Protein 7ZKE (pdb70)

Structure (mmCIF, N/CA/C/O backbone):
data_7ZKE
#
_entry.id   7ZKE
#
_cell.length_a   1.00
_cell.length_b   1.00
_cell.length_c   1.00
_cell.angle_alpha   90.00
_cell.angle_beta   90.00
_cell.angle_gamma   90.00
#
_symmetry.space_group_name_H-M   'P 1'
#
loop_
_entity.id
_entity.type
_entity.pdbx_description
1 polymer 'DNA (36-MER)'
2 polymer 'DNA (36-MER)'
3 polymer 'Putative tata-box binding protein'
4 polymer 'Helicase-like protein'
5 non-polymer 'MAGNESIUM ION'
6 non-polymer "ADENOSINE-5'-DIPHOSPHATE"
7 non-polymer 'BERYLLIUM TRIFLUORIDE ION'
#
loop_
_atom_site.group_PDB
_atom_site.id
_atom_site.type_symbol
_atom_site.label_atom_id
_atom_site.label_alt_id
_atom_site.label_comp_id
_atom_site.label_asym_id
_atom_site.label_entity_id
_atom_site.label_seq_id
_atom_site.pdbx_PDB_ins_code
_atom_site.Cartn_x
_atom_site.Cartn_y
_atom_site.Cartn_z
_atom_site.occupancy
_atom_site.B_iso_or_equiv
_atom_site.auth_seq_id
_atom_site.auth_comp_id
_atom_site.auth_asym_id
_atom_site.auth_atom_id
_atom_site.pdbx_PDB_model_num
ATOM 631 N N . SER C 3 97 ? 170.681 124.100 116.216 1.00 40.47 76 SER D N 1
ATOM 632 C CA . SER C 3 97 ? 170.351 123.253 117.393 1.00 40.47 76 SER D CA 1
ATOM 633 C C . SER C 3 97 ? 169.602 124.053 118.454 1.00 40.47 76 SER D C 1
ATOM 634 O O . SER C 3 97 ? 169.891 125.227 118.668 1.00 40.47 76 SER D O 1
ATOM 642 N N . GLY C 3 98 ? 168.640 123.414 119.117 1.00 43.06 77 GLY D N 1
ATOM 643 C CA . GLY C 3 98 ? 167.892 124.057 120.180 1.00 43.06 77 GLY D CA 1
ATOM 644 C C . GLY C 3 98 ? 166.728 124.900 119.683 1.00 43.06 77 GLY D C 1
ATOM 645 O O . GLY C 3 98 ? 166.431 124.986 118.491 1.00 43.06 77 GLY D O 1
ATOM 649 N N . ILE C 3 99 ? 166.052 125.530 120.646 1.00 42.50 78 ILE D N 1
ATOM 650 C CA . ILE C 3 99 ? 164.838 126.311 120.416 1.00 42.50 78 ILE D CA 1
ATOM 651 C C . ILE C 3 99 ? 165.103 127.762 120.812 1.00 42.50 78 ILE D C 1
ATOM 652 O O . ILE C 3 99 ? 165.572 128.035 121.923 1.00 42.50 78 ILE D O 1
ATOM 668 N N . THR C 3 100 ? 164.751 128.685 119.918 1.00 39.95 79 THR D N 1
ATOM 669 C CA . THR C 3 100 ? 165.316 130.031 119.923 1.00 39.95 79 THR D CA 1
ATOM 670 C C . THR C 3 100 ? 164.903 130.809 121.175 1.00 39.95 79 THR D C 1
ATOM 671 O O . THR C 3 100 ? 163.772 130.655 121.651 1.00 39.95 79 THR D O 1
ATOM 682 N N . PRO C 3 101 ? 165.778 131.656 121.730 1.00 40.22 80 PRO D N 1
ATOM 683 C CA . PRO C 3 101 ? 165.369 132.491 122.863 1.00 40.22 80 PRO D CA 1
ATOM 684 C C . PRO C 3 101 ? 164.648 133.755 122.424 1.00 40.22 80 PRO D C 1
ATOM 685 O O . PRO C 3 101 ? 164.902 134.304 121.350 1.00 40.22 80 PRO D O 1
ATOM 696 N N . THR C 3 102 ? 163.746 134.221 123.284 1.00 38.99 81 THR D N 1
ATOM 697 C CA . THR C 3 102 ? 163.094 135.507 123.103 1.00 38.99 81 THR D CA 1
ATOM 698 C C . THR C 3 102 ? 163.987 136.632 123.619 1.00 38.99 81 THR D C 1
ATOM 699 O O . THR C 3 102 ? 164.983 136.404 124.309 1.00 38.99 81 THR D O 1
ATOM 710 N N . LEU C 3 103 ? 163.624 137.863 123.265 1.00 35.51 82 LEU D N 1
ATOM 711 C CA . LEU C 3 103 ? 164.172 139.058 123.890 1.00 35.51 82 LEU D CA 1
ATOM 712 C C . LEU C 3 103 ? 163.191 139.584 124.925 1.00 35.51 82 LEU D C 1
ATOM 713 O O . LEU C 3 103 ? 161.982 139.359 124.831 1.00 35.51 82 LEU D O 1
ATOM 729 N N . GLN C 3 104 ? 163.729 140.281 125.918 1.00 37.06 83 GLN D N 1
ATOM 730 C CA . GLN C 3 104 ? 162.941 140.868 126.990 1.00 37.06 83 GLN D CA 1
ATOM 731 C C . GLN C 3 104 ? 163.220 142.342 127.215 1.00 37.06 83 GLN D C 1
ATOM 732 O O . GLN C 3 104 ? 162.340 143.048 127.708 1.00 37.06 83 GLN D O 1
ATOM 746 N N . ASN C 3 105 ? 164.407 142.831 126.866 1.00 34.24 84 ASN D N 1
ATOM 747 C CA . ASN C 3 105 ? 164.752 144.216 127.145 1.00 34.24 84 ASN D CA 1
ATOM 748 C C . ASN C 3 105 ? 165.943 144.618 126.295 1.00 34.24 84 ASN D C 1
ATOM 749 O O . ASN C 3 105 ? 166.937 143.890 126.245 1.00 34.24 84 ASN D O 1
ATOM 760 N N . ILE C 3 106 ? 165.836 145.766 125.630 1.00 32.46 85 ILE D N 1
ATOM 761 C CA . ILE C 3 106 ? 166.923 146.353 124.856 1.00 32.46 85 ILE D CA 1
ATOM 762 C C . ILE C 3 106 ? 167.222 147.726 125.438 1.00 32.46 85 ILE D C 1
ATOM 763 O O . ILE C 3 106 ? 166.331 148.581 125.509 1.00 32.46 85 ILE D O 1
ATOM 779 N N . VAL C 3 107 ? 168.475 147.950 125.828 1.00 33.32 86 VAL D N 1
ATOM 780 C CA . VAL C 3 107 ? 168.920 149.221 126.387 1.00 33.32 86 VAL D CA 1
ATOM 781 C C . VAL C 3 107 ? 169.699 149.961 125.313 1.00 33.32 86 VAL D C 1
ATOM 782 O O . VAL C 3 107 ? 170.684 149.435 124.782 1.00 33.32 86 VAL D O 1
ATOM 795 N N . ALA C 3 108 ? 169.269 151.180 125.008 1.00 32.01 87 ALA D N 1
ATOM 796 C CA . ALA C 3 108 ? 169.853 151.988 123.950 1.00 32.01 87 ALA D CA 1
ATOM 797 C C . ALA C 3 108 ? 170.216 153.352 124.506 1.00 32.01 87 ALA D C 1
ATOM 798 O O . ALA C 3 108 ? 169.565 153.851 125.425 1.00 32.01 87 ALA D O 1
ATOM 805 N N . THR C 3 109 ? 171.252 153.956 123.931 1.00 31.64 88 THR D N 1
ATOM 806 C CA . THR C 3 109 ? 171.846 155.170 124.465 1.00 31.64 88 THR D CA 1
ATOM 807 C C . THR C 3 109 ? 171.866 156.252 123.402 1.00 31.64 88 THR D C 1
ATOM 808 O O . THR C 3 109 ? 172.203 155.987 122.245 1.00 31.64 88 THR D O 1
ATOM 819 N N . VAL C 3 110 ? 171.508 157.470 123.801 1.00 31.57 89 VAL D N 1
ATOM 820 C CA . VAL C 3 110 ? 171.478 158.623 122.911 1.00 31.57 89 VAL D CA 1
ATOM 821 C C . VAL C 3 110 ? 172.144 159.802 123.598 1.00 31.57 89 VAL D C 1
ATOM 822 O O . VAL C 3 110 ? 171.928 160.042 124.791 1.00 31.57 89 VAL D O 1
ATOM 835 N N . ASN C 3 111 ? 172.937 160.544 122.834 1.00 33.89 90 ASN D N 1
ATOM 836 C CA . ASN C 3 111 ? 173.583 161.759 123.306 1.00 33.89 90 ASN D CA 1
ATOM 837 C C . ASN C 3 111 ? 172.837 162.963 122.748 1.00 33.89 90 ASN D C 1
ATOM 838 O O . ASN C 3 111 ? 172.819 163.175 121.533 1.00 33.89 90 ASN D O 1
ATOM 849 N N . LEU C 3 112 ? 172.227 163.742 123.633 1.00 33.66 91 LEU D N 1
ATOM 850 C CA . LEU C 3 112 ? 171.602 164.993 123.237 1.00 33.66 91 LEU D CA 1
ATOM 851 C C . LEU C 3 112 ? 172.636 166.111 123.248 1.00 33.66 91 LEU D C 1
ATOM 852 O O . LEU C 3 112 ? 173.560 166.123 124.065 1.00 33.66 91 LEU D O 1
ATOM 868 N N . ASP C 3 113 ? 172.481 167.051 122.318 1.00 36.30 92 ASP D N 1
ATOM 869 C CA . ASP C 3 113 ? 173.502 168.077 122.130 1.00 36.30 92 ASP D CA 1
ATOM 870 C C . ASP C 3 113 ? 173.614 168.999 123.339 1.00 36.30 92 ASP D C 1
ATOM 871 O O . ASP C 3 113 ? 174.723 169.304 123.790 1.00 36.30 92 ASP D O 1
ATOM 880 N N . CYS C 3 114 ? 172.486 169.447 123.879 1.00 37.02 93 CYS D N 1
ATOM 881 C CA . CYS C 3 114 ? 172.460 170.556 124.822 1.00 37.02 93 CYS D CA 1
ATOM 882 C C . CYS C 3 114 ? 172.488 170.086 126.271 1.00 37.02 93 CYS D C 1
ATOM 883 O O . CYS C 3 114 ? 172.009 169.000 126.604 1.00 37.02 93 CYS D O 1
ATOM 891 N N . ARG C 3 115 ? 173.052 170.928 127.133 1.00 37.35 94 ARG D N 1
ATOM 892 C CA . ARG C 3 115 ? 172.869 170.766 128.569 1.00 37.35 94 ARG D CA 1
ATOM 893 C C . ARG C 3 115 ? 171.409 170.998 128.933 1.00 37.35 94 ARG D C 1
ATOM 894 O O . ARG C 3 115 ? 170.756 171.897 128.397 1.00 37.35 94 ARG D O 1
ATOM 915 N N . LEU C 3 116 ? 170.899 170.188 129.857 1.00 33.69 95 LEU D N 1
ATOM 916 C CA . LEU C 3 116 ? 169.498 170.220 130.254 1.00 33.69 95 LEU D CA 1
ATOM 917 C C . LEU C 3 116 ? 169.357 170.836 131.638 1.00 33.69 95 LEU D C 1
ATOM 918 O O . LEU C 3 116 ? 170.041 170.421 132.579 1.00 33.69 95 LEU D O 1
ATOM 934 N N . ASP C 3 117 ? 168.464 171.821 131.760 1.00 33.99 96 ASP D N 1
ATOM 935 C CA . ASP C 3 117 ? 168.026 172.322 133.063 1.00 33.99 96 ASP D CA 1
ATOM 936 C C . ASP C 3 117 ? 167.058 171.294 133.644 1.00 33.99 96 ASP D C 1
ATOM 937 O O . ASP C 3 117 ? 165.835 171.430 133.587 1.00 33.99 96 ASP D O 1
ATOM 946 N N . LEU C 3 118 ? 167.648 170.244 134.214 1.00 32.04 97 LEU D N 1
ATOM 947 C CA . LEU C 3 118 ? 166.940 168.981 134.392 1.00 32.04 97 LEU D CA 1
ATOM 948 C C . LEU C 3 118 ? 165.713 169.106 135.286 1.00 32.04 97 LEU D C 1
ATOM 949 O O . LEU C 3 118 ? 164.724 168.400 135.068 1.00 32.04 97 LEU D O 1
ATOM 965 N N . LYS C 3 119 ? 165.754 169.970 136.300 1.00 32.60 98 LYS D N 1
ATOM 966 C CA . LYS C 3 119 ? 164.620 170.082 137.214 1.00 32.60 98 LYS D CA 1
ATOM 967 C C . LYS C 3 119 ? 163.362 170.554 136.494 1.00 32.60 98 LYS D C 1
ATOM 968 O O . LYS C 3 119 ? 162.248 170.130 136.830 1.00 32.60 98 LYS D O 1
ATOM 987 N N . THR C 3 120 ? 163.512 171.443 135.511 1.00 32.56 99 THR D N 1
ATOM 988 C CA . THR C 3 120 ? 162.340 171.956 134.814 1.00 32.56 99 THR D CA 1
ATOM 989 C C . THR C 3 120 ? 161.643 170.872 134.006 1.00 32.56 99 THR D C 1
ATOM 990 O O . THR C 3 120 ? 160.440 170.974 133.752 1.00 32.56 99 THR D O 1
ATOM 1001 N N . ILE C 3 121 ? 162.367 169.833 133.589 1.00 31.07 100 ILE D N 1
ATOM 1002 C CA . ILE C 3 121 ? 161.714 168.718 132.913 1.00 31.07 100 ILE D CA 1
ATOM 1003 C C . ILE C 3 121 ? 160.740 168.039 133.863 1.00 31.07 100 ILE D C 1
ATOM 1004 O O . ILE C 3 121 ? 159.612 167.701 133.491 1.00 31.07 100 ILE D O 1
ATOM 1020 N N . ALA C 3 122 ? 161.165 167.824 135.106 1.00 30.79 101 ALA D N 1
ATOM 1021 C CA . ALA C 3 122 ? 160.269 167.246 136.095 1.00 30.79 101 ALA D CA 1
ATOM 1022 C C . ALA C 3 122 ? 159.127 168.187 136.428 1.00 30.79 101 ALA D C 1
ATOM 1023 O O . ALA C 3 122 ? 158.004 167.736 136.666 1.00 30.79 101 ALA D O 1
ATOM 1030 N N . LEU C 3 123 ? 159.392 169.492 136.457 1.00 31.04 102 LEU D N 1
ATOM 1031 C CA . LEU C 3 123 ? 158.334 170.434 136.810 1.00 31.04 102 LEU D CA 1
ATOM 1032 C C . LEU C 3 123 ? 157.282 170.549 135.713 1.00 31.04 102 LEU D C 1
ATOM 1033 O O . LEU C 3 123 ? 156.102 170.749 136.015 1.00 31.04 102 LEU D O 1
ATOM 1049 N N . HIS C 3 124 ? 157.674 170.418 134.446 1.00 30.33 103 HIS D N 1
ATOM 1050 C CA . HIS C 3 124 ? 156.756 170.683 133.346 1.00 30.33 103 HIS D CA 1
ATOM 1051 C C . HIS C 3 124 ? 155.995 169.450 132.881 1.00 30.33 103 HIS D C 1
ATOM 1052 O O . HIS C 3 124 ? 154.798 169.544 132.598 1.00 30.33 103 HIS D O 1
ATOM 1066 N N . ALA C 3 125 ? 156.645 168.296 132.797 1.00 28.44 104 ALA D N 1
ATOM 1067 C CA . ALA C 3 125 ? 156.046 167.107 132.209 1.00 28.44 104 ALA D CA 1
ATOM 1068 C C . ALA C 3 125 ? 155.539 166.184 133.305 1.00 28.44 104 ALA D C 1
ATOM 1069 O O . ALA C 3 125 ? 156.247 165.923 134.281 1.00 28.44 104 ALA D O 1
ATOM 1076 N N . ARG C 3 126 ? 154.310 165.695 133.142 1.00 29.27 105 ARG D N 1
ATOM 1077 C CA . ARG C 3 126 ? 153.742 164.792 134.135 1.00 29.27 105 ARG D CA 1
ATOM 1078 C C . ARG C 3 126 ? 154.403 163.424 134.079 1.00 29.27 105 ARG D C 1
ATOM 1079 O O . ARG C 3 126 ? 154.647 162.811 135.123 1.00 29.27 105 ARG D O 1
ATOM 1100 N N . ASN C 3 127 ? 154.708 162.937 132.877 1.00 28.77 106 ASN D N 1
ATOM 1101 C CA . ASN C 3 127 ? 155.320 161.619 132.701 1.00 28.77 106 ASN D CA 1
ATOM 1102 C C . ASN C 3 127 ? 156.828 161.724 132.932 1.00 28.77 106 ASN D C 1
ATOM 1103 O O . ASN C 3 127 ? 157.653 161.467 132.056 1.00 28.77 106 ASN D O 1
ATOM 1114 N N . ALA C 3 128 ? 157.180 162.091 134.159 1.00 29.92 107 ALA D N 1
ATOM 1115 C CA . ALA C 3 128 ? 158.573 162.295 134.527 1.00 29.92 107 ALA D CA 1
ATOM 1116 C C . ALA C 3 128 ? 158.655 162.426 136.035 1.00 29.92 107 ALA D C 1
ATOM 1117 O O . ALA C 3 128 ? 157.742 162.956 136.672 1.00 29.92 107 ALA D O 1
ATOM 1124 N N . GLU C 3 129 ? 159.763 161.951 136.593 1.00 31.25 108 GLU D N 1
ATOM 1125 C CA . GLU C 3 129 ? 159.965 161.925 138.032 1.00 31.25 108 GLU D CA 1
ATOM 1126 C C . GLU C 3 129 ? 161.428 162.220 138.299 1.00 31.25 108 GLU D C 1
ATOM 1127 O O . GLU C 3 129 ? 162.300 161.682 137.615 1.00 31.25 108 GLU D O 1
ATOM 1139 N N . TYR C 3 130 ? 161.694 163.060 139.297 1.00 31.63 109 TYR D N 1
ATOM 1140 C CA . TYR C 3 130 ? 163.052 163.500 139.588 1.00 31.63 109 TYR D CA 1
ATOM 1141 C C . TYR C 3 130 ? 163.251 163.631 141.088 1.00 31.63 109 TYR D C 1
ATOM 1142 O O . TYR C 3 130 ? 162.530 164.381 141.752 1.00 31.63 109 TYR D O 1
ATOM 1160 N N . ASN C 3 131 ? 164.245 162.912 141.607 1.00 34.14 110 ASN D N 1
ATOM 1161 C CA . ASN C 3 131 ? 164.574 162.904 143.033 1.00 34.14 110 ASN D CA 1
ATOM 1162 C C . ASN C 3 131 ? 166.089 162.903 143.160 1.00 34.14 110 ASN D C 1
ATOM 1163 O O . ASN C 3 131 ? 166.710 161.840 143.271 1.00 34.14 110 ASN D O 1
ATOM 1174 N N . PRO C 3 132 ? 166.727 164.079 143.126 1.00 35.02 111 PRO D N 1
ATOM 1175 C CA . PRO C 3 132 ? 168.201 164.100 143.082 1.00 35.02 111 PRO D CA 1
ATOM 1176 C C . PRO C 3 132 ? 168.859 163.427 144.266 1.00 35.02 111 PRO D C 1
ATOM 1177 O O . PRO C 3 132 ? 169.947 162.858 144.117 1.00 35.02 111 PRO D O 1
ATOM 1188 N N . LYS C 3 133 ? 168.237 163.471 145.438 1.00 38.09 112 LYS D N 1
ATOM 1189 C CA . LYS C 3 133 ? 168.805 162.818 146.609 1.00 38.09 112 LYS D CA 1
ATOM 1190 C C . LYS C 3 133 ? 168.623 161.300 146.601 1.00 38.09 112 LYS D C 1
ATOM 1191 O O . LYS C 3 133 ? 169.042 160.656 147.570 1.00 38.09 112 LYS D O 1
ATOM 1210 N N . ARG C 3 134 ? 168.014 160.718 145.563 1.00 37.17 113 ARG D N 1
ATOM 1211 C CA . ARG C 3 134 ? 167.972 159.267 145.395 1.00 37.17 113 ARG D CA 1
ATOM 1212 C C . ARG C 3 134 ? 168.727 158.850 144.140 1.00 37.17 113 ARG D C 1
ATOM 1213 O O . ARG C 3 134 ? 169.618 157.998 144.202 1.00 37.17 113 ARG D O 1
ATOM 1234 N N . PHE C 3 135 ? 168.371 159.437 142.999 1.00 35.19 114 PHE D N 1
ATOM 1235 C CA . PHE C 3 135 ? 168.994 159.143 141.715 1.00 35.19 114 PHE D CA 1
ATOM 1236 C C . PHE C 3 135 ? 169.188 160.448 140.957 1.00 35.19 114 PHE D C 1
ATOM 1237 O O . PHE C 3 135 ? 168.451 161.414 141.164 1.00 35.19 114 PHE D O 1
ATOM 1254 N N . ALA C 3 136 ? 170.179 160.471 140.070 1.00 33.47 115 ALA D N 1
ATOM 1255 C CA . ALA C 3 136 ? 170.662 161.718 139.490 1.00 33.47 115 ALA D CA 1
ATOM 1256 C C . ALA C 3 136 ? 169.975 162.125 138.189 1.00 33.47 115 ALA D C 1
ATOM 1257 O O . ALA C 3 136 ? 170.356 163.150 137.619 1.00 33.47 115 ALA D O 1
ATOM 1264 N N . ALA C 3 137 ? 168.989 161.371 137.701 1.00 31.41 116 ALA D N 1
ATOM 1265 C CA . ALA C 3 137 ? 168.382 161.633 136.402 1.00 31.41 116 ALA D CA 1
ATOM 1266 C C . ALA C 3 137 ? 166.865 161.589 136.491 1.00 31.41 116 ALA D C 1
ATOM 1267 O O . ALA C 3 137 ? 166.291 161.008 137.412 1.00 31.41 116 ALA D O 1
ATOM 1274 N N . VAL C 3 138 ? 166.224 162.199 135.498 1.00 30.90 117 VAL D N 1
ATOM 1275 C CA . VAL C 3 138 ? 164.768 162.266 135.427 1.00 30.90 117 VAL D CA 1
ATOM 1276 C C . VAL C 3 138 ? 164.279 161.102 134.575 1.00 30.90 117 VAL D C 1
ATOM 1277 O O . VAL C 3 138 ? 164.671 160.962 133.413 1.00 30.90 117 VAL D O 1
ATOM 1290 N N . ILE C 3 139 ? 163.435 160.256 135.159 1.00 30.97 118 ILE D N 1
ATOM 1291 C CA . ILE C 3 139 ? 163.002 159.017 134.524 1.00 30.97 118 ILE D CA 1
ATOM 1292 C C . ILE C 3 139 ? 161.697 159.301 133.788 1.00 30.97 118 ILE D C 1
ATOM 1293 O O . ILE C 3 139 ? 160.615 159.170 134.354 1.00 30.97 118 ILE D O 1
ATOM 1309 N N . MET C 3 140 ? 161.793 159.661 132.514 1.00 29.70 119 MET D N 1
ATOM 1310 C CA . MET C 3 140 ? 160.594 159.828 131.712 1.00 29.70 119 MET D CA 1
ATOM 1311 C C . MET C 3 140 ? 160.013 158.470 131.344 1.00 29.70 119 MET D C 1
ATOM 1312 O O . MET C 3 140 ? 160.682 157.441 131.424 1.00 29.70 119 MET D O 1
ATOM 1326 N N . ARG C 3 141 ? 158.739 158.473 130.961 1.00 30.16 120 ARG D N 1
ATOM 1327 C CA . ARG C 3 141 ? 158.072 157.278 130.471 1.00 30.16 120 ARG D CA 1
ATOM 1328 C C . ARG C 3 141 ? 157.127 157.664 129.345 1.00 30.16 120 ARG D C 1
ATOM 1329 O O . ARG C 3 141 ? 156.606 158.779 129.313 1.00 30.16 120 ARG D O 1
ATOM 1350 N N . ILE C 3 142 ? 156.906 156.730 128.424 1.00 28.06 121 ILE D N 1
ATOM 1351 C CA . ILE C 3 142 ? 156.053 156.955 127.264 1.00 28.06 121 ILE D CA 1
ATOM 1352 C C . ILE C 3 142 ? 155.265 155.679 127.009 1.00 28.06 121 ILE D C 1
ATOM 1353 O O . ILE C 3 142 ? 155.771 154.575 127.227 1.00 28.06 121 ILE D O 1
ATOM 1369 N N . ARG C 3 143 ? 154.019 155.827 126.556 1.00 28.78 122 ARG D N 1
ATOM 1370 C CA . ARG C 3 143 ? 153.094 154.702 126.614 1.00 28.78 122 ARG D CA 1
ATOM 1371 C C . ARG C 3 143 ? 153.170 153.812 125.380 1.00 28.78 122 ARG D C 1
ATOM 1372 O O . ARG C 3 143 ? 153.171 152.584 125.511 1.00 28.78 122 ARG D O 1
ATOM 1393 N N . GLU C 3 144 ? 153.215 154.393 124.179 1.00 29.29 123 GLU D N 1
ATOM 1394 C CA . GLU C 3 144 ? 152.946 153.588 122.989 1.00 29.29 123 GLU D CA 1
ATOM 1395 C C . GLU C 3 144 ? 154.059 152.567 122.730 1.00 29.29 123 GLU D C 1
ATOM 1396 O O . GLU C 3 144 ? 153.771 151.365 122.765 1.00 29.29 123 GLU D O 1
ATOM 1408 N N . PRO C 3 145 ? 155.326 152.963 122.456 1.00 27.72 124 PRO D N 1
ATOM 1409 C CA . PRO C 3 145 ? 156.415 151.971 122.605 1.00 27.72 124 PRO D CA 1
ATOM 1410 C C . PRO C 3 145 ? 156.925 151.977 124.043 1.00 27.72 124 PRO D C 1
ATOM 1411 O O . PRO C 3 145 ? 157.875 152.667 124.401 1.00 27.72 124 PRO D O 1
ATOM 1422 N N . LYS C 3 146 ? 156.259 151.186 124.888 1.00 27.16 125 LYS D N 1
ATOM 1423 C CA . LYS C 3 146 ? 156.357 151.319 126.339 1.00 27.16 125 LYS D CA 1
ATOM 1424 C C . LYS C 3 146 ? 157.795 151.220 126.824 1.00 27.16 125 LYS D C 1
ATOM 1425 O O . LYS C 3 146 ? 158.408 150.152 126.756 1.00 27.16 125 LYS D O 1
ATOM 1444 N N . THR C 3 147 ? 158.336 152.337 127.303 1.00 28.49 126 THR D N 1
ATOM 1445 C CA . THR C 3 147 ? 159.739 152.433 127.677 1.00 28.49 126 THR D CA 1
ATOM 1446 C C . THR C 3 147 ? 159.893 153.452 128.793 1.00 28.49 126 THR D C 1
ATOM 1447 O O . THR C 3 147 ? 159.002 154.264 129.049 1.00 28.49 126 THR D O 1
ATOM 1458 N N . THR C 3 148 ? 161.041 153.395 129.459 1.00 29.99 127 THR D N 1
ATOM 1459 C CA . THR C 3 148 ? 161.479 154.425 130.387 1.00 29.99 127 THR D CA 1
ATOM 1460 C C . THR C 3 148 ? 162.836 154.941 129.937 1.00 29.99 127 THR D C 1
ATOM 1461 O O . THR C 3 148 ? 163.693 154.168 129.505 1.00 29.99 127 THR D O 1
ATOM 1472 N N . ALA C 3 149 ? 163.035 156.249 130.060 1.00 29.64 128 ALA D N 1
ATOM 1473 C CA . ALA C 3 149 ? 164.224 156.909 129.541 1.00 29.64 128 ALA D CA 1
ATOM 1474 C C . ALA C 3 149 ? 164.876 157.716 130.647 1.00 29.64 128 ALA D C 1
ATOM 1475 O O . ALA C 3 149 ? 164.341 158.746 131.062 1.00 29.64 128 ALA D O 1
ATOM 1482 N N . LEU C 3 150 ? 166.040 157.271 131.097 1.00 32.23 129 LEU D N 1
ATOM 1483 C CA . LEU C 3 150 ? 166.817 158.035 132.060 1.00 32.23 129 LEU D CA 1
ATOM 1484 C C . LEU C 3 150 ? 167.519 159.162 131.324 1.00 32.23 129 LEU D C 1
ATOM 1485 O O . LEU C 3 150 ? 168.362 158.905 130.461 1.00 32.23 129 LEU D O 1
ATOM 1501 N N . ILE C 3 151 ? 167.185 160.401 131.664 1.00 31.37 130 ILE D N 1
ATOM 1502 C CA . ILE C 3 151 ? 167.733 161.578 131.001 1.00 31.37 130 ILE D CA 1
ATOM 1503 C C . ILE C 3 151 ? 168.638 162.280 132.000 1.00 31.37 130 ILE D C 1
ATOM 1504 O O . ILE C 3 151 ? 168.165 162.800 133.016 1.00 31.37 130 ILE D O 1
ATOM 1520 N N . PHE C 3 152 ? 169.930 162.314 131.702 1.00 31.94 131 PHE D N 1
ATOM 1521 C CA . PHE C 3 152 ? 170.934 162.863 132.599 1.00 31.94 131 PHE D CA 1
ATOM 1522 C C . PHE C 3 152 ? 171.203 164.321 132.255 1.00 31.94 131 PHE D C 1
ATOM 1523 O O . PHE C 3 152 ? 170.942 164.778 131.142 1.00 31.94 131 PHE D O 1
ATOM 1540 N N . ALA C 3 153 ? 171.734 165.053 133.236 1.00 34.17 132 ALA D N 1
ATOM 1541 C CA . ALA C 3 153 ? 171.989 166.476 133.041 1.00 34.17 132 ALA D CA 1
ATOM 1542 C C . ALA C 3 153 ? 173.031 166.740 131.963 1.00 34.17 132 ALA D C 1
ATOM 1543 O O . ALA C 3 153 ? 173.045 167.831 131.387 1.00 34.17 132 ALA D O 1
ATOM 1550 N N . SER C 3 154 ? 173.897 165.771 131.671 1.00 35.30 133 SER D N 1
ATOM 1551 C CA . SER C 3 154 ? 174.926 165.941 130.654 1.00 35.30 133 SER D CA 1
ATOM 1552 C C . SER C 3 154 ? 174.388 165.845 129.232 1.00 35.30 133 SER D C 1
ATOM 1553 O O . SER C 3 154 ? 175.151 166.059 128.286 1.00 35.30 133 SER D O 1
ATOM 1561 N N . GLY C 3 155 ? 173.106 165.531 129.056 1.00 34.71 134 GLY D N 1
ATOM 1562 C CA . GLY C 3 155 ? 172.541 165.270 127.753 1.00 34.71 134 GLY D CA 1
ATOM 1563 C C . GLY C 3 155 ? 172.529 163.814 127.346 1.00 34.71 134 GLY D C 1
ATOM 1564 O O . GLY C 3 155 ? 171.896 163.477 126.340 1.00 34.71 134 GLY D O 1
ATOM 1568 N N . LYS C 3 156 ? 173.192 162.937 128.094 1.00 33.03 135 LYS D N 1
ATOM 1569 C CA . LYS C 3 156 ? 173.080 161.514 127.823 1.00 33.03 135 LYS D CA 1
ATOM 1570 C C . LYS C 3 156 ? 171.660 161.043 128.096 1.00 33.03 135 LYS D C 1
ATOM 1571 O O . LYS C 3 156 ? 170.954 161.590 128.943 1.00 33.03 135 LYS D O 1
ATOM 1590 N N . MET C 3 157 ? 171.235 160.029 127.350 1.00 31.41 136 MET D N 1
ATOM 1591 C CA . MET C 3 157 ? 169.950 159.383 127.565 1.00 31.41 136 MET D CA 1
ATOM 1592 C C . MET C 3 157 ? 170.145 157.881 127.478 1.00 31.41 136 MET D C 1
ATOM 1593 O O . MET C 3 157 ? 170.904 157.405 126.635 1.00 31.41 136 MET D O 1
ATOM 1607 N N . VAL C 3 158 ? 169.464 157.142 128.347 1.00 30.69 137 VAL D N 1
ATOM 1608 C CA . VAL C 3 158 ? 169.429 155.686 128.294 1.00 30.69 137 VAL D CA 1
ATOM 1609 C C . VAL C 3 158 ? 167.970 155.263 128.236 1.00 30.69 137 VAL D C 1
ATOM 1610 O O . VAL C 3 158 ? 167.225 155.466 129.200 1.00 30.69 137 VAL D O 1
ATOM 1623 N N . VAL C 3 159 ? 167.571 154.659 127.122 1.00 29.81 138 VAL D N 1
ATOM 1624 C CA . VAL C 3 159 ? 166.202 154.209 126.907 1.00 29.81 138 VAL D CA 1
ATOM 1625 C C . VAL C 3 159 ? 166.149 152.714 127.157 1.00 29.81 138 VAL D C 1
ATOM 1626 O O . VAL C 3 159 ? 166.993 151.967 126.650 1.00 29.81 138 VAL D O 1
ATOM 1639 N N . THR C 3 160 ? 165.156 152.274 127.925 1.00 32.13 139 THR D N 1
ATOM 1640 C CA . THR C 3 160 ? 165.014 150.880 128.315 1.00 32.13 139 THR D CA 1
ATOM 1641 C C . THR C 3 160 ? 163.588 150.417 128.075 1.00 32.13 139 THR D C 1
ATOM 1642 O O . THR C 3 160 ? 162.653 151.219 128.062 1.00 32.13 139 THR D O 1
ATOM 1653 N N . GLY C 3 161 ? 163.432 149.109 127.892 1.00 30.37 140 GLY D N 1
ATOM 1654 C CA . GLY C 3 161 ? 162.129 148.479 127.877 1.00 30.37 140 GLY D CA 1
ATOM 1655 C C . GLY C 3 161 ? 161.563 148.146 126.516 1.00 30.37 140 GLY D C 1
ATOM 1656 O O . GLY C 3 161 ? 160.545 147.452 126.451 1.00 30.37 140 GLY D O 1
ATOM 1660 N N . ALA C 3 162 ? 162.177 148.603 125.432 1.00 29.80 141 ALA D N 1
ATOM 1661 C CA . ALA C 3 162 ? 161.738 148.174 124.118 1.00 29.80 141 ALA D CA 1
ATOM 1662 C C . ALA C 3 162 ? 162.189 146.741 123.866 1.00 29.80 141 ALA D C 1
ATOM 1663 O O . ALA C 3 162 ? 163.115 146.240 124.505 1.00 29.80 141 ALA D O 1
ATOM 1670 N N . LYS C 3 163 ? 161.515 146.076 122.924 1.00 32.08 142 LYS D N 1
ATOM 1671 C CA . LYS C 3 163 ? 161.813 144.689 122.576 1.00 32.08 142 LYS D CA 1
ATOM 1672 C C . LYS C 3 163 ? 162.206 144.514 121.113 1.00 32.08 142 LYS D C 1
ATOM 1673 O O . LYS C 3 163 ? 162.207 143.383 120.616 1.00 32.08 142 LYS D O 1
ATOM 1692 N N . SER C 3 164 ? 162.535 145.593 120.408 1.00 32.75 143 SER D N 1
ATOM 1693 C CA . SER C 3 164 ? 163.040 145.495 119.048 1.00 32.75 143 SER D CA 1
ATOM 1694 C C . SER C 3 164 ? 163.958 146.679 118.794 1.00 32.75 143 SER D C 1
ATOM 1695 O O . SER C 3 164 ? 163.829 147.724 119.435 1.00 32.75 143 SER D O 1
ATOM 1703 N N . GLU C 3 165 ? 164.895 146.510 117.860 1.00 34.92 144 GLU D N 1
ATOM 1704 C CA . GLU C 3 165 ? 165.848 147.582 117.593 1.00 34.92 144 GLU D CA 1
ATOM 1705 C C . GLU C 3 165 ? 165.152 148.807 117.013 1.00 34.92 144 GLU D C 1
ATOM 1706 O O . GLU C 3 165 ? 165.405 149.939 117.446 1.00 34.92 144 GLU D O 1
ATOM 1718 N N . ASP C 3 166 ? 164.254 148.602 116.049 1.00 34.29 145 ASP D N 1
ATOM 1719 C CA . ASP C 3 166 ? 163.534 149.733 115.478 1.00 34.29 145 ASP D CA 1
ATOM 1720 C C . ASP C 3 166 ? 162.577 150.339 116.494 1.00 34.29 145 ASP D C 1
ATOM 1721 O O . ASP C 3 166 ? 162.376 151.557 116.511 1.00 34.29 145 ASP D O 1
ATOM 1730 N N . ASP C 3 167 ? 161.973 149.509 117.347 1.00 32.18 146 ASP D N 1
ATOM 1731 C CA . ASP C 3 167 ? 161.115 150.040 118.401 1.00 32.18 146 ASP D CA 1
ATOM 1732 C C . ASP C 3 167 ? 161.907 150.909 119.366 1.00 32.18 146 ASP D C 1
ATOM 1733 O O . ASP C 3 167 ? 161.430 151.966 119.792 1.00 32.18 146 ASP D O 1
ATOM 1742 N N . SER C 3 168 ? 163.120 150.485 119.722 1.00 30.86 147 SER D N 1
ATOM 1743 C CA . SER C 3 168 ? 163.935 151.292 120.621 1.00 30.86 147 SER D CA 1
ATOM 1744 C C . SER C 3 168 ? 164.353 152.595 119.957 1.00 30.86 147 SER D C 1
ATOM 1745 O O . SER C 3 168 ? 164.364 153.651 120.602 1.00 30.86 147 SER D O 1
ATOM 1753 N N . LYS C 3 169 ? 164.693 152.548 118.667 1.00 31.02 148 LYS D N 1
ATOM 1754 C CA . LYS C 3 169 ? 165.023 153.779 117.958 1.00 31.02 148 LYS D CA 1
ATOM 1755 C C . LYS C 3 169 ? 163.831 154.728 117.929 1.00 31.02 148 LYS D C 1
ATOM 1756 O O . LYS C 3 169 ? 163.979 155.933 118.160 1.00 31.02 148 LYS D O 1
ATOM 1775 N N . LEU C 3 170 ? 162.640 154.203 117.634 1.00 29.07 149 LEU D N 1
ATOM 1776 C CA . LEU C 3 170 ? 161.445 155.039 117.586 1.00 29.07 149 LEU D CA 1
ATOM 1777 C C . LEU C 3 170 ? 161.159 155.663 118.943 1.00 29.07 149 LEU D C 1
ATOM 1778 O O . LEU C 3 170 ? 160.831 156.852 119.039 1.00 29.07 149 LEU D O 1
ATOM 1794 N N . ALA C 3 171 ? 161.259 154.867 120.007 1.00 28.70 150 ALA D N 1
ATOM 1795 C CA . ALA C 3 171 ? 161.023 155.399 121.342 1.00 28.70 150 ALA D CA 1
ATOM 1796 C C . ALA C 3 171 ? 162.021 156.495 121.678 1.00 28.70 150 ALA D C 1
ATOM 1797 O O . ALA C 3 171 ? 161.642 157.545 122.210 1.00 28.70 150 ALA D O 1
ATOM 1804 N N . SER C 3 172 ? 163.301 156.280 121.368 1.00 30.03 151 SER D N 1
ATOM 1805 C CA . SER C 3 172 ? 164.297 157.295 121.688 1.00 30.03 151 SER D CA 1
ATOM 1806 C C . SER C 3 172 ? 164.075 158.563 120.874 1.00 30.03 151 SER D C 1
ATOM 1807 O O . SER C 3 172 ? 164.287 159.674 121.375 1.00 30.03 151 SER D O 1
ATOM 1815 N N . ARG C 3 173 ? 163.643 158.424 119.618 1.00 29.66 152 ARG D N 1
ATOM 1816 C CA . ARG C 3 173 ? 163.313 159.605 118.829 1.00 29.66 152 ARG D CA 1
ATOM 1817 C C . ARG C 3 173 ? 162.139 160.356 119.437 1.00 29.66 152 ARG D C 1
ATOM 1818 O O . ARG C 3 173 ? 162.126 161.591 119.451 1.00 29.66 152 ARG D O 1
ATOM 1839 N N . LYS C 3 174 ? 161.140 159.633 119.946 1.00 28.29 153 LYS D N 1
ATOM 1840 C CA . LYS C 3 174 ? 160.020 160.304 120.598 1.00 28.29 153 LYS D CA 1
ATOM 1841 C C . LYS C 3 174 ? 160.468 161.031 121.861 1.00 28.29 153 LYS D C 1
ATOM 1842 O O . LYS C 3 174 ? 159.978 162.124 122.159 1.00 28.29 153 LYS D O 1
ATOM 1861 N N . TYR C 3 175 ? 161.387 160.438 122.625 1.00 29.20 154 TYR D N 1
ATOM 1862 C CA . TYR C 3 175 ? 161.890 161.127 123.813 1.00 29.20 154 TYR D CA 1
ATOM 1863 C C . TYR C 3 175 ? 162.664 162.383 123.437 1.00 29.20 154 TYR D C 1
ATOM 1864 O O . TYR C 3 175 ? 162.536 163.420 124.099 1.00 29.20 154 TYR D O 1
ATOM 1882 N N . ALA C 3 176 ? 163.481 162.309 122.388 1.00 29.90 155 ALA D N 1
ATOM 1883 C CA . ALA C 3 176 ? 164.183 163.502 121.929 1.00 29.90 155 ALA D CA 1
ATOM 1884 C C . ALA C 3 176 ? 163.197 164.566 121.473 1.00 29.90 155 ALA D C 1
ATOM 1885 O O . ALA C 3 176 ? 163.393 165.758 121.731 1.00 29.90 155 ALA D O 1
ATOM 1892 N N . ARG C 3 177 ? 162.124 164.152 120.800 1.00 30.26 156 ARG D N 1
ATOM 1893 C CA . ARG C 3 177 ? 161.100 165.099 120.378 1.00 30.26 156 ARG D CA 1
ATOM 1894 C C . ARG C 3 177 ? 160.432 165.753 121.581 1.00 30.26 156 ARG D C 1
ATOM 1895 O O . ARG C 3 177 ? 160.157 166.957 121.569 1.00 30.26 156 ARG D O 1
ATOM 1916 N N . ILE C 3 178 ? 160.164 164.975 122.631 1.00 29.03 157 ILE D N 1
ATOM 1917 C CA . ILE C 3 178 ? 159.545 165.534 123.830 1.00 29.03 157 ILE D CA 1
ATOM 1918 C C . ILE C 3 178 ? 160.468 166.561 124.470 1.00 29.03 157 ILE D C 1
ATOM 1919 O O . ILE C 3 178 ? 160.033 167.645 124.869 1.00 29.03 157 ILE D O 1
ATOM 1935 N N . ILE C 3 179 ? 161.755 166.227 124.599 1.00 30.51 158 ILE D N 1
ATOM 1936 C CA . ILE C 3 179 ? 162.688 167.174 125.211 1.00 30.51 158 ILE D CA 1
ATOM 1937 C C . ILE C 3 179 ? 162.842 168.410 124.346 1.00 30.51 158 ILE D C 1
ATOM 1938 O O . ILE C 3 179 ? 163.094 169.505 124.857 1.00 30.51 158 ILE D O 1
ATOM 1954 N N . GLN C 3 180 ? 162.710 168.266 123.030 1.00 30.67 159 GLN D N 1
ATOM 1955 C CA . GLN C 3 180 ? 162.712 169.441 122.171 1.00 30.67 159 GLN D CA 1
ATOM 1956 C C . GLN C 3 180 ? 161.456 170.276 122.386 1.00 30.67 159 GLN D C 1
ATOM 1957 O O . GLN C 3 180 ? 161.494 171.505 122.263 1.00 30.67 159 GLN D O 1
ATOM 1971 N N . LYS C 3 181 ? 160.330 169.628 122.703 1.00 30.88 160 LYS D N 1
ATOM 1972 C CA . LYS C 3 181 ? 159.083 170.365 122.897 1.00 30.88 160 LYS D CA 1
ATOM 1973 C C . LYS C 3 181 ? 159.117 171.226 124.152 1.00 30.88 160 LYS D C 1
ATOM 1974 O O . LYS C 3 181 ? 158.506 172.299 124.178 1.00 30.88 160 LYS D O 1
ATOM 1993 N N . LEU C 3 182 ? 159.811 170.782 125.200 1.00 30.19 161 LEU D N 1
ATOM 1994 C CA . LEU C 3 182 ? 159.897 171.566 126.426 1.00 30.19 161 LEU D CA 1
ATOM 1995 C C . LEU C 3 182 ? 160.697 172.849 126.257 1.00 30.19 161 LEU D C 1
ATOM 1996 O O . LEU C 3 182 ? 160.672 173.688 127.161 1.00 30.19 161 LEU D O 1
ATOM 2012 N N . GLY C 3 183 ? 161.403 173.018 125.137 1.00 32.89 162 GLY D N 1
ATOM 2013 C CA . GLY C 3 183 ? 162.123 174.237 124.828 1.00 32.89 162 GLY D CA 1
ATOM 2014 C C . GLY C 3 183 ? 163.630 174.115 124.789 1.00 32.89 162 GLY D C 1
ATOM 2015 O O . GLY C 3 183 ? 164.292 175.076 124.386 1.00 32.89 162 GLY D O 1
ATOM 2019 N N . PHE C 3 184 ? 164.203 172.980 125.176 1.00 32.58 163 PHE D N 1
ATOM 2020 C CA . PHE C 3 184 ? 165.645 172.826 125.085 1.00 32.58 163 PHE D CA 1
ATOM 2021 C C . PHE C 3 184 ? 166.061 172.569 123.641 1.00 32.58 163 PHE D C 1
ATOM 2022 O O . PHE C 3 184 ? 165.276 172.098 122.815 1.00 32.58 163 PHE D O 1
ATOM 2039 N N . ASN C 3 185 ? 167.321 172.889 123.343 1.00 35.57 164 ASN D N 1
ATOM 2040 C CA . ASN C 3 185 ? 167.873 172.720 121.998 1.00 35.57 164 ASN D CA 1
ATOM 2041 C C . ASN C 3 185 ? 168.438 171.305 121.858 1.00 35.57 164 ASN D C 1
ATOM 2042 O O . ASN C 3 185 ? 169.640 171.083 121.704 1.00 35.57 164 ASN D O 1
ATOM 2053 N N . ALA C 3 186 ? 167.532 170.335 121.897 1.00 33.78 165 ALA D N 1
ATOM 2054 C CA . ALA C 3 186 ? 167.889 168.925 121.958 1.00 33.78 165 ALA D CA 1
ATOM 2055 C C . ALA C 3 186 ? 167.817 168.312 120.569 1.00 33.78 165 ALA D C 1
ATOM 2056 O O . ALA C 3 186 ? 166.847 168.534 119.839 1.00 33.78 165 ALA D O 1
ATOM 2063 N N . LYS C 3 187 ? 168.846 167.546 120.208 1.00 34.97 166 LYS D N 1
ATOM 2064 C CA . LYS C 3 187 ? 168.954 166.928 118.896 1.00 34.97 166 LYS D CA 1
ATOM 2065 C C . LYS C 3 187 ? 169.298 165.454 119.040 1.00 34.97 166 LYS D C 1
ATOM 2066 O O . LYS C 3 187 ? 170.099 165.072 119.897 1.00 34.97 166 LYS D O 1
ATOM 2085 N N . PHE C 3 188 ? 168.689 164.632 118.187 1.00 31.57 167 PHE D N 1
ATOM 2086 C CA . PHE C 3 188 ? 168.935 163.195 118.156 1.00 31.57 167 PHE D CA 1
ATOM 2087 C C . PHE C 3 188 ? 170.272 162.915 117.482 1.00 31.57 167 PHE D C 1
ATOM 2088 O O . PHE C 3 188 ? 170.314 162.391 116.365 1.00 31.57 167 PHE D O 1
ATOM 2105 N N . THR C 3 189 ? 171.374 163.275 118.144 1.00 34.82 168 THR D N 1
ATOM 2106 C CA . THR C 3 189 ? 172.668 163.267 117.469 1.00 34.82 168 THR D CA 1
ATOM 2107 C C . THR C 3 189 ? 173.237 161.861 117.301 1.00 34.82 168 THR D C 1
ATOM 2108 O O . THR C 3 189 ? 173.909 161.592 116.299 1.00 34.82 168 THR D O 1
ATOM 2119 N N . ASP C 3 190 ? 172.991 160.958 118.251 1.00 33.84 169 ASP D N 1
ATOM 2120 C CA . ASP C 3 190 ? 173.682 159.674 118.277 1.00 33.84 169 ASP D CA 1
ATOM 2121 C C . ASP C 3 190 ? 172.758 158.604 118.837 1.00 33.84 169 ASP D C 1
ATOM 2122 O O . ASP C 3 190 ? 171.877 158.889 119.650 1.00 33.84 169 ASP D O 1
ATOM 2131 N N . PHE C 3 191 ? 172.979 157.365 118.399 1.00 31.33 170 PHE D N 1
ATOM 2132 C CA . PHE C 3 191 ? 172.180 156.232 118.855 1.00 31.33 170 PHE D CA 1
ATOM 2133 C C . PHE C 3 191 ? 173.019 154.967 118.781 1.00 31.33 170 PHE D C 1
ATOM 2134 O O . PHE C 3 191 ? 173.527 154.627 117.709 1.00 31.33 170 PHE D O 1
ATOM 2151 N N . LYS C 3 192 ? 173.168 154.281 119.914 1.00 33.11 171 LYS D N 1
ATOM 2152 C CA . LYS C 3 192 ? 173.854 152.998 119.984 1.00 33.11 171 LYS D CA 1
ATOM 2153 C C . LYS C 3 192 ? 173.074 152.040 120.869 1.00 33.11 171 LYS D C 1
ATOM 2154 O O . LYS C 3 192 ? 172.583 152.430 121.931 1.00 33.11 171 LYS D O 1
ATOM 2173 N N . ILE C 3 193 ? 172.965 150.786 120.432 1.00 32.64 172 ILE D N 1
ATOM 2174 C CA . ILE C 3 193 ? 172.510 149.729 121.324 1.00 32.64 172 ILE D CA 1
ATOM 2175 C C . ILE C 3 193 ? 173.658 149.338 122.239 1.00 32.64 172 ILE D C 1
ATOM 2176 O O . ILE C 3 193 ? 174.816 149.261 121.809 1.00 32.64 172 ILE D O 1
ATOM 2192 N N . GLN C 3 194 ? 173.344 149.093 123.514 1.00 34.35 173 GLN D N 1
ATOM 2193 C CA . GLN C 3 194 ? 174.347 148.754 124.514 1.00 34.35 173 GLN D CA 1
ATOM 2194 C C . GLN C 3 194 ? 174.123 147.417 125.199 1.00 34.35 173 GLN D C 1
ATOM 2195 O O . GLN C 3 194 ? 175.076 146.874 125.765 1.00 34.35 173 GLN D O 1
ATOM 2209 N N . ASN C 3 195 ? 172.909 146.874 125.180 1.00 36.72 174 ASN D N 1
ATOM 2210 C CA . ASN C 3 195 ? 172.666 145.575 125.790 1.00 36.72 174 ASN D CA 1
ATOM 2211 C C . ASN C 3 195 ? 171.335 145.035 125.298 1.00 36.72 174 ASN D C 1
ATOM 2212 O O . ASN C 3 195 ? 170.311 145.708 125.433 1.00 36.72 174 ASN D O 1
ATOM 2223 N N . ILE C 3 196 ? 171.355 143.833 124.731 1.00 34.99 175 ILE D N 1
ATOM 2224 C CA . ILE C 3 196 ? 170.150 143.099 124.368 1.00 34.99 175 ILE D CA 1
ATOM 2225 C C . ILE C 3 196 ? 170.079 141.883 125.276 1.00 34.99 175 ILE D C 1
ATOM 2226 O O . ILE C 3 196 ? 170.973 141.031 125.246 1.00 34.99 175 ILE D O 1
ATOM 2242 N N . VAL C 3 197 ? 169.014 141.788 126.065 1.00 36.58 176 VAL D N 1
ATOM 2243 C CA . VAL C 3 197 ? 168.874 140.749 127.078 1.00 36.58 176 VAL D CA 1
ATOM 2244 C C . VAL C 3 197 ? 167.890 139.705 126.573 1.00 36.58 176 VAL D C 1
ATOM 2245 O O . VAL C 3 197 ? 166.695 139.985 126.437 1.00 36.58 176 VAL D O 1
ATOM 2258 N N . GLY C 3 198 ? 168.384 138.497 126.320 1.00 38.53 177 GLY D N 1
ATOM 2259 C CA . GLY C 3 198 ? 167.558 137.401 125.870 1.00 38.53 177 GLY D CA 1
ATOM 2260 C C . GLY C 3 198 ? 167.096 136.535 127.024 1.00 38.53 177 GLY D C 1
ATOM 2261 O O . GLY C 3 198 ? 167.625 136.611 128.126 1.00 38.53 177 GLY D O 1
ATOM 2265 N N . SER C 3 199 ? 166.081 135.713 126.766 1.00 41.70 178 SER D N 1
ATOM 2266 C CA . SER C 3 199 ? 165.594 134.792 127.780 1.00 41.70 178 SER D CA 1
ATOM 2267 C C . SER C 3 199 ? 164.961 133.582 127.112 1.00 41.70 178 SER D C 1
ATOM 2268 O O . SER C 3 199 ? 164.372 133.689 126.033 1.00 41.70 178 SER D O 1
ATOM 2276 N N . CYS C 3 200 ? 165.089 132.428 127.764 1.00 45.09 179 CYS D N 1
ATOM 2277 C CA . CYS C 3 200 ? 164.492 131.199 127.263 1.00 45.09 179 CYS D CA 1
ATOM 2278 C C . CYS C 3 200 ? 164.245 130.239 128.414 1.00 45.09 179 CYS D C 1
ATOM 2279 O O . CYS C 3 200 ? 164.950 130.255 129.426 1.00 45.09 179 CYS D O 1
ATOM 2287 N N . ASP C 3 201 ? 163.237 129.385 128.233 1.00 47.67 180 ASP D N 1
ATOM 2288 C CA . ASP C 3 201 ? 162.894 128.328 129.178 1.00 47.67 180 ASP D CA 1
ATOM 2289 C C . ASP C 3 201 ? 163.237 126.991 128.540 1.00 47.67 180 ASP D C 1
ATOM 2290 O O . ASP C 3 201 ? 162.521 126.522 127.649 1.00 47.67 180 ASP D O 1
ATOM 2299 N N . ILE C 3 202 ? 164.326 126.375 128.998 1.00 46.50 181 ILE D N 1
ATOM 2300 C CA . ILE C 3 202 ? 164.650 125.026 128.561 1.00 46.50 181 ILE D CA 1
ATOM 2301 C C . ILE C 3 202 ? 163.817 124.038 129.364 1.00 46.50 181 ILE D C 1
ATOM 2302 O O . ILE C 3 202 ? 163.604 124.212 130.571 1.00 46.50 181 ILE D O 1
ATOM 2318 N N . LYS C 3 203 ? 163.326 122.997 128.689 1.00 49.65 182 LYS D N 1
ATOM 2319 C CA . LYS C 3 203 ? 162.321 122.129 129.295 1.00 49.65 182 LYS D CA 1
ATOM 2320 C C . LYS C 3 203 ? 162.874 121.371 130.497 1.00 49.65 182 LYS D C 1
ATOM 2321 O O . LYS C 3 203 ? 162.213 121.284 131.538 1.00 49.65 182 LYS D O 1
ATOM 2340 N N . PHE C 3 204 ? 164.081 120.833 130.380 1.00 48.94 183 PHE D N 1
ATOM 2341 C CA . PHE C 3 204 ? 164.599 119.962 131.436 1.00 48.94 183 PHE D CA 1
ATOM 2342 C C . PHE C 3 204 ? 165.277 120.786 132.535 1.00 48.94 183 PHE D C 1
ATOM 2343 O O . PHE C 3 204 ? 165.890 121.815 132.244 1.00 48.94 183 PHE D O 1
ATOM 2360 N N . PRO C 3 205 ? 165.203 120.391 133.810 1.00 46.81 184 PRO D N 1
ATOM 2361 C CA . PRO C 3 205 ? 166.014 121.068 134.829 1.00 46.81 184 PRO D CA 1
ATOM 2362 C C . PRO C 3 205 ? 167.501 120.822 134.625 1.00 46.81 184 PRO D C 1
ATOM 2363 O O . PRO C 3 205 ? 167.916 119.906 133.914 1.00 46.81 184 PRO D O 1
ATOM 2374 N N . ILE C 3 206 ? 168.310 121.663 135.267 1.00 48.69 185 ILE D N 1
ATOM 2375 C CA . ILE C 3 206 ? 169.758 121.666 135.090 1.00 48.69 185 ILE D CA 1
ATOM 2376 C C . ILE C 3 206 ? 170.418 121.046 136.314 1.00 48.69 185 ILE D C 1
ATOM 2377 O O . ILE C 3 206 ? 170.092 121.399 137.453 1.00 48.69 185 ILE D O 1
ATOM 2393 N N . ARG C 3 207 ? 171.346 120.119 136.076 1.00 51.42 186 ARG D N 1
ATOM 2394 C CA . ARG C 3 207 ? 172.278 119.639 137.097 1.00 51.42 186 ARG D CA 1
ATOM 2395 C C . ARG C 3 207 ? 173.352 120.713 137.247 1.00 51.42 186 ARG D C 1
ATOM 2396 O O . ARG C 3 207 ? 174.420 120.670 136.632 1.00 51.42 186 ARG D O 1
ATOM 2417 N N . LEU C 3 208 ? 173.035 121.722 138.063 1.00 50.44 187 LEU D N 1
ATOM 2418 C CA . LEU C 3 208 ? 173.824 122.952 138.082 1.00 50.44 187 LEU D CA 1
ATOM 2419 C C . LEU C 3 208 ? 175.227 122.736 138.637 1.00 50.44 187 LEU D C 1
ATOM 2420 O O . LEU C 3 208 ? 176.182 123.360 138.157 1.00 50.44 187 LEU D O 1
ATOM 2436 N N . GLU C 3 209 ? 175.377 121.871 139.641 1.00 51.83 188 GLU D N 1
ATOM 2437 C CA . GLU C 3 209 ? 176.702 121.643 140.205 1.00 51.83 188 GLU D CA 1
ATOM 2438 C C . GLU C 3 209 ? 177.643 121.031 139.178 1.00 51.83 188 GLU D C 1
ATOM 2439 O O . GLU C 3 209 ? 178.858 121.253 139.239 1.00 51.83 188 GLU D O 1
ATOM 2451 N N . GLY C 3 210 ? 177.106 120.268 138.226 1.00 50.89 189 GLY D N 1
ATOM 2452 C CA . GLY C 3 210 ? 177.946 119.732 137.171 1.00 50.89 189 GLY D CA 1
ATOM 2453 C C . GLY C 3 210 ? 178.569 120.828 136.332 1.00 50.89 189 GLY D C 1
ATOM 2454 O O . GLY C 3 210 ? 179.776 120.821 136.075 1.00 50.89 189 GLY D O 1
ATOM 2458 N N . LEU C 3 211 ? 177.755 121.792 135.899 1.00 50.02 190 LEU D N 1
ATOM 2459 C CA . LEU C 3 211 ? 178.297 122.935 135.175 1.00 50.02 190 LEU D CA 1
ATOM 2460 C C . LEU C 3 211 ? 179.249 123.740 136.045 1.00 50.02 190 LEU D C 1
ATOM 2461 O O . LEU C 3 211 ? 180.263 124.249 135.553 1.00 50.02 190 LEU D O 1
ATOM 2477 N N . ALA C 3 212 ? 178.952 123.856 137.340 1.00 51.54 191 ALA D N 1
ATOM 2478 C CA . ALA C 3 212 ? 179.815 124.640 138.214 1.00 51.54 191 ALA D CA 1
ATOM 2479 C C . ALA C 3 212 ? 181.185 124.001 138.381 1.00 51.54 191 ALA D C 1
ATOM 2480 O O . ALA C 3 212 ? 182.186 124.716 138.494 1.00 51.54 191 ALA D O 1
ATOM 2487 N N . SER C 3 213 ? 181.258 122.670 138.365 1.00 52.39 192 SER D N 1
ATOM 2488 C CA . SER C 3 213 ? 182.479 121.961 138.725 1.00 52.39 192 SER D CA 1
ATOM 2489 C C . SER C 3 213 ? 183.250 121.407 137.540 1.00 52.39 192 SER D C 1
ATOM 2490 O O . SER C 3 213 ? 184.470 121.271 137.633 1.00 52.39 192 SER D O 1
ATOM 2498 N N . LYS C 3 214 ? 182.582 121.072 136.437 1.00 53.37 193 LYS D N 1
ATOM 2499 C CA . LYS C 3 214 ? 183.301 120.559 135.276 1.00 53.37 193 LYS D CA 1
ATOM 2500 C C . LYS C 3 214 ? 184.016 121.692 134.553 1.00 53.37 193 LYS D C 1
ATOM 2501 O O . LYS C 3 214 ? 185.247 121.703 134.444 1.00 53.37 193 LYS D O 1
ATOM 2520 N N . HIS C 3 215 ? 183.255 122.662 134.060 1.00 52.71 194 HIS D N 1
ATOM 2521 C CA . HIS C 3 215 ? 183.852 123.835 133.443 1.00 52.71 194 HIS D CA 1
ATOM 2522 C C . HIS C 3 215 ? 184.420 124.741 134.526 1.00 52.71 194 HIS D C 1
ATOM 2523 O O . HIS C 3 215 ? 183.757 125.006 135.535 1.00 52.71 194 HIS D O 1
ATOM 2537 N N . HIS C 3 216 ? 185.651 125.210 134.319 1.00 54.05 195 HIS D N 1
ATOM 2538 C CA . HIS C 3 216 ? 186.351 126.077 135.260 1.00 54.05 195 HIS D CA 1
ATOM 2539 C C . HIS C 3 216 ? 186.540 127.492 134.738 1.00 54.05 195 HIS D C 1
ATOM 2540 O O . HIS C 3 216 ? 186.167 128.458 135.408 1.00 54.05 195 HIS D O 1
ATOM 2554 N N . ASN C 3 217 ? 187.113 127.632 133.543 1.00 55.04 196 ASN D N 1
ATOM 2555 C CA . ASN C 3 217 ? 187.628 128.915 133.085 1.00 55.04 196 ASN D CA 1
ATOM 2556 C C . ASN C 3 217 ? 186.543 129.948 132.816 1.00 55.04 196 ASN D C 1
ATOM 2557 O O . ASN C 3 217 ? 186.878 131.128 132.669 1.00 55.04 196 ASN D O 1
ATOM 2568 N N . PHE C 3 218 ? 185.265 129.542 132.728 1.00 50.88 197 PHE D N 1
ATOM 2569 C CA . PHE C 3 218 ? 184.212 130.501 132.410 1.00 50.88 197 PHE D CA 1
ATOM 2570 C C . PHE C 3 218 ? 182.930 130.281 133.210 1.00 50.88 197 PHE D C 1
ATOM 2571 O O . PHE C 3 218 ? 181.889 130.836 132.837 1.00 50.88 197 PHE D O 1
ATOM 2588 N N . SER C 3 219 ? 182.973 129.533 134.311 1.00 49.80 198 SER D N 1
ATOM 2589 C CA . SER C 3 219 ? 181.788 129.226 135.100 1.00 49.80 198 SER D CA 1
ATOM 2590 C C . SER C 3 219 ? 182.019 129.608 136.551 1.00 49.80 198 SER D C 1
ATOM 2591 O O . SER C 3 219 ? 183.132 129.484 137.067 1.00 49.80 198 SER D O 1
ATOM 2599 N N . SER C 3 220 ? 180.964 130.100 137.192 1.00 48.82 199 SER D N 1
ATOM 2600 C CA . SER C 3 220 ? 181.004 130.499 138.589 1.00 48.82 199 SER D CA 1
ATOM 2601 C C . SER C 3 220 ? 179.636 130.255 139.207 1.00 48.82 199 SER D C 1
ATOM 2602 O O . SER C 3 220 ? 178.616 130.528 138.571 1.00 48.82 199 SER D O 1
ATOM 2610 N N . TYR C 3 221 ? 179.617 129.751 140.446 1.00 51.56 200 TYR D N 1
ATOM 2611 C CA . TYR C 3 221 ? 178.384 129.416 141.148 1.00 51.56 200 TYR D CA 1
ATOM 2612 C C . TYR C 3 221 ? 178.395 130.049 142.532 1.00 51.56 200 TYR D C 1
ATOM 2613 O O . TYR C 3 221 ? 179.406 130.001 143.238 1.00 51.56 200 TYR D O 1
ATOM 2631 N N . GLU C 3 222 ? 177.256 130.633 142.912 1.00 55.07 201 GLU D N 1
ATOM 2632 C CA . GLU C 3 222 ? 177.100 131.350 144.181 1.00 55.07 201 GLU D CA 1
ATOM 2633 C C . GLU C 3 222 ? 175.720 131.040 144.766 1.00 55.07 201 GLU D C 1
ATOM 2634 O O . GLU C 3 222 ? 174.790 131.843 144.655 1.00 55.07 201 GLU D O 1
ATOM 2646 N N . PRO C 3 223 ? 175.558 129.868 145.409 1.00 56.77 202 PRO D N 1
ATOM 2647 C CA . PRO C 3 223 ? 174.199 129.325 145.644 1.00 56.77 202 PRO D CA 1
ATOM 2648 C C . PRO C 3 223 ? 173.231 130.224 146.405 1.00 56.77 202 PRO D C 1
ATOM 2649 O O . PRO C 3 223 ? 172.081 130.369 145.973 1.00 56.77 202 PRO D O 1
ATOM 2660 N N . GLU C 3 224 ? 173.647 130.821 147.524 1.00 58.49 203 GLU D N 1
ATOM 2661 C CA . GLU C 3 224 ? 172.744 131.647 148.320 1.00 58.49 203 GLU D CA 1
ATOM 2662 C C . GLU C 3 224 ? 172.732 133.096 147.865 1.00 58.49 203 GLU D C 1
ATOM 2663 O O . GLU C 3 224 ? 171.698 133.765 147.974 1.00 58.49 203 GLU D O 1
ATOM 2675 N N . LEU C 3 225 ? 173.856 133.596 147.357 1.00 55.70 204 LEU D N 1
ATOM 2676 C CA . LEU C 3 225 ? 173.901 134.978 146.901 1.00 55.70 204 LEU D CA 1
ATOM 2677 C C . LEU C 3 225 ? 172.957 135.190 145.725 1.00 55.70 204 LEU D C 1
ATOM 2678 O O . LEU C 3 225 ? 172.241 136.195 145.665 1.00 55.70 204 LEU D O 1
ATOM 2694 N N . PHE C 3 226 ? 172.941 134.248 144.793 1.00 51.99 205 PHE D N 1
ATOM 2695 C CA . PHE C 3 226 ? 172.122 134.319 143.594 1.00 51.99 205 PHE D CA 1
ATOM 2696 C C . PHE C 3 226 ? 171.920 132.892 143.097 1.00 51.99 205 PHE D C 1
ATOM 2697 O O . PHE C 3 226 ? 172.909 132.216 142.790 1.00 51.99 205 PHE D O 1
ATOM 2714 N N . PRO C 3 227 ? 170.683 132.390 142.992 1.00 50.41 206 PRO D N 1
ATOM 2715 C CA . PRO C 3 227 ? 170.505 130.944 142.776 1.00 50.41 206 PRO D CA 1
ATOM 2716 C C . PRO C 3 227 ? 171.047 130.435 141.452 1.00 50.41 206 PRO D C 1
ATOM 2717 O O . PRO C 3 227 ? 171.273 129.225 141.328 1.00 50.41 206 PRO D O 1
ATOM 2728 N N . GLY C 3 228 ? 171.272 131.302 140.472 1.00 49.92 207 GLY D N 1
ATOM 2729 C CA . GLY C 3 228 ? 171.723 130.854 139.176 1.00 49.92 207 GLY D CA 1
ATOM 2730 C C . GLY C 3 228 ? 173.230 130.798 139.047 1.00 49.92 207 GLY D C 1
ATOM 2731 O O . GLY C 3 228 ? 173.966 131.519 139.712 1.00 49.92 207 GLY D O 1
ATOM 2735 N N . LEU C 3 229 ? 173.682 129.914 138.168 1.00 48.25 208 LEU D N 1
ATOM 2736 C CA . LEU C 3 229 ? 175.080 129.879 137.778 1.00 48.25 208 LEU D CA 1
ATOM 2737 C C . LEU C 3 229 ? 175.370 131.034 136.833 1.00 48.25 208 LEU D C 1
ATOM 2738 O O . LEU C 3 229 ? 174.528 131.404 136.012 1.00 48.25 208 LEU D O 1
ATOM 2754 N N . ILE C 3 230 ? 176.562 131.603 136.953 1.00 46.95 209 ILE D N 1
ATOM 2755 C CA . ILE C 3 230 ? 177.013 132.682 136.084 1.00 46.95 209 ILE D CA 1
ATOM 2756 C C . ILE C 3 230 ? 178.014 132.097 135.106 1.00 46.95 209 ILE D C 1
ATOM 2757 O O . ILE C 3 230 ? 179.097 131.655 135.505 1.00 46.95 209 ILE D O 1
ATOM 2773 N N . TYR C 3 231 ? 177.660 132.103 133.830 1.00 45.95 210 TYR D N 1
ATOM 2774 C CA . TYR C 3 231 ? 178.503 131.587 132.765 1.00 45.95 210 TYR D CA 1
ATOM 2775 C C . TYR C 3 231 ? 178.985 132.764 131.935 1.00 45.95 210 TYR D C 1
ATOM 2776 O O . TYR C 3 231 ? 178.166 133.537 131.434 1.00 45.95 210 TYR D O 1
ATOM 2794 N N . ARG C 3 232 ? 180.301 132.900 131.790 1.00 46.90 211 ARG D N 1
ATOM 2795 C CA . ARG C 3 232 ? 180.904 134.048 131.105 1.00 46.90 211 ARG D CA 1
ATOM 2796 C C . ARG C 3 232 ? 181.643 133.553 129.864 1.00 46.90 211 ARG D C 1
ATOM 2797 O O . ARG C 3 232 ? 182.773 133.068 129.945 1.00 46.90 211 ARG D O 1
ATOM 2818 N N . MET C 3 233 ? 180.997 133.700 128.711 1.00 45.01 212 MET D N 1
ATOM 2819 C CA . MET C 3 233 ? 181.581 133.304 127.439 1.00 45.01 212 MET D CA 1
ATOM 2820 C C . MET C 3 233 ? 182.742 134.228 127.091 1.00 45.01 212 MET D C 1
ATOM 2821 O O . MET C 3 233 ? 182.879 135.320 127.648 1.00 45.01 212 MET D O 1
ATOM 2835 N N . ILE C 3 234 ? 183.593 133.772 126.176 1.00 47.53 213 ILE D N 1
ATOM 2836 C CA . ILE C 3 234 ? 184.767 134.535 125.740 1.00 47.53 213 ILE D CA 1
ATOM 2837 C C . ILE C 3 234 ? 184.623 135.034 124.303 1.00 47.53 213 ILE D C 1
ATOM 2838 O O . ILE C 3 234 ? 184.868 136.208 124.025 1.00 47.53 213 ILE D O 1
ATOM 2854 N N . LYS C 3 235 ? 184.236 134.160 123.364 1.00 46.87 214 LYS D N 1
ATOM 2855 C CA . LYS C 3 235 ? 184.155 134.590 121.968 1.00 46.87 214 LYS D CA 1
ATOM 2856 C C . LYS C 3 235 ? 183.020 135.581 121.737 1.00 46.87 214 LYS D C 1
ATOM 2857 O O . LYS C 3 235 ? 183.278 136.657 121.170 1.00 46.87 214 LYS D O 1
ATOM 2876 N N . PRO C 3 236 ? 181.777 135.320 122.146 1.00 44.41 215 PRO D N 1
ATOM 2877 C CA . PRO C 3 236 ? 180.704 136.302 121.945 1.00 44.41 215 PRO D CA 1
ATOM 2878 C C . PRO C 3 236 ? 180.534 137.311 123.071 1.00 44.41 215 PRO D C 1
ATOM 2879 O O . PRO C 3 236 ? 179.734 138.241 122.918 1.00 44.41 215 PRO D O 1
ATOM 2890 N N . LYS C 3 237 ? 181.269 137.167 124.175 1.00 43.91 216 LYS D N 1
ATOM 2891 C CA . LYS C 3 237 ? 181.208 138.093 125.306 1.00 43.91 216 LYS D CA 1
ATOM 2892 C C . LYS C 3 237 ? 179.781 138.249 125.824 1.00 43.91 216 LYS D C 1
ATOM 2893 O O . LYS C 3 237 ? 179.283 139.357 126.024 1.00 43.91 216 LYS D O 1
ATOM 2912 N N . ILE C 3 238 ? 179.121 137.117 126.038 1.00 40.30 217 ILE D N 1
ATOM 2913 C CA . ILE C 3 238 ? 177.773 137.069 126.587 1.00 40.30 217 ILE D CA 1
ATOM 2914 C C . ILE C 3 238 ? 177.827 136.368 127.933 1.00 40.30 217 ILE D C 1
ATOM 2915 O O . ILE C 3 238 ? 178.458 135.315 128.071 1.00 40.30 217 ILE D O 1
ATOM 2931 N N . VAL C 3 239 ? 177.166 136.956 128.925 1.00 42.32 218 VAL D N 1
ATOM 2932 C CA . VAL C 3 239 ? 177.031 136.367 130.253 1.00 42.32 218 VAL D CA 1
ATOM 2933 C C . VAL C 3 239 ? 175.675 135.683 130.332 1.00 42.32 218 VAL D C 1
ATOM 2934 O O . VAL C 3 239 ? 174.641 136.322 130.108 1.00 42.32 218 VAL D O 1
ATOM 2947 N N . LEU C 3 240 ? 175.671 134.392 130.645 1.00 42.75 219 LEU D N 1
ATOM 2948 C CA . LEU C 3 240 ? 174.440 133.626 130.782 1.00 42.75 219 LEU D CA 1
ATOM 2949 C C . LEU C 3 240 ? 174.177 133.321 132.247 1.00 42.75 219 LEU D C 1
ATOM 2950 O O . LEU C 3 240 ? 175.033 132.756 132.932 1.00 42.75 219 LEU D O 1
ATOM 2966 N N . LEU C 3 241 ? 172.993 133.688 132.717 1.00 45.72 220 LEU D N 1
ATOM 2967 C CA . LEU C 3 241 ? 172.526 133.310 134.044 1.00 45.72 220 LEU D CA 1
ATOM 2968 C C . LEU C 3 241 ? 171.703 132.033 133.901 1.00 45.72 220 LEU D C 1
ATOM 2969 O O . LEU C 3 241 ? 170.614 132.058 133.321 1.00 45.72 220 LEU D O 1
ATOM 2985 N N . ILE C 3 242 ? 172.208 130.922 134.437 1.00 46.49 221 ILE D N 1
ATOM 2986 C CA . ILE C 3 242 ? 171.596 129.603 134.281 1.00 46.49 221 ILE D CA 1
ATOM 2987 C C . ILE C 3 242 ? 170.997 129.213 135.624 1.00 46.49 221 ILE D C 1
ATOM 2988 O O . ILE C 3 242 ? 171.696 129.216 136.643 1.00 46.49 221 ILE D O 1
ATOM 3004 N N . PHE C 3 243 ? 169.714 128.861 135.624 1.00 49.16 222 PHE D N 1
ATOM 3005 C CA . PHE C 3 243 ? 168.983 128.508 136.834 1.00 49.16 222 PHE D CA 1
ATOM 3006 C C . PHE C 3 243 ? 168.671 127.014 136.858 1.00 49.16 222 PHE D C 1
ATOM 3007 O O . PHE C 3 243 ? 168.573 126.368 135.811 1.00 49.16 222 PHE D O 1
ATOM 3024 N N . VAL C 3 244 ? 168.512 126.470 138.070 1.00 48.98 223 VAL D N 1
ATOM 3025 C CA . VAL C 3 244 ? 168.181 125.053 138.229 1.00 48.98 223 VAL D CA 1
ATOM 3026 C C . VAL C 3 244 ? 166.851 124.719 137.575 1.00 48.98 223 VAL D C 1
ATOM 3027 O O . VAL C 3 244 ? 166.627 123.580 137.153 1.00 48.98 223 VAL D O 1
ATOM 3040 N N . SER C 3 245 ? 165.941 125.686 137.502 1.00 48.97 224 SER D N 1
ATOM 3041 C CA . SER C 3 245 ? 164.641 125.480 136.879 1.00 48.97 224 SER D CA 1
ATOM 3042 C C . SER C 3 245 ? 164.700 125.434 135.358 1.00 48.97 224 SER D C 1
ATOM 3043 O O . SER C 3 245 ? 163.643 125.319 134.729 1.00 48.97 224 SER D O 1
ATOM 3051 N N . GLY C 3 246 ? 165.880 125.539 134.751 1.00 48.36 225 GLY D N 1
ATOM 3052 C CA . GLY C 3 246 ? 166.005 125.548 133.312 1.00 48.36 225 GLY D CA 1
ATOM 3053 C C . GLY C 3 246 ? 165.896 126.912 132.672 1.00 48.36 225 GLY D C 1
ATOM 3054 O O . GLY C 3 246 ? 166.030 127.011 131.447 1.00 48.36 225 GLY D O 1
ATOM 3058 N N . LYS C 3 247 ? 165.645 127.963 133.449 1.00 47.80 226 LYS D N 1
ATOM 3059 C CA . LYS C 3 247 ? 165.642 129.313 132.904 1.00 47.80 226 LYS D CA 1
ATOM 3060 C C . LYS C 3 247 ? 167.063 129.730 132.556 1.00 47.80 226 LYS D C 1
ATOM 3061 O O . LYS C 3 247 ? 167.983 129.555 133.360 1.00 47.80 226 LYS D O 1
ATOM 3080 N N . ILE C 3 248 ? 167.246 130.258 131.350 1.00 44.96 227 ILE D N 1
ATOM 3081 C CA . ILE C 3 248 ? 168.494 130.893 130.944 1.00 44.96 227 ILE D CA 1
ATOM 3082 C C . ILE C 3 248 ? 168.153 132.272 130.400 1.00 44.96 227 ILE D C 1
ATOM 3083 O O . ILE C 3 248 ? 167.275 132.401 129.539 1.00 44.96 227 ILE D O 1
ATOM 3099 N N . VAL C 3 249 ? 168.846 133.296 130.899 1.00 43.64 228 VAL D N 1
ATOM 3100 C CA . VAL C 3 249 ? 168.738 134.655 130.384 1.00 43.64 228 VAL D CA 1
ATOM 3101 C C . VAL C 3 249 ? 170.134 135.142 130.026 1.00 43.64 228 VAL D C 1
ATOM 3102 O O . VAL C 3 249 ? 171.062 135.044 130.835 1.00 43.64 228 VAL D O 1
ATOM 3115 N N . LEU C 3 250 ? 170.277 135.667 128.813 1.00 39.62 229 LEU D N 1
ATOM 3116 C CA . LEU C 3 250 ? 171.562 136.057 128.252 1.00 39.62 229 LEU D CA 1
ATOM 3117 C C . LEU C 3 250 ? 171.633 137.573 128.189 1.00 39.62 229 LEU D C 1
ATOM 3118 O O . LEU C 3 250 ? 170.628 138.228 127.911 1.00 39.62 229 LEU D O 1
ATOM 3134 N N . THR C 3 251 ? 172.815 138.129 128.452 1.00 39.51 230 THR D N 1
ATOM 3135 C CA . THR C 3 251 ? 172.974 139.575 128.514 1.00 39.51 230 THR D CA 1
ATOM 3136 C C . THR C 3 251 ? 174.347 139.967 127.997 1.00 39.51 230 THR D C 1
ATOM 3137 O O . THR C 3 251 ? 175.260 139.144 127.913 1.00 39.51 230 THR D O 1
ATOM 3148 N N . GLY C 3 252 ? 174.479 141.243 127.654 1.00 36.17 231 GLY D N 1
ATOM 3149 C CA . GLY C 3 252 ? 175.718 141.786 127.147 1.00 36.17 231 GLY D CA 1
ATOM 3150 C C . GLY C 3 252 ? 175.890 141.714 125.650 1.00 36.17 231 GLY D C 1
ATOM 3151 O O . GLY C 3 252 ? 176.920 142.168 125.143 1.00 36.17 231 GLY D O 1
ATOM 3155 N N . ALA C 3 253 ? 174.925 141.164 124.926 1.00 36.92 232 ALA D N 1
ATOM 3156 C CA . ALA C 3 253 ? 175.007 141.139 123.476 1.00 36.92 232 ALA D CA 1
ATOM 3157 C C . ALA C 3 253 ? 174.765 142.527 122.904 1.00 36.92 232 ALA D C 1
ATOM 3158 O O . ALA C 3 253 ? 173.956 143.297 123.424 1.00 36.92 232 ALA D O 1
ATOM 3165 N N . LYS C 3 254 ? 175.472 142.844 121.823 1.00 35.48 233 LYS D N 1
ATOM 3166 C CA . LYS C 3 254 ? 175.234 144.083 121.094 1.00 35.48 233 LYS D CA 1
ATOM 3167 C C . LYS C 3 254 ? 174.150 143.941 120.036 1.00 35.48 233 LYS D C 1
ATOM 3168 O O . LYS C 3 254 ? 173.506 144.935 119.687 1.00 35.48 233 LYS D O 1
ATOM 3187 N N . VAL C 3 255 ? 173.944 142.734 119.506 1.00 36.00 234 VAL D N 1
ATOM 3188 C CA . VAL C 3 255 ? 172.926 142.482 118.494 1.00 36.00 234 VAL D CA 1
ATOM 3189 C C . VAL C 3 255 ? 172.375 141.081 118.715 1.00 36.00 234 VAL D C 1
ATOM 3190 O O . VAL C 3 255 ? 173.041 140.221 119.292 1.00 36.00 234 VAL D O 1
ATOM 3203 N N . ARG C 3 256 ? 171.145 140.856 118.246 1.00 35.84 235 ARG D N 1
ATOM 3204 C CA . ARG C 3 256 ? 170.436 139.616 118.560 1.00 35.84 235 ARG D CA 1
ATOM 3205 C C . ARG C 3 256 ? 171.159 138.380 118.037 1.00 35.84 235 ARG D C 1
ATOM 3206 O O . ARG C 3 256 ? 171.001 137.284 118.598 1.00 35.84 235 ARG D O 1
ATOM 3227 N N . GLU C 3 257 ? 171.934 138.522 116.959 1.00 38.17 236 GLU D N 1
ATOM 3228 C CA . GLU C 3 257 ? 172.638 137.367 116.414 1.00 38.17 236 GLU D CA 1
ATOM 3229 C C . GLU C 3 257 ? 173.595 136.778 117.435 1.00 38.17 236 GLU D C 1
ATOM 3230 O O . GLU C 3 257 ? 173.769 135.557 117.491 1.00 38.17 236 GLU D O 1
ATOM 3242 N N . GLU C 3 258 ? 174.193 137.622 118.274 1.00 37.77 237 GLU D N 1
ATOM 3243 C CA . GLU C 3 258 ? 175.059 137.108 119.325 1.00 37.77 237 GLU D CA 1
ATOM 3244 C C . GLU C 3 258 ? 174.257 136.334 120.364 1.00 37.77 237 GLU D C 1
ATOM 3245 O O . GLU C 3 258 ? 174.736 135.328 120.892 1.00 37.77 237 GLU D O 1
ATOM 3257 N N . ILE C 3 259 ? 173.031 136.771 120.660 1.00 38.14 238 ILE D N 1
ATOM 3258 C CA . ILE C 3 259 ? 172.185 136.032 121.597 1.00 38.14 238 ILE D CA 1
ATOM 3259 C C . ILE C 3 259 ? 171.887 134.642 121.054 1.00 38.14 238 ILE D C 1
ATOM 3260 O O . ILE C 3 259 ? 172.013 133.634 121.765 1.00 38.14 238 ILE D O 1
ATOM 3276 N N . TYR C 3 260 ? 171.486 134.564 119.784 1.00 37.88 239 TYR D N 1
ATOM 3277 C CA . TYR C 3 260 ? 171.194 133.258 119.197 1.00 37.88 239 TYR D CA 1
ATOM 3278 C C . TYR C 3 260 ? 172.438 132.380 119.166 1.00 37.88 239 TYR D C 1
ATOM 3279 O O . TYR C 3 260 ? 172.369 131.179 119.462 1.00 37.88 239 TYR D O 1
ATOM 3297 N N . GLN C 3 261 ? 173.586 132.964 118.814 1.00 42.03 240 GLN D N 1
ATOM 3298 C CA . GLN C 3 261 ? 174.840 132.219 118.794 1.00 42.03 240 GLN D CA 1
ATOM 3299 C C . GLN C 3 261 ? 175.161 131.656 120.172 1.00 42.03 240 GLN D C 1
ATOM 3300 O O . GLN C 3 261 ? 175.508 130.477 120.312 1.00 42.03 240 GLN D O 1
ATOM 3314 N N . ALA C 3 262 ? 175.042 132.488 121.206 1.00 41.28 241 ALA D N 1
ATOM 3315 C CA . ALA C 3 262 ? 175.381 132.035 122.546 1.00 41.28 241 ALA D CA 1
ATOM 3316 C C . ALA C 3 262 ? 174.456 130.922 122.992 1.00 41.28 241 ALA D C 1
ATOM 3317 O O . ALA C 3 262 ? 174.904 129.949 123.608 1.00 41.28 241 ALA D O 1
ATOM 3324 N N . PHE C 3 263 ? 173.161 131.042 122.701 1.00 41.93 242 PHE D N 1
ATOM 3325 C CA . PHE C 3 263 ? 172.244 129.993 123.126 1.00 41.93 242 PHE D CA 1
ATOM 3326 C C . PHE C 3 263 ? 172.528 128.682 122.407 1.00 41.93 242 PHE D C 1
ATOM 3327 O O . PHE C 3 263 ? 172.527 127.615 123.027 1.00 41.93 242 PHE D O 1
ATOM 3344 N N . GLU C 3 264 ? 172.734 128.727 121.089 1.00 43.63 243 GLU D N 1
ATOM 3345 C CA . GLU C 3 264 ? 172.995 127.479 120.381 1.00 43.63 243 GLU D CA 1
ATOM 3346 C C . GLU C 3 264 ? 174.386 126.930 120.663 1.00 43.63 243 GLU D C 1
ATOM 3347 O O . GLU C 3 264 ? 174.657 125.779 120.307 1.00 43.63 243 GLU D O 1
ATOM 3359 N N . MET C 3 265 ? 175.265 127.714 121.286 1.00 45.64 244 MET D N 1
ATOM 3360 C CA . MET C 3 265 ? 176.563 127.222 121.728 1.00 45.64 244 MET D CA 1
ATOM 3361 C C . MET C 3 265 ? 176.531 126.645 123.134 1.00 45.64 244 MET D C 1
ATOM 3362 O O . MET C 3 265 ? 177.300 125.726 123.430 1.00 45.64 244 MET D O 1
ATOM 3376 N N . ILE C 3 266 ? 175.667 127.169 124.006 1.00 45.04 245 ILE D N 1
ATOM 3377 C CA . ILE C 3 266 ? 175.558 126.633 125.360 1.00 45.04 245 ILE D CA 1
ATOM 3378 C C . ILE C 3 266 ? 174.601 125.446 125.410 1.00 45.04 245 ILE D C 1
ATOM 3379 O O . ILE C 3 266 ? 174.733 124.590 126.290 1.00 45.04 245 ILE D O 1
ATOM 3395 N N . TYR C 3 267 ? 173.619 125.373 124.503 1.00 45.21 246 TYR D N 1
ATOM 3396 C CA . TYR C 3 267 ? 172.656 124.273 124.555 1.00 45.21 246 TYR D CA 1
ATOM 3397 C C . TYR C 3 267 ? 173.318 122.908 124.452 1.00 45.21 246 TYR D C 1
ATOM 3398 O O . TYR C 3 267 ? 173.041 122.053 125.309 1.00 45.21 246 TYR D O 1
ATOM 3416 N N . PRO C 3 268 ? 174.203 122.633 123.489 1.00 46.77 247 PRO D N 1
ATOM 3417 C CA . PRO C 3 268 ? 174.884 121.329 123.485 1.00 46.77 247 PRO D CA 1
ATOM 3418 C C . PRO C 3 268 ? 175.855 121.115 124.637 1.00 46.77 247 PRO D C 1
ATOM 3419 O O . PRO C 3 268 ? 176.458 120.040 124.709 1.00 46.77 247 PRO D O 1
ATOM 3430 N N . VAL C 3 269 ? 176.030 122.080 125.541 1.00 46.75 248 VAL D N 1
ATOM 3431 C CA . VAL C 3 269 ? 176.867 121.893 126.719 1.00 46.75 248 VAL D CA 1
ATOM 3432 C C . VAL C 3 269 ? 175.988 121.463 127.879 1.00 46.75 248 VAL D C 1
ATOM 3433 O O . VAL C 3 269 ? 176.170 120.376 128.435 1.00 46.75 248 VAL D O 1
ATOM 3446 N N . LEU C 3 270 ? 175.024 122.301 128.252 1.00 46.77 249 LEU D N 1
ATOM 3447 C CA . LEU C 3 270 ? 174.160 121.935 129.365 1.00 46.77 249 LEU D CA 1
ATOM 3448 C C . LEU C 3 270 ? 173.185 120.822 129.010 1.00 46.77 249 LEU D C 1
ATOM 3449 O O . LEU C 3 270 ? 172.506 120.316 129.909 1.00 46.77 249 LEU D O 1
ATOM 3465 N N . GLN C 3 271 ? 173.087 120.435 127.735 1.00 51.12 250 GLN D N 1
ATOM 3466 C CA . GLN C 3 271 ? 172.358 119.220 127.389 1.00 51.12 250 GLN D CA 1
ATOM 3467 C C . GLN C 3 271 ? 172.988 117.984 128.018 1.00 51.12 250 GLN D C 1
ATOM 3468 O O . GLN C 3 271 ? 172.293 116.983 128.224 1.00 51.12 250 GLN D O 1
ATOM 3482 N N . ASP C 3 272 ? 174.285 118.034 128.332 1.00 52.10 251 ASP D N 1
ATOM 3483 C CA . ASP C 3 272 ? 174.976 116.947 129.013 1.00 5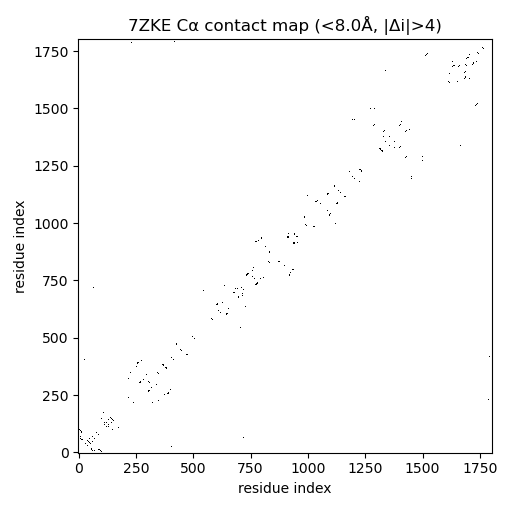2.10 251 ASP D CA 1
ATOM 3484 C C . ASP C 3 272 ? 174.630 116.852 130.491 1.00 52.10 251 ASP D C 1
ATOM 3485 O O . ASP C 3 272 ? 175.094 115.920 131.154 1.00 52.10 251 ASP D O 1
ATOM 3494 N N . PHE C 3 273 ? 173.855 117.800 131.030 1.00 49.76 252 PHE D N 1
ATOM 3495 C CA . PHE C 3 273 ? 173.582 117.900 132.462 1.00 49.76 252 PHE D CA 1
ATOM 3496 C C . PHE C 3 273 ? 172.070 117.971 132.667 1.00 49.76 252 PHE D C 1
ATOM 3497 O O . PHE C 3 273 ? 171.490 119.055 132.732 1.00 49.76 252 PHE D O 1
ATOM 3514 N N . ARG C 3 274 ? 171.447 116.800 132.777 1.00 48.70 253 ARG D N 1
ATOM 3515 C CA . ARG C 3 274 ? 170.008 116.667 133.009 1.00 48.70 253 ARG D CA 1
ATOM 3516 C C . ARG C 3 274 ? 169.195 117.453 131.987 1.00 48.70 253 ARG D C 1
ATOM 3517 O O . ARG C 3 274 ? 168.356 116.889 131.280 1.00 48.70 253 ARG D O 1
ATOM 3538 N N . ALA D 4 2 ? 132.130 156.402 164.549 1.00 22.94 2 ALA E N 1
ATOM 3539 C CA . ALA D 4 2 ? 131.715 156.693 163.148 1.00 22.94 2 ALA E CA 1
ATOM 3540 C C . ALA D 4 2 ? 130.213 156.539 162.988 1.00 22.94 2 ALA E C 1
ATOM 3541 O O . ALA D 4 2 ? 129.554 155.927 163.824 1.00 22.94 2 ALA E O 1
ATOM 3548 N N . THR D 4 3 ? 129.685 157.092 161.902 1.00 22.81 3 THR E N 1
ATOM 3549 C CA . THR D 4 3 ? 128.273 157.015 161.566 1.00 22.81 3 THR E CA 1
ATOM 3550 C C . THR D 4 3 ? 128.154 156.565 160.120 1.00 22.81 3 THR E C 1
ATOM 3551 O O . THR D 4 3 ? 129.157 156.375 159.430 1.00 22.81 3 THR E O 1
ATOM 3562 N N . ARG D 4 4 ? 126.915 156.373 159.661 1.00 23.12 4 ARG E N 1
ATOM 3563 C CA . ARG D 4 4 ? 126.707 155.953 158.279 1.00 23.12 4 ARG E CA 1
ATOM 3564 C C . ARG D 4 4 ? 127.288 156.966 157.304 1.00 23.12 4 ARG E C 1
ATOM 3565 O O . ARG D 4 4 ? 127.893 156.593 156.294 1.00 23.12 4 ARG E O 1
ATOM 3586 N N . LEU D 4 5 ? 127.090 158.255 157.582 1.00 25.18 5 LEU E N 1
ATOM 3587 C CA . LEU D 4 5 ? 127.552 159.297 156.670 1.00 25.18 5 LEU E CA 1
ATOM 3588 C C . LEU D 4 5 ? 129.063 159.252 156.476 1.00 25.18 5 LEU E C 1
ATOM 3589 O O . LEU D 4 5 ? 129.558 159.380 155.352 1.00 25.18 5 LEU E O 1
ATOM 3605 N N . ASP D 4 6 ? 129.814 159.089 157.566 1.00 24.60 6 ASP E N 1
ATOM 3606 C CA . ASP D 4 6 ? 131.270 159.087 157.456 1.00 24.60 6 ASP E CA 1
ATOM 3607 C C . ASP D 4 6 ? 131.754 157.920 156.610 1.00 24.60 6 ASP E C 1
ATOM 3608 O O . ASP D 4 6 ? 132.633 158.083 155.755 1.00 24.60 6 ASP E O 1
ATOM 3617 N N . ARG D 4 7 ? 131.163 156.741 156.796 1.00 22.93 7 ARG E N 1
ATOM 3618 C CA . ARG D 4 7 ? 131.591 155.588 156.016 1.00 22.93 7 ARG E CA 1
ATOM 3619 C C . ARG D 4 7 ? 131.183 155.738 154.558 1.00 22.93 7 ARG E C 1
ATOM 3620 O O . ARG D 4 7 ? 131.964 155.421 153.655 1.00 22.93 7 ARG E O 1
ATOM 3641 N N . LEU D 4 8 ? 129.974 156.241 154.312 1.00 23.53 8 LEU E N 1
ATOM 3642 C CA . LEU D 4 8 ? 129.510 156.442 152.945 1.00 23.53 8 LEU E CA 1
ATOM 3643 C C . LEU D 4 8 ? 130.400 157.429 152.203 1.00 23.53 8 LEU E C 1
ATOM 3644 O O . LEU D 4 8 ? 130.696 157.245 151.019 1.00 23.53 8 LEU E O 1
ATOM 3660 N N . VAL D 4 9 ? 130.822 158.498 152.880 1.00 25.10 9 VAL E N 1
ATOM 3661 C CA . VAL D 4 9 ? 131.747 159.444 152.265 1.00 25.10 9 VAL E CA 1
ATOM 3662 C C . VAL D 4 9 ? 133.105 158.796 152.043 1.00 25.10 9 VAL E C 1
ATOM 3663 O O . VAL D 4 9 ? 133.791 159.088 151.060 1.00 25.10 9 VAL E O 1
ATOM 3676 N N . THR D 4 10 ? 133.528 157.929 152.963 1.00 24.05 10 THR E N 1
ATOM 3677 C CA . THR D 4 10 ? 134.796 157.235 152.774 1.00 24.05 10 THR E CA 1
ATOM 3678 C C . THR D 4 10 ? 134.755 156.300 151.574 1.00 24.05 10 THR E C 1
ATOM 3679 O O . THR D 4 10 ? 135.799 156.019 150.979 1.00 24.05 10 THR E O 1
ATOM 3690 N N . ILE D 4 11 ? 133.570 155.796 151.211 1.00 23.54 11 ILE E N 1
ATOM 3691 C CA . ILE D 4 11 ? 133.483 154.895 150.059 1.00 23.54 11 ILE E CA 1
ATOM 3692 C C . ILE D 4 11 ? 133.987 155.574 148.793 1.00 23.54 11 ILE E C 1
ATOM 3693 O O . ILE D 4 11 ? 134.513 154.905 147.898 1.00 23.54 11 ILE E O 1
ATOM 3709 N N . LEU D 4 12 ? 133.843 156.899 148.689 1.00 24.54 12 LEU E N 1
ATOM 3710 C CA . LEU D 4 12 ? 134.278 157.591 147.479 1.00 24.54 12 LEU E CA 1
ATOM 3711 C C . LEU D 4 12 ? 135.770 157.409 147.247 1.00 24.54 12 LEU E C 1
ATOM 3712 O O . LEU D 4 12 ? 136.206 157.206 146.110 1.00 24.54 12 LEU E O 1
ATOM 3728 N N . GLU D 4 13 ? 136.567 157.462 148.311 1.00 26.98 13 GLU E N 1
ATOM 3729 C CA . GLU D 4 13 ? 138.005 157.267 148.159 1.00 26.98 13 GLU E CA 1
ATOM 3730 C C . GLU D 4 13 ? 138.323 155.835 147.757 1.00 26.98 13 GLU E C 1
ATOM 3731 O O . GLU D 4 13 ? 138.967 155.600 146.729 1.00 26.98 13 GLU E O 1
ATOM 3743 N N . THR D 4 14 ? 137.867 154.866 148.547 1.00 25.20 14 THR E N 1
ATOM 3744 C CA . THR D 4 14 ? 138.184 153.458 148.342 1.00 25.20 14 THR E CA 1
ATOM 3745 C C . THR D 4 14 ? 136.917 152.732 147.916 1.00 25.20 14 THR E C 1
ATOM 3746 O O . THR D 4 14 ? 135.916 152.739 148.638 1.00 25.20 14 THR E O 1
ATOM 3757 N N . GLY D 4 15 ? 136.959 152.133 146.734 1.00 26.98 15 GLY E N 1
ATOM 3758 C CA . GLY D 4 15 ? 135.812 151.427 146.204 1.00 26.98 15 GLY E CA 1
ATOM 3759 C C . GLY D 4 15 ? 136.250 150.472 145.123 1.00 26.98 15 GLY E C 1
ATOM 3760 O O . GLY D 4 15 ? 137.280 150.667 144.470 1.00 26.98 15 GLY E O 1
ATOM 3764 N N . SER D 4 16 ? 135.450 149.424 144.940 1.00 28.28 16 SER E N 1
ATOM 3765 C CA . SER D 4 16 ? 135.827 148.364 144.013 1.00 28.28 16 SER E CA 1
ATOM 3766 C C . SER D 4 16 ? 135.843 148.866 142.577 1.00 28.28 16 SER E C 1
ATOM 3767 O O . SER D 4 16 ? 136.827 148.676 141.853 1.00 28.28 16 SER E O 1
ATOM 3775 N N . THR D 4 17 ? 134.768 149.526 142.155 1.00 27.33 17 THR E N 1
ATOM 3776 C CA . THR D 4 17 ? 134.498 149.747 140.742 1.00 27.33 17 THR E CA 1
ATOM 3777 C C . THR D 4 17 ? 133.821 151.095 140.561 1.00 27.33 17 THR E C 1
ATOM 3778 O O . THR D 4 17 ? 133.500 151.788 141.527 1.00 27.33 17 THR E O 1
ATOM 3789 N N . ARG D 4 18 ? 133.629 151.468 139.293 1.00 29.72 18 ARG E N 1
ATOM 3790 C CA . ARG D 4 18 ? 132.813 152.633 138.968 1.00 29.72 18 ARG E CA 1
ATOM 3791 C C . ARG D 4 18 ? 131.430 152.528 139.593 1.00 29.72 18 ARG E C 1
ATOM 3792 O O . ARG D 4 18 ? 130.873 153.527 140.059 1.00 29.72 18 ARG E O 1
ATOM 3813 N N . LEU D 4 19 ? 130.855 151.326 139.601 1.00 27.54 19 LEU E N 1
ATOM 3814 C CA . LEU D 4 19 ? 129.478 151.161 140.053 1.00 27.54 19 LEU E CA 1
ATOM 3815 C C . LEU D 4 19 ? 129.324 151.477 141.536 1.00 27.54 19 LEU E C 1
ATOM 3816 O O . LEU D 4 19 ? 128.338 152.102 141.941 1.00 27.54 19 LEU E O 1
ATOM 3832 N N . ILE D 4 20 ? 130.282 151.055 142.362 1.00 25.49 20 ILE E N 1
ATOM 3833 C CA . ILE D 4 20 ? 130.181 151.310 143.797 1.00 25.49 20 ILE E CA 1
ATOM 3834 C C . ILE D 4 20 ? 130.292 152.802 144.081 1.00 25.49 20 ILE E C 1
ATOM 3835 O O . ILE D 4 20 ? 129.539 153.352 144.891 1.00 25.49 20 ILE E O 1
ATOM 3851 N N . ARG D 4 21 ? 131.246 153.475 143.440 1.00 26.67 21 ARG E N 1
ATOM 3852 C CA . ARG D 4 21 ? 131.373 154.915 143.623 1.00 26.67 21 ARG E CA 1
ATOM 3853 C C . ARG D 4 21 ? 130.129 155.644 143.133 1.00 26.67 21 ARG E C 1
ATOM 3854 O O . ARG D 4 21 ? 129.685 156.620 143.753 1.00 26.67 21 ARG E O 1
ATOM 3875 N N . ASP D 4 22 ? 129.559 155.193 142.014 1.00 26.77 22 ASP E N 1
ATOM 3876 C CA . ASP D 4 22 ? 128.329 155.794 141.513 1.00 26.77 22 ASP E CA 1
ATOM 3877 C C . ASP D 4 22 ? 127.205 155.646 142.527 1.00 26.77 22 ASP E C 1
ATOM 3878 O O . ASP D 4 22 ? 126.441 156.588 142.772 1.00 26.77 22 ASP E O 1
ATOM 3887 N N . THR D 4 23 ? 127.081 154.460 143.122 1.00 24.96 23 THR E N 1
ATOM 3888 C CA . THR D 4 23 ? 126.052 154.260 144.132 1.00 24.96 23 THR E CA 1
ATOM 3889 C C . THR D 4 23 ? 126.304 155.137 145.347 1.00 24.96 23 THR E C 1
ATOM 3890 O O . THR D 4 23 ? 125.361 155.674 145.937 1.00 24.96 23 THR E O 1
ATOM 3901 N N . ALA D 4 24 ? 127.566 155.292 145.741 1.00 24.50 24 ALA E N 1
ATOM 3902 C CA . ALA D 4 24 ? 127.869 156.125 146.898 1.00 24.50 24 ALA E CA 1
ATOM 3903 C C . ALA D 4 24 ? 127.465 157.571 146.645 1.00 24.50 24 ALA E C 1
ATOM 3904 O O . ALA D 4 24 ? 126.857 158.215 147.507 1.00 24.50 24 ALA E O 1
ATOM 3911 N N . VAL D 4 25 ? 127.788 158.104 145.464 1.00 26.24 25 VAL E N 1
ATOM 3912 C CA . VAL D 4 25 ? 127.435 159.498 145.189 1.00 26.24 25 VAL E CA 1
ATOM 3913 C C . VAL D 4 25 ? 125.924 159.657 145.056 1.00 26.24 25 VAL E C 1
ATOM 3914 O O . VAL D 4 25 ? 125.352 160.659 145.509 1.00 26.24 25 VAL E O 1
ATOM 3927 N N . ASN D 4 26 ? 125.244 158.674 144.457 1.00 26.47 26 ASN E N 1
ATOM 3928 C CA . ASN D 4 26 ? 123.789 158.752 144.366 1.00 26.47 26 ASN E CA 1
ATOM 3929 C C . ASN D 4 26 ? 123.153 158.747 145.750 1.00 26.47 26 ASN E C 1
ATOM 3930 O O . ASN D 4 26 ? 122.204 159.497 146.013 1.00 26.47 26 ASN E O 1
ATOM 3941 N N . GLN D 4 27 ? 123.673 157.921 146.657 1.00 24.42 27 GLN E N 1
ATOM 3942 C CA . GLN D 4 27 ? 123.100 157.862 147.993 1.00 24.42 27 GLN E CA 1
ATOM 3943 C C . GLN D 4 27 ? 123.445 159.098 148.806 1.00 24.42 27 GLN E C 1
ATOM 3944 O O . GLN D 4 27 ? 122.650 159.513 149.650 1.00 24.42 27 GLN E O 1
ATOM 3958 N N . LEU D 4 28 ? 124.604 159.711 148.568 1.00 24.90 28 LEU E N 1
ATOM 3959 C CA . LEU D 4 28 ? 124.871 161.007 149.183 1.00 24.90 28 LEU E CA 1
ATOM 3960 C C . LEU D 4 28 ? 123.864 162.045 148.714 1.00 24.90 28 LEU E C 1
ATOM 3961 O O . LEU D 4 28 ? 123.363 162.846 149.514 1.00 24.90 28 LEU E O 1
ATOM 3977 N N . ALA D 4 29 ? 123.555 162.048 147.418 1.00 26.71 29 ALA E N 1
ATOM 3978 C CA . ALA D 4 29 ? 122.568 162.993 146.908 1.00 26.71 29 ALA E CA 1
ATOM 3979 C C . ALA D 4 29 ? 121.212 162.770 147.563 1.00 26.71 29 ALA E C 1
ATOM 3980 O O . ALA D 4 29 ? 120.546 163.725 147.981 1.00 26.71 29 ALA E O 1
ATOM 3987 N N . ASP D 4 30 ? 120.785 161.510 147.660 1.00 27.90 30 ASP E N 1
ATOM 3988 C CA . ASP D 4 30 ? 119.509 161.221 148.311 1.00 27.90 30 ASP E CA 1
ATOM 3989 C C . ASP D 4 30 ? 119.532 161.630 149.777 1.00 27.90 30 ASP E C 1
ATOM 3990 O O . ASP D 4 30 ? 118.542 162.159 150.297 1.00 27.90 30 ASP E O 1
ATOM 3999 N N . TRP D 4 31 ? 120.647 161.381 150.466 1.00 27.10 31 TRP E N 1
ATOM 4000 C CA . TRP D 4 31 ? 120.746 161.753 151.870 1.00 27.10 31 TRP E CA 1
ATOM 4001 C C . TRP D 4 31 ? 120.619 163.256 152.033 1.00 27.10 31 TRP E C 1
ATOM 4002 O O . TRP D 4 31 ? 120.053 163.734 153.020 1.00 27.10 31 TRP E O 1
ATOM 4023 N N . GLN D 4 32 ? 121.147 164.021 151.079 1.00 28.63 32 GLN E N 1
ATOM 4024 C CA . GLN D 4 32 ? 120.938 165.463 151.127 1.00 28.63 32 GLN E CA 1
ATOM 4025 C C . GLN D 4 32 ? 119.483 165.816 150.851 1.00 28.63 32 GLN E C 1
ATOM 4026 O O . GLN D 4 32 ? 118.937 166.736 151.468 1.00 28.63 32 GLN E O 1
ATOM 4040 N N . LYS D 4 33 ? 118.851 165.117 149.908 1.00 29.61 33 LYS E N 1
ATOM 4041 C CA . LYS D 4 33 ? 117.471 165.439 149.556 1.00 29.61 33 LYS E CA 1
ATOM 4042 C C . LYS D 4 33 ? 116.535 165.219 150.737 1.00 29.61 33 LYS E C 1
ATOM 4043 O O . LYS D 4 33 ? 115.640 166.032 150.990 1.00 29.61 33 LYS E O 1
ATOM 4062 N N . GLN D 4 34 ? 116.727 164.125 151.474 1.00 30.21 34 GLN E N 1
ATOM 4063 C CA . GLN D 4 34 ? 115.825 163.812 152.577 1.00 30.21 34 GLN E CA 1
ATOM 4064 C C . GLN D 4 34 ? 116.032 164.746 153.762 1.00 30.21 34 GLN E C 1
ATOM 4065 O O . GLN D 4 34 ? 115.078 165.031 154.493 1.00 30.21 34 GLN E O 1
ATOM 4079 N N . HIS D 4 35 ? 117.258 165.227 153.970 1.00 30.77 35 HIS E N 1
ATOM 4080 C CA . HIS D 4 35 ? 117.600 166.126 155.075 1.00 30.77 35 HIS E CA 1
ATOM 4081 C C . HIS D 4 35 ? 118.302 167.353 154.505 1.00 30.77 35 HIS E C 1
ATOM 4082 O O . HIS D 4 35 ? 119.538 167.427 154.514 1.00 30.77 35 HIS E O 1
ATOM 4096 N N . PRO D 4 36 ? 117.548 168.336 153.997 1.00 31.06 36 PRO E N 1
ATOM 4097 C CA . PRO D 4 36 ? 118.191 169.444 153.269 1.00 31.06 36 PRO E CA 1
ATOM 4098 C C . PRO D 4 36 ? 119.171 170.258 154.093 1.00 31.06 36 PRO E C 1
ATOM 4099 O O . PRO D 4 36 ? 120.162 170.747 153.542 1.00 31.06 36 PRO E O 1
ATOM 4110 N N . GLU D 4 37 ? 118.932 170.426 155.393 1.00 32.09 37 GLU E N 1
ATOM 4111 C CA . GLU D 4 37 ? 119.825 171.248 156.205 1.00 32.09 37 GLU E CA 1
ATOM 4112 C C . GLU D 4 37 ? 121.210 170.629 156.366 1.00 32.09 37 GLU E C 1
ATOM 4113 O O . GLU D 4 37 ? 122.135 171.321 156.799 1.00 32.09 37 GLU E O 1
ATOM 4125 N N . GLU D 4 38 ? 121.377 169.351 156.024 1.00 31.38 38 GLU E N 1
ATOM 4126 C CA . GLU D 4 38 ? 122.667 168.681 156.118 1.00 31.38 38 GLU E CA 1
ATOM 4127 C C . GLU D 4 38 ? 123.624 169.054 154.991 1.00 31.38 38 GLU E C 1
ATOM 4128 O O . GLU D 4 38 ? 124.700 168.453 154.906 1.00 31.38 38 GLU E O 1
ATOM 4140 N N . LEU D 4 39 ? 123.245 169.981 154.103 1.00 30.18 39 LEU E N 1
ATOM 4141 C CA . LEU D 4 39 ? 124.026 170.281 152.907 1.00 30.18 39 LEU E CA 1
ATOM 4142 C C . LEU D 4 39 ? 125.483 170.607 153.214 1.00 30.18 39 LEU E C 1
ATOM 4143 O O . LEU D 4 39 ? 126.400 170.008 152.641 1.00 30.18 39 LEU E O 1
ATOM 4159 N N . PHE D 4 40 ? 125.721 171.556 154.119 1.00 34.36 40 PHE E N 1
ATOM 4160 C CA . PHE D 4 40 ? 127.098 171.940 154.394 1.00 34.36 40 PHE E CA 1
ATOM 4161 C C . PHE D 4 40 ? 127.822 170.924 155.261 1.00 34.36 40 PHE E C 1
ATOM 4162 O O . PHE D 4 40 ? 129.045 170.809 155.150 1.00 34.36 40 PHE E O 1
ATOM 4179 N N . ASN D 4 41 ? 127.107 170.149 156.077 1.00 32.04 41 ASN E N 1
ATOM 4180 C CA . ASN D 4 41 ? 127.758 169.048 156.774 1.00 32.04 41 ASN E CA 1
ATOM 4181 C C . ASN D 4 41 ? 128.221 167.970 155.806 1.00 32.04 41 ASN E C 1
ATOM 4182 O O . ASN D 4 41 ? 129.186 167.262 156.104 1.00 32.04 41 ASN E O 1
ATOM 4193 N N . LEU D 4 42 ? 127.560 167.838 154.655 1.00 28.73 42 LEU E N 1
ATOM 4194 C CA . LEU D 4 42 ? 128.043 166.928 153.619 1.00 28.73 42 LEU E CA 1
ATOM 4195 C C . LEU D 4 42 ? 129.204 167.536 152.850 1.00 28.73 42 LEU E C 1
ATOM 4196 O O . LEU D 4 42 ? 130.206 166.860 152.583 1.00 28.73 42 LEU E O 1
ATOM 4212 N N . LEU D 4 43 ? 129.067 168.799 152.448 1.00 29.88 43 LEU E N 1
ATOM 4213 C CA . LEU D 4 43 ? 130.102 169.415 151.626 1.00 29.88 43 LEU E CA 1
ATOM 4214 C C . LEU D 4 43 ? 131.409 169.553 152.391 1.00 29.88 43 LEU E C 1
ATOM 4215 O O . LEU D 4 43 ? 132.484 169.376 151.816 1.00 29.88 43 LEU E O 1
ATOM 4231 N N . SER D 4 44 ? 131.352 169.853 153.688 1.00 31.90 44 SER E N 1
ATOM 4232 C CA . SER D 4 44 ? 132.587 169.925 154.459 1.00 31.90 44 SER E CA 1
ATOM 4233 C C . SER D 4 44 ? 133.276 168.571 154.570 1.00 31.90 44 SER E C 1
ATOM 4234 O O . SER D 4 44 ? 134.467 168.521 154.892 1.00 31.90 44 SER E O 1
ATOM 4242 N N . ARG D 4 45 ? 132.557 167.479 154.313 1.00 26.88 45 ARG E N 1
ATOM 4243 C CA . ARG D 4 45 ? 133.116 166.133 154.313 1.00 26.88 45 ARG E CA 1
ATOM 4244 C C . ARG D 4 45 ? 133.648 165.735 152.943 1.00 26.88 45 ARG E C 1
ATOM 4245 O O . ARG D 4 45 ? 134.650 165.019 152.853 1.00 26.88 45 ARG E O 1
ATOM 4266 N N . VAL D 4 46 ? 132.989 166.181 151.878 1.00 26.78 46 VAL E N 1
ATOM 4267 C CA . VAL D 4 46 ? 133.362 165.772 150.523 1.00 26.78 46 VAL E CA 1
ATOM 4268 C C . VAL D 4 46 ? 134.414 166.694 149.913 1.00 26.78 46 VAL E C 1
ATOM 4269 O O . VAL D 4 46 ? 135.266 166.236 149.152 1.00 26.78 46 VAL E O 1
ATOM 4282 N N . VAL D 4 47 ? 134.359 167.994 150.189 1.00 29.26 47 VAL E N 1
ATOM 4283 C CA . VAL D 4 47 ? 135.294 168.982 149.651 1.00 29.26 47 VAL E CA 1
ATOM 4284 C C . VAL D 4 47 ? 136.756 168.625 149.909 1.00 29.26 47 VAL E C 1
ATOM 4285 O O . VAL D 4 47 ? 137.574 168.784 148.994 1.00 29.26 47 VAL E O 1
ATOM 4298 N N . PRO D 4 48 ? 137.163 168.181 151.104 1.00 27.37 48 PRO E N 1
ATOM 4299 C CA . PRO D 4 48 ? 138.586 167.857 151.300 1.00 27.37 48 PRO E CA 1
ATOM 4300 C C . PRO D 4 48 ? 139.112 166.750 150.404 1.00 27.37 48 PRO E C 1
ATOM 4301 O O . PRO D 4 48 ? 140.335 166.597 150.322 1.00 27.37 48 PRO E O 1
ATOM 4312 N N . TYR D 4 49 ? 138.255 165.974 149.742 1.00 26.24 49 TYR E N 1
ATOM 4313 C CA . TYR D 4 49 ? 138.743 165.017 148.759 1.00 26.24 49 TYR E CA 1
ATOM 4314 C C . TYR D 4 49 ? 139.088 165.660 147.426 1.00 26.24 49 TYR E C 1
ATOM 4315 O O . TYR D 4 49 ? 139.679 164.989 146.576 1.00 26.24 49 TYR E O 1
ATOM 4333 N N . LEU D 4 50 ? 138.744 166.929 147.214 1.00 27.98 50 LEU E N 1
ATOM 4334 C CA . LEU D 4 50 ? 139.188 167.601 146.000 1.00 27.98 50 LEU E CA 1
ATOM 4335 C C . LEU D 4 50 ? 140.699 167.788 145.971 1.00 27.98 50 LEU E C 1
ATOM 4336 O O . LEU D 4 50 ? 141.275 167.919 144.888 1.00 27.98 50 LEU E O 1
ATOM 4352 N N . ARG D 4 51 ? 141.352 167.796 147.126 1.00 30.19 51 ARG E N 1
ATOM 4353 C CA . ARG D 4 51 ? 142.798 167.930 147.213 1.00 30.19 51 ARG E CA 1
ATOM 4354 C C . ARG D 4 51 ? 143.514 166.586 147.183 1.00 30.19 51 ARG E C 1
ATOM 4355 O O . ARG D 4 51 ? 144.737 166.551 147.336 1.00 30.19 51 ARG E O 1
ATOM 4376 N N . HIS D 4 52 ? 142.789 165.488 146.991 1.00 28.92 52 HIS E N 1
ATOM 4377 C CA . HIS D 4 52 ? 143.369 164.159 147.100 1.00 28.92 52 HIS E CA 1
ATOM 4378 C C . HIS D 4 52 ? 144.358 163.904 145.973 1.00 28.92 52 HIS E C 1
ATOM 4379 O O . HIS D 4 52 ? 144.263 164.484 144.889 1.00 28.92 52 HIS E O 1
ATOM 4393 N N . LYS D 4 53 ? 145.314 163.016 146.244 1.00 28.77 53 LYS E N 1
ATOM 4394 C CA . LYS D 4 53 ? 146.398 162.756 145.308 1.00 28.77 53 LYS E CA 1
ATOM 4395 C C . LYS D 4 53 ? 145.964 161.956 144.087 1.00 28.77 53 LYS E C 1
ATOM 4396 O O . LYS D 4 53 ? 146.638 162.024 143.056 1.00 28.77 53 LYS E O 1
ATOM 4415 N N . ASP D 4 54 ? 144.869 161.208 144.170 1.00 28.89 54 ASP E N 1
ATOM 4416 C CA . ASP D 4 54 ? 144.485 160.261 143.131 1.00 28.89 54 ASP E CA 1
ATOM 4417 C C . ASP D 4 54 ? 143.433 160.877 142.218 1.00 28.89 54 ASP E C 1
ATOM 4418 O O . ASP D 4 54 ? 142.455 161.454 142.699 1.00 28.89 54 ASP E O 1
ATOM 4427 N N . TRP D 4 55 ? 143.644 160.751 140.902 1.00 30.16 55 TRP E N 1
ATOM 4428 C CA . TRP D 4 55 ? 142.741 161.361 139.928 1.00 30.16 55 TRP E CA 1
ATOM 4429 C C . TRP D 4 55 ? 141.312 160.879 140.111 1.00 30.16 55 TRP E C 1
ATOM 4430 O O . TRP D 4 55 ? 140.372 161.678 140.066 1.00 30.16 55 TRP E O 1
ATOM 4451 N N . GLU D 4 56 ? 141.121 159.572 140.285 1.00 30.67 56 GLU E N 1
ATOM 4452 C CA . GLU D 4 56 ? 139.763 159.046 140.318 1.00 30.67 56 GLU E CA 1
ATOM 4453 C C . GLU D 4 56 ? 139.029 159.501 141.570 1.00 30.67 56 GLU E C 1
ATOM 4454 O O . GLU D 4 56 ? 137.836 159.815 141.514 1.00 30.67 56 GLU E O 1
ATOM 4466 N N . THR D 4 57 ? 139.719 159.533 142.709 1.00 28.77 57 THR E N 1
ATOM 4467 C CA . THR D 4 57 ? 139.117 160.070 143.923 1.00 28.77 57 THR E CA 1
ATOM 4468 C C . THR D 4 57 ? 138.729 161.530 143.739 1.00 28.77 57 THR E C 1
ATOM 4469 O O . THR D 4 57 ? 137.651 161.954 144.166 1.00 28.77 57 THR E O 1
ATOM 4480 N N . ARG D 4 58 ? 139.602 162.318 143.107 1.00 28.15 58 ARG E N 1
ATOM 4481 C CA . ARG D 4 58 ? 139.299 163.728 142.883 1.00 28.15 58 ARG E CA 1
ATOM 4482 C C . ARG D 4 58 ? 138.079 163.896 141.989 1.00 28.15 58 ARG E C 1
ATOM 4483 O O . ARG D 4 58 ? 137.194 164.715 142.270 1.00 28.15 58 ARG E O 1
ATOM 4504 N N . THR D 4 59 ? 138.005 163.117 140.911 1.00 28.78 59 THR E N 1
ATOM 4505 C CA . THR D 4 59 ? 136.872 163.231 140.003 1.00 28.78 59 THR E CA 1
ATOM 4506 C C . THR D 4 59 ? 135.584 162.773 140.670 1.00 28.78 59 THR E C 1
ATOM 4507 O O . THR D 4 59 ? 134.524 163.372 140.457 1.00 28.78 59 THR E O 1
ATOM 4518 N N . THR D 4 60 ? 135.649 161.706 141.469 1.00 27.30 60 THR E N 1
ATOM 4519 C CA . THR D 4 60 ? 134.453 161.239 142.155 1.00 27.30 60 THR E CA 1
ATOM 4520 C C . THR D 4 60 ? 133.997 162.238 143.204 1.00 27.30 60 THR E C 1
ATOM 4521 O O . THR D 4 60 ? 132.796 162.409 143.415 1.00 27.30 60 THR E O 1
ATOM 4532 N N . ALA D 4 61 ? 134.932 162.898 143.884 1.00 26.44 61 ALA E N 1
ATOM 4533 C CA . ALA D 4 61 ? 134.540 163.941 144.822 1.00 26.44 61 ALA E CA 1
ATOM 4534 C C . ALA D 4 61 ? 133.881 165.105 144.095 1.00 26.44 61 ALA E C 1
ATOM 4535 O O . ALA D 4 61 ? 132.906 165.686 144.589 1.00 26.44 61 ALA E O 1
ATOM 4542 N N . ALA D 4 62 ? 134.391 165.457 142.913 1.00 27.82 62 ALA E N 1
ATOM 4543 C CA . ALA D 4 62 ? 133.748 166.507 142.127 1.00 27.82 62 ALA E CA 1
ATOM 4544 C C . ALA D 4 62 ? 132.334 166.103 141.720 1.00 27.82 62 ALA E C 1
ATOM 4545 O O . ALA D 4 62 ? 131.394 166.901 141.821 1.00 27.82 62 ALA E O 1
ATOM 4552 N N . LYS D 4 63 ? 132.164 164.864 141.252 1.00 28.70 63 LYS E N 1
ATOM 4553 C CA . LYS D 4 63 ? 130.831 164.376 140.903 1.00 28.70 63 LYS E CA 1
ATOM 4554 C C . LYS D 4 63 ? 129.910 164.374 142.113 1.00 28.70 63 LYS E C 1
ATOM 4555 O O . LYS D 4 63 ? 128.721 164.687 141.999 1.00 28.70 63 LYS E O 1
ATOM 4574 N N . ALA D 4 64 ? 130.434 163.985 143.273 1.00 27.19 64 ALA E N 1
ATOM 4575 C CA . ALA D 4 64 ? 129.633 163.985 144.487 1.00 27.19 64 ALA E CA 1
ATOM 4576 C C . ALA D 4 64 ? 129.154 165.389 144.815 1.00 27.19 64 ALA E C 1
ATOM 4577 O O . ALA D 4 64 ? 127.994 165.586 145.193 1.00 27.19 64 ALA E O 1
ATOM 4584 N N . ILE D 4 65 ? 130.037 166.383 144.678 1.00 27.23 65 ILE E N 1
ATOM 4585 C CA . ILE D 4 65 ? 129.612 167.764 144.897 1.00 27.23 65 ILE E CA 1
ATOM 4586 C C . ILE D 4 65 ? 128.542 168.149 143.892 1.00 27.23 65 ILE E C 1
ATOM 4587 O O . ILE D 4 65 ? 127.570 168.824 144.237 1.00 27.23 65 ILE E O 1
ATOM 4603 N N . GLY D 4 66 ? 128.707 167.751 142.638 1.00 27.23 66 GLY E N 1
ATOM 4604 C CA . GLY D 4 66 ? 127.712 168.070 141.634 1.00 27.23 66 GLY E CA 1
ATOM 4605 C C . GLY D 4 66 ? 126.339 167.543 141.997 1.00 27.23 66 GLY E C 1
ATOM 4606 O O . GLY D 4 66 ? 125.351 168.289 142.010 1.00 27.23 66 GLY E O 1
ATOM 4610 N N . LYS D 4 67 ? 126.280 166.252 142.326 1.00 28.04 67 LYS E N 1
ATOM 4611 C CA . LYS D 4 67 ? 125.000 165.631 142.650 1.00 28.04 67 LYS E CA 1
ATOM 4612 C C . LYS D 4 67 ? 124.405 166.215 143.924 1.00 28.04 67 LYS E C 1
ATOM 4613 O O . LYS D 4 67 ? 123.192 166.434 144.003 1.00 28.04 67 LYS E O 1
ATOM 4632 N N . ILE D 4 68 ? 125.237 166.473 144.936 1.00 27.53 68 ILE E N 1
ATOM 4633 C CA . ILE D 4 68 ? 124.734 167.050 146.178 1.00 27.53 68 ILE E CA 1
ATOM 4634 C C . ILE D 4 68 ? 124.156 168.433 145.917 1.00 27.53 68 ILE E C 1
ATOM 4635 O O . ILE D 4 68 ? 123.076 168.778 146.406 1.00 27.53 68 ILE E O 1
ATOM 4651 N N . ILE D 4 69 ? 124.875 169.251 145.148 1.00 29.02 69 ILE E N 1
ATOM 4652 C CA . ILE D 4 69 ? 124.436 170.618 144.891 1.00 29.02 69 ILE E CA 1
ATOM 4653 C C . ILE D 4 69 ? 123.137 170.627 144.096 1.00 29.02 69 ILE E C 1
ATOM 4654 O O . ILE D 4 69 ? 122.269 171.477 144.320 1.00 29.02 69 ILE E O 1
ATOM 4670 N N . GLU D 4 70 ? 122.982 169.693 143.151 1.00 29.11 70 GLU E N 1
ATOM 4671 C CA . GLU D 4 70 ? 121.783 169.695 142.316 1.00 29.11 70 GLU E CA 1
ATOM 4672 C C . GLU D 4 70 ? 120.502 169.534 143.122 1.00 29.11 70 GLU E C 1
ATOM 4673 O O . GLU D 4 70 ? 119.434 169.923 142.641 1.00 29.11 70 GLU E O 1
ATOM 4685 N N . ASN D 4 71 ? 120.580 168.970 144.325 1.00 28.59 71 ASN E N 1
ATOM 4686 C CA . ASN D 4 71 ? 119.423 168.817 145.192 1.00 28.59 71 ASN E CA 1
ATOM 4687 C C . ASN D 4 71 ? 119.226 169.995 146.133 1.00 28.59 71 ASN E C 1
ATOM 4688 O O . ASN D 4 71 ? 118.160 170.103 146.744 1.00 28.59 71 ASN E O 1
ATOM 4699 N N . ALA D 4 72 ? 120.214 170.875 146.260 1.00 30.23 72 ALA E N 1
ATOM 4700 C CA . ALA D 4 72 ? 120.058 172.055 147.089 1.00 30.23 72 ALA E CA 1
ATOM 4701 C C . ALA D 4 72 ? 119.206 173.099 146.366 1.00 30.23 72 ALA E C 1
ATOM 4702 O O . ALA D 4 72 ? 119.189 173.149 145.134 1.00 30.23 72 ALA E O 1
ATOM 4709 N N . PRO D 4 73 ? 118.488 173.945 147.102 1.00 31.25 73 PRO E N 1
ATOM 4710 C CA . PRO D 4 73 ? 117.653 174.952 146.442 1.00 31.25 73 PRO E CA 1
ATOM 4711 C C . PRO D 4 73 ? 118.489 176.060 145.824 1.00 31.25 73 PRO E C 1
ATOM 4712 O O . PRO D 4 73 ? 119.529 176.454 146.354 1.00 31.25 73 PRO E O 1
ATOM 4723 N N . LEU D 4 74 ? 118.020 176.567 144.686 1.00 31.61 74 LEU E N 1
ATOM 4724 C CA . LEU D 4 74 ? 118.673 177.708 144.060 1.00 31.61 74 LEU E CA 1
ATOM 4725 C C . LEU D 4 74 ? 118.446 178.962 144.894 1.00 31.61 74 LEU E C 1
ATOM 4726 O O . LEU D 4 74 ? 117.505 179.044 145.687 1.00 31.61 74 LEU E O 1
ATOM 4742 N N . TYR D 4 75 ? 119.324 179.942 144.709 1.00 37.21 75 TYR E N 1
ATOM 4743 C CA . TYR D 4 75 ? 119.349 181.148 145.524 1.00 37.21 75 TYR E CA 1
ATOM 4744 C C . TYR D 4 75 ? 118.863 182.343 144.716 1.00 37.21 75 TYR E C 1
ATOM 4745 O O . TYR D 4 75 ? 119.368 182.603 143.621 1.00 37.21 75 TYR E O 1
ATOM 4763 N N . ASP D 4 76 ? 117.883 183.063 145.258 1.00 40.23 76 ASP E N 1
ATOM 4764 C CA . ASP D 4 76 ? 117.376 184.287 144.639 1.00 40.23 76 ASP E CA 1
ATOM 4765 C C . ASP D 4 76 ? 116.737 185.134 145.737 1.00 40.23 76 ASP E C 1
ATOM 4766 O O . ASP D 4 76 ? 115.573 184.910 146.098 1.00 40.23 76 ASP E O 1
ATOM 4775 N N . PRO D 4 77 ? 117.459 186.112 146.298 1.00 40.81 77 PRO E N 1
ATOM 4776 C CA . PRO D 4 77 ? 116.887 186.877 147.418 1.00 40.81 77 PRO E CA 1
ATOM 4777 C C . PRO D 4 77 ? 115.742 187.790 147.023 1.00 40.81 77 PRO E C 1
ATOM 4778 O O . PRO D 4 77 ? 115.011 188.245 147.910 1.00 40.81 77 PRO E O 1
ATOM 4789 N N . ASN D 4 78 ? 115.562 188.073 145.737 1.00 43.03 78 ASN E N 1
ATOM 4790 C CA . ASN D 4 78 ? 114.494 188.942 145.271 1.00 43.03 78 ASN E CA 1
ATOM 4791 C C . ASN D 4 78 ? 113.229 188.182 144.907 1.00 43.03 78 ASN E C 1
ATOM 4792 O O . ASN D 4 78 ? 112.249 188.806 144.489 1.00 43.03 78 ASN E O 1
ATOM 4803 N N . ALA D 4 79 ? 113.220 186.861 145.053 1.00 42.85 79 ALA E N 1
ATOM 4804 C CA . ALA D 4 79 ? 112.047 186.065 144.726 1.00 42.85 79 ALA E CA 1
ATOM 4805 C C . ALA D 4 79 ? 110.907 186.394 145.679 1.00 42.85 79 ALA E C 1
ATOM 4806 O O . ALA D 4 79 ? 111.141 186.762 146.829 1.00 42.85 79 ALA E O 1
ATOM 4813 N N . ASN D 4 108 ? 137.018 195.423 145.136 1.00 42.25 108 ASN E N 1
ATOM 4814 C CA . ASN D 4 108 ? 138.047 194.415 145.366 1.00 42.25 108 ASN E CA 1
ATOM 4815 C C . ASN D 4 108 ? 138.054 193.357 144.257 1.00 42.25 108 ASN E C 1
ATOM 4816 O O . ASN D 4 108 ? 139.051 192.662 144.066 1.00 42.25 108 ASN E O 1
ATOM 4827 N N . PHE D 4 109 ? 136.945 193.237 143.529 1.00 38.09 109 PHE E N 1
ATOM 4828 C CA . PHE D 4 109 ? 136.877 192.308 142.412 1.00 38.09 109 PHE E CA 1
ATOM 4829 C C . PHE D 4 109 ? 137.804 192.747 141.286 1.00 38.09 109 PHE E C 1
ATOM 4830 O O . PHE D 4 109 ? 138.108 193.931 141.125 1.00 38.09 109 PHE E O 1
ATOM 4847 N N . PHE D 4 110 ? 138.251 191.774 140.499 1.00 36.08 110 PHE E N 1
ATOM 4848 C CA . PHE D 4 110 ? 138.919 192.061 139.239 1.00 36.08 110 PHE E CA 1
ATOM 4849 C C . PHE D 4 110 ? 137.883 192.379 138.171 1.00 36.08 110 PHE E C 1
ATOM 4850 O O . PHE D 4 110 ? 136.806 191.777 138.134 1.00 36.08 110 PHE E O 1
ATOM 4867 N N . ARG D 4 111 ? 138.214 193.326 137.299 1.00 37.94 111 ARG E N 1
ATOM 4868 C CA . ARG D 4 111 ? 137.355 193.701 136.186 1.00 37.94 111 ARG E CA 1
ATOM 4869 C C . ARG D 4 111 ? 137.894 193.066 134.914 1.00 37.94 111 ARG E C 1
ATOM 4870 O O . ARG D 4 111 ? 139.088 193.172 134.620 1.00 37.94 111 ARG E O 1
ATOM 4891 N N . LEU D 4 112 ? 137.011 192.402 134.170 1.00 35.00 112 LEU E N 1
ATOM 4892 C CA . LEU D 4 112 ? 137.443 191.662 132.992 1.00 35.00 112 LEU E CA 1
ATOM 4893 C C . LEU D 4 112 ? 137.999 192.594 131.926 1.00 35.00 112 LEU E C 1
ATOM 4894 O O . LEU D 4 112 ? 138.934 192.229 131.205 1.00 35.00 112 LEU E O 1
ATOM 4910 N N . GLU D 4 113 ? 137.423 193.791 131.796 1.00 37.68 113 GLU E N 1
ATOM 4911 C CA . GLU D 4 113 ? 137.881 194.743 130.788 1.00 37.68 113 GLU E CA 1
ATOM 4912 C C . GLU D 4 113 ? 139.340 195.140 130.977 1.00 37.68 113 GLU E C 1
ATOM 4913 O O . GLU D 4 113 ? 140.003 195.500 130.000 1.00 37.68 113 GLU E O 1
ATOM 4925 N N . SER D 4 114 ? 139.856 195.080 132.201 1.00 36.42 114 SER E N 1
ATOM 4926 C CA . SER D 4 114 ? 141.208 195.545 132.476 1.00 36.42 114 SER E CA 1
ATOM 4927 C C . SER D 4 114 ? 142.287 194.520 132.146 1.00 36.42 114 SER E C 1
ATOM 4928 O O . SER D 4 114 ? 143.471 194.855 132.248 1.00 36.42 114 SER E O 1
ATOM 4936 N N . LEU D 4 115 ? 141.928 193.290 131.771 1.00 35.26 115 LEU E N 1
ATOM 4937 C CA . LEU D 4 115 ? 142.926 192.239 131.594 1.00 35.26 115 LEU E CA 1
ATOM 4938 C C . LEU D 4 115 ? 143.884 192.568 130.456 1.00 35.26 115 LEU E C 1
ATOM 4939 O O . LEU D 4 115 ? 143.492 192.555 129.286 1.00 35.26 115 LEU E O 1
ATOM 4955 N N . ASP D 4 116 ? 145.145 192.852 130.797 1.00 38.70 116 ASP E N 1
ATOM 4956 C CA . ASP D 4 116 ? 146.195 193.146 129.816 1.00 38.70 116 ASP E CA 1
ATOM 4957 C C . ASP D 4 116 ? 147.073 191.905 129.673 1.00 38.70 116 ASP E C 1
ATOM 4958 O O . ASP D 4 116 ? 147.981 191.652 130.461 1.00 38.70 116 ASP E O 1
ATOM 4967 N N . VAL D 4 117 ? 146.772 191.118 128.641 1.00 38.70 117 VAL E N 1
ATOM 4968 C CA . VAL D 4 117 ? 147.365 189.800 128.435 1.00 38.70 117 VAL E CA 1
ATOM 4969 C C . VAL D 4 117 ? 148.887 189.861 128.436 1.00 38.70 117 VAL E C 1
ATOM 4970 O O . VAL D 4 117 ? 149.548 188.927 128.898 1.00 38.70 117 VAL E O 1
ATOM 4983 N N . ALA D 4 118 ? 149.453 190.949 127.906 1.00 41.23 118 ALA E N 1
ATOM 4984 C CA . ALA D 4 118 ? 150.907 191.051 127.797 1.00 41.23 118 ALA E CA 1
ATOM 4985 C C . ALA D 4 118 ? 151.590 190.968 129.157 1.00 41.23 118 ALA E C 1
ATOM 4986 O O . ALA D 4 118 ? 152.610 190.287 129.305 1.00 41.23 118 ALA E O 1
ATOM 4993 N N . THR D 4 119 ? 151.047 191.652 130.167 1.00 39.08 119 THR E N 1
ATOM 4994 C CA . THR D 4 119 ? 151.715 191.675 131.463 1.00 39.08 119 THR E CA 1
ATOM 4995 C C . THR D 4 119 ? 151.598 190.333 132.171 1.00 39.08 119 THR E C 1
ATOM 4996 O O . THR D 4 119 ? 152.537 189.901 132.847 1.00 39.08 119 THR E O 1
ATOM 5007 N N . ILE D 4 120 ? 150.458 189.656 132.028 1.00 36.87 120 ILE E N 1
ATOM 5008 C CA . ILE D 4 120 ? 150.241 188.417 132.768 1.00 36.87 120 ILE E CA 1
ATOM 5009 C C . ILE D 4 120 ? 151.214 187.336 132.317 1.00 36.87 120 ILE E C 1
ATOM 5010 O O . ILE D 4 120 ? 151.574 186.456 133.107 1.00 36.87 120 ILE E O 1
ATOM 5026 N N . VAL D 4 121 ? 151.645 187.369 131.057 1.00 38.80 121 VAL E N 1
ATOM 5027 C CA . VAL D 4 121 ? 152.601 186.385 130.549 1.00 38.80 121 VAL E CA 1
ATOM 5028 C C . VAL D 4 121 ? 154.037 186.864 130.731 1.00 38.80 121 VAL E C 1
ATOM 5029 O O . VAL D 4 121 ? 154.933 186.061 131.003 1.00 38.80 121 VAL E O 1
ATOM 5042 N N . LYS D 4 122 ? 154.286 188.166 130.570 1.00 41.11 122 LYS E N 1
ATOM 5043 C CA . LYS D 4 122 ? 155.623 188.701 130.806 1.00 41.11 122 LYS E CA 1
ATOM 5044 C C . LYS D 4 122 ? 156.010 188.551 132.271 1.00 41.11 122 LYS E C 1
ATOM 5045 O O . LYS D 4 122 ? 157.082 188.026 132.591 1.00 41.11 122 LYS E O 1
ATOM 5064 N N . TYR D 4 123 ? 155.145 189.002 133.168 1.00 40.22 123 TYR E N 1
ATOM 5065 C CA . TYR D 4 123 ? 155.318 188.886 134.603 1.00 40.22 123 TYR E CA 1
ATOM 5066 C C . TYR D 4 123 ? 154.462 187.730 135.109 1.00 40.22 123 TYR E C 1
ATOM 5067 O O . TYR D 4 123 ? 153.921 186.941 134.332 1.00 40.22 123 TYR E O 1
ATOM 5085 N N . GLY D 4 124 ? 154.351 187.607 136.423 1.00 38.95 124 GLY E N 1
ATOM 5086 C CA . GLY D 4 124 ? 153.514 186.593 137.020 1.00 38.95 124 GLY E CA 1
ATOM 5087 C C . GLY D 4 124 ? 154.232 185.268 137.164 1.00 38.95 124 GLY E C 1
ATOM 5088 O O . GLY D 4 124 ? 155.300 185.027 136.598 1.00 38.95 124 GLY E O 1
ATOM 5092 N N . ARG D 4 125 ? 153.600 184.379 137.923 1.00 40.42 125 ARG E N 1
ATOM 5093 C CA . ARG D 4 125 ? 154.212 183.132 138.341 1.00 40.42 125 ARG E CA 1
ATOM 5094 C C . ARG D 4 125 ? 153.694 182.001 137.469 1.00 40.42 125 ARG E C 1
ATOM 5095 O O . ARG D 4 125 ? 152.479 181.763 137.476 1.00 40.42 125 ARG E O 1
ATOM 5116 N N . PRO D 4 126 ? 154.520 181.275 136.717 1.00 34.46 126 PRO E N 1
ATOM 5117 C CA . PRO D 4 126 ? 153.988 180.124 135.985 1.00 34.46 126 PRO E CA 1
ATOM 5118 C C . PRO D 4 126 ? 153.536 179.052 136.955 1.00 34.46 126 PRO E C 1
ATOM 5119 O O . PRO D 4 126 ? 154.159 178.830 137.994 1.00 34.46 126 PRO E O 1
ATOM 5130 N N . LEU D 4 127 ? 152.440 178.388 136.609 1.00 33.23 127 LEU E N 1
ATOM 5131 C CA . LEU D 4 127 ? 151.854 177.354 137.449 1.00 33.23 127 LEU E CA 1
ATOM 5132 C C . LEU D 4 127 ? 152.305 175.998 136.923 1.00 33.23 127 LEU E C 1
ATOM 5133 O O . LEU D 4 127 ? 152.052 175.662 135.762 1.00 33.23 127 LEU E O 1
ATOM 5149 N N . LEU D 4 128 ? 152.975 175.229 137.776 1.00 31.97 128 LEU E N 1
ATOM 5150 C CA . LEU D 4 128 ? 153.595 173.969 137.394 1.00 31.97 128 LEU E CA 1
ATOM 5151 C C . LEU D 4 128 ? 153.278 172.950 138.480 1.00 31.97 128 LEU E C 1
ATOM 5152 O O . LEU D 4 128 ? 152.461 173.200 139.368 1.00 31.97 128 LEU E O 1
ATOM 5168 N N . ARG D 4 129 ? 153.919 171.788 138.411 1.00 31.19 129 ARG E N 1
ATOM 5169 C CA . ARG D 4 129 ? 153.881 170.829 139.512 1.00 31.19 129 ARG E CA 1
ATOM 5170 C C . ARG D 4 129 ? 154.778 171.392 140.600 1.00 31.19 129 ARG E C 1
ATOM 5171 O O . ARG D 4 129 ? 155.989 171.181 140.610 1.00 31.19 129 ARG E O 1
ATOM 5192 N N . GLY D 4 130 ? 154.165 172.130 141.522 1.00 36.91 130 GLY E N 1
ATOM 5193 C CA . GLY D 4 130 ? 154.920 172.960 142.441 1.00 36.91 130 GLY E CA 1
ATOM 5194 C C . GLY D 4 130 ? 155.885 172.169 143.303 1.00 36.91 130 GLY E C 1
ATOM 5195 O O . GLY D 4 130 ? 155.820 170.945 143.416 1.00 36.91 130 GLY E O 1
ATOM 5199 N N . GLY D 4 131 ? 156.800 172.912 143.929 1.00 48.07 131 GLY E N 1
ATOM 5200 C CA . GLY D 4 131 ? 157.867 172.330 144.690 1.00 48.07 131 GLY E CA 1
ATOM 5201 C C . GLY D 4 131 ? 157.379 171.667 145.969 1.00 48.07 131 GLY E C 1
ATOM 5202 O O . GLY D 4 131 ? 156.173 171.494 146.193 1.00 48.07 131 GLY E O 1
ATOM 5206 N N . PRO D 4 132 ? 158.332 171.267 146.818 1.00 53.72 132 PRO E N 1
ATOM 5207 C CA . PRO D 4 132 ? 157.972 170.603 148.079 1.00 53.72 132 PRO E CA 1
ATOM 5208 C C . PRO D 4 132 ? 157.118 171.481 148.984 1.00 53.72 132 PRO E C 1
ATOM 5209 O O . PRO D 4 132 ? 157.058 172.704 148.832 1.00 53.72 132 PRO E O 1
ATOM 5220 N N . VAL D 4 133 ? 156.439 170.829 149.932 1.00 58.39 133 VAL E N 1
ATOM 5221 C CA . VAL D 4 133 ? 155.542 171.538 150.835 1.00 58.39 133 VAL E CA 1
ATOM 5222 C C . VAL D 4 133 ? 156.339 172.448 151.756 1.00 58.39 133 VAL E C 1
ATOM 5223 O O . VAL D 4 133 ? 157.341 172.034 152.354 1.00 58.39 133 VAL E O 1
ATOM 5236 N N . ASP D 4 134 ? 155.889 173.698 151.878 1.00 60.26 134 ASP E N 1
ATOM 5237 C CA . ASP D 4 134 ? 156.433 174.644 152.856 1.00 60.26 134 ASP E CA 1
ATOM 5238 C C . ASP D 4 134 ? 155.564 174.551 154.106 1.00 60.26 134 ASP E C 1
ATOM 5239 O O . ASP D 4 134 ? 154.506 175.173 154.207 1.00 60.26 134 ASP E O 1
ATOM 5248 N N . TYR D 4 135 ? 156.018 173.750 155.073 1.00 60.61 135 TYR E N 1
ATOM 5249 C CA . TYR D 4 135 ? 155.188 173.415 156.225 1.00 60.61 135 TYR E CA 1
ATOM 5250 C C . TYR D 4 135 ? 154.909 174.611 157.129 1.00 60.61 135 TYR E C 1
ATOM 5251 O O . TYR D 4 135 ? 153.935 174.575 157.889 1.00 60.61 135 TYR E O 1
ATOM 5269 N N . ASN D 4 136 ? 155.735 175.659 157.080 1.00 58.94 136 ASN E N 1
ATOM 5270 C CA . ASN D 4 136 ? 155.470 176.833 157.908 1.00 58.94 136 ASN E CA 1
ATOM 5271 C C . ASN D 4 136 ? 154.163 177.509 157.520 1.00 58.94 136 ASN E C 1
ATOM 5272 O O . ASN D 4 136 ? 153.471 178.061 158.383 1.00 58.94 136 ASN E O 1
ATOM 5283 N N . LEU D 4 137 ? 153.810 177.481 156.233 1.00 54.89 137 LEU E N 1
ATOM 5284 C CA . LEU D 4 137 ? 152.551 178.068 155.787 1.00 54.89 137 LEU E CA 1
ATOM 5285 C C . LEU D 4 137 ? 151.384 177.116 156.003 1.00 54.89 137 LEU E C 1
ATOM 5286 O O . LEU D 4 137 ? 150.270 177.557 156.300 1.00 54.89 137 LEU E O 1
ATOM 5302 N N . ALA D 4 138 ? 151.617 175.810 155.857 1.00 56.89 138 ALA E N 1
ATOM 5303 C CA . ALA D 4 138 ? 150.546 174.845 156.077 1.00 56.89 138 ALA E CA 1
ATOM 5304 C C . ALA D 4 138 ? 150.064 174.855 157.522 1.00 56.89 138 ALA E C 1
ATOM 5305 O O . ALA D 4 138 ? 148.909 174.506 157.792 1.00 56.89 138 ALA E O 1
ATOM 5312 N N . ALA D 4 139 ? 150.923 175.253 158.462 1.00 56.33 139 ALA E N 1
ATOM 5313 C CA . ALA D 4 139 ? 150.553 175.270 159.871 1.00 56.33 139 ALA E CA 1
ATOM 5314 C C . ALA D 4 139 ? 149.580 176.388 160.223 1.00 56.33 139 ALA E C 1
ATOM 5315 O O . ALA D 4 139 ? 149.024 176.369 161.326 1.00 56.33 139 ALA E O 1
ATOM 5322 N N . LEU D 4 140 ? 149.358 177.350 159.331 1.00 53.96 140 LEU E N 1
ATOM 5323 C CA . LEU D 4 140 ? 148.476 178.467 159.640 1.00 53.96 140 LEU E CA 1
ATOM 5324 C C . LEU D 4 140 ? 147.044 177.987 159.841 1.00 53.96 140 LEU E C 1
ATOM 5325 O O . LEU D 4 140 ? 146.627 176.959 159.301 1.00 53.96 140 LEU E O 1
ATOM 5341 N N . ASP D 4 141 ? 146.295 178.736 160.642 1.00 52.57 141 ASP E N 1
ATOM 5342 C CA . ASP D 4 141 ? 144.864 178.508 160.741 1.00 52.57 141 ASP E CA 1
ATOM 5343 C C . ASP D 4 141 ? 144.253 178.664 159.349 1.00 52.57 141 ASP E C 1
ATOM 5344 O O . ASP D 4 141 ? 144.720 179.512 158.576 1.00 52.57 141 ASP E O 1
ATOM 5353 N N . PRO D 4 142 ? 143.247 177.855 158.972 1.00 51.01 142 PRO E N 1
ATOM 5354 C CA . PRO D 4 142 ? 142.743 177.927 157.586 1.00 51.01 142 PRO E CA 1
ATOM 5355 C C . PRO D 4 142 ? 142.286 179.311 157.143 1.00 51.01 142 PRO E C 1
ATOM 5356 O O . PRO D 4 142 ? 142.510 179.678 155.984 1.00 51.01 142 PRO E O 1
ATOM 5367 N N . GLN D 4 143 ? 141.672 180.102 158.026 1.00 50.55 143 GLN E N 1
ATOM 5368 C CA . GLN D 4 143 ? 141.213 181.423 157.609 1.00 50.55 143 GLN E CA 1
ATOM 5369 C C . GLN D 4 143 ? 142.378 182.379 157.378 1.00 50.55 143 GLN E C 1
ATOM 5370 O O . GLN D 4 143 ? 142.380 183.123 156.390 1.00 50.55 143 GLN E O 1
ATOM 5384 N N . LYS D 4 144 ? 143.390 182.361 158.247 1.00 50.89 144 LYS E N 1
ATOM 5385 C CA . LYS D 4 144 ? 144.555 183.206 158.011 1.00 50.89 144 LYS E CA 1
ATOM 5386 C C . LYS D 4 144 ? 145.399 182.684 156.857 1.00 50.89 144 LYS E C 1
ATOM 5387 O O . LYS D 4 144 ? 146.027 183.474 156.145 1.00 50.89 144 LYS E O 1
ATOM 5406 N N . ARG D 4 145 ? 145.416 181.367 156.653 1.00 49.53 145 ARG E N 1
ATOM 5407 C CA . ARG D 4 145 ? 146.044 180.807 155.464 1.00 49.53 145 ARG E CA 1
ATOM 5408 C C . ARG D 4 145 ? 145.383 181.350 154.205 1.00 49.53 145 ARG E C 1
ATOM 5409 O O . ARG D 4 145 ? 146.062 181.759 153.254 1.00 49.53 145 ARG E O 1
ATOM 5430 N N . LEU D 4 146 ? 144.049 181.362 154.187 1.00 43.05 146 LEU E N 1
ATOM 5431 C CA . LEU D 4 146 ? 143.326 181.926 153.055 1.00 43.05 146 LEU E CA 1
ATOM 5432 C C . LEU D 4 146 ? 143.656 183.400 152.882 1.00 43.05 146 LEU E C 1
ATOM 5433 O O . LEU D 4 146 ? 143.841 183.873 151.759 1.00 43.05 146 LEU E O 1
ATOM 5449 N N . ALA D 4 147 ? 143.715 184.149 153.984 1.00 43.90 147 ALA E N 1
ATOM 5450 C CA . ALA D 4 147 ? 144.013 185.574 153.877 1.00 43.90 147 ALA E CA 1
ATOM 5451 C C . ALA D 4 147 ? 145.400 185.807 153.288 1.00 43.90 147 ALA E C 1
ATOM 5452 O O . ALA D 4 147 ? 145.581 186.670 152.419 1.00 43.90 147 ALA E O 1
ATOM 5459 N N . HIS D 4 148 ? 146.390 185.034 153.734 1.00 45.50 148 HIS E N 1
ATOM 5460 C CA . HIS D 4 148 ? 147.748 185.203 153.225 1.00 45.50 148 HIS E CA 1
ATOM 5461 C C . HIS D 4 148 ? 147.840 184.828 151.749 1.00 45.50 148 HIS E C 1
ATOM 5462 O O . HIS D 4 148 ? 148.484 185.530 150.958 1.00 45.50 148 HIS E O 1
ATOM 5476 N N . LEU D 4 149 ? 147.216 183.715 151.357 1.00 42.15 149 LEU E N 1
ATOM 5477 C CA . LEU D 4 149 ? 147.227 183.352 149.944 1.00 42.15 149 LEU E CA 1
ATOM 5478 C C . LEU D 4 149 ? 146.482 184.383 149.107 1.00 42.15 149 LEU E C 1
ATOM 5479 O O . LEU D 4 149 ? 146.864 184.656 147.967 1.00 42.15 149 LEU E O 1
ATOM 5495 N N . LYS D 4 150 ? 145.418 184.972 149.654 1.00 41.37 150 LYS E N 1
ATOM 5496 C CA . LYS D 4 150 ? 144.711 186.031 148.944 1.00 41.37 150 LYS E CA 1
ATOM 5497 C C . LYS D 4 150 ? 145.595 187.254 148.760 1.00 41.37 150 LYS E C 1
ATOM 5498 O O . LYS D 4 150 ? 145.516 187.928 147.727 1.00 41.37 150 LYS E O 1
ATOM 5517 N N . LYS D 4 151 ? 146.439 187.560 149.747 1.00 42.88 151 LYS E N 1
ATOM 5518 C CA . LYS D 4 151 ? 147.393 188.653 149.580 1.00 42.88 151 LYS E CA 1
ATOM 5519 C C . LYS D 4 151 ? 148.399 188.330 148.484 1.00 42.88 151 LYS E C 1
ATOM 5520 O O . LYS D 4 151 ? 148.712 189.176 147.640 1.00 42.88 151 LYS E O 1
ATOM 5539 N N . THR D 4 152 ? 148.917 187.105 148.488 1.00 41.73 152 THR E N 1
ATOM 5540 C CA . THR D 4 152 ? 149.928 186.733 147.506 1.00 41.73 152 THR E CA 1
ATOM 5541 C C . THR D 4 152 ? 149.340 186.606 146.102 1.00 41.73 152 THR E C 1
ATOM 5542 O O . THR D 4 152 ? 150.081 186.695 145.115 1.00 41.73 152 THR E O 1
ATOM 5553 N N . LEU D 4 153 ? 148.021 186.398 145.994 1.00 38.85 153 LEU E N 1
ATOM 5554 C CA . LEU D 4 153 ? 147.385 186.181 144.695 1.00 38.85 153 LEU E CA 1
ATOM 5555 C C . LEU D 4 153 ? 147.621 187.349 143.746 1.00 38.85 153 LEU E C 1
ATOM 5556 O O . LEU D 4 153 ? 147.937 187.151 142.568 1.00 38.85 153 LEU E O 1
ATOM 5572 N N . ASN D 4 154 ? 147.442 188.578 144.234 1.00 40.70 154 ASN E N 1
ATOM 5573 C CA . ASN D 4 154 ? 147.620 189.737 143.368 1.00 40.70 154 ASN E CA 1
ATOM 5574 C C . ASN D 4 154 ? 149.045 189.832 142.851 1.00 40.70 154 ASN E C 1
ATOM 5575 O O . ASN D 4 154 ? 149.266 190.265 141.716 1.00 40.70 154 ASN E O 1
ATOM 5586 N N . GLY D 4 155 ? 150.023 189.451 143.670 1.00 40.72 155 GLY E N 1
ATOM 5587 C CA . GLY D 4 155 ? 151.394 189.421 143.194 1.00 40.72 155 GLY E CA 1
ATOM 5588 C C . GLY D 4 155 ? 151.618 188.347 142.149 1.00 40.72 155 GLY E C 1
ATOM 5589 O O . GLY D 4 155 ? 152.237 188.591 141.111 1.00 40.72 155 GLY E O 1
ATOM 5593 N N . ARG D 4 156 ? 151.109 187.142 142.406 1.00 38.67 156 ARG E N 1
ATOM 5594 C CA . ARG D 4 156 ? 151.399 186.026 141.516 1.00 38.67 156 ARG E CA 1
ATOM 5595 C C . ARG D 4 156 ? 150.747 186.203 140.151 1.00 38.67 156 ARG E C 1
ATOM 5596 O O . ARG D 4 156 ? 151.265 185.696 139.151 1.00 38.67 156 ARG E O 1
ATOM 5617 N N . LEU D 4 157 ? 149.624 186.918 140.081 1.00 37.48 157 LEU E N 1
ATOM 5618 C CA . LEU D 4 157 ? 149.017 187.206 138.789 1.00 37.48 157 LEU E CA 1
ATOM 5619 C C . LEU D 4 157 ? 149.858 188.162 137.954 1.00 37.48 157 LEU E C 1
ATOM 5620 O O . LEU D 4 157 ? 149.649 188.248 136.740 1.00 37.48 157 LEU E O 1
ATOM 5636 N N . GLY D 4 158 ? 150.795 188.881 138.569 1.00 38.84 158 GLY E N 1
ATOM 5637 C CA . GLY D 4 158 ? 151.654 189.792 137.846 1.00 38.84 158 GLY E CA 1
ATOM 5638 C C . GLY D 4 158 ? 151.114 191.191 137.667 1.00 38.84 158 GLY E C 1
ATOM 5639 O O . GLY D 4 158 ? 151.675 191.952 136.873 1.00 38.84 158 GLY E O 1
ATOM 5643 N N . LEU D 4 159 ? 150.050 191.565 138.381 1.00 39.93 159 LEU E N 1
ATOM 5644 C CA . LEU D 4 159 ? 149.537 192.926 138.278 1.00 39.93 159 LEU E CA 1
ATOM 5645 C C . LEU D 4 159 ? 150.485 193.964 138.867 1.00 39.93 159 LEU E C 1
ATOM 5646 O O . LEU D 4 159 ? 150.296 195.158 138.616 1.00 39.93 159 LEU E O 1
ATOM 5662 N N . LEU D 4 160 ? 151.491 193.548 139.639 1.00 43.31 160 LEU E N 1
ATOM 5663 C CA . LEU D 4 160 ? 152.432 194.488 140.237 1.00 43.31 160 LEU E CA 1
ATOM 5664 C C . LEU D 4 160 ? 153.319 195.184 139.214 1.00 43.31 160 LEU E C 1
ATOM 5665 O O . LEU D 4 160 ? 153.976 196.169 139.566 1.00 43.31 160 LEU E O 1
ATOM 5681 N N . GLY D 4 161 ? 153.361 194.708 137.972 1.00 43.46 161 GLY E N 1
ATOM 5682 C CA . GLY D 4 161 ? 154.300 195.236 137.007 1.00 43.46 161 GLY E CA 1
ATOM 5683 C C . GLY D 4 161 ? 155.706 194.714 137.166 1.00 43.46 161 GLY E C 1
ATOM 5684 O O . GLY D 4 161 ? 156.630 195.259 136.555 1.00 43.46 161 GLY E O 1
ATOM 5688 N N . ARG D 4 162 ? 155.898 193.674 137.972 1.00 44.77 162 ARG E N 1
ATOM 5689 C CA . ARG D 4 162 ? 157.194 193.030 138.107 1.00 44.77 162 ARG E CA 1
ATOM 5690 C C . ARG D 4 162 ? 156.976 191.633 138.660 1.00 44.77 162 ARG E C 1
ATOM 5691 O O . ARG D 4 162 ? 155.958 191.351 139.296 1.00 44.77 162 ARG E O 1
ATOM 5712 N N . VAL D 4 163 ? 157.952 190.762 138.417 1.00 43.49 163 VAL E N 1
ATOM 5713 C CA . VAL D 4 163 ? 157.835 189.372 138.844 1.00 43.49 163 VAL E CA 1
ATOM 5714 C C . VAL D 4 163 ? 157.849 189.325 140.366 1.00 43.49 163 VAL E C 1
ATOM 5715 O O . VAL D 4 163 ? 158.787 189.808 141.010 1.00 43.49 163 VAL E O 1
ATOM 5728 N N . PHE D 4 164 ? 156.786 188.772 140.948 1.00 44.14 164 PHE E N 1
ATOM 5729 C CA . PHE D 4 164 ? 156.660 188.712 142.398 1.00 44.14 164 PHE E CA 1
ATOM 5730 C C . PHE D 4 164 ? 157.514 187.580 142.946 1.00 44.14 164 PHE E C 1
ATOM 5731 O O . PHE D 4 164 ? 157.507 186.468 142.407 1.00 44.14 164 PHE E O 1
ATOM 5748 N N . GLU D 4 165 ? 158.243 187.867 144.021 1.00 49.00 165 GLU E N 1
ATOM 5749 C CA . GLU D 4 165 ? 159.072 186.892 144.713 1.00 49.00 165 GLU E CA 1
ATOM 5750 C C . GLU D 4 165 ? 158.490 186.626 146.095 1.00 49.00 165 GLU E C 1
ATOM 5751 O O . GLU D 4 165 ? 158.036 187.550 146.776 1.00 49.00 165 GLU E O 1
ATOM 5763 N N . ASP D 4 166 ? 158.507 185.354 146.500 1.00 49.23 166 ASP E N 1
ATOM 5764 C CA . ASP D 4 166 ? 157.813 184.947 147.719 1.00 49.23 166 ASP E CA 1
ATOM 5765 C C . ASP D 4 166 ? 158.371 185.630 148.961 1.00 49.23 166 ASP E C 1
ATOM 5766 O O . ASP D 4 166 ? 157.654 185.778 149.957 1.00 49.23 166 ASP E O 1
ATOM 5775 N N . GLU D 4 167 ? 159.638 186.048 148.930 1.00 51.67 167 GLU E N 1
ATOM 5776 C CA . GLU D 4 167 ? 160.257 186.652 150.106 1.00 51.67 167 GLU E CA 1
ATOM 5777 C C . GLU D 4 167 ? 159.573 187.946 150.532 1.00 51.67 167 GLU E C 1
ATOM 5778 O O . GLU D 4 167 ? 159.690 188.336 151.699 1.00 51.67 167 GLU E O 1
ATOM 5790 N N . GLU D 4 168 ? 158.858 188.615 149.626 1.00 51.70 168 GLU E N 1
ATOM 5791 C CA . GLU D 4 168 ? 158.253 189.897 149.963 1.00 51.70 168 GLU E CA 1
ATOM 5792 C C . GLU D 4 168 ? 157.124 189.762 150.975 1.00 51.70 168 GLU E C 1
ATOM 5793 O O . GLU D 4 168 ? 156.779 190.754 151.625 1.00 51.70 168 GLU E O 1
ATOM 5805 N N . MET D 4 169 ? 156.549 188.570 151.125 1.00 50.60 169 MET E N 1
ATOM 5806 C CA . MET D 4 169 ? 155.411 188.333 152.014 1.00 50.60 169 MET E CA 1
ATOM 5807 C C . MET D 4 169 ? 155.809 187.293 153.057 1.00 50.60 169 MET E C 1
ATOM 5808 O O . MET D 4 169 ? 155.847 186.090 152.744 1.00 50.60 169 MET E O 1
ATOM 5822 N N . PRO D 4 170 ? 156.122 187.695 154.293 1.00 55.99 170 PRO E N 1
ATOM 5823 C CA . PRO D 4 170 ? 156.486 186.693 155.301 1.00 55.99 170 PRO E CA 1
ATOM 5824 C C . PRO D 4 170 ? 155.285 185.860 155.712 1.00 55.99 170 PRO E C 1
ATOM 5825 O O . PRO D 4 170 ? 154.172 186.370 155.862 1.00 55.99 170 PRO E O 1
ATOM 5836 N N . VAL D 4 171 ? 155.521 184.561 155.894 1.00 56.99 171 VAL E N 1
ATOM 5837 C CA . VAL D 4 171 ? 154.433 183.652 156.233 1.00 56.99 171 VAL E CA 1
ATOM 5838 C C . VAL D 4 171 ? 153.891 183.957 157.623 1.00 56.99 171 VAL E C 1
ATOM 5839 O O . VAL D 4 171 ? 152.673 184.007 157.830 1.00 56.99 171 VAL E O 1
ATOM 5852 N N . GLU D 4 172 ? 154.779 184.168 158.590 1.00 60.48 172 GLU E N 1
ATOM 5853 C CA . GLU D 4 172 ? 154.376 184.407 159.972 1.00 60.48 172 GLU E CA 1
ATOM 5854 C C . GLU D 4 172 ? 155.339 185.364 160.664 1.00 60.48 172 GLU E C 1
ATOM 5855 O O . GLU D 4 172 ? 156.535 185.374 160.374 1.00 60.48 172 GLU E O 1
ATOM 5867 N N . GLU D 4 299 ? 132.650 175.595 161.653 1.00 54.29 299 GLU E N 1
ATOM 5868 C CA . GLU D 4 299 ? 133.826 176.454 161.739 1.00 54.29 299 GLU E CA 1
ATOM 5869 C C . GLU D 4 299 ? 134.867 176.118 160.666 1.00 54.29 299 GLU E C 1
ATOM 5870 O O . GLU D 4 299 ? 135.826 176.867 160.476 1.00 54.29 299 GLU E O 1
ATOM 5882 N N . ILE D 4 300 ? 134.682 174.997 159.963 1.00 48.15 300 ILE E N 1
ATOM 5883 C CA . ILE D 4 300 ? 135.594 174.639 158.883 1.00 48.15 300 ILE E CA 1
ATOM 5884 C C . ILE D 4 300 ? 135.443 175.655 157.755 1.00 48.15 300 ILE E C 1
ATOM 5885 O O . ILE D 4 300 ? 134.404 176.315 157.617 1.00 48.15 300 ILE E O 1
ATOM 5901 N N . GLU D 4 301 ? 136.505 175.804 156.956 1.00 46.28 301 GLU E N 1
ATOM 5902 C CA . GLU D 4 301 ? 136.537 176.840 155.925 1.00 46.28 301 GLU E CA 1
ATOM 5903 C C . GLU D 4 301 ? 135.386 176.701 154.932 1.00 46.28 301 GLU E C 1
ATOM 5904 O O . GLU D 4 301 ? 134.813 177.710 154.506 1.00 46.28 301 GLU E O 1
ATOM 5916 N N . ALA D 4 302 ? 135.025 175.473 154.559 1.00 40.16 302 ALA E N 1
ATOM 5917 C CA . ALA D 4 302 ? 133.929 175.258 153.623 1.00 40.16 302 ALA E CA 1
ATOM 5918 C C . ALA D 4 302 ? 132.557 175.487 154.240 1.00 40.16 302 ALA E C 1
ATOM 5919 O O . ALA D 4 302 ? 131.572 175.560 153.498 1.00 40.16 302 ALA E O 1
ATOM 5926 N N . ASP D 4 303 ? 132.462 175.607 155.561 1.00 44.92 303 ASP E N 1
ATOM 5927 C CA . ASP D 4 303 ? 131.168 175.719 156.216 1.00 44.92 303 ASP E CA 1
ATOM 5928 C C . ASP D 4 303 ? 130.530 177.075 155.927 1.00 44.92 303 ASP E C 1
ATOM 5929 O O . ASP D 4 303 ? 131.179 178.015 155.460 1.00 44.92 303 ASP E O 1
ATOM 5938 N N . ASP D 4 304 ? 129.234 177.163 156.212 1.00 45.63 304 ASP E N 1
ATOM 5939 C CA . ASP D 4 304 ? 128.481 178.395 156.006 1.00 45.63 304 ASP E CA 1
ATOM 5940 C C . ASP D 4 304 ? 128.971 179.490 156.948 1.00 45.63 304 ASP E C 1
ATOM 5941 O O . ASP D 4 304 ? 128.725 179.442 158.153 1.00 45.63 304 ASP E O 1
ATOM 5950 N N . GLY D 4 308 ? 120.903 183.332 155.112 1.00 45.87 308 GLY E N 1
ATOM 5951 C CA . GLY D 4 308 ? 120.324 183.642 153.818 1.00 45.87 308 GLY E CA 1
ATOM 5952 C C . GLY D 4 308 ? 120.618 185.051 153.334 1.00 45.87 308 GLY E C 1
ATOM 5953 O O . GLY D 4 308 ? 120.060 185.497 152.333 1.00 45.87 308 GLY E O 1
ATOM 5957 N N . ALA D 4 309 ? 121.502 185.759 154.041 1.00 43.64 309 ALA E N 1
ATOM 5958 C CA . ALA D 4 309 ? 121.845 187.116 153.644 1.00 43.64 309 ALA E CA 1
ATOM 5959 C C . ALA D 4 309 ? 122.665 187.156 152.363 1.00 43.64 309 ALA E C 1
ATOM 5960 O O . ALA D 4 309 ? 122.703 188.200 151.704 1.00 43.64 309 ALA E O 1
ATOM 5967 N N . GLU D 4 310 ? 123.323 186.058 152.000 1.00 40.43 310 GLU E N 1
ATOM 5968 C CA . GLU D 4 310 ? 124.158 186.017 150.809 1.00 40.43 310 GLU E CA 1
ATOM 5969 C C . GLU D 4 310 ? 124.092 184.626 150.200 1.00 40.43 310 GLU E C 1
ATOM 5970 O O . GLU D 4 310 ? 123.500 183.706 150.771 1.00 40.43 310 GLU E O 1
ATOM 5982 N N . TRP D 4 311 ? 124.695 184.492 149.023 1.00 33.66 311 TRP E N 1
ATOM 5983 C CA . TRP D 4 311 ? 124.794 183.203 148.359 1.00 33.66 311 TRP E CA 1
ATOM 5984 C C . TRP D 4 311 ? 125.463 182.198 149.301 1.00 33.66 311 TRP E C 1
ATOM 5985 O O . TRP D 4 311 ? 126.542 182.492 149.833 1.00 33.66 311 TRP E O 1
ATOM 6006 N N . PRO D 4 312 ? 124.852 181.033 149.567 1.00 33.42 312 PRO E N 1
ATOM 6007 C CA . PRO D 4 312 ? 125.426 180.153 150.600 1.00 33.42 312 PRO E CA 1
ATOM 6008 C C . PRO D 4 312 ? 126.831 179.670 150.301 1.00 33.42 312 PRO E C 1
ATOM 6009 O O . PRO D 4 312 ? 127.655 179.579 151.218 1.00 33.42 312 PRO E O 1
ATOM 6020 N N . PHE D 4 313 ? 127.139 179.367 149.045 1.00 31.78 313 PHE E N 1
ATOM 6021 C CA . PHE D 4 313 ? 128.446 178.826 148.694 1.00 31.78 313 PHE E CA 1
ATOM 6022 C C . PHE D 4 313 ? 129.508 179.899 148.540 1.00 31.78 313 PHE E C 1
ATOM 6023 O O . PHE D 4 313 ? 130.581 179.601 148.009 1.00 31.78 313 PHE E O 1
ATOM 6040 N N . GLU D 4 314 ? 129.230 181.134 148.963 1.00 35.64 314 GLU E N 1
ATOM 6041 C CA . GLU D 4 314 ? 130.196 182.210 148.801 1.00 35.64 314 GLU E CA 1
ATOM 6042 C C . GLU D 4 314 ? 131.509 181.879 149.488 1.00 35.64 314 GLU E C 1
ATOM 6043 O O . GLU D 4 314 ? 132.584 182.143 148.943 1.00 35.64 314 GLU E O 1
ATOM 6055 N N . ARG D 4 315 ? 131.448 181.298 150.686 1.00 38.75 315 ARG E N 1
ATOM 6056 C CA . ARG D 4 315 ? 132.678 180.941 151.382 1.00 38.75 315 ARG E CA 1
ATOM 6057 C C . ARG D 4 315 ? 133.438 179.849 150.637 1.00 38.75 315 ARG E C 1
ATOM 6058 O O . ARG D 4 315 ? 134.665 179.921 150.491 1.00 38.75 315 ARG E O 1
ATOM 6079 N N . LEU D 4 316 ? 132.722 178.843 150.133 1.00 33.43 316 LEU E N 1
ATOM 6080 C CA . LEU D 4 316 ? 133.379 177.759 149.413 1.00 33.43 316 LEU E CA 1
ATOM 6081 C C . LEU D 4 316 ? 134.030 178.272 148.138 1.00 33.43 316 LEU E C 1
ATOM 6082 O O . LEU D 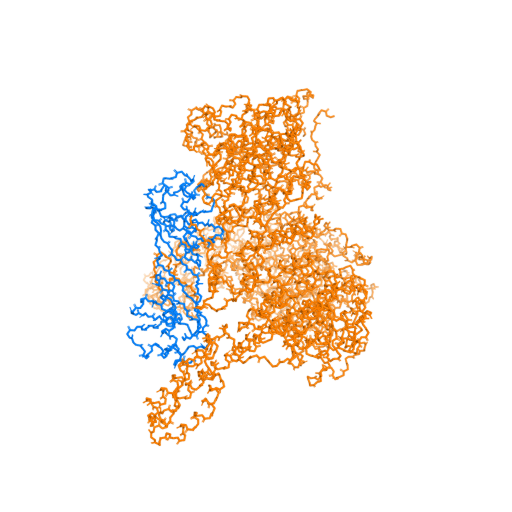4 316 ? 135.152 177.880 147.802 1.00 33.43 316 LEU E O 1
ATOM 6098 N N . CYS D 4 317 ? 133.340 179.148 147.406 1.00 34.05 317 CYS E N 1
ATOM 6099 C CA . CYS D 4 317 ? 133.917 179.682 146.179 1.00 34.05 317 CYS E CA 1
ATOM 6100 C C . CYS D 4 317 ? 135.070 180.629 146.476 1.00 34.05 317 CYS E C 1
ATOM 6101 O O . CYS D 4 317 ? 136.041 180.675 145.721 1.00 34.05 317 CYS E O 1
ATOM 6109 N N . GLU D 4 318 ? 134.984 181.399 147.562 1.00 37.15 318 GLU E N 1
ATOM 6110 C CA . GLU D 4 318 ? 136.116 182.228 147.963 1.00 37.15 318 GLU E CA 1
ATOM 6111 C C . GLU D 4 318 ? 137.334 181.374 148.269 1.00 37.15 318 GLU E C 1
ATOM 6112 O O . GLU D 4 318 ? 138.466 181.785 147.999 1.00 37.15 318 GLU E O 1
ATOM 6124 N N . PHE D 4 319 ? 137.119 180.193 148.842 1.00 37.10 319 PHE E N 1
ATOM 6125 C CA . PHE D 4 319 ? 138.220 179.272 149.101 1.00 37.10 319 PHE E CA 1
ATOM 6126 C C . PHE D 4 319 ? 138.763 178.688 147.798 1.00 37.10 319 PHE E C 1
ATOM 6127 O O . PHE D 4 319 ? 139.980 178.655 147.575 1.00 37.10 319 PHE E O 1
ATOM 6144 N N . LEU D 4 320 ? 137.872 178.218 146.923 1.00 32.69 320 LEU E N 1
ATOM 6145 C CA . LEU D 4 320 ? 138.320 177.526 145.718 1.00 32.69 320 LEU E CA 1
ATOM 6146 C C . LEU D 4 320 ? 138.953 178.481 144.711 1.00 32.69 320 LEU E C 1
ATOM 6147 O O . LEU D 4 320 ? 139.863 178.089 143.978 1.00 32.69 320 LEU E O 1
ATOM 6163 N N . LYS D 4 321 ? 138.483 179.727 144.638 1.00 33.46 321 LYS E N 1
ATOM 6164 C CA . LYS D 4 321 ? 139.061 180.669 143.685 1.00 33.46 321 LYS E CA 1
ATOM 6165 C C . LYS D 4 321 ? 140.523 180.955 143.994 1.00 33.46 321 LYS E C 1
ATOM 6166 O O . LYS D 4 321 ? 141.310 181.206 143.077 1.00 33.46 321 LYS E O 1
ATOM 6185 N N . VAL D 4 322 ? 140.904 180.916 145.266 1.00 36.39 322 VAL E N 1
ATOM 6186 C CA . VAL D 4 322 ? 142.298 181.112 145.646 1.00 36.39 322 VAL E CA 1
ATOM 6187 C C . VAL D 4 322 ? 143.067 179.805 145.585 1.00 36.39 322 VAL E C 1
ATOM 6188 O O . VAL D 4 322 ? 144.260 179.797 145.283 1.00 36.39 322 VAL E O 1
ATOM 6201 N N . ASP D 4 323 ? 142.406 178.685 145.882 1.00 34.14 323 ASP E N 1
ATOM 6202 C CA . ASP D 4 323 ? 143.034 177.385 145.681 1.00 34.14 323 ASP E CA 1
ATOM 6203 C C . ASP D 4 323 ? 143.325 177.116 144.211 1.00 34.14 323 ASP E C 1
ATOM 6204 O O . ASP D 4 323 ? 144.203 176.308 143.898 1.00 34.14 323 ASP E O 1
ATOM 6213 N N . LEU D 4 324 ? 142.609 177.787 143.308 1.00 31.31 324 LEU E N 1
ATOM 6214 C CA . LEU D 4 324 ? 142.781 177.602 141.873 1.00 31.31 324 LEU E CA 1
ATOM 6215 C C . LEU D 4 324 ? 144.178 177.976 141.389 1.00 31.31 324 LEU E C 1
ATOM 6216 O O . LEU D 4 324 ? 144.560 177.573 140.287 1.00 31.31 324 LEU E O 1
ATOM 6232 N N . PHE D 4 325 ? 144.945 178.733 142.180 1.00 32.45 325 PHE E N 1
ATOM 6233 C CA . PHE D 4 325 ? 146.310 179.123 141.844 1.00 32.45 325 PHE E CA 1
ATOM 6234 C C . PHE D 4 325 ? 147.358 178.438 142.715 1.00 32.45 325 PHE E C 1
ATOM 6235 O O . PHE D 4 325 ? 148.514 178.869 142.723 1.00 32.45 325 PHE E O 1
ATOM 6252 N N . ASP D 4 326 ? 146.989 177.393 143.450 1.00 32.97 326 ASP E N 1
ATOM 6253 C CA . ASP D 4 326 ? 147.936 176.747 144.343 1.00 32.97 326 ASP E CA 1
ATOM 6254 C C . ASP D 4 326 ? 149.083 176.138 143.532 1.00 32.97 326 ASP E C 1
ATOM 6255 O O . ASP D 4 326 ? 148.879 175.723 142.389 1.00 32.97 326 ASP E O 1
ATOM 6264 N N . PRO D 4 327 ? 150.308 176.096 144.075 1.00 32.66 327 PRO E N 1
ATOM 6265 C CA . PRO D 4 327 ? 151.415 175.535 143.282 1.00 32.66 327 PRO E CA 1
ATOM 6266 C C . PRO D 4 327 ? 151.226 174.080 142.897 1.00 32.66 327 PRO E C 1
ATOM 6267 O O . PRO D 4 327 ? 151.616 173.698 141.791 1.00 32.66 327 PRO E O 1
ATOM 6278 N N . GLN D 4 328 ? 150.650 173.254 143.763 1.00 32.40 328 GLN E N 1
ATOM 6279 C CA . GLN D 4 328 ? 150.467 171.851 143.423 1.00 32.40 328 GLN E CA 1
ATOM 6280 C C . GLN D 4 328 ? 149.491 171.710 142.266 1.00 32.40 328 GLN E C 1
ATOM 6281 O O . GLN D 4 328 ? 148.505 172.443 142.176 1.00 32.40 328 GLN E O 1
ATOM 6295 N N . TRP D 4 329 ? 149.770 170.762 141.370 1.00 30.42 329 TRP E N 1
ATOM 6296 C CA . TRP D 4 329 ? 148.880 170.558 140.233 1.00 30.42 329 TRP E CA 1
ATOM 6297 C C . TRP D 4 329 ? 147.599 169.846 140.654 1.00 30.42 329 TRP E C 1
ATOM 6298 O O . TRP D 4 329 ? 146.529 170.110 140.086 1.00 30.42 329 TRP E O 1
ATOM 6319 N N . GLU D 4 330 ? 147.679 168.969 141.660 1.00 30.72 330 GLU E N 1
ATOM 6320 C CA . GLU D 4 330 ? 146.487 168.274 142.139 1.00 30.72 330 GLU E CA 1
ATOM 6321 C C . GLU D 4 330 ? 145.464 169.257 142.684 1.00 30.72 330 GLU E C 1
ATOM 6322 O O . GLU D 4 330 ? 144.266 169.146 142.402 1.00 30.72 330 GLU E O 1
ATOM 6334 N N . THR D 4 331 ? 145.915 170.224 143.478 1.00 30.43 331 THR E N 1
ATOM 6335 C CA . THR D 4 331 ? 144.978 171.163 144.070 1.00 30.43 331 THR E CA 1
ATOM 6336 C C . THR D 4 331 ? 144.381 172.095 143.029 1.00 30.43 331 THR E C 1
ATOM 6337 O O . THR D 4 331 ? 143.214 172.476 143.148 1.00 30.43 331 THR E O 1
ATOM 6348 N N . ARG D 4 332 ? 145.148 172.472 142.004 1.00 31.63 332 ARG E N 1
ATOM 6349 C CA . ARG D 4 332 ? 144.568 173.272 140.930 1.00 31.63 332 ARG E CA 1
ATOM 6350 C C . ARG D 4 332 ? 143.504 172.484 140.182 1.00 31.63 332 ARG E C 1
ATOM 6351 O O . ARG D 4 332 ? 142.441 173.026 139.855 1.00 31.63 332 ARG E O 1
ATOM 6372 N N . HIS D 4 333 ? 143.756 171.198 139.929 1.00 29.35 333 HIS E N 1
ATOM 6373 C CA . HIS D 4 333 ? 142.737 170.355 139.311 1.00 29.35 333 HIS E CA 1
ATOM 6374 C C . HIS D 4 333 ? 141.481 170.299 140.175 1.00 29.35 333 HIS E C 1
ATOM 6375 O O . HIS D 4 333 ? 140.356 170.449 139.675 1.00 29.35 333 HIS E O 1
ATOM 6389 N N . GLY D 4 334 ? 141.655 170.058 141.470 1.00 28.47 334 GLY E N 1
ATOM 6390 C CA . GLY D 4 334 ? 140.539 169.971 142.387 1.00 28.47 334 GLY E CA 1
ATOM 6391 C C . GLY D 4 334 ? 139.714 171.236 142.431 1.00 28.47 334 GLY E C 1
ATOM 6392 O O . GLY D 4 334 ? 138.483 171.187 142.364 1.00 28.47 334 GLY E O 1
ATOM 6396 N N . ALA D 4 335 ? 140.385 172.380 142.550 1.00 29.46 335 ALA E N 1
ATOM 6397 C CA . ALA D 4 335 ? 139.671 173.647 142.581 1.00 29.46 335 ALA E CA 1
ATOM 6398 C C . ALA D 4 335 ? 138.936 173.895 141.277 1.00 29.46 335 ALA E C 1
ATOM 6399 O O . ALA D 4 335 ? 137.804 174.392 141.281 1.00 29.46 335 ALA E O 1
ATOM 6406 N N . ALA D 4 336 ? 139.561 173.565 140.146 1.00 28.73 336 ALA E N 1
ATOM 6407 C CA . ALA D 4 336 ? 138.904 173.794 138.867 1.00 28.73 336 ALA E CA 1
ATOM 6408 C C . ALA D 4 336 ? 137.637 172.960 138.745 1.00 28.73 336 ALA E C 1
ATOM 6409 O O . ALA D 4 336 ? 136.599 173.463 138.307 1.00 28.73 336 ALA E O 1
ATOM 6416 N N . MET D 4 337 ? 137.682 171.698 139.177 1.00 29.59 337 MET E N 1
ATOM 6417 C CA . MET D 4 337 ? 136.483 170.865 139.081 1.00 29.59 337 MET E CA 1
ATOM 6418 C C . MET D 4 337 ? 135.411 171.306 140.073 1.00 29.59 337 MET E C 1
ATOM 6419 O O . MET D 4 337 ? 134.212 171.277 139.758 1.00 29.59 337 MET E O 1
ATOM 6433 N N . GLY D 4 338 ? 135.814 171.715 141.276 1.00 29.60 338 GLY E N 1
ATOM 6434 C CA . GLY D 4 338 ? 134.833 172.196 142.235 1.00 29.60 338 GLY E CA 1
ATOM 6435 C C . GLY D 4 338 ? 134.115 173.438 141.746 1.00 29.60 338 GLY E C 1
ATOM 6436 O O . GLY D 4 338 ? 132.886 173.538 141.832 1.00 29.60 338 GLY E O 1
ATOM 6440 N N . LEU D 4 339 ? 134.874 174.404 141.223 1.00 30.10 339 LEU E N 1
ATOM 6441 C CA . LEU D 4 339 ? 134.245 175.580 140.638 1.00 30.10 339 LEU E CA 1
ATOM 6442 C C . LEU D 4 339 ? 133.377 175.192 139.456 1.00 30.10 339 LEU E C 1
ATOM 6443 O O . LEU D 4 339 ? 132.297 175.757 139.265 1.00 30.10 339 LEU E O 1
ATOM 6459 N N . ARG D 4 340 ? 133.816 174.208 138.667 1.00 29.86 340 ARG E N 1
ATOM 6460 C CA . ARG D 4 340 ? 133.032 173.772 137.519 1.00 29.86 340 ARG E CA 1
ATOM 6461 C C . ARG D 4 340 ? 131.647 173.319 137.949 1.00 29.86 340 ARG E C 1
ATOM 6462 O O . ARG D 4 340 ? 130.639 173.811 137.433 1.00 29.86 340 ARG E O 1
ATOM 6483 N N . GLU D 4 341 ? 131.576 172.456 138.960 1.00 29.79 341 GLU E N 1
ATOM 6484 C CA . GLU D 4 341 ? 130.279 171.937 139.390 1.00 29.79 341 GLU E CA 1
ATOM 6485 C C . GLU D 4 341 ? 129.436 173.014 140.066 1.00 29.79 341 GLU E C 1
ATOM 6486 O O . GLU D 4 341 ? 128.253 173.188 139.732 1.00 29.79 341 GLU E O 1
ATOM 6498 N N . VAL D 4 342 ? 130.025 173.748 141.016 1.00 29.91 342 VAL E N 1
ATOM 6499 C CA . VAL D 4 342 ? 129.256 174.746 141.757 1.00 29.91 342 VAL E CA 1
ATOM 6500 C C . VAL D 4 342 ? 128.704 175.804 140.815 1.00 29.91 342 VAL E C 1
ATOM 6501 O O . VAL D 4 342 ? 127.533 176.187 140.919 1.00 29.91 342 VAL E O 1
ATOM 6514 N N . ILE D 4 343 ? 129.520 176.291 139.877 1.00 30.25 343 ILE E N 1
ATOM 6515 C CA . ILE D 4 343 ? 129.025 177.300 138.951 1.00 30.25 343 ILE E CA 1
ATOM 6516 C C . ILE D 4 343 ? 127.991 176.696 138.014 1.00 30.25 343 ILE E C 1
ATOM 6517 O O . ILE D 4 343 ? 126.911 177.265 137.849 1.00 30.25 343 ILE E O 1
ATOM 6533 N N . ARG D 4 344 ? 128.269 175.510 137.456 1.00 30.11 344 ARG E N 1
ATOM 6534 C CA . ARG D 4 344 ? 127.352 174.868 136.522 1.00 30.11 344 ARG E CA 1
ATOM 6535 C C . ARG D 4 344 ? 125.949 174.779 137.092 1.00 30.11 344 ARG E C 1
ATOM 6536 O O . ARG D 4 344 ? 124.970 175.003 136.372 1.00 30.11 344 ARG E O 1
ATOM 6557 N N . VAL D 4 345 ? 125.825 174.476 138.381 1.00 29.75 345 VAL E N 1
ATOM 6558 C CA . VAL D 4 345 ? 124.488 174.349 138.961 1.00 29.75 345 VAL E CA 1
ATOM 6559 C C . VAL D 4 345 ? 123.949 175.696 139.435 1.00 29.75 345 VAL E C 1
ATOM 6560 O O . VAL D 4 345 ? 122.844 176.089 139.055 1.00 29.75 345 VAL E O 1
ATOM 6573 N N . HIS D 4 346 ? 124.700 176.435 140.257 1.00 30.70 346 HIS E N 1
ATOM 6574 C CA . HIS D 4 346 ? 124.160 177.557 141.014 1.00 30.70 346 HIS E CA 1
ATOM 6575 C C . HIS D 4 346 ? 124.660 178.926 140.566 1.00 30.70 346 HIS E C 1
ATOM 6576 O O . HIS D 4 346 ? 124.456 179.900 141.294 1.00 30.70 346 HIS E O 1
ATOM 6590 N N . GLY D 4 347 ? 125.283 179.047 139.391 1.00 32.33 347 GLY E N 1
ATOM 6591 C CA . GLY D 4 347 ? 125.951 180.292 139.046 1.00 32.33 347 GLY E CA 1
ATOM 6592 C C . GLY D 4 347 ? 125.026 181.490 138.996 1.00 32.33 347 GLY E C 1
ATOM 6593 O O . GLY D 4 347 ? 125.422 182.602 139.346 1.00 32.33 347 GLY E O 1
ATOM 6597 N N . ALA D 4 348 ? 123.781 181.279 138.568 1.00 32.54 348 ALA E N 1
ATOM 6598 C CA . ALA D 4 348 ? 122.854 182.388 138.389 1.00 32.54 348 ALA E CA 1
ATOM 6599 C C . ALA D 4 348 ? 122.633 183.174 139.670 1.00 32.54 348 ALA E C 1
ATOM 6600 O O . ALA D 4 348 ? 122.331 184.370 139.604 1.00 32.54 348 ALA E O 1
ATOM 6607 N N . GLY D 4 349 ? 122.778 182.538 140.828 1.00 34.71 349 GLY E N 1
ATOM 6608 C CA . GLY D 4 349 ? 122.680 183.224 142.097 1.00 34.71 349 GLY E CA 1
ATOM 6609 C C . GLY D 4 349 ? 123.980 183.766 142.632 1.00 34.71 349 GLY E C 1
ATOM 6610 O O . GLY D 4 349 ? 123.998 184.326 143.730 1.00 34.71 349 GLY E O 1
ATOM 6614 N N . ALA D 4 350 ? 125.072 183.607 141.891 1.00 33.66 350 ALA E N 1
ATOM 6615 C CA . ALA D 4 350 ? 126.390 183.916 142.421 1.00 33.66 350 ALA E CA 1
ATOM 6616 C C . ALA D 4 350 ? 126.516 185.390 142.763 1.00 33.66 350 ALA E C 1
ATOM 6617 O O . ALA D 4 350 ? 126.183 186.260 141.956 1.00 33.66 350 ALA E O 1
ATOM 6624 N N . GLY D 4 351 ? 127.000 185.665 143.966 1.00 33.96 351 GLY E N 1
ATOM 6625 C CA . GLY D 4 351 ? 127.262 187.019 144.392 1.00 33.96 351 GLY E CA 1
ATOM 6626 C C . GLY D 4 351 ? 126.045 187.858 144.696 1.00 33.96 351 GLY E C 1
ATOM 6627 O O . GLY D 4 351 ? 126.205 189.020 145.079 1.00 33.96 351 GLY E O 1
ATOM 6631 N N . ARG D 4 352 ? 124.839 187.322 144.550 1.00 36.55 352 ARG E N 1
ATOM 6632 C CA . ARG D 4 352 ? 123.654 188.073 144.929 1.00 36.55 352 ARG E CA 1
ATOM 6633 C C . ARG D 4 352 ? 123.689 188.316 146.429 1.00 36.55 352 ARG E C 1
ATOM 6634 O O . ARG D 4 352 ? 124.369 187.605 147.170 1.00 36.55 352 ARG E O 1
ATOM 6655 N N . ARG D 4 353 ? 122.977 189.343 146.882 1.00 39.84 353 ARG E N 1
ATOM 6656 C CA . ARG D 4 353 ? 122.865 189.595 148.310 1.00 39.84 353 ARG E CA 1
ATOM 6657 C C . ARG D 4 353 ? 121.470 190.094 148.643 1.00 39.84 353 ARG E C 1
ATOM 6658 O O . ARG D 4 353 ? 120.785 190.684 147.806 1.00 39.84 353 ARG E O 1
ATOM 6679 N N . ARG D 4 354 ? 121.058 189.839 149.882 1.00 43.06 354 ARG E N 1
ATOM 6680 C CA . ARG D 4 354 ? 119.705 190.157 150.312 1.00 43.06 354 ARG E CA 1
ATOM 6681 C C . ARG D 4 354 ? 119.509 191.662 150.432 1.00 43.06 354 ARG E C 1
ATOM 6682 O O . ARG D 4 354 ? 120.454 192.420 150.666 1.00 43.06 354 ARG E O 1
ATOM 6703 N N . GLY D 4 355 ? 118.261 192.088 150.268 1.00 43.63 355 GLY E N 1
ATOM 6704 C CA . GLY D 4 355 ? 117.862 193.479 150.402 1.00 43.63 355 GLY E CA 1
ATOM 6705 C C . GLY D 4 355 ? 117.975 194.296 149.135 1.00 43.63 355 GLY E C 1
ATOM 6706 O O . GLY D 4 355 ? 117.073 195.069 148.811 1.00 43.63 355 GLY E O 1
ATOM 6710 N N . LYS D 4 356 ? 119.075 194.137 148.408 1.00 42.59 356 LYS E N 1
ATOM 6711 C CA . LYS D 4 356 ? 119.267 194.869 147.165 1.00 42.59 356 LYS E CA 1
ATOM 6712 C C . LYS D 4 356 ? 118.207 194.482 146.139 1.00 42.59 356 LYS E C 1
ATOM 6713 O O . LYS D 4 356 ? 117.695 193.360 146.132 1.00 42.59 356 LYS E O 1
ATOM 6732 N N . THR D 4 357 ? 117.878 195.432 145.267 1.00 43.84 357 THR E N 1
ATOM 6733 C CA . THR D 4 357 ? 116.881 195.204 144.233 1.00 43.84 357 THR E CA 1
ATOM 6734 C C . THR D 4 357 ? 117.398 194.222 143.187 1.00 43.84 357 THR E C 1
ATOM 6735 O O . THR D 4 357 ? 118.602 193.990 143.053 1.00 43.84 357 THR E O 1
ATOM 6746 N N . ARG D 4 358 ? 116.458 193.643 142.432 1.00 43.77 358 ARG E N 1
ATOM 6747 C CA . ARG D 4 358 ? 116.822 192.689 141.388 1.00 43.77 358 ARG E CA 1
ATOM 6748 C C . ARG D 4 358 ? 117.733 193.328 140.350 1.00 43.77 358 ARG E C 1
ATOM 6749 O O . ARG D 4 358 ? 118.655 192.682 139.839 1.00 43.77 358 ARG E O 1
ATOM 6770 N N . LYS D 4 359 ? 117.486 194.597 140.022 1.00 44.71 359 LYS E N 1
ATOM 6771 C CA . LYS D 4 359 ? 118.357 195.307 139.094 1.00 44.71 359 LYS E CA 1
ATOM 6772 C C . LYS D 4 359 ? 119.784 195.370 139.628 1.00 44.71 359 LYS E C 1
ATOM 6773 O O . LYS D 4 359 ? 120.747 195.127 138.892 1.00 44.71 359 LYS E O 1
ATOM 6792 N N . GLU D 4 360 ? 119.940 195.691 140.914 1.00 43.54 360 GLU E N 1
ATOM 6793 C CA . GLU D 4 360 ? 121.276 195.785 141.495 1.00 43.54 360 GLU E CA 1
ATOM 6794 C C . GLU D 4 360 ? 121.899 194.407 141.680 1.00 43.54 360 GLU E C 1
ATOM 6795 O O . GLU D 4 360 ? 123.115 194.238 141.518 1.00 43.54 360 GLU E O 1
ATOM 6807 N N . ASN D 4 361 ? 121.089 193.413 142.038 1.00 41.63 361 ASN E N 1
ATOM 6808 C CA . ASN D 4 361 ? 121.619 192.063 142.161 1.00 41.63 361 ASN E CA 1
ATOM 6809 C C . ASN D 4 361 ? 122.092 191.528 140.818 1.00 41.63 361 ASN E C 1
ATOM 6810 O O . ASN D 4 361 ? 123.031 190.726 140.772 1.00 41.63 361 ASN E O 1
ATOM 6821 N N . ASN D 4 362 ? 121.488 191.977 139.714 1.00 40.72 362 ASN E N 1
ATOM 6822 C CA . ASN D 4 362 ? 122.013 191.599 138.406 1.00 40.72 362 ASN E CA 1
ATOM 6823 C C . ASN D 4 362 ? 123.412 192.163 138.195 1.00 40.72 362 ASN E C 1
ATOM 6824 O O . ASN D 4 362 ? 124.291 191.475 137.662 1.00 40.72 362 ASN E O 1
ATOM 6835 N N . ASP D 4 363 ? 123.640 193.409 138.616 1.00 40.26 363 ASP E N 1
ATOM 6836 C CA . ASP D 4 363 ? 124.973 193.989 138.506 1.00 40.26 363 ASP E CA 1
ATOM 6837 C C . ASP D 4 363 ? 125.972 193.227 139.363 1.00 40.26 363 ASP E C 1
ATOM 6838 O O . ASP D 4 363 ? 127.102 192.973 138.931 1.00 40.26 363 ASP E O 1
ATOM 6847 N N . LEU D 4 364 ? 125.576 192.856 140.581 1.00 38.14 364 LEU E N 1
ATOM 6848 C CA . LEU D 4 364 ? 126.487 192.099 141.437 1.00 38.14 364 LEU E CA 1
ATOM 6849 C C . LEU D 4 364 ? 126.815 190.739 140.831 1.00 38.14 364 LEU E C 1
ATOM 6850 O O . LEU D 4 364 ? 127.966 190.291 140.884 1.00 38.14 364 LEU E O 1
ATOM 6866 N N . ASN D 4 365 ? 125.821 190.068 140.245 1.00 34.75 365 ASN E N 1
ATOM 6867 C CA . ASN D 4 365 ? 126.079 188.776 139.618 1.00 34.75 365 ASN E CA 1
ATOM 6868 C C . ASN D 4 365 ? 127.019 188.921 138.427 1.00 34.75 365 ASN E C 1
ATOM 6869 O O . ASN D 4 365 ? 127.934 188.105 138.243 1.00 34.75 365 ASN E O 1
ATOM 6880 N N . ARG D 4 366 ? 126.793 189.940 137.590 1.00 37.62 366 ARG E N 1
ATOM 6881 C CA . ARG D 4 366 ? 127.688 190.181 136.461 1.00 37.62 366 ARG E CA 1
ATOM 6882 C C . ARG D 4 366 ? 129.109 190.427 136.942 1.00 37.62 366 ARG E C 1
ATOM 6883 O O . ARG D 4 366 ? 130.070 189.879 136.388 1.00 37.62 366 ARG E O 1
ATOM 6904 N N . GLN D 4 367 ? 129.261 191.256 137.976 1.00 35.25 367 GLN E N 1
ATOM 6905 C CA . GLN D 4 367 ? 130.588 191.551 138.498 1.00 35.25 367 GLN E CA 1
ATOM 6906 C C . GLN D 4 367 ? 131.266 190.289 139.009 1.00 35.25 367 GLN E C 1
ATOM 6907 O O . GLN D 4 367 ? 132.454 190.065 138.750 1.00 35.25 367 GLN E O 1
ATOM 6921 N N . TRP D 4 368 ? 130.523 189.438 139.717 1.00 33.18 368 TRP E N 1
ATOM 6922 C CA . TRP D 4 368 ? 131.132 188.239 140.281 1.00 33.18 368 TRP E CA 1
ATOM 6923 C C . TRP D 4 368 ? 131.561 187.266 139.190 1.00 33.18 368 TRP E C 1
ATOM 6924 O O . TRP D 4 368 ? 132.661 186.702 139.248 1.00 33.18 368 TRP E O 1
ATOM 6945 N N . LEU D 4 369 ? 130.716 187.054 138.181 1.00 33.22 369 LEU E N 1
ATOM 6946 C CA . LEU D 4 369 ? 131.096 186.106 137.139 1.00 33.22 369 LEU E CA 1
ATOM 6947 C C . LEU D 4 369 ? 132.221 186.652 136.263 1.00 33.22 369 LEU E C 1
ATOM 6948 O O . LEU D 4 369 ? 133.060 185.876 135.790 1.00 33.22 369 LEU E O 1
ATOM 6964 N N . ASP D 4 370 ? 132.280 187.971 136.050 1.00 35.60 370 ASP E N 1
ATOM 6965 C CA . ASP D 4 370 ? 133.452 188.551 135.396 1.00 35.60 370 ASP E CA 1
ATOM 6966 C C . ASP D 4 370 ? 134.707 188.309 136.221 1.00 35.60 370 ASP E C 1
ATOM 6967 O O . ASP D 4 370 ? 135.766 187.967 135.682 1.00 35.60 370 ASP E O 1
ATOM 6976 N N . ASP D 4 371 ? 134.607 188.503 137.537 1.00 34.75 371 ASP E N 1
ATOM 6977 C CA . ASP D 4 371 ? 135.741 188.251 138.415 1.00 34.75 371 ASP E CA 1
ATOM 6978 C C . ASP D 4 371 ? 136.212 186.810 138.329 1.00 34.75 371 ASP E C 1
ATOM 6979 O O . ASP D 4 371 ? 137.415 186.545 138.412 1.00 34.75 371 ASP E O 1
ATOM 6988 N N . LEU D 4 372 ? 135.288 185.866 138.171 1.00 31.55 372 LEU E N 1
ATOM 6989 C CA . LEU D 4 372 ? 135.691 184.467 138.060 1.00 31.55 372 LEU E CA 1
ATOM 6990 C C . LEU D 4 372 ? 136.339 184.178 136.710 1.00 31.55 372 LEU E C 1
ATOM 6991 O O . LEU D 4 372 ? 137.356 183.474 136.634 1.00 31.55 372 LEU E O 1
ATOM 7007 N N . ALA D 4 373 ? 135.745 184.683 135.628 1.00 32.30 373 ALA E N 1
ATOM 7008 C CA . ALA D 4 373 ? 136.307 184.418 134.310 1.00 32.30 373 ALA E CA 1
ATOM 7009 C C . ALA D 4 373 ? 137.679 185.059 134.152 1.00 32.30 373 ALA E C 1
ATOM 7010 O O . ALA D 4 373 ? 138.518 184.549 133.401 1.00 32.30 373 ALA E O 1
ATOM 7017 N N . TYR D 4 374 ? 137.926 186.171 134.849 1.00 33.94 374 TYR E N 1
ATOM 7018 C CA . TYR D 4 374 ? 139.263 186.757 134.883 1.00 33.94 374 TYR E CA 1
ATOM 7019 C C . TYR D 4 374 ? 140.290 185.740 135.365 1.00 33.94 374 TYR E C 1
ATOM 7020 O O . TYR D 4 374 ? 141.325 185.527 134.724 1.00 33.94 374 TYR E O 1
ATOM 7038 N N . ARG D 4 375 ? 140.009 185.091 136.495 1.00 33.28 375 ARG E N 1
ATOM 7039 C CA . ARG D 4 375 ? 140.939 184.107 137.034 1.00 33.28 375 ARG E CA 1
ATOM 7040 C C . ARG D 4 375 ? 141.058 182.899 136.122 1.00 33.28 375 ARG E C 1
ATOM 7041 O O . ARG D 4 375 ? 142.142 182.324 135.986 1.00 33.28 375 ARG E O 1
ATOM 7062 N N . LEU D 4 376 ? 139.955 182.480 135.503 1.00 30.86 376 LEU E N 1
ATOM 7063 C CA . LEU D 4 376 ? 140.048 181.325 134.618 1.00 30.86 376 LEU E CA 1
ATOM 7064 C C . LEU D 4 376 ? 140.935 181.624 133.412 1.00 30.86 376 LEU E C 1
ATOM 7065 O O . LEU D 4 376 ? 141.746 180.783 133.013 1.00 30.86 376 LEU E O 1
ATOM 7081 N N . LEU D 4 377 ? 140.825 182.823 132.833 1.00 32.39 377 LEU E N 1
ATOM 7082 C CA . LEU D 4 377 ? 141.730 183.186 131.743 1.00 32.39 377 LEU E CA 1
ATOM 7083 C C . LEU D 4 377 ? 143.172 183.288 132.227 1.00 32.39 377 LEU E C 1
ATOM 7084 O O . LEU D 4 377 ? 144.107 182.883 131.518 1.00 32.39 377 LEU E O 1
ATOM 7100 N N . CYS D 4 378 ? 143.376 183.860 133.416 1.00 32.44 378 CYS E N 1
ATOM 7101 C CA . CYS D 4 378 ? 144.723 183.945 133.968 1.00 32.44 378 CYS E CA 1
ATOM 7102 C C . CYS D 4 378 ? 145.345 182.561 134.093 1.00 32.44 378 CYS E C 1
ATOM 7103 O O . CYS D 4 378 ? 146.518 182.365 133.762 1.00 32.44 378 CYS E O 1
ATOM 7111 N N . VAL D 4 379 ? 144.570 181.581 134.558 1.00 30.86 379 VAL E N 1
ATOM 7112 C CA . VAL D 4 379 ? 145.091 180.220 134.652 1.00 30.86 379 VAL E CA 1
ATOM 7113 C C . VAL D 4 379 ? 145.325 179.638 133.267 1.00 30.86 379 VAL E C 1
ATOM 7114 O O . VAL D 4 379 ? 146.274 178.874 133.058 1.00 30.86 379 VAL E O 1
ATOM 7127 N N . LEU D 4 380 ? 144.453 179.959 132.308 1.00 31.17 380 LEU E N 1
ATOM 7128 C CA . LEU D 4 380 ? 144.622 179.421 130.962 1.00 31.17 380 LEU E CA 1
ATOM 7129 C C . LEU D 4 380 ? 145.954 179.849 130.370 1.00 31.17 380 LEU E C 1
ATOM 7130 O O . LEU D 4 380 ? 146.641 179.048 129.727 1.00 31.17 380 LEU E O 1
ATOM 7146 N N . MET D 4 381 ? 146.346 181.100 130.593 1.00 34.34 381 MET E N 1
ATOM 7147 C CA . MET D 4 381 ? 147.580 181.591 129.992 1.00 34.34 381 MET E CA 1
ATOM 7148 C C . MET D 4 381 ? 148.809 181.331 130.854 1.00 34.34 381 MET E C 1
ATOM 7149 O O . MET D 4 381 ? 149.912 181.210 130.313 1.00 34.34 381 MET E O 1
ATOM 7163 N N . LEU D 4 382 ? 148.653 181.230 132.177 1.00 33.85 382 LEU E N 1
ATOM 7164 C CA . LEU D 4 382 ? 149.794 181.023 133.063 1.00 33.85 382 LEU E CA 1
ATOM 7165 C C . LEU D 4 382 ? 150.206 179.563 133.195 1.00 33.85 382 LEU E C 1
ATOM 7166 O O . LEU D 4 382 ? 151.376 179.296 133.482 1.00 33.85 382 LEU E O 1
ATOM 7182 N N . ASP D 4 383 ? 149.294 178.615 132.996 1.00 33.27 383 ASP E N 1
ATOM 7183 C CA . ASP D 4 383 ? 149.555 177.216 133.314 1.00 33.27 383 ASP E CA 1
ATOM 7184 C C . ASP D 4 383 ? 150.309 176.557 132.167 1.00 33.27 383 ASP E C 1
ATOM 7185 O O . ASP D 4 383 ? 149.896 176.663 131.009 1.00 33.27 383 ASP E O 1
ATOM 7194 N N . LYS D 4 384 ? 151.404 175.869 132.498 1.00 32.65 384 LYS E N 1
ATOM 7195 C CA . LYS D 4 384 ? 152.258 175.206 131.520 1.00 32.65 384 LYS E CA 1
ATOM 7196 C C . LYS D 4 384 ? 152.417 173.708 131.756 1.00 32.65 384 LYS E C 1
ATOM 7197 O O . LYS D 4 384 ? 153.104 173.048 130.973 1.00 32.65 384 LYS E O 1
ATOM 7216 N N . PHE D 4 385 ? 151.801 173.149 132.793 1.00 30.49 385 PHE E N 1
ATOM 7217 C CA . PHE D 4 385 ? 151.941 171.726 133.069 1.00 30.49 385 PHE E CA 1
ATOM 7218 C C . PHE D 4 385 ? 151.280 170.910 131.965 1.00 30.49 385 PHE E C 1
ATOM 7219 O O . PHE D 4 385 ? 150.183 171.245 131.512 1.00 30.49 385 PHE E O 1
ATOM 7236 N N . THR D 4 386 ? 151.949 169.842 131.527 1.00 29.73 386 THR E N 1
ATOM 7237 C CA . THR D 4 386 ? 151.453 169.016 130.434 1.00 29.73 386 THR E CA 1
ATOM 7238 C C . THR D 4 386 ? 151.885 167.574 130.637 1.00 29.73 386 THR E C 1
ATOM 7239 O O . THR D 4 386 ? 152.836 167.288 131.365 1.00 29.73 386 THR E O 1
ATOM 7250 N N . ASP D 4 387 ? 151.178 166.670 129.967 1.00 28.45 387 ASP E N 1
ATOM 7251 C CA . ASP D 4 387 ? 151.483 165.246 129.976 1.00 28.45 387 ASP E CA 1
ATOM 7252 C C . ASP D 4 387 ? 151.829 164.811 128.560 1.00 28.45 387 ASP E C 1
ATOM 7253 O O . ASP D 4 387 ? 151.014 164.975 127.648 1.00 28.45 387 ASP E O 1
ATOM 7262 N N . TYR D 4 388 ? 153.022 164.239 128.385 1.00 28.36 388 TYR E N 1
ATOM 7263 C CA . TYR D 4 388 ? 153.520 163.815 127.082 1.00 28.36 388 TYR E CA 1
ATOM 7264 C C . TYR D 4 388 ? 153.499 162.299 126.906 1.00 28.36 388 TYR E C 1
ATOM 7265 O O . TYR D 4 388 ? 154.185 161.778 126.022 1.00 28.36 388 TYR E O 1
ATOM 7283 N N . SER D 4 389 ? 152.735 161.581 127.731 1.00 29.22 389 SER E N 1
ATOM 7284 C CA . SER D 4 389 ? 152.754 160.125 127.671 1.00 29.22 389 SER E CA 1
ATOM 7285 C C . SER D 4 389 ? 152.273 159.612 126.321 1.00 29.22 389 SER E C 1
ATOM 7286 O O . SER D 4 389 ? 152.909 158.739 125.722 1.00 29.22 389 SER E O 1
ATOM 7294 N N . SER D 4 390 ? 151.169 160.150 125.816 1.00 29.28 390 SER E N 1
ATOM 7295 C CA . SER D 4 390 ? 150.592 159.688 124.564 1.00 29.28 390 SER E CA 1
ATOM 7296 C C . SER D 4 390 ? 151.185 160.478 123.398 1.00 29.28 390 SER E C 1
ATOM 7297 O O . SER D 4 390 ? 152.029 161.357 123.578 1.00 29.28 390 SER E O 1
ATOM 7305 N N . ASP D 4 391 ? 150.745 160.156 122.178 1.00 30.10 391 ASP E N 1
ATOM 7306 C CA . ASP D 4 391 ? 151.282 160.819 120.994 1.00 30.10 391 ASP E CA 1
ATOM 7307 C C . ASP D 4 391 ? 150.945 162.304 120.952 1.00 30.10 391 ASP E C 1
ATOM 7308 O O . ASP D 4 391 ? 151.710 163.079 120.371 1.00 30.10 391 ASP E O 1
ATOM 7317 N N . THR D 4 392 ? 149.822 162.709 121.538 1.00 29.89 392 THR E N 1
ATOM 7318 C CA . THR D 4 392 ? 149.409 164.105 121.614 1.00 29.89 392 THR E CA 1
ATOM 7319 C C . THR D 4 392 ? 149.472 164.561 123.065 1.00 29.89 392 THR E C 1
ATOM 7320 O O . THR D 4 392 ? 148.878 163.926 123.942 1.00 29.89 392 THR E O 1
ATOM 7331 N N . SER D 4 393 ? 150.181 165.659 123.314 1.00 29.68 393 SER E N 1
ATOM 7332 C CA . SER D 4 393 ? 150.313 166.151 124.676 1.00 29.68 393 SER E CA 1
ATOM 7333 C C . SER D 4 393 ? 148.961 166.598 125.207 1.00 29.68 393 SER E C 1
ATOM 7334 O O . SER D 4 393 ? 148.160 167.194 124.484 1.00 29.68 393 SER E O 1
ATOM 7342 N N . VAL D 4 394 ? 148.714 166.307 126.481 1.00 29.58 394 VAL E N 1
ATOM 7343 C CA . VAL D 4 394 ? 147.503 166.716 127.181 1.00 29.58 394 VAL E CA 1
ATOM 7344 C C . VAL D 4 394 ? 147.903 167.652 128.310 1.00 29.58 394 VAL E C 1
ATOM 7345 O O . VAL D 4 394 ? 148.877 167.396 129.027 1.00 29.58 394 VAL E O 1
ATOM 7358 N N . ALA D 4 395 ? 147.143 168.733 128.468 1.00 29.61 395 ALA E N 1
ATOM 7359 C CA . ALA D 4 395 ? 147.389 169.757 129.478 1.00 29.61 395 ALA E CA 1
ATOM 7360 C C . ALA D 4 395 ? 146.216 169.730 130.452 1.00 29.61 395 ALA E C 1
ATOM 7361 O O . ALA D 4 395 ? 145.271 170.516 130.311 1.00 29.61 395 ALA E O 1
ATOM 7368 N N . PRO D 4 396 ? 146.231 168.821 131.435 1.00 30.24 396 PRO E N 1
ATOM 7369 C CA . PRO D 4 396 ? 144.992 168.534 132.183 1.00 30.24 396 PRO E CA 1
ATOM 7370 C C . PRO D 4 396 ? 144.389 169.731 132.895 1.00 30.24 396 PRO E C 1
ATOM 7371 O O . PRO D 4 396 ? 143.158 169.885 132.901 1.00 30.24 396 PRO E O 1
ATOM 7382 N N . ILE D 4 397 ? 145.212 170.607 133.468 1.00 31.26 397 ILE E N 1
ATOM 7383 C CA . ILE D 4 397 ? 144.664 171.697 134.264 1.00 31.26 397 ILE E CA 1
ATOM 7384 C C . ILE D 4 397 ? 143.963 172.712 133.377 1.00 31.26 397 ILE E C 1
ATOM 7385 O O . ILE D 4 397 ? 142.851 173.149 133.686 1.00 31.26 397 ILE E O 1
ATOM 7401 N N . ARG D 4 398 ? 144.598 173.126 132.277 1.00 31.05 398 ARG E N 1
ATOM 7402 C CA . ARG D 4 398 ? 143.937 174.117 131.437 1.00 31.05 398 ARG E CA 1
ATOM 7403 C C . ARG D 4 398 ? 142.830 173.506 130.590 1.00 31.05 398 ARG E C 1
ATOM 7404 O O . ARG D 4 398 ? 141.934 174.236 130.168 1.00 31.05 398 ARG E O 1
ATOM 7425 N N . GLU D 4 399 ? 142.813 172.189 130.391 1.00 31.15 399 GLU E N 1
ATOM 7426 C CA . GLU D 4 399 ? 141.616 171.562 129.834 1.00 31.15 399 GLU E CA 1
ATOM 7427 C C . GLU D 4 399 ? 140.451 171.656 130.815 1.00 31.15 399 GLU E C 1
ATOM 7428 O O . GLU D 4 399 ? 139.324 172.011 130.439 1.00 31.15 399 GLU E O 1
ATOM 7440 N N . THR D 4 400 ? 140.708 171.354 132.091 1.00 29.61 400 THR E N 1
ATOM 7441 C CA . THR D 4 400 ? 139.658 171.474 133.097 1.00 29.61 400 THR E CA 1
ATOM 7442 C C . THR D 4 400 ? 139.195 172.918 133.228 1.00 29.61 400 THR E C 1
ATOM 7443 O O . THR D 4 400 ? 138.007 173.187 133.423 1.00 29.61 400 THR E O 1
ATOM 7454 N N . VAL D 4 401 ? 140.129 173.866 133.151 1.00 29.35 401 VAL E N 1
ATOM 7455 C CA . VAL D 4 401 ? 139.756 175.273 133.241 1.00 29.35 401 VAL E CA 1
ATOM 7456 C C . VAL D 4 401 ? 139.016 175.720 131.993 1.00 29.35 401 VAL E C 1
ATOM 7457 O O . VAL D 4 401 ? 138.183 176.624 132.057 1.00 29.35 401 VAL E O 1
ATOM 7470 N N . GLY D 4 402 ? 139.299 175.115 130.841 1.00 30.05 402 GLY E N 1
ATOM 7471 C CA . GLY D 4 402 ? 138.448 175.343 129.686 1.00 30.05 402 GLY E CA 1
ATOM 7472 C C . GLY D 4 402 ? 137.024 174.897 129.946 1.00 30.05 402 GLY E C 1
ATOM 7473 O O . GLY D 4 402 ? 136.062 175.585 129.591 1.00 30.05 402 GLY E O 1
ATOM 7477 N N . GLN D 4 403 ? 136.872 173.730 130.574 1.00 30.63 403 GLN E N 1
ATOM 7478 C CA . GLN D 4 403 ? 135.533 173.273 130.938 1.00 30.63 403 GLN E CA 1
ATOM 7479 C C . GLN D 4 403 ? 134.875 174.231 131.925 1.00 30.63 403 GLN E C 1
ATOM 7480 O O . GLN D 4 403 ? 133.684 174.531 131.810 1.00 30.63 403 GLN E O 1
ATOM 7494 N N . THR D 4 404 ? 135.636 174.730 132.898 1.00 29.56 404 THR E N 1
ATOM 7495 C CA . THR D 4 404 ? 135.069 175.660 133.871 1.00 29.56 404 THR E CA 1
ATOM 7496 C C . THR D 4 404 ? 134.695 176.984 133.217 1.00 29.56 404 THR E C 1
ATOM 7497 O O . THR D 4 404 ? 133.712 177.623 133.611 1.00 29.56 404 THR E O 1
ATOM 7508 N N . LEU D 4 405 ? 135.474 177.425 132.229 1.00 30.68 405 LEU E N 1
ATOM 7509 C CA . LEU D 4 405 ? 135.117 178.632 131.496 1.00 30.68 405 LEU E CA 1
ATOM 7510 C C . LEU D 4 405 ? 133.840 178.410 130.701 1.00 30.68 405 LEU E C 1
ATOM 7511 O O . LEU D 4 405 ? 132.987 179.300 130.618 1.00 30.68 405 LEU E O 1
ATOM 7527 N N . GLY D 4 406 ? 133.686 177.221 130.118 1.00 31.29 406 GLY E N 1
ATOM 7528 C CA . GLY D 4 406 ? 132.407 176.869 129.527 1.00 31.29 406 GLY E CA 1
ATOM 7529 C C . GLY D 4 406 ? 131.279 176.917 130.539 1.00 31.29 406 GLY E C 1
ATOM 7530 O O . GLY D 4 406 ? 130.169 177.349 130.226 1.00 31.29 406 GLY E O 1
ATOM 7534 N N . ALA D 4 407 ? 131.552 176.473 131.765 1.00 30.82 407 ALA E N 1
ATOM 7535 C CA . ALA D 4 407 ? 130.517 176.448 132.793 1.00 30.82 407 ALA E CA 1
ATOM 7536 C C . ALA D 4 407 ? 130.059 177.854 133.151 1.00 30.82 407 ALA E C 1
ATOM 7537 O O . ALA D 4 407 ? 128.857 178.117 133.250 1.00 30.82 407 ALA E O 1
ATOM 7544 N N . VAL D 4 408 ? 131.004 178.769 133.370 1.00 30.42 408 VAL E N 1
ATOM 7545 C CA . VAL D 4 408 ? 130.605 180.142 133.681 1.00 30.42 408 VAL E CA 1
ATOM 7546 C C . VAL D 4 408 ? 129.941 180.790 132.476 1.00 30.42 408 VAL E C 1
ATOM 7547 O O . VAL D 4 408 ? 129.043 181.624 132.633 1.00 30.42 408 VAL E O 1
ATOM 7560 N N . LEU D 4 409 ? 130.354 180.422 131.259 1.00 31.66 409 LEU E N 1
ATOM 7561 C CA . LEU D 4 409 ? 129.801 181.066 130.070 1.00 31.66 409 LEU E CA 1
ATOM 7562 C C . LEU D 4 409 ? 128.304 180.836 129.903 1.00 31.66 409 LEU E C 1
ATOM 7563 O O . LEU D 4 409 ? 127.654 181.616 129.202 1.00 31.66 409 LEU E O 1
ATOM 7579 N N . ARG D 4 410 ? 127.733 179.797 130.519 1.00 33.37 410 ARG E N 1
ATOM 7580 C CA . ARG D 4 410 ? 126.297 179.577 130.377 1.00 33.37 410 ARG E CA 1
ATOM 7581 C C . ARG D 4 410 ? 125.506 180.748 130.944 1.00 33.37 410 ARG E C 1
ATOM 7582 O O . ARG D 4 410 ? 124.520 181.188 130.344 1.00 33.37 410 ARG E O 1
ATOM 7603 N N . HIS D 4 411 ? 125.935 181.278 132.090 1.00 32.29 411 HIS E N 1
ATOM 7604 C CA . HIS D 4 411 ? 125.175 182.279 132.828 1.00 32.29 411 HIS E CA 1
ATOM 7605 C C . HIS D 4 411 ? 125.634 183.704 132.573 1.00 32.29 411 HIS E C 1
ATOM 7606 O O . HIS D 4 411 ? 124.835 184.632 132.729 1.00 32.29 411 HIS E O 1
ATOM 7620 N N . ILE D 4 412 ? 126.900 183.900 132.197 1.00 33.63 412 ILE E N 1
ATOM 7621 C CA . ILE D 4 412 ? 127.464 185.240 132.115 1.00 33.63 412 ILE E CA 1
ATOM 7622 C C . ILE D 4 412 ? 126.735 186.059 131.059 1.00 33.63 412 ILE E C 1
ATOM 7623 O O . ILE D 4 412 ? 126.324 185.541 130.013 1.00 33.63 412 ILE E O 1
ATOM 7639 N N . SER D 4 413 ? 126.583 187.354 131.332 1.00 35.03 413 SER E N 1
ATOM 7640 C CA . SER D 4 413 ? 125.763 188.219 130.494 1.00 35.03 413 SER E CA 1
ATOM 7641 C C . SER D 4 413 ? 126.303 188.270 129.070 1.00 35.03 413 SER E C 1
ATOM 7642 O O . SER D 4 413 ? 127.491 188.051 128.825 1.00 35.03 413 SER E O 1
ATOM 7650 N N . VAL D 4 414 ? 125.403 188.548 128.126 1.00 35.82 414 VAL E N 1
ATOM 7651 C CA . VAL D 4 414 ? 125.739 188.455 126.708 1.00 35.82 414 VAL E CA 1
ATOM 7652 C C . VAL D 4 414 ? 126.858 189.421 126.351 1.00 35.82 414 VAL E C 1
ATOM 7653 O O . VAL D 4 414 ? 127.700 189.127 125.497 1.00 35.82 414 VAL E O 1
ATOM 7666 N N . GLU D 4 415 ? 126.872 190.597 126.975 1.00 36.41 415 GLU E N 1
ATOM 7667 C CA . GLU D 4 415 ? 127.895 191.582 126.650 1.00 36.41 415 GLU E CA 1
ATOM 7668 C C . GLU D 4 415 ? 129.276 191.119 127.097 1.00 36.41 415 GLU E C 1
ATOM 7669 O O . GLU D 4 415 ? 130.273 191.380 126.415 1.00 36.41 415 GLU E O 1
ATOM 7681 N N . SER D 4 416 ? 129.361 190.447 128.247 1.00 35.14 416 SER E N 1
ATOM 7682 C CA . SER D 4 416 ? 130.659 190.022 128.758 1.00 35.14 416 SER E CA 1
ATOM 7683 C C . SER D 4 416 ? 131.225 188.849 127.973 1.00 35.14 416 SER E C 1
ATOM 7684 O O . SER D 4 416 ? 132.438 188.606 128.013 1.00 35.14 416 SER E O 1
ATOM 7692 N N . VAL D 4 417 ? 130.372 188.095 127.280 1.00 34.55 417 VAL E N 1
ATOM 7693 C CA . VAL D 4 417 ? 130.884 187.055 126.398 1.00 34.55 417 VAL E CA 1
ATOM 7694 C C . VAL D 4 417 ? 131.773 187.671 125.334 1.00 34.55 417 VAL E C 1
ATOM 7695 O O . VAL D 4 417 ? 132.752 187.060 124.900 1.00 34.55 417 VAL E O 1
ATOM 7708 N N . HIS D 4 418 ? 131.452 188.889 124.895 1.00 36.54 418 HIS E N 1
ATOM 7709 C CA . HIS D 4 418 ? 132.303 189.549 123.915 1.00 36.54 418 HIS E CA 1
ATOM 7710 C C . HIS D 4 418 ? 133.645 189.948 124.510 1.00 36.54 418 HIS E C 1
ATOM 7711 O O . HIS D 4 418 ? 134.662 189.881 123.818 1.00 36.54 418 HIS E O 1
ATOM 7725 N N . ALA D 4 419 ? 133.684 190.353 125.779 1.00 35.09 419 ALA E N 1
ATOM 7726 C CA . ALA D 4 419 ? 134.975 190.639 126.397 1.00 35.09 419 ALA E CA 1
ATOM 7727 C C . ALA D 4 419 ? 135.808 189.370 126.527 1.00 35.09 419 ALA E C 1
ATOM 7728 O O . ALA D 4 419 ? 137.013 189.375 126.238 1.00 35.09 419 ALA E O 1
ATOM 7735 N N . ILE D 4 420 ? 135.178 188.267 126.939 1.00 34.01 420 ILE E N 1
ATOM 7736 C CA . ILE D 4 420 ? 135.886 186.990 127.018 1.00 34.01 420 ILE E CA 1
ATOM 7737 C C . ILE D 4 420 ? 136.400 186.592 125.643 1.00 34.01 420 ILE E C 1
ATOM 7738 O O . ILE D 4 420 ? 137.535 186.124 125.492 1.00 34.01 420 ILE E O 1
ATOM 7754 N N . TYR D 4 421 ? 135.558 186.748 124.624 1.00 36.08 421 TYR E N 1
ATOM 7755 C CA . TYR D 4 421 ? 135.942 186.386 123.268 1.00 36.08 421 TYR E CA 1
ATOM 7756 C C . TYR D 4 421 ? 137.104 187.235 122.778 1.00 36.08 421 TYR E C 1
ATOM 7757 O O . TYR D 4 421 ? 138.026 186.724 122.140 1.00 36.08 421 TYR E O 1
ATOM 7775 N N . ARG D 4 422 ? 137.071 188.542 123.051 1.00 37.13 422 ARG E N 1
ATOM 7776 C CA . ARG D 4 422 ? 138.171 189.407 122.642 1.00 37.13 422 ARG E CA 1
ATOM 7777 C C . ARG D 4 422 ? 139.468 189.003 123.321 1.00 37.13 422 ARG E C 1
ATOM 7778 O O . ARG D 4 422 ? 140.529 188.991 122.689 1.00 37.13 422 ARG E O 1
ATOM 7799 N N . LEU D 4 423 ? 139.409 188.661 124.607 1.00 34.43 423 LEU E N 1
ATOM 7800 C CA . LEU D 4 423 ? 140.636 188.284 125.300 1.00 34.43 423 LEU E CA 1
ATOM 7801 C C . LEU D 4 423 ? 141.179 186.957 124.786 1.00 34.43 423 LEU E C 1
ATOM 7802 O O . LEU D 4 423 ? 142.392 186.813 124.589 1.00 34.43 423 LEU E O 1
ATOM 7818 N N . LEU D 4 424 ? 140.307 185.978 124.549 1.00 33.38 424 LEU E N 1
ATOM 7819 C CA . LEU D 4 424 ? 140.767 184.713 123.986 1.00 33.38 424 LEU E CA 1
ATOM 7820 C C . LEU D 4 424 ? 141.337 184.917 122.587 1.00 33.38 424 LEU E C 1
ATOM 7821 O O . LEU D 4 424 ? 142.356 184.321 122.223 1.00 33.38 424 LEU E O 1
ATOM 7837 N N . TYR D 4 425 ? 140.688 185.761 121.786 1.00 35.64 425 TYR E N 1
ATOM 7838 C CA . TYR D 4 425 ? 141.178 186.056 120.447 1.00 35.64 425 TYR E CA 1
ATOM 7839 C C . TYR D 4 425 ? 142.549 186.712 120.495 1.00 35.64 425 TYR E C 1
ATOM 7840 O O . TYR D 4 425 ? 143.418 186.412 119.669 1.00 35.64 425 TYR E O 1
ATOM 7858 N N . CYS D 4 426 ? 142.756 187.624 121.444 1.00 36.92 426 CYS E N 1
ATOM 7859 C CA . CYS D 4 426 ? 144.074 188.221 121.624 1.00 36.92 426 CYS E CA 1
ATOM 7860 C C . CYS D 4 426 ? 145.104 187.168 122.009 1.00 36.92 426 CYS E C 1
ATOM 7861 O O . CYS D 4 426 ? 146.231 187.171 121.502 1.00 36.92 426 CYS E O 1
ATOM 7869 N N . MET D 4 427 ? 144.740 186.266 122.922 1.00 35.73 427 MET E N 1
ATOM 7870 C CA . MET D 4 427 ? 145.658 185.199 123.310 1.00 35.73 427 MET E CA 1
ATOM 7871 C C . MET D 4 427 ? 146.022 184.311 122.129 1.00 35.73 427 MET E C 1
ATOM 7872 O O . MET D 4 427 ? 147.148 183.812 122.055 1.00 35.73 427 MET E O 1
ATOM 7886 N N . VAL D 4 428 ? 145.091 184.100 121.200 1.00 36.08 428 VAL E N 1
ATOM 7887 C CA . VAL D 4 428 ? 145.375 183.208 120.081 1.00 36.08 428 VAL E CA 1
ATOM 7888 C C . VAL D 4 428 ? 146.200 183.916 119.014 1.00 36.08 428 VAL E C 1
ATOM 7889 O O . VAL D 4 428 ? 147.192 183.370 118.522 1.00 36.08 428 VAL E O 1
ATOM 7902 N N . THR D 4 429 ? 145.803 185.128 118.622 1.00 37.75 429 THR E N 1
ATOM 7903 C CA . THR D 4 429 ? 146.544 185.832 117.581 1.00 37.75 429 THR E CA 1
ATOM 7904 C C . THR D 4 429 ? 147.906 186.295 118.086 1.00 37.75 429 THR E C 1
ATOM 7905 O O . THR D 4 429 ? 148.898 186.231 117.352 1.00 37.75 429 THR E O 1
ATOM 7916 N N . GLN D 4 430 ? 147.975 186.755 119.335 1.00 41.32 430 GLN E N 1
ATOM 7917 C CA . GLN D 4 430 ? 149.224 187.226 119.938 1.00 41.32 430 GLN E CA 1
ATOM 7918 C C . GLN D 4 430 ? 149.822 188.375 119.131 1.00 41.32 430 GLN E C 1
ATOM 7919 O O . GLN D 4 430 ? 150.993 188.356 118.751 1.00 41.32 430 GLN E O 1
ATOM 7933 N N . GLU D 4 431 ? 148.997 189.389 118.874 1.00 45.30 431 GLU E N 1
ATOM 7934 C CA . GLU D 4 431 ? 149.418 190.515 118.048 1.00 45.30 431 GLU E CA 1
ATOM 7935 C C . GLU D 4 431 ? 150.455 191.404 118.728 1.00 45.30 431 GLU E C 1
ATOM 7936 O O . GLU D 4 431 ? 151.126 192.174 118.034 1.00 45.30 431 GLU E O 1
ATOM 7948 N N . ASP D 4 432 ? 150.602 191.322 120.058 1.00 46.27 432 ASP E N 1
ATOM 7949 C CA . ASP D 4 432 ? 151.503 192.201 120.797 1.00 46.27 432 ASP E CA 1
ATOM 7950 C C . ASP D 4 432 ? 152.419 191.476 121.775 1.00 46.27 432 ASP E C 1
ATOM 7951 O O . ASP D 4 432 ? 153.277 192.126 122.381 1.00 46.27 432 ASP E O 1
ATOM 7960 N N . LEU D 4 433 ? 152.270 190.166 121.948 1.00 44.20 433 LEU E N 1
ATOM 7961 C CA . LEU D 4 433 ? 153.103 189.438 122.890 1.00 44.20 433 LEU E CA 1
ATOM 7962 C C . LEU D 4 433 ? 154.522 189.284 122.339 1.00 44.20 433 LEU E C 1
ATOM 7963 O O . LEU D 4 433 ? 154.747 189.435 121.136 1.00 44.20 433 LEU E O 1
ATOM 7979 N N . PRO D 4 434 ? 155.504 189.002 123.201 1.00 48.22 434 PRO E N 1
ATOM 7980 C CA . PRO D 4 434 ? 156.862 188.752 122.698 1.00 48.22 434 PRO E CA 1
ATOM 7981 C C . PRO D 4 434 ? 156.913 187.550 121.764 1.00 48.22 434 PRO E C 1
ATOM 7982 O O . PRO D 4 434 ? 156.215 186.554 121.960 1.00 48.22 434 PRO E O 1
ATOM 7993 N N . SER D 4 435 ? 157.756 187.657 120.735 1.00 49.71 435 SER E N 1
ATOM 7994 C CA . SER D 4 435 ? 157.965 186.579 119.768 1.00 49.71 435 SER E CA 1
ATOM 7995 C C . SER D 4 435 ? 158.952 185.578 120.367 1.00 49.71 435 SER E C 1
ATOM 7996 O O . SER D 4 435 ? 160.172 185.674 120.200 1.00 49.71 435 SER E O 1
ATOM 8004 N N . GLU D 4 436 ? 158.404 184.605 121.095 1.00 50.61 436 GLU E N 1
ATOM 8005 C CA . GLU D 4 436 ? 159.196 183.609 121.805 1.00 50.61 436 GLU E CA 1
ATOM 8006 C C . GLU D 4 436 ? 158.478 182.265 121.764 1.00 50.61 436 GLU E C 1
ATOM 8007 O O . GLU D 4 436 ? 157.392 182.131 121.191 1.00 50.61 436 GLU E O 1
ATOM 8019 N N . GLN D 4 437 ? 159.115 181.254 122.370 1.00 46.81 437 GLN E N 1
ATOM 8020 C CA . GLN D 4 437 ? 158.489 179.946 122.555 1.00 46.81 437 GLN E CA 1
ATOM 8021 C C . GLN D 4 437 ? 157.263 180.009 123.461 1.00 46.81 437 GLN E C 1
ATOM 8022 O O . GLN D 4 437 ? 156.467 179.063 123.480 1.00 46.81 437 GLN E O 1
ATOM 8036 N N . ASN D 4 438 ? 157.087 181.106 124.207 1.00 44.30 438 ASN E N 1
ATOM 8037 C CA . ASN D 4 438 ? 155.906 181.282 125.051 1.00 44.30 438 ASN E CA 1
ATOM 8038 C C . ASN D 4 438 ? 154.605 181.180 124.261 1.00 44.30 438 ASN E C 1
ATOM 8039 O O . ASN D 4 438 ? 153.546 180.917 124.843 1.00 44.30 438 ASN E O 1
ATOM 8050 N N . MET D 4 439 ? 154.665 181.386 122.942 1.00 44.25 439 MET E N 1
ATOM 8051 C CA . MET D 4 439 ? 153.478 181.324 122.097 1.00 44.25 439 MET E CA 1
ATOM 8052 C C . MET D 4 439 ? 152.696 180.027 122.288 1.00 44.25 439 MET E C 1
ATOM 8053 O O . MET D 4 439 ? 151.464 180.027 122.220 1.00 44.25 439 MET E O 1
ATOM 8067 N N . TRP D 4 440 ? 153.392 178.913 122.517 1.00 38.66 440 TRP E N 1
ATOM 8068 C CA . TRP D 4 440 ? 152.756 177.597 122.471 1.00 38.66 440 TRP E CA 1
ATOM 8069 C C . TRP D 4 440 ? 151.664 177.448 123.530 1.00 38.66 440 TRP E C 1
ATOM 8070 O O . TRP D 4 440 ? 150.504 177.154 123.208 1.00 38.66 440 TRP E O 1
ATOM 8091 N N . ALA D 4 441 ? 152.021 177.627 124.804 1.00 37.81 441 ALA E N 1
ATOM 8092 C CA . ALA D 4 441 ? 151.051 177.428 125.876 1.00 37.81 441 ALA E CA 1
ATOM 8093 C C . ALA D 4 441 ? 149.909 178.430 125.788 1.00 37.81 441 ALA E C 1
ATOM 8094 O O . ALA D 4 441 ? 148.740 178.065 125.966 1.00 37.81 441 ALA E O 1
ATOM 8101 N N . VAL D 4 442 ? 150.227 179.694 125.509 1.00 38.15 442 VAL E N 1
ATOM 8102 C CA . VAL D 4 442 ? 149.192 180.717 125.448 1.00 38.15 442 VAL E CA 1
ATOM 8103 C C . VAL D 4 442 ? 148.225 180.425 124.315 1.00 38.15 442 VAL E C 1
ATOM 8104 O O . VAL D 4 442 ? 147.005 180.548 124.476 1.00 38.15 442 VAL E O 1
ATOM 8117 N N . CYS D 4 443 ? 148.744 180.025 123.154 1.00 37.44 443 CYS E N 1
ATOM 8118 C CA . CYS D 4 443 ? 147.877 179.735 122.021 1.00 37.44 443 CYS E CA 1
ATOM 8119 C C . CYS D 4 443 ? 147.001 178.524 122.297 1.00 37.44 443 CYS E C 1
ATOM 8120 O O . CYS D 4 443 ? 145.808 178.535 121.982 1.00 37.44 443 CYS E O 1
ATOM 8128 N N . HIS D 4 444 ? 147.565 177.464 122.882 1.00 32.98 444 HIS E N 1
ATOM 8129 C CA . HIS D 4 444 ? 146.741 176.298 123.187 1.00 32.98 444 HIS E CA 1
ATOM 8130 C C . HIS D 4 444 ? 145.634 176.647 124.177 1.00 32.98 444 HIS E C 1
ATOM 8131 O O . HIS D 4 444 ? 144.486 176.198 124.026 1.00 32.98 444 HIS E O 1
ATOM 8145 N N . GLY D 4 445 ? 145.960 177.437 125.204 1.00 32.81 445 GLY E N 1
ATOM 8146 C CA . GLY D 4 445 ? 144.933 177.875 126.133 1.00 32.81 445 GLY E CA 1
ATOM 8147 C C . GLY D 4 445 ? 143.842 178.671 125.447 1.00 32.81 445 GLY E C 1
ATOM 8148 O O . GLY D 4 445 ? 142.648 178.450 125.684 1.00 32.81 445 GLY E O 1
ATOM 8152 N N . GLY D 4 446 ? 144.236 179.595 124.574 1.00 32.96 446 GLY E N 1
ATOM 8153 C CA . GLY D 4 446 ? 143.248 180.368 123.850 1.00 32.96 446 GLY E CA 1
ATOM 8154 C C . GLY D 4 446 ? 142.362 179.496 122.985 1.00 32.96 446 GLY E C 1
ATOM 8155 O O . GLY D 4 446 ? 141.163 179.744 122.862 1.00 32.96 446 GLY E O 1
ATOM 8159 N N . MET D 4 447 ? 142.938 178.459 122.380 1.00 32.29 447 MET E N 1
ATOM 8160 C CA . MET D 4 447 ? 142.146 177.599 121.507 1.00 32.29 447 MET E CA 1
ATOM 8161 C C . MET D 4 447 ? 141.153 176.754 122.295 1.00 32.29 447 MET E C 1
ATOM 8162 O O . MET D 4 447 ? 140.021 176.559 121.843 1.00 32.29 447 MET E O 1
ATOM 8176 N N . VAL D 4 448 ? 141.536 176.234 123.467 1.00 31.69 448 VAL E N 1
ATOM 8177 C CA . VAL D 4 448 ? 140.536 175.494 124.246 1.00 31.69 448 VAL E CA 1
ATOM 8178 C C . VAL D 4 448 ? 139.443 176.440 124.731 1.00 31.69 448 VAL E C 1
ATOM 8179 O O . VAL D 4 448 ? 138.252 176.078 124.765 1.00 31.69 448 VAL E O 1
ATOM 8192 N N . GLY D 4 449 ? 139.816 177.670 125.088 1.00 31.51 449 GLY E N 1
ATOM 8193 C CA . GLY D 4 449 ? 138.807 178.638 125.478 1.00 31.51 449 GLY E CA 1
ATOM 8194 C C . GLY D 4 449 ? 137.833 178.928 124.355 1.00 31.51 449 GLY E C 1
ATOM 8195 O O . GLY D 4 449 ? 136.618 178.967 124.564 1.00 31.51 449 GLY E O 1
ATOM 8199 N N . LEU D 4 450 ? 138.354 179.138 123.145 1.00 32.05 450 LEU E N 1
ATOM 8200 C CA . LEU D 4 450 ? 137.479 179.378 122.004 1.00 32.05 450 LEU E CA 1
ATOM 8201 C C . LEU D 4 450 ? 136.633 178.154 121.699 1.00 32.05 450 LEU E C 1
ATOM 8202 O O . LEU D 4 450 ? 135.489 178.284 121.254 1.00 32.05 450 LEU E O 1
ATOM 8218 N N . ARG D 4 451 ? 137.173 176.957 121.930 1.00 32.20 451 ARG E N 1
ATOM 8219 C CA . ARG D 4 451 ? 136.385 175.747 121.729 1.00 32.20 451 ARG E CA 1
ATOM 8220 C C . ARG D 4 451 ? 135.151 175.761 122.615 1.00 32.20 451 ARG E C 1
ATOM 8221 O O . ARG D 4 451 ? 134.039 175.490 122.152 1.00 32.20 451 ARG E O 1
ATOM 8242 N N . TYR D 4 452 ? 135.317 176.106 123.891 1.00 31.37 452 TYR E N 1
ATOM 8243 C CA . TYR D 4 452 ? 134.144 176.107 124.764 1.00 31.37 452 TYR E CA 1
ATOM 8244 C C . TYR D 4 452 ? 133.234 177.306 124.504 1.00 31.37 452 TYR E C 1
ATOM 8245 O O . TYR D 4 452 ? 132.011 177.189 124.650 1.00 31.37 452 TYR E O 1
ATOM 8263 N N . VAL D 4 453 ? 133.791 178.444 124.085 1.00 32.36 453 VAL E N 1
ATOM 8264 C CA . VAL D 4 453 ? 132.958 179.593 123.732 1.00 32.36 453 VAL E CA 1
ATOM 8265 C C . VAL D 4 453 ? 132.056 179.260 122.548 1.00 32.36 453 VAL E C 1
ATOM 8266 O O . VAL D 4 453 ? 130.859 179.569 122.556 1.00 32.36 453 VAL E O 1
ATOM 8279 N N . VAL D 4 454 ? 132.613 178.648 121.498 1.00 33.91 454 VAL E N 1
ATOM 8280 C CA . VAL D 4 454 ? 131.774 178.287 120.357 1.00 33.91 454 VAL E CA 1
ATOM 8281 C C . VAL D 4 454 ? 130.856 177.121 120.702 1.00 33.91 454 VAL E C 1
ATOM 8282 O O . VAL D 4 454 ? 129.748 177.023 120.164 1.00 33.91 454 VAL E O 1
ATOM 8295 N N . ALA D 4 455 ? 131.288 176.213 121.581 1.00 33.59 455 ALA E N 1
ATOM 8296 C CA . ALA D 4 455 ? 130.477 175.039 121.881 1.00 33.59 455 ALA E CA 1
ATOM 8297 C C . ALA D 4 455 ? 129.231 175.404 122.674 1.00 33.59 455 ALA E C 1
ATOM 8298 O O . ALA D 4 455 ? 128.120 174.996 122.318 1.00 33.59 455 ALA E O 1
ATOM 8305 N N . VAL D 4 456 ? 129.390 176.182 123.750 1.00 33.01 456 VAL E N 1
ATOM 8306 C CA . VAL D 4 456 ? 128.285 176.378 124.684 1.00 33.01 456 VAL E CA 1
ATOM 8307 C C . VAL D 4 456 ? 127.434 177.600 124.374 1.00 33.01 456 VAL E C 1
ATOM 8308 O O . VAL D 4 456 ? 126.379 177.775 125.004 1.00 33.01 456 VAL E O 1
ATOM 8321 N N . ARG D 4 457 ? 127.850 178.451 123.440 1.00 33.79 457 ARG E N 1
ATOM 8322 C CA . ARG D 4 457 ? 127.150 179.691 123.114 1.00 33.79 457 ARG E CA 1
ATOM 8323 C C . ARG D 4 457 ? 126.963 179.822 121.610 1.00 33.79 457 ARG E C 1
ATOM 8324 O O . ARG D 4 457 ? 127.348 180.817 120.993 1.00 33.79 457 ARG E O 1
ATOM 8345 N N . LYS D 4 458 ? 126.392 178.781 120.998 1.00 37.87 458 LYS E N 1
ATOM 8346 C CA . LYS D 4 458 ? 126.020 178.838 119.587 1.00 37.87 458 LYS E CA 1
ATOM 8347 C C . LYS D 4 458 ? 125.163 180.063 119.290 1.00 37.87 458 LYS E C 1
ATOM 8348 O O . LYS D 4 458 ? 125.294 180.680 118.227 1.00 37.87 458 LYS E O 1
ATOM 8367 N N . ASP D 4 459 ? 124.286 180.435 120.228 1.00 40.05 459 ASP E N 1
ATOM 8368 C CA . ASP D 4 459 ? 123.346 181.528 120.008 1.00 40.05 459 ASP E CA 1
ATOM 8369 C C . ASP D 4 459 ? 124.031 182.856 119.719 1.00 40.05 459 ASP E C 1
ATOM 8370 O O . ASP D 4 459 ? 123.400 183.746 119.143 1.00 40.05 459 ASP E O 1
ATOM 8379 N N . LEU D 4 460 ? 125.295 183.019 120.110 1.00 38.32 460 LEU E N 1
ATOM 8380 C CA . LEU D 4 460 ? 125.995 184.274 119.854 1.00 38.32 460 LEU E CA 1
ATOM 8381 C C . LEU D 4 460 ? 126.538 184.345 118.433 1.00 38.32 460 LEU E C 1
ATOM 8382 O O . LEU D 4 460 ? 126.546 185.420 117.825 1.00 38.32 460 LEU E O 1
ATOM 8398 N N . LEU D 4 461 ? 127.012 183.219 117.896 1.00 38.81 461 LEU E N 1
ATOM 8399 C CA . LEU D 4 461 ? 127.664 183.239 116.591 1.00 38.81 461 LEU E CA 1
ATOM 8400 C C . LEU D 4 461 ? 126.706 183.663 115.486 1.00 38.81 461 LEU E C 1
ATOM 8401 O O . LEU D 4 461 ? 127.110 184.364 114.552 1.00 38.81 461 LEU E O 1
ATOM 8417 N N . LEU D 4 462 ? 125.437 183.262 115.575 1.00 40.95 462 LEU E N 1
ATOM 8418 C CA . LEU D 4 462 ? 124.485 183.565 114.514 1.00 40.95 462 LEU E CA 1
ATOM 8419 C C . LEU D 4 462 ? 124.148 185.048 114.433 1.00 40.95 462 LEU E C 1
ATOM 8420 O O . LEU D 4 462 ? 123.694 185.507 113.380 1.00 40.95 462 LEU E O 1
ATOM 8436 N N . GLN D 4 463 ? 124.359 185.807 115.507 1.00 42.98 463 GLN E N 1
ATOM 8437 C CA . GLN D 4 463 ? 123.821 187.161 115.567 1.00 42.98 463 GLN E CA 1
ATOM 8438 C C . GLN D 4 463 ? 124.589 188.128 114.674 1.00 42.98 463 GLN E C 1
ATOM 8439 O O . GLN D 4 463 ? 123.975 188.960 113.997 1.00 42.98 463 GLN E O 1
ATOM 8453 N N . ASP D 4 464 ? 125.919 188.046 114.659 1.00 45.10 464 ASP E N 1
ATOM 8454 C CA . ASP D 4 464 ? 126.730 189.000 113.914 1.00 45.10 464 ASP E CA 1
ATOM 8455 C C . ASP D 4 464 ? 127.997 188.325 113.412 1.00 45.10 464 ASP E C 1
ATOM 8456 O O . ASP D 4 464 ? 128.480 187.352 113.996 1.00 45.10 464 ASP E O 1
ATOM 8465 N N . GLY D 4 465 ? 128.533 188.874 112.321 1.00 41.34 465 GLY E N 1
ATOM 8466 C CA . GLY D 4 465 ? 129.574 188.194 111.575 1.00 41.34 465 GLY E CA 1
ATOM 8467 C C . GLY D 4 465 ? 130.967 188.300 112.156 1.00 41.34 465 GLY E C 1
ATOM 8468 O O . GLY D 4 465 ? 131.822 187.462 111.855 1.00 41.34 465 GLY E O 1
ATOM 8472 N N . ASP D 4 466 ? 131.237 189.334 112.957 1.00 40.06 466 ASP E N 1
ATOM 8473 C CA . ASP D 4 466 ? 132.603 189.554 113.424 1.00 40.06 466 ASP E CA 1
ATOM 8474 C C . ASP D 4 466 ? 133.087 188.405 114.298 1.00 40.06 466 ASP E C 1
ATOM 8475 O O . ASP D 4 466 ? 134.245 187.987 114.197 1.00 40.06 466 ASP E O 1
ATOM 8484 N N . MET D 4 467 ? 132.217 187.876 115.158 1.00 38.47 467 MET E N 1
ATOM 8485 C CA . MET D 4 467 ? 132.630 186.814 116.071 1.00 38.47 467 MET E CA 1
ATOM 8486 C C . MET D 4 467 ? 132.949 185.529 115.315 1.00 38.47 467 MET E C 1
ATOM 8487 O O . MET D 4 467 ? 133.978 184.884 115.565 1.00 38.47 467 MET E O 1
ATOM 8501 N N . ILE D 4 468 ? 132.081 185.140 114.381 1.00 37.60 468 ILE E N 1
ATOM 8502 C CA . ILE D 4 468 ? 132.348 183.933 113.609 1.00 37.60 468 ILE E CA 1
ATOM 8503 C C . ILE D 4 468 ? 133.587 184.132 112.741 1.00 37.60 468 ILE E C 1
ATOM 8504 O O . ILE D 4 468 ? 134.408 183.218 112.585 1.00 37.60 468 ILE E O 1
ATOM 8520 N N . ASP D 4 469 ? 133.763 185.335 112.192 1.00 38.37 469 ASP E N 1
ATOM 8521 C CA . ASP D 4 469 ? 134.948 185.608 111.387 1.00 38.37 469 ASP E CA 1
ATOM 8522 C C . ASP D 4 469 ? 136.217 185.493 112.217 1.00 38.37 469 ASP E C 1
ATOM 8523 O O . ASP D 4 469 ? 137.223 184.950 111.757 1.00 38.37 469 ASP E O 1
ATOM 8532 N N . GLY D 4 470 ? 136.202 186.014 113.442 1.00 36.37 470 GLY E N 1
ATOM 8533 C CA . GLY D 4 470 ? 137.401 185.941 114.252 1.00 36.37 470 GLY E CA 1
ATOM 8534 C C . GLY D 4 470 ? 137.714 184.543 114.745 1.00 36.37 470 GLY E C 1
ATOM 8535 O O . GLY D 4 470 ? 138.886 184.158 114.808 1.00 36.37 470 GLY E O 1
ATOM 8539 N N . VAL D 4 471 ? 136.693 183.745 115.073 1.00 35.42 471 VAL E N 1
ATOM 8540 C CA . VAL D 4 471 ? 137.005 182.376 115.483 1.00 35.42 471 VAL E CA 1
ATOM 8541 C C . VAL D 4 471 ? 137.542 181.578 114.299 1.00 35.42 471 VAL E C 1
ATOM 8542 O O . VAL D 4 471 ? 138.475 180.780 114.455 1.00 35.42 471 VAL E O 1
ATOM 8555 N N . VAL D 4 472 ? 136.993 181.781 113.093 1.00 35.87 472 VAL E N 1
ATOM 8556 C CA . VAL D 4 472 ? 137.557 181.044 111.961 1.00 35.87 472 VAL E CA 1
ATOM 8557 C C . VAL D 4 472 ? 138.926 181.596 111.584 1.00 35.87 472 VAL E C 1
ATOM 8558 O O . VAL D 4 472 ? 139.769 180.856 111.072 1.00 35.87 472 VAL E O 1
ATOM 8571 N N . ARG D 4 473 ? 139.189 182.882 111.831 1.00 36.29 473 ARG E N 1
ATOM 8572 C CA . ARG D 4 473 ? 140.542 183.397 111.642 1.00 36.29 473 ARG E CA 1
ATOM 8573 C C . ARG D 4 473 ? 141.520 182.701 112.574 1.00 36.29 473 ARG E C 1
ATOM 8574 O O . ARG D 4 473 ? 142.621 182.317 112.164 1.00 36.29 473 ARG E O 1
ATOM 8595 N N . CYS D 4 474 ? 141.133 182.532 113.838 1.00 34.75 474 CYS E N 1
ATOM 8596 C CA . CYS D 4 474 ? 141.990 181.824 114.782 1.00 34.75 474 CYS E CA 1
ATOM 8597 C C . CYS D 4 474 ? 142.219 180.386 114.339 1.00 34.75 474 CYS E C 1
ATOM 8598 O O . CYS D 4 474 ? 143.344 179.881 114.394 1.00 34.75 474 CYS E O 1
ATOM 8606 N N . VAL D 4 475 ? 141.159 179.709 113.892 1.00 33.17 475 VAL E N 1
ATOM 8607 C CA . VAL D 4 475 ? 141.304 178.319 113.468 1.00 33.17 475 VAL E CA 1
ATOM 8608 C C . VAL D 4 475 ? 142.220 178.218 112.253 1.00 33.17 475 VAL E C 1
ATOM 8609 O O . VAL D 4 475 ? 143.093 177.344 112.188 1.00 33.17 475 VAL E O 1
ATOM 8622 N N . MET D 4 476 ? 142.037 179.102 111.271 1.00 33.63 476 MET E N 1
ATOM 8623 C CA . MET D 4 476 ? 142.870 179.062 110.075 1.00 33.63 476 MET E CA 1
ATOM 8624 C C . MET D 4 476 ? 144.327 179.346 110.413 1.00 33.63 476 MET E C 1
ATOM 8625 O O . MET D 4 476 ? 145.235 178.702 109.877 1.00 33.63 476 MET E O 1
ATOM 8639 N N . GLN D 4 477 ? 144.573 180.320 111.289 1.00 33.69 477 GLN E N 1
ATOM 8640 C CA . GLN D 4 477 ? 145.941 180.589 111.717 1.00 33.69 477 GLN E CA 1
ATOM 8641 C C . GLN D 4 477 ? 146.539 179.377 112.418 1.00 33.69 477 GLN E C 1
ATOM 8642 O O . GLN D 4 477 ? 147.700 179.020 112.189 1.00 33.69 477 GLN E O 1
ATOM 8656 N N . GLY D 4 478 ? 145.758 178.733 113.285 1.00 34.34 478 GLY E N 1
ATOM 8657 C CA . GLY D 4 478 ? 146.289 177.621 114.050 1.00 34.34 478 GLY E CA 1
ATOM 8658 C C . GLY D 4 478 ? 146.604 176.409 113.197 1.00 34.34 478 GLY E C 1
ATOM 8659 O O . GLY D 4 478 ? 147.593 175.715 113.441 1.00 34.34 478 GLY E O 1
ATOM 8663 N N . LEU D 4 479 ? 145.774 176.133 112.187 1.00 32.76 479 LEU E N 1
ATOM 8664 C CA . LEU D 4 479 ? 146.037 174.976 111.336 1.00 32.76 479 LEU E CA 1
ATOM 8665 C C . LEU D 4 479 ? 147.356 175.120 110.591 1.00 32.76 479 LEU E C 1
ATOM 8666 O O . LEU D 4 479 ? 148.015 174.116 110.299 1.00 32.76 479 LEU E O 1
ATOM 8682 N N . GLY D 4 480 ? 147.758 176.348 110.280 1.00 34.47 480 GLY E N 1
ATOM 8683 C CA . GLY D 4 480 ? 149.042 176.626 109.669 1.00 34.47 480 GLY E CA 1
ATOM 8684 C C . GLY D 4 480 ? 150.210 176.751 110.622 1.00 34.47 480 GLY E C 1
ATOM 8685 O O . GLY D 4 480 ? 151.326 177.033 110.180 1.00 34.47 480 GLY E O 1
ATOM 8689 N N . ASP D 4 481 ? 149.992 176.550 111.917 1.00 35.87 481 ASP E N 1
ATOM 8690 C CA . ASP D 4 481 ? 151.024 176.796 112.909 1.00 35.87 481 ASP E CA 1
ATOM 8691 C C . ASP D 4 481 ? 152.104 175.720 112.857 1.00 35.87 481 ASP E C 1
ATOM 8692 O O . ASP D 4 481 ? 151.881 174.597 112.397 1.00 35.87 481 ASP E O 1
ATOM 8701 N N . ILE D 4 482 ? 153.292 176.082 113.346 1.00 36.63 482 ILE E N 1
ATOM 8702 C CA . ILE D 4 482 ? 154.406 175.137 113.382 1.00 36.63 482 ILE E CA 1
ATOM 8703 C C . ILE D 4 482 ? 154.145 174.032 114.399 1.00 36.63 482 ILE E C 1
ATOM 8704 O O . ILE D 4 482 ? 154.432 172.857 114.144 1.00 36.63 482 ILE E O 1
ATOM 8720 N N . ASP D 4 483 ? 153.607 174.385 115.562 1.00 36.43 483 ASP E N 1
ATOM 8721 C CA . ASP D 4 483 ? 153.454 173.430 116.651 1.00 36.43 483 ASP E CA 1
ATOM 8722 C C . ASP D 4 483 ? 152.331 172.450 116.351 1.00 36.43 483 ASP E C 1
ATOM 8723 O O . ASP D 4 483 ? 151.241 172.850 115.932 1.00 36.43 483 ASP E O 1
ATOM 8732 N N . ASP D 4 484 ? 152.592 171.161 116.584 1.00 36.02 484 ASP E N 1
ATOM 8733 C CA . ASP D 4 484 ? 151.602 170.143 116.249 1.00 36.02 484 ASP E CA 1
ATOM 8734 C C . ASP D 4 484 ? 150.415 170.161 117.205 1.00 36.02 484 ASP E C 1
ATOM 8735 O O . ASP D 4 484 ? 149.291 169.867 116.787 1.00 36.02 484 ASP E O 1
ATOM 8744 N N . ASP D 4 485 ? 150.629 170.506 118.478 1.00 35.29 485 ASP E N 1
ATOM 8745 C CA . ASP D 4 485 ? 149.509 170.517 119.414 1.00 35.29 485 ASP E CA 1
ATOM 8746 C C . ASP D 4 485 ? 148.557 171.671 119.129 1.00 35.29 485 ASP E C 1
ATOM 8747 O O . ASP D 4 485 ? 147.337 171.523 119.283 1.00 35.29 485 ASP E O 1
ATOM 8756 N N . VAL D 4 486 ? 149.088 172.815 118.697 1.00 34.54 486 VAL E N 1
ATOM 8757 C CA . VAL D 4 486 ? 148.234 173.916 118.263 1.00 34.54 486 VAL E CA 1
ATOM 8758 C C . VAL D 4 486 ? 147.420 173.497 117.046 1.00 34.54 486 VAL E C 1
ATOM 8759 O O . VAL D 4 486 ? 146.233 173.817 116.936 1.00 34.54 486 VAL E O 1
ATOM 8772 N N . ARG D 4 487 ? 148.045 172.779 116.109 1.00 34.25 487 ARG E N 1
ATOM 8773 C CA . ARG D 4 487 ? 147.303 172.299 114.949 1.00 34.25 487 ARG E CA 1
ATOM 8774 C C . ARG D 4 487 ? 146.201 171.332 115.359 1.00 34.25 487 ARG E C 1
ATOM 8775 O O . ARG D 4 487 ? 145.078 171.408 114.849 1.00 34.25 487 ARG E O 1
ATOM 8796 N N . SER D 4 488 ? 146.502 170.415 116.277 1.00 32.93 488 SER E N 1
ATOM 8797 C CA . SER D 4 488 ? 145.498 169.456 116.721 1.00 32.93 488 SER E CA 1
ATOM 8798 C C . SER D 4 488 ? 144.322 170.159 117.382 1.00 32.93 488 SER E C 1
ATOM 8799 O O . SER D 4 488 ? 143.158 169.885 117.065 1.00 32.93 488 SER E O 1
ATOM 8807 N N . VAL D 4 489 ? 144.602 171.063 118.322 1.00 32.64 489 VAL E N 1
ATOM 8808 C CA . VAL D 4 489 ? 143.501 171.714 119.023 1.00 32.64 489 VAL E CA 1
ATOM 8809 C C . VAL D 4 489 ? 142.741 172.646 118.088 1.00 32.64 489 VAL E C 1
ATOM 8810 O O . VAL D 4 489 ? 141.533 172.839 118.256 1.00 32.64 489 VAL E O 1
ATOM 8823 N N . SER D 4 490 ? 143.407 173.237 117.094 1.00 32.98 490 SER E N 1
ATOM 8824 C CA . SER D 4 490 ? 142.688 174.059 116.129 1.00 32.98 490 SER E CA 1
ATOM 8825 C C . SER D 4 490 ? 141.761 173.211 115.275 1.00 32.98 490 SER E C 1
ATOM 8826 O O . SER D 4 490 ? 140.629 173.609 114.986 1.00 32.98 490 SER E O 1
ATOM 8834 N N . ALA D 4 491 ? 142.232 172.041 114.846 1.00 31.97 491 ALA E N 1
ATOM 8835 C CA . ALA D 4 491 ? 141.370 171.133 114.101 1.00 31.97 491 ALA E CA 1
ATOM 8836 C C . ALA D 4 491 ? 140.175 170.720 114.946 1.00 31.97 491 ALA E C 1
ATOM 8837 O O . ALA D 4 491 ? 139.048 170.631 114.451 1.00 31.97 491 ALA E O 1
ATOM 8844 N N . ALA D 4 492 ? 140.410 170.456 116.230 1.00 32.31 492 ALA E N 1
ATOM 8845 C CA . ALA D 4 492 ? 139.321 170.097 117.129 1.00 32.31 492 ALA E CA 1
ATOM 8846 C C . ALA D 4 492 ? 138.385 171.265 117.418 1.00 32.31 492 ALA E C 1
ATOM 8847 O O . ALA D 4 492 ? 137.230 171.038 117.790 1.00 32.31 492 ALA E O 1
ATOM 8854 N N . THR D 4 493 ? 138.850 172.507 117.264 1.00 32.32 493 THR E N 1
ATOM 8855 C CA . THR D 4 493 ? 138.044 173.654 117.671 1.00 32.32 493 THR E CA 1
ATOM 8856 C C . THR D 4 493 ? 136.834 173.853 116.772 1.00 32.32 493 THR E C 1
ATOM 8857 O O . THR D 4 493 ? 135.785 174.296 117.247 1.00 32.32 493 THR E O 1
ATOM 8868 N N . LEU D 4 494 ? 136.956 173.551 115.482 1.00 33.96 494 LEU E N 1
ATOM 8869 C CA . LEU D 4 494 ? 135.888 173.843 114.536 1.00 33.96 494 LEU E CA 1
ATOM 8870 C C . LEU D 4 494 ? 134.855 172.731 114.425 1.00 33.96 494 LEU E C 1
ATOM 8871 O O . LEU D 4 494 ? 133.745 172.988 113.945 1.00 33.96 494 LEU E O 1
ATOM 8887 N N . ILE D 4 495 ? 135.187 171.510 114.848 1.00 33.03 495 ILE E N 1
ATOM 8888 C CA . ILE D 4 495 ? 134.261 170.378 114.713 1.00 33.03 495 ILE E CA 1
ATOM 8889 C C . ILE D 4 495 ? 132.923 170.636 115.418 1.00 33.03 495 ILE E C 1
ATOM 8890 O O . ILE D 4 495 ? 131.876 170.341 114.829 1.00 33.03 495 ILE E O 1
ATOM 8906 N N . PRO D 4 496 ? 132.881 171.154 116.652 1.00 34.50 496 PRO E N 1
ATOM 8907 C CA . PRO D 4 496 ? 131.572 171.382 117.292 1.00 34.50 496 PRO E CA 1
ATOM 8908 C C . PRO D 4 496 ? 130.690 172.391 116.577 1.00 34.50 496 PRO E C 1
ATOM 8909 O O . PRO D 4 496 ? 129.479 172.405 116.828 1.00 34.50 496 PRO E O 1
ATOM 8920 N N . MET D 4 497 ? 131.247 173.230 115.703 1.00 37.50 497 MET E N 1
ATOM 8921 C CA . MET D 4 497 ? 130.527 174.352 115.108 1.00 37.50 497 MET E CA 1
ATOM 8922 C C . MET D 4 497 ? 130.419 174.254 113.591 1.00 37.50 497 MET E C 1
ATOM 8923 O O . MET D 4 497 ? 130.158 175.269 112.940 1.00 37.50 497 MET E O 1
ATOM 8937 N N . ALA D 4 498 ? 130.638 173.075 113.008 1.00 36.87 498 ALA E N 1
ATOM 8938 C CA . ALA D 4 498 ? 130.664 172.963 111.552 1.00 36.87 498 ALA E CA 1
ATOM 8939 C C . ALA D 4 498 ? 129.315 173.320 110.934 1.00 36.87 498 ALA E C 1
ATOM 8940 O O . ALA D 4 498 ? 129.247 174.082 109.960 1.00 36.87 498 ALA E O 1
ATOM 8947 N N . LYS D 4 499 ? 128.228 172.757 111.469 1.00 39.09 499 LYS E N 1
ATOM 8948 C CA . LYS D 4 499 ? 126.917 173.010 110.880 1.00 39.09 499 LYS E CA 1
ATOM 8949 C C . LYS D 4 499 ? 126.461 174.438 111.129 1.00 39.09 499 LYS E C 1
ATOM 8950 O O . LYS D 4 499 ? 125.608 174.950 110.397 1.00 39.09 499 LYS E O 1
ATOM 8969 N N . GLU D 4 500 ? 126.998 175.089 112.160 1.00 39.46 500 GLU E N 1
ATOM 8970 C CA . GLU D 4 500 ? 126.760 176.514 112.339 1.00 39.46 500 GLU E CA 1
ATOM 8971 C C . GLU D 4 500 ? 127.565 177.336 111.343 1.00 39.46 500 GLU E C 1
ATOM 8972 O O . GLU D 4 500 ? 127.086 178.369 110.864 1.00 39.46 500 GLU E O 1
ATOM 8984 N N . PHE D 4 501 ? 128.778 176.889 111.019 1.00 37.99 501 PHE E N 1
ATOM 8985 C CA . PHE D 4 501 ? 129.666 177.677 110.178 1.00 37.99 501 PHE E CA 1
ATOM 8986 C C . PHE D 4 501 ? 129.314 177.583 108.701 1.00 37.99 501 PHE E C 1
ATOM 8987 O O . PHE D 4 501 ? 129.551 178.544 107.962 1.00 37.99 501 PHE E O 1
ATOM 9004 N N . VAL D 4 502 ? 128.755 176.457 108.249 1.00 39.13 502 VAL E N 1
ATOM 9005 C CA . VAL D 4 502 ? 128.501 176.289 106.814 1.00 39.13 502 VAL E CA 1
ATOM 9006 C C . VAL D 4 502 ? 127.613 177.388 106.246 1.00 39.13 502 VAL E C 1
ATOM 9007 O O . VAL D 4 502 ? 127.686 177.676 105.047 1.00 39.13 502 VAL E O 1
ATOM 9020 N N . MET D 4 503 ? 126.781 178.022 107.073 1.00 41.37 503 MET E N 1
ATOM 9021 C CA . MET D 4 503 ? 125.949 179.112 106.578 1.00 41.37 503 MET E CA 1
ATOM 9022 C C . MET D 4 503 ? 126.763 180.351 106.223 1.00 41.37 503 MET E C 1
ATOM 9023 O O . MET D 4 503 ? 126.259 181.218 105.503 1.00 41.37 503 MET E O 1
ATOM 9037 N N . MET D 4 504 ? 127.999 180.456 106.707 1.00 40.95 504 MET E N 1
ATOM 9038 C CA . MET D 4 504 ? 128.763 181.687 106.580 1.00 40.95 504 MET E CA 1
ATOM 9039 C C . MET D 4 504 ? 129.101 181.969 105.120 1.00 40.95 504 MET E C 1
ATOM 9040 O O . MET D 4 504 ? 128.983 181.106 104.247 1.00 40.95 504 MET E O 1
ATOM 9054 N N . ARG D 4 505 ? 129.494 183.221 104.876 1.00 41.55 505 ARG E N 1
ATOM 9055 C CA . ARG D 4 505 ? 129.890 183.706 103.560 1.00 41.55 505 ARG E CA 1
ATOM 9056 C C . ARG D 4 505 ? 130.808 182.721 102.849 1.00 41.55 505 ARG E C 1
ATOM 9057 O O . ARG D 4 505 ? 131.678 182.102 103.466 1.00 41.55 505 ARG E O 1
ATOM 9078 N N . ARG D 4 506 ? 130.579 182.568 101.547 1.00 39.90 506 ARG E N 1
ATOM 9079 C CA . ARG D 4 506 ? 131.265 181.588 100.716 1.00 39.90 506 ARG E CA 1
ATOM 9080 C C . ARG D 4 506 ? 132.782 181.692 100.814 1.00 39.90 506 ARG E C 1
ATOM 9081 O O . ARG D 4 506 ? 133.474 180.672 100.751 1.00 39.90 506 ARG E O 1
ATOM 9102 N N . SER D 4 507 ? 133.311 182.911 100.941 1.00 39.80 507 SER E N 1
ATOM 9103 C CA . SER D 4 507 ? 134.761 183.089 100.921 1.00 39.80 507 SER E CA 1
ATOM 9104 C C . SER D 4 507 ? 135.425 182.389 102.099 1.00 39.80 507 SER E C 1
ATOM 9105 O O . SER D 4 507 ? 136.459 181.727 101.936 1.00 39.80 507 SER E O 1
ATOM 9111 N N . ALA D 4 508 ? 134.840 182.508 103.292 1.00 37.69 508 ALA E N 1
ATOM 9112 C CA . ALA D 4 508 ? 135.427 181.866 104.461 1.00 37.69 508 ALA E CA 1
ATOM 9113 C C . ALA D 4 508 ? 135.416 180.351 104.310 1.00 37.69 508 ALA E C 1
ATOM 9114 O O . ALA D 4 508 ? 136.404 179.677 104.625 1.00 37.69 508 ALA E O 1
ATOM 9121 N N . LEU D 4 509 ? 134.302 179.799 103.826 1.00 37.55 509 LEU E N 1
ATOM 9122 C CA . LEU D 4 509 ? 134.205 178.355 103.647 1.00 37.55 509 LEU E CA 1
ATOM 9123 C C . LEU D 4 509 ? 135.204 177.864 102.607 1.00 37.55 509 LEU E C 1
ATOM 9124 O O . LEU D 4 509 ? 135.861 176.833 102.796 1.00 37.55 509 LEU E O 1
ATOM 9140 N N . ASP D 4 510 ? 135.334 178.598 101.501 1.00 38.74 510 ASP E N 1
ATOM 9141 C CA . ASP D 4 510 ? 136.286 178.214 100.466 1.00 38.74 510 ASP E CA 1
ATOM 9142 C C . ASP D 4 510 ? 137.709 178.229 101.003 1.00 38.74 510 ASP E C 1
ATOM 9143 O O . ASP D 4 510 ? 138.488 177.302 100.754 1.00 38.74 510 ASP E O 1
ATOM 9152 N N . SER D 4 511 ? 138.068 179.271 101.758 1.00 35.59 511 SER E N 1
ATOM 9153 C CA . SER D 4 511 ? 139.421 179.338 102.297 1.00 35.59 511 SER E CA 1
ATOM 9154 C C . SER D 4 511 ? 139.667 178.248 103.330 1.00 35.59 511 SER E C 1
ATOM 9155 O O . SER D 4 511 ? 140.769 177.690 103.387 1.00 35.59 511 SER E O 1
ATOM 9163 N N . LEU D 4 512 ? 138.665 177.923 104.148 1.00 34.22 512 LEU E N 1
ATOM 9164 C CA . LEU D 4 512 ? 138.854 176.871 105.139 1.00 34.22 512 LEU E CA 1
ATOM 9165 C C . LEU D 4 512 ? 139.048 175.520 104.462 1.00 34.22 512 LEU E C 1
ATOM 9166 O O . LEU D 4 512 ? 139.917 174.736 104.858 1.00 34.22 512 LEU E O 1
ATOM 9182 N N . ILE D 4 513 ? 138.235 175.223 103.446 1.00 34.59 513 ILE E N 1
ATOM 9183 C CA . ILE D 4 513 ? 138.402 173.971 102.712 1.00 34.59 513 ILE E CA 1
ATOM 9184 C C . ILE D 4 513 ? 139.772 173.932 102.053 1.00 34.59 513 ILE E C 1
ATOM 9185 O O . ILE D 4 513 ? 140.463 172.905 102.073 1.00 34.59 513 ILE E O 1
ATOM 9201 N N . ASN D 4 514 ? 140.194 175.056 101.474 1.00 34.44 514 ASN E N 1
ATOM 9202 C CA . ASN D 4 514 ? 141.496 175.123 100.829 1.00 34.44 514 ASN E CA 1
ATOM 9203 C C . ASN D 4 514 ? 142.607 174.791 101.816 1.00 34.44 514 ASN E C 1
ATOM 9204 O O . ASN D 4 514 ? 143.464 173.946 101.540 1.00 34.44 514 ASN E O 1
ATOM 9215 N N . ILE D 4 515 ? 142.597 175.429 102.988 1.00 33.01 515 ILE E N 1
ATOM 9216 C CA . ILE D 4 515 ? 143.714 175.251 103.910 1.00 33.01 515 ILE E CA 1
ATOM 9217 C C . ILE D 4 515 ? 143.670 173.875 104.567 1.00 33.01 515 ILE E C 1
ATOM 9218 O O . ILE D 4 515 ? 144.718 173.266 104.808 1.00 33.01 515 ILE E O 1
ATOM 9234 N N . VAL D 4 516 ? 142.478 173.358 104.882 1.00 31.89 516 VAL E N 1
ATOM 9235 C CA . VAL D 4 516 ? 142.418 172.040 105.510 1.00 31.89 516 VAL E CA 1
ATOM 9236 C C . VAL D 4 516 ? 142.864 170.963 104.531 1.00 31.89 516 VAL E C 1
ATOM 9237 O O . VAL D 4 516 ? 143.465 169.961 104.932 1.00 31.89 516 VAL E O 1
ATOM 9250 N N . TRP D 4 517 ? 142.567 171.133 103.237 1.00 30.51 517 TRP E N 1
ATOM 9251 C CA . TRP D 4 517 ? 143.105 170.193 102.257 1.00 30.51 517 TRP E CA 1
ATOM 9252 C C . TRP D 4 517 ? 144.605 170.377 102.075 1.00 30.51 517 TRP E C 1
ATOM 9253 O O . TRP D 4 517 ? 145.339 169.396 101.926 1.00 30.51 517 TRP E O 1
ATOM 9274 N N . GLU D 4 518 ? 145.085 171.620 102.081 1.00 32.12 518 GLU E N 1
ATOM 9275 C CA . GLU D 4 518 ? 146.496 171.852 101.813 1.00 32.12 518 GLU E CA 1
ATOM 9276 C C . GLU D 4 518 ? 147.374 171.449 102.986 1.00 32.12 518 GLU E C 1
ATOM 9277 O O . GLU D 4 518 ? 148.572 171.221 102.796 1.00 32.12 518 GLU E O 1
ATOM 9289 N N . SER D 4 519 ? 146.811 171.371 104.193 1.00 31.37 519 SER E N 1
ATOM 9290 C CA . SER D 4 519 ? 147.548 170.871 105.346 1.00 31.37 519 SER E CA 1
ATOM 9291 C C . SER D 4 519 ? 147.867 169.386 105.242 1.00 31.37 519 SER E C 1
ATOM 9292 O O . SER D 4 519 ? 148.684 168.891 106.024 1.00 31.37 519 SER E O 1
ATOM 9300 N N . LEU D 4 520 ? 147.239 168.671 104.311 1.00 29.98 520 LEU E N 1
ATOM 9301 C CA . LEU D 4 520 ? 147.595 167.300 103.989 1.00 29.98 520 LEU E CA 1
ATOM 9302 C C . LEU D 4 520 ? 148.499 167.206 102.769 1.00 29.98 520 LEU E C 1
ATOM 9303 O O . LEU D 4 520 ? 149.124 166.163 102.561 1.00 29.98 520 LEU E O 1
ATOM 9319 N N . SER D 4 521 ? 148.586 168.269 101.968 1.00 32.40 521 SER E N 1
ATOM 9320 C CA . SER D 4 521 ? 149.401 168.234 100.761 1.00 32.40 521 SER E CA 1
ATOM 9321 C C . SER D 4 521 ? 150.865 168.017 101.107 1.00 32.40 521 SER E C 1
ATOM 9322 O O . SER D 4 521 ? 151.533 167.159 100.519 1.00 32.40 521 SER E O 1
ATOM 9330 N N . ASN D 4 522 ? 151.379 168.785 102.062 1.00 36.75 522 ASN E N 1
ATOM 9331 C CA . ASN D 4 522 ? 152.707 168.544 102.598 1.00 36.75 522 ASN E CA 1
ATOM 9332 C C . ASN D 4 522 ? 152.639 167.494 103.697 1.00 36.75 522 ASN E C 1
ATOM 9333 O O . ASN D 4 522 ? 151.690 167.451 104.484 1.00 36.75 522 ASN E O 1
ATOM 9344 N N . LEU D 4 523 ? 153.657 166.642 103.747 1.00 37.58 523 LEU E N 1
ATOM 9345 C CA . LEU D 4 523 ? 153.778 165.713 104.859 1.00 37.58 523 LEU E CA 1
ATOM 9346 C C . LEU D 4 523 ? 154.260 166.454 106.098 1.00 37.58 523 LEU E C 1
ATOM 9347 O O . LEU D 4 523 ? 155.149 167.307 106.024 1.00 37.58 523 LEU E O 1
ATOM 9363 N N . GLY D 4 524 ? 153.674 166.122 107.242 1.00 39.68 524 GLY E N 1
ATOM 9364 C CA . GLY D 4 524 ? 154.108 166.681 108.501 1.00 39.68 524 GLY E CA 1
ATOM 9365 C C . GLY D 4 524 ? 155.362 165.987 108.992 1.00 39.68 524 GLY E C 1
ATOM 9366 O O . GLY D 4 524 ? 155.971 165.167 108.302 1.00 39.68 524 GLY E O 1
ATOM 9370 N N . ASP D 4 525 ? 155.758 166.333 110.213 1.00 35.85 525 ASP E N 1
ATOM 9371 C CA . ASP D 4 525 ? 156.844 165.606 110.851 1.00 35.85 525 ASP E CA 1
ATOM 9372 C C . ASP D 4 525 ? 156.437 164.151 111.032 1.00 35.85 525 ASP E C 1
ATOM 9373 O O . ASP D 4 525 ? 155.256 163.840 111.209 1.00 35.85 525 ASP E O 1
ATOM 9382 N N . ASP D 4 526 ? 157.425 163.258 110.940 1.00 32.61 526 ASP E N 1
ATOM 9383 C CA . ASP D 4 526 ? 157.163 161.822 110.967 1.00 32.61 526 ASP E CA 1
ATOM 9384 C C . ASP D 4 526 ? 156.346 161.411 112.187 1.00 32.61 526 ASP E C 1
ATOM 9385 O O . ASP D 4 526 ? 155.429 160.590 112.079 1.00 32.61 526 ASP E O 1
ATOM 9394 N N . LEU D 4 527 ? 156.650 161.984 113.349 1.00 29.84 527 LEU E N 1
ATOM 9395 C CA . LEU D 4 527 ? 156.033 161.585 114.606 1.00 29.84 527 LEU E CA 1
ATOM 9396 C C . LEU D 4 527 ? 154.873 162.485 115.019 1.00 29.84 527 LEU E C 1
ATOM 9397 O O . LEU D 4 527 ? 154.348 162.323 116.124 1.00 29.84 527 LEU E O 1
ATOM 9413 N N . SER D 4 528 ? 154.451 163.417 114.166 1.00 31.51 528 SER E N 1
ATOM 9414 C CA . SER D 4 528 ? 153.380 164.341 114.525 1.00 31.51 528 SER E CA 1
ATOM 9415 C C . SER D 4 528 ? 152.032 163.653 114.363 1.00 31.51 528 SER E C 1
ATOM 9416 O O . SER D 4 528 ? 151.644 163.292 113.248 1.00 31.51 528 SER E O 1
ATOM 9424 N N . ALA D 4 529 ? 151.320 163.479 115.472 1.00 28.36 529 ALA E N 1
ATOM 9425 C CA . ALA D 4 529 ? 150.017 162.830 115.461 1.00 28.36 529 ALA E CA 1
ATOM 9426 C C . ALA D 4 529 ? 148.876 163.787 115.160 1.00 28.36 529 ALA E C 1
ATOM 9427 O O . ALA D 4 529 ? 147.725 163.346 115.104 1.00 28.36 529 ALA E O 1
ATOM 9434 N N . SER D 4 530 ? 149.159 165.080 114.982 1.00 32.64 530 SER E N 1
ATOM 9435 C CA . SER D 4 530 ? 148.104 166.070 114.810 1.00 32.64 530 SER E CA 1
ATOM 9436 C C . SER D 4 530 ? 147.290 165.862 113.545 1.00 32.64 530 SER E C 1
ATOM 9437 O O . SER D 4 530 ? 146.173 166.380 113.458 1.00 32.64 530 SER E O 1
ATOM 9445 N N . THR D 4 531 ? 147.825 165.146 112.552 1.00 28.56 531 THR E N 1
ATOM 9446 C CA . THR D 4 531 ? 147.089 164.973 111.305 1.00 28.56 531 THR E CA 1
ATOM 9447 C C . THR D 4 531 ? 145.773 164.246 111.523 1.00 28.56 531 THR E C 1
ATOM 9448 O O . THR D 4 531 ? 144.817 164.473 110.775 1.00 28.56 531 THR E O 1
ATOM 9459 N N . GLY D 4 532 ? 145.702 163.377 112.531 1.00 29.59 532 GLY E N 1
ATOM 9460 C CA . GLY D 4 532 ? 144.458 162.676 112.804 1.00 29.59 532 GLY E CA 1
ATOM 9461 C C . GLY D 4 532 ? 143.306 163.623 113.073 1.00 29.59 532 GLY E C 1
ATOM 9462 O O . GLY D 4 532 ? 142.205 163.454 112.540 1.00 29.59 532 GLY E O 1
ATOM 9466 N N . LYS D 4 533 ? 143.543 164.638 113.903 1.00 32.21 533 LYS E N 1
ATOM 9467 C CA . LYS D 4 533 ? 142.489 165.603 114.201 1.00 32.21 533 LYS E CA 1
ATOM 9468 C C . LYS D 4 533 ? 142.095 166.399 112.961 1.00 32.21 533 LYS E C 1
ATOM 9469 O O . LYS D 4 533 ? 140.911 166.686 112.751 1.00 32.21 533 LYS E O 1
ATOM 9488 N N . ILE D 4 534 ? 143.070 166.771 112.131 1.00 30.60 534 ILE E N 1
ATOM 9489 C CA . ILE D 4 534 ? 142.756 167.510 110.911 1.00 30.60 534 ILE E CA 1
ATOM 9490 C C . ILE D 4 534 ? 141.902 166.661 109.984 1.00 30.60 534 ILE E C 1
ATOM 9491 O O . ILE D 4 534 ? 140.976 167.163 109.340 1.00 30.60 534 ILE E O 1
ATOM 9507 N N . MET D 4 535 ? 142.192 165.365 109.895 1.00 29.13 535 MET E N 1
ATOM 9508 C CA . MET D 4 535 ? 141.380 164.510 109.037 1.00 29.13 535 MET E CA 1
ATOM 9509 C C . MET D 4 535 ? 140.004 164.256 109.636 1.00 29.13 535 MET E C 1
ATOM 9510 O O . MET D 4 535 ? 139.041 164.059 108.892 1.00 29.13 535 MET E O 1
ATOM 9524 N N . ASP D 4 536 ? 139.879 164.267 110.964 1.00 30.84 536 ASP E N 1
ATOM 9525 C CA . ASP D 4 536 ? 138.543 164.224 111.556 1.00 30.84 536 ASP E CA 1
ATOM 9526 C C . ASP D 4 536 ? 137.752 165.477 111.200 1.00 30.84 536 ASP E C 1
ATOM 9527 O O . ASP D 4 536 ? 136.557 165.400 110.879 1.00 30.84 536 ASP E O 1
ATOM 9536 N N . LEU D 4 537 ? 138.410 166.636 111.232 1.00 31.47 537 LEU E N 1
ATOM 9537 C CA . LEU D 4 537 ? 137.768 167.869 110.792 1.00 31.47 537 LEU E CA 1
ATOM 9538 C C . LEU D 4 537 ? 137.336 167.756 109.340 1.00 31.47 537 LEU E C 1
ATOM 9539 O O . LEU D 4 537 ? 136.230 168.163 108.975 1.00 31.47 537 LEU E O 1
ATOM 9555 N N . LEU D 4 538 ? 138.209 167.213 108.496 1.00 29.88 538 LEU E N 1
ATOM 9556 C CA . LEU D 4 538 ? 137.889 167.080 107.080 1.00 29.88 538 LEU E CA 1
ATOM 9557 C C . LEU D 4 538 ? 136.710 166.143 106.864 1.00 29.88 538 LEU E C 1
ATOM 9558 O O . LEU D 4 538 ? 135.836 166.416 106.033 1.00 29.88 538 LEU E O 1
ATOM 9574 N N . ALA D 4 539 ? 136.670 165.032 107.596 1.00 29.55 539 ALA E N 1
ATOM 9575 C CA . ALA D 4 539 ? 135.559 164.098 107.462 1.00 29.55 539 ALA E CA 1
ATOM 9576 C C . ALA D 4 539 ? 134.247 164.747 107.877 1.00 29.55 539 ALA E C 1
ATOM 9577 O O . ALA D 4 539 ? 133.220 164.569 107.214 1.00 29.55 539 ALA E O 1
ATOM 9584 N N . THR D 4 540 ? 134.255 165.505 108.978 1.00 31.48 540 THR E N 1
ATOM 9585 C CA . THR D 4 540 ? 133.021 166.167 109.397 1.00 31.48 540 THR E CA 1
ATOM 9586 C C . THR D 4 540 ? 132.608 167.246 108.406 1.00 31.48 540 THR E C 1
ATOM 9587 O O . THR D 4 540 ? 131.416 167.416 108.134 1.00 31.48 540 THR E O 1
ATOM 9598 N N . LEU D 4 541 ? 133.570 167.994 107.865 1.00 33.02 541 LEU E N 1
ATOM 9599 C CA . LEU D 4 541 ? 133.239 169.018 106.881 1.00 33.02 541 LEU E CA 1
ATOM 9600 C C . LEU D 4 541 ? 132.623 168.403 105.632 1.00 33.02 541 LEU E C 1
ATOM 9601 O O . LEU D 4 541 ? 131.618 168.900 105.114 1.00 33.02 541 LEU E O 1
ATOM 9617 N N . CYS D 4 542 ? 133.200 167.308 105.138 1.00 33.74 542 CYS E N 1
ATOM 9618 C CA . CYS D 4 542 ? 132.705 166.708 103.903 1.00 33.74 542 CYS E CA 1
ATOM 9619 C C . CYS D 4 542 ? 131.370 165.996 104.072 1.00 33.74 542 CYS E C 1
ATOM 9620 O O . CYS D 4 542 ? 130.834 165.498 103.078 1.00 33.74 542 CYS E O 1
ATOM 9628 N N . SER D 4 543 ? 130.821 165.923 105.284 1.00 33.30 543 SER E N 1
ATOM 9629 C CA . SER D 4 543 ? 129.495 165.352 105.464 1.00 33.30 543 SER E CA 1
ATOM 9630 C C . SER D 4 543 ? 128.386 166.293 105.008 1.00 33.30 543 SER E C 1
ATOM 9631 O O . SER D 4 543 ? 127.287 165.822 104.697 1.00 33.30 543 SER E O 1
ATOM 9639 N N . PHE D 4 544 ? 128.649 167.618 104.945 1.00 36.61 544 PHE E N 1
ATOM 9640 C CA . PHE D 4 544 ? 127.616 168.607 104.650 1.00 36.61 544 PHE E CA 1
ATOM 9641 C C . PHE D 4 544 ? 127.575 168.896 103.157 1.00 36.61 544 PHE E C 1
ATOM 9642 O O . PHE D 4 544 ? 128.639 169.010 102.536 1.00 36.61 544 PHE E O 1
ATOM 9659 N N . PRO D 4 545 ? 126.400 169.012 102.527 1.00 40.11 545 PRO E N 1
ATOM 9660 C CA . PRO D 4 545 ? 126.388 169.213 101.070 1.00 40.11 545 PRO E CA 1
ATOM 9661 C C . PRO D 4 545 ? 126.966 170.545 100.628 1.00 40.11 545 PRO E C 1
ATOM 9662 O O . PRO D 4 545 ? 127.442 170.646 99.490 1.00 40.11 545 PRO E O 1
ATOM 9673 N N . GLU D 4 546 ? 126.937 171.573 101.479 1.00 40.02 546 GLU E N 1
ATOM 9674 C CA . GLU D 4 546 ? 127.504 172.862 101.087 1.00 40.02 546 GLU E CA 1
ATOM 9675 C C . GLU D 4 546 ? 128.999 172.744 100.819 1.00 40.02 546 GLU E C 1
ATOM 9676 O O . GLU D 4 546 ? 129.524 173.354 99.879 1.00 40.02 546 GLU E O 1
ATOM 9688 N N . VAL D 4 547 ? 129.701 171.954 101.629 1.00 37.16 547 VAL E N 1
ATOM 9689 C CA . VAL D 4 547 ? 131.127 171.756 101.412 1.00 37.16 547 VAL E CA 1
ATOM 9690 C C . VAL D 4 547 ? 131.371 171.070 100.075 1.00 37.16 547 VAL E C 1
ATOM 9691 O O . VAL D 4 547 ? 132.279 171.447 99.326 1.00 37.16 547 VAL E O 1
ATOM 9704 N N . LEU D 4 548 ? 130.570 170.057 99.747 1.00 37.67 548 LEU E N 1
ATOM 9705 C CA . LEU D 4 548 ? 130.744 169.377 98.467 1.00 37.67 548 LEU E CA 1
ATOM 9706 C C . LEU D 4 548 ? 130.438 170.309 97.301 1.00 37.67 548 LEU E C 1
ATOM 9707 O O . LEU D 4 548 ? 131.116 170.266 96.267 1.00 37.67 548 LEU E O 1
ATOM 9723 N N . GLU D 4 549 ? 129.422 171.157 97.442 1.00 39.77 549 GLU E N 1
ATOM 9724 C CA . GLU D 4 549 ? 129.162 172.150 96.408 1.00 39.77 549 GLU E CA 1
ATOM 9725 C C . GLU D 4 549 ? 130.346 173.097 96.260 1.00 39.77 549 GLU E C 1
ATOM 9726 O O . GLU D 4 549 ? 130.665 173.539 95.150 1.00 39.77 549 GLU E O 1
ATOM 9738 N N . ALA D 4 550 ? 131.008 173.427 97.370 1.00 39.16 550 ALA E N 1
ATOM 9739 C CA . ALA D 4 550 ? 132.227 174.222 97.275 1.00 39.16 550 ALA E CA 1
ATOM 9740 C C . ALA D 4 550 ? 133.321 173.466 96.535 1.00 39.16 550 ALA E C 1
ATOM 9741 O O . ALA D 4 550 ? 134.108 174.074 95.802 1.00 39.16 550 ALA E O 1
ATOM 9748 N N . MET D 4 551 ? 133.389 172.143 96.709 1.00 37.45 551 MET E N 1
ATOM 9749 C CA . MET D 4 551 ? 134.337 171.365 95.913 1.00 37.45 551 MET E CA 1
ATOM 9750 C C . MET D 4 551 ? 134.001 171.454 94.430 1.00 37.45 551 MET E C 1
ATOM 9751 O O . MET D 4 551 ? 134.906 171.542 93.593 1.00 37.45 551 MET E O 1
ATOM 9765 N N . LYS D 4 552 ? 132.710 171.425 94.089 1.00 38.95 552 LYS E N 1
ATOM 9766 C CA . LYS D 4 552 ? 132.319 171.572 92.688 1.00 38.95 552 LYS E CA 1
ATOM 9767 C C . LYS D 4 552 ? 132.703 172.947 92.154 1.00 38.95 552 LYS E C 1
ATOM 9768 O O . LYS D 4 552 ? 133.166 173.070 91.015 1.00 38.95 552 LYS E O 1
ATOM 9787 N N . VAL D 4 553 ? 132.506 173.993 92.959 1.00 40.91 553 VAL E N 1
ATOM 9788 C CA . VAL D 4 553 ? 132.885 175.341 92.542 1.00 40.91 553 VAL E CA 1
ATOM 9789 C C . VAL D 4 553 ? 134.387 175.420 92.307 1.00 40.91 553 VAL E C 1
ATOM 9790 O O . VAL D 4 553 ? 134.846 176.023 91.330 1.00 40.91 553 VAL E O 1
ATOM 9803 N N . SER D 4 554 ? 135.176 174.824 93.201 1.00 41.04 554 SER E N 1
ATOM 9804 C CA . SER D 4 554 ? 136.623 174.836 93.023 1.00 41.04 554 SER E CA 1
ATOM 9805 C C . SER D 4 554 ? 137.025 174.075 91.767 1.00 41.04 554 SER E C 1
ATOM 9806 O O . SER D 4 554 ? 137.922 174.505 91.033 1.00 41.04 554 SER E O 1
ATOM 9814 N N . ALA D 4 555 ? 136.378 172.936 91.511 1.00 40.86 555 ALA E N 1
ATOM 9815 C CA . ALA D 4 555 ? 136.683 172.163 90.313 1.00 40.86 555 ALA E CA 1
ATOM 9816 C C . ALA D 4 555 ? 136.393 172.963 89.049 1.00 40.86 555 ALA E C 1
ATOM 9817 O O . ALA D 4 555 ? 137.120 172.854 88.056 1.00 40.86 555 ALA E O 1
ATOM 9824 N N . SER D 4 556 ? 135.346 173.790 89.073 1.00 43.35 556 SER E N 1
ATOM 9825 C CA . SER D 4 556 ? 134.936 174.521 87.880 1.00 43.35 556 SER E CA 1
ATOM 9826 C C . SER D 4 556 ? 135.970 175.538 87.423 1.00 43.35 556 SER E C 1
ATOM 9827 O O . SER D 4 556 ? 135.864 176.031 86.295 1.00 43.35 556 SER E O 1
ATOM 9835 N N . GLN D 4 557 ? 136.956 175.857 88.259 1.00 44.98 557 GLN E N 1
ATOM 9836 C CA . GLN D 4 557 ? 137.999 176.818 87.927 1.00 44.98 557 GLN E CA 1
ATOM 9837 C C . GLN D 4 557 ? 139.404 176.258 88.061 1.00 44.98 557 GLN E C 1
ATOM 9838 O O . GLN D 4 557 ? 140.339 176.869 87.529 1.00 44.98 557 GLN E O 1
ATOM 9852 N N . ASP D 4 558 ? 139.589 175.127 88.739 1.00 42.96 558 ASP E N 1
ATOM 9853 C CA . ASP D 4 558 ? 140.901 174.495 88.839 1.00 42.96 558 ASP E CA 1
ATOM 9854 C C . ASP D 4 558 ? 140.676 173.005 89.053 1.00 42.96 558 ASP E C 1
ATOM 9855 O O . ASP D 4 558 ? 140.278 172.591 90.146 1.00 42.96 558 ASP E O 1
ATOM 9864 N N . GLU D 4 559 ? 140.924 172.203 88.013 1.00 39.88 559 GLU E N 1
ATOM 9865 C CA . GLU D 4 559 ? 140.674 170.769 88.115 1.00 39.88 559 GLU E CA 1
ATOM 9866 C C . GLU D 4 559 ? 141.547 170.121 89.178 1.00 39.88 559 GLU E C 1
ATOM 9867 O O . GLU D 4 559 ? 141.163 169.097 89.753 1.00 39.88 559 GLU E O 1
ATOM 9879 N N . GLU D 4 560 ? 142.714 170.698 89.464 1.00 37.25 560 GLU E N 1
ATOM 9880 C CA . GLU D 4 560 ? 143.616 170.079 90.424 1.00 37.25 560 GLU E CA 1
ATOM 9881 C C . GLU D 4 560 ? 143.046 170.040 91.836 1.00 37.25 560 GLU E C 1
ATOM 9882 O O . GLU D 4 560 ? 143.545 169.263 92.656 1.00 37.25 560 GLU E O 1
ATOM 9894 N N . ARG D 4 561 ? 142.009 170.827 92.135 1.00 35.92 561 ARG E N 1
ATOM 9895 C CA . ARG D 4 561 ? 141.393 170.843 93.457 1.00 35.92 561 ARG E CA 1
ATOM 9896 C C . ARG D 4 561 ? 140.003 170.215 93.433 1.00 35.92 561 ARG E C 1
ATOM 9897 O O . ARG D 4 561 ? 139.173 170.504 94.294 1.00 35.92 561 ARG E O 1
ATOM 9918 N N . SER D 4 562 ? 139.738 169.345 92.464 1.00 34.84 562 SER E N 1
ATOM 9919 C CA . SER D 4 562 ? 138.496 168.589 92.452 1.00 34.84 562 SER E CA 1
ATOM 9920 C C . SER D 4 562 ? 138.546 167.506 93.519 1.00 34.84 562 SER E C 1
ATOM 9921 O O . SER D 4 562 ? 139.620 167.052 93.916 1.00 34.84 562 SER E O 1
ATOM 9929 N N . PHE D 4 563 ? 137.368 167.098 93.992 1.00 30.51 563 PHE E N 1
ATOM 9930 C CA . PHE D 4 563 ? 137.310 166.172 95.119 1.00 30.51 563 PHE E CA 1
ATOM 9931 C C . PHE D 4 563 ? 137.941 164.827 94.772 1.00 30.51 563 PHE E C 1
ATOM 9932 O O . PHE D 4 563 ? 138.745 164.287 95.543 1.00 30.51 563 PHE E O 1
ATOM 9949 N N . THR D 4 564 ? 137.591 164.272 93.610 1.00 29.44 564 THR E N 1
ATOM 9950 C CA . THR D 4 564 ? 138.076 162.948 93.243 1.00 29.44 564 THR E CA 1
ATOM 9951 C C . THR D 4 564 ? 139.582 162.922 93.053 1.00 29.44 564 THR E C 1
ATOM 9952 O O . THR D 4 564 ? 140.194 161.859 93.189 1.00 29.44 564 THR E O 1
ATOM 9963 N N . LEU D 4 565 ? 140.188 164.065 92.742 1.00 30.90 565 LEU E N 1
ATOM 9964 C CA . LEU D 4 565 ? 141.629 164.181 92.582 1.00 30.90 565 LEU E CA 1
ATOM 9965 C C . LEU D 4 565 ? 142.322 164.719 93.826 1.00 30.90 565 LEU E C 1
ATOM 9966 O O . LEU D 4 565 ? 143.554 164.698 93.884 1.00 30.90 565 LEU E O 1
ATOM 9982 N N . LEU D 4 566 ? 141.561 165.209 94.808 1.00 31.77 566 LEU E N 1
ATOM 9983 C CA . LEU D 4 566 ? 142.130 165.609 96.089 1.00 31.77 566 LEU E CA 1
ATOM 9984 C C . LEU D 4 566 ? 142.187 164.444 97.069 1.00 31.77 566 LEU E C 1
ATOM 9985 O O . LEU D 4 566 ? 143.131 164.352 97.860 1.00 31.77 566 LEU E O 1
ATOM 10001 N N . VAL D 4 567 ? 141.189 163.562 97.043 1.00 27.89 567 VAL E N 1
ATOM 10002 C CA . VAL D 4 567 ? 141.089 162.447 97.990 1.00 27.89 567 VAL E CA 1
ATOM 10003 C C . VAL D 4 567 ? 142.356 161.596 98.018 1.00 27.89 567 VAL E C 1
ATOM 10004 O O . VAL D 4 567 ? 142.734 161.128 99.100 1.00 27.89 567 VAL E O 1
ATOM 10017 N N . PRO D 4 568 ? 143.030 161.334 96.893 1.00 27.70 568 PRO E N 1
ATOM 10018 C CA . PRO D 4 568 ? 144.311 160.609 96.966 1.00 27.70 568 PRO E CA 1
ATOM 10019 C C . PRO D 4 568 ? 145.359 161.224 97.886 1.00 27.70 568 PRO E C 1
ATOM 10020 O O . PRO D 4 568 ? 146.352 160.552 98.183 1.00 27.70 568 PRO E O 1
ATOM 10031 N N . ARG D 4 569 ? 145.197 162.466 98.342 1.00 29.03 569 ARG E N 1
ATOM 10032 C CA . ARG D 4 569 ? 146.138 163.012 99.313 1.00 29.03 569 ARG E CA 1
ATOM 10033 C C . ARG D 4 569 ? 146.077 162.295 100.653 1.00 29.03 569 ARG E C 1
ATOM 10034 O O . ARG D 4 569 ? 146.994 162.454 101.462 1.00 29.03 569 ARG E O 1
ATOM 10055 N N . LEU D 4 570 ? 145.013 161.536 100.923 1.00 26.83 570 LEU E N 1
ATOM 10056 C CA . LEU D 4 570 ? 144.926 160.793 102.175 1.00 26.83 570 LEU E CA 1
ATOM 10057 C C . LEU D 4 570 ? 145.712 159.488 102.139 1.00 26.83 570 LEU E C 1
ATOM 10058 O O . LEU D 4 570 ? 146.064 158.961 103.198 1.00 26.83 570 LEU E O 1
ATOM 10074 N N . TYR D 4 571 ? 145.981 158.944 100.951 1.00 25.09 571 TYR E N 1
ATOM 10075 C CA . TYR D 4 571 ? 146.621 157.632 100.865 1.00 25.09 571 TYR E CA 1
ATOM 10076 C C . TYR D 4 571 ? 148.008 157.573 101.501 1.00 25.09 571 TYR E C 1
ATOM 10077 O O . TYR D 4 571 ? 148.311 156.548 102.135 1.00 25.09 571 TYR E O 1
ATOM 10095 N N . PRO D 4 572 ? 148.890 158.568 101.365 1.00 25.44 572 PRO E N 1
ATOM 10096 C CA . PRO D 4 572 ? 150.209 158.451 102.007 1.00 25.44 572 PRO E CA 1
ATOM 10097 C C . PRO D 4 572 ? 150.160 158.310 103.516 1.00 25.44 572 PRO E C 1
ATOM 10098 O O . PRO D 4 572 ? 151.152 157.867 104.106 1.00 25.44 572 PRO E O 1
ATOM 10109 N N . PHE D 4 573 ? 149.054 158.672 104.163 1.00 25.81 573 PHE E N 1
ATOM 10110 C CA . PHE D 4 573 ? 148.936 158.572 105.611 1.00 25.81 573 PHE E CA 1
ATOM 10111 C C . PHE D 4 573 ? 148.418 157.220 106.079 1.00 25.81 573 PHE E C 1
ATOM 10112 O O . PHE D 4 573 ? 148.325 157.004 107.289 1.00 25.81 573 PHE E O 1
ATOM 10129 N N . LEU D 4 574 ? 148.055 156.317 105.164 1.00 24.12 574 LEU E N 1
ATOM 10130 C CA . LEU D 4 574 ? 147.575 155.004 105.581 1.00 24.12 574 LEU E CA 1
ATOM 10131 C C . LEU D 4 574 ? 148.638 154.264 106.379 1.00 24.12 574 LEU E C 1
ATOM 10132 O O . LEU D 4 574 ? 148.334 153.663 107.413 1.00 24.12 574 LEU E O 1
ATOM 10148 N N . ARG D 4 575 ? 149.893 154.314 105.929 1.00 24.45 575 ARG E N 1
ATOM 10149 C CA . ARG D 4 575 ? 150.998 153.621 106.581 1.00 24.45 575 ARG E CA 1
ATOM 10150 C C . ARG D 4 575 ? 151.772 154.529 107.531 1.00 24.45 575 ARG E C 1
ATOM 10151 O O . ARG D 4 575 ? 152.964 154.299 107.758 1.00 24.45 575 ARG E O 1
ATOM 10172 N N . HIS D 4 576 ? 151.127 155.551 108.085 1.00 25.88 576 HIS E N 1
ATOM 10173 C CA . HIS D 4 576 ? 151.826 156.530 108.903 1.00 25.88 576 HIS E CA 1
ATOM 10174 C C . HIS D 4 576 ? 152.379 155.890 110.168 1.00 25.88 576 HIS E C 1
ATOM 10175 O O . HIS D 4 576 ? 151.825 154.926 110.699 1.00 25.88 576 HIS E O 1
ATOM 10189 N N . THR D 4 577 ? 153.485 156.457 110.656 1.00 27.20 577 THR E N 1
ATOM 10190 C CA . THR D 4 577 ? 154.205 155.878 111.784 1.00 27.20 577 THR E CA 1
ATOM 10191 C C . THR D 4 577 ? 153.365 155.810 113.051 1.00 27.20 577 THR E C 1
ATOM 10192 O O . THR D 4 577 ? 153.600 154.929 113.883 1.00 27.20 577 THR E O 1
ATOM 10203 N N . ILE D 4 578 ? 152.387 156.698 113.212 1.00 26.63 578 ILE E N 1
ATOM 10204 C CA . ILE D 4 578 ? 151.578 156.772 114.423 1.00 26.63 578 ILE E CA 1
ATOM 10205 C C . ILE D 4 578 ? 150.271 156.048 114.154 1.00 26.63 578 ILE E C 1
ATOM 10206 O O . ILE D 4 578 ? 149.592 156.327 113.160 1.00 26.63 578 ILE E O 1
ATOM 10222 N N . THR D 4 579 ? 149.921 155.112 115.037 1.00 25.89 579 THR E N 1
ATOM 10223 C CA . THR D 4 579 ? 148.725 154.302 114.825 1.00 25.89 579 THR E CA 1
ATOM 10224 C C . THR D 4 579 ? 147.461 155.150 114.774 1.00 25.89 579 THR E C 1
ATOM 10225 O O . THR D 4 579 ? 146.527 154.830 114.023 1.00 25.89 579 THR E O 1
ATOM 10236 N N . SER D 4 580 ? 147.409 156.227 115.559 1.00 26.54 580 SER E N 1
ATOM 10237 C CA . SER D 4 580 ? 146.236 157.092 115.542 1.00 26.54 580 SER E CA 1
ATOM 10238 C C . SER D 4 580 ? 146.027 157.704 114.165 1.00 26.54 580 SER E C 1
ATOM 10239 O O . SER D 4 580 ? 144.887 157.885 113.725 1.00 26.54 580 SER E O 1
ATOM 10247 N N . VAL D 4 581 ? 147.113 158.001 113.455 1.00 25.63 581 VAL E N 1
ATOM 10248 C CA . VAL D 4 581 ? 146.984 158.590 112.129 1.00 25.63 581 VAL E CA 1
ATOM 10249 C C . VAL D 4 581 ? 146.416 157.573 111.151 1.00 25.63 581 VAL E C 1
ATOM 10250 O O . VAL D 4 581 ? 145.573 157.906 110.311 1.00 25.63 581 VAL E O 1
ATOM 10263 N N . ARG D 4 582 ? 146.869 156.320 111.234 1.00 25.08 582 ARG E N 1
ATOM 10264 C CA . ARG D 4 582 ? 146.324 155.284 110.361 1.00 25.08 582 ARG E CA 1
ATOM 10265 C C . ARG D 4 582 ? 144.834 155.086 110.610 1.00 25.08 582 ARG E C 1
ATOM 10266 O O . ARG D 4 582 ? 144.033 155.011 109.665 1.00 25.08 582 ARG E O 1
ATOM 10287 N N . LEU D 4 583 ? 144.442 155.002 111.883 1.00 25.54 583 LEU E N 1
ATOM 10288 C CA . LEU D 4 583 ? 143.030 154.819 112.200 1.00 25.54 583 LEU E CA 1
ATOM 10289 C C . LEU D 4 583 ? 142.203 156.009 111.725 1.00 25.54 583 LEU E C 1
ATOM 10290 O O . LEU D 4 583 ? 141.097 155.834 111.193 1.00 25.54 583 LEU E O 1
ATOM 10306 N N . ALA D 4 584 ? 142.726 157.227 111.892 1.00 26.01 584 ALA E N 1
ATOM 10307 C CA . ALA D 4 584 ? 142.002 158.405 111.432 1.00 26.01 584 ALA E CA 1
ATOM 10308 C C . ALA D 4 584 ? 141.849 158.408 109.917 1.00 26.01 584 ALA E C 1
ATOM 10309 O O . ALA D 4 584 ? 140.792 158.785 109.400 1.00 26.01 584 ALA E O 1
ATOM 10316 N N . VAL D 4 585 ? 142.888 157.996 109.184 1.00 25.23 585 VAL E N 1
ATOM 10317 C CA . VAL D 4 585 ? 142.788 157.939 107.725 1.00 25.23 585 VAL E CA 1
ATOM 10318 C C . VAL D 4 585 ? 141.705 156.964 107.310 1.00 25.23 585 VAL E C 1
ATOM 10319 O O . VAL D 4 585 ? 140.906 157.242 106.409 1.00 25.23 585 VAL E O 1
ATOM 10332 N N . LEU D 4 586 ? 141.697 155.780 107.922 1.00 24.78 586 LEU E N 1
ATOM 10333 C CA . LEU D 4 586 ? 140.711 154.781 107.529 1.00 24.78 586 LEU E CA 1
ATOM 10334 C C . LEU D 4 586 ? 139.297 155.259 107.835 1.00 24.78 586 LEU E C 1
ATOM 10335 O O . LEU D 4 586 ? 138.383 155.082 107.019 1.00 24.78 586 LEU E O 1
ATOM 10351 N N . LYS D 4 587 ? 139.098 155.903 108.987 1.00 25.84 587 LYS E N 1
ATOM 10352 C CA . LYS D 4 587 ? 137.770 156.423 109.299 1.00 25.84 587 LYS E CA 1
ATOM 10353 C C . LYS D 4 587 ? 137.366 157.545 108.345 1.00 25.84 587 LYS E C 1
ATOM 10354 O O . LYS D 4 587 ? 136.200 157.630 107.940 1.00 25.84 587 LYS E O 1
ATOM 10373 N N . ALA D 4 588 ? 138.306 158.416 107.973 1.00 25.55 588 ALA E N 1
ATOM 10374 C CA . ALA D 4 588 ? 137.982 159.494 107.045 1.00 25.55 588 ALA E CA 1
ATOM 10375 C C . ALA D 4 588 ? 137.602 158.942 105.679 1.00 25.55 588 ALA E C 1
ATOM 10376 O O . ALA D 4 588 ? 136.648 159.412 105.048 1.00 25.55 588 ALA E O 1
ATOM 10383 N N . LEU D 4 589 ? 138.350 157.948 105.194 1.00 24.74 589 LEU E N 1
ATOM 10384 C CA . LEU D 4 589 ? 138.006 157.337 103.915 1.00 24.74 589 LEU E CA 1
ATOM 10385 C C . LEU D 4 589 ? 136.648 156.654 103.982 1.00 24.74 589 LEU E C 1
ATOM 10386 O O . LEU D 4 589 ? 135.877 156.693 103.015 1.00 24.74 589 LEU E O 1
ATOM 10402 N N . MET D 4 590 ? 136.327 156.028 105.117 1.00 25.85 590 MET E N 1
ATOM 10403 C CA . MET D 4 590 ? 134.998 155.446 105.261 1.00 25.85 590 MET E CA 1
ATOM 10404 C C . MET D 4 590 ? 133.924 156.523 105.196 1.00 25.85 590 MET E C 1
ATOM 10405 O O . MET D 4 590 ? 132.876 156.328 104.571 1.00 25.85 590 MET E O 1
ATOM 10419 N N . THR D 4 591 ? 134.163 157.669 105.839 1.00 26.92 591 THR E N 1
ATOM 10420 C CA . THR D 4 591 ? 133.198 158.762 105.776 1.00 26.92 591 THR E CA 1
ATOM 10421 C C . THR D 4 591 ? 133.041 159.290 104.359 1.00 26.92 591 THR E C 1
ATOM 10422 O O . THR D 4 591 ? 131.952 159.728 103.980 1.00 26.92 591 THR E O 1
ATOM 10433 N N . PHE D 4 592 ? 134.115 159.278 103.573 1.00 27.53 592 PHE E N 1
ATOM 10434 C CA . PHE D 4 592 ? 134.002 159.709 102.184 1.00 27.53 592 PHE E CA 1
ATOM 10435 C C . PHE D 4 592 ? 133.245 158.703 101.334 1.00 27.53 592 PHE E C 1
ATOM 10436 O O . PHE D 4 592 ? 132.541 159.102 100.402 1.00 27.53 592 PHE E O 1
ATOM 10453 N N . ALA D 4 593 ? 133.384 157.406 101.616 1.00 26.75 593 ALA E N 1
ATOM 10454 C CA . ALA D 4 593 ? 132.710 156.407 100.789 1.00 26.75 593 ALA E CA 1
ATOM 10455 C C . ALA D 4 593 ? 131.197 156.530 100.898 1.00 26.75 593 ALA E C 1
ATOM 10456 O O . ALA D 4 593 ? 130.485 156.452 99.891 1.00 26.75 593 ALA E O 1
ATOM 10463 N N . ASN D 4 594 ? 130.688 156.735 102.112 1.00 28.41 594 ASN E N 1
ATOM 10464 C CA . ASN D 4 594 ? 129.250 156.843 102.355 1.00 28.41 594 ASN E CA 1
ATOM 10465 C C . ASN D 4 594 ? 128.743 158.246 102.008 1.00 28.41 594 ASN E C 1
ATOM 10466 O O . ASN D 4 594 ? 128.288 159.009 102.860 1.00 28.41 594 ASN E O 1
ATOM 10477 N N . LEU D 4 595 ? 128.842 158.583 100.727 1.00 31.26 595 LEU E N 1
ATOM 10478 C CA . LEU D 4 595 ? 128.290 159.817 100.190 1.00 31.26 595 LEU E CA 1
ATOM 10479 C C . LEU D 4 595 ? 127.561 159.494 98.896 1.00 31.26 595 LEU E C 1
ATOM 10480 O O . LEU D 4 595 ? 127.529 158.344 98.450 1.00 31.26 595 LEU E O 1
ATOM 10496 N N . GLY D 4 596 ? 126.942 160.517 98.314 1.00 34.39 596 GLY E N 1
ATOM 10497 C CA . GLY D 4 596 ? 126.329 160.378 97.009 1.00 34.39 596 GLY E CA 1
ATOM 10498 C C . GLY D 4 596 ? 127.305 159.840 95.983 1.00 34.39 596 GLY E C 1
ATOM 10499 O O . GLY D 4 596 ? 128.432 160.331 95.874 1.00 34.39 596 GLY E O 1
ATOM 10503 N N . GLY D 4 597 ? 126.876 158.821 95.233 1.00 35.11 597 GLY E N 1
ATOM 10504 C CA . GLY D 4 597 ? 127.785 158.116 94.344 1.00 35.11 597 GLY E CA 1
ATOM 10505 C C . GLY D 4 597 ? 128.454 159.004 93.315 1.00 35.11 597 GLY E C 1
ATOM 10506 O O . GLY D 4 597 ? 129.573 158.719 92.880 1.00 35.11 597 GLY E O 1
ATOM 10510 N N . GLU D 4 598 ? 127.780 160.077 92.898 1.00 37.65 598 GLU E N 1
ATOM 10511 C CA . GLU D 4 598 ? 128.372 160.983 91.922 1.00 37.65 598 GLU E CA 1
ATOM 10512 C C . GLU D 4 598 ? 129.645 161.633 92.452 1.00 37.65 598 GLU E C 1
ATOM 10513 O O . GLU D 4 598 ? 130.566 161.910 91.674 1.00 37.65 598 GLU E O 1
ATOM 10525 N N . THR D 4 599 ? 129.722 161.887 93.761 1.00 34.26 599 THR E N 1
ATOM 10526 C CA . THR D 4 599 ? 130.914 162.525 94.314 1.00 34.26 599 THR E CA 1
ATOM 10527 C C . THR D 4 599 ? 132.090 161.560 94.367 1.00 34.26 599 THR E C 1
ATOM 10528 O O . THR D 4 599 ? 133.230 161.948 94.089 1.00 34.26 599 THR E O 1
ATOM 10539 N N . SER D 4 600 ? 131.832 160.295 94.709 1.00 31.12 600 SER E N 1
ATOM 10540 C CA . SER D 4 600 ? 132.888 159.350 95.043 1.00 31.12 600 SER E CA 1
ATOM 10541 C C . SER D 4 600 ? 133.253 158.407 93.910 1.00 31.12 600 SER E C 1
ATOM 10542 O O . SER D 4 600 ? 134.279 157.727 94.006 1.00 31.12 600 SER E O 1
ATOM 10550 N N . GLN D 4 601 ? 132.460 158.350 92.840 1.00 30.97 601 GLN E N 1
ATOM 10551 C CA . GLN D 4 601 ? 132.726 157.388 91.778 1.00 30.97 601 GLN E CA 1
ATOM 10552 C C . GLN D 4 601 ? 134.047 157.635 91.056 1.00 30.97 601 GLN E C 1
ATOM 10553 O O . GLN D 4 601 ? 134.477 156.768 90.287 1.00 30.97 601 GLN E O 1
ATOM 10567 N N . GLY D 4 602 ? 134.692 158.781 91.262 1.00 28.30 602 GLY E N 1
ATOM 10568 C CA . GLY D 4 602 ? 135.940 159.062 90.584 1.00 28.30 602 GLY E CA 1
ATOM 10569 C C . GLY D 4 602 ? 137.174 158.469 91.231 1.00 28.30 602 GLY E C 1
ATOM 10570 O O . GLY D 4 602 ? 138.157 158.211 90.533 1.00 28.30 602 GLY E O 1
ATOM 10574 N N . TRP D 4 603 ? 137.142 158.237 92.544 1.00 26.38 603 TRP E N 1
ATOM 10575 C CA . TRP D 4 603 ? 138.309 157.745 93.268 1.00 26.38 603 TRP E CA 1
ATOM 10576 C C . TRP D 4 603 ? 138.174 156.313 93.752 1.00 26.38 603 TRP E C 1
ATOM 10577 O O . TRP D 4 603 ? 139.192 155.678 94.026 1.00 26.38 603 TRP E O 1
ATOM 10598 N N . LEU D 4 604 ? 136.961 155.781 93.865 1.00 26.03 604 LEU E N 1
ATOM 10599 C CA . LEU D 4 604 ? 136.792 154.352 94.111 1.00 26.03 604 LEU E CA 1
ATOM 10600 C C . LEU D 4 604 ? 137.241 153.621 92.859 1.00 26.03 604 LEU E C 1
ATOM 10601 O O . LEU D 4 604 ? 136.535 153.595 91.852 1.00 26.03 604 LEU E O 1
ATOM 10617 N N . ASN D 4 605 ? 138.426 153.029 92.916 1.00 24.49 605 ASN E N 1
ATOM 10618 C CA . ASN D 4 605 ? 139.029 152.399 91.755 1.00 24.49 605 ASN E CA 1
ATOM 10619 C C . ASN D 4 605 ? 139.992 151.330 92.247 1.00 24.49 605 ASN E C 1
ATOM 10620 O O . ASN D 4 605 ? 140.098 151.072 93.447 1.00 24.49 605 ASN E O 1
ATOM 10631 N N . GLY D 4 606 ? 140.683 150.695 91.304 1.00 24.21 606 GLY E N 1
ATOM 10632 C CA . GLY D 4 606 ? 141.596 149.625 91.660 1.00 24.21 606 GLY E CA 1
ATOM 10633 C C . GLY D 4 606 ? 142.669 150.059 92.636 1.00 24.21 606 GLY E C 1
ATOM 10634 O O . GLY D 4 606 ? 143.058 149.296 93.521 1.00 24.21 606 GLY E O 1
ATOM 10638 N N . ARG D 4 607 ? 143.179 151.281 92.471 1.00 25.12 607 ARG E N 1
ATOM 10639 C CA . ARG D 4 607 ? 144.310 151.738 93.272 1.00 25.12 607 ARG E CA 1
ATOM 10640 C C . ARG D 4 607 ? 143.983 151.743 94.759 1.00 25.12 607 ARG E C 1
ATOM 10641 O O . ARG D 4 607 ? 144.737 151.188 95.568 1.00 25.12 607 ARG E O 1
ATOM 10662 N N . ILE D 4 608 ? 142.858 152.347 95.143 1.00 23.32 608 ILE E N 1
ATOM 10663 C CA . ILE D 4 608 ? 142.530 152.382 96.563 1.00 23.32 608 ILE E CA 1
ATOM 10664 C C . ILE D 4 608 ? 142.210 150.985 97.062 1.00 23.32 608 ILE E C 1
ATOM 10665 O O . ILE D 4 608 ? 142.496 150.659 98.217 1.00 23.32 608 ILE E O 1
ATOM 10681 N N . LEU D 4 609 ? 141.613 150.139 96.222 1.00 22.41 609 LEU E N 1
ATOM 10682 C CA . LEU D 4 609 ? 141.342 148.770 96.646 1.00 22.41 609 LEU E CA 1
ATOM 10683 C C . LEU D 4 609 ? 142.636 148.043 96.982 1.00 22.41 609 LEU E C 1
ATOM 10684 O O . LEU D 4 609 ? 142.734 147.368 98.013 1.00 22.41 609 LEU E O 1
ATOM 10700 N N . ARG D 4 610 ? 143.647 148.180 96.125 1.00 21.90 610 ARG E N 1
ATOM 10701 C CA . ARG D 4 610 ? 144.931 147.553 96.406 1.00 21.90 610 ARG E CA 1
ATOM 10702 C C . ARG D 4 610 ? 145.544 148.122 97.675 1.00 21.90 610 ARG E C 1
ATOM 10703 O O . ARG D 4 610 ? 146.115 147.382 98.486 1.00 21.90 610 ARG E O 1
ATOM 10724 N N . LEU D 4 611 ? 145.456 149.441 97.855 1.00 22.64 611 LEU E N 1
ATOM 10725 C CA . LEU D 4 611 ? 146.055 150.051 99.038 1.00 22.64 611 LEU E CA 1
ATOM 10726 C C . LEU D 4 611 ? 145.405 149.532 100.315 1.00 22.64 611 LEU E C 1
ATOM 10727 O O . LEU D 4 611 ? 146.100 149.189 101.277 1.00 22.64 611 LEU E O 1
ATOM 10743 N N . ILE D 4 612 ? 144.077 149.416 100.332 1.00 22.86 612 ILE E N 1
ATOM 10744 C CA . ILE D 4 612 ? 143.418 148.926 101.538 1.00 22.86 612 ILE E CA 1
ATOM 10745 C C . ILE D 4 612 ? 143.711 147.448 101.745 1.00 22.86 612 ILE E C 1
ATOM 10746 O O . ILE D 4 612 ? 143.883 146.996 102.883 1.00 22.86 612 ILE E O 1
ATOM 10762 N N . PHE D 4 613 ? 143.758 146.660 100.666 1.00 21.31 613 PHE E N 1
ATOM 10763 C CA . PHE D 4 613 ? 144.037 145.239 100.844 1.00 21.31 613 PHE E CA 1
ATOM 10764 C C . PHE D 4 613 ? 145.431 145.017 101.402 1.00 21.31 613 PHE E C 1
ATOM 10765 O O . PHE D 4 613 ? 145.624 144.163 102.271 1.00 21.31 613 PHE E O 1
ATOM 10782 N N . GLN D 4 614 ? 146.425 145.753 100.907 1.00 21.06 614 GLN E N 1
ATOM 10783 C CA . GLN D 4 614 ? 147.759 145.585 101.467 1.00 21.06 614 GLN E CA 1
ATOM 10784 C C . GLN D 4 614 ? 147.853 146.202 102.854 1.00 21.06 614 GLN E C 1
ATOM 10785 O O . GLN D 4 614 ? 148.733 145.829 103.633 1.00 21.06 614 GLN E O 1
ATOM 10799 N N . ASN D 4 615 ? 146.973 147.137 103.178 1.00 22.24 615 ASN E N 1
ATOM 10800 C CA . ASN D 4 615 ? 146.864 147.571 104.561 1.00 22.24 615 ASN E CA 1
ATOM 10801 C C . ASN D 4 615 ? 146.079 146.595 105.427 1.00 22.24 615 ASN E C 1
ATOM 10802 O O . ASN D 4 615 ? 146.032 146.804 106.640 1.00 22.24 615 ASN E O 1
ATOM 10813 N N . ILE D 4 616 ? 145.479 145.546 104.863 1.00 21.34 616 ILE E N 1
ATOM 10814 C CA . ILE D 4 616 ? 144.845 144.480 105.636 1.00 21.34 616 ILE E CA 1
ATOM 10815 C C . ILE D 4 616 ? 145.828 143.386 106.003 1.00 21.34 616 ILE E C 1
ATOM 10816 O O . ILE D 4 616 ? 145.598 142.665 106.982 1.00 21.34 616 ILE E O 1
ATOM 10832 N N . ILE D 4 617 ? 146.955 143.294 105.310 1.00 21.39 617 ILE E N 1
ATOM 10833 C CA . ILE D 4 617 ? 147.952 142.261 105.541 1.00 21.39 617 ILE E CA 1
ATOM 10834 C C . ILE D 4 617 ? 149.040 142.742 106.497 1.00 21.39 617 ILE E C 1
ATOM 10835 O O . ILE D 4 617 ? 149.388 142.045 107.449 1.00 21.39 617 ILE E O 1
ATOM 10851 N N . VAL D 4 618 ? 149.594 143.933 106.255 1.00 22.73 618 VAL E N 1
ATOM 10852 C CA . VAL D 4 618 ? 150.803 144.348 106.962 1.00 22.73 618 VAL E CA 1
ATOM 10853 C C . VAL D 4 618 ? 150.549 145.027 108.300 1.00 22.73 618 VAL E C 1
ATOM 10854 O O . VAL D 4 618 ? 151.516 145.299 109.026 1.00 22.73 618 VAL E O 1
ATOM 10867 N N . GLU D 4 619 ? 149.301 145.319 108.654 1.00 25.11 619 GLU E N 1
ATOM 10868 C CA . GLU D 4 619 ? 149.015 146.036 109.894 1.00 25.11 619 GLU E CA 1
ATOM 10869 C C . GLU D 4 619 ? 149.008 145.072 111.075 1.00 25.11 619 GLU E C 1
ATOM 10870 O O . GLU D 4 619 ? 148.362 144.022 111.028 1.00 25.11 619 GLU E O 1
ATOM 10882 N N . ARG D 4 620 ? 149.754 145.425 112.126 1.00 27.21 620 ARG E N 1
ATOM 10883 C CA . ARG D 4 620 ? 149.816 144.606 113.332 1.00 27.21 620 ARG E CA 1
ATOM 10884 C C . ARG D 4 620 ? 148.736 144.993 114.337 1.00 27.21 620 ARG E C 1
ATOM 10885 O O . ARG D 4 620 ? 148.181 144.123 115.015 1.00 27.21 620 ARG E O 1
ATOM 10906 N N . ASP D 4 621 ? 148.420 146.281 114.446 1.00 25.51 621 ASP E N 1
ATOM 10907 C CA . ASP D 4 621 ? 147.499 146.747 115.477 1.00 25.51 621 ASP E CA 1
ATOM 10908 C C . ASP D 4 621 ? 146.090 146.239 115.204 1.00 25.51 621 ASP E C 1
ATOM 10909 O O . ASP D 4 621 ? 145.617 146.284 114.066 1.00 25.51 621 ASP E O 1
ATOM 10918 N N . GLN D 4 622 ? 145.423 145.749 116.252 1.00 26.56 622 GLN E N 1
ATOM 10919 C CA . GLN D 4 622 ? 144.104 145.146 116.082 1.00 26.56 622 GLN E CA 1
ATOM 10920 C C . GLN D 4 622 ? 143.080 146.148 115.560 1.00 26.56 622 GLN E C 1
ATOM 10921 O O . GLN D 4 622 ? 142.302 145.832 114.651 1.00 26.56 622 GLN E O 1
ATOM 10935 N N . ASP D 4 623 ? 143.045 147.353 116.136 1.00 27.00 623 ASP E N 1
ATOM 10936 C CA . ASP D 4 623 ? 142.021 148.321 115.752 1.00 27.00 623 ASP E CA 1
ATOM 10937 C C . ASP D 4 623 ? 142.187 148.751 114.303 1.00 27.00 623 ASP E C 1
ATOM 10938 O O . ASP D 4 623 ? 141.201 148.864 113.565 1.00 27.00 623 ASP E O 1
ATOM 10947 N N . THR D 4 624 ? 143.426 148.989 113.875 1.00 24.80 624 THR E N 1
ATOM 10948 C CA . THR D 4 624 ? 143.659 149.322 112.479 1.00 24.80 624 THR E CA 1
ATOM 10949 C C . THR D 4 624 ? 143.253 148.171 111.573 1.00 24.80 624 THR E C 1
ATOM 10950 O O . THR D 4 624 ? 142.696 148.398 110.498 1.00 24.80 624 THR E O 1
ATOM 10961 N N . LEU D 4 625 ? 143.511 146.930 111.991 1.00 24.26 625 LEU E N 1
ATOM 10962 C CA . LEU D 4 625 ? 143.092 145.778 111.199 1.00 24.26 625 LEU E CA 1
ATOM 10963 C C . LEU D 4 625 ? 141.581 145.766 111.011 1.00 24.26 625 LEU E C 1
ATOM 10964 O O . LEU D 4 625 ? 141.081 145.641 109.887 1.00 24.26 625 LEU E O 1
ATOM 10980 N N . ASN D 4 626 ? 140.834 145.863 112.113 1.00 24.83 626 ASN E N 1
ATOM 10981 C CA . ASN D 4 626 ? 139.381 145.761 112.015 1.00 24.83 626 ASN E CA 1
ATOM 10982 C C . ASN D 4 626 ? 138.801 146.921 111.220 1.00 24.83 626 ASN E C 1
ATOM 10983 O O . ASN D 4 626 ? 137.883 146.731 110.411 1.00 24.83 626 ASN E O 1
ATOM 10994 N N . MET D 4 627 ? 139.324 148.132 111.424 1.00 26.11 627 MET E N 1
ATOM 10995 C CA . MET D 4 627 ? 138.834 149.267 110.652 1.00 26.11 627 MET E CA 1
ATOM 10996 C C . MET D 4 627 ? 139.173 149.117 109.175 1.00 26.11 627 MET E C 1
ATOM 10997 O O . MET D 4 627 ? 138.366 149.477 108.313 1.00 26.11 627 MET E O 1
ATOM 11011 N N . SER D 4 628 ? 140.362 148.597 108.856 1.00 23.51 628 SER E N 1
ATOM 11012 C CA . SER D 4 628 ? 140.715 148.382 107.459 1.00 23.51 628 SER E CA 1
ATOM 11013 C C . SER D 4 628 ? 139.785 147.372 106.821 1.00 23.51 628 SER E C 1
ATOM 11014 O O . SER D 4 628 ? 139.386 147.530 105.665 1.00 23.51 628 SER E O 1
ATOM 11022 N N . LEU D 4 629 ? 139.423 146.326 107.559 1.00 23.41 629 LEU E N 1
ATOM 11023 C CA . LEU D 4 629 ? 138.527 145.327 106.992 1.00 23.41 629 LEU E CA 1
ATOM 11024 C C . LEU D 4 629 ? 137.116 145.880 106.807 1.00 23.41 629 LEU E C 1
ATOM 11025 O O . LEU D 4 629 ? 136.464 145.579 105.800 1.00 23.41 629 LEU E O 1
ATOM 11041 N N . GLU D 4 630 ? 136.638 146.713 107.737 1.00 25.33 630 GLU E N 1
ATOM 11042 C CA . GLU D 4 630 ? 135.339 147.356 107.542 1.00 25.33 630 GLU E CA 1
ATOM 11043 C C . GLU D 4 630 ? 135.368 148.297 106.343 1.00 25.33 630 GLU E C 1
ATOM 11044 O O . GLU D 4 630 ? 134.417 148.345 105.551 1.00 25.33 630 GLU E O 1
ATOM 11056 N N . LEU D 4 631 ? 136.446 149.067 106.205 1.00 23.72 631 LEU E N 1
ATOM 11057 C CA . LEU D 4 631 ? 136.585 149.957 105.061 1.00 23.72 631 LEU E CA 1
ATOM 11058 C C . LEU D 4 631 ? 136.594 149.165 103.764 1.00 23.72 631 LEU E C 1
ATOM 11059 O O . LEU D 4 631 ? 135.987 149.574 102.772 1.00 23.72 631 LEU E O 1
ATOM 11075 N N . TRP D 4 632 ? 137.304 148.039 103.748 1.00 21.86 632 TRP E N 1
ATOM 11076 C CA . TRP D 4 632 ? 137.323 147.186 102.568 1.00 21.86 632 TRP E CA 1
ATOM 11077 C C . TRP D 4 632 ? 135.928 146.689 102.240 1.00 21.86 632 TRP E C 1
ATOM 11078 O O . TRP D 4 632 ? 135.534 146.638 101.071 1.00 21.86 632 TRP E O 1
ATOM 11099 N N . THR D 4 633 ? 135.169 146.301 103.265 1.00 23.21 633 THR E N 1
ATOM 11100 C CA . THR D 4 633 ? 133.809 145.839 103.023 1.00 23.21 633 THR E CA 1
ATOM 11101 C C . THR D 4 633 ? 132.962 146.935 102.390 1.00 23.21 633 THR E C 1
ATOM 11102 O O . THR D 4 633 ? 132.274 146.696 101.392 1.00 23.21 633 THR E O 1
ATOM 11113 N N . THR D 4 634 ? 133.029 148.156 102.929 1.00 23.83 634 THR E N 1
ATOM 11114 C CA . THR D 4 634 ? 132.223 149.236 102.364 1.00 23.83 634 THR E CA 1
ATOM 11115 C C . THR D 4 634 ? 132.665 149.570 100.945 1.00 23.83 634 THR E C 1
ATOM 11116 O O . THR D 4 634 ? 131.824 149.752 100.059 1.00 23.83 634 THR E O 1
ATOM 11127 N N . LEU D 4 635 ? 133.977 149.620 100.701 1.00 23.60 635 LEU E N 1
ATOM 11128 C CA . LEU D 4 635 ? 134.480 149.940 99.367 1.00 23.60 635 LEU E CA 1
ATOM 11129 C C . LEU D 4 635 ? 134.033 148.905 98.346 1.00 23.60 635 LEU E C 1
ATOM 11130 O O . LEU D 4 635 ? 133.480 149.252 97.295 1.00 23.60 635 LEU E O 1
ATOM 11146 N N . VAL D 4 636 ? 134.272 147.624 98.632 1.00 22.45 636 VAL E N 1
ATOM 11147 C CA . VAL D 4 636 ? 133.976 146.592 97.650 1.00 22.45 636 VAL E CA 1
ATOM 11148 C C . VAL D 4 636 ? 132.474 146.468 97.442 1.00 22.45 636 VAL E C 1
ATOM 11149 O O . VAL D 4 636 ? 132.009 146.291 96.310 1.00 22.45 636 VAL E O 1
ATOM 11162 N N . ARG D 4 637 ? 131.684 146.586 98.513 1.00 23.04 637 ARG E N 1
ATOM 11163 C CA . ARG D 4 637 ? 130.237 146.511 98.364 1.00 23.04 637 ARG E CA 1
ATOM 11164 C C . ARG D 4 637 ? 129.706 147.676 97.541 1.00 23.04 637 ARG E C 1
ATOM 11165 O O . ARG D 4 637 ? 128.832 147.493 96.685 1.00 23.04 637 ARG E O 1
ATOM 11186 N N . ARG D 4 638 ? 130.229 148.884 97.770 1.00 27.27 638 ARG E N 1
ATOM 11187 C CA . ARG D 4 638 ? 129.740 150.044 97.035 1.00 27.27 638 ARG E CA 1
ATOM 11188 C C . ARG D 4 638 ? 130.154 149.985 95.573 1.00 27.27 638 ARG E C 1
ATOM 11189 O O . ARG D 4 638 ? 129.401 150.417 94.694 1.00 27.27 638 ARG E O 1
ATOM 11210 N N . LEU D 4 639 ? 131.349 149.468 95.289 1.00 23.86 639 LEU E N 1
ATOM 11211 C CA . LEU D 4 639 ? 131.733 149.254 93.899 1.00 23.86 639 LEU E CA 1
ATOM 11212 C C . LEU D 4 639 ? 130.821 148.230 93.238 1.00 23.86 639 LEU E C 1
ATOM 11213 O O . LEU D 4 639 ? 130.378 148.420 92.101 1.00 23.86 639 LEU E O 1
ATOM 11229 N N . ALA D 4 640 ? 130.528 147.131 93.939 1.00 23.47 640 ALA E N 1
ATOM 11230 C CA . ALA D 4 640 ? 129.659 146.106 93.372 1.00 23.47 640 ALA E CA 1
ATOM 11231 C C . ALA D 4 640 ? 128.273 146.658 93.082 1.00 23.47 640 ALA E C 1
ATOM 11232 O O . ALA D 4 640 ? 127.665 146.317 92.063 1.00 23.47 640 ALA E O 1
ATOM 11239 N N . ALA D 4 641 ? 127.758 147.512 93.967 1.00 24.94 641 ALA E N 1
ATOM 11240 C CA . ALA D 4 641 ? 126.406 148.029 93.798 1.00 24.94 641 ALA E CA 1
ATOM 11241 C C . ALA D 4 641 ? 126.234 148.798 92.497 1.00 24.94 641 ALA E C 1
ATOM 11242 O O . ALA D 4 641 ? 125.132 148.807 91.941 1.00 24.94 641 ALA E O 1
ATOM 11249 N N . ARG D 4 642 ? 127.292 149.424 91.983 1.00 25.65 642 ARG E N 1
ATOM 11250 C CA . ARG D 4 642 ? 127.166 150.111 90.705 1.00 25.65 642 ARG E CA 1
ATOM 11251 C C . ARG D 4 642 ? 127.085 149.107 89.564 1.00 25.65 642 ARG E C 1
ATOM 11252 O O . ARG D 4 642 ? 126.162 149.160 88.746 1.00 25.65 642 ARG E O 1
ATOM 11273 N N . ASP D 4 643 ? 128.039 148.183 89.496 1.00 26.17 643 ASP E N 1
ATOM 11274 C CA . ASP D 4 643 ? 127.980 147.080 88.547 1.00 26.17 643 ASP E CA 1
ATOM 11275 C C . ASP D 4 643 ? 129.032 146.042 88.938 1.00 26.17 643 ASP E C 1
ATOM 11276 O O . ASP D 4 643 ? 130.197 146.415 89.128 1.00 26.17 643 ASP E O 1
ATOM 11285 N N . PRO D 4 644 ? 128.695 144.752 89.078 1.00 24.26 644 PRO E N 1
ATOM 11286 C CA . PRO D 4 644 ? 129.754 143.760 89.336 1.00 24.26 644 PRO E CA 1
ATOM 11287 C C . PRO D 4 644 ? 130.836 143.746 88.276 1.00 24.26 644 PRO E C 1
ATOM 11288 O O . PRO D 4 644 ? 132.006 143.486 88.589 1.00 24.26 644 PRO E O 1
ATOM 11299 N N . ALA D 4 645 ? 130.482 144.036 87.024 1.00 24.63 645 ALA E N 1
ATOM 11300 C CA . ALA D 4 645 ? 131.494 144.118 85.983 1.00 24.63 645 ALA E CA 1
ATOM 11301 C C . ALA D 4 645 ? 132.463 145.261 86.244 1.00 24.63 645 ALA E C 1
ATOM 11302 O O . ALA D 4 645 ? 133.651 145.144 85.930 1.00 24.63 645 ALA E O 1
ATOM 11309 N N . ILE D 4 646 ? 131.989 146.359 86.832 1.00 24.79 646 ILE E N 1
ATOM 11310 C CA . ILE D 4 646 ? 132.884 147.464 87.160 1.00 24.79 646 ILE E CA 1
ATOM 11311 C C . ILE D 4 646 ? 133.886 147.037 88.225 1.00 24.79 646 ILE E C 1
ATOM 11312 O O . ILE D 4 646 ? 135.083 147.328 88.122 1.00 24.79 646 ILE E O 1
ATOM 11328 N N . LEU D 4 647 ? 133.415 146.352 89.267 1.00 22.38 647 LEU E N 1
ATOM 11329 C CA . LEU D 4 647 ? 134.327 145.868 90.299 1.00 22.38 647 LEU E CA 1
ATOM 11330 C C . LEU D 4 647 ? 135.345 144.908 89.707 1.00 22.38 647 LEU E C 1
ATOM 11331 O O . LEU D 4 647 ? 136.536 144.955 90.046 1.00 22.38 647 LEU E O 1
ATOM 11347 N N . ALA D 4 648 ? 134.887 144.013 88.833 1.00 22.17 648 ALA E N 1
ATOM 11348 C CA . ALA D 4 648 ? 135.803 143.081 88.191 1.00 22.17 648 ALA E CA 1
ATOM 11349 C C . ALA D 4 648 ? 136.854 143.827 87.387 1.00 22.17 648 ALA E C 1
ATOM 11350 O O . ALA D 4 648 ? 138.042 143.503 87.453 1.00 22.17 648 ALA E O 1
ATOM 11357 N N . ASP D 4 649 ? 136.436 144.837 86.624 1.00 25.09 649 ASP E N 1
ATOM 11358 C CA . ASP D 4 649 ? 137.385 145.588 85.809 1.00 25.09 649 ASP E CA 1
ATOM 11359 C C . ASP D 4 649 ? 138.398 146.327 86.672 1.00 25.09 649 ASP E C 1
ATOM 11360 O O . ASP D 4 649 ? 139.578 146.415 86.317 1.00 25.09 649 ASP E O 1
ATOM 11369 N N . GLU D 4 650 ? 137.955 146.884 87.800 1.00 24.19 650 GLU E N 1
ATOM 11370 C CA . GLU D 4 650 ? 138.874 147.626 88.657 1.00 24.19 650 GLU E CA 1
ATOM 11371 C C . GLU D 4 650 ? 139.893 146.699 89.313 1.00 24.19 650 GLU E C 1
ATOM 11372 O O . GLU D 4 650 ? 141.095 146.981 89.301 1.00 24.19 650 GLU E O 1
ATOM 11384 N N . PHE D 4 651 ? 139.437 145.582 89.882 1.00 21.78 651 PHE E N 1
ATOM 11385 C CA . PHE D 4 651 ? 140.336 144.681 90.597 1.00 21.78 651 PHE E CA 1
ATOM 11386 C C . PHE D 4 651 ? 141.015 143.656 89.695 1.00 21.78 651 PHE E C 1
ATOM 11387 O O . PHE D 4 651 ? 141.752 142.806 90.208 1.00 21.78 651 PHE E O 1
ATOM 11404 N N . GLU D 4 652 ? 140.754 143.678 88.386 1.00 23.45 652 GLU E N 1
ATOM 11405 C CA . GLU D 4 652 ? 141.379 142.723 87.476 1.00 23.45 652 GLU E CA 1
ATOM 11406 C C . GLU D 4 652 ? 142.900 142.779 87.547 1.00 23.45 652 GLU E C 1
ATOM 11407 O O . GLU D 4 652 ? 143.561 141.752 87.728 1.00 23.45 652 GLU E O 1
ATOM 11419 N N . ALA D 4 653 ? 143.473 143.974 87.413 1.00 22.05 653 ALA E N 1
ATOM 11420 C CA . ALA D 4 653 ? 144.923 144.090 87.315 1.00 22.05 653 ALA E CA 1
ATOM 11421 C C . ALA D 4 653 ? 145.629 143.706 88.607 1.00 22.05 653 ALA E C 1
ATOM 11422 O O . ALA D 4 653 ? 146.817 143.369 88.570 1.00 22.05 653 ALA E O 1
ATOM 11429 N N . HIS D 4 654 ? 144.929 143.741 89.739 1.00 21.54 654 HIS E N 1
ATOM 11430 C CA . HIS D 4 654 ? 145.491 143.397 91.036 1.00 21.54 654 HIS E CA 1
ATOM 11431 C C . HIS D 4 654 ? 145.014 142.049 91.550 1.00 21.54 654 HIS E C 1
ATOM 11432 O O . HIS D 4 654 ? 145.343 141.692 92.683 1.00 21.54 654 HIS E O 1
ATOM 11446 N N . ALA D 4 655 ? 144.220 141.313 90.771 1.00 22.36 655 ALA E N 1
ATOM 11447 C CA . ALA D 4 655 ? 143.782 139.987 91.196 1.00 22.36 655 ALA E CA 1
ATOM 11448 C C . ALA D 4 655 ? 144.957 139.097 91.581 1.00 22.36 655 ALA E C 1
ATOM 11449 O O . ALA D 4 655 ? 144.927 138.436 92.624 1.00 22.36 655 ALA E O 1
ATOM 11456 N N . GLU D 4 656 ? 146.006 139.061 90.751 1.00 23.01 656 GLU E N 1
ATOM 11457 C CA . GLU D 4 656 ? 147.074 138.089 90.988 1.00 23.01 656 GLU E CA 1
ATOM 11458 C C . GLU D 4 656 ? 148.032 138.505 92.100 1.00 23.01 656 GLU E C 1
ATOM 11459 O O . GLU D 4 656 ? 148.338 137.661 92.961 1.00 23.01 656 GLU E O 1
ATOM 11471 N N . PRO D 4 657 ? 148.562 139.734 92.145 1.00 21.94 657 PRO E N 1
ATOM 11472 C CA . PRO D 4 657 ? 149.468 140.075 93.258 1.00 21.94 657 PRO E CA 1
ATOM 11473 C C . PRO D 4 657 ? 148.828 139.967 94.630 1.00 21.94 657 PRO E C 1
ATOM 11474 O O . PRO D 4 657 ? 149.447 139.430 95.558 1.00 21.94 657 PRO E O 1
ATOM 11485 N N . MET D 4 658 ? 147.599 140.452 94.793 1.00 22.30 658 MET E N 1
ATOM 11486 C CA . MET D 4 658 ? 146.969 140.377 96.104 1.00 22.30 658 MET E CA 1
ATOM 11487 C C . MET D 4 658 ? 146.537 138.959 96.444 1.00 22.30 658 MET E C 1
ATOM 11488 O O . MET D 4 658 ? 146.480 138.603 97.625 1.00 22.30 658 MET E O 1
ATOM 11502 N N . MET D 4 659 ? 146.245 138.132 95.443 1.00 21.85 659 MET E N 1
ATOM 11503 C CA . MET D 4 659 ? 146.014 136.722 95.726 1.00 21.85 659 MET E CA 1
ATOM 11504 C C . MET D 4 659 ? 147.295 136.045 96.193 1.00 21.85 659 MET E C 1
ATOM 11505 O O . MET D 4 659 ? 147.259 135.201 97.091 1.00 21.85 659 MET E O 1
ATOM 11519 N N . GLN D 4 660 ? 148.438 136.388 95.590 1.00 22.05 660 GLN E N 1
ATOM 11520 C CA . GLN D 4 660 ? 149.704 135.851 96.083 1.00 22.05 660 GLN E CA 1
ATOM 11521 C C . GLN D 4 660 ? 149.969 136.297 97.512 1.00 22.05 660 GLN E C 1
ATOM 11522 O O . GLN D 4 660 ? 150.395 135.496 98.351 1.00 22.05 660 GLN E O 1
ATOM 11536 N N . LEU D 4 661 ? 149.725 137.572 97.812 1.00 21.97 661 LEU E N 1
ATOM 11537 C CA . LEU D 4 661 ? 149.961 138.054 99.169 1.00 21.97 661 LEU E CA 1
ATOM 11538 C C . LEU D 4 661 ? 148.995 137.419 100.163 1.00 21.97 661 LEU E C 1
ATOM 11539 O O . LEU D 4 661 ? 149.335 137.243 101.337 1.00 21.97 661 LEU E O 1
ATOM 11555 N N . ALA D 4 662 ? 147.783 137.078 99.721 1.00 21.39 662 ALA E N 1
ATOM 11556 C CA . ALA D 4 662 ? 146.818 136.463 100.626 1.00 21.39 662 ALA E CA 1
ATOM 11557 C C . ALA D 4 662 ? 147.213 135.044 101.011 1.00 21.39 662 ALA E C 1
ATOM 11558 O O . ALA D 4 662 ? 146.946 134.618 102.139 1.00 21.39 662 ALA E O 1
ATOM 11565 N N . LEU D 4 663 ? 147.843 134.302 100.101 1.00 21.39 663 LEU E N 1
ATOM 11566 C CA . LEU D 4 663 ? 148.154 132.890 100.295 1.00 21.39 663 LEU E CA 1
ATOM 11567 C C . LEU D 4 663 ? 149.602 132.648 100.691 1.00 21.39 663 LEU E C 1
ATOM 11568 O O . LEU D 4 663 ? 150.048 131.500 100.666 1.00 21.39 663 LEU E O 1
ATOM 11584 N N . HIS D 4 664 ? 150.342 133.688 101.047 1.00 23.83 664 HIS E N 1
ATOM 11585 C CA . HIS D 4 664 ? 151.768 133.540 101.281 1.00 23.83 664 HIS E CA 1
ATOM 11586 C C . HIS D 4 664 ? 152.021 132.652 102.503 1.00 23.83 664 HIS E C 1
ATOM 11587 O O . HIS D 4 664 ? 151.224 132.663 103.447 1.00 23.83 664 HIS E O 1
ATOM 11601 N N . PRO D 4 665 ? 153.117 131.855 102.523 1.00 24.69 665 PRO E N 1
ATOM 11602 C CA . PRO D 4 665 ? 153.439 131.085 103.734 1.00 24.69 665 PRO E CA 1
ATOM 11603 C C . PRO D 4 665 ? 153.819 131.962 104.912 1.00 24.69 665 PRO E C 1
ATOM 11604 O O . PRO D 4 665 ? 153.863 133.188 104.786 1.00 24.69 665 PRO E O 1
ATOM 11615 N N . ILE D 4 666 ? 154.105 131.340 106.060 1.00 26.28 666 ILE E N 1
ATOM 11616 C CA . ILE D 4 666 ? 154.432 132.046 107.294 1.00 26.28 666 ILE E CA 1
ATOM 11617 C C . ILE D 4 666 ? 155.860 131.757 107.748 1.00 26.28 666 ILE E C 1
ATOM 11618 O O . ILE D 4 666 ? 156.623 132.678 108.047 1.00 26.28 666 ILE E O 1
ATOM 11634 N N . GLY D 4 667 ? 156.231 130.483 107.825 1.00 29.19 667 GLY E N 1
ATOM 11635 C CA . GLY D 4 667 ? 157.567 130.109 108.254 1.00 29.19 667 GLY E CA 1
ATOM 11636 C C . GLY D 4 667 ? 157.697 129.917 109.754 1.00 29.19 667 GLY E C 1
ATOM 11637 O O . GLY D 4 667 ? 156.721 129.756 110.491 1.00 29.19 667 GLY E O 1
ATOM 11641 N N . VAL D 4 668 ? 158.948 129.945 110.204 1.00 33.68 668 VAL E N 1
ATOM 11642 C CA . VAL D 4 668 ? 159.329 129.627 111.581 1.00 33.68 668 VAL E CA 1
ATOM 11643 C C . VAL D 4 668 ? 160.344 130.662 112.051 1.00 33.68 668 VAL E C 1
ATOM 11644 O O . VAL D 4 668 ? 160.928 131.379 111.228 1.00 33.68 668 VAL E O 1
ATOM 11657 N N . PRO D 4 669 ? 160.563 130.777 113.379 1.00 33.56 669 PRO E N 1
ATOM 11658 C CA . PRO D 4 669 ? 161.197 131.997 113.931 1.00 33.56 669 PRO E CA 1
ATOM 11659 C C . PRO D 4 669 ? 162.482 132.472 113.267 1.00 33.56 669 PRO E C 1
ATOM 11660 O O . PRO D 4 669 ? 162.554 133.644 112.882 1.00 33.56 669 PRO E O 1
ATOM 11671 N N . ARG D 4 670 ? 163.484 131.613 113.104 1.00 35.70 670 ARG E N 1
ATOM 11672 C CA . ARG D 4 670 ? 164.769 132.024 112.555 1.00 35.70 670 ARG E CA 1
ATOM 11673 C C . ARG D 4 670 ? 164.930 131.662 111.082 1.00 35.70 670 ARG E C 1
ATOM 11674 O O . ARG D 4 670 ? 166.022 131.829 110.531 1.00 35.70 670 ARG E O 1
ATOM 11695 N N . HIS D 4 671 ? 163.872 131.184 110.428 1.00 35.80 671 HIS E N 1
ATOM 11696 C CA . HIS D 4 671 ? 163.894 130.871 108.998 1.00 35.80 671 HIS E CA 1
ATOM 11697 C C . HIS D 4 671 ? 162.658 131.452 108.319 1.00 35.80 671 HIS E C 1
ATOM 11698 O O . HIS D 4 671 ? 161.796 130.720 107.828 1.00 35.80 671 HIS E O 1
ATOM 11712 N N . PRO D 4 672 ? 162.547 132.776 108.266 1.00 30.06 672 PRO E N 1
ATOM 11713 C CA . PRO D 4 672 ? 161.355 133.391 107.683 1.00 30.06 672 PRO E CA 1
ATOM 11714 C C . PRO D 4 672 ? 161.311 133.216 106.175 1.00 30.06 672 PRO E C 1
ATOM 11715 O O . PRO D 4 672 ? 162.312 132.907 105.525 1.00 30.06 672 PRO E O 1
ATOM 11726 N N . ILE D 4 673 ? 160.117 133.423 105.626 1.00 27.60 673 ILE E N 1
ATOM 11727 C CA . ILE D 4 673 ? 159.865 133.316 104.192 1.00 27.60 673 ILE E CA 1
ATOM 11728 C C . ILE D 4 673 ? 159.360 134.677 103.721 1.00 27.60 673 ILE E C 1
ATOM 11729 O O . ILE D 4 673 ? 158.146 134.914 103.742 1.00 27.60 673 ILE E O 1
ATOM 11745 N N . PRO D 4 674 ? 160.228 135.594 103.291 1.00 26.71 674 PRO E N 1
ATOM 11746 C CA . PRO D 4 674 ? 159.782 136.978 103.095 1.00 26.71 674 PRO E CA 1
ATOM 11747 C C . PRO D 4 674 ? 158.875 137.148 101.886 1.00 26.71 674 PRO E C 1
ATOM 11748 O O . PRO D 4 674 ? 159.052 136.500 100.854 1.00 26.71 674 PRO E O 1
ATOM 11759 N N . MET D 4 675 ? 157.898 138.041 102.030 1.00 24.51 675 MET E N 1
ATOM 11760 C CA . MET D 4 675 ? 157.037 138.409 100.916 1.00 24.51 675 MET E CA 1
ATOM 11761 C C . MET D 4 675 ? 157.813 139.247 99.915 1.00 24.51 675 MET E C 1
ATOM 11762 O O . MET D 4 675 ? 158.691 140.028 100.286 1.00 24.51 675 MET E O 1
ATOM 11776 N N . ASN D 4 676 ? 157.487 139.086 98.643 1.00 25.06 676 ASN E N 1
ATOM 11777 C CA . ASN D 4 676 ? 158.177 139.832 97.601 1.00 25.06 676 ASN E CA 1
ATOM 11778 C C . ASN D 4 676 ? 157.799 141.309 97.695 1.00 25.06 676 ASN E C 1
ATOM 11779 O O . ASN D 4 676 ? 156.617 141.636 97.538 1.00 25.06 676 ASN E O 1
ATOM 11790 N N . PRO D 4 677 ? 158.738 142.230 97.950 1.00 23.65 677 PRO E N 1
ATOM 11791 C CA . PRO D 4 677 ? 158.342 143.643 98.072 1.00 23.65 677 PRO E CA 1
ATOM 11792 C C . PRO D 4 677 ? 157.766 144.239 96.804 1.00 23.65 677 PRO E C 1
ATOM 11793 O O . PRO D 4 677 ? 157.053 145.244 96.887 1.00 23.65 677 PRO E O 1
ATOM 11804 N N . ALA D 4 678 ? 158.047 143.665 95.634 1.00 23.92 678 ALA E N 1
ATOM 11805 C CA . ALA D 4 678 ? 157.513 144.220 94.395 1.00 23.92 678 ALA E CA 1
ATOM 11806 C C . ALA D 4 678 ? 155.990 144.203 94.359 1.00 23.92 678 ALA E C 1
ATOM 11807 O O . ALA D 4 678 ? 155.389 144.998 93.630 1.00 23.92 678 ALA E O 1
ATOM 11814 N N . LEU D 4 679 ? 155.352 143.331 95.140 1.00 23.02 679 LEU E N 1
ATOM 11815 C CA . LEU D 4 679 ? 153.901 143.226 95.128 1.00 23.02 679 LEU E CA 1
ATOM 11816 C C . LEU D 4 679 ? 153.222 144.374 95.859 1.00 23.02 679 LEU E C 1
ATOM 11817 O O . LEU D 4 679 ? 152.025 144.593 95.653 1.00 23.02 679 LEU E O 1
ATOM 11833 N N . PHE D 4 680 ? 153.949 145.115 96.691 1.00 22.74 680 PHE E N 1
ATOM 11834 C CA . PHE D 4 680 ? 153.385 146.207 97.473 1.00 22.74 680 PHE E CA 1
ATOM 11835 C C . PHE D 4 680 ? 153.518 147.509 96.695 1.00 22.74 680 PHE E C 1
ATOM 11836 O O . PHE D 4 680 ? 154.633 147.949 96.401 1.00 22.74 680 PHE E O 1
ATOM 11853 N N . GLN D 4 681 ? 152.381 148.116 96.364 1.00 24.06 681 GLN E N 1
ATOM 11854 C CA . GLN D 4 681 ? 152.347 149.336 95.572 1.00 24.06 681 GLN E CA 1
ATOM 11855 C C . GLN D 4 681 ? 152.386 150.553 96.481 1.00 24.06 681 GLN E C 1
ATOM 11856 O O . GLN D 4 681 ? 151.739 150.580 97.531 1.00 24.06 681 GLN E O 1
ATOM 11870 N N . LYS D 4 682 ? 153.152 151.558 96.071 1.00 26.95 682 LYS E N 1
ATOM 11871 C CA . LYS D 4 682 ? 153.332 152.738 96.901 1.00 26.95 682 LYS E CA 1
ATOM 11872 C C . LYS D 4 682 ? 152.063 153.592 96.891 1.00 26.95 682 LYS E C 1
ATOM 11873 O O . LYS D 4 682 ? 151.363 153.648 95.875 1.00 26.95 682 LYS E O 1
ATOM 11892 N N . PRO D 4 683 ? 151.740 154.271 97.996 1.00 25.03 683 PRO E N 1
ATOM 11893 C CA . PRO D 4 683 ? 150.526 155.096 97.999 1.00 25.03 683 PRO E CA 1
ATOM 11894 C C . PRO D 4 683 ? 150.576 156.241 97.011 1.00 25.03 683 PRO E C 1
ATOM 11895 O O . PRO D 4 683 ? 149.531 156.641 96.487 1.00 25.03 683 PRO E O 1
ATOM 11906 N N . SER D 4 684 ? 151.760 156.779 96.730 1.00 28.06 684 SER E N 1
ATOM 11907 C CA . SER D 4 684 ? 151.890 157.907 95.815 1.00 28.06 684 SER E CA 1
ATOM 11908 C C . SER D 4 684 ? 151.765 157.516 94.349 1.00 28.06 684 SER E C 1
ATOM 11909 O O . SER D 4 684 ? 151.966 158.383 93.492 1.00 28.06 684 SER E O 1
ATOM 11917 N N . GLY D 4 685 ? 151.459 156.257 94.031 1.00 29.49 685 GLY E N 1
ATOM 11918 C CA . GLY D 4 685 ? 151.306 155.806 92.664 1.00 29.49 685 GLY E CA 1
ATOM 11919 C C . GLY D 4 685 ? 152.509 155.088 92.090 1.00 29.49 685 GLY E C 1
ATOM 11920 O O . GLY D 4 685 ? 152.397 154.508 91.004 1.00 29.49 685 GLY E O 1
ATOM 11924 N N . GLY D 4 686 ? 153.647 155.107 92.778 1.00 28.65 686 GLY E N 1
ATOM 11925 C CA . GLY D 4 686 ? 154.832 154.423 92.298 1.00 28.65 686 GLY E CA 1
ATOM 11926 C C . GLY D 4 686 ? 154.696 152.917 92.382 1.00 28.65 686 GLY E C 1
ATOM 11927 O O . GLY D 4 686 ? 154.136 152.392 93.343 1.00 28.65 686 GLY E O 1
ATOM 11931 N N . HIS D 4 729 ? 161.585 158.342 109.522 1.00 34.29 729 HIS E N 1
ATOM 11932 C CA . HIS D 4 729 ? 162.131 157.292 108.674 1.00 34.29 729 HIS E CA 1
ATOM 11933 C C . HIS D 4 729 ? 162.050 155.914 109.337 1.00 34.29 729 HIS E C 1
ATOM 11934 O O . HIS D 4 729 ? 163.014 155.151 109.332 1.00 34.29 729 HIS E O 1
ATOM 11948 N N . ASP D 4 730 ? 160.883 155.608 109.901 1.00 30.27 730 ASP E N 1
ATOM 11949 C CA . ASP D 4 730 ? 160.584 154.296 110.461 1.00 30.27 730 ASP E CA 1
ATOM 11950 C C . ASP D 4 730 ? 159.706 153.550 109.469 1.00 30.27 730 ASP E C 1
ATOM 11951 O O . ASP D 4 730 ? 158.605 154.010 109.151 1.00 30.27 730 ASP E O 1
ATOM 11960 N N . VAL D 4 731 ? 160.188 152.408 108.985 1.00 30.13 731 VAL E N 1
ATOM 11961 C CA . VAL D 4 731 ? 159.463 151.591 108.018 1.00 30.13 731 VAL E CA 1
ATOM 11962 C C . VAL D 4 731 ? 158.909 150.365 108.731 1.00 30.13 731 VAL E C 1
ATOM 11963 O O . VAL D 4 731 ? 159.622 149.701 109.494 1.00 30.13 731 VAL E O 1
ATOM 11976 N N . ASP D 4 732 ? 157.627 150.077 108.498 1.00 27.34 732 ASP E N 1
ATOM 11977 C CA . ASP D 4 732 ? 156.962 148.903 109.067 1.00 27.34 732 ASP E CA 1
ATOM 11978 C C . ASP D 4 732 ? 157.293 147.658 108.238 1.00 27.34 732 ASP E C 1
ATOM 11979 O O . ASP D 4 732 ? 156.434 147.018 107.633 1.00 27.34 732 ASP E O 1
ATOM 11988 N N . GLY D 4 733 ? 158.583 147.326 108.230 1.00 29.06 733 GLY E N 1
ATOM 11989 C CA . GLY D 4 733 ? 159.127 146.305 107.361 1.00 29.06 733 GLY E CA 1
ATOM 11990 C C . GLY D 4 733 ? 159.204 144.918 107.964 1.00 29.06 733 GLY E C 1
ATOM 11991 O O . GLY D 4 733 ? 159.409 143.946 107.234 1.00 29.06 733 GLY E O 1
ATOM 11995 N N . HIS D 4 734 ? 159.055 144.802 109.286 1.00 30.35 734 HIS E N 1
ATOM 11996 C CA . HIS D 4 734 ? 159.137 143.488 109.917 1.00 30.35 734 HIS E CA 1
ATOM 11997 C C . HIS D 4 734 ? 158.039 142.564 109.415 1.00 30.35 734 HIS E C 1
ATOM 11998 O O . HIS D 4 734 ? 158.269 141.368 109.214 1.00 30.35 734 HIS E O 1
ATOM 12013 N N . MET D 4 735 ? 156.837 143.096 109.208 1.00 26.06 735 MET E N 1
ATOM 12014 C CA . MET D 4 735 ? 155.733 142.254 108.773 1.00 26.06 735 MET E CA 1
ATOM 12015 C C . MET D 4 735 ? 155.902 141.805 107.329 1.00 26.06 735 MET E C 1
ATOM 12016 O O . MET D 4 735 ? 155.471 140.705 106.974 1.00 26.06 735 MET E O 1
ATOM 12030 N N . ILE D 4 736 ? 156.519 142.631 106.481 1.00 25.98 736 ILE E N 1
ATOM 12031 C CA . ILE D 4 736 ? 156.680 142.254 105.079 1.00 25.98 736 ILE E CA 1
ATOM 12032 C C . ILE D 4 736 ? 157.680 141.112 104.944 1.00 25.98 736 ILE E C 1
ATOM 12033 O O . ILE D 4 736 ? 157.511 140.221 104.104 1.00 25.98 736 ILE E O 1
ATOM 12049 N N . GLN D 4 737 ? 158.737 141.119 105.756 1.00 28.88 737 GLN E N 1
ATOM 12050 C CA . GLN D 4 737 ? 159.738 140.061 105.703 1.00 28.88 737 GLN E CA 1
ATOM 12051 C C . GLN D 4 737 ? 159.249 138.743 106.282 1.00 28.88 737 GLN E C 1
ATOM 12052 O O . GLN D 4 737 ? 159.993 137.760 106.230 1.00 28.88 737 GLN E O 1
ATOM 12066 N N . GLY D 4 738 ? 158.048 138.695 106.852 1.00 28.73 738 GLY E N 1
ATOM 12067 C CA . GLY D 4 738 ? 157.588 137.479 107.497 1.00 28.73 738 GLY E CA 1
ATOM 12068 C C . GLY D 4 738 ? 158.421 137.086 108.693 1.00 28.73 738 GLY E C 1
ATOM 12069 O O . GLY D 4 738 ? 158.568 135.893 108.973 1.00 28.73 738 GLY E O 1
ATOM 12073 N N . GLU D 4 739 ? 158.963 138.063 109.418 1.00 31.25 739 GLU E N 1
ATOM 12074 C CA . GLU D 4 739 ? 159.881 137.803 110.526 1.00 31.25 739 GLU E CA 1
ATOM 12075 C C . GLU D 4 739 ? 159.063 137.329 111.722 1.00 31.25 739 GLU E C 1
ATOM 12076 O O . GLU D 4 739 ? 158.568 138.109 112.537 1.00 31.25 739 GLU E O 1
ATOM 12088 N N . VAL D 4 740 ? 158.909 136.006 111.810 1.00 30.31 740 VAL E N 1
ATOM 12089 C CA . VAL D 4 740 ? 158.046 135.406 112.825 1.00 30.31 740 VAL E CA 1
ATOM 12090 C C . VAL D 4 740 ? 158.584 135.632 114.230 1.00 30.31 740 VAL E C 1
ATOM 12091 O O . VAL D 4 740 ? 157.829 135.528 115.199 1.00 30.31 740 VAL E O 1
ATOM 12104 N N . ASP D 4 741 ? 159.878 135.922 114.375 1.00 33.01 741 ASP E N 1
ATOM 12105 C CA . ASP D 4 741 ? 160.443 136.092 115.709 1.00 33.01 741 ASP E CA 1
ATOM 12106 C C . ASP D 4 741 ? 160.138 137.462 116.298 1.00 33.01 741 ASP E C 1
ATOM 12107 O O . ASP D 4 741 ? 159.888 137.569 117.503 1.00 33.01 741 ASP E O 1
ATOM 12116 N N . LEU D 4 742 ? 160.152 138.512 115.480 1.00 31.74 742 LEU E N 1
ATOM 12117 C CA . LEU D 4 742 ? 159.867 139.856 115.965 1.00 31.74 742 LEU E CA 1
ATOM 12118 C C . LEU D 4 742 ? 158.371 140.105 116.079 1.00 31.74 742 LEU E C 1
ATOM 12119 O O . LEU D 4 742 ? 157.930 140.812 116.990 1.00 31.74 742 LEU E O 1
ATOM 12135 N N . VAL D 4 743 ? 157.590 139.535 115.167 1.00 28.16 743 VAL E N 1
ATOM 12136 C CA . VAL D 4 743 ? 156.134 139.607 115.183 1.00 28.16 743 VAL E CA 1
ATOM 12137 C C . VAL D 4 743 ? 155.621 138.205 115.463 1.00 28.16 743 VAL E C 1
ATOM 12138 O O . VAL D 4 743 ? 155.904 137.276 114.699 1.00 28.16 743 VAL E O 1
ATOM 12151 N N . GLY D 4 744 ? 154.874 138.050 116.555 1.00 26.83 744 GLY E N 1
ATOM 12152 C CA . GLY D 4 744 ? 154.472 136.722 116.982 1.00 26.83 744 GLY E CA 1
ATOM 12153 C C . GLY D 4 744 ? 153.673 135.998 115.916 1.00 26.83 744 GLY E C 1
ATOM 12154 O O . GLY D 4 744 ? 152.979 136.609 115.106 1.00 26.83 744 GLY E O 1
ATOM 12158 N N . VAL D 4 745 ? 153.791 134.668 115.913 1.00 26.28 745 VAL E N 1
ATOM 12159 C CA . VAL D 4 745 ? 153.163 133.856 114.873 1.00 26.28 745 VAL E CA 1
ATOM 12160 C C . VAL D 4 745 ? 151.655 134.036 114.865 1.00 26.28 745 VAL E C 1
ATOM 12161 O O . VAL D 4 745 ? 151.011 133.903 113.816 1.00 26.28 745 VAL E O 1
ATOM 12174 N N . ASP D 4 746 ? 151.063 134.328 116.022 1.00 26.68 746 ASP E N 1
ATOM 12175 C CA . ASP D 4 746 ? 149.629 134.578 116.057 1.00 26.68 746 ASP E CA 1
ATOM 12176 C C . ASP D 4 746 ? 149.262 135.806 115.238 1.00 26.68 746 ASP E C 1
ATOM 12177 O O . ASP D 4 746 ? 148.205 135.829 114.601 1.00 26.68 746 ASP E O 1
ATOM 12186 N N . VAL D 4 747 ? 150.129 136.818 115.215 1.00 25.43 747 VAL E N 1
ATOM 12187 C CA . VAL D 4 747 ? 149.856 138.008 114.419 1.00 25.43 747 VAL E CA 1
ATOM 12188 C C . VAL D 4 747 ? 149.872 137.675 112.934 1.00 25.43 747 VAL E C 1
ATOM 12189 O O . VAL D 4 747 ? 149.020 138.143 112.170 1.00 25.43 747 VAL E O 1
ATOM 12202 N N . LEU D 4 748 ? 150.840 136.872 112.495 1.00 25.45 748 LEU E N 1
ATOM 12203 C CA . LEU D 4 748 ? 150.887 136.487 111.091 1.00 25.45 748 LEU E CA 1
ATOM 12204 C C . LEU D 4 748 ? 149.669 135.656 110.712 1.00 25.45 748 LEU E C 1
ATOM 12205 O O . LEU D 4 748 ? 149.082 135.853 109.643 1.00 25.45 748 LEU E O 1
ATOM 12221 N N . ILE D 4 749 ? 149.270 134.718 111.573 1.00 24.05 749 ILE E N 1
ATOM 12222 C CA . ILE D 4 749 ? 148.085 133.920 111.271 1.00 24.05 749 ILE E CA 1
ATOM 12223 C C . ILE D 4 749 ? 146.857 134.818 111.192 1.00 24.05 749 ILE E C 1
ATOM 12224 O O . ILE D 4 749 ? 145.993 134.636 110.329 1.00 24.05 749 ILE E O 1
ATOM 12240 N N . ARG D 4 750 ? 146.765 135.806 112.087 1.00 24.54 750 ARG E N 1
ATOM 12241 C CA . ARG D 4 750 ? 145.645 136.741 112.045 1.00 24.54 750 ARG E CA 1
ATOM 12242 C C . ARG D 4 750 ? 145.627 137.532 110.741 1.00 24.54 750 ARG E C 1
ATOM 12243 O O . ARG D 4 750 ? 144.561 137.743 110.148 1.00 24.54 750 ARG E O 1
ATOM 12264 N N . SER D 4 751 ? 146.795 137.980 110.277 1.00 23.68 751 SER E N 1
ATOM 12265 C CA . SER D 4 751 ? 146.841 138.697 109.007 1.00 23.68 751 SER E CA 1
ATOM 12266 C C . SER D 4 751 ? 146.415 137.799 107.857 1.00 23.68 751 SER E C 1
ATOM 12267 O O . SER D 4 751 ? 145.699 138.238 106.951 1.00 23.68 751 SER E O 1
ATOM 12275 N N . ARG D 4 752 ? 146.847 136.539 107.869 1.00 23.55 752 ARG E N 1
ATOM 12276 C CA . ARG D 4 752 ? 146.452 135.631 106.798 1.00 23.55 752 ARG E CA 1
ATOM 12277 C C . ARG D 4 752 ? 144.949 135.376 106.806 1.00 23.55 752 ARG E C 1
ATOM 12278 O O . ARG D 4 752 ? 144.316 135.364 105.745 1.00 23.55 752 ARG E O 1
ATOM 12299 N N . ILE D 4 753 ? 144.348 135.179 107.984 1.00 22.48 753 ILE E N 1
ATOM 12300 C CA . ILE D 4 753 ? 142.911 134.906 108.000 1.00 22.48 753 ILE E CA 1
ATOM 12301 C C . ILE D 4 753 ? 142.131 136.156 107.606 1.00 22.48 753 ILE E C 1
ATOM 12302 O O . ILE D 4 753 ? 141.077 136.065 106.966 1.00 22.48 753 ILE E O 1
ATOM 12318 N N . SER D 4 754 ? 142.627 137.343 107.970 1.00 22.05 754 SER E N 1
ATOM 12319 C CA . SER D 4 754 ? 141.933 138.565 107.571 1.00 22.05 754 SER E CA 1
ATOM 12320 C C . SER D 4 754 ? 142.041 138.810 106.070 1.00 22.05 754 SER E C 1
ATOM 12321 O O . SER D 4 754 ? 141.072 139.243 105.432 1.00 22.05 754 SER E O 1
ATOM 12329 N N . ALA D 4 755 ? 143.215 138.568 105.488 1.00 20.95 755 ALA E N 1
ATOM 12330 C CA . ALA D 4 755 ? 143.334 138.647 104.039 1.00 20.95 755 ALA E CA 1
ATOM 12331 C C . ALA D 4 755 ? 142.417 137.634 103.371 1.00 20.95 755 ALA E C 1
ATOM 12332 O O . ALA D 4 755 ? 141.835 137.913 102.316 1.00 20.95 755 ALA E O 1
ATOM 12339 N N . ALA D 4 756 ? 142.268 136.454 103.974 1.00 21.47 756 ALA E N 1
ATOM 12340 C CA . ALA D 4 756 ? 141.339 135.471 103.434 1.00 21.47 756 ALA E CA 1
ATOM 12341 C C . ALA D 4 756 ? 139.909 135.988 103.481 1.00 21.47 756 ALA E C 1
ATOM 12342 O O . ALA D 4 756 ? 139.147 135.792 102.532 1.00 21.47 756 ALA E O 1
ATOM 12349 N N . LYS D 4 757 ? 139.530 136.652 104.573 1.00 22.18 757 LYS E N 1
ATOM 12350 C CA . LYS D 4 757 ? 138.199 137.251 104.655 1.00 22.18 757 LYS E CA 1
ATOM 12351 C C . LYS D 4 757 ? 137.981 138.264 103.539 1.00 22.18 757 LYS E C 1
ATOM 12352 O O . LYS D 4 757 ? 136.959 138.232 102.845 1.00 22.18 757 LYS E O 1
ATOM 12371 N N . ALA D 4 758 ? 138.934 139.179 103.356 1.00 21.72 758 ALA E N 1
ATOM 12372 C CA . ALA D 4 758 ? 138.764 140.216 102.341 1.00 21.72 758 ALA E CA 1
ATOM 12373 C C . ALA D 4 758 ? 138.687 139.619 100.939 1.00 21.72 758 ALA E C 1
ATOM 12374 O O . ALA D 4 758 ? 137.836 140.015 100.127 1.00 21.72 758 ALA E O 1
ATOM 12381 N N . MET D 4 759 ? 139.558 138.654 100.634 1.00 21.20 759 MET E N 1
ATOM 12382 C CA . MET D 4 759 ? 139.556 138.080 99.296 1.00 21.20 759 MET E CA 1
ATOM 12383 C C . MET D 4 759 ? 138.305 137.246 99.063 1.00 21.20 759 MET E C 1
ATOM 12384 O O . MET D 4 759 ? 137.746 137.251 97.962 1.00 21.20 759 MET E O 1
ATOM 12398 N N . GLY D 4 760 ? 137.853 136.516 100.079 1.00 21.47 760 GLY E N 1
ATOM 12399 C CA . GLY D 4 760 ? 136.590 135.816 99.961 1.00 21.47 760 GLY E CA 1
ATOM 12400 C C . GLY D 4 760 ? 135.435 136.762 99.709 1.00 21.47 760 GLY E C 1
ATOM 12401 O O . GLY D 4 760 ? 134.525 136.451 98.939 1.00 21.47 760 GLY E O 1
ATOM 12405 N N . LEU D 4 761 ? 135.451 137.928 100.357 1.00 21.57 761 LEU E N 1
ATOM 12406 C CA . LEU D 4 761 ? 134.386 138.898 100.130 1.00 21.57 761 LEU E CA 1
ATOM 12407 C C . LEU D 4 761 ? 134.382 139.374 98.686 1.00 21.57 761 LEU E C 1
ATOM 12408 O O . LEU D 4 761 ? 133.342 139.360 98.021 1.00 21.57 761 LEU E O 1
ATOM 12424 N N . ILE D 4 762 ? 135.542 139.801 98.181 1.00 21.12 762 ILE E N 1
ATOM 12425 C CA . ILE D 4 762 ? 135.559 140.374 96.836 1.00 21.12 762 ILE E CA 1
ATOM 12426 C C . ILE D 4 762 ? 135.309 139.313 95.776 1.00 21.12 762 ILE E C 1
ATOM 12427 O O . ILE D 4 762 ? 134.771 139.621 94.708 1.00 21.12 762 ILE E O 1
ATOM 12443 N N . MET D 4 763 ? 135.711 138.062 96.021 1.00 20.52 763 MET E N 1
ATOM 12444 C CA . MET D 4 763 ? 135.417 137.002 95.060 1.00 20.52 763 MET E CA 1
ATOM 12445 C C . MET D 4 763 ? 133.920 136.800 94.880 1.00 20.52 763 MET E C 1
ATOM 12446 O O . MET D 4 763 ? 133.481 136.353 93.816 1.00 20.52 763 MET E O 1
ATOM 12460 N N . SER D 4 764 ? 133.121 137.109 95.902 1.00 20.46 764 SER E N 1
ATOM 12461 C CA . SER D 4 764 ? 131.694 136.819 95.829 1.00 20.46 764 SER E CA 1
ATOM 12462 C C . SER D 4 764 ? 130.992 137.648 94.763 1.00 20.46 764 SER E C 1
ATOM 12463 O O . SER D 4 764 ? 130.086 137.146 94.090 1.00 20.46 764 SER E O 1
ATOM 12471 N N . PHE D 4 765 ? 131.392 138.907 94.583 1.00 20.75 765 PHE E N 1
ATOM 12472 C CA . PHE D 4 765 ? 130.637 139.822 93.734 1.00 20.75 765 PHE E CA 1
ATOM 12473 C C . PHE D 4 765 ? 130.972 139.671 92.259 1.00 20.75 765 PHE E C 1
ATOM 12474 O O . PHE D 4 765 ? 130.105 139.883 91.409 1.00 20.75 765 PHE E O 1
ATOM 12491 N N . ILE D 4 766 ? 132.210 139.312 91.938 1.00 21.13 766 ILE E N 1
ATOM 12492 C CA . ILE D 4 766 ? 132.608 139.154 90.537 1.00 21.13 766 ILE E CA 1
ATOM 12493 C C . ILE D 4 766 ? 131.770 138.041 89.910 1.00 21.13 766 ILE E C 1
ATOM 12494 O O . ILE D 4 766 ? 131.590 136.982 90.540 1.00 21.13 766 ILE E O 1
ATOM 12510 N N . PRO D 4 767 ? 131.219 138.208 88.706 1.00 22.12 767 PRO E N 1
ATOM 12511 C CA . PRO D 4 767 ? 130.474 137.100 88.094 1.00 22.12 767 PRO E CA 1
ATOM 12512 C C . PRO D 4 767 ? 131.382 135.909 87.833 1.00 22.12 767 PRO E C 1
ATOM 12513 O O . PRO D 4 767 ? 132.543 136.064 87.454 1.00 22.12 767 PRO E O 1
ATOM 12524 N N . THR D 4 768 ? 130.835 134.711 88.038 1.00 23.82 768 THR E N 1
ATOM 12525 C CA . THR D 4 768 ? 131.671 133.515 88.078 1.00 23.82 768 THR E CA 1
ATOM 12526 C C . THR D 4 768 ? 132.479 133.219 86.812 1.00 23.82 768 THR E C 1
ATOM 12527 O O . THR D 4 768 ? 133.537 132.583 86.955 1.00 23.82 768 THR E O 1
ATOM 12538 N N . PRO D 4 769 ? 132.077 133.587 85.587 1.00 22.59 769 PRO E N 1
ATOM 12539 C CA . PRO D 4 769 ? 132.985 133.337 84.456 1.00 22.59 769 PRO E CA 1
ATOM 12540 C C . PRO D 4 769 ? 134.290 134.107 84.548 1.00 22.59 769 PRO E C 1
ATOM 12541 O O . PRO D 4 769 ? 135.290 133.668 83.969 1.00 22.59 769 PRO E O 1
ATOM 12552 N N . ARG D 4 770 ? 134.318 135.233 85.256 1.00 23.03 770 ARG E N 1
ATOM 12553 C CA . ARG D 4 770 ? 135.522 136.040 85.362 1.00 23.03 770 ARG E CA 1
ATOM 12554 C C . ARG D 4 770 ? 136.416 135.632 86.524 1.00 23.03 770 ARG E C 1
ATOM 12555 O O . ARG D 4 770 ? 137.530 136.152 86.635 1.00 23.03 770 ARG E O 1
ATOM 12576 N N . LEU D 4 771 ? 135.967 134.720 87.386 1.00 21.61 771 LEU E N 1
ATOM 12577 C CA . LEU D 4 771 ? 136.761 134.305 88.534 1.00 21.61 771 LEU E CA 1
ATOM 12578 C C . LEU D 4 771 ? 137.877 133.333 88.179 1.00 21.61 771 LEU E C 1
ATOM 12579 O O . LEU D 4 771 ? 138.574 132.881 89.094 1.00 21.61 771 LEU E O 1
ATOM 12595 N N . ALA D 4 772 ? 138.061 133.000 86.896 1.00 21.52 772 ALA E N 1
ATOM 12596 C CA . ALA D 4 772 ? 138.989 131.939 86.511 1.00 21.52 772 ALA E CA 1
ATOM 12597 C C . ALA D 4 772 ? 140.390 132.164 87.064 1.00 21.52 772 ALA E C 1
ATOM 12598 O O . ALA D 4 772 ? 141.044 131.215 87.509 1.00 21.52 772 ALA E O 1
ATOM 12605 N N . SER D 4 773 ? 140.866 133.410 87.062 1.00 21.86 773 SER E N 1
ATOM 12606 C CA . SER D 4 773 ? 142.203 133.662 87.589 1.00 21.86 773 SER E CA 1
ATOM 12607 C C . SER D 4 773 ? 142.257 133.403 89.089 1.00 21.86 773 SER E C 1
ATOM 12608 O O . SER D 4 773 ? 143.206 132.786 89.586 1.00 21.86 773 SER E O 1
ATOM 12616 N N . TYR D 4 774 ? 141.228 133.824 89.819 1.00 21.44 774 TYR E N 1
ATOM 12617 C CA . TYR D 4 774 ? 141.196 133.575 91.255 1.00 21.44 774 TYR E CA 1
ATOM 12618 C C . TYR D 4 774 ? 141.086 132.079 91.533 1.00 21.44 774 TYR E C 1
ATOM 12619 O O . TYR D 4 774 ? 141.767 131.543 92.420 1.00 21.44 774 TYR E O 1
ATOM 12637 N N . ASP D 4 775 ? 140.226 131.390 90.777 1.00 22.02 775 ASP E N 1
ATOM 12638 C CA . ASP D 4 775 ? 140.043 129.954 90.951 1.00 22.02 775 ASP E CA 1
ATOM 12639 C C . ASP D 4 775 ? 141.345 129.198 90.742 1.00 22.02 775 ASP E C 1
ATOM 12640 O O . ASP D 4 775 ? 141.710 128.343 91.552 1.00 22.02 775 ASP E O 1
ATOM 12649 N N . THR D 4 776 ? 142.042 129.458 89.635 1.00 21.03 776 THR E N 1
ATOM 12650 C CA . THR D 4 776 ? 143.290 128.738 89.414 1.00 21.03 776 THR E CA 1
ATOM 12651 C C . THR D 4 776 ? 144.327 129.122 90.457 1.00 21.03 776 THR E C 1
ATOM 12652 O O . THR D 4 776 ? 145.090 128.269 90.921 1.00 21.03 776 THR E O 1
ATOM 12663 N N . ALA D 4 777 ? 144.352 130.391 90.865 1.00 21.00 777 ALA E N 1
ATOM 12664 C CA . ALA D 4 777 ? 145.333 130.816 91.851 1.00 21.00 777 ALA E CA 1
ATOM 12665 C C . ALA D 4 777 ? 145.118 130.177 93.216 1.00 21.00 777 ALA E C 1
ATOM 12666 O O . ALA D 4 777 ? 146.090 130.030 93.962 1.00 21.00 777 ALA E O 1
ATOM 12673 N N . VAL D 4 778 ? 143.883 129.802 93.565 1.00 20.60 778 VAL E N 1
ATOM 12674 C CA . VAL D 4 778 ? 143.640 129.161 94.860 1.00 20.60 778 VAL E CA 1
ATOM 12675 C C . VAL D 4 778 ? 143.737 127.646 94.719 1.00 20.60 778 VAL E C 1
ATOM 12676 O O . VAL D 4 778 ? 144.182 126.958 95.646 1.00 20.60 778 VAL E O 1
ATOM 12689 N N . LEU D 4 779 ? 143.333 127.107 93.568 1.00 20.84 779 LEU E N 1
ATOM 12690 C CA . LEU D 4 779 ? 143.432 125.666 93.372 1.00 20.84 779 LEU E CA 1
ATOM 12691 C C . LEU D 4 779 ? 144.884 125.216 93.283 1.00 20.84 779 LEU E C 1
ATOM 12692 O O . LEU D 4 779 ? 145.226 124.125 93.749 1.00 20.84 779 LEU E O 1
ATOM 12708 N N . GLN D 4 780 ? 145.756 126.032 92.687 1.00 22.21 780 GLN E N 1
ATOM 12709 C CA . GLN D 4 780 ? 147.181 125.726 92.715 1.00 22.21 780 GLN E CA 1
ATOM 12710 C C . GLN D 4 780 ? 147.761 125.823 94.118 1.00 22.21 780 GLN E C 1
ATOM 12711 O O . GLN D 4 780 ? 148.840 125.278 94.364 1.00 22.21 780 GLN E O 1
ATOM 12725 N N . ALA D 4 781 ? 147.077 126.508 95.034 1.00 21.39 781 ALA E N 1
ATOM 12726 C CA . ALA D 4 781 ? 147.550 126.665 96.401 1.00 21.39 781 ALA E CA 1
ATOM 12727 C C . ALA D 4 781 ? 147.044 125.576 97.329 1.00 21.39 781 ALA E C 1
ATOM 12728 O O . ALA D 4 781 ? 147.711 125.270 98.322 1.00 21.39 781 ALA E O 1
ATOM 12735 N N . LEU D 4 782 ? 145.882 124.986 97.041 1.00 21.28 782 LEU E N 1
ATOM 12736 C CA . LEU D 4 782 ? 145.398 123.889 97.875 1.00 21.28 782 LEU E CA 1
ATOM 12737 C C . LEU D 4 782 ? 146.358 122.706 97.899 1.00 21.28 782 LEU E C 1
ATOM 12738 O O . LEU D 4 782 ? 146.346 121.941 98.868 1.00 21.28 782 LEU E O 1
ATOM 12754 N N . SER D 4 783 ? 147.178 122.530 96.860 1.00 22.11 783 SER E N 1
ATOM 12755 C CA . SER D 4 783 ? 148.182 121.474 96.810 1.00 22.11 783 SER E CA 1
ATOM 12756 C C . SER D 4 783 ? 149.594 122.012 97.015 1.00 22.11 783 SER E C 1
ATOM 12757 O O . SER D 4 783 ? 150.568 121.339 96.666 1.00 22.11 783 SER E O 1
ATOM 12765 N N . SER D 4 784 ? 149.722 123.211 97.573 1.00 23.76 784 SER E N 1
ATOM 12766 C CA . SER D 4 784 ? 151.019 123.840 97.720 1.00 23.76 784 SER E CA 1
ATOM 12767 C C . SER D 4 784 ? 151.892 123.047 98.695 1.00 23.76 784 SER E C 1
ATOM 12768 O O . SER D 4 784 ? 151.381 122.461 99.651 1.00 23.76 784 SER E O 1
ATOM 12776 N N . PRO D 4 785 ? 153.215 123.018 98.493 1.00 26.97 785 PRO E N 1
ATOM 12777 C CA . PRO D 4 785 ? 154.070 122.267 99.426 1.00 26.97 785 PRO E CA 1
ATOM 12778 C C . PRO D 4 785 ? 154.130 122.850 100.826 1.00 26.97 785 PRO E C 1
ATOM 12779 O O . PRO D 4 785 ? 154.595 122.153 101.735 1.00 26.97 785 PRO E O 1
ATOM 12790 N N . TYR D 4 786 ? 153.679 124.082 101.040 1.00 26.58 786 TYR E N 1
ATOM 12791 C CA . TYR D 4 786 ? 153.683 124.698 102.360 1.00 26.58 786 TYR E CA 1
ATOM 12792 C C . TYR D 4 786 ? 152.366 124.394 103.054 1.00 26.58 786 TYR E C 1
ATOM 12793 O O . TYR D 4 786 ? 151.308 124.422 102.421 1.00 26.58 786 TYR E O 1
ATOM 12811 N N . ALA D 4 787 ? 152.435 124.082 104.345 1.00 27.25 787 ALA E N 1
ATOM 12812 C CA . ALA D 4 787 ? 151.210 123.881 105.109 1.00 27.25 787 ALA E CA 1
ATOM 12813 C C . ALA D 4 787 ? 150.390 125.162 105.176 1.00 27.25 787 ALA E C 1
ATOM 12814 O O . ALA D 4 787 ? 149.163 125.137 105.005 1.00 27.25 787 ALA E O 1
ATOM 12821 N N . SER D 4 788 ? 151.053 126.295 105.421 1.00 25.18 788 SER E N 1
ATOM 12822 C CA . SER D 4 788 ? 150.337 127.554 105.592 1.00 25.18 788 SER E CA 1
ATOM 12823 C C . SER D 4 788 ? 149.636 127.984 104.314 1.00 25.18 788 SER E C 1
ATOM 12824 O O . SER D 4 788 ? 148.566 128.594 104.373 1.00 25.18 788 SER E O 1
ATOM 12832 N N . THR D 4 789 ? 150.211 127.682 103.152 1.00 22.75 789 THR E N 1
ATOM 12833 C CA . THR D 4 789 ? 149.530 128.024 101.912 1.00 22.75 789 THR E CA 1
ATOM 12834 C C . THR D 4 789 ? 148.245 127.226 101.764 1.00 22.75 789 THR E C 1
ATOM 12835 O O . THR D 4 789 ? 147.219 127.769 101.344 1.00 22.75 789 THR E O 1
ATOM 12846 N N . GLN D 4 790 ? 148.277 125.939 102.110 1.00 23.11 790 GLN E N 1
ATOM 12847 C CA . GLN D 4 790 ? 147.065 125.133 102.038 1.00 23.11 790 GLN E CA 1
ATOM 12848 C C . GLN D 4 790 ? 146.017 125.639 103.013 1.00 23.11 790 GLN E C 1
ATOM 12849 O O . GLN D 4 790 ? 144.829 125.717 102.675 1.00 23.11 790 GLN E O 1
ATOM 12863 N N . LEU D 4 791 ? 146.437 126.002 104.224 1.00 22.44 791 LEU E N 1
ATOM 12864 C CA . LEU D 4 791 ? 145.495 126.543 105.195 1.00 22.44 791 LEU E CA 1
ATOM 12865 C C . LEU D 4 791 ? 144.857 127.830 104.682 1.00 22.44 791 LEU E C 1
ATOM 12866 O O . LEU D 4 791 ? 143.634 128.005 104.758 1.00 22.44 791 LEU E O 1
ATOM 12882 N N . ALA D 4 792 ? 145.676 128.749 104.159 1.00 21.55 792 ALA E N 1
ATOM 12883 C CA . ALA D 4 792 ? 145.155 130.023 103.674 1.00 21.55 792 ALA E CA 1
ATOM 12884 C C . ALA D 4 792 ? 144.220 129.831 102.490 1.00 21.55 792 ALA E C 1
ATOM 12885 O O . ALA D 4 792 ? 143.191 130.506 102.391 1.00 21.55 792 ALA E O 1
ATOM 12892 N N . ALA D 4 793 ? 144.566 128.935 101.566 1.00 20.48 793 ALA E N 1
ATOM 12893 C CA . ALA D 4 793 ? 143.682 128.672 100.437 1.00 20.48 793 ALA E CA 1
ATOM 12894 C C . ALA D 4 793 ? 142.357 128.091 100.905 1.00 20.48 793 ALA E C 1
ATOM 12895 O O . ALA D 4 793 ? 141.288 128.463 100.398 1.00 20.48 793 ALA E O 1
ATOM 12902 N N . ALA D 4 794 ? 142.405 127.169 101.868 1.00 21.23 794 ALA E N 1
ATOM 12903 C CA . ALA D 4 794 ? 141.173 126.609 102.405 1.00 21.23 794 ALA E CA 1
ATOM 12904 C C . ALA D 4 794 ? 140.315 127.692 103.039 1.00 21.23 794 ALA E C 1
ATOM 12905 O O . ALA D 4 794 ? 139.092 127.697 102.877 1.00 21.23 794 ALA E O 1
ATOM 12912 N N . MET D 4 795 ? 140.936 128.630 103.752 1.00 21.63 795 MET E N 1
ATOM 12913 C CA . MET D 4 795 ? 140.159 129.709 104.358 1.00 21.63 795 MET E CA 1
ATOM 12914 C C . MET D 4 795 ? 139.583 130.651 103.308 1.00 21.63 795 MET E C 1
ATOM 12915 O O . MET D 4 795 ? 138.478 131.174 103.482 1.00 21.63 795 MET E O 1
ATOM 12929 N N . VAL D 4 796 ? 140.319 130.907 102.225 1.00 20.59 796 VAL E N 1
ATOM 12930 C CA . VAL D 4 796 ? 139.783 131.756 101.164 1.00 20.59 796 VAL E CA 1
ATOM 12931 C C . VAL D 4 796 ? 138.542 131.117 100.564 1.00 20.59 796 VAL E C 1
ATOM 12932 O O . VAL D 4 796 ? 137.517 131.780 100.361 1.00 20.59 796 VAL E O 1
ATOM 12945 N N . ILE D 4 797 ? 138.604 129.812 100.297 1.00 21.21 797 ILE E N 1
ATOM 12946 C CA . ILE D 4 797 ? 137.440 129.122 99.751 1.00 21.21 797 ILE E CA 1
ATOM 12947 C C . ILE D 4 797 ? 136.310 129.116 100.765 1.00 21.21 797 ILE E C 1
ATOM 12948 O O . ILE D 4 797 ? 135.134 129.235 100.406 1.00 21.21 797 ILE E O 1
ATOM 12964 N N . ASP D 4 798 ? 136.646 128.977 102.048 1.00 23.01 798 ASP E N 1
ATOM 12965 C CA . ASP D 4 798 ? 135.630 128.994 103.091 1.00 23.01 798 ASP E CA 1
ATOM 12966 C C . ASP D 4 798 ? 134.884 130.317 103.115 1.00 23.01 798 ASP E C 1
ATOM 12967 O O . ASP D 4 798 ? 133.653 130.341 103.129 1.00 23.01 798 ASP E O 1
ATOM 12976 N N . GLU D 4 799 ? 135.616 131.429 103.139 1.00 22.83 799 GLU E N 1
ATOM 12977 C CA . GLU D 4 799 ? 134.968 132.734 103.208 1.00 22.83 799 GLU E CA 1
ATOM 12978 C C . GLU D 4 799 ? 134.167 133.022 101.943 1.00 22.83 799 GLU E C 1
ATOM 12979 O O . GLU D 4 799 ? 133.061 133.580 102.012 1.00 22.83 799 GLU E O 1
ATOM 12991 N N . TYR D 4 800 ? 134.700 132.638 100.779 1.00 20.70 800 TYR E N 1
ATOM 12992 C CA . TYR D 4 800 ? 133.959 132.817 99.536 1.00 20.70 800 TYR E CA 1
ATOM 12993 C C . TYR D 4 800 ? 132.648 132.051 99.570 1.00 20.70 800 TYR E C 1
ATOM 12994 O O . TYR D 4 800 ? 131.598 132.587 99.207 1.00 20.70 800 TYR E O 1
ATOM 13012 N N . ALA D 4 801 ? 132.687 130.788 99.997 1.00 22.03 801 ALA E N 1
ATOM 13013 C CA . ALA D 4 801 ? 131.451 130.028 100.132 1.00 22.03 801 ALA E CA 1
ATOM 13014 C C . ALA D 4 801 ? 130.538 130.629 101.188 1.00 22.03 801 ALA E C 1
ATOM 13015 O O . ALA D 4 801 ? 129.313 130.568 101.055 1.00 22.03 801 ALA E O 1
ATOM 13022 N N . LYS D 4 802 ? 131.111 131.211 102.242 1.00 23.57 802 LYS E N 1
ATOM 13023 C CA . LYS D 4 802 ? 130.306 131.639 103.379 1.00 23.57 802 LYS E CA 1
ATOM 13024 C C . LYS D 4 802 ? 129.476 132.863 103.039 1.00 23.57 802 LYS E C 1
ATOM 13025 O O . LYS D 4 802 ? 128.250 132.848 103.193 1.00 23.57 802 LYS E O 1
ATOM 13044 N N . ASN D 4 803 ? 130.113 133.928 102.552 1.00 23.02 803 ASN E N 1
ATOM 13045 C CA . ASN D 4 803 ? 129.377 135.159 102.287 1.00 23.02 803 ASN E CA 1
ATOM 13046 C C . ASN D 4 803 ? 128.857 135.240 100.860 1.00 23.02 803 ASN E C 1
ATOM 13047 O O . ASN D 4 803 ? 128.245 136.247 100.498 1.00 23.02 803 ASN E O 1
ATOM 13058 N N . CYS D 4 804 ? 129.086 134.216 100.045 1.00 22.93 804 CYS E N 1
ATOM 13059 C CA . CYS D 4 804 ? 128.334 134.083 98.810 1.00 22.93 804 CYS E CA 1
ATOM 13060 C C . CYS D 4 804 ? 126.873 133.801 99.127 1.00 22.93 804 CYS E C 1
ATOM 13061 O O . CYS D 4 804 ? 126.536 133.275 100.189 1.00 22.93 804 CYS E O 1
ATOM 13069 N N . SER D 4 805 ? 125.999 134.173 98.193 1.00 23.21 805 SER E N 1
ATOM 13070 C CA . SER D 4 805 ? 124.563 134.103 98.447 1.00 23.21 805 SER E CA 1
ATOM 13071 C C . SER D 4 805 ? 124.064 132.671 98.599 1.00 23.21 805 SER E C 1
ATOM 13072 O O . SER D 4 805 ? 123.114 132.433 99.352 1.00 23.21 805 SER E O 1
ATOM 13080 N N . THR D 4 806 ? 124.671 131.711 97.895 1.00 24.98 806 THR E N 1
ATOM 13081 C CA . THR D 4 806 ? 124.148 130.346 97.833 1.00 24.98 806 THR E CA 1
ATOM 13082 C C . THR D 4 806 ? 125.287 129.340 97.672 1.00 24.98 806 THR E C 1
ATOM 13083 O O . THR D 4 806 ? 126.190 129.586 96.857 1.00 24.98 806 THR E O 1
ATOM 13094 N N . PRO D 4 807 ? 125.295 128.221 98.410 1.00 24.61 807 PRO E N 1
ATOM 13095 C CA . PRO D 4 807 ? 126.397 127.261 98.236 1.00 24.61 807 PRO E CA 1
ATOM 13096 C C . PRO D 4 807 ? 126.466 126.640 96.853 1.00 24.61 807 PRO E C 1
ATOM 13097 O O . PRO D 4 807 ? 127.548 126.204 96.440 1.00 24.61 807 PRO E O 1
ATOM 13108 N N . GLU D 4 808 ? 125.344 126.561 96.131 1.00 25.08 808 GLU E N 1
ATOM 13109 C CA . GLU D 4 808 ? 125.367 125.972 94.795 1.00 25.08 808 GLU E CA 1
ATOM 13110 C C . GLU D 4 808 ? 126.282 126.746 93.856 1.00 25.08 808 GLU E C 1
ATOM 13111 O O . GLU D 4 808 ? 126.804 126.176 92.892 1.00 25.08 808 GLU E O 1
ATOM 13123 N N . VAL D 4 809 ? 126.473 128.042 94.107 1.00 24.67 809 VAL E N 1
ATOM 13124 C CA . VAL D 4 809 ? 127.409 128.830 93.311 1.00 24.67 809 VAL E CA 1
ATOM 13125 C C . VAL D 4 809 ? 128.843 128.414 93.605 1.00 24.67 809 VAL E C 1
ATOM 13126 O O . VAL D 4 809 ? 129.681 128.343 92.700 1.00 24.67 809 VAL E O 1
ATOM 13139 N N . ALA D 4 810 ? 129.149 128.148 94.873 1.00 23.17 810 ALA E N 1
ATOM 13140 C CA . ALA D 4 810 ? 130.491 127.778 95.296 1.00 23.17 810 ALA E CA 1
ATOM 13141 C C . ALA D 4 810 ? 130.774 126.291 95.158 1.00 23.17 810 ALA E C 1
ATOM 13142 O O . ALA D 4 810 ? 131.892 125.865 95.456 1.00 23.17 810 ALA E O 1
ATOM 13149 N N . SER D 4 811 ? 129.794 125.497 94.726 1.00 23.64 811 SER E N 1
ATOM 13150 C CA . SER D 4 811 ? 129.924 124.045 94.745 1.00 23.64 811 SER E CA 1
ATOM 13151 C C . SER D 4 811 ? 131.096 123.529 93.920 1.00 23.64 811 SER E C 1
ATOM 13152 O O . SER D 4 811 ? 131.539 122.402 94.148 1.00 23.64 811 SER E O 1
ATOM 13160 N N . ARG D 4 812 ? 131.599 124.305 92.959 1.00 21.84 812 ARG E N 1
ATOM 13161 C CA . ARG D 4 812 ? 132.645 123.796 92.079 1.00 21.84 812 ARG E CA 1
ATOM 13162 C C . ARG D 4 812 ? 133.924 123.435 92.826 1.00 21.84 812 ARG E C 1
ATOM 13163 O O . ARG D 4 812 ? 134.711 122.628 92.323 1.00 21.84 812 ARG E O 1
ATOM 13184 N N . PHE D 4 813 ? 134.154 124.012 94.004 1.00 22.21 813 PHE E N 1
ATOM 13185 C CA . PHE D 4 813 ? 135.345 123.719 94.789 1.00 22.21 813 PHE E CA 1
ATOM 13186 C C . PHE D 4 813 ? 135.242 122.419 95.570 1.00 22.21 813 PHE E C 1
ATOM 13187 O O . PHE D 4 813 ? 136.212 122.045 96.237 1.00 22.21 813 PHE E O 1
ATOM 13204 N N . ILE D 4 814 ? 134.101 121.728 95.509 1.00 22.91 814 ILE E N 1
ATOM 13205 C CA . ILE D 4 814 ? 133.779 120.731 96.524 1.00 22.91 814 ILE E CA 1
ATOM 13206 C C . ILE D 4 814 ? 134.740 119.549 96.465 1.00 22.91 814 ILE E C 1
ATOM 13207 O O . ILE D 4 814 ? 135.130 119.008 97.505 1.00 22.91 814 ILE E O 1
ATOM 13223 N N . GLU D 4 815 ? 135.143 119.127 95.266 1.00 23.30 815 GLU E N 1
ATOM 13224 C CA . GLU D 4 815 ? 136.007 117.954 95.190 1.00 23.30 815 GLU E CA 1
ATOM 13225 C C . GLU D 4 815 ? 137.429 118.274 95.644 1.00 23.30 815 GLU E C 1
ATOM 13226 O O . GLU D 4 815 ? 138.012 117.482 96.397 1.00 23.30 815 GLU E O 1
ATOM 13238 N N . PRO D 4 816 ? 138.033 119.390 95.223 1.00 23.33 816 PRO E N 1
ATOM 13239 C CA . PRO D 4 816 ? 139.339 119.752 95.794 1.00 23.33 816 PRO E CA 1
ATOM 13240 C C . PRO D 4 816 ? 139.337 119.856 97.305 1.00 23.33 816 PRO E C 1
ATOM 13241 O O . PRO D 4 816 ? 140.342 119.512 97.937 1.00 23.33 816 PRO E O 1
ATOM 13252 N N . LEU D 4 817 ? 138.244 120.321 97.909 1.00 22.26 817 LEU E N 1
ATOM 13253 C CA . LEU D 4 817 ? 138.192 120.398 99.366 1.00 22.26 817 LEU E CA 1
ATOM 13254 C C . LEU D 4 817 ? 138.048 119.014 99.982 1.00 22.26 817 LEU E C 1
ATOM 13255 O O . LEU D 4 817 ? 138.739 118.679 100.948 1.00 22.26 817 LEU E O 1
ATOM 13271 N N . GLN D 4 818 ? 137.146 118.198 99.437 1.00 24.14 818 GLN E N 1
ATOM 13272 C CA . GLN D 4 818 ? 136.882 116.890 100.024 1.00 24.14 818 GLN E CA 1
ATOM 13273 C C . GLN D 4 818 ? 138.088 115.972 99.912 1.00 24.14 818 GLN E C 1
ATOM 13274 O O . GLN D 4 818 ? 138.305 115.123 100.785 1.00 24.14 818 GLN E O 1
ATOM 13288 N N . LYS D 4 819 ? 138.881 116.119 98.850 1.00 24.67 819 LYS E N 1
ATOM 13289 C CA . LYS D 4 819 ? 140.072 115.290 98.722 1.00 24.67 819 LYS E CA 1
ATOM 13290 C C . LYS D 4 819 ? 141.068 115.555 99.843 1.00 24.67 819 LYS E C 1
ATOM 13291 O O . LYS D 4 819 ? 141.873 114.678 100.170 1.00 24.67 819 LYS E O 1
ATOM 13310 N N . ILE D 4 820 ? 141.041 116.744 100.444 1.00 23.90 820 ILE E N 1
ATOM 13311 C CA . ILE D 4 820 ? 141.992 117.033 101.511 1.00 23.90 820 ILE E CA 1
ATOM 13312 C C . ILE D 4 820 ? 141.680 116.201 102.745 1.00 23.90 820 ILE E C 1
ATOM 13313 O O . ILE D 4 820 ? 142.590 115.696 103.411 1.00 23.90 820 ILE E O 1
ATOM 13329 N N . ILE D 4 821 ? 140.397 116.039 103.070 1.00 23.53 821 ILE E N 1
ATOM 13330 C CA . ILE D 4 821 ? 140.036 115.250 104.245 1.00 23.53 821 ILE E CA 1
ATOM 13331 C C . ILE D 4 821 ? 140.021 113.760 103.923 1.00 23.53 821 ILE E C 1
ATOM 13332 O O . ILE D 4 821 ? 140.243 112.933 104.813 1.00 23.53 821 ILE E O 1
ATOM 13348 N N . ASP D 4 822 ? 139.770 113.385 102.667 1.00 25.09 822 ASP E N 1
ATOM 13349 C CA . ASP D 4 822 ? 139.714 111.967 102.330 1.00 25.09 822 ASP E CA 1
ATOM 13350 C C . ASP D 4 822 ? 141.104 111.354 102.181 1.00 25.09 822 ASP E C 1
ATOM 13351 O O . ASP D 4 822 ? 141.403 110.327 102.799 1.00 25.09 822 ASP E O 1
ATOM 13360 N N . LEU D 4 823 ? 141.964 111.965 101.374 1.00 25.70 823 LEU E N 1
ATOM 13361 C CA . LEU D 4 823 ? 143.204 111.320 100.967 1.00 25.70 823 LEU E CA 1
ATOM 13362 C C . LEU D 4 823 ? 144.288 111.455 102.033 1.00 25.70 823 LEU E C 1
ATOM 13363 O O . LEU D 4 823 ? 144.248 112.327 102.902 1.00 25.70 823 LEU E O 1
ATOM 13379 N N . GLU D 4 824 ? 145.270 110.561 101.947 1.00 28.32 824 GLU E N 1
ATOM 13380 C CA . GLU D 4 824 ? 146.431 110.612 102.825 1.00 28.32 824 GLU E CA 1
ATOM 13381 C C . GLU D 4 824 ? 147.187 111.920 102.632 1.00 28.32 824 GLU E C 1
ATOM 13382 O O . GLU D 4 824 ? 147.452 112.336 101.502 1.00 28.32 824 GLU E O 1
ATOM 13394 N N . ARG D 4 825 ? 147.532 112.567 103.739 1.00 28.96 825 ARG E N 1
ATOM 13395 C CA . ARG D 4 825 ? 148.266 113.816 103.669 1.00 28.96 825 ARG E CA 1
ATOM 13396 C C . ARG D 4 825 ? 149.718 113.567 103.250 1.00 28.96 825 ARG E C 1
ATOM 13397 O O . ARG D 4 825 ? 150.248 112.472 103.456 1.00 28.96 825 ARG E O 1
ATOM 13418 N N . PRO D 4 826 ? 150.383 114.558 102.646 1.00 31.80 826 PRO E N 1
ATOM 13419 C CA . PRO D 4 826 ? 151.812 114.401 102.351 1.00 31.80 826 PRO E CA 1
ATOM 13420 C C . PRO D 4 826 ? 152.621 114.209 103.623 1.00 31.80 826 PRO E C 1
ATOM 13421 O O . PRO D 4 826 ? 152.271 114.717 104.688 1.00 31.80 826 PRO E O 1
ATOM 13432 N N . SER D 4 827 ? 153.718 113.469 103.503 1.00 35.64 827 SER E N 1
ATOM 13433 C CA . SER D 4 827 ? 154.563 113.174 104.652 1.00 35.64 827 SER E CA 1
ATOM 13434 C C . SER D 4 827 ? 155.455 114.341 105.059 1.00 35.64 827 SER E C 1
ATOM 13435 O O . SER D 4 827 ? 156.111 114.253 106.103 1.00 35.64 827 SER E O 1
ATOM 13443 N N . HIS D 4 828 ? 155.501 115.417 104.276 1.00 38.42 828 HIS E N 1
ATOM 13444 C CA . HIS D 4 828 ? 156.417 116.516 104.536 1.00 38.42 828 HIS E CA 1
ATOM 13445 C C . HIS D 4 828 ? 155.762 117.833 104.154 1.00 38.42 828 HIS E C 1
ATOM 13446 O O . HIS D 4 828 ? 154.844 117.879 103.332 1.00 38.42 828 HIS E O 1
ATOM 13460 N N . TYR D 4 829 ? 156.258 118.911 104.753 1.00 31.83 829 TYR E N 1
ATOM 13461 C CA . TYR D 4 829 ? 155.865 120.260 104.382 1.00 31.83 829 TYR E CA 1
ATOM 13462 C C . TYR D 4 829 ? 157.102 121.141 104.378 1.00 31.83 829 TYR E C 1
ATOM 13463 O O . TYR D 4 829 ? 157.934 121.056 105.283 1.00 31.83 829 TYR E O 1
ATOM 13481 N N . ARG D 4 830 ? 157.215 121.995 103.362 1.00 31.92 830 ARG E N 1
ATOM 13482 C CA . ARG D 4 830 ? 158.387 122.856 103.259 1.00 31.92 830 ARG E CA 1
ATOM 13483 C C . ARG D 4 830 ? 158.446 123.850 104.405 1.00 31.92 830 ARG E C 1
ATOM 13484 O O . ARG D 4 830 ? 159.526 124.344 104.742 1.00 31.92 830 ARG E O 1
ATOM 13505 N N . ASP D 4 831 ? 157.297 124.174 104.994 1.00 32.88 831 ASP E N 1
ATOM 13506 C CA . ASP D 4 831 ? 157.281 125.006 106.188 1.00 32.88 831 ASP E CA 1
ATOM 13507 C C . ASP D 4 831 ? 157.995 124.335 107.354 1.00 32.88 831 ASP E C 1
ATOM 13508 O O . ASP D 4 831 ? 158.556 125.023 108.213 1.00 32.88 831 ASP E O 1
ATOM 13517 N N . LEU D 4 832 ? 157.979 123.003 107.405 1.00 34.60 832 LEU E N 1
ATOM 13518 C CA . LEU D 4 832 ? 158.517 122.241 108.525 1.00 34.60 832 LEU E CA 1
ATOM 13519 C C . LEU D 4 832 ? 159.926 121.718 108.279 1.00 34.60 832 LEU E C 1
ATOM 13520 O O . LEU D 4 832 ? 160.416 120.917 109.079 1.00 34.60 832 LEU E O 1
ATOM 13536 N N . VAL D 4 833 ? 160.591 122.146 107.204 1.00 38.65 833 VAL E N 1
ATOM 13537 C CA . VAL D 4 833 ? 161.896 121.589 106.865 1.00 38.65 833 VAL E CA 1
ATOM 13538 C C . VAL D 4 833 ? 162.911 121.822 107.974 1.00 38.65 833 VAL E C 1
ATOM 13539 O O . VAL D 4 833 ? 163.890 121.076 108.089 1.00 38.65 833 VAL E O 1
ATOM 13552 N N . THR D 4 834 ? 162.717 122.858 108.792 1.00 39.80 834 THR E N 1
ATOM 13553 C CA . THR D 4 834 ? 163.636 123.097 109.900 1.00 39.80 834 THR E CA 1
ATOM 13554 C C . THR D 4 834 ? 163.635 121.927 110.876 1.00 39.80 834 THR E C 1
ATOM 13555 O O . THR D 4 834 ? 164.692 121.501 111.357 1.00 39.80 834 THR E O 1
ATOM 13566 N N . TYR D 4 835 ? 162.452 121.391 111.180 1.00 39.40 835 TYR E N 1
ATOM 13567 C CA . TYR D 4 835 ? 162.365 120.272 112.111 1.00 39.40 835 TYR E CA 1
ATOM 13568 C C . TYR D 4 835 ? 163.104 119.055 111.575 1.00 39.40 835 TYR E C 1
ATOM 13569 O O . TYR D 4 835 ? 163.858 118.401 112.303 1.00 39.40 835 TYR E O 1
ATOM 13587 N N . VAL D 4 836 ? 162.911 118.738 110.296 1.00 42.90 836 VAL E N 1
ATOM 13588 C CA . VAL D 4 836 ? 163.557 117.546 109.765 1.00 42.90 836 VAL E CA 1
ATOM 13589 C C . VAL D 4 836 ? 165.056 117.766 109.642 1.00 42.90 836 VAL E C 1
ATOM 13590 O O . VAL D 4 836 ? 165.839 116.823 109.799 1.00 42.90 836 VAL E O 1
ATOM 13603 N N . GLN D 4 837 ? 165.493 118.998 109.374 1.00 43.77 837 GLN E N 1
ATOM 13604 C CA . GLN D 4 837 ? 166.929 119.258 109.359 1.00 43.77 837 GLN E CA 1
ATOM 13605 C C . GLN D 4 837 ? 167.536 119.119 110.750 1.00 43.77 837 GLN E C 1
ATOM 13606 O O . GLN D 4 837 ? 168.663 118.629 110.889 1.00 43.77 837 GLN E O 1
ATOM 13620 N N . ARG D 4 838 ? 166.807 119.524 111.789 1.00 45.28 838 ARG E N 1
ATOM 13621 C CA . ARG D 4 838 ? 167.287 119.309 113.149 1.00 45.28 838 ARG E CA 1
ATOM 13622 C C . ARG D 4 838 ? 167.354 117.822 113.476 1.00 45.28 838 ARG E C 1
ATOM 13623 O O . ARG D 4 838 ? 168.290 117.365 114.144 1.00 45.28 838 ARG E O 1
ATOM 13644 N N . VAL D 4 839 ? 166.373 117.052 113.001 1.00 47.32 839 VAL E N 1
ATOM 13645 C CA . VAL D 4 839 ? 166.409 115.601 113.165 1.00 47.32 839 VAL E CA 1
ATOM 13646 C C . VAL D 4 839 ? 167.654 115.032 112.506 1.00 47.32 839 VAL E C 1
ATOM 13647 O O . VAL D 4 839 ? 168.339 114.169 113.067 1.00 47.32 839 VAL E O 1
ATOM 13660 N N . ARG D 4 840 ? 167.945 115.487 111.287 1.00 49.09 840 ARG E N 1
ATOM 13661 C CA . ARG D 4 840 ? 169.119 114.996 110.573 1.00 49.09 840 ARG E CA 1
ATOM 13662 C C . ARG D 4 840 ? 170.398 115.335 111.325 1.00 49.09 840 ARG E C 1
ATOM 13663 O O . ARG D 4 840 ? 171.289 114.489 111.459 1.00 49.09 840 ARG E O 1
ATOM 13684 N N . SER D 4 841 ? 170.503 116.562 111.834 1.00 50.10 841 SER E N 1
ATOM 13685 C CA . SER D 4 841 ? 171.701 116.953 112.570 1.00 50.10 841 SER E CA 1
ATOM 13686 C C . SER D 4 841 ? 171.882 116.095 113.816 1.00 50.10 841 SER E C 1
ATOM 13687 O O . SER D 4 841 ? 172.990 115.633 114.111 1.00 50.10 841 SER E O 1
ATOM 13695 N N . ALA D 4 842 ? 170.799 115.865 114.562 1.00 52.17 842 ALA E N 1
ATOM 13696 C CA . ALA D 4 842 ? 170.907 115.062 115.777 1.00 52.17 842 ALA E CA 1
ATOM 13697 C C . ALA D 4 842 ? 171.275 113.616 115.464 1.00 52.17 842 ALA E C 1
ATOM 13698 O O . ALA D 4 842 ? 172.099 113.011 116.162 1.00 52.17 842 ALA E O 1
ATOM 13705 N N . SER D 4 843 ? 170.666 113.035 114.428 1.00 53.59 843 SER E N 1
ATOM 13706 C CA . SER D 4 843 ? 170.994 111.658 114.073 1.00 53.59 843 SER E CA 1
ATOM 13707 C C . SER D 4 843 ? 172.439 111.546 113.608 1.00 53.59 843 SER E C 1
ATOM 13708 O O . SER D 4 843 ? 173.130 110.568 113.923 1.00 53.59 843 SER E O 1
ATOM 13716 N N . GLN D 4 844 ? 172.915 112.535 112.850 1.00 56.78 844 GLN E N 1
ATOM 13717 C CA . GLN D 4 844 ? 174.318 112.549 112.459 1.00 56.78 844 GLN E CA 1
ATOM 13718 C C . GLN D 4 844 ? 175.220 112.662 113.679 1.00 56.78 844 GLN E C 1
ATOM 13719 O O . GLN D 4 844 ? 176.296 112.059 113.719 1.00 56.78 844 GLN E O 1
ATOM 13733 N N . GLN D 4 845 ? 174.808 113.442 114.681 1.00 57.32 845 GLN E N 1
ATOM 13734 C CA . GLN D 4 845 ? 175.601 113.538 115.902 1.00 57.32 845 GLN E CA 1
ATOM 13735 C C . GLN D 4 845 ? 175.661 112.197 116.623 1.00 57.32 845 GLN E C 1
ATOM 13736 O O . GLN D 4 845 ? 176.708 111.819 117.159 1.00 57.32 845 GLN E O 1
ATOM 13750 N N . LEU D 4 846 ? 174.546 111.466 116.651 1.00 59.79 846 LEU E N 1
ATOM 13751 C CA . LEU D 4 846 ? 174.551 110.134 117.256 1.00 59.79 846 LEU E CA 1
ATOM 13752 C C . LEU D 4 846 ? 175.488 109.196 116.500 1.00 59.79 846 LEU E C 1
ATOM 13753 O O . LEU D 4 846 ? 176.250 108.428 117.105 1.00 59.79 846 LEU E O 1
ATOM 13769 N N . ILE D 4 847 ? 175.431 109.232 115.170 1.00 59.99 847 ILE E N 1
ATOM 13770 C CA . ILE D 4 847 ? 176.322 108.394 114.377 1.00 59.99 847 ILE E CA 1
ATOM 13771 C C . ILE D 4 847 ? 177.773 108.767 114.643 1.00 59.99 847 ILE E C 1
ATOM 13772 O O . ILE D 4 847 ? 178.642 107.896 114.747 1.00 59.99 847 ILE E O 1
ATOM 13788 N N . ASN D 4 848 ? 178.061 110.065 114.750 1.00 61.71 848 ASN E N 1
ATOM 13789 C CA . ASN D 4 848 ? 179.418 110.497 115.070 1.00 61.71 848 ASN E CA 1
ATOM 13790 C C . ASN D 4 848 ? 179.846 109.992 116.440 1.00 61.71 848 ASN E C 1
ATOM 13791 O O . ASN D 4 848 ? 181.007 109.620 116.638 1.00 61.71 848 ASN E O 1
ATOM 13802 N N . LEU D 4 849 ? 178.926 109.995 117.406 1.00 63.84 849 LEU E N 1
ATOM 13803 C CA . LEU D 4 849 ? 179.241 109.457 118.724 1.00 63.84 849 LEU E CA 1
ATOM 13804 C C . LEU D 4 849 ? 179.586 107.978 118.636 1.00 63.84 849 LEU E C 1
ATOM 13805 O O . LEU D 4 849 ? 180.491 107.500 119.329 1.00 63.84 849 LEU E O 1
ATOM 13821 N N . PHE D 4 850 ? 178.872 107.235 117.789 1.00 64.51 850 PHE E N 1
ATOM 13822 C CA . PHE D 4 850 ? 179.248 105.843 117.548 1.00 64.51 850 PHE E CA 1
ATOM 13823 C C . PHE D 4 850 ? 180.632 105.751 116.917 1.00 64.51 850 PHE E C 1
ATOM 13824 O O . PHE D 4 850 ? 181.427 104.873 117.268 1.00 64.51 850 PHE E O 1
ATOM 13841 N N . ARG D 4 851 ? 180.930 106.641 115.971 1.00 63.90 851 ARG E N 1
ATOM 13842 C CA . ARG D 4 851 ? 182.183 106.542 115.229 1.00 63.90 851 ARG E CA 1
ATOM 13843 C C . ARG D 4 851 ? 183.388 106.888 116.099 1.00 63.90 851 ARG E C 1
ATOM 13844 O O . ARG D 4 851 ? 184.465 106.303 115.936 1.00 63.90 851 ARG E O 1
ATOM 13865 N N . ASP D 4 852 ? 183.233 107.837 117.024 1.00 65.87 852 ASP E N 1
ATOM 13866 C CA . ASP D 4 852 ? 184.367 108.350 117.787 1.00 65.87 852 ASP E CA 1
ATOM 13867 C C . ASP D 4 852 ? 184.545 107.651 119.129 1.00 65.87 852 ASP E C 1
ATOM 13868 O O . ASP D 4 852 ? 185.664 107.253 119.467 1.00 65.87 852 ASP E O 1
ATOM 13877 N N . HIS D 4 853 ? 183.463 107.474 119.895 1.00 67.69 853 HIS E N 1
ATOM 13878 C CA . HIS D 4 853 ? 183.541 106.888 121.226 1.00 67.69 853 HIS E CA 1
ATOM 13879 C C . HIS D 4 853 ? 183.004 105.471 121.302 1.00 67.69 853 HIS E C 1
ATOM 13880 O O . HIS D 4 853 ? 183.424 104.723 122.190 1.00 67.69 853 HIS E O 1
ATOM 13894 N N . GLY D 4 854 ? 182.094 105.078 120.411 1.00 67.35 854 GLY E N 1
ATOM 13895 C CA . GLY D 4 854 ? 181.858 103.666 120.194 1.00 67.35 854 GLY E CA 1
ATOM 13896 C C . GLY D 4 854 ? 182.955 102.991 119.403 1.00 67.35 854 GLY E C 1
ATOM 13897 O O . GLY D 4 854 ? 183.116 101.771 119.505 1.00 67.35 854 GLY E O 1
ATOM 13901 N N . LYS D 4 855 ? 183.716 103.768 118.627 1.00 68.34 855 LYS E N 1
ATOM 13902 C CA . LYS D 4 855 ? 184.849 103.265 117.851 1.00 68.34 855 LYS E CA 1
ATOM 13903 C C . LYS D 4 855 ? 184.430 102.106 116.952 1.00 68.34 855 LYS E C 1
ATOM 13904 O O . LYS D 4 855 ? 185.173 101.144 116.748 1.00 68.34 855 LYS E O 1
ATOM 13923 N N . VAL D 4 856 ? 183.215 102.200 116.411 1.00 67.64 856 VAL E N 1
ATOM 13924 C CA . VAL D 4 856 ? 182.748 101.211 115.450 1.00 67.64 856 VAL E CA 1
ATOM 13925 C C . VAL D 4 856 ? 183.560 101.323 114.168 1.00 67.64 856 VAL E C 1
ATOM 13926 O O . VAL D 4 856 ? 184.109 102.383 113.838 1.00 67.64 856 VAL E O 1
ATOM 13939 N N . SER D 4 857 ? 183.637 100.217 113.436 1.00 69.13 857 SER E N 1
ATOM 13940 C CA . SER D 4 857 ? 184.309 100.215 112.146 1.00 69.13 857 SER E CA 1
ATOM 13941 C C . SER D 4 857 ? 183.611 101.174 111.192 1.00 69.13 857 SER E C 1
ATOM 13942 O O . SER D 4 857 ? 182.417 101.026 110.915 1.00 69.13 857 SER E O 1
ATOM 13950 N N . GLN D 4 858 ? 184.350 102.170 110.705 1.00 70.29 858 GLN E N 1
ATOM 13951 C CA . GLN D 4 858 ? 183.781 103.117 109.759 1.00 70.29 858 GLN E CA 1
ATOM 13952 C C . GLN D 4 858 ? 183.436 102.409 108.456 1.00 70.29 858 GLN E C 1
ATOM 13953 O O . GLN D 4 858 ? 184.141 101.494 108.022 1.00 70.29 858 GLN E O 1
ATOM 13967 N N . GLY D 4 859 ? 182.345 102.846 107.826 1.00 70.00 859 GLY E N 1
ATOM 13968 C CA . GLY D 4 859 ? 181.909 102.295 106.561 1.00 70.00 859 GLY E CA 1
ATOM 13969 C C . GLY D 4 859 ? 180.870 101.200 106.653 1.00 70.00 859 GLY E C 1
ATOM 13970 O O . GLY D 4 859 ? 180.264 100.863 105.629 1.00 70.00 859 GLY E O 1
ATOM 13974 N N . LYS D 4 860 ? 180.649 100.626 107.838 1.00 69.60 860 LYS E N 1
ATOM 13975 C CA . LYS D 4 860 ? 179.561 99.682 108.070 1.00 69.60 860 LYS E CA 1
ATOM 13976 C C . LYS D 4 860 ? 178.338 100.356 108.680 1.00 69.60 860 LYS E C 1
ATOM 13977 O O . LYS D 4 860 ? 177.581 99.717 109.423 1.00 69.60 860 LYS E O 1
ATOM 13996 N N . LEU D 4 861 ? 178.130 101.636 108.380 1.00 65.66 861 LEU E N 1
ATOM 13997 C CA . LEU D 4 861 ? 177.085 102.453 108.975 1.00 65.66 861 LEU E CA 1
ATOM 13998 C C . LEU D 4 861 ? 176.563 103.397 107.905 1.00 65.66 861 LEU E C 1
ATOM 13999 O O . LEU D 4 861 ? 177.290 103.710 106.955 1.00 65.66 861 LEU E O 1
ATOM 14015 N N . PRO D 4 862 ? 175.318 103.866 108.020 1.00 64.24 862 PRO E N 1
ATOM 14016 C CA . PRO D 4 862 ? 174.722 104.633 106.918 1.00 64.24 862 PRO E CA 1
ATOM 14017 C C . PRO D 4 862 ? 175.229 106.068 106.888 1.00 64.24 862 PRO E C 1
ATOM 14018 O O . PRO D 4 862 ? 175.268 106.748 107.916 1.00 64.24 862 PRO E O 1
ATOM 14029 N N . THR D 4 863 ? 175.623 106.525 105.700 1.00 62.33 863 THR E N 1
ATOM 14030 C CA . THR D 4 863 ? 175.908 107.940 105.481 1.00 62.33 863 THR E CA 1
ATOM 14031 C C . THR D 4 863 ? 174.591 108.658 105.210 1.00 62.33 863 THR E C 1
ATOM 14032 O O . THR D 4 863 ? 173.977 108.466 104.155 1.00 62.33 863 THR E O 1
ATOM 14043 N N . LEU D 4 864 ? 174.153 109.479 106.159 1.00 55.74 864 LEU E N 1
ATOM 14044 C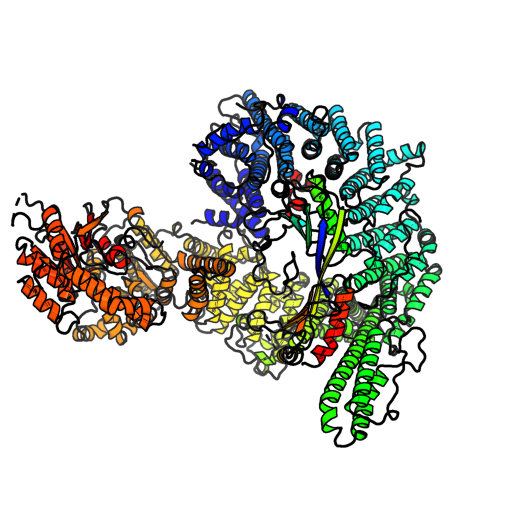 CA . LEU D 4 864 ? 172.877 110.171 106.030 1.00 55.74 864 LEU E CA 1
ATOM 14045 C C . LEU D 4 864 ? 172.920 111.174 104.880 1.00 55.74 864 LEU E C 1
ATOM 14046 O O . LEU D 4 864 ? 173.938 111.829 104.643 1.00 55.74 864 LEU E O 1
ATOM 14062 N N . ALA D 4 865 ? 171.803 111.286 104.161 1.00 50.99 865 ALA E N 1
ATOM 14063 C CA . ALA D 4 865 ? 171.740 112.159 102.994 1.00 50.99 865 ALA E CA 1
ATOM 14064 C C . ALA D 4 865 ? 171.944 113.618 103.384 1.00 50.99 865 ALA E C 1
ATOM 14065 O O . ALA D 4 865 ? 171.518 114.060 104.454 1.00 50.99 865 ALA E O 1
ATOM 14072 N N . VAL D 4 866 ? 172.615 114.368 102.503 1.00 50.07 866 VAL E N 1
ATOM 14073 C CA . VAL D 4 866 ? 172.901 115.773 102.787 1.00 50.07 866 VAL E CA 1
ATOM 14074 C C . VAL D 4 866 ? 171.647 116.634 102.666 1.00 50.07 866 VAL E C 1
ATOM 14075 O O . VAL D 4 866 ? 171.468 117.584 103.436 1.00 50.07 866 VAL E O 1
ATOM 14088 N N . VAL D 4 867 ? 170.756 116.317 101.729 1.00 48.33 867 VAL E N 1
ATOM 14089 C CA . VAL D 4 867 ? 169.563 117.118 101.469 1.00 48.33 867 VAL E CA 1
ATOM 14090 C C . VAL D 4 867 ? 168.386 116.489 102.193 1.00 48.33 867 VAL E C 1
ATOM 14091 O O . VAL D 4 867 ? 168.225 115.263 102.194 1.00 48.33 867 VAL E O 1
ATOM 14104 N N . VAL D 4 868 ? 167.560 117.328 102.810 1.00 45.74 868 VAL E N 1
ATOM 14105 C CA . VAL D 4 868 ? 166.448 116.881 103.642 1.00 45.74 868 VAL E CA 1
ATOM 14106 C C . VAL D 4 868 ? 165.155 117.002 102.856 1.00 45.74 868 VAL E C 1
ATOM 14107 O O . VAL D 4 868 ? 164.983 117.928 102.054 1.00 45.74 868 VAL E O 1
ATOM 14120 N N . GLN D 4 869 ? 164.253 116.047 103.072 1.00 44.65 869 GLN E N 1
ATOM 14121 C CA . GLN D 4 869 ? 162.949 116.065 102.430 1.00 44.65 869 GLN E CA 1
ATOM 14122 C C . GLN D 4 869 ? 162.235 117.371 102.728 1.00 44.65 869 GLN E C 1
ATOM 14123 O O . GLN D 4 869 ? 162.241 117.852 103.863 1.00 44.65 869 GLN E O 1
ATOM 14137 N N . GLY D 4 870 ? 161.625 117.944 101.695 1.00 42.48 870 GLY E N 1
ATOM 14138 C CA . GLY D 4 870 ? 160.932 119.203 101.790 1.00 42.48 870 GLY E CA 1
ATOM 14139 C C . GLY D 4 870 ? 161.730 120.388 101.299 1.00 42.48 870 GLY E C 1
ATOM 14140 O O . GLY D 4 870 ? 161.141 121.436 101.022 1.00 42.48 870 GLY E O 1
ATOM 14144 N N . GLU D 4 871 ? 163.045 120.250 101.175 1.00 46.50 871 GLU E N 1
ATOM 14145 C CA . GLU D 4 871 ? 163.833 121.302 100.563 1.00 46.50 871 GLU E CA 1
ATOM 14146 C C . GLU D 4 871 ? 163.400 121.464 99.107 1.00 46.50 871 GLU E C 1
ATOM 14147 O O . GLU D 4 871 ? 162.855 120.527 98.517 1.00 46.50 871 GLU E O 1
ATOM 14159 N N . PRO D 4 872 ? 163.594 122.644 98.515 1.00 48.80 872 PRO E N 1
ATOM 14160 C CA . PRO D 4 872 ? 163.019 122.898 97.182 1.00 48.80 872 PRO E CA 1
ATOM 14161 C C . PRO D 4 872 ? 163.529 121.927 96.128 1.00 48.80 872 PRO E C 1
ATOM 14162 O O . PRO D 4 872 ? 164.723 121.874 95.824 1.00 48.80 872 PRO E O 1
ATOM 14173 N N . GLU D 4 873 ? 162.596 121.156 95.567 1.00 52.31 873 GLU E N 1
ATOM 14174 C CA . GLU D 4 873 ? 162.879 120.163 94.526 1.00 52.31 873 GLU E CA 1
ATOM 14175 C C . GLU D 4 873 ? 163.929 119.143 94.968 1.00 52.31 873 GLU E C 1
ATOM 14176 O O . GLU D 4 873 ? 164.724 118.660 94.160 1.00 52.31 873 GLU E O 1
ATOM 14188 N N . ALA D 4 874 ? 163.935 118.794 96.252 1.00 49.67 874 ALA E N 1
ATOM 14189 C CA . ALA D 4 874 ? 164.787 117.709 96.721 1.00 49.67 874 ALA E CA 1
ATOM 14190 C C . ALA D 4 874 ? 164.305 116.378 96.157 1.00 49.67 874 ALA E C 1
ATOM 14191 O O . ALA D 4 874 ? 163.104 116.098 96.136 1.00 49.67 874 ALA E O 1
ATOM 14198 N N . GLY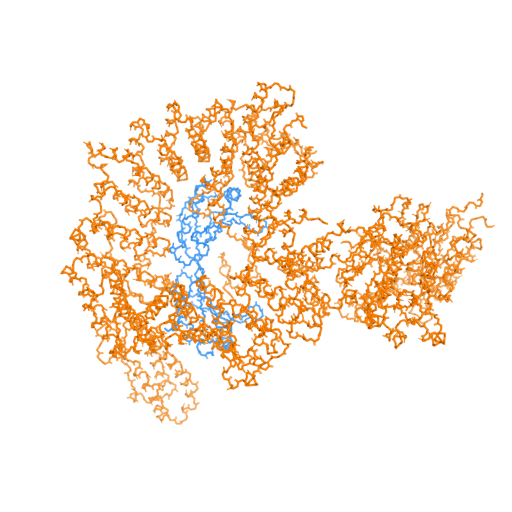 D 4 875 ? 165.249 115.553 95.705 1.00 54.45 875 GLY E N 1
ATOM 14199 C CA . GLY D 4 875 ? 164.933 114.288 95.081 1.00 54.45 875 GLY E CA 1
ATOM 14200 C C . GLY D 4 875 ? 164.433 113.251 96.066 1.00 54.45 875 GLY E C 1
ATOM 14201 O O . GLY D 4 875 ? 164.445 113.464 97.282 1.00 54.45 875 GLY E O 1
ATOM 14205 N N . PRO D 4 876 ? 163.980 112.097 95.561 1.00 53.88 876 PRO E N 1
ATOM 14206 C CA . PRO D 4 876 ? 163.428 111.071 96.460 1.00 53.88 876 PRO E CA 1
ATOM 14207 C C . PRO D 4 876 ? 164.445 110.487 97.424 1.00 53.88 876 PRO E C 1
ATOM 14208 O O . PRO D 4 876 ? 164.041 109.888 98.429 1.00 53.88 876 PRO E O 1
ATOM 14219 N N . GLY D 4 877 ? 165.737 110.645 97.165 1.00 50.87 877 GLY E N 1
ATOM 14220 C CA . GLY D 4 877 ? 166.759 110.166 98.069 1.00 50.87 877 GLY E CA 1
ATOM 14221 C C . GLY D 4 877 ? 16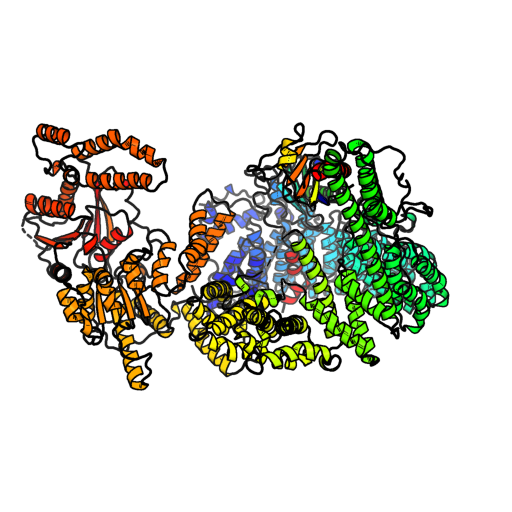6.973 111.006 99.307 1.00 50.87 877 GLY E C 1
ATOM 14222 O O . GLY D 4 877 ? 167.829 110.672 100.130 1.00 50.87 877 GLY E O 1
ATOM 14226 N N . ALA D 4 878 ? 166.219 112.091 99.462 1.00 49.72 878 ALA E N 1
ATOM 14227 C CA . ALA D 4 878 ? 166.414 113.000 100.581 1.00 49.72 878 ALA E CA 1
ATOM 14228 C C . ALA D 4 878 ? 166.115 112.318 101.912 1.00 49.72 878 ALA E C 1
ATOM 14229 O O . ALA D 4 878 ? 165.303 111.394 101.996 1.00 49.72 878 ALA E O 1
ATOM 14236 N N . PHE D 4 879 ? 166.781 112.796 102.961 1.00 48.85 879 PHE E N 1
ATOM 14237 C CA . PHE D 4 879 ? 166.574 112.273 104.302 1.00 48.85 879 PHE E CA 1
ATOM 14238 C C . PHE D 4 879 ? 165.147 112.545 104.761 1.00 48.85 879 PHE E C 1
ATOM 14239 O O . PHE D 4 879 ? 164.554 113.573 104.431 1.00 48.85 879 PHE E O 1
ATOM 14256 N N . SER D 4 880 ? 164.594 111.606 105.527 1.00 49.80 880 SER E N 1
ATOM 14257 C CA . SER D 4 880 ? 163.229 111.714 106.023 1.00 49.80 880 SER E CA 1
ATOM 14258 C C . SER D 4 880 ? 163.153 111.148 107.433 1.00 49.80 880 SER E C 1
ATOM 14259 O O . SER D 4 880 ? 163.982 110.333 107.842 1.00 49.80 880 SER E O 1
ATOM 14267 N N . ILE D 4 881 ? 162.132 111.592 108.172 1.00 49.03 881 ILE E N 1
ATOM 14268 C CA . ILE D 4 881 ? 161.949 111.144 109.553 1.00 49.03 881 ILE E CA 1
ATOM 14269 C C . ILE D 4 881 ? 161.762 109.635 109.626 1.00 49.03 881 ILE E C 1
ATOM 14270 O O . ILE D 4 881 ? 162.059 109.020 110.657 1.00 49.03 881 ILE E O 1
ATOM 14286 N N . ALA D 4 882 ? 161.257 109.014 108.558 1.00 50.81 882 ALA E N 1
ATOM 14287 C CA . ALA D 4 882 ? 161.185 107.558 108.532 1.00 50.81 882 ALA E CA 1
ATOM 14288 C C . ALA D 4 882 ? 162.577 106.947 108.610 1.00 50.81 882 ALA E C 1
ATOM 14289 O O . ALA D 4 882 ? 162.786 105.933 109.288 1.00 50.81 882 ALA E O 1
ATOM 14296 N N . ASN D 4 883 ? 163.552 107.567 107.944 1.00 51.22 883 ASN E N 1
ATOM 14297 C CA . ASN D 4 883 ? 164.922 107.085 108.052 1.00 51.22 883 ASN E CA 1
ATOM 14298 C C . ASN D 4 883 ? 165.471 107.319 109.453 1.00 51.22 883 ASN E C 1
ATOM 14299 O O . ASN D 4 883 ? 166.262 106.517 109.956 1.00 51.22 883 ASN E O 1
ATOM 14310 N N . ALA D 4 884 ? 165.070 108.414 110.098 1.00 52.07 884 ALA E N 1
ATOM 14311 C CA . ALA D 4 884 ? 165.472 108.633 111.483 1.00 52.07 884 ALA E CA 1
ATOM 14312 C C . ALA D 4 884 ? 164.915 107.545 112.392 1.00 52.07 884 ALA E C 1
ATOM 14313 O O . ALA D 4 884 ? 165.604 107.076 113.309 1.00 52.07 884 ALA E O 1
ATOM 14320 N N . GLU D 4 885 ? 163.661 107.149 112.169 1.00 54.83 885 GLU E N 1
ATOM 14321 C CA . GLU D 4 885 ? 163.083 106.044 112.926 1.00 54.83 885 GLU E CA 1
ATOM 14322 C C . GLU D 4 885 ? 163.867 104.763 112.686 1.00 54.83 885 GLU E C 1
ATOM 14323 O O . GLU D 4 885 ? 164.166 104.015 113.625 1.00 54.83 885 GLU E O 1
ATOM 14335 N N . LYS D 4 886 ? 164.208 104.495 111.424 1.00 57.40 886 LYS E N 1
ATOM 14336 C CA . LYS D 4 886 ? 164.995 103.310 111.101 1.00 57.40 886 LYS E CA 1
ATOM 14337 C C . LYS D 4 886 ? 166.340 103.335 111.817 1.00 57.40 886 LYS E C 1
ATOM 14338 O O . LYS D 4 886 ? 166.810 102.303 112.308 1.00 57.40 886 LYS E O 1
ATOM 14357 N N . VAL D 4 887 ? 166.972 104.507 111.891 1.00 56.23 887 VAL E N 1
ATOM 14358 C CA . VAL D 4 887 ? 168.252 104.622 112.585 1.00 56.23 887 VAL E CA 1
ATOM 14359 C C . VAL D 4 887 ? 168.077 104.315 114.065 1.00 56.23 887 VAL E C 1
ATOM 14360 O O . VAL D 4 887 ? 168.668 103.371 114.599 1.00 56.23 887 VAL E O 1
ATOM 14373 N N . VAL D 4 888 ? 167.256 105.111 114.751 1.00 55.98 888 VAL E N 1
ATOM 14374 C CA . VAL D 4 888 ? 167.192 105.011 116.204 1.00 55.98 888 VAL E CA 1
ATOM 14375 C C . VAL D 4 888 ? 166.589 103.696 116.681 1.00 55.98 888 VAL E C 1
ATOM 14376 O O . VAL D 4 888 ? 166.905 103.256 117.791 1.00 55.98 888 VAL E O 1
ATOM 14389 N N . ASN D 4 889 ? 165.742 103.040 115.883 1.00 59.27 889 ASN E N 1
ATOM 14390 C CA . ASN D 4 889 ? 165.100 101.804 116.330 1.00 59.27 889 ASN E CA 1
ATOM 14391 C C . ASN D 4 889 ? 165.919 100.564 115.982 1.00 59.27 889 ASN E C 1
ATOM 14392 O O . ASN D 4 889 ? 166.167 99.723 116.850 1.00 59.27 889 ASN E O 1
ATOM 14403 N N . GLU D 4 890 ? 166.345 100.437 114.725 1.00 61.96 890 GLU E N 1
ATOM 14404 C CA . GLU D 4 890 ? 167.009 99.233 114.234 1.00 61.96 890 GLU E CA 1
ATOM 14405 C C . GLU D 4 890 ? 168.522 99.383 114.137 1.00 61.96 890 GLU E C 1
ATOM 14406 O O . GLU D 4 890 ? 169.259 98.505 114.593 1.00 61.96 890 GLU E O 1
ATOM 14418 N N . ASP D 4 891 ? 169.008 100.474 113.544 1.00 62.15 891 ASP E N 1
ATOM 14419 C CA . ASP D 4 891 ? 170.446 100.609 113.343 1.00 62.15 891 ASP E CA 1
ATOM 14420 C C . ASP D 4 891 ? 171.175 100.793 114.667 1.00 62.15 891 ASP E C 1
ATOM 14421 O O . ASP D 4 891 ? 172.330 100.380 114.802 1.00 62.15 891 ASP E O 1
ATOM 14430 N N . PHE D 4 892 ? 170.530 101.432 115.644 1.00 62.79 892 PHE E N 1
ATOM 14431 C CA . PHE D 4 892 ? 171.158 101.633 116.946 1.00 62.79 892 PHE E CA 1
ATOM 14432 C C . PHE D 4 892 ? 171.505 100.303 117.598 1.00 62.79 892 PHE E C 1
ATOM 14433 O O . PHE D 4 892 ? 172.652 100.068 118.002 1.00 62.79 892 PHE E O 1
ATOM 14450 N N . GLU D 4 893 ? 170.522 99.411 117.702 1.00 66.01 893 GLU E N 1
ATOM 14451 C CA . GLU D 4 893 ? 170.792 98.104 118.282 1.00 66.01 893 GLU E CA 1
ATOM 14452 C C . GLU D 4 893 ? 171.731 97.296 117.401 1.00 66.01 893 GLU E C 1
ATOM 14453 O O . GLU D 4 893 ? 172.504 96.480 117.910 1.00 66.01 893 GLU E O 1
ATOM 14465 N N . ARG D 4 894 ? 171.686 97.507 116.083 1.00 65.43 894 ARG E N 1
ATOM 14466 C CA . ARG D 4 894 ? 172.618 96.813 115.204 1.00 65.43 894 ARG E CA 1
ATOM 14467 C C . ARG D 4 894 ? 174.054 97.217 115.509 1.00 65.43 894 ARG E C 1
ATOM 14468 O O . ARG D 4 894 ? 174.953 96.369 115.539 1.00 65.43 894 ARG E O 1
ATOM 14489 N N . LEU D 4 895 ? 174.293 98.507 115.745 1.00 65.07 895 LEU E N 1
ATOM 14490 C CA . LEU D 4 895 ? 175.637 98.924 116.115 1.00 65.07 895 LEU E CA 1
ATOM 14491 C C . LEU D 4 895 ? 176.001 98.426 117.502 1.00 65.07 895 LEU E C 1
ATOM 14492 O O . LEU D 4 895 ? 177.168 98.110 117.754 1.00 65.07 895 LEU E O 1
ATOM 14508 N N . LYS D 4 896 ? 175.026 98.333 118.409 1.00 66.44 896 LYS E N 1
ATOM 14509 C CA . LYS D 4 896 ? 175.321 97.726 119.705 1.00 66.44 896 LYS E CA 1
ATOM 14510 C C . LYS D 4 896 ? 175.741 96.268 119.548 1.00 66.44 896 LYS E C 1
ATOM 14511 O O . LYS D 4 896 ? 176.608 95.790 120.288 1.00 66.44 896 LYS E O 1
ATOM 14530 N N . ARG D 4 897 ? 175.151 95.551 118.590 1.00 66.95 897 ARG E N 1
ATOM 14531 C CA . ARG D 4 897 ? 175.658 94.222 118.261 1.00 66.95 897 ARG E CA 1
ATOM 14532 C C . ARG D 4 897 ? 177.068 94.312 117.697 1.00 66.95 897 ARG E C 1
ATOM 14533 O O . ARG D 4 897 ? 177.931 93.492 118.028 1.00 66.95 897 ARG E O 1
ATOM 14554 N N . LEU D 4 898 ? 177.320 95.309 116.848 1.00 66.90 898 LEU E N 1
ATOM 14555 C CA . LEU D 4 898 ? 178.604 95.399 116.163 1.00 66.90 898 LEU E CA 1
ATOM 14556 C C . LEU D 4 898 ? 179.724 95.807 117.115 1.00 66.90 898 LEU E C 1
ATOM 14557 O O . LEU D 4 898 ? 180.872 95.382 116.943 1.00 66.90 898 LEU E O 1
ATOM 14573 N N . MET D 4 899 ? 179.420 96.639 118.110 1.00 67.85 899 MET E N 1
ATOM 14574 C CA . MET D 4 899 ? 180.453 97.121 119.019 1.00 67.85 899 MET E CA 1
ATOM 14575 C C . MET D 4 899 ? 181.072 95.964 119.795 1.00 67.85 899 MET E C 1
ATOM 14576 O O . MET D 4 899 ? 180.373 95.063 120.268 1.00 67.85 899 MET E O 1
ATOM 14590 N N . ALA D 4 900 ? 182.397 95.994 119.917 1.00 72.73 900 ALA E N 1
ATOM 14591 C CA . ALA D 4 900 ? 183.138 94.936 120.581 1.00 72.73 900 ALA E CA 1
ATOM 14592 C C . ALA D 4 900 ? 183.065 95.084 122.102 1.00 72.73 900 ALA E C 1
ATOM 14593 O O . ALA D 4 900 ? 182.817 96.180 122.612 1.00 72.73 900 ALA E O 1
ATOM 14600 N N . PRO D 4 901 ? 183.268 93.999 122.855 1.00 74.25 901 PRO E N 1
ATOM 14601 C CA . PRO D 4 901 ? 183.414 94.147 124.306 1.00 74.25 901 PRO E CA 1
ATOM 14602 C C . PRO D 4 901 ? 184.644 94.974 124.641 1.00 74.25 901 PRO E C 1
ATOM 14603 O O . PRO D 4 901 ? 185.632 94.987 123.902 1.00 74.25 901 PRO E O 1
ATOM 14614 N N . GLY D 4 902 ? 184.572 95.677 125.771 1.00 73.37 902 GLY E N 1
ATOM 14615 C CA . GLY D 4 902 ? 185.572 96.652 126.139 1.00 73.37 902 GLY E CA 1
ATOM 14616 C C . GLY D 4 902 ? 185.318 98.040 125.601 1.00 73.37 902 GLY E C 1
ATOM 14617 O O . GLY D 4 902 ? 185.911 99.001 126.103 1.00 73.37 902 GLY E O 1
ATOM 14621 N N . GLN D 4 903 ? 184.463 98.173 124.588 1.00 71.30 903 GLN E N 1
ATOM 14622 C CA . GLN D 4 903 ? 183.986 99.456 124.089 1.00 71.30 903 GLN E CA 1
ATOM 14623 C C . GLN D 4 903 ? 182.543 99.721 124.500 1.00 71.30 903 GLN E C 1
ATOM 14624 O O . GLN D 4 903 ? 182.187 100.863 124.804 1.00 71.30 903 GLN E O 1
ATOM 14638 N N . ARG D 4 904 ? 181.702 98.683 124.490 1.00 69.77 904 ARG E N 1
ATOM 14639 C CA . ARG D 4 904 ? 180.300 98.824 124.875 1.00 69.77 904 ARG E CA 1
ATOM 14640 C C . ARG D 4 904 ? 180.153 99.459 126.256 1.00 69.77 904 ARG E C 1
ATOM 14641 O O . ARG D 4 904 ? 179.420 100.439 126.428 1.00 69.77 904 ARG E O 1
ATOM 14662 N N . LEU D 4 905 ? 180.852 98.911 127.254 1.00 69.87 905 LEU E N 1
ATOM 14663 C CA . LEU D 4 905 ? 180.638 99.341 128.635 1.00 69.87 905 LEU E CA 1
ATOM 14664 C C . LEU D 4 905 ? 180.966 100.815 128.838 1.00 69.87 905 LEU E C 1
ATOM 14665 O O . LEU D 4 905 ? 180.426 101.442 129.757 1.00 69.87 905 LEU E O 1
ATOM 14681 N N . ILE D 4 906 ? 181.846 101.379 128.008 1.00 69.83 906 ILE E N 1
ATOM 14682 C CA . ILE D 4 906 ? 182.192 102.796 128.100 1.00 69.83 906 ILE E CA 1
ATOM 14683 C C . ILE D 4 906 ? 181.457 103.651 127.069 1.00 69.83 906 ILE E C 1
ATOM 14684 O O . ILE D 4 906 ? 181.293 104.860 127.292 1.00 69.83 906 ILE E O 1
ATOM 14700 N N . ALA D 4 907 ? 181.004 103.064 125.959 1.00 67.58 907 ALA E N 1
ATOM 14701 C CA . ALA D 4 907 ? 180.319 103.839 124.931 1.00 67.58 907 ALA E CA 1
ATOM 14702 C C . ALA D 4 907 ? 178.846 104.043 125.267 1.00 67.58 907 ALA E C 1
ATOM 14703 O O . ALA D 4 907 ? 178.301 105.126 125.028 1.00 67.58 907 ALA E O 1
ATOM 14710 N N . LEU D 4 908 ? 178.195 103.015 125.810 1.00 66.07 908 LEU E N 1
ATOM 14711 C CA . LEU D 4 908 ? 176.765 103.088 126.106 1.00 66.07 908 LEU E CA 1
ATOM 14712 C C . LEU D 4 908 ? 176.339 104.275 126.967 1.00 66.07 908 LEU E C 1
ATOM 14713 O O . LEU D 4 908 ? 175.316 104.896 126.633 1.00 66.07 908 LEU E O 1
ATOM 14729 N N . PRO D 4 909 ? 177.030 104.652 128.051 1.00 66.81 909 PRO E N 1
ATOM 14730 C CA . PRO D 4 909 ? 176.522 105.763 128.876 1.00 66.81 909 PRO E CA 1
ATOM 14731 C C . PRO D 4 909 ? 176.510 107.120 128.187 1.00 66.81 909 PRO E C 1
ATOM 14732 O O . PRO D 4 909 ? 176.046 108.091 128.797 1.00 66.81 909 PRO E O 1
ATOM 14743 N N . GLN D 4 910 ? 176.984 107.225 126.947 1.00 65.85 910 GLN E N 1
ATOM 14744 C CA . GLN D 4 910 ? 176.799 108.403 126.110 1.00 65.85 910 GLN E CA 1
ATOM 14745 C C . GLN D 4 910 ? 175.825 108.132 124.975 1.00 65.85 910 GLN E C 1
ATOM 14746 O O . GLN D 4 910 ? 175.012 108.995 124.621 1.00 65.85 910 GLN E O 1
ATOM 14760 N N . LEU D 4 911 ? 175.912 106.938 124.386 1.00 64.19 911 LEU E N 1
ATOM 14761 C CA . LEU D 4 911 ? 175.032 106.581 123.283 1.00 64.19 911 LEU E CA 1
ATOM 14762 C C . LEU D 4 911 ? 173.576 106.573 123.719 1.00 64.19 911 LEU E C 1
ATOM 14763 O O . LEU D 4 911 ? 172.692 106.919 122.932 1.00 64.19 911 LEU E O 1
ATOM 14779 N N . ASN D 4 912 ? 173.299 106.173 124.962 1.00 64.66 912 ASN E N 1
ATOM 14780 C CA . ASN D 4 912 ? 171.919 106.187 125.442 1.00 64.66 912 ASN E CA 1
ATOM 14781 C C . ASN D 4 912 ? 171.350 107.604 125.448 1.00 64.66 912 ASN E C 1
ATOM 14782 O O . ASN D 4 912 ? 170.252 107.846 124.933 1.00 64.66 912 ASN E O 1
ATOM 14793 N N . GLU D 4 913 ? 172.092 108.562 126.014 1.00 62.19 913 GLU E N 1
ATOM 14794 C CA . GLU D 4 913 ? 171.610 109.939 126.046 1.00 62.19 913 GLU E CA 1
ATOM 14795 C C . GLU D 4 913 ? 171.512 110.527 124.645 1.00 62.19 913 GLU E C 1
ATOM 14796 O O . GLU D 4 913 ? 170.581 111.290 124.356 1.00 62.19 913 GLU E O 1
ATOM 14808 N N . ALA D 4 914 ? 172.446 110.176 123.759 1.00 61.68 914 ALA E N 1
ATOM 14809 C CA . ALA D 4 914 ? 172.354 110.649 122.383 1.00 61.68 914 ALA E CA 1
ATOM 14810 C C . ALA D 4 914 ? 171.116 110.086 121.696 1.00 61.68 914 ALA E C 1
ATOM 14811 O O . ALA D 4 914 ? 170.433 110.796 120.946 1.00 61.68 914 ALA E O 1
ATOM 14818 N N . ARG D 4 915 ? 170.804 108.817 121.954 1.00 60.02 915 ARG E N 1
ATOM 14819 C CA . ARG D 4 915 ? 169.610 108.217 121.383 1.00 60.02 915 ARG E CA 1
ATOM 14820 C C . ARG D 4 915 ? 168.361 108.912 121.892 1.00 60.02 915 ARG E C 1
ATOM 14821 O O . ARG D 4 915 ? 167.417 109.139 121.133 1.00 60.02 915 ARG E O 1
ATOM 14842 N N . GLU D 4 916 ? 168.313 109.217 123.187 1.00 58.83 916 GLU E N 1
ATOM 14843 C CA . GLU D 4 916 ? 167.117 109.873 123.708 1.00 58.83 916 GLU E CA 1
ATOM 14844 C C . GLU D 4 916 ? 166.975 111.285 123.148 1.00 58.83 916 GLU E C 1
ATOM 14845 O O . GLU D 4 916 ? 165.857 111.734 122.870 1.00 58.83 916 GLU E O 1
ATOM 14857 N N . GLN D 4 917 ? 168.088 111.997 122.959 1.00 58.70 917 GLN E N 1
ATOM 14858 C CA . GLN D 4 917 ? 168.014 113.297 122.295 1.00 58.70 917 GLN E CA 1
ATOM 14859 C C . GLN D 4 917 ? 167.442 113.154 120.889 1.00 58.70 917 GLN E C 1
ATOM 14860 O O . GLN D 4 917 ? 166.521 113.885 120.493 1.00 58.70 917 GLN E O 1
ATOM 14874 N N . THR D 4 918 ? 167.965 112.193 120.127 1.00 54.99 918 THR E N 1
ATOM 14875 C CA . THR D 4 918 ? 167.510 112.010 118.756 1.00 54.99 918 THR E CA 1
ATOM 14876 C C . THR D 4 918 ? 166.043 111.604 118.712 1.00 54.99 918 THR E C 1
ATOM 14877 O O . THR D 4 918 ? 165.285 112.090 117.865 1.00 54.99 918 THR E O 1
ATOM 14888 N N . VAL D 4 919 ? 165.617 110.727 119.622 1.00 53.07 919 VAL E N 1
ATOM 14889 C CA . VAL D 4 919 ? 164.247 110.237 119.567 1.00 53.07 919 VAL E CA 1
ATOM 14890 C C . VAL D 4 919 ? 163.270 111.317 120.009 1.00 53.07 919 VAL E C 1
ATOM 14891 O O . VAL D 4 919 ? 162.169 111.421 119.456 1.00 53.07 919 VAL E O 1
ATOM 14904 N N . GLU D 4 920 ? 163.643 112.159 120.980 1.00 53.42 920 GLU E N 1
ATOM 14905 C CA . GLU D 4 920 ? 162.738 113.246 121.337 1.00 53.42 920 GLU E CA 1
ATOM 14906 C C . GLU D 4 920 ? 162.647 114.277 120.219 1.00 53.42 920 GLU E C 1
ATOM 14907 O O . GLU D 4 920 ? 161.564 114.820 119.969 1.00 53.42 920 GLU E O 1
ATOM 14919 N N . VAL D 4 921 ? 163.750 114.540 119.514 1.00 50.00 921 VAL E N 1
ATOM 14920 C CA . VAL D 4 921 ? 163.670 115.457 118.380 1.00 50.00 921 VAL E CA 1
ATOM 14921 C C . VAL D 4 921 ? 162.794 114.868 117.276 1.00 50.00 921 VAL E C 1
ATOM 14922 O O . VAL D 4 921 ? 162.019 115.587 116.626 1.00 50.00 921 VAL E O 1
ATOM 14935 N N . ILE D 4 922 ? 162.903 113.558 117.041 1.00 49.62 922 ILE E N 1
ATOM 14936 C CA . ILE D 4 922 ? 162.068 112.906 116.034 1.00 49.62 922 ILE E CA 1
ATOM 14937 C C . ILE D 4 922 ? 160.597 113.028 116.410 1.00 49.62 922 ILE E C 1
ATOM 14938 O O . ILE D 4 922 ? 159.740 113.319 115.564 1.00 49.62 922 ILE E O 1
ATOM 14954 N N . GLU D 4 923 ? 160.279 112.789 117.682 1.00 47.11 923 GLU E N 1
ATOM 14955 C CA . GLU D 4 923 ? 158.894 112.914 118.117 1.00 47.11 923 GLU E CA 1
ATOM 14956 C C . GLU D 4 923 ? 158.406 114.348 117.968 1.00 47.11 923 GLU E C 1
ATOM 14957 O O . GLU D 4 923 ? 157.241 114.578 117.635 1.00 47.11 923 GLU E O 1
ATOM 14969 N N . GLU D 4 924 ? 159.277 115.327 118.225 1.00 45.28 924 GLU E N 1
ATOM 14970 C CA . GLU D 4 924 ? 158.891 116.723 118.033 1.00 45.28 924 GLU E CA 1
ATOM 14971 C C . GLU D 4 924 ? 158.549 117.007 116.574 1.00 45.28 924 GLU E C 1
ATOM 14972 O O . GLU D 4 924 ? 157.554 117.683 116.278 1.00 45.28 924 GLU E O 1
ATOM 14984 N N . ALA D 4 925 ? 159.368 116.504 115.648 1.00 41.87 925 ALA E N 1
ATOM 14985 C CA . ALA D 4 925 ? 159.078 116.704 114.232 1.00 41.87 925 ALA E CA 1
ATOM 14986 C C . ALA D 4 925 ? 157.748 116.066 113.852 1.00 41.87 925 ALA E C 1
ATOM 14987 O O . ALA D 4 925 ? 156.928 116.679 113.149 1.00 41.87 925 ALA E O 1
ATOM 14994 N N . LYS D 4 926 ? 157.510 114.839 114.324 1.00 43.52 926 LYS E N 1
ATOM 14995 C CA . LYS D 4 926 ? 156.251 114.162 114.025 1.00 43.52 926 LYS E CA 1
ATOM 14996 C C . LYS D 4 926 ? 155.066 114.927 114.596 1.00 43.52 926 LYS E C 1
ATOM 14997 O O . LYS D 4 926 ? 154.019 115.036 113.950 1.00 43.52 926 LYS E O 1
ATOM 15016 N N . ALA D 4 927 ? 155.208 115.453 115.812 1.00 39.40 927 ALA E N 1
ATOM 15017 C CA . ALA D 4 927 ? 154.123 116.208 116.425 1.00 39.40 927 ALA E CA 1
ATOM 15018 C C . ALA D 4 927 ? 153.812 117.469 115.633 1.00 39.40 927 ALA E C 1
ATOM 15019 O O . ALA D 4 927 ? 152.640 117.816 115.444 1.00 39.40 927 ALA E O 1
ATOM 15026 N N . ALA D 4 928 ? 154.845 118.181 115.175 1.00 35.57 928 ALA E N 1
ATOM 15027 C CA . ALA D 4 928 ? 154.603 119.383 114.381 1.00 35.57 928 ALA E CA 1
ATOM 15028 C C . ALA D 4 928 ? 153.887 119.047 113.078 1.00 35.57 928 ALA E C 1
ATOM 15029 O O . ALA D 4 928 ? 152.934 119.737 112.683 1.00 35.57 928 ALA E O 1
ATOM 15036 N N . LYS D 4 929 ? 154.321 117.983 112.400 1.00 33.26 929 LYS E N 1
ATOM 15037 C CA . LYS D 4 929 ? 153.651 117.592 111.164 1.00 33.26 929 LYS E CA 1
ATOM 15038 C C . LYS D 4 929 ? 152.199 117.220 111.429 1.00 33.26 929 LYS E C 1
ATOM 15039 O O . LYS D 4 929 ? 151.302 117.577 110.656 1.00 33.26 929 LYS E O 1
ATOM 15058 N N . GLU D 4 930 ? 151.947 116.486 112.512 1.00 32.55 930 GLU E N 1
ATOM 15059 C CA . GLU D 4 930 ? 150.579 116.093 112.824 1.00 32.55 930 GLU E CA 1
ATOM 15060 C C . GLU D 4 930 ? 149.720 117.307 113.145 1.00 32.55 930 GLU E C 1
ATOM 15061 O O . GLU D 4 930 ? 148.536 117.350 112.792 1.00 32.55 930 GLU E O 1
ATOM 15073 N N . ALA D 4 931 ? 150.295 118.300 113.824 1.00 30.42 931 ALA E N 1
ATOM 15074 C CA . ALA D 4 931 ? 149.552 119.524 114.099 1.00 30.42 931 ALA E CA 1
ATOM 15075 C C . ALA D 4 931 ? 149.165 120.230 112.807 1.00 30.42 931 ALA E C 1
ATOM 15076 O O . ALA D 4 931 ? 148.029 120.705 112.664 1.00 30.42 931 ALA E O 1
ATOM 15083 N N . ARG D 4 932 ? 150.092 120.308 111.847 1.00 30.37 932 ARG E N 1
ATOM 15084 C CA . ARG D 4 932 ? 149.742 120.922 110.568 1.00 30.37 932 ARG E CA 1
ATOM 15085 C C . ARG D 4 932 ? 148.658 120.129 109.851 1.00 30.37 932 ARG E C 1
ATOM 15086 O O . ARG D 4 932 ? 147.751 120.713 109.247 1.00 30.37 932 ARG E O 1
ATOM 15107 N N . ASP D 4 933 ? 148.750 118.799 109.878 1.00 29.98 933 ASP E N 1
ATOM 15108 C CA . ASP D 4 933 ? 147.717 117.979 109.252 1.00 29.98 933 ASP E CA 1
ATOM 15109 C C . ASP D 4 933 ? 146.356 118.268 109.862 1.00 29.98 933 ASP E C 1
ATOM 15110 O O . ASP D 4 933 ? 145.362 118.436 109.146 1.00 29.98 933 ASP E O 1
ATOM 15119 N N . ALA D 4 934 ? 146.297 118.336 111.192 1.00 26.75 934 ALA E N 1
ATOM 15120 C CA . ALA D 4 934 ? 145.035 118.611 111.867 1.00 26.75 934 ALA E CA 1
ATOM 15121 C C . ALA D 4 934 ? 144.491 119.976 111.472 1.00 26.75 934 ALA E C 1
ATOM 15122 O O . ALA D 4 934 ? 143.294 120.127 111.205 1.00 26.75 934 ALA E O 1
ATOM 15129 N N . ARG D 4 935 ? 145.365 120.983 111.413 1.00 24.48 935 ARG E N 1
ATOM 15130 C CA . ARG D 4 935 ? 144.921 122.337 111.092 1.00 24.48 935 ARG E CA 1
ATOM 15131 C C . ARG D 4 935 ? 144.370 122.423 109.672 1.00 24.48 935 ARG E C 1
ATOM 15132 O O . ARG D 4 935 ? 143.301 123.003 109.437 1.00 24.48 935 ARG E O 1
ATOM 15153 N N . ILE D 4 936 ? 145.082 121.838 108.707 1.00 24.31 936 ILE E N 1
ATOM 15154 C CA . ILE D 4 936 ? 144.632 121.903 107.321 1.00 24.31 936 ILE E CA 1
ATOM 15155 C C . ILE D 4 936 ? 143.334 121.125 107.153 1.00 24.31 936 ILE E C 1
ATOM 15156 O O . ILE D 4 936 ? 142.411 121.575 106.462 1.00 24.31 936 ILE E O 1
ATOM 15172 N N . LYS D 4 937 ? 143.243 119.940 107.768 1.00 24.05 937 LYS E N 1
ATOM 15173 C CA . LYS D 4 937 ? 142.015 119.159 107.670 1.00 24.05 937 LYS E CA 1
ATOM 15174 C C . LYS D 4 937 ? 140.838 119.906 108.276 1.00 24.05 937 LYS E C 1
ATOM 15175 O O . LYS D 4 937 ? 139.725 119.858 107.743 1.00 24.05 937 LYS E O 1
ATOM 15194 N N . ALA D 4 938 ? 141.057 120.592 109.397 1.00 23.53 938 ALA E N 1
ATOM 15195 C CA . ALA D 4 938 ? 139.980 121.353 110.017 1.00 23.53 938 ALA E CA 1
ATOM 15196 C C . ALA D 4 938 ? 139.528 122.495 109.123 1.00 23.53 938 ALA E C 1
ATOM 15197 O O . ALA D 4 938 ? 138.328 122.766 109.004 1.00 23.53 938 ALA E O 1
ATOM 15204 N N . ALA D 4 939 ? 140.479 123.198 108.502 1.00 22.41 939 ALA E N 1
ATOM 15205 C CA . ALA D 4 939 ? 140.103 124.281 107.599 1.00 22.41 939 ALA E CA 1
ATOM 15206 C C . ALA D 4 939 ? 139.301 123.751 106.419 1.00 22.41 939 ALA E C 1
ATOM 15207 O O . ALA D 4 939 ? 138.299 124.354 106.011 1.00 22.41 939 ALA E O 1
ATOM 15214 N N . ALA D 4 940 ? 139.711 122.608 105.873 1.00 22.25 940 ALA E N 1
ATOM 15215 C CA . ALA D 4 940 ? 138.966 122.022 104.766 1.00 22.25 940 ALA E CA 1
ATOM 15216 C C . ALA D 4 940 ? 137.561 121.625 105.198 1.00 22.25 940 ALA E C 1
ATOM 15217 O O . ALA D 4 940 ? 136.586 121.852 104.472 1.00 22.25 940 ALA E O 1
ATOM 15224 N N . ALA D 4 941 ? 137.438 121.008 106.373 1.00 22.44 941 ALA E N 1
ATOM 15225 C CA . ALA D 4 941 ? 136.123 120.594 106.846 1.00 22.44 941 ALA E CA 1
ATOM 15226 C C . ALA D 4 941 ? 135.225 121.794 107.085 1.00 22.44 941 ALA E C 1
ATOM 15227 O O . ALA D 4 941 ? 134.019 121.736 106.824 1.00 22.44 941 ALA E O 1
ATOM 15234 N N . CYS D 4 942 ? 135.786 122.888 107.599 1.00 22.30 942 CYS E N 1
ATOM 15235 C CA . CYS D 4 942 ? 134.993 124.100 107.776 1.00 22.30 942 CYS E CA 1
ATOM 15236 C C . CYS D 4 942 ? 134.516 124.643 106.437 1.00 22.30 942 CYS E C 1
ATOM 15237 O O . CYS D 4 942 ? 133.363 125.076 106.305 1.00 22.30 942 CYS E O 1
ATOM 15245 N N . ALA D 4 943 ? 135.389 124.625 105.429 1.00 22.11 943 ALA E N 1
ATOM 15246 C CA . ALA D 4 943 ? 134.976 125.059 104.101 1.00 22.11 943 ALA E CA 1
ATOM 15247 C C . ALA D 4 943 ? 133.837 124.197 103.573 1.00 22.11 943 ALA E C 1
ATOM 15248 O O . ALA D 4 943 ? 132.892 124.709 102.965 1.00 22.11 943 ALA E O 1
ATOM 15255 N N . LEU D 4 944 ? 133.909 122.883 103.793 1.00 22.74 944 LEU E N 1
ATOM 15256 C CA . LEU D 4 944 ? 132.830 122.004 103.347 1.00 22.74 944 LEU E CA 1
ATOM 15257 C C . LEU D 4 944 ? 131.535 122.287 104.095 1.00 22.74 944 LEU E C 1
ATOM 15258 O O . LEU D 4 944 ? 130.454 122.286 103.499 1.00 22.74 944 LEU E O 1
ATOM 15274 N N . VAL D 4 945 ? 131.621 122.516 105.406 1.00 22.59 945 VAL E N 1
ATOM 15275 C CA . VAL D 4 945 ? 130.428 122.820 106.191 1.00 22.59 945 VAL E CA 1
ATOM 15276 C C . VAL D 4 945 ? 129.773 124.096 105.685 1.00 22.59 945 VAL E C 1
ATOM 15277 O O . VAL D 4 945 ? 128.542 124.213 105.674 1.00 22.59 945 VAL E O 1
ATOM 15290 N N . ALA D 4 946 ? 130.580 125.083 105.283 1.00 23.59 946 ALA E N 1
ATOM 15291 C CA . ALA D 4 946 ? 130.013 126.321 104.752 1.00 23.59 946 ALA E CA 1
ATOM 15292 C C . ALA D 4 946 ? 129.220 126.078 103.475 1.00 23.59 946 ALA E C 1
ATOM 15293 O O . ALA D 4 946 ? 128.203 126.737 103.245 1.00 23.59 946 ALA E O 1
ATOM 15300 N N . MET D 4 947 ? 129.659 125.142 102.639 1.00 22.83 947 MET E N 1
ATOM 15301 C CA . MET D 4 947 ? 128.942 124.790 101.421 1.00 22.83 947 MET E CA 1
ATOM 15302 C C . MET D 4 947 ? 127.763 123.847 101.671 1.00 22.83 947 MET E C 1
ATOM 15303 O O . MET D 4 947 ? 127.199 123.326 100.706 1.00 22.83 947 MET E O 1
ATOM 15317 N N . LYS D 4 948 ? 127.386 123.613 102.929 1.00 24.76 948 LYS E N 1
ATOM 15318 C CA . LYS D 4 948 ? 126.183 122.857 103.297 1.00 24.76 948 LYS E CA 1
ATOM 15319 C C . LYS D 4 948 ? 126.168 121.439 102.718 1.00 24.76 948 LYS E C 1
ATOM 15320 O O . LYS D 4 948 ? 125.098 120.863 102.512 1.00 24.76 948 LYS E O 1
ATOM 15339 N N . VAL D 4 949 ? 127.327 120.841 102.455 1.00 23.70 949 VAL E N 1
ATOM 15340 C CA . VAL D 4 949 ? 127.368 119.420 102.120 1.00 23.70 949 VAL E CA 1
ATOM 15341 C C . VAL D 4 949 ? 127.406 118.601 103.403 1.00 23.70 949 VAL E C 1
ATOM 15342 O O . VAL D 4 949 ? 128.104 118.947 104.363 1.00 23.70 949 VAL E O 1
ATOM 15355 N N . LEU D 4 950 ? 126.644 117.508 103.420 1.00 25.58 950 LEU E N 1
ATOM 15356 C CA . LEU D 4 950 ? 126.554 116.599 104.563 1.00 25.58 950 LEU E CA 1
ATOM 15357 C C . LEU D 4 950 ? 126.812 115.190 104.046 1.00 25.58 950 LEU E C 1
ATOM 15358 O O . LEU D 4 950 ? 125.881 114.512 103.592 1.00 25.58 950 LEU E O 1
ATOM 15374 N N . PRO D 4 951 ? 128.061 114.717 104.077 1.00 25.87 951 PRO E N 1
ATOM 15375 C CA . PRO D 4 951 ? 128.340 113.377 103.549 1.00 25.87 951 PRO E CA 1
ATOM 15376 C C . PRO D 4 951 ? 127.586 112.298 104.311 1.00 25.87 951 PRO E C 1
ATOM 15377 O O . PRO D 4 951 ? 127.252 112.453 105.487 1.00 25.87 951 PRO E O 1
ATOM 15388 N N . LYS D 4 952 ? 127.295 111.200 103.610 1.00 28.28 952 LYS E N 1
ATOM 15389 C CA . LYS D 4 952 ? 126.578 110.087 104.221 1.00 28.28 952 LYS E CA 1
ATOM 15390 C C . LYS D 4 952 ? 127.396 109.389 105.301 1.00 28.28 952 LYS E C 1
ATOM 15391 O O . LYS D 4 952 ? 126.817 108.682 106.133 1.00 28.28 952 LYS E O 1
ATOM 15410 N N . LYS D 4 953 ? 128.722 109.558 105.302 1.00 26.83 953 LYS E N 1
ATOM 15411 C CA . LYS D 4 953 ? 129.600 109.098 106.377 1.00 26.83 953 LYS E CA 1
ATOM 15412 C C . LYS D 4 953 ? 130.342 110.325 106.901 1.00 26.83 953 LYS E C 1
ATOM 15413 O O . LYS D 4 953 ? 131.476 110.596 106.487 1.00 26.83 953 LYS E O 1
ATOM 15432 N N . PRO D 4 954 ? 129.731 111.099 107.803 1.00 24.51 954 PRO E N 1
ATOM 15433 C CA . PRO D 4 954 ? 130.326 112.378 108.208 1.00 24.51 954 PRO E CA 1
ATOM 15434 C C . PRO D 4 954 ? 131.455 112.263 109.214 1.00 24.51 954 PRO E C 1
ATOM 15435 O O . PRO D 4 954 ? 131.933 113.301 109.691 1.00 24.51 954 PRO E O 1
ATOM 15446 N N . SER D 4 955 ? 131.870 111.049 109.575 1.00 23.75 955 SER E N 1
ATOM 15447 C CA . SER D 4 955 ? 132.918 110.907 110.577 1.00 23.75 955 SER E CA 1
ATOM 15448 C C . SER D 4 955 ? 134.217 111.627 110.223 1.00 23.75 955 SER E C 1
ATOM 15449 O O . SER D 4 955 ? 134.844 112.156 111.153 1.00 23.75 955 SER E O 1
ATOM 15457 N N . PRO D 4 956 ? 134.671 111.712 108.966 1.00 23.37 956 PRO E N 1
ATOM 15458 C CA . PRO D 4 956 ? 135.877 112.520 108.719 1.00 23.37 956 PRO E CA 1
ATOM 15459 C C . PRO D 4 956 ? 135.677 113.999 109.001 1.00 23.37 956 PRO E C 1
ATOM 15460 O O . PRO D 4 956 ? 136.552 114.623 109.617 1.00 23.37 956 PRO E O 1
ATOM 15471 N N . LEU D 4 957 ? 134.548 114.578 108.580 1.00 22.87 957 LEU E N 1
ATOM 15472 C CA . LEU D 4 957 ? 134.268 115.976 108.896 1.00 22.87 957 LEU E CA 1
ATOM 15473 C C . LEU D 4 957 ? 134.272 116.199 110.399 1.00 22.87 957 LEU E C 1
ATOM 15474 O O . LEU D 4 957 ? 134.952 117.101 110.912 1.00 22.87 957 LEU E O 1
ATOM 15490 N N . ILE D 4 958 ? 133.508 115.377 111.118 1.00 23.31 958 ILE E N 1
ATOM 15491 C CA . ILE D 4 958 ? 133.377 115.547 112.559 1.00 23.31 958 ILE E CA 1
ATOM 15492 C C . ILE D 4 958 ? 134.730 115.372 113.231 1.00 23.31 958 ILE E C 1
ATOM 15493 O O . ILE D 4 958 ? 135.091 116.128 114.138 1.00 23.31 958 ILE E O 1
ATOM 15509 N N . LYS D 4 959 ? 135.496 114.371 112.800 1.00 23.48 959 LYS E N 1
ATOM 15510 C CA . LYS D 4 959 ? 136.789 114.112 113.414 1.00 23.48 959 LYS E CA 1
ATOM 15511 C C . LYS D 4 959 ? 137.733 115.285 113.212 1.00 23.48 959 LYS E C 1
ATOM 15512 O O . LYS D 4 959 ? 138.411 115.710 114.148 1.00 23.48 959 LYS E O 1
ATOM 15531 N N . ALA D 4 960 ? 137.795 115.822 111.992 1.00 23.25 960 ALA E N 1
ATOM 15532 C CA . ALA D 4 960 ? 138.700 116.937 111.741 1.00 23.25 960 ALA E CA 1
ATOM 15533 C C . ALA D 4 960 ? 138.317 118.153 112.571 1.00 23.25 960 ALA E C 1
ATOM 15534 O O . ALA D 4 960 ? 139.176 118.778 113.212 1.00 23.25 960 ALA E O 1
ATOM 15541 N N . ILE D 4 961 ? 137.024 118.483 112.605 1.00 22.69 961 ILE E N 1
ATOM 15542 C CA . ILE D 4 961 ? 136.599 119.676 113.331 1.00 22.69 961 ILE E CA 1
ATOM 15543 C C . ILE D 4 961 ? 136.856 119.501 114.824 1.00 22.69 961 ILE E C 1
ATOM 15544 O O . ILE D 4 961 ? 137.366 120.408 115.491 1.00 22.69 961 ILE E O 1
ATOM 15560 N N . MET D 4 962 ? 136.516 118.330 115.371 1.00 23.01 962 MET E N 1
ATOM 15561 C CA . MET D 4 962 ? 136.759 118.078 116.787 1.00 23.01 962 MET E CA 1
ATOM 15562 C C . MET D 4 962 ? 138.246 118.104 117.113 1.00 23.01 962 MET E C 1
ATOM 15563 O O . MET D 4 962 ? 138.645 118.625 118.158 1.00 23.01 962 MET E O 1
ATOM 15577 N N . ASP D 4 963 ? 139.081 117.528 116.247 1.00 23.88 963 ASP E N 1
ATOM 15578 C CA . ASP D 4 963 ? 140.518 117.568 116.484 1.00 23.88 963 ASP E CA 1
ATOM 15579 C C . ASP D 4 963 ? 141.017 119.000 116.542 1.00 23.88 963 ASP E C 1
ATOM 15580 O O . ASP D 4 963 ? 141.922 119.315 117.321 1.00 23.88 963 ASP E O 1
ATOM 15589 N N . SER D 4 964 ? 140.454 119.884 115.720 1.00 22.73 964 SER E N 1
ATOM 15590 C CA . SER D 4 964 ? 140.873 121.280 115.799 1.00 22.73 964 SER E CA 1
ATOM 15591 C C . SER D 4 964 ? 140.382 121.937 117.081 1.00 22.73 964 SER E C 1
ATOM 15592 O O . SER D 4 964 ? 141.124 122.688 117.722 1.00 22.73 964 SER E O 1
ATOM 15600 N N . ILE D 4 965 ? 139.123 121.698 117.454 1.00 22.12 965 ILE E N 1
ATOM 15601 C CA . ILE D 4 965 ? 138.596 122.261 118.697 1.00 22.12 965 ILE E CA 1
ATOM 15602 C C . ILE D 4 965 ? 139.412 121.777 119.885 1.00 22.12 965 ILE E C 1
ATOM 15603 O O . ILE D 4 965 ? 139.688 122.533 120.822 1.00 22.12 965 ILE E O 1
ATOM 15619 N N . LYS D 4 966 ? 139.804 120.507 119.865 1.00 23.47 966 LYS E N 1
ATOM 15620 C CA . LYS D 4 966 ? 140.493 119.901 120.991 1.00 23.47 966 LYS E CA 1
ATOM 15621 C C . LYS D 4 966 ? 141.940 120.360 121.126 1.00 23.47 966 LYS E C 1
ATOM 15622 O O . LYS D 4 966 ? 142.510 120.217 122.211 1.00 23.47 966 LYS E O 1
ATOM 15641 N N . THR D 4 967 ? 142.545 120.903 120.066 1.00 23.19 967 THR E N 1
ATOM 15642 C CA . THR D 4 967 ? 144.000 121.031 120.012 1.00 23.19 967 THR E CA 1
ATOM 15643 C C . THR D 4 967 ? 144.513 122.425 119.665 1.00 23.19 967 THR E C 1
ATOM 15644 O O . THR D 4 967 ? 145.591 122.809 120.124 1.00 23.19 967 THR E O 1
ATOM 15655 N N . GLU D 4 968 ? 143.773 123.185 118.860 1.00 24.01 968 GLU E N 1
ATOM 15656 C CA . GLU D 4 968 ? 144.316 124.402 118.263 1.00 24.01 968 GLU E CA 1
ATOM 15657 C C . GLU D 4 968 ? 144.701 125.443 119.300 1.00 24.01 968 GLU E C 1
ATOM 15658 O O . GLU D 4 968 ? 143.834 126.037 119.945 1.00 24.01 968 GLU E O 1
ATOM 15670 N N . GLU D 4 969 ? 146.002 125.684 119.452 1.00 26.31 969 GLU E N 1
ATOM 15671 C CA . GLU D 4 969 ? 146.448 126.683 120.414 1.00 26.31 969 GLU E CA 1
ATOM 15672 C C . GLU D 4 969 ? 146.034 128.082 119.983 1.00 26.31 969 GLU E C 1
ATOM 15673 O O . GLU D 4 969 ? 145.598 128.887 120.813 1.00 26.31 969 GLU E O 1
ATOM 15685 N N . ASN D 4 970 ? 146.153 128.388 118.694 1.00 24.01 970 ASN E N 1
ATOM 15686 C CA . ASN D 4 970 ? 145.847 129.725 118.204 1.00 24.01 970 ASN E CA 1
ATOM 15687 C C . ASN D 4 970 ? 144.360 130.003 118.367 1.00 24.01 970 ASN E C 1
ATOM 15688 O O . ASN D 4 970 ? 143.523 129.240 117.878 1.00 24.01 970 ASN E O 1
ATOM 15699 N N . GLN D 4 971 ? 144.038 131.100 119.053 1.00 23.96 971 GLN E N 1
ATOM 15700 C CA . GLN D 4 971 ? 142.653 131.374 119.426 1.00 23.96 971 GLN E CA 1
ATOM 15701 C C . GLN D 4 971 ? 141.758 131.556 118.206 1.00 23.96 971 GLN E C 1
ATOM 15702 O O . GLN D 4 971 ? 140.608 131.103 118.204 1.00 23.96 971 GLN E O 1
ATOM 15716 N N . GLU D 4 972 ? 142.254 132.232 117.169 1.00 23.70 972 GLU E N 1
ATOM 15717 C CA . GLU D 4 972 ? 141.415 132.535 116.013 1.00 23.70 972 GLU E CA 1
ATOM 15718 C C . GLU D 4 972 ? 140.957 131.260 115.317 1.00 23.70 972 GLU E C 1
ATOM 15719 O O . GLU D 4 972 ? 139.766 131.090 115.026 1.00 23.70 972 GLU E O 1
ATOM 15731 N N . LEU D 4 973 ? 141.896 130.352 115.040 1.00 22.80 973 LEU E N 1
ATOM 15732 C CA . LEU D 4 973 ? 141.550 129.102 114.371 1.00 22.80 973 LEU E CA 1
ATOM 15733 C C . LEU D 4 973 ? 140.593 128.274 115.214 1.00 22.80 973 LEU E C 1
ATOM 15734 O O . LEU D 4 973 ? 139.649 127.667 114.688 1.00 22.80 973 LEU E O 1
ATOM 15750 N N . GLN D 4 974 ? 140.817 128.236 116.524 1.00 23.30 974 GLN E N 1
ATOM 15751 C CA . GLN D 4 974 ? 139.943 127.465 117.395 1.00 23.30 974 GLN E CA 1
ATOM 15752 C C . GLN D 4 974 ? 138.530 128.035 117.395 1.00 23.30 974 GLN E C 1
ATOM 15753 O O . GLN D 4 974 ? 137.551 127.284 117.362 1.00 23.30 974 GLN E O 1
ATOM 15767 N N . SER D 4 975 ? 138.398 129.366 117.433 1.00 22.77 975 SER E N 1
ATOM 15768 C CA . SER D 4 975 ? 137.069 129.971 117.376 1.00 22.77 975 SER E CA 1
ATOM 15769 C C . SER D 4 975 ? 136.389 129.712 116.041 1.00 22.77 975 SER E C 1
ATOM 15770 O O . SER D 4 975 ? 135.172 129.485 115.999 1.00 22.77 975 SER E O 1
ATOM 15778 N N . ARG D 4 976 ? 137.146 129.745 114.944 1.00 22.60 976 ARG E N 1
ATOM 15779 C CA . ARG D 4 976 ? 136.569 129.397 113.650 1.00 22.60 976 ARG E CA 1
ATOM 15780 C C . ARG D 4 976 ? 136.024 127.975 113.668 1.00 22.60 976 ARG E C 1
ATOM 15781 O O . ARG D 4 976 ? 134.900 127.717 113.217 1.00 22.60 976 ARG E O 1
ATOM 15802 N N . SER D 4 977 ? 136.806 127.037 114.201 1.00 21.73 977 SER E N 1
ATOM 15803 C CA . SER D 4 977 ? 136.358 125.650 114.247 1.00 21.73 977 SER E CA 1
ATOM 15804 C C . SER D 4 977 ? 135.145 125.482 115.155 1.00 21.73 977 SER E C 1
ATOM 15805 O O . SER D 4 977 ? 134.250 124.672 114.873 1.00 21.73 977 SER E O 1
ATOM 15813 N N . ALA D 4 978 ? 135.107 126.218 116.267 1.00 21.84 978 ALA E N 1
ATOM 15814 C CA . ALA D 4 978 ? 133.959 126.133 117.162 1.00 21.84 978 ALA E CA 1
ATOM 15815 C C . ALA D 4 978 ? 132.695 126.624 116.475 1.00 21.84 978 ALA E C 1
ATOM 15816 O O . ALA D 4 978 ? 131.635 125.992 116.573 1.00 21.84 978 ALA E O 1
ATOM 15823 N N . ALA D 4 979 ? 132.785 127.746 115.764 1.00 21.61 979 ALA E N 1
ATOM 15824 C CA . ALA D 4 979 ? 131.630 128.204 115.006 1.00 21.61 979 ALA E CA 1
ATOM 15825 C C . ALA D 4 979 ? 131.229 127.183 113.953 1.00 21.61 979 ALA E C 1
ATOM 15826 O O . ALA D 4 979 ? 130.033 126.987 113.699 1.00 21.61 979 ALA E O 1
ATOM 15833 N N . THR D 4 980 ? 132.208 126.509 113.347 1.00 22.80 980 THR E N 1
ATOM 15834 C CA . THR D 4 980 ? 131.897 125.487 112.353 1.00 22.80 980 THR E CA 1
ATOM 15835 C C . THR D 4 980 ? 131.060 124.373 112.958 1.00 22.80 980 THR E C 1
ATOM 15836 O O . THR D 4 980 ? 130.030 123.990 112.397 1.00 22.80 980 THR E O 1
ATOM 15847 N N . ILE D 4 981 ? 131.509 123.807 114.080 1.00 22.07 981 ILE E N 1
ATOM 15848 C CA . ILE D 4 981 ? 130.773 122.681 114.652 1.00 22.07 981 ILE E CA 1
ATOM 15849 C C . ILE D 4 981 ? 129.401 123.138 115.133 1.00 22.07 981 ILE E C 1
ATOM 15850 O O . ILE D 4 981 ? 128.415 122.392 115.049 1.00 22.07 981 ILE E O 1
ATOM 15866 N N . ALA D 4 982 ? 129.313 124.369 115.643 1.00 22.27 982 ALA E N 1
ATOM 15867 C CA . ALA D 4 982 ? 128.022 124.883 116.075 1.00 22.27 982 ALA E CA 1
ATOM 15868 C C . ALA D 4 982 ? 127.049 124.966 114.907 1.00 22.27 982 ALA E C 1
ATOM 15869 O O . ALA D 4 982 ? 125.867 124.639 115.051 1.00 22.27 982 ALA E O 1
ATOM 15876 N N . ARG D 4 983 ? 127.528 125.394 113.737 1.00 23.60 983 ARG E N 1
ATOM 15877 C CA . ARG D 4 983 ? 126.669 125.405 112.555 1.00 23.60 983 ARG E CA 1
ATOM 15878 C C . ARG D 4 983 ? 126.339 123.991 112.099 1.00 23.60 983 ARG E C 1
ATOM 15879 O O . ARG D 4 983 ? 125.227 123.727 111.624 1.00 23.60 983 ARG E O 1
ATOM 15900 N N . LEU D 4 984 ? 127.307 123.082 112.192 1.00 23.31 984 LEU E N 1
ATOM 15901 C CA . LEU D 4 984 ? 127.108 121.729 111.687 1.00 23.31 984 LEU E CA 1
ATOM 15902 C C . LEU D 4 984 ? 126.027 120.995 112.474 1.00 23.31 984 LEU E C 1
ATOM 15903 O O . LEU D 4 984 ? 125.253 120.211 111.904 1.00 23.31 984 LEU E O 1
ATOM 15919 N N . VAL D 4 985 ? 125.954 121.234 113.787 1.00 23.09 985 VAL E N 1
ATOM 15920 C CA . VAL D 4 985 ? 124.881 120.631 114.576 1.00 23.09 985 VAL E CA 1
ATOM 15921 C C . VAL D 4 985 ? 123.526 121.095 114.064 1.00 23.09 985 VAL E C 1
ATOM 15922 O O . VAL D 4 985 ? 122.585 120.300 113.943 1.00 23.09 985 VAL E O 1
ATOM 15935 N N . GLN D 4 986 ? 123.402 122.387 113.760 1.00 24.59 986 GLN E N 1
ATOM 15936 C CA . GLN D 4 986 ? 122.140 122.901 113.247 1.00 24.59 986 GLN E CA 1
ATOM 15937 C C . GLN D 4 986 ? 121.809 122.281 111.899 1.00 24.59 986 GLN E C 1
ATOM 15938 O O . GLN D 4 986 ? 120.648 121.949 111.630 1.00 24.59 986 GLN E O 1
ATOM 15952 N N . LEU D 4 987 ? 122.813 122.133 111.031 1.00 24.50 987 LEU E N 1
ATOM 15953 C CA . LEU D 4 987 ? 122.570 121.513 109.731 1.00 24.50 987 LEU E CA 1
ATOM 15954 C C . LEU D 4 987 ? 122.024 120.103 109.901 1.00 24.50 987 LEU E C 1
ATOM 15955 O O . LEU D 4 987 ? 121.023 119.730 109.276 1.00 24.50 987 LEU E O 1
ATOM 15971 N N . PHE D 4 988 ? 122.661 119.309 110.763 1.00 25.16 988 PHE E N 1
ATOM 15972 C CA . PHE D 4 988 ? 122.197 117.941 110.968 1.00 25.16 988 PHE E CA 1
ATOM 15973 C C . PHE D 4 988 ? 120.787 117.908 111.548 1.00 25.16 988 PHE E C 1
ATOM 15974 O O . PHE D 4 988 ? 119.950 117.120 111.097 1.00 25.16 988 PHE E O 1
ATOM 15991 N N . THR D 4 989 ? 120.498 118.747 112.548 1.00 25.88 989 THR E N 1
ATOM 15992 C CA . THR D 4 989 ? 119.177 118.683 113.173 1.00 25.88 989 THR E CA 1
ATOM 15993 C C . THR D 4 989 ? 118.085 119.128 112.211 1.00 25.88 989 THR E C 1
ATOM 15994 O O . THR D 4 989 ? 116.993 118.550 112.200 1.00 25.88 989 THR E O 1
ATOM 16005 N N . GLU D 4 990 ? 118.347 120.154 111.401 1.00 28.01 990 GLU E N 1
ATOM 16006 C CA . GLU D 4 990 ? 117.341 120.564 110.431 1.00 28.01 990 GLU E CA 1
ATOM 16007 C C . GLU D 4 990 ? 117.152 119.508 109.354 1.00 28.01 990 GLU E C 1
ATOM 16008 O O . GLU D 4 990 ? 116.027 119.291 108.894 1.00 28.01 990 GLU E O 1
ATOM 16020 N N . SER D 4 991 ? 118.230 118.836 108.945 1.00 29.61 991 SER E N 1
ATOM 16021 C CA . SER D 4 991 ? 118.096 117.751 107.982 1.00 29.61 991 SER E CA 1
ATOM 16022 C C . SER D 4 991 ? 117.415 116.520 108.571 1.00 29.61 991 SER E C 1
ATOM 16023 O O . SER D 4 991 ? 116.999 115.639 107.812 1.00 29.61 991 SER E O 1
ATOM 16031 N N . GLY D 4 992 ? 117.295 116.434 109.895 1.00 28.35 992 GLY E N 1
ATOM 16032 C CA . GLY D 4 992 ? 116.757 115.256 110.543 1.00 28.35 992 GLY E CA 1
ATOM 16033 C C . GLY D 4 992 ? 117.753 114.145 110.781 1.00 28.35 992 GLY E C 1
ATOM 16034 O O . GLY D 4 992 ? 117.362 113.080 111.269 1.00 28.35 992 GLY E O 1
ATOM 16038 N N . ARG D 4 993 ? 119.028 114.357 110.459 1.00 27.32 993 ARG E N 1
ATOM 16039 C CA . ARG D 4 993 ? 120.065 113.341 110.630 1.00 27.32 993 ARG E CA 1
ATOM 16040 C C . ARG D 4 993 ? 120.611 113.430 112.056 1.00 27.32 993 ARG E C 1
ATOM 16041 O O . ARG D 4 993 ? 121.742 113.845 112.313 1.00 27.32 993 ARG E O 1
ATOM 16062 N N . ARG D 4 994 ? 119.767 113.020 113.002 1.00 26.97 994 ARG E N 1
ATOM 16063 C CA . ARG D 4 994 ? 120.016 113.337 114.404 1.00 26.97 994 ARG E CA 1
ATOM 16064 C C . ARG D 4 994 ? 121.214 112.592 114.980 1.00 26.97 994 ARG E C 1
ATOM 16065 O O . ARG D 4 994 ? 121.804 113.060 115.957 1.00 26.97 994 ARG E O 1
ATOM 16086 N N . GLY D 4 995 ? 121.561 111.427 114.437 1.00 26.47 995 GLY E N 1
ATOM 16087 C CA . GLY D 4 995 ? 122.599 110.594 115.006 1.00 26.47 995 GLY E CA 1
ATOM 16088 C C . GLY D 4 995 ? 123.939 111.287 115.194 1.00 26.47 995 GLY E C 1
ATOM 16089 O O . GLY D 4 995 ? 124.468 111.389 116.312 1.00 26.47 995 GLY E O 1
ATOM 16093 N N . PRO D 4 996 ? 124.531 111.751 114.093 1.00 25.96 996 PRO E N 1
ATOM 16094 C CA . PRO D 4 996 ? 125.780 112.515 114.222 1.00 25.96 996 PRO E CA 1
ATOM 16095 C C . PRO D 4 996 ? 125.633 113.748 115.094 1.00 25.96 996 PRO E C 1
ATOM 16096 O O . PRO D 4 996 ? 126.576 114.110 115.808 1.00 25.96 996 PRO E O 1
ATOM 16107 N N . ALA D 4 997 ? 124.471 114.401 115.061 1.00 24.74 997 ALA E N 1
ATOM 16108 C CA . ALA D 4 997 ? 124.269 115.595 115.874 1.00 24.74 997 ALA E CA 1
ATOM 16109 C C . ALA D 4 997 ? 124.368 115.271 117.356 1.00 24.74 997 ALA E C 1
ATOM 16110 O O . ALA D 4 997 ? 125.043 115.974 118.115 1.00 24.74 997 ALA E O 1
ATOM 16117 N N . GLU D 4 998 ? 123.704 114.202 117.790 1.00 25.23 998 GLU E N 1
ATOM 16118 C CA . GLU D 4 998 ? 123.776 113.848 119.200 1.00 25.23 998 GLU E CA 1
ATOM 16119 C C . GLU D 4 998 ? 125.165 113.360 119.569 1.00 25.23 998 GLU E C 1
ATOM 16120 O O . GLU D 4 998 ? 125.632 113.624 120.683 1.00 25.23 998 GLU E O 1
ATOM 16132 N N . LYS D 4 999 ? 125.859 112.685 118.648 1.00 25.21 999 LYS E N 1
ATOM 16133 C CA . LYS D 4 999 ? 127.222 112.256 118.952 1.00 25.21 999 LYS E CA 1
ATOM 16134 C C . LYS D 4 999 ? 128.148 113.450 119.162 1.00 25.21 999 LYS E C 1
ATOM 16135 O O . LYS D 4 999 ? 128.918 113.485 120.131 1.00 25.21 999 LYS E O 1
ATOM 16154 N N . VAL D 4 1000 ? 128.064 114.458 118.292 1.00 23.14 1000 VAL E N 1
ATOM 16155 C CA . VAL D 4 1000 ? 128.934 115.617 118.464 1.00 23.14 1000 VAL E CA 1
ATOM 16156 C C . VAL D 4 1000 ? 128.531 116.412 119.698 1.00 23.14 1000 VAL E C 1
ATOM 16157 O O . VAL D 4 1000 ? 129.389 116.978 120.378 1.00 23.14 1000 VAL E O 1
ATOM 16170 N N . VAL D 4 1001 ? 127.234 116.499 120.005 1.00 22.08 1001 VAL E N 1
ATOM 16171 C CA . VAL D 4 1001 ? 126.827 117.234 121.201 1.00 22.08 1001 VAL E CA 1
ATOM 16172 C C . VAL D 4 1001 ? 127.351 116.544 122.452 1.00 22.08 1001 VAL E C 1
ATOM 16173 O O . VAL D 4 1001 ? 127.826 117.201 123.386 1.00 22.08 1001 VAL E O 1
ATOM 16186 N N . ALA D 4 1002 ? 127.282 115.213 122.494 1.00 22.79 1002 ALA E N 1
ATOM 16187 C CA . ALA D 4 1002 ? 127.824 114.498 123.642 1.00 22.79 1002 ALA E CA 1
ATOM 16188 C C . ALA D 4 1002 ? 129.332 114.667 123.738 1.00 22.79 1002 ALA E C 1
ATOM 16189 O O . ALA D 4 1002 ? 129.876 114.802 124.842 1.00 22.79 1002 ALA E O 1
ATOM 16196 N N . ASN D 4 1003 ? 130.023 114.710 122.600 1.00 22.39 1003 ASN E N 1
ATOM 16197 C CA . ASN D 4 1003 ? 131.467 114.907 122.640 1.00 22.39 1003 ASN E CA 1
ATOM 16198 C C . ASN D 4 1003 ? 131.833 116.312 123.106 1.00 22.39 1003 ASN E C 1
ATOM 16199 O O . ASN D 4 1003 ? 132.790 116.486 123.867 1.00 22.39 1003 ASN E O 1
ATOM 16210 N N . LEU D 4 1004 ? 131.090 117.324 122.659 1.00 21.61 1004 LEU E N 1
ATOM 16211 C CA . LEU D 4 1004 ? 131.316 118.679 123.149 1.00 21.61 1004 LEU E CA 1
ATOM 16212 C C . LEU D 4 1004 ? 131.079 118.761 124.649 1.00 21.61 1004 LEU E C 1
ATOM 16213 O O . LEU D 4 1004 ? 131.835 119.423 125.372 1.00 21.61 1004 LEU E O 1
ATOM 16229 N N . VAL D 4 1005 ? 130.019 118.111 125.132 1.00 21.96 1005 VAL E N 1
ATOM 16230 C CA . VAL D 4 1005 ? 129.740 118.107 126.565 1.00 21.96 1005 VAL E CA 1
ATOM 16231 C C . VAL D 4 1005 ? 130.899 117.474 127.321 1.00 21.96 1005 VAL E C 1
ATOM 16232 O O . VAL D 4 1005 ? 131.291 117.941 128.395 1.00 21.96 1005 VAL E O 1
ATOM 16245 N N . LYS D 4 1006 ? 131.447 116.381 126.783 1.00 22.91 1006 LYS E N 1
ATOM 16246 C CA . LYS D 4 1006 ? 132.617 115.761 127.398 1.00 22.91 1006 LYS E CA 1
ATOM 16247 C C . LYS D 4 1006 ? 133.799 116.726 127.445 1.00 22.91 1006 LYS E C 1
ATOM 16248 O O . LYS D 4 1006 ? 134.475 116.840 128.473 1.00 22.91 1006 LYS E O 1
ATOM 16267 N N . PHE D 4 1007 ? 134.076 117.419 126.335 1.00 22.41 1007 PHE E N 1
ATOM 16268 C CA . PHE D 4 1007 ? 135.210 118.346 126.313 1.00 22.41 1007 PHE E CA 1
ATOM 16269 C C . PHE D 4 1007 ? 135.035 119.473 127.319 1.00 22.41 1007 PHE E C 1
ATOM 16270 O O . PHE D 4 1007 ? 136.012 119.914 127.931 1.00 22.41 1007 PHE E O 1
ATOM 16287 N N . SER D 4 1008 ? 133.808 119.969 127.490 1.00 22.39 1008 SER E N 1
ATOM 16288 C CA . SER D 4 1008 ? 133.610 121.143 128.340 1.00 22.39 1008 SER E CA 1
ATOM 16289 C C . SER D 4 1008 ? 134.018 120.888 129.787 1.00 22.39 1008 SER E C 1
ATOM 16290 O O . SER D 4 1008 ? 134.289 121.839 130.526 1.00 22.39 1008 SER E O 1
ATOM 16298 N N . CYS D 4 1009 ? 134.065 119.627 130.210 1.00 23.04 1009 CYS E N 1
ATOM 16299 C CA . CYS D 4 1009 ? 134.368 119.260 131.587 1.00 23.04 1009 CYS E CA 1
ATOM 16300 C C . CYS D 4 1009 ? 135.836 118.919 131.823 1.00 23.04 1009 CYS E C 1
ATOM 16301 O O . CYS D 4 1009 ? 136.168 118.421 132.901 1.00 23.04 1009 CYS E O 1
ATOM 16309 N N . VAL D 4 1010 ? 136.726 119.163 130.858 1.00 24.41 1010 VAL E N 1
ATOM 16310 C CA . VAL D 4 1010 ? 138.076 118.618 130.961 1.00 24.41 1010 VAL E CA 1
ATOM 16311 C C . VAL D 4 1010 ? 138.995 119.419 131.882 1.00 24.41 1010 VAL E C 1
ATOM 16312 O O . VAL D 4 1010 ? 139.925 118.839 132.453 1.00 24.41 1010 VAL E O 1
ATOM 16325 N N . GLU D 4 1011 ? 138.767 120.714 132.084 1.00 27.75 1011 GLU E N 1
ATOM 16326 C CA . GLU D 4 1011 ? 139.694 121.495 132.906 1.00 27.75 1011 GLU E CA 1
ATOM 16327 C C . GLU D 4 1011 ? 139.537 121.067 134.358 1.00 27.75 1011 GLU E C 1
ATOM 16328 O O . GLU D 4 1011 ? 138.593 121.468 135.041 1.00 27.75 1011 GLU E O 1
ATOM 16340 N N . VAL D 4 1012 ? 140.474 120.243 134.832 1.00 29.73 1012 VAL E N 1
ATOM 16341 C CA . VAL D 4 1012 ? 140.420 119.730 136.198 1.00 29.73 1012 VAL E CA 1
ATOM 16342 C C . VAL D 4 1012 ? 140.469 120.858 137.219 1.00 29.73 1012 VAL E C 1
ATOM 16343 O O . VAL D 4 1012 ? 139.936 120.724 138.326 1.00 29.73 1012 VAL E O 1
ATOM 16356 N N . ALA D 4 1013 ? 141.102 121.980 136.879 1.00 32.26 1013 ALA E N 1
ATOM 16357 C CA . ALA D 4 1013 ? 141.149 123.113 137.795 1.00 32.26 1013 ALA E CA 1
ATOM 16358 C C . ALA D 4 1013 ? 139.779 123.723 138.063 1.00 32.26 1013 ALA E C 1
ATOM 16359 O O . ALA D 4 1013 ? 139.635 124.456 139.047 1.00 32.26 1013 ALA E O 1
ATOM 16366 N N . GLU D 4 1014 ? 138.781 123.435 137.233 1.00 26.31 1014 GLU E N 1
ATOM 16367 C CA . GLU D 4 1014 ? 137.435 123.979 137.366 1.00 26.31 1014 GLU E CA 1
ATOM 16368 C C . GLU D 4 1014 ? 136.388 122.900 137.593 1.00 26.31 1014 GLU E C 1
ATOM 16369 O O . GLU D 4 1014 ? 135.454 123.123 138.364 1.00 26.31 1014 GLU E O 1
ATOM 16381 N N . THR D 4 1015 ? 136.515 121.745 136.937 1.00 25.52 1015 THR E N 1
ATOM 16382 C CA . THR D 4 1015 ? 135.626 120.609 137.147 1.00 25.52 1015 THR E CA 1
ATOM 16383 C C . THR D 4 1015 ? 136.392 119.497 137.852 1.00 25.52 1015 THR E C 1
ATOM 16384 O O . THR D 4 1015 ? 137.265 118.885 137.219 1.00 25.52 1015 THR E O 1
ATOM 16395 N N . PRO D 4 1016 ? 136.130 119.181 139.124 1.00 26.09 1016 PRO E N 1
ATOM 16396 C CA . PRO D 4 1016 ? 136.929 118.148 139.792 1.00 26.09 1016 PRO E CA 1
ATOM 16397 C C . PRO D 4 1016 ? 136.716 116.775 139.178 1.00 26.09 1016 PRO E C 1
ATOM 16398 O O . PRO D 4 1016 ? 135.636 116.454 138.679 1.00 26.09 1016 PRO E O 1
ATOM 16409 N N . GLU D 4 1017 ? 137.765 115.955 139.232 1.00 28.49 1017 GLU E N 1
ATOM 16410 C CA . GLU D 4 1017 ? 137.663 114.552 138.840 1.00 28.49 1017 GLU E CA 1
ATOM 16411 C C . GLU D 4 1017 ? 137.155 113.767 140.044 1.00 28.49 1017 GLU E C 1
ATOM 16412 O O . GLU D 4 1017 ? 137.791 113.750 141.101 1.00 28.49 1017 GLU E O 1
ATOM 16424 N N . PHE D 4 1018 ? 135.972 113.177 139.905 1.00 26.96 1018 PHE E N 1
ATOM 16425 C CA . PHE D 4 1018 ? 135.316 112.508 141.027 1.00 26.96 1018 PHE E CA 1
ATOM 16426 C C . PHE D 4 1018 ? 136.115 111.367 141.644 1.00 26.96 1018 PHE E C 1
ATOM 16427 O O . PHE D 4 1018 ? 136.150 111.282 142.881 1.00 26.96 1018 PHE E O 1
ATOM 16444 N N . PRO D 4 1019 ? 136.741 110.458 140.887 1.00 28.90 1019 PRO E N 1
ATOM 16445 C CA . PRO D 4 1019 ? 137.355 109.283 141.530 1.00 28.90 1019 PRO E CA 1
ATOM 16446 C C . PRO D 4 1019 ? 138.452 109.609 142.522 1.00 28.90 1019 PRO E C 1
ATOM 16447 O O . PRO D 4 1019 ? 138.750 108.768 143.378 1.00 28.90 1019 PRO E O 1
ATOM 16458 N N . ILE D 4 1020 ? 139.065 110.787 142.446 1.00 29.46 1020 ILE E N 1
ATOM 16459 C CA . ILE D 4 1020 ? 140.097 111.143 143.414 1.00 29.46 1020 ILE E CA 1
ATOM 16460 C C . ILE D 4 1020 ? 139.470 111.700 144.687 1.00 29.46 1020 ILE E C 1
ATOM 16461 O O . ILE D 4 1020 ? 139.843 111.309 145.798 1.00 29.46 1020 ILE E O 1
ATOM 16477 N N . HIS D 4 1021 ? 138.512 112.615 144.548 1.00 29.74 1021 HIS E N 1
ATOM 16478 C CA . HIS D 4 1021 ? 137.933 113.312 145.688 1.00 29.74 1021 HIS E CA 1
ATOM 16479 C C . HIS D 4 1021 ? 136.710 112.622 146.267 1.00 29.74 1021 HIS E C 1
ATOM 16480 O O . HIS D 4 1021 ? 136.101 113.170 147.189 1.00 29.74 1021 HIS E O 1
ATOM 16494 N N . ALA D 4 1022 ? 136.327 111.453 145.749 1.00 28.90 1022 ALA E N 1
ATOM 16495 C CA . ALA D 4 1022 ? 135.049 110.856 146.124 1.00 28.90 1022 ALA E CA 1
ATOM 16496 C C . ALA D 4 1022 ? 134.962 110.576 147.615 1.00 28.90 1022 ALA E C 1
ATOM 16497 O O . ALA D 4 1022 ? 133.901 110.766 148.218 1.00 28.90 1022 ALA E O 1
ATOM 16504 N N . HIS D 4 1023 ? 136.056 110.137 148.231 1.00 31.36 1023 HIS E N 1
ATOM 16505 C CA . HIS D 4 1023 ? 136.014 109.807 149.649 1.00 31.36 1023 HIS E CA 1
ATOM 16506 C C . HIS D 4 1023 ? 135.982 111.034 150.550 1.00 31.36 1023 HIS E C 1
ATOM 16507 O O . HIS D 4 1023 ? 135.554 110.918 151.703 1.00 31.36 1023 HIS E O 1
ATOM 16521 N N . LYS D 4 1024 ? 136.418 112.194 150.060 1.00 31.07 1024 LYS E N 1
ATOM 16522 C CA . LYS D 4 1024 ? 136.588 113.362 150.918 1.00 31.07 1024 LYS E CA 1
ATOM 16523 C C . LYS D 4 1024 ? 135.259 113.791 151.516 1.00 31.07 1024 LYS E C 1
ATOM 16524 O O . LYS D 4 1024 ? 134.286 114.023 150.793 1.00 31.07 1024 LYS E O 1
ATOM 16543 N N . THR D 4 1025 ? 135.226 113.883 152.841 1.00 30.52 1025 THR E N 1
ATOM 16544 C CA . THR D 4 1025 ? 134.030 114.224 153.590 1.00 30.52 1025 THR E CA 1
ATOM 16545 C C . THR D 4 1025 ? 134.396 115.223 154.676 1.00 30.52 1025 THR E C 1
ATOM 16546 O O . THR D 4 1025 ? 135.442 115.100 155.318 1.00 30.52 1025 THR E O 1
ATOM 16557 N N . ASN D 4 1026 ? 133.530 116.211 154.877 1.00 28.87 1026 ASN E N 1
ATOM 16558 C CA . ASN D 4 1026 ? 133.735 117.267 155.864 1.00 28.87 1026 ASN E CA 1
ATOM 16559 C C . ASN D 4 1026 ? 135.037 118.034 155.641 1.00 28.87 1026 ASN E C 1
ATOM 16560 O O . ASN D 4 1026 ? 135.672 118.469 156.604 1.00 28.87 1026 ASN E O 1
ATOM 16571 N N . VAL D 4 1027 ? 135.461 118.184 154.388 1.00 28.49 1027 VAL E N 1
ATOM 16572 C CA . VAL D 4 1027 ? 136.521 119.112 154.004 1.00 28.49 1027 VAL E CA 1
ATOM 16573 C C . VAL D 4 1027 ? 135.917 120.161 153.084 1.00 28.49 1027 VAL E C 1
ATOM 16574 O O . VAL D 4 1027 ? 135.252 119.817 152.100 1.00 28.49 1027 VAL E O 1
ATOM 16587 N N . ILE D 4 1028 ? 136.138 121.436 153.396 1.00 27.41 1028 ILE E N 1
ATOM 16588 C CA . ILE D 4 1028 ? 135.721 122.521 152.511 1.00 27.41 1028 ILE E CA 1
ATOM 16589 C C . ILE D 4 1028 ? 136.680 122.525 151.328 1.00 27.41 1028 ILE E C 1
ATOM 16590 O O . ILE D 4 1028 ? 137.831 122.948 151.452 1.00 27.41 1028 ILE E O 1
ATOM 16606 N N . LEU D 4 1029 ? 136.203 122.061 150.173 1.00 29.51 1029 LEU E N 1
ATOM 16607 C CA . LEU D 4 1029 ? 137.100 121.853 149.045 1.00 29.51 1029 LEU E CA 1
ATOM 16608 C C . LEU D 4 1029 ? 137.607 123.171 148.475 1.00 29.51 1029 LEU E C 1
ATOM 16609 O O . LEU D 4 1029 ? 138.663 123.197 147.836 1.00 29.51 1029 LEU E O 1
ATOM 16625 N N . SER D 4 1030 ? 136.877 124.268 148.685 1.00 28.28 1030 SER E N 1
ATOM 16626 C CA . SER D 4 1030 ? 137.329 125.563 148.190 1.00 28.28 1030 SER E CA 1
ATOM 16627 C C . SER D 4 1030 ? 138.620 126.026 148.854 1.00 28.28 1030 SER E C 1
ATOM 16628 O O . SER D 4 1030 ? 139.362 126.809 148.254 1.00 28.28 1030 SER E O 1
ATOM 16636 N N . MET D 4 1031 ? 138.902 125.572 150.077 1.00 31.32 1031 MET E N 1
ATOM 16637 C CA . MET D 4 1031 ? 140.146 125.947 150.743 1.00 31.32 1031 MET E CA 1
ATOM 16638 C C . MET D 4 1031 ? 141.293 125.051 150.300 1.00 31.32 1031 MET E C 1
ATOM 16639 O O . MET D 4 1031 ? 142.361 125.538 149.919 1.00 31.32 1031 MET E O 1
ATOM 16653 N N . GLN D 4 1032 ? 141.084 123.735 150.350 1.00 37.22 1032 GLN E N 1
ATOM 16654 C CA . GLN D 4 1032 ? 142.151 122.797 150.024 1.00 37.22 1032 GLN E CA 1
ATOM 16655 C C . GLN D 4 1032 ? 142.558 122.906 148.561 1.00 37.22 1032 GLN E C 1
ATOM 16656 O O . GLN D 4 1032 ? 143.751 122.872 148.239 1.00 37.22 1032 GLN E O 1
ATOM 16670 N N . LYS D 4 1033 ? 141.586 123.039 147.665 1.00 41.77 1033 LYS E N 1
ATOM 16671 C CA . LYS D 4 1033 ? 141.858 123.068 146.232 1.00 41.77 1033 LYS E CA 1
ATOM 16672 C C . LYS D 4 1033 ? 142.682 124.297 145.864 1.00 41.77 1033 LYS E C 1
ATOM 16673 O O . LYS D 4 1033 ? 143.811 124.176 145.391 1.00 41.77 1033 LYS E O 1
ATOM 16692 N N . ALA D 4 1043 ? 155.665 116.593 137.710 1.00 50.98 1043 ALA E N 1
ATOM 16693 C CA . ALA D 4 1043 ? 156.607 116.881 136.638 1.00 50.98 1043 ALA E CA 1
ATOM 16694 C C . ALA D 4 1043 ? 156.036 117.931 135.692 1.00 50.98 1043 ALA E C 1
ATOM 16695 O O . ALA D 4 1043 ? 154.980 118.504 135.953 1.00 50.98 1043 ALA E O 1
ATOM 16702 N N . VAL D 4 1044 ? 156.747 118.182 134.593 1.00 48.32 1044 VAL E N 1
ATOM 16703 C CA . VAL D 4 1044 ? 156.296 119.121 133.571 1.00 48.32 1044 VAL E CA 1
ATOM 16704 C C . VAL D 4 1044 ? 154.994 118.641 132.939 1.00 48.32 1044 VAL E C 1
ATOM 16705 O O . VAL D 4 1044 ? 154.229 119.448 132.400 1.00 48.32 1044 VAL E O 1
ATOM 16718 N N . LYS D 4 1045 ? 154.733 117.328 132.986 1.00 48.76 1045 LYS E N 1
ATOM 16719 C CA . LYS D 4 1045 ? 153.473 116.815 132.454 1.00 48.76 1045 LYS E CA 1
ATOM 16720 C C . LYS D 4 1045 ? 152.279 117.421 133.178 1.00 48.76 1045 LYS E C 1
ATOM 16721 O O . LYS D 4 1045 ? 151.191 117.516 132.603 1.00 48.76 1045 LYS E O 1
ATOM 16740 N N . TYR D 4 1046 ? 152.461 117.833 134.433 1.00 47.75 1046 TYR E N 1
ATOM 16741 C CA . TYR D 4 1046 ? 151.404 118.530 135.154 1.00 47.75 1046 TYR E CA 1
ATOM 16742 C C . TYR D 4 1046 ? 151.015 119.819 134.440 1.00 47.75 1046 TYR E C 1
ATOM 16743 O O . TYR D 4 1046 ? 149.842 120.032 134.109 1.00 47.75 1046 TYR E O 1
ATOM 16761 N N . ALA D 4 1047 ? 152.001 120.672 134.151 1.00 42.77 1047 ALA E N 1
ATOM 16762 C CA . ALA D 4 1047 ? 151.712 121.950 133.509 1.00 42.77 1047 ALA E CA 1
ATOM 16763 C C . ALA D 4 1047 ? 151.285 121.760 132.060 1.00 42.77 1047 ALA E C 1
ATOM 16764 O O . ALA D 4 1047 ? 150.394 122.465 131.573 1.00 42.77 1047 ALA E O 1
ATOM 16771 N N . ARG D 4 1048 ? 151.912 120.819 131.351 1.00 42.02 1048 ARG E N 1
ATOM 16772 C CA . ARG D 4 1048 ? 151.524 120.545 129.971 1.00 42.02 1048 ARG E CA 1
ATOM 16773 C C . ARG D 4 1048 ? 150.076 120.075 129.892 1.00 42.02 1048 ARG E C 1
ATOM 16774 O O . ARG D 4 1048 ? 149.303 120.537 129.041 1.00 42.02 1048 ARG E O 1
ATOM 16795 N N . GLU D 4 1049 ? 149.692 119.149 130.770 1.00 37.73 1049 GLU E N 1
ATOM 16796 C CA . GLU D 4 1049 ? 148.323 118.658 130.757 1.00 37.73 1049 GLU E CA 1
ATOM 16797 C C . GLU D 4 1049 ? 147.350 119.749 131.171 1.00 37.73 1049 GLU E C 1
ATOM 16798 O O . GLU D 4 1049 ? 146.244 119.834 130.629 1.00 37.73 1049 GLU E O 1
ATOM 16810 N N . ALA D 4 1050 ? 147.740 120.596 132.126 1.00 34.90 1050 ALA E N 1
ATOM 16811 C CA . ALA D 4 1050 ? 146.884 121.718 132.491 1.00 34.90 1050 ALA E CA 1
ATOM 16812 C C . ALA D 4 1050 ? 146.661 122.643 131.302 1.00 34.90 1050 ALA E C 1
ATOM 16813 O O . ALA D 4 1050 ? 145.536 123.100 131.059 1.00 34.90 1050 ALA E O 1
ATOM 16820 N N . LYS D 4 1051 ? 147.720 122.925 130.543 1.00 32.44 1051 LYS E N 1
ATOM 16821 C CA . LYS D 4 1051 ? 147.586 123.804 129.386 1.00 32.44 1051 LYS E CA 1
ATOM 16822 C C . LYS D 4 1051 ? 146.688 123.183 128.324 1.00 32.44 1051 LYS E C 1
ATOM 16823 O O . LYS D 4 1051 ? 145.832 123.861 127.742 1.00 32.44 1051 LYS E O 1
ATOM 16842 N N . ALA D 4 1052 ? 146.872 121.891 128.050 1.00 29.72 1052 ALA E N 1
ATOM 16843 C CA . ALA D 4 1052 ? 146.028 121.233 127.058 1.00 29.72 1052 ALA E CA 1
ATOM 16844 C C . ALA D 4 1052 ? 144.569 121.218 127.499 1.00 29.72 1052 ALA E C 1
ATOM 16845 O O . ALA D 4 1052 ? 143.657 121.398 126.678 1.00 29.72 1052 ALA E O 1
ATOM 16852 N N . ALA D 4 1053 ? 144.328 121.015 128.793 1.00 27.99 1053 ALA E N 1
ATOM 16853 C CA . ALA D 4 1053 ? 142.963 121.036 129.294 1.00 27.99 1053 ALA E CA 1
ATOM 16854 C C . ALA D 4 1053 ? 142.349 122.420 129.136 1.00 27.99 1053 ALA E C 1
ATOM 16855 O O . ALA D 4 1053 ? 141.173 122.546 128.773 1.00 27.99 1053 ALA E O 1
ATOM 16862 N N . ARG D 4 1054 ? 143.127 123.472 129.399 1.00 28.31 1054 ARG E N 1
ATOM 16863 C CA . ARG D 4 1054 ? 142.611 124.824 129.204 1.00 28.31 1054 ARG E CA 1
ATOM 16864 C C . ARG D 4 1054 ? 142.259 125.068 127.741 1.00 28.31 1054 ARG E C 1
ATOM 16865 O O . ARG D 4 1054 ? 141.210 125.645 127.435 1.00 28.31 1054 ARG E O 1
ATOM 16886 N N . ILE D 4 1055 ? 143.121 124.622 126.819 1.00 25.42 1055 ILE E N 1
ATOM 16887 C CA . ILE D 4 1055 ? 142.850 124.814 125.392 1.00 25.42 1055 ILE E CA 1
ATOM 16888 C C . ILE D 4 1055 ? 141.544 124.130 124.997 1.00 25.42 1055 ILE E C 1
ATOM 16889 O O . ILE D 4 1055 ? 140.664 124.738 124.368 1.00 25.42 1055 ILE E O 1
ATOM 16905 N N . THR D 4 1056 ? 141.401 122.850 125.350 1.00 24.28 1056 THR E N 1
ATOM 16906 C CA . THR D 4 1056 ? 140.217 122.119 124.907 1.00 24.28 1056 THR E CA 1
ATOM 16907 C C . THR D 4 1056 ? 138.953 122.663 125.553 1.00 24.28 1056 THR E C 1
ATOM 16908 O O . THR D 4 1056 ? 137.902 122.728 124.903 1.00 24.28 1056 THR E O 1
ATOM 16919 N N . ARG D 4 1057 ? 139.018 123.052 126.829 1.00 24.01 1057 ARG E N 1
ATOM 16920 C CA . ARG D 4 1057 ? 137.832 123.637 127.438 1.00 24.01 1057 ARG E CA 1
ATOM 16921 C C . ARG D 4 1057 ? 137.476 124.964 126.788 1.00 24.01 1057 ARG E C 1
ATOM 16922 O O . ARG D 4 1057 ? 136.294 125.269 126.624 1.00 24.01 1057 ARG E O 1
ATOM 16943 N N . ARG D 4 1058 ? 138.474 125.788 126.458 1.00 23.46 1058 ARG E N 1
ATOM 16944 C CA . ARG D 4 1058 ? 138.195 127.034 125.753 1.00 23.46 1058 ARG E CA 1
ATOM 16945 C C . ARG D 4 1058 ? 137.426 126.762 124.471 1.00 23.46 1058 ARG E C 1
ATOM 16946 O O . ARG D 4 1058 ? 136.389 127.388 124.202 1.00 23.46 1058 ARG E O 1
ATOM 16967 N N . GLY D 4 1059 ? 137.897 125.794 123.695 1.00 22.60 1059 GLY E N 1
ATOM 16968 C CA . GLY D 4 1059 ? 137.244 125.475 122.446 1.00 22.60 1059 GLY E CA 1
ATOM 16969 C C . GLY D 4 1059 ? 135.823 124.992 122.636 1.00 22.60 1059 GLY E C 1
ATOM 16970 O O . GLY D 4 1059 ? 134.897 125.499 121.996 1.00 22.60 1059 GLY E O 1
ATOM 16974 N N . ALA D 4 1060 ? 135.629 124.025 123.532 1.00 21.57 1060 ALA E N 1
ATOM 16975 C CA . ALA D 4 1060 ? 134.294 123.467 123.708 1.00 21.57 1060 ALA E CA 1
ATOM 16976 C C . ALA D 4 1060 ? 133.336 124.473 124.327 1.00 21.57 1060 ALA E C 1
ATOM 16977 O O . ALA D 4 1060 ? 132.145 124.477 123.996 1.00 21.57 1060 ALA E O 1
ATOM 16984 N N . LYS D 4 1061 ? 133.823 125.331 125.224 1.00 22.82 1061 LYS E N 1
ATOM 16985 C CA . LYS D 4 1061 ? 132.966 126.349 125.816 1.00 22.82 1061 LYS E CA 1
ATOM 16986 C C . LYS D 4 1061 ? 132.510 127.358 124.772 1.00 22.82 1061 LYS E C 1
ATOM 16987 O O . LYS D 4 1061 ? 131.341 127.759 124.761 1.00 22.82 1061 LYS E O 1
ATOM 17006 N N . GLU D 4 1062 ? 133.413 127.783 123.881 1.00 23.87 1062 GLU E N 1
ATOM 17007 C CA . GLU D 4 1062 ? 132.987 128.667 122.798 1.00 23.87 1062 GLU E CA 1
ATOM 17008 C C . GLU D 4 1062 ? 131.987 127.970 121.887 1.00 23.87 1062 GLU E C 1
ATOM 17009 O O . GLU D 4 1062 ? 131.020 128.588 121.423 1.00 23.87 1062 GLU E O 1
ATOM 17021 N N . ALA D 4 1063 ? 132.202 126.680 121.622 1.00 21.15 1063 ALA E N 1
ATOM 17022 C CA . ALA D 4 1063 ? 131.273 125.943 120.775 1.00 21.15 1063 ALA E CA 1
ATOM 17023 C C . ALA D 4 1063 ? 129.883 125.903 121.388 1.00 21.15 1063 ALA E C 1
ATOM 17024 O O . ALA D 4 1063 ? 128.886 126.136 120.698 1.00 21.15 1063 ALA E O 1
ATOM 17031 N N . LEU D 4 1064 ? 129.795 125.643 122.693 1.00 21.64 1064 LEU E N 1
ATOM 17032 C CA . LEU D 4 1064 ? 128.487 125.584 123.339 1.00 21.64 1064 LEU E CA 1
ATOM 17033 C C . LEU D 4 1064 ? 127.847 126.963 123.455 1.00 21.64 1064 LEU E C 1
ATOM 17034 O O . LEU D 4 1064 ? 126.620 127.084 123.352 1.00 21.64 1064 LEU E O 1
ATOM 17050 N N . GLU D 4 1065 ? 128.646 128.014 123.653 1.00 23.41 1065 GLU E N 1
ATOM 17051 C CA . GLU D 4 1065 ? 128.090 129.364 123.658 1.00 23.41 1065 GLU E CA 1
ATOM 17052 C C . GLU D 4 1065 ? 127.458 129.697 122.312 1.00 23.41 1065 GLU E C 1
ATOM 17053 O O . GLU D 4 1065 ? 126.337 130.220 122.247 1.00 23.41 1065 GLU E O 1
ATOM 17065 N N . ILE D 4 1066 ? 128.171 129.411 121.220 1.00 22.31 1066 ILE E N 1
ATOM 17066 C CA . ILE D 4 1066 ? 127.617 129.699 119.901 1.00 22.31 1066 ILE E CA 1
ATOM 17067 C C . ILE D 4 1066 ? 126.403 128.818 119.636 1.00 22.31 1066 ILE E C 1
ATOM 17068 O O . ILE D 4 1066 ? 125.450 129.246 118.980 1.00 22.31 1066 ILE E O 1
ATOM 17084 N N . LEU D 4 1067 ? 126.413 127.579 120.138 1.00 21.79 1067 LEU E N 1
ATOM 17085 C CA . LEU D 4 1067 ? 125.232 126.731 120.007 1.00 21.79 1067 LEU E CA 1
ATOM 17086 C C . LEU D 4 1067 ? 124.024 127.374 120.672 1.00 21.79 1067 LEU E C 1
ATOM 17087 O O . LEU D 4 1067 ? 122.930 127.410 120.094 1.00 21.79 1067 LEU E O 1
ATOM 17103 N N . SER D 4 1068 ? 124.207 127.897 121.886 1.00 22.43 1068 SER E N 1
ATOM 17104 C CA . SER D 4 1068 ? 123.098 128.530 122.593 1.00 22.43 1068 SER E CA 1
ATOM 17105 C C . SER D 4 1068 ? 122.591 129.743 121.832 1.00 22.43 1068 SER E C 1
ATOM 17106 O O . SER D 4 1068 ? 121.380 129.904 121.629 1.00 22.43 1068 SER E O 1
ATOM 17114 N N . LYS D 4 1069 ? 123.509 130.603 121.387 1.00 23.35 1069 LYS E N 1
ATOM 17115 C CA . LYS D 4 1069 ? 123.098 131.819 120.694 1.00 23.35 1069 LYS E CA 1
ATOM 17116 C C . LYS D 4 1069 ? 122.393 131.491 119.387 1.00 23.35 1069 LYS E C 1
ATOM 17117 O O . LYS D 4 1069 ? 121.443 132.175 118.993 1.00 23.35 1069 LYS E O 1
ATOM 17136 N N . ASN D 4 1070 ? 122.844 130.443 118.704 1.00 23.14 1070 ASN E N 1
ATOM 17137 C CA . ASN D 4 1070 ? 122.270 130.064 117.424 1.00 23.14 1070 ASN E CA 1
ATOM 17138 C C . ASN D 4 1070 ? 120.872 129.482 117.586 1.00 23.14 1070 ASN E C 1
ATOM 17139 O O . ASN D 4 1070 ? 119.952 129.854 116.852 1.00 23.14 1070 ASN E O 1
ATOM 17150 N N . PHE D 4 1071 ? 120.689 128.570 118.544 1.00 23.26 1071 PHE E N 1
ATOM 17151 C CA . PHE D 4 1071 ? 119.397 127.903 118.675 1.00 23.26 1071 PHE E CA 1
ATOM 17152 C C . PHE D 4 1071 ? 118.362 128.753 119.402 1.00 23.26 1071 PHE E C 1
ATOM 17153 O O . PHE D 4 1071 ? 117.160 128.534 119.218 1.00 23.26 1071 PHE E O 1
ATOM 17170 N N . GLY D 4 1072 ? 118.785 129.703 120.231 1.00 23.59 1072 GLY E N 1
ATOM 17171 C CA . GLY D 4 1072 ? 117.822 130.604 120.843 1.00 23.59 1072 GLY E CA 1
ATOM 17172 C C . GLY D 4 1072 ? 116.896 129.903 121.816 1.00 23.59 1072 GLY E C 1
ATOM 17173 O O . GLY D 4 1072 ? 117.305 129.028 122.585 1.00 23.59 1072 GLY E O 1
ATOM 17177 N N . ALA D 4 1073 ? 115.622 130.298 121.782 1.00 25.05 1073 ALA E N 1
ATOM 17178 C CA . ALA D 4 1073 ? 114.681 129.911 122.827 1.00 25.05 1073 ALA E CA 1
ATOM 17179 C C . ALA D 4 1073 ? 114.365 128.422 122.837 1.00 25.05 1073 ALA E C 1
ATOM 17180 O O . ALA D 4 1073 ? 113.897 127.916 123.861 1.00 25.05 1073 ALA E O 1
ATOM 17187 N N . GLU D 4 1074 ? 114.611 127.709 121.738 1.00 25.53 1074 GLU E N 1
ATOM 17188 C CA . GLU D 4 1074 ? 114.161 126.329 121.587 1.00 25.53 1074 GLU E CA 1
ATOM 17189 C C . GLU D 4 1074 ? 115.306 125.327 121.584 1.00 25.53 1074 GLU E C 1
ATOM 17190 O O . GLU D 4 1074 ? 115.136 124.218 121.065 1.00 25.53 1074 GLU E O 1
ATOM 17202 N N . LEU D 4 1075 ? 116.469 125.690 122.128 1.00 23.52 1075 LEU E N 1
ATOM 17203 C CA . LEU D 4 1075 ? 117.606 124.776 122.134 1.00 23.52 1075 LEU E CA 1
ATOM 17204 C C . LEU D 4 1075 ? 117.271 123.481 122.857 1.00 23.52 1075 LEU E C 1
ATOM 17205 O O . LEU D 4 1075 ? 117.557 122.390 122.357 1.00 23.52 1075 LEU E O 1
ATOM 17221 N N . LEU D 4 1076 ? 116.656 123.580 124.036 1.00 23.78 1076 LEU E N 1
ATOM 17222 C CA . LEU D 4 1076 ? 116.341 122.379 124.802 1.00 23.78 1076 LEU E CA 1
ATOM 17223 C C . LEU D 4 1076 ? 115.322 121.498 124.095 1.00 23.78 1076 LEU E C 1
ATOM 17224 O O . LEU D 4 1076 ? 115.221 120.311 124.419 1.00 23.78 1076 LEU E O 1
ATOM 17240 N N . GLU D 4 1077 ? 114.560 122.049 123.152 1.00 26.64 1077 GLU E N 1
ATOM 17241 C CA . GLU D 4 1077 ? 113.613 121.274 122.361 1.00 26.64 1077 GLU E CA 1
ATOM 17242 C C . GLU D 4 1077 ? 114.277 120.640 121.144 1.00 26.64 1077 GLU E C 1
ATOM 17243 O O . GLU D 4 1077 ? 113.967 119.497 120.794 1.00 26.64 1077 GLU E O 1
ATOM 17255 N N . ARG D 4 1078 ? 115.186 121.368 120.494 1.00 25.36 1078 ARG E N 1
ATOM 17256 C CA . ARG D 4 1078 ? 115.818 120.883 119.272 1.00 25.36 1078 ARG E CA 1
ATOM 17257 C C . ARG D 4 1078 ? 116.950 119.901 119.549 1.00 25.36 1078 ARG E C 1
ATOM 17258 O O . ARG D 4 1078 ? 117.260 119.076 118.685 1.00 25.36 1078 ARG E O 1
ATOM 17279 N N . VAL D 4 1079 ? 117.563 119.962 120.729 1.00 22.83 1079 VAL E N 1
ATOM 17280 C CA . VAL D 4 1079 ? 118.730 119.147 121.069 1.00 22.83 1079 VAL E CA 1
ATOM 17281 C C . VAL D 4 1079 ? 118.437 118.398 122.365 1.00 22.83 1079 VAL E C 1
ATOM 17282 O O . VAL D 4 1079 ? 118.963 118.769 123.423 1.00 22.83 1079 VAL E O 1
ATOM 17295 N N . PRO D 4 1080 ? 117.611 117.348 122.334 1.00 23.59 1080 PRO E N 1
ATOM 17296 C CA . PRO D 4 1080 ? 117.206 116.693 123.591 1.00 23.59 1080 PRO E CA 1
ATOM 17297 C C . PRO D 4 1080 ? 118.352 116.126 124.406 1.00 23.59 1080 PRO E C 1
ATOM 17298 O O . PRO D 4 1080 ? 118.274 116.101 125.640 1.00 23.59 1080 PRO E O 1
ATOM 17309 N N . THR D 4 1081 ? 119.401 115.632 123.750 1.00 22.78 1081 THR E N 1
ATOM 17310 C CA . THR D 4 1081 ? 120.465 114.953 124.479 1.00 22.78 1081 THR E CA 1
ATOM 17311 C C . THR D 4 1081 ? 121.140 115.872 125.487 1.00 22.78 1081 THR E C 1
ATOM 17312 O O . THR D 4 1081 ? 121.601 115.404 126.530 1.00 22.78 1081 THR E O 1
ATOM 17323 N N . LEU D 4 1082 ? 121.208 117.174 125.206 1.00 22.38 1082 LEU E N 1
ATOM 17324 C CA . LEU D 4 1082 ? 121.749 118.107 126.189 1.00 22.38 1082 LEU E CA 1
ATOM 17325 C C . LEU D 4 1082 ? 120.846 118.218 127.411 1.00 22.38 1082 LEU E C 1
ATOM 17326 O O . LEU D 4 1082 ? 121.337 118.310 128.547 1.00 22.38 1082 LEU E O 1
ATOM 17342 N N . ARG D 4 1083 ? 119.529 118.194 127.200 1.00 23.38 1083 ARG E N 1
ATOM 17343 C CA . ARG D 4 1083 ? 118.599 118.140 128.320 1.00 23.38 1083 ARG E CA 1
ATOM 17344 C C . ARG D 4 1083 ? 118.839 116.891 129.147 1.00 23.38 1083 ARG E C 1
ATOM 17345 O O . ARG D 4 1083 ? 118.865 116.943 130.381 1.00 23.38 1083 ARG E O 1
ATOM 17366 N N . THR D 4 1084 ? 118.992 115.750 128.476 1.00 22.89 1084 THR E N 1
ATOM 17367 C CA . THR D 4 1084 ? 119.308 114.514 129.182 1.00 22.89 1084 THR E CA 1
ATOM 17368 C C . THR D 4 1084 ? 120.577 114.671 130.002 1.00 22.89 1084 THR E C 1
ATOM 17369 O O . THR D 4 1084 ? 120.593 114.356 131.196 1.00 22.89 1084 THR E O 1
ATOM 17380 N N . PHE D 4 1085 ? 121.638 115.199 129.384 1.00 23.48 1085 PHE E N 1
ATOM 17381 C CA . PHE D 4 1085 ? 122.918 115.359 130.068 1.00 23.48 1085 PHE E CA 1
ATOM 17382 C C . PHE D 4 1085 ? 122.768 116.153 131.353 1.00 23.48 1085 PHE E C 1
ATOM 17383 O O . PHE D 4 1085 ? 123.210 115.712 132.419 1.00 23.48 1085 PHE E O 1
ATOM 17400 N N . MET D 4 1086 ? 122.137 117.320 131.279 1.00 23.01 1086 MET E N 1
ATOM 17401 C CA . MET D 4 1086 ? 122.119 118.211 132.431 1.00 23.01 1086 MET E CA 1
ATOM 17402 C C . MET D 4 1086 ? 120.901 118.021 133.332 1.00 23.01 1086 MET E C 1
ATOM 17403 O O . MET D 4 1086 ? 120.766 118.767 134.304 1.00 23.01 1086 MET E O 1
ATOM 17417 N N . GLU D 4 1087 ? 120.025 117.042 133.056 1.00 23.87 1087 GLU E N 1
ATOM 17418 C CA . GLU D 4 1087 ? 118.876 116.770 133.916 1.00 23.87 1087 GLU E CA 1
ATOM 17419 C C . GLU D 4 1087 ? 118.814 115.365 134.500 1.00 23.87 1087 GLU E C 1
ATOM 17420 O O . GLU D 4 1087 ? 118.270 115.210 135.597 1.00 23.87 1087 GLU E O 1
ATOM 17432 N N . GLU D 4 1088 ? 119.331 114.347 133.824 1.00 24.20 1088 GLU E N 1
ATOM 17433 C CA . GLU D 4 1088 ? 119.123 112.975 134.273 1.00 24.20 1088 GLU E CA 1
ATOM 17434 C C . GLU D 4 1088 ? 119.992 112.609 135.477 1.00 24.20 1088 GLU E C 1
ATOM 17435 O O . GLU D 4 1088 ? 119.488 111.975 136.415 1.00 24.20 1088 GLU E O 1
ATOM 17447 N N . PRO D 4 1089 ? 121.291 112.933 135.494 1.00 23.94 1089 PRO E N 1
ATOM 17448 C CA . PRO D 4 1089 ? 122.085 112.590 136.683 1.00 23.94 1089 PRO E CA 1
ATOM 17449 C C . PRO D 4 1089 ? 121.573 113.231 137.957 1.00 23.94 1089 PRO E C 1
ATOM 17450 O O . PRO D 4 1089 ? 121.540 112.573 139.003 1.00 23.94 1089 PRO E O 1
ATOM 17461 N N . LEU D 4 1090 ? 121.125 114.486 137.896 1.00 22.55 1090 LEU E N 1
ATOM 17462 C CA . LEU D 4 1090 ? 120.686 115.156 139.115 1.00 22.55 1090 LEU E CA 1
ATOM 17463 C C . LEU D 4 1090 ? 119.353 114.605 139.601 1.00 22.55 1090 LEU E C 1
ATOM 17464 O O . LEU D 4 1090 ? 119.173 114.388 140.803 1.00 22.55 1090 LEU E O 1
ATOM 17480 N N . VAL D 4 1091 ? 118.408 114.357 138.692 1.00 23.30 1091 VAL E N 1
ATOM 17481 C CA . VAL D 4 1091 ? 117.127 113.817 139.130 1.00 23.30 1091 VAL E CA 1
ATOM 17482 C C . VAL D 4 1091 ? 117.296 112.395 139.639 1.00 23.30 1091 VAL E C 1
ATOM 17483 O O . VAL D 4 1091 ? 116.580 111.972 140.552 1.00 23.30 1091 VAL E O 1
ATOM 17496 N N . ARG D 4 1092 ? 118.224 111.625 139.069 1.00 24.62 1092 ARG E N 1
ATOM 17497 C CA . ARG D 4 1092 ? 118.508 110.313 139.639 1.00 24.62 1092 ARG E CA 1
ATOM 17498 C C . ARG D 4 1092 ? 119.102 110.442 141.037 1.00 24.62 1092 ARG E C 1
ATOM 17499 O O . ARG D 4 1092 ? 118.643 109.790 141.980 1.00 24.62 1092 ARG E O 1
ATOM 17520 N N . ALA D 4 1093 ? 120.119 111.290 141.195 1.00 24.80 1093 ALA E N 1
ATOM 17521 C CA . ALA D 4 1093 ? 120.903 111.274 142.424 1.00 24.80 1093 ALA E CA 1
ATOM 17522 C C . ALA D 4 1093 ? 120.190 111.945 143.588 1.00 24.80 1093 ALA E C 1
ATOM 17523 O O . ALA D 4 1093 ? 120.390 111.538 144.737 1.00 24.80 1093 ALA E O 1
ATOM 17530 N N . PHE D 4 1094 ? 119.366 112.965 143.326 1.00 23.03 1094 PHE E N 1
ATOM 17531 C CA . PHE D 4 1094 ? 118.861 113.837 144.379 1.00 23.03 1094 PHE E CA 1
ATOM 17532 C C . PHE D 4 1094 ? 117.345 113.978 144.389 1.00 23.03 1094 PHE E C 1
ATOM 17533 O O . PHE D 4 1094 ? 116.826 114.823 145.123 1.00 23.03 1094 PHE E O 1
ATOM 17550 N N . SER D 4 1095 ? 116.614 113.191 143.602 1.00 24.12 1095 SER E N 1
ATOM 17551 C CA . SER D 4 1095 ? 115.170 113.148 143.795 1.00 24.12 1095 SER E CA 1
ATOM 17552 C C . SER D 4 1095 ? 114.834 112.511 145.133 1.00 24.12 1095 SER E C 1
ATOM 17553 O O . SER D 4 1095 ? 114.068 113.075 145.923 1.00 24.12 1095 SER E O 1
ATOM 17561 N N . GLY D 4 1096 ? 115.402 111.345 145.401 1.00 24.56 1096 GLY E N 1
ATOM 17562 C CA . GLY D 4 1096 ? 115.426 110.732 146.709 1.00 24.56 1096 GLY E CA 1
ATOM 17563 C C . GLY D 4 1096 ? 116.786 110.878 147.353 1.00 24.56 1096 GLY E C 1
ATOM 17564 O O . GLY D 4 1096 ? 117.561 111.783 147.024 1.00 24.56 1096 GLY E O 1
ATOM 17568 N N . ASP D 4 1097 ? 117.093 109.971 148.270 1.00 26.77 1097 ASP E N 1
ATOM 17569 C CA . ASP D 4 1097 ? 118.424 109.948 148.847 1.00 26.77 1097 ASP E CA 1
ATOM 17570 C C . ASP D 4 1097 ? 119.418 109.458 147.799 1.00 26.77 1097 ASP E C 1
ATOM 17571 O O . ASP D 4 1097 ? 119.037 108.896 146.769 1.00 26.77 1097 ASP E O 1
ATOM 17580 N N . LEU D 4 1098 ? 120.701 109.702 148.058 1.00 26.38 1098 LEU E N 1
ATOM 17581 C CA . LEU D 4 1098 ? 121.740 109.283 147.126 1.00 26.38 1098 LEU E CA 1
ATOM 17582 C C . LEU D 4 1098 ? 121.683 107.769 146.931 1.00 26.38 1098 LEU E C 1
ATOM 17583 O O . LEU D 4 1098 ? 121.710 107.027 147.922 1.00 26.38 1098 LEU E O 1
ATOM 17599 N N . PRO D 4 1099 ? 121.587 107.268 145.700 1.00 26.60 1099 PRO E N 1
ATOM 17600 C CA . PRO D 4 1099 ? 121.812 105.838 145.482 1.00 26.60 1099 PRO E CA 1
ATOM 17601 C C . PRO D 4 1099 ? 123.208 105.447 145.933 1.00 26.60 1099 PRO E C 1
ATOM 17602 O O . PRO D 4 1099 ? 124.158 106.219 145.738 1.00 26.60 1099 PRO E O 1
ATOM 17613 N N . PRO D 4 1100 ? 123.382 104.273 146.547 1.00 26.58 1100 PRO E N 1
ATOM 17614 C CA . PRO D 4 1100 ? 124.701 103.952 147.113 1.00 26.58 1100 PRO E CA 1
ATOM 17615 C C . PRO D 4 1100 ? 125.799 103.847 146.072 1.00 26.58 1100 PRO E C 1
ATOM 17616 O O . PRO D 4 1100 ? 126.978 104.000 146.412 1.00 26.58 1100 PRO E O 1
ATOM 17627 N N . GLU D 4 1101 ? 125.453 103.577 144.813 1.00 28.62 1101 GLU E N 1
ATOM 17628 C CA . GLU D 4 1101 ? 126.460 103.530 143.757 1.00 28.62 1101 GLU E CA 1
ATOM 17629 C C . GLU D 4 1101 ? 127.092 104.890 143.492 1.00 28.62 1101 GLU E C 1
ATOM 17630 O O . GLU D 4 1101 ? 128.176 104.950 142.906 1.00 28.62 1101 GLU E O 1
ATOM 17642 N N . ALA D 4 1102 ? 126.440 105.985 143.893 1.00 26.71 1102 ALA E N 1
ATOM 17643 C CA . ALA D 4 1102 ? 126.995 107.307 143.632 1.00 26.71 1102 ALA E CA 1
ATOM 17644 C C . ALA D 4 1102 ? 128.284 107.563 144.397 1.00 26.71 1102 ALA E C 1
ATOM 17645 O O . ALA D 4 1102 ? 129.069 108.422 143.985 1.00 26.71 1102 ALA E O 1
ATOM 17652 N N . ARG D 4 1103 ? 128.520 106.849 145.498 1.00 28.59 1103 ARG E N 1
ATOM 17653 C CA . ARG D 4 1103 ? 129.734 107.042 146.280 1.00 28.59 1103 ARG E CA 1
ATOM 17654 C C . ARG D 4 1103 ? 130.924 106.258 145.744 1.00 28.59 1103 ARG E C 1
ATOM 17655 O O . ARG D 4 1103 ? 132.062 106.568 146.109 1.00 28.59 1103 ARG E O 1
ATOM 17676 N N . ASP D 4 1104 ? 130.700 105.262 144.899 1.00 29.00 1104 ASP E N 1
ATOM 17677 C CA . ASP D 4 1104 ? 131.780 104.384 144.475 1.00 29.00 1104 ASP E CA 1
ATOM 17678 C C . ASP D 4 1104 ? 132.695 105.126 143.505 1.00 29.00 1104 ASP E C 1
ATOM 17679 O O . ASP D 4 1104 ? 132.215 105.608 142.475 1.00 29.00 1104 ASP E O 1
ATOM 17688 N N . PRO D 4 1105 ? 133.995 105.261 143.788 1.00 28.63 1105 PRO E N 1
ATOM 17689 C CA . PRO D 4 1105 ? 134.878 105.900 142.800 1.00 28.63 1105 PRO E CA 1
ATOM 17690 C C . PRO D 4 1105 ? 134.960 105.157 141.483 1.00 28.63 1105 PRO E C 1
ATOM 17691 O O . PRO D 4 1105 ? 135.245 105.785 140.458 1.00 28.63 1105 PRO E O 1
ATOM 17702 N N . GLU D 4 1106 ? 134.711 103.851 141.468 1.00 30.08 1106 GLU E N 1
ATOM 17703 C CA . GLU D 4 1106 ? 134.852 103.050 140.259 1.00 30.08 1106 GLU E CA 1
ATOM 17704 C C . GLU D 4 1106 ? 133.584 103.019 139.412 1.00 30.08 1106 GLU E C 1
ATOM 17705 O O . GLU D 4 1106 ? 133.584 102.386 138.352 1.00 30.08 1106 GLU E O 1
ATOM 17717 N N . ASN D 4 1107 ? 132.516 103.686 139.845 1.00 28.19 1107 ASN E N 1
ATOM 17718 C CA . ASN D 4 1107 ? 131.290 103.820 139.073 1.00 28.19 1107 ASN E CA 1
ATOM 17719 C C . ASN D 4 1107 ? 131.228 105.232 138.511 1.00 28.19 1107 ASN E C 1
ATOM 17720 O O . ASN D 4 1107 ? 131.400 106.206 139.250 1.00 28.19 1107 ASN E O 1
ATOM 17731 N N . ALA D 4 1108 ? 130.978 105.339 137.205 1.00 27.37 1108 ALA E N 1
ATOM 17732 C CA . ALA D 4 1108 ? 131.029 106.633 136.535 1.00 27.37 1108 ALA E CA 1
ATOM 17733 C C . ALA D 4 1108 ? 129.924 107.583 136.980 1.00 27.37 1108 ALA E C 1
ATOM 17734 O O . ALA D 4 1108 ? 129.992 108.771 136.657 1.00 27.37 1108 ALA E O 1
ATOM 17741 N N . PHE D 4 1109 ? 128.910 107.093 137.699 1.00 25.96 1109 PHE E N 1
ATOM 17742 C CA . PHE D 4 1109 ? 127.735 107.906 138.005 1.00 25.96 1109 PHE E CA 1
ATOM 17743 C C . PHE D 4 1109 ? 128.087 109.159 138.800 1.00 25.96 1109 PHE E C 1
ATOM 17744 O O . PHE D 4 1109 ? 127.471 110.216 138.602 1.00 25.96 1109 PHE E O 1
ATOM 17761 N N . GLY D 4 1110 ? 129.073 109.078 139.690 1.00 25.66 1110 GLY E N 1
ATOM 17762 C CA . GLY D 4 1110 ? 129.525 110.281 140.366 1.00 25.66 1110 GLY E CA 1
ATOM 17763 C C . GLY D 4 1110 ? 130.055 111.318 139.394 1.00 25.66 1110 GLY E C 1
ATOM 17764 O O . GLY D 4 1110 ? 129.738 112.510 139.497 1.00 25.66 1110 GLY E O 1
ATOM 17768 N N . GLN D 4 1111 ? 130.856 110.878 138.424 1.00 24.65 1111 GLN E N 1
ATOM 17769 C CA . GLN D 4 1111 ? 131.353 111.810 137.427 1.00 24.65 1111 GLN E CA 1
ATOM 17770 C C . GLN D 4 1111 ? 130.229 112.318 136.541 1.00 24.65 1111 GLN E C 1
ATOM 17771 O O . GLN D 4 1111 ? 130.300 113.446 136.055 1.00 24.65 1111 GLN E O 1
ATOM 17785 N N . GLU D 4 1112 ? 129.187 111.515 136.324 1.00 25.18 1112 GLU E N 1
ATOM 17786 C CA . GLU D 4 1112 ? 128.025 112.014 135.596 1.00 25.18 1112 GLU E CA 1
ATOM 17787 C C . GLU D 4 1112 ? 127.366 113.160 136.350 1.00 25.18 1112 GLU E C 1
ATOM 17788 O O . GLU D 4 1112 ? 126.966 114.159 135.745 1.00 25.18 1112 GLU E O 1
ATOM 17800 N N . ILE D 4 1113 ? 127.257 113.042 137.676 1.00 24.13 1113 ILE E N 1
ATOM 17801 C CA . ILE D 4 1113 ? 126.669 114.122 138.470 1.00 24.13 1113 ILE E CA 1
ATOM 17802 C C . ILE D 4 1113 ? 127.531 115.377 138.380 1.00 24.13 1113 ILE E C 1
ATOM 17803 O O . ILE D 4 1113 ? 127.029 116.489 138.159 1.00 24.13 1113 ILE E O 1
ATOM 17819 N N . VAL D 4 1114 ? 128.844 115.216 138.550 1.00 23.97 1114 VAL E N 1
ATOM 17820 C CA . VAL D 4 1114 ? 129.734 116.372 138.499 1.00 23.97 1114 VAL E CA 1
ATOM 17821 C C . VAL D 4 1114 ? 129.684 117.026 137.123 1.00 23.97 1114 VAL E C 1
ATOM 17822 O O . VAL D 4 1114 ? 129.680 118.258 137.007 1.00 23.97 1114 VAL E O 1
ATOM 17835 N N . ASP D 4 1115 ? 129.656 116.223 136.061 1.00 25.21 1115 ASP E N 1
ATOM 17836 C CA . ASP D 4 1115 ? 129.584 116.779 134.717 1.00 25.21 1115 ASP E CA 1
ATOM 17837 C C . ASP D 4 1115 ? 128.257 117.490 134.484 1.00 25.21 1115 ASP E C 1
ATOM 17838 O O . ASP D 4 1115 ? 128.208 118.502 133.784 1.00 25.21 1115 ASP E O 1
ATOM 17847 N N . ALA D 4 1116 ? 127.160 116.953 135.022 1.00 22.59 1116 ALA E N 1
ATOM 17848 C CA . ALA D 4 1116 ? 125.879 117.642 134.897 1.00 22.59 1116 ALA E CA 1
ATOM 17849 C C . ALA D 4 1116 ? 125.938 119.020 135.533 1.00 22.59 1116 ALA E C 1
ATOM 17850 O O . ALA D 4 1116 ? 125.468 120.008 134.951 1.00 22.59 1116 ALA E O 1
ATOM 17857 N N . MET D 4 1117 ? 126.520 119.111 136.728 1.00 22.21 1117 MET E N 1
ATOM 17858 C CA . MET D 4 1117 ? 126.627 120.416 137.372 1.00 22.21 1117 MET E CA 1
ATOM 17859 C C . MET D 4 1117 ? 127.528 121.349 136.570 1.00 22.21 1117 MET E C 1
ATOM 17860 O O . MET D 4 1117 ? 127.229 122.541 136.427 1.00 22.21 1117 MET E O 1
ATOM 17874 N N . SER D 4 1118 ? 128.621 120.822 136.014 1.00 23.47 1118 SER E N 1
ATOM 17875 C CA . SER D 4 1118 ? 129.504 121.659 135.206 1.00 23.47 1118 SER E CA 1
ATOM 17876 C C . SER D 4 1118 ? 128.827 122.134 133.925 1.00 23.47 1118 SER E C 1
ATOM 17877 O O . SER D 4 1118 ? 129.049 123.270 133.492 1.00 23.47 1118 SER E O 1
ATOM 17885 N N . VAL D 4 1119 ? 128.009 121.286 133.304 1.00 21.63 1119 VAL E N 1
ATOM 17886 C CA . VAL D 4 1119 ? 127.285 121.688 132.104 1.00 21.63 1119 VAL E CA 1
ATOM 17887 C C . VAL D 4 1119 ? 126.286 122.785 132.435 1.00 21.63 1119 VAL E C 1
ATOM 17888 O O . VAL D 4 1119 ? 126.125 123.738 131.668 1.00 21.63 1119 VAL E O 1
ATOM 17901 N N . ILE D 4 1120 ? 125.574 122.658 133.561 1.00 21.42 1120 ILE E N 1
ATOM 17902 C CA . ILE D 4 1120 ? 124.663 123.734 133.955 1.00 21.42 1120 ILE E CA 1
ATOM 17903 C C . ILE D 4 1120 ? 125.437 125.027 134.160 1.00 21.42 1120 ILE E C 1
ATOM 17904 O O . ILE D 4 1120 ? 125.007 126.102 133.724 1.00 21.42 1120 ILE E O 1
ATOM 17920 N N . ARG D 4 1121 ? 126.596 124.942 134.812 1.00 21.98 1121 ARG E N 1
ATOM 17921 C CA . ARG D 4 1121 ? 127.374 126.143 135.085 1.00 21.98 1121 ARG E CA 1
ATOM 17922 C C . ARG D 4 1121 ? 127.857 126.803 133.801 1.00 21.98 1121 ARG E C 1
ATOM 17923 O O . ARG D 4 1121 ? 127.876 128.034 133.701 1.00 21.98 1121 ARG E O 1
ATOM 17944 N N . THR D 4 1122 ? 128.263 126.006 132.815 1.00 22.58 1122 THR E N 1
ATOM 17945 C CA . THR D 4 1122 ? 128.801 126.556 131.575 1.00 22.58 1122 THR E CA 1
ATOM 17946 C C . THR D 4 1122 ? 127.721 126.989 130.594 1.00 22.58 1122 THR E C 1
ATOM 17947 O O . THR D 4 1122 ? 127.978 127.852 129.749 1.00 22.58 1122 THR E O 1
ATOM 17958 N N . MET D 4 1123 ? 126.525 126.406 130.675 1.00 22.39 1123 MET E N 1
ATOM 17959 C CA . MET D 4 1123 ? 125.456 126.769 129.756 1.00 22.39 1123 MET E CA 1
ATOM 17960 C C . MET D 4 1123 ? 124.667 12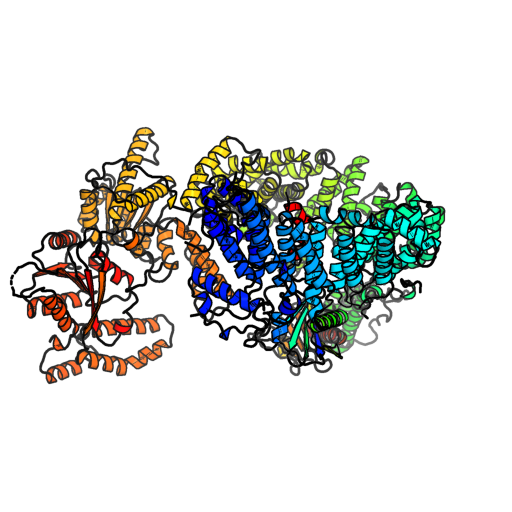7.971 130.255 1.00 22.39 1123 MET E C 1
ATOM 17961 O O . MET D 4 1123 ? 124.370 128.883 129.478 1.00 22.39 1123 MET E O 1
ATOM 17975 N N . THR D 4 1124 ? 124.316 127.999 131.546 1.00 21.55 1124 THR E N 1
ATOM 17976 C CA . THR D 4 1124 ? 123.309 128.950 132.007 1.00 21.55 1124 THR E CA 1
ATOM 17977 C C . THR D 4 1124 ? 123.653 130.438 131.885 1.00 21.55 1124 THR E C 1
ATOM 17978 O O . THR D 4 1124 ? 122.718 131.243 131.844 1.00 21.55 1124 THR E O 1
ATOM 17989 N N . PRO D 4 1125 ? 124.917 130.886 131.854 1.00 21.41 1125 PRO E N 1
ATOM 17990 C CA . PRO D 4 1125 ? 125.137 132.325 131.625 1.00 21.41 1125 PRO E CA 1
ATOM 17991 C C . PRO D 4 1125 ? 124.911 132.776 130.193 1.00 21.41 1125 PRO E C 1
ATOM 17992 O O . PRO D 4 1125 ? 124.867 133.990 129.959 1.00 21.41 1125 PRO E O 1
ATOM 18003 N N . THR D 4 1126 ? 124.771 131.857 129.235 1.00 22.37 1126 THR E N 1
ATOM 18004 C CA . THR D 4 1126 ? 124.430 132.199 127.859 1.00 22.37 1126 THR E CA 1
ATOM 18005 C C . THR D 4 1126 ? 123.076 131.672 127.416 1.00 22.37 1126 THR E C 1
ATOM 18006 O O . THR D 4 1126 ? 122.597 132.085 126.356 1.00 22.37 1126 THR E O 1
ATOM 18017 N N . LEU D 4 1127 ? 122.455 130.782 128.187 1.00 22.76 1127 LEU E N 1
ATOM 18018 C CA . LEU D 4 1127 ? 121.176 130.196 127.814 1.00 22.76 1127 LEU E CA 1
ATOM 18019 C C . LEU D 4 1127 ? 120.128 131.281 127.606 1.00 22.76 1127 LEU E C 1
ATOM 18020 O O . LEU D 4 1127 ? 120.077 132.263 128.349 1.00 22.76 1127 LEU E O 1
ATOM 18036 N N . HIS D 4 1128 ? 119.304 131.102 126.580 1.00 25.12 1128 HIS E N 1
ATOM 18037 C CA . HIS D 4 1128 ? 118.334 132.123 126.211 1.00 25.12 1128 HIS E CA 1
ATOM 18038 C C . HIS D 4 1128 ? 117.339 132.340 127.352 1.00 25.12 1128 HIS E C 1
ATOM 18039 O O . HIS D 4 1128 ? 116.997 131.383 128.054 1.00 25.12 1128 HIS E O 1
ATOM 18053 N N . PRO D 4 1129 ? 116.859 133.574 127.577 1.00 24.80 1129 PRO E N 1
ATOM 18054 C CA . PRO D 4 1129 ? 115.987 133.811 128.743 1.00 24.80 1129 PRO E CA 1
ATOM 18055 C C . PRO D 4 1129 ? 114.724 132.970 128.788 1.00 24.80 1129 PRO E C 1
ATOM 18056 O O . PRO D 4 1129 ? 114.170 132.775 129.876 1.00 24.80 1129 PRO E O 1
ATOM 18067 N N . ALA D 4 1130 ? 114.235 132.471 127.655 1.00 24.52 1130 ALA E N 1
ATOM 18068 C CA . ALA D 4 1130 ? 113.058 131.613 127.686 1.00 24.52 1130 ALA E CA 1
ATOM 18069 C C . ALA D 4 1130 ? 113.321 130.271 128.353 1.00 24.52 1130 ALA E C 1
ATOM 18070 O O . ALA D 4 1130 ? 112.359 129.574 128.689 1.00 24.52 1130 ALA E O 1
ATOM 18077 N N . LEU D 4 1131 ? 114.584 129.896 128.555 1.00 24.03 1131 LEU E N 1
ATOM 18078 C CA . LEU D 4 1131 ? 114.948 128.628 129.170 1.00 24.03 1131 LEU E CA 1
ATOM 18079 C C . LEU D 4 1131 ? 115.347 128.765 130.633 1.00 24.03 1131 LEU E C 1
ATOM 18080 O O . LEU D 4 1131 ? 115.737 127.768 131.244 1.00 24.03 1131 LEU E O 1
ATOM 18096 N N . HIS D 4 1132 ? 115.287 129.965 131.206 1.00 22.78 1132 HIS E N 1
ATOM 18097 C CA . HIS D 4 1132 ? 115.517 130.102 132.639 1.00 22.78 1132 HIS E CA 1
ATOM 18098 C C . HIS D 4 1132 ? 114.520 129.348 133.519 1.00 22.78 1132 HIS E C 1
ATOM 18099 O O . HIS D 4 1132 ? 114.930 128.926 134.614 1.00 22.78 1132 HIS E O 1
ATOM 18113 N N . PRO D 4 1133 ? 113.242 129.166 133.159 1.00 23.07 1133 PRO E N 1
ATOM 18114 C CA . PRO D 4 1133 ? 112.407 128.277 133.985 1.00 23.07 1133 PRO E CA 1
ATOM 18115 C C . PRO D 4 1133 ? 112.944 126.861 134.087 1.00 23.07 1133 PRO E C 1
ATOM 18116 O O . PRO D 4 1133 ? 112.754 126.218 135.125 1.00 23.07 1133 PRO E O 1
ATOM 18127 N N . PHE D 4 1134 ? 113.636 126.358 133.064 1.00 22.74 1134 PHE E N 1
ATOM 18128 C CA . PHE D 4 1134 ? 114.277 125.051 133.182 1.00 22.74 1134 PHE E CA 1
ATOM 18129 C C . PHE D 4 1134 ? 115.378 125.070 134.241 1.00 22.74 1134 PHE E C 1
ATOM 18130 O O . PHE D 4 1134 ? 115.472 124.156 135.068 1.00 22.74 1134 PHE E O 1
ATOM 18147 N N . VAL D 4 1135 ? 116.218 126.106 134.248 1.00 21.65 1135 VAL E N 1
ATOM 18148 C CA . VAL D 4 1135 ? 117.269 126.170 135.260 1.00 21.65 1135 VAL E CA 1
ATOM 18149 C C . VAL D 4 1135 ? 116.663 126.292 136.650 1.00 21.65 1135 VAL E C 1
ATOM 18150 O O . VAL D 4 1135 ? 117.138 125.670 137.608 1.00 21.65 1135 VAL E O 1
ATOM 18163 N N . MET D 4 1136 ? 115.619 127.109 136.795 1.00 22.81 1136 MET E N 1
ATOM 18164 C CA . MET D 4 1136 ? 114.971 127.212 138.097 1.00 22.81 1136 MET E CA 1
ATOM 18165 C C . MET D 4 1136 ? 114.311 125.900 138.496 1.00 22.81 1136 MET E C 1
ATOM 18166 O O . MET D 4 1136 ? 114.173 125.614 139.689 1.00 22.81 1136 MET E O 1
ATOM 18180 N N . GLN D 4 1137 ? 113.884 125.099 137.522 1.00 22.86 1137 GLN E N 1
ATOM 18181 C CA . GLN D 4 1137 ? 113.408 123.756 137.807 1.00 22.86 1137 GLN E CA 1
ATOM 18182 C C . GLN D 4 1137 ? 114.534 122.829 138.235 1.00 22.86 1137 GLN E C 1
ATOM 18183 O O . GLN D 4 1137 ? 114.273 121.845 138.931 1.00 22.86 1137 GLN E O 1
ATOM 18197 N N . GLN D 4 1138 ? 115.769 123.122 137.837 1.00 22.62 1138 GLN E N 1
ATOM 18198 C CA . GLN D 4 1138 ? 116.912 122.359 138.327 1.00 22.62 1138 GLN E CA 1
ATOM 18199 C C . GLN D 4 1138 ? 117.400 122.821 139.694 1.00 22.62 1138 GLN E C 1
ATOM 18200 O O . GLN D 4 1138 ? 118.072 122.050 140.381 1.00 22.62 1138 GLN E O 1
ATOM 18214 N N . VAL D 4 1139 ? 117.089 124.064 140.086 1.00 21.89 1139 VAL E N 1
ATOM 18215 C CA . VAL D 4 1139 ? 117.612 124.574 141.365 1.00 21.89 1139 VAL E CA 1
ATOM 18216 C C . VAL D 4 1139 ? 117.207 123.738 142.559 1.00 21.89 1139 VAL E C 1
ATOM 18217 O O . VAL D 4 1139 ? 118.041 123.551 143.460 1.00 21.89 1139 VAL E O 1
ATOM 18230 N N . PRO D 4 1140 ? 115.968 123.244 142.691 1.00 21.96 1140 PRO E N 1
ATOM 18231 C CA . PRO D 4 1140 ? 115.640 122.411 143.861 1.00 21.96 1140 PRO E CA 1
ATOM 18232 C C . PRO D 4 1140 ? 116.520 121.185 144.010 1.00 21.96 1140 PRO E C 1
ATOM 18233 O O . PRO D 4 1140 ? 116.776 120.758 145.141 1.00 21.96 1140 PRO E O 1
ATOM 18244 N N . LEU D 4 1141 ? 116.992 120.603 142.907 1.00 22.00 1141 LEU E N 1
ATOM 18245 C CA . LEU D 4 1141 ? 117.889 119.458 143.004 1.00 22.00 1141 LEU E CA 1
ATOM 18246 C C . LEU D 4 1141 ? 119.303 119.888 143.371 1.00 22.00 1141 LEU E C 1
ATOM 18247 O O . LEU D 4 1141 ? 119.992 119.191 144.124 1.00 22.00 1141 LEU E O 1
ATOM 18263 N N . VAL D 4 1142 ? 119.755 121.028 142.854 1.00 21.65 1142 VAL E N 1
ATOM 18264 C CA . VAL D 4 1142 ? 121.097 121.491 143.185 1.00 21.65 1142 VAL E CA 1
ATOM 18265 C C . VAL D 4 1142 ? 121.188 121.860 144.659 1.00 21.65 1142 VAL E C 1
ATOM 18266 O O . VAL D 4 1142 ? 122.194 121.574 145.314 1.00 21.65 1142 VAL E O 1
ATOM 18279 N N . ILE D 4 1143 ? 120.165 122.526 145.205 1.00 22.46 1143 ILE E N 1
ATOM 18280 C CA . ILE D 4 1143 ? 120.254 122.901 146.615 1.00 22.46 1143 ILE E CA 1
ATOM 18281 C C . ILE D 4 1143 ? 120.193 121.679 147.520 1.00 22.46 1143 ILE E C 1
ATOM 18282 O O . ILE D 4 1143 ? 120.643 121.749 148.667 1.00 22.46 1143 ILE E O 1
ATOM 18298 N N . LYS D 4 1144 ? 119.626 120.564 147.050 1.00 22.24 1144 LYS E N 1
ATOM 18299 C CA . LYS D 4 1144 ? 119.693 119.328 147.819 1.00 22.24 1144 LYS E CA 1
ATOM 18300 C C . LYS D 4 1144 ? 121.048 118.660 147.674 1.00 22.24 1144 LYS E C 1
ATOM 18301 O O . LYS D 4 1144 ? 121.535 118.042 148.624 1.00 22.24 1144 LYS E O 1
ATOM 18320 N N . ALA D 4 1145 ? 121.665 118.767 146.498 1.00 21.92 1145 ALA E N 1
ATOM 18321 C CA . ALA D 4 1145 ? 123.033 118.289 146.340 1.00 21.92 1145 ALA E CA 1
ATOM 18322 C C . ALA D 4 1145 ? 124.002 119.102 147.182 1.00 21.92 1145 ALA E C 1
ATOM 18323 O O . ALA D 4 1145 ? 125.068 118.605 147.553 1.00 21.92 1145 ALA E O 1
ATOM 18330 N N . LEU D 4 1146 ? 123.659 120.355 147.470 1.00 21.77 1146 LEU E N 1
ATOM 18331 C CA . LEU D 4 1146 ? 124.504 121.186 148.317 1.00 21.77 1146 LEU E CA 1
ATOM 18332 C C . LEU D 4 1146 ? 124.572 120.640 149.736 1.00 21.77 1146 LEU E C 1
ATOM 18333 O O . LEU D 4 1146 ? 125.605 120.752 150.403 1.00 21.77 1146 LEU E O 1
ATOM 18349 N N . ARG D 4 1147 ? 123.479 120.063 150.221 1.00 24.11 1147 ARG E N 1
ATOM 18350 C CA . ARG D 4 1147 ? 123.460 119.423 151.528 1.00 24.11 1147 ARG E CA 1
ATOM 18351 C C . ARG D 4 1147 ? 124.046 118.018 151.509 1.00 24.11 1147 ARG E C 1
ATOM 18352 O O . ARG D 4 1147 ? 123.988 117.330 152.532 1.00 24.11 1147 ARG E O 1
ATOM 18373 N N . SER D 4 1148 ? 124.598 117.572 150.383 1.00 24.58 1148 SER E N 1
ATOM 18374 C CA . SER D 4 1148 ? 125.092 116.212 150.276 1.00 24.58 1148 SER E CA 1
ATOM 18375 C C . SER D 4 1148 ? 126.347 116.022 151.114 1.00 24.58 1148 SER E C 1
ATOM 18376 O O . SER D 4 1148 ? 127.060 116.970 151.449 1.00 24.58 1148 SER E O 1
ATOM 18384 N N . ASP D 4 1149 ? 126.614 114.758 151.438 1.00 28.01 1149 ASP E N 1
ATOM 18385 C CA . ASP D 4 1149 ? 127.719 114.426 152.331 1.00 28.01 1149 ASP E CA 1
ATOM 18386 C C . ASP D 4 1149 ? 129.072 114.549 151.637 1.00 28.01 1149 ASP E C 1
ATOM 18387 O O . ASP D 4 1149 ? 130.047 114.997 152.248 1.00 28.01 1149 ASP E O 1
ATOM 18396 N N . LEU D 4 1150 ? 129.156 114.151 150.373 1.00 27.58 1150 LEU E N 1
ATOM 18397 C CA . LEU D 4 1150 ? 130.431 114.117 149.671 1.00 27.58 1150 LEU E CA 1
ATOM 18398 C C . LEU D 4 1150 ? 130.908 115.529 149.372 1.00 27.58 1150 LEU E C 1
ATOM 18399 O O . LEU D 4 1150 ? 130.132 116.375 148.925 1.00 27.58 1150 LEU E O 1
ATOM 18415 N N . SER D 4 1151 ? 132.193 115.779 149.618 1.00 27.74 1151 SER E N 1
ATOM 18416 C CA . SER D 4 1151 ? 132.730 117.124 149.455 1.00 27.74 1151 SER E CA 1
ATOM 18417 C C . SER D 4 1151 ? 132.654 117.596 148.008 1.00 27.74 1151 SER E C 1
ATOM 18418 O O . SER D 4 1151 ? 132.365 118.769 147.751 1.00 27.74 1151 SER E O 1
ATOM 18426 N N . VAL D 4 1152 ? 132.939 116.714 147.049 1.00 26.34 1152 VAL E N 1
ATOM 18427 C CA . VAL D 4 1152 ? 133.009 117.165 145.662 1.00 26.34 1152 VAL E CA 1
ATOM 18428 C C . VAL D 4 1152 ? 131.639 117.583 145.139 1.00 26.34 1152 VAL E C 1
ATOM 18429 O O . VAL D 4 1152 ? 131.530 118.571 144.395 1.00 26.34 1152 VAL E O 1
ATOM 18442 N N . PHE D 4 1153 ? 130.573 116.869 145.519 1.00 25.14 1153 PHE E N 1
ATOM 18443 C CA . PHE D 4 1153 ? 129.238 117.290 145.106 1.00 25.14 1153 PHE E CA 1
ATOM 18444 C C . PHE D 4 1153 ? 128.909 118.649 145.696 1.00 25.14 1153 PHE E C 1
ATOM 18445 O O . PHE D 4 1153 ? 128.360 119.515 145.013 1.00 25.14 1153 PHE E O 1
ATOM 18462 N N . ARG D 4 1154 ? 129.237 118.849 146.970 1.00 24.58 1154 ARG E N 1
ATOM 18463 C CA . ARG D 4 1154 ? 128.990 120.130 147.617 1.00 24.58 1154 ARG E CA 1
ATOM 18464 C C . ARG D 4 1154 ? 129.731 121.260 146.915 1.00 24.58 1154 ARG E C 1
ATOM 18465 O O . ARG D 4 1154 ? 129.168 122.331 146.677 1.00 24.58 1154 ARG E O 1
ATOM 18486 N N . TYR D 4 1155 ? 130.998 121.036 146.568 1.00 24.24 1155 TYR E N 1
ATOM 18487 C CA . TYR D 4 1155 ? 131.788 122.070 145.903 1.00 24.24 1155 TYR E CA 1
ATOM 18488 C C . TYR D 4 1155 ? 131.204 122.426 144.541 1.00 24.24 1155 TYR E C 1
ATOM 18489 O O . TYR D 4 1155 ? 131.029 123.614 144.214 1.00 24.24 1155 TYR E O 1
ATOM 18507 N N . MET D 4 1156 ? 130.875 121.410 143.739 1.00 23.51 1156 MET E N 1
ATOM 18508 C CA . MET D 4 1156 ? 130.307 121.685 142.426 1.00 23.51 1156 MET E CA 1
ATOM 18509 C C . MET D 4 1156 ? 128.950 122.360 142.542 1.00 23.51 1156 MET E C 1
ATOM 18510 O O . MET D 4 1156 ? 128.647 123.281 141.778 1.00 23.51 1156 MET E O 1
ATOM 18524 N N . ALA D 4 1157 ? 128.119 121.915 143.483 1.00 22.06 1157 ALA E N 1
ATOM 18525 C CA . ALA D 4 1157 ? 126.816 122.536 143.671 1.00 22.06 1157 ALA E CA 1
ATOM 18526 C C . ALA D 4 1157 ? 126.965 123.983 144.102 1.00 22.06 1157 ALA E C 1
ATOM 18527 O O . ALA D 4 1157 ? 126.168 124.841 143.708 1.00 22.06 1157 ALA E O 1
ATOM 18534 N N . ALA D 4 1158 ? 127.976 124.276 144.915 1.00 22.16 1158 ALA E N 1
ATOM 18535 C CA . ALA D 4 1158 ? 128.192 125.649 145.341 1.00 22.16 1158 ALA E CA 1
ATOM 18536 C C . ALA D 4 1158 ? 128.533 126.535 144.155 1.00 22.16 1158 ALA E C 1
ATOM 18537 O O . ALA D 4 1158 ? 127.966 127.623 143.996 1.00 22.16 1158 ALA E O 1
ATOM 18544 N N . LYS D 4 1159 ? 129.446 126.081 143.298 1.00 22.11 1159 LYS E N 1
ATOM 18545 C CA . LYS D 4 1159 ? 129.771 126.879 142.117 1.00 22.11 1159 LYS E CA 1
ATOM 18546 C C . LYS D 4 1159 ? 128.567 127.014 141.186 1.00 22.11 1159 LYS E C 1
ATOM 18547 O O . LYS D 4 1159 ? 128.329 128.085 140.605 1.00 22.11 1159 LYS E O 1
ATOM 18566 N N . CYS D 4 1160 ? 127.793 125.940 141.037 1.00 21.27 1160 CYS E N 1
ATOM 18567 C CA . CYS D 4 1160 ? 126.637 125.971 140.151 1.00 21.27 1160 CYS E CA 1
ATOM 18568 C C . CYS D 4 1160 ? 125.595 126.974 140.630 1.00 21.27 1160 CYS E C 1
ATOM 18569 O O . CYS D 4 1160 ? 125.047 127.738 139.829 1.00 21.27 1160 CYS E O 1
ATOM 18577 N N . MET D 4 1161 ? 125.293 126.982 141.937 1.00 21.88 1161 MET E N 1
ATOM 18578 C CA . MET D 4 1161 ? 124.358 127.969 142.474 1.00 21.88 1161 MET E CA 1
ATOM 18579 C C . MET D 4 1161 ? 124.930 129.371 142.471 1.00 21.88 1161 MET E C 1
ATOM 18580 O O . MET D 4 1161 ? 124.168 130.330 142.328 1.00 21.88 1161 MET E O 1
ATOM 18594 N N . ALA D 4 1162 ? 126.247 129.516 142.585 1.00 20.69 1162 ALA E N 1
ATOM 18595 C CA . ALA D 4 1162 ? 126.844 130.831 142.417 1.00 20.69 1162 ALA E CA 1
ATOM 18596 C C . ALA D 4 1162 ? 126.537 131.379 141.032 1.00 20.69 1162 ALA E C 1
ATOM 18597 O O . ALA D 4 1162 ? 126.073 132.514 140.895 1.00 20.69 1162 ALA E O 1
ATOM 18604 N N . THR D 4 1163 ? 126.724 130.560 139.993 1.00 20.88 1163 THR E N 1
ATOM 18605 C CA . THR D 4 1163 ? 126.460 131.040 138.635 1.00 20.88 1163 THR E CA 1
ATOM 18606 C C . THR D 4 1163 ? 124.968 131.235 138.380 1.00 20.88 1163 THR E C 1
ATOM 18607 O O . THR D 4 1163 ? 124.564 132.228 137.758 1.00 20.88 1163 THR E O 1
ATOM 18618 N N . ILE D 4 1164 ? 124.133 130.302 138.845 1.00 21.36 1164 ILE E N 1
ATOM 18619 C CA . ILE D 4 1164 ? 122.695 130.407 138.612 1.00 21.36 1164 ILE E CA 1
ATOM 18620 C C . ILE D 4 1164 ? 122.149 131.672 139.259 1.00 21.36 1164 ILE E C 1
ATOM 18621 O O . ILE D 4 1164 ? 121.391 132.425 138.640 1.00 21.36 1164 ILE E O 1
ATOM 18637 N N . CYS D 4 1165 ? 122.513 131.927 140.518 1.00 21.46 1165 CYS E N 1
ATOM 18638 C CA . CYS D 4 1165 ? 122.075 133.169 141.137 1.00 21.46 1165 CYS E CA 1
ATOM 18639 C C . CYS D 4 1165 ? 122.708 134.377 140.468 1.00 21.46 1165 CYS E C 1
ATOM 18640 O O . CYS D 4 1165 ? 122.072 135.430 140.376 1.00 21.46 1165 CYS E O 1
ATOM 18648 N N . SER D 4 1166 ? 123.942 134.250 139.974 1.00 20.80 1166 SER E N 1
ATOM 18649 C CA . SER D 4 1166 ? 124.574 135.373 139.297 1.00 20.80 1166 SER E CA 1
ATOM 18650 C C . SER D 4 1166 ? 123.825 135.788 138.047 1.00 20.80 1166 SER E C 1
ATOM 18651 O O . SER D 4 1166 ? 123.847 136.973 137.700 1.00 20.80 1166 SER E O 1
ATOM 18659 N N . VAL D 4 1167 ? 123.158 134.853 137.371 1.00 20.74 1167 VAL E N 1
ATOM 18660 C CA . VAL D 4 1167 ? 122.448 135.167 136.136 1.00 20.74 1167 VAL E CA 1
ATOM 18661 C C . VAL D 4 1167 ? 120.934 135.096 136.282 1.00 20.74 1167 VAL E C 1
ATOM 18662 O O . VAL D 4 1167 ? 120.226 135.523 135.359 1.00 20.74 1167 VAL E O 1
ATOM 18675 N N . ILE D 4 1168 ? 120.416 134.562 137.385 1.00 21.78 1168 ILE E N 1
ATOM 18676 C CA . ILE D 4 1168 ? 119.007 134.710 137.731 1.00 21.78 1168 ILE E CA 1
ATOM 18677 C C . ILE D 4 1168 ? 118.948 135.276 139.141 1.00 21.78 1168 ILE E C 1
ATOM 18678 O O . ILE D 4 1168 ? 118.954 134.527 140.123 1.00 21.78 1168 ILE E O 1
ATOM 18694 N N . THR D 4 1169 ? 118.894 136.601 139.262 1.00 22.31 1169 THR E N 1
ATOM 18695 C CA . THR D 4 1169 ? 118.959 137.202 140.588 1.00 22.31 1169 THR E CA 1
ATOM 18696 C C . THR D 4 1169 ? 117.590 137.251 141.250 1.00 22.31 1169 THR E C 1
ATOM 18697 O O . THR D 4 1169 ? 117.478 137.056 142.463 1.00 22.31 1169 THR E O 1
ATOM 18708 N N . VAL D 4 1170 ? 116.537 137.520 140.480 1.00 24.18 1170 VAL E N 1
ATOM 18709 C CA . VAL D 4 1170 ? 115.221 137.694 141.087 1.00 24.18 1170 VAL E CA 1
ATOM 18710 C C . VAL D 4 1170 ? 114.687 136.367 141.612 1.00 24.18 1170 VAL E C 1
ATOM 18711 O O . VAL D 4 1170 ? 114.019 136.321 142.651 1.00 24.18 1170 VAL E O 1
ATOM 18724 N N . ASP D 4 1171 ? 114.970 135.272 140.910 1.00 23.63 1171 ASP E N 1
ATOM 18725 C CA . ASP D 4 1171 ? 114.395 133.964 141.192 1.00 23.63 1171 ASP E CA 1
ATOM 18726 C C . ASP D 4 1171 ? 115.353 133.056 141.950 1.00 23.63 1171 ASP E C 1
ATOM 18727 O O . ASP D 4 1171 ? 114.928 132.290 142.817 1.00 23.63 1171 ASP E O 1
ATOM 18736 N N . GLY D 4 1172 ? 116.636 133.085 141.604 1.00 23.56 1172 GLY E N 1
ATOM 18737 C CA . GLY D 4 1172 ? 117.603 132.307 142.354 1.00 23.56 1172 GLY E CA 1
ATOM 18738 C C . GLY D 4 1172 ? 117.735 132.761 143.795 1.00 23.56 1172 GLY E C 1
ATOM 18739 O O . GLY D 4 1172 ? 117.726 131.941 144.715 1.00 23.56 1172 GLY E O 1
ATOM 18743 N N . MET D 4 1173 ? 117.848 134.075 144.014 1.00 23.11 1173 MET E N 1
ATOM 18744 C CA . MET D 4 1173 ? 118.152 134.570 145.352 1.00 23.11 1173 MET E CA 1
ATOM 18745 C C . MET D 4 1173 ? 117.009 134.317 146.318 1.00 23.11 1173 MET E C 1
ATOM 18746 O O . MET D 4 1173 ? 117.246 134.086 147.507 1.00 23.11 1173 MET E O 1
ATOM 18760 N N . THR D 4 1174 ? 115.764 134.370 145.848 1.00 24.95 1174 THR E N 1
ATOM 18761 C CA . THR D 4 1174 ? 114.665 134.039 146.746 1.00 24.95 1174 THR E CA 1
ATOM 18762 C C . THR D 4 1174 ? 114.753 132.583 147.180 1.00 24.95 1174 THR E C 1
ATOM 18763 O O . THR D 4 1174 ? 114.543 132.271 148.355 1.00 24.95 1174 THR E O 1
ATOM 18774 N N . ALA D 4 1175 ? 115.105 131.682 146.260 1.00 23.54 1175 ALA E N 1
ATOM 18775 C CA . ALA D 4 1175 ? 115.270 130.281 146.631 1.00 23.54 1175 ALA E CA 1
ATOM 18776 C C . ALA D 4 1175 ? 116.414 130.110 147.621 1.00 23.54 1175 ALA E C 1
ATOM 18777 O O . ALA D 4 1175 ? 116.290 129.380 148.612 1.00 23.54 1175 ALA E O 1
ATOM 18784 N N . LEU D 4 1176 ? 117.535 130.790 147.373 1.00 22.22 1176 LEU E N 1
ATOM 18785 C CA . LEU D 4 1176 ? 118.689 130.669 148.258 1.00 22.22 1176 LEU E CA 1
ATOM 18786 C C . LEU D 4 1176 ? 118.360 131.169 149.658 1.00 22.22 1176 LEU E C 1
ATOM 18787 O O . LEU D 4 1176 ? 118.670 130.510 150.654 1.00 22.22 1176 LEU E O 1
ATOM 18803 N N . VAL D 4 1177 ? 117.717 132.331 149.758 1.00 23.87 1177 VAL E N 1
ATOM 18804 C CA . VAL D 4 1177 ? 117.424 132.893 151.071 1.00 23.87 1177 VAL E CA 1
ATOM 18805 C C . VAL D 4 1177 ? 116.333 132.096 151.777 1.00 23.87 1177 VAL E C 1
ATOM 18806 O O . VAL D 4 1177 ? 116.342 131.976 153.006 1.00 23.87 1177 VAL E O 1
ATOM 18819 N N . GLU D 4 1178 ? 115.369 131.555 151.031 1.00 25.09 1178 GLU E N 1
ATOM 18820 C CA . GLU D 4 1178 ? 114.280 130.832 151.676 1.00 25.09 1178 GLU E CA 1
ATOM 18821 C C . GLU D 4 1178 ? 114.684 129.439 152.135 1.00 25.09 1178 GLU E C 1
ATOM 18822 O O . GLU D 4 1178 ? 114.202 128.985 153.178 1.00 25.09 1178 GLU E O 1
ATOM 18834 N N . LYS D 4 1179 ? 115.560 128.749 151.392 1.00 23.89 1179 LYS E N 1
ATOM 18835 C CA . LYS D 4 1179 ? 115.766 127.320 151.590 1.00 23.89 1179 LYS E CA 1
ATOM 18836 C C . LYS D 4 1179 ? 117.217 126.898 151.786 1.00 23.89 1179 LYS E C 1
ATOM 18837 O O . LYS D 4 1179 ? 117.481 125.694 151.814 1.00 23.89 1179 LYS E O 1
ATOM 18856 N N . VAL D 4 1180 ? 118.157 127.834 151.913 1.00 22.89 1180 VAL E N 1
ATOM 18857 C CA . VAL D 4 1180 ? 119.542 127.502 152.240 1.00 22.89 1180 VAL E CA 1
ATOM 18858 C C . VAL D 4 1180 ? 119.972 128.218 153.514 1.00 22.89 1180 VAL E C 1
ATOM 18859 O O . VAL D 4 1180 ? 120.369 127.571 154.488 1.00 22.89 1180 VAL E O 1
ATOM 18872 N N . LEU D 4 1181 ? 119.906 129.549 153.515 1.00 22.25 1181 LEU E N 1
ATOM 18873 C CA . LEU D 4 1181 ? 120.386 130.329 154.655 1.00 22.25 1181 LEU E CA 1
ATOM 18874 C C . LEU D 4 1181 ? 119.756 129.969 155.996 1.00 22.25 1181 LEU E C 1
ATOM 18875 O O . LEU D 4 1181 ? 120.501 129.904 156.987 1.00 22.25 1181 LEU E O 1
ATOM 18891 N N . PRO D 4 1182 ? 118.444 129.747 156.127 1.00 22.87 1182 PRO E N 1
ATOM 18892 C CA . PRO D 4 1182 ? 117.905 129.391 157.452 1.00 22.87 1182 PRO E CA 1
ATOM 18893 C C . PRO D 4 1182 ? 118.425 128.077 158.006 1.00 22.87 1182 PRO E C 1
ATOM 18894 O O . PRO D 4 1182 ? 118.288 127.846 159.212 1.00 22.87 1182 PRO E O 1
ATOM 18905 N N . SER D 4 1183 ? 119.002 127.210 157.179 1.00 23.85 1183 SER E N 1
ATOM 18906 C CA . SER D 4 1183 ? 119.622 125.992 157.682 1.00 23.85 1183 SER E CA 1
ATOM 18907 C C . SER D 4 1183 ? 121.028 126.224 158.214 1.00 23.85 1183 SER E C 1
ATOM 18908 O O . SER D 4 1183 ? 121.583 125.330 158.858 1.00 23.85 1183 SER E O 1
ATOM 18916 N N . ILE D 4 1184 ? 121.617 127.393 157.954 1.00 22.08 1184 ILE E N 1
ATOM 18917 C CA . ILE D 4 1184 ? 123.021 127.608 158.263 1.00 22.08 1184 ILE E CA 1
ATOM 18918 C C . ILE D 4 1184 ? 123.280 127.644 159.762 1.00 22.08 1184 ILE E C 1
ATOM 18919 O O . ILE D 4 1184 ? 124.407 127.398 160.196 1.00 22.08 1184 ILE E O 1
ATOM 18935 N N . ASN D 4 1185 ? 122.268 127.952 160.569 1.00 24.27 1185 ASN E N 1
ATOM 18936 C CA . ASN D 4 1185 ? 122.413 127.928 162.017 1.00 24.27 1185 ASN E CA 1
ATOM 18937 C C . ASN D 4 1185 ? 122.349 126.525 162.602 1.00 24.27 1185 ASN E C 1
ATOM 18938 O O . ASN D 4 1185 ? 122.595 126.367 163.802 1.00 24.27 1185 ASN E O 1
ATOM 18949 N N . ASN D 4 1186 ? 122.025 125.516 161.801 1.00 28.04 1186 ASN E N 1
ATOM 18950 C CA . ASN D 4 1186 ? 121.703 124.190 162.321 1.00 28.04 1186 ASN E CA 1
ATOM 18951 C C . ASN D 4 1186 ? 122.927 123.538 162.957 1.00 28.04 1186 ASN E C 1
ATOM 18952 O O . ASN D 4 1186 ? 123.940 123.358 162.269 1.00 28.04 1186 ASN E O 1
ATOM 18963 N N . PRO D 4 1187 ? 122.897 123.165 164.244 1.00 27.95 1187 PRO E N 1
ATOM 18964 C CA . PRO D 4 1187 ? 124.067 122.496 164.829 1.00 27.95 1187 PRO E CA 1
ATOM 18965 C C . PRO D 4 1187 ? 124.129 121.003 164.570 1.00 27.95 1187 PRO E C 1
ATOM 18966 O O . PRO D 4 1187 ? 125.202 120.411 164.737 1.00 27.95 1187 PRO E O 1
ATOM 18977 N N . LEU D 4 1188 ? 123.023 120.377 164.167 1.00 31.40 1188 LEU E N 1
ATOM 18978 C CA . LEU D 4 1188 ? 122.945 118.920 164.153 1.00 31.40 1188 LEU E CA 1
ATOM 18979 C C . LEU D 4 1188 ? 123.774 118.285 163.043 1.00 31.40 1188 LEU E C 1
ATOM 18980 O O . LEU D 4 1188 ? 124.207 117.138 163.194 1.00 31.40 1188 LEU E O 1
ATOM 18996 N N . ASP D 4 1189 ? 124.001 118.988 161.932 1.00 29.81 1189 ASP E N 1
ATOM 18997 C CA . ASP D 4 1189 ? 124.613 118.368 160.757 1.00 29.81 1189 ASP E CA 1
ATOM 18998 C C . ASP D 4 1189 ? 125.555 119.364 160.097 1.00 29.81 1189 ASP E C 1
ATOM 18999 O O . ASP D 4 1189 ? 125.112 120.392 159.581 1.00 29.81 1189 ASP E O 1
ATOM 19008 N N . LEU D 4 1190 ? 126.852 119.045 160.117 1.00 26.48 1190 LEU E N 1
ATOM 19009 C CA . LEU D 4 1190 ? 127.889 119.943 159.620 1.00 26.48 1190 LEU E CA 1
ATOM 19010 C C . LEU D 4 1190 ? 127.804 120.202 158.120 1.00 26.48 1190 LEU E C 1
ATOM 19011 O O . LEU D 4 1190 ? 128.246 121.265 157.660 1.00 26.48 1190 LEU E O 1
ATOM 19027 N N . SER D 4 1191 ? 127.264 119.260 157.346 1.00 26.26 1191 SER E N 1
ATOM 19028 C CA . SER D 4 1191 ? 127.249 119.419 155.896 1.00 26.26 1191 SER E CA 1
ATOM 19029 C C . SER D 4 1191 ? 126.420 120.624 155.479 1.00 26.26 1191 SER E C 1
ATOM 19030 O O . SER D 4 1191 ? 126.759 121.314 154.512 1.00 26.26 1191 SER E O 1
ATOM 19038 N N . PHE D 4 1192 ? 125.335 120.897 156.203 1.00 25.94 1192 PHE E N 1
ATOM 19039 C CA . PHE D 4 1192 ? 124.473 122.023 155.859 1.00 25.94 1192 PHE E CA 1
ATOM 19040 C C . PHE D 4 1192 ? 125.246 123.330 155.942 1.00 25.94 1192 PHE E C 1
ATOM 19041 O O . PHE D 4 1192 ? 125.259 124.125 154.994 1.00 25.94 1192 PHE E O 1
ATOM 19058 N N . ARG D 4 1193 ? 125.905 123.560 157.078 1.00 24.63 1193 ARG E N 1
ATOM 19059 C CA . ARG D 4 1193 ? 126.653 124.796 157.264 1.00 24.63 1193 ARG E CA 1
ATOM 19060 C C . ARG D 4 1193 ? 127.802 124.893 156.274 1.00 24.63 1193 ARG E C 1
ATOM 19061 O O . ARG D 4 1193 ? 128.058 125.969 155.716 1.00 24.63 1193 ARG E O 1
ATOM 19082 N N . GLN D 4 1194 ? 128.509 123.783 156.041 1.00 25.29 1194 GLN E N 1
ATOM 19083 C CA . GLN D 4 1194 ? 129.627 123.837 155.107 1.00 25.29 1194 GLN E CA 1
ATOM 19084 C C . GLN D 4 1194 ? 129.163 124.182 153.700 1.00 25.29 1194 GLN E C 1
ATOM 19085 O O . GLN D 4 1194 ? 129.774 125.028 153.032 1.00 25.29 1194 GLN E O 1
ATOM 19099 N N . GLY D 4 1195 ? 128.062 123.591 153.256 1.00 23.26 1195 GLY E N 1
ATOM 19100 C CA . GLY D 4 1195 ? 127.541 123.893 151.945 1.00 23.26 1195 GLY E CA 1
ATOM 19101 C C . GLY D 4 1195 ? 127.110 125.335 151.839 1.00 23.26 1195 GLY E C 1
ATOM 19102 O O . GLY D 4 1195 ? 127.433 126.012 150.858 1.00 23.26 1195 GLY E O 1
ATOM 19106 N N . ALA D 4 1196 ? 126.375 125.816 152.841 1.00 22.09 1196 ALA E N 1
ATOM 19107 C CA . ALA D 4 1196 ? 125.872 127.182 152.779 1.00 22.09 1196 ALA E CA 1
ATOM 19108 C C . ALA D 4 1196 ? 127.011 128.190 152.719 1.00 22.09 1196 ALA E C 1
ATOM 19109 O O . ALA D 4 1196 ? 126.967 129.141 151.927 1.00 22.09 1196 ALA E O 1
ATOM 19116 N N . ILE D 4 1197 ? 128.045 127.998 153.544 1.00 21.84 1197 ILE E N 1
ATOM 19117 C CA . ILE D 4 1197 ? 129.161 128.942 153.552 1.00 21.84 1197 ILE E CA 1
ATOM 19118 C C . ILE D 4 1197 ? 129.940 128.872 152.252 1.00 21.84 1197 ILE E C 1
ATOM 19119 O O . ILE D 4 1197 ? 130.448 129.892 151.771 1.00 21.84 1197 ILE E O 1
ATOM 19135 N N . GLU D 4 1198 ? 130.052 127.685 151.652 1.00 23.98 1198 GLU E N 1
ATOM 19136 C CA . GLU D 4 1198 ? 130.693 127.611 150.345 1.00 23.98 1198 GLU E CA 1
ATOM 19137 C C . GLU D 4 1198 ? 129.888 128.359 149.286 1.00 23.98 1198 GLU E C 1
ATOM 19138 O O . GLU D 4 1198 ? 130.474 129.038 148.427 1.00 23.98 1198 GLU E O 1
ATOM 19150 N N . VAL D 4 1199 ? 128.554 128.261 149.336 1.00 21.43 1199 VAL E N 1
ATOM 19151 C CA . VAL D 4 1199 ? 127.722 129.024 148.406 1.00 21.43 1199 VAL E CA 1
ATOM 19152 C C . VAL D 4 1199 ? 127.978 130.507 148.576 1.00 21.43 1199 VAL E C 1
ATOM 19153 O O . VAL D 4 1199 ? 128.122 131.236 147.595 1.00 21.43 1199 VAL E O 1
ATOM 19166 N N . ILE D 4 1200 ? 127.981 130.986 149.821 1.00 19.86 1200 ILE E N 1
ATOM 19167 C CA . ILE D 4 1200 ? 128.182 132.416 150.042 1.00 19.86 1200 ILE E CA 1
ATOM 19168 C C . ILE D 4 1200 ? 129.562 132.839 149.559 1.00 19.86 1200 ILE E C 1
ATOM 19169 O O . ILE D 4 1200 ? 129.722 133.919 148.986 1.00 19.86 1200 ILE E O 1
ATOM 19185 N N . TYR D 4 1201 ? 130.574 131.995 149.756 1.00 21.18 1201 TYR E N 1
ATOM 19186 C CA . TYR D 4 1201 ? 131.914 132.351 149.300 1.00 21.18 1201 TYR E CA 1
ATOM 19187 C C . TYR D 4 1201 ? 131.953 132.519 147.790 1.00 21.18 1201 TYR E C 1
ATOM 19188 O O . TYR D 4 1201 ? 132.389 133.557 147.276 1.00 21.18 1201 TYR E O 1
ATOM 19206 N N . HIS D 4 1202 ? 131.462 131.519 147.058 1.00 21.50 1202 HIS E N 1
ATOM 19207 C CA . HIS D 4 1202 ? 131.524 131.601 145.603 1.00 21.50 1202 HIS E CA 1
ATOM 19208 C C . HIS D 4 1202 ? 130.568 132.662 145.071 1.00 21.50 1202 HIS E C 1
ATOM 19209 O O . HIS D 4 1202 ? 130.833 133.277 144.034 1.00 21.50 1202 HIS E O 1
ATOM 19223 N N . LEU D 4 1203 ? 129.466 132.907 145.778 1.00 19.88 1203 LEU E N 1
ATOM 19224 C CA . LEU D 4 1203 ? 128.514 133.931 145.370 1.00 19.88 1203 LEU E CA 1
ATOM 19225 C C . LEU D 4 1203 ? 129.117 135.321 145.491 1.00 19.88 1203 LEU E C 1
ATOM 19226 O O . LEU D 4 1203 ? 128.999 136.144 144.576 1.00 19.88 1203 LEU E O 1
ATOM 19242 N N . ILE D 4 1204 ? 129.771 135.602 146.619 1.00 20.23 1204 ILE E N 1
ATOM 19243 C CA . ILE D 4 1204 ? 130.485 136.865 146.772 1.00 20.23 1204 ILE E CA 1
ATOM 19244 C C . ILE D 4 1204 ? 131.578 136.976 145.722 1.00 20.23 1204 ILE E C 1
ATOM 19245 O O . ILE D 4 1204 ? 131.857 138.066 145.209 1.00 20.23 1204 ILE E O 1
ATOM 19261 N N . ALA D 4 1205 ? 132.227 135.856 145.393 1.00 20.55 1205 ALA E N 1
ATOM 19262 C CA . ALA D 4 1205 ? 133.299 135.906 144.404 1.00 20.55 1205 ALA E CA 1
ATOM 19263 C C . ALA D 4 1205 ? 132.772 136.248 143.014 1.00 20.55 1205 ALA E C 1
ATOM 19264 O O . ALA D 4 1205 ? 133.381 137.052 142.299 1.00 20.55 1205 ALA E O 1
ATOM 19271 N N . VAL D 4 1206 ? 131.645 135.655 142.612 1.00 20.54 1206 VAL E N 1
ATOM 19272 C CA . VAL D 4 1206 ? 131.202 135.783 141.226 1.00 20.54 1206 VAL E CA 1
ATOM 19273 C C . VAL D 4 1206 ? 130.361 137.039 141.018 1.00 20.54 1206 VAL E C 1
ATOM 19274 O O . VAL D 4 1206 ? 130.520 137.733 140.010 1.00 20.54 1206 VAL E O 1
ATOM 19287 N N . MET D 4 1207 ? 129.451 137.361 141.942 1.00 21.14 1207 MET E N 1
ATOM 19288 C CA . MET D 4 1207 ? 128.536 138.468 141.693 1.00 21.14 1207 MET E CA 1
ATOM 19289 C C . MET D 4 1207 ? 129.211 139.824 141.798 1.00 21.14 1207 MET E C 1
ATOM 19290 O O . MET D 4 1207 ? 128.766 140.772 141.145 1.00 21.14 1207 MET E O 1
ATOM 19304 N N . GLY D 4 1208 ? 130.265 139.943 142.594 1.00 22.58 1208 GLY E N 1
ATOM 19305 C CA . GLY D 4 1208 ? 130.929 141.219 142.757 1.00 22.58 1208 GLY E CA 1
ATOM 19306 C C . GLY D 4 1208 ? 130.035 142.269 143.378 1.00 22.58 1208 GLY E C 1
ATOM 19307 O O . GLY D 4 1208 ? 129.704 142.182 144.562 1.00 22.58 1208 GLY E O 1
ATOM 19311 N N . ASP D 4 1209 ? 129.657 143.277 142.593 1.00 25.50 1209 ASP E N 1
ATOM 19312 C CA . ASP D 4 1209 ? 128.849 144.391 143.073 1.00 25.50 1209 ASP E CA 1
ATOM 19313 C C . ASP D 4 1209 ? 127.351 144.190 142.880 1.00 25.50 1209 ASP E C 1
ATOM 19314 O O . ASP D 4 1209 ? 126.570 145.026 143.344 1.00 25.50 1209 ASP E O 1
ATOM 19323 N N . ALA D 4 1210 ? 126.925 143.130 142.195 1.00 22.55 1210 ALA E N 1
ATOM 19324 C CA . ALA D 4 1210 ? 125.502 142.888 142.014 1.00 22.55 1210 ALA E CA 1
ATOM 19325 C C . ALA D 4 1210 ? 124.809 142.425 143.289 1.00 22.55 1210 ALA E C 1
ATOM 19326 O O . ALA D 4 1210 ? 123.576 142.456 143.342 1.00 22.55 1210 ALA E O 1
ATOM 19333 N N . ILE D 4 1211 ? 125.558 141.997 144.310 1.00 21.77 1211 ILE E N 1
ATOM 19334 C CA . ILE D 4 1211 ? 124.946 141.530 145.553 1.00 21.77 1211 ILE E CA 1
ATOM 19335 C C . ILE D 4 1211 ? 124.334 142.645 146.386 1.00 21.77 1211 ILE E C 1
ATOM 19336 O O . ILE D 4 1211 ? 123.684 142.345 147.392 1.00 21.77 1211 ILE E O 1
ATOM 19352 N N . LEU D 4 1212 ? 124.530 143.907 146.002 1.00 22.56 1212 LEU E N 1
ATOM 19353 C CA . LEU D 4 1212 ? 124.225 145.032 146.882 1.00 22.56 1212 LEU E CA 1
ATOM 19354 C C . LEU D 4 1212 ? 122.824 145.012 147.471 1.00 22.56 1212 LEU E C 1
ATOM 19355 O O . LEU D 4 1212 ? 122.685 145.345 148.658 1.00 22.56 1212 LEU E O 1
ATOM 19371 N N . PRO D 4 1213 ? 121.768 144.661 146.741 1.00 22.40 1213 PRO E N 1
ATOM 19372 C CA . PRO D 4 1213 ? 120.460 144.522 147.394 1.00 22.40 1213 PRO E CA 1
ATOM 19373 C C . PRO D 4 1213 ? 120.403 143.440 148.461 1.00 22.40 1213 PRO E C 1
ATOM 19374 O O . PRO D 4 1213 ? 119.570 143.546 149.370 1.00 22.40 1213 PRO E O 1
ATOM 19385 N N . TYR D 4 1214 ? 121.260 142.414 148.395 1.00 22.47 1214 TYR E N 1
ATOM 19386 C CA . TYR D 4 1214 ? 121.119 141.211 149.210 1.00 22.47 1214 TYR E CA 1
ATOM 19387 C C . TYR D 4 1214 ? 122.171 141.065 150.297 1.00 22.47 1214 TYR E C 1
ATOM 19388 O O . TYR D 4 1214 ? 122.187 140.037 150.988 1.00 22.47 1214 TYR E O 1
ATOM 19406 N N . VAL D 4 1215 ? 123.063 142.039 150.459 1.00 20.21 1215 VAL E N 1
ATOM 19407 C CA . VAL D 4 1215 ? 124.082 141.907 151.482 1.00 20.21 1215 VAL E CA 1
ATOM 19408 C C . VAL D 4 1215 ? 123.486 141.892 152.876 1.00 20.21 1215 VAL E C 1
ATOM 19409 O O . VAL D 4 1215 ? 124.105 141.351 153.786 1.00 20.21 1215 VAL E O 1
ATOM 19422 N N . ILE D 4 1216 ? 122.297 142.460 153.087 1.00 21.79 1216 ILE E N 1
ATOM 19423 C CA . ILE D 4 1216 ? 121.681 142.328 154.406 1.00 21.79 1216 ILE E CA 1
ATOM 19424 C C . ILE D 4 1216 ? 121.254 140.891 154.658 1.00 21.79 1216 ILE E C 1
ATOM 19425 O O . ILE D 4 1216 ? 121.383 140.383 155.777 1.00 21.79 1216 ILE E O 1
ATOM 19441 N N . PHE D 4 1217 ? 120.707 140.221 153.643 1.00 22.56 1217 PHE E N 1
ATOM 19442 C CA . PHE D 4 1217 ? 120.410 138.803 153.797 1.00 22.56 1217 PHE E CA 1
ATOM 19443 C C . PHE D 4 1217 ? 121.676 138.008 154.054 1.00 22.56 1217 PHE E C 1
ATOM 19444 O O . PHE D 4 1217 ? 121.662 137.055 154.837 1.00 22.56 1217 PHE E O 1
ATOM 19461 N N . LEU D 4 1218 ? 122.774 138.377 153.400 1.00 20.10 1218 LEU E N 1
ATOM 19462 C CA . LEU D 4 1218 ? 123.985 137.574 153.507 1.00 20.10 1218 LEU E CA 1
ATOM 19463 C C . LEU D 4 1218 ? 124.742 137.834 154.805 1.00 20.10 1218 LEU E C 1
ATOM 19464 O O . LEU D 4 1218 ? 125.351 136.912 155.352 1.00 20.10 1218 LEU E O 1
ATOM 19480 N N . ILE D 4 1219 ? 124.726 139.068 155.313 1.00 18.97 1219 ILE E N 1
ATOM 19481 C CA . ILE D 4 1219 ? 125.702 139.467 156.326 1.00 18.97 1219 ILE E CA 1
ATOM 19482 C C . ILE D 4 1219 ? 125.408 138.826 157.674 1.00 18.97 1219 ILE E C 1
ATOM 19483 O O . ILE D 4 1219 ? 126.328 138.376 158.363 1.00 18.97 1219 ILE E O 1
ATOM 19499 N N . VAL D 4 1220 ? 124.150 138.799 158.098 1.00 19.59 1220 VAL E N 1
ATOM 19500 C CA . VAL D 4 1220 ? 123.850 138.334 159.449 1.00 19.59 1220 VAL E CA 1
ATOM 19501 C C . VAL D 4 1220 ? 124.089 136.831 159.569 1.00 19.59 1220 VAL E C 1
ATOM 19502 O O . VAL D 4 1220 ? 124.697 136.402 160.559 1.00 19.59 1220 VAL E O 1
ATOM 19515 N N . PRO D 4 1221 ? 123.658 135.987 158.622 1.00 20.37 1221 PRO E N 1
ATOM 19516 C CA . PRO D 4 1221 ? 124.021 134.568 158.711 1.00 20.37 1221 PRO E CA 1
ATOM 19517 C C . PRO D 4 1221 ? 125.476 134.281 158.391 1.00 20.37 1221 PRO E C 1
ATOM 19518 O O . PRO D 4 1221 ? 125.908 133.139 158.582 1.00 20.37 1221 PRO E O 1
ATOM 19529 N N . VAL D 4 1222 ? 126.234 135.258 157.888 1.00 17.86 1222 VAL E N 1
ATOM 19530 C CA . VAL D 4 1222 ? 127.684 135.109 157.793 1.00 17.86 1222 VAL E CA 1
ATOM 19531 C C . VAL D 4 1222 ? 128.340 135.515 159.099 1.00 17.86 1222 VAL E C 1
ATOM 19532 O O . VAL D 4 1222 ? 129.250 134.840 159.586 1.00 17.86 1222 VAL E O 1
ATOM 19545 N N . LEU D 4 1223 ? 127.909 136.638 159.671 1.00 18.29 1223 LEU E N 1
ATOM 19546 C CA . LEU D 4 1223 ? 128.432 137.055 160.967 1.00 18.29 1223 LEU E CA 1
ATOM 19547 C C . LEU D 4 1223 ? 128.176 135.993 162.021 1.00 18.29 1223 LEU E C 1
ATOM 19548 O O . LEU D 4 1223 ? 129.007 135.773 162.906 1.00 18.29 1223 LEU E O 1
ATOM 19564 N N . GLY D 4 1224 ? 127.031 135.321 161.946 1.00 19.53 1224 GLY E N 1
ATOM 19565 C CA . GLY D 4 1224 ? 126.741 134.269 162.899 1.00 19.53 1224 GLY E CA 1
ATOM 19566 C C . GLY D 4 1224 ? 127.693 133.093 162.844 1.00 19.53 1224 GLY E C 1
ATOM 19567 O O . GLY D 4 1224 ? 127.781 132.353 163.830 1.00 19.53 1224 GLY E O 1
ATOM 19571 N N . ARG D 4 1225 ? 128.414 132.909 161.738 1.00 20.87 1225 ARG E N 1
ATOM 19572 C CA . ARG D 4 1225 ? 129.243 131.731 161.531 1.00 20.87 1225 ARG E CA 1
ATOM 19573 C C . ARG D 4 1225 ? 130.730 132.004 161.659 1.00 20.87 1225 ARG E C 1
ATOM 19574 O O . ARG D 4 1225 ? 131.527 131.099 161.405 1.00 20.87 1225 ARG E O 1
ATOM 19595 N N . MET D 4 1226 ? 131.136 133.218 162.024 1.00 20.26 1226 MET E N 1
ATOM 19596 C CA . MET D 4 1226 ? 132.543 133.448 162.313 1.00 20.26 1226 MET E CA 1
ATOM 19597 C C . MET D 4 1226 ? 132.986 132.778 163.605 1.00 20.26 1226 MET E C 1
ATOM 19598 O O . MET D 4 1226 ? 134.191 132.649 163.829 1.00 20.26 1226 MET E O 1
ATOM 19612 N N . SER D 4 1227 ? 132.049 132.354 164.456 1.00 20.98 1227 SER E N 1
ATOM 19613 C CA . SER D 4 1227 ? 132.358 131.638 165.688 1.00 20.98 1227 SER E CA 1
ATOM 19614 C C . SER D 4 1227 ? 132.024 130.156 165.594 1.00 20.98 1227 SER E C 1
ATOM 19615 O O . SER D 4 1227 ? 131.795 129.512 166.621 1.00 20.98 1227 SER E O 1
ATOM 19623 N N . ASP D 4 1228 ? 131.986 129.602 164.388 1.00 23.08 1228 ASP E N 1
ATOM 19624 C CA . ASP D 4 1228 ? 131.619 128.207 164.215 1.00 23.08 1228 ASP E CA 1
ATOM 19625 C C . ASP D 4 1228 ? 132.736 127.287 164.698 1.00 23.08 1228 ASP E C 1
ATOM 19626 O O . ASP D 4 1228 ? 133.906 127.669 164.784 1.00 23.08 1228 ASP E O 1
ATOM 19635 N N . SER D 4 1229 ? 132.348 126.048 165.014 1.00 24.16 1229 SER E N 1
ATOM 19636 C CA . SER D 4 1229 ? 133.295 125.063 165.523 1.00 24.16 1229 SER E CA 1
ATOM 19637 C C . SER D 4 1229 ? 134.236 124.557 164.438 1.00 24.16 1229 SER E C 1
ATOM 19638 O O . SER D 4 1229 ? 135.430 124.372 164.697 1.00 24.16 1229 SER E O 1
ATOM 19646 N N . ASP D 4 1230 ? 133.737 124.332 163.229 1.00 24.36 1230 ASP E N 1
ATOM 19647 C CA . ASP D 4 1230 ? 134.596 123.845 162.160 1.00 24.36 1230 ASP E CA 1
ATOM 19648 C C . ASP D 4 1230 ? 135.567 124.938 161.745 1.00 24.36 1230 ASP E C 1
ATOM 19649 O O . ASP D 4 1230 ? 135.173 126.090 161.557 1.00 24.36 1230 ASP E O 1
ATOM 19658 N N . ASN D 4 1231 ? 136.839 124.577 161.595 1.00 23.33 1231 ASN E N 1
ATOM 19659 C CA . ASN D 4 1231 ? 137.847 125.594 161.322 1.00 23.33 1231 ASN E CA 1
ATOM 19660 C C . ASN D 4 1231 ? 137.678 126.207 159.937 1.00 23.33 1231 ASN E C 1
ATOM 19661 O O . ASN D 4 1231 ? 137.771 127.432 159.785 1.00 23.33 1231 ASN E O 1
ATOM 19672 N N . GLN D 4 1232 ? 137.431 125.386 158.911 1.00 24.47 1232 GLN E N 1
ATOM 19673 C CA . GLN D 4 1232 ? 137.334 125.944 157.565 1.00 24.47 1232 GLN E CA 1
ATOM 19674 C C . GLN D 4 1232 ? 136.152 126.893 157.443 1.00 24.47 1232 GLN E C 1
ATOM 19675 O O . GLN D 4 1232 ? 136.223 127.887 156.707 1.00 24.47 1232 GLN E O 1
ATOM 19689 N N . ILE D 4 1233 ? 135.059 126.604 158.148 1.00 22.90 1233 ILE E N 1
ATOM 19690 C CA . ILE D 4 1233 ? 133.934 127.527 158.159 1.00 22.90 1233 ILE E CA 1
ATOM 19691 C C . ILE D 4 1233 ? 134.369 128.866 158.729 1.00 22.90 1233 ILE E C 1
ATOM 19692 O O . ILE D 4 1233 ? 133.987 129.920 158.221 1.00 22.90 1233 ILE E O 1
ATOM 19708 N N . ARG D 4 1234 ? 135.165 128.851 159.799 1.00 22.64 1234 ARG E N 1
ATOM 19709 C CA . ARG D 4 1234 ? 135.652 130.110 160.353 1.00 22.64 1234 ARG E CA 1
ATOM 19710 C C . ARG D 4 1234 ? 136.515 130.859 159.350 1.00 22.64 1234 ARG E C 1
ATOM 19711 O O . ARG D 4 1234 ? 136.377 132.079 159.196 1.00 22.64 1234 ARG E O 1
ATOM 19732 N N . LEU D 4 1235 ? 137.408 130.149 158.655 1.00 23.67 1235 LEU E N 1
ATOM 19733 C CA . LEU D 4 1235 ? 138.261 130.813 157.672 1.00 23.67 1235 LEU E CA 1
ATOM 19734 C C . LEU D 4 1235 ? 137.434 131.494 156.591 1.00 23.67 1235 LEU E C 1
ATOM 19735 O O . LEU D 4 1235 ? 137.601 132.694 156.326 1.00 23.67 1235 LEU E O 1
ATOM 19751 N N . ILE D 4 1236 ? 136.507 130.758 155.984 1.00 22.45 1236 ILE E N 1
ATOM 19752 C CA . ILE D 4 1236 ? 135.742 131.333 154.886 1.00 22.45 1236 ILE E CA 1
ATOM 19753 C C . ILE D 4 1236 ? 134.791 132.403 155.392 1.00 22.45 1236 ILE E C 1
ATOM 19754 O O . ILE D 4 1236 ? 134.544 133.393 154.702 1.00 22.45 1236 ILE E O 1
ATOM 19770 N N . ALA D 4 1237 ? 134.199 132.212 156.568 1.00 20.39 1237 ALA E N 1
ATOM 19771 C CA . ALA D 4 1237 ? 133.294 133.220 157.093 1.00 20.39 1237 ALA E CA 1
ATOM 19772 C C . ALA D 4 1237 ? 134.019 134.530 157.339 1.00 20.39 1237 ALA E C 1
ATOM 19773 O O . ALA D 4 1237 ? 133.503 135.598 157.004 1.00 20.39 1237 ALA E O 1
ATOM 19780 N N . THR D 4 1238 ? 135.219 134.480 157.918 1.00 20.83 1238 THR E N 1
ATOM 19781 C CA . THR D 4 1238 ? 135.946 135.723 158.138 1.00 20.83 1238 THR E CA 1
ATOM 19782 C C . THR D 4 1238 ? 136.349 136.359 156.818 1.00 20.83 1238 THR E C 1
ATOM 19783 O O . THR D 4 1238 ? 136.264 137.584 156.663 1.00 20.83 1238 THR E O 1
ATOM 19794 N N . THR D 4 1239 ? 136.771 135.545 155.847 1.00 20.73 1239 THR E N 1
ATOM 19795 C CA . THR D 4 1239 ? 137.146 136.090 154.546 1.00 20.73 1239 THR E CA 1
ATOM 19796 C C . THR D 4 1239 ? 135.959 136.776 153.876 1.00 20.73 1239 THR E C 1
ATOM 19797 O O . THR D 4 1239 ? 136.094 137.871 153.320 1.00 20.73 1239 THR E O 1
ATOM 19808 N N . SER D 4 1240 ? 134.783 136.143 153.920 1.00 19.56 1240 SER E N 1
ATOM 19809 C CA . SER D 4 1240 ? 133.590 136.733 153.323 1.00 19.56 1240 SER E CA 1
ATOM 19810 C C . SER D 4 1240 ? 133.177 138.001 154.052 1.00 19.56 1240 SER E C 1
ATOM 19811 O O . SER D 4 1240 ? 132.805 138.994 153.423 1.00 19.56 1240 SER E O 1
ATOM 19819 N N . PHE D 4 1241 ? 133.186 137.970 155.384 1.00 18.32 1241 PHE E N 1
ATOM 19820 C CA . PHE D 4 1241 ? 132.741 139.129 156.144 1.00 18.32 1241 PHE E CA 1
ATOM 19821 C C . PHE D 4 1241 ? 133.636 140.328 155.887 1.00 18.32 1241 PHE E C 1
ATOM 19822 O O . PHE D 4 1241 ? 133.146 141.456 155.774 1.00 18.32 1241 PHE E O 1
ATOM 19839 N N . ALA D 4 1242 ? 134.949 140.106 155.781 1.00 18.85 1242 ALA E N 1
ATOM 19840 C CA . ALA D 4 1242 ? 135.860 141.220 155.547 1.00 18.85 1242 ALA E CA 1
ATOM 19841 C C . ALA D 4 1242 ? 135.566 141.952 154.245 1.00 18.85 1242 ALA E C 1
ATOM 19842 O O . ALA D 4 1242 ? 135.775 143.167 154.176 1.00 18.85 1242 ALA E O 1
ATOM 19849 N N . THR D 4 1243 ? 135.072 141.251 153.223 1.00 18.83 1243 THR E N 1
ATOM 19850 C CA . THR D 4 1243 ? 134.757 141.849 151.929 1.00 18.83 1243 THR E CA 1
ATOM 19851 C C . THR D 4 1243 ? 133.270 142.097 151.725 1.00 18.83 1243 THR E C 1
ATOM 19852 O O . THR D 4 1243 ? 132.881 142.570 150.656 1.00 18.83 1243 THR E O 1
ATOM 19863 N N . LEU D 4 1244 ? 132.438 141.782 152.709 1.00 17.96 1244 LEU E N 1
ATOM 19864 C CA . LEU D 4 1244 ? 131.000 141.988 152.628 1.00 17.96 1244 LEU E CA 1
ATOM 19865 C C . LEU D 4 1244 ? 130.501 143.081 153.553 1.00 17.96 1244 LEU E C 1
ATOM 19866 O O . LEU D 4 1244 ? 129.474 143.691 153.267 1.00 17.96 1244 LEU E O 1
ATOM 19882 N N . VAL D 4 1245 ? 131.189 143.339 154.668 1.00 19.10 1245 VAL E N 1
ATOM 19883 C CA . VAL D 4 1245 ? 130.816 144.469 155.513 1.00 19.10 1245 VAL E CA 1
ATOM 19884 C C . VAL D 4 1245 ? 131.069 145.786 154.801 1.00 19.10 1245 VAL E C 1
ATOM 19885 O O . VAL D 4 1245 ? 130.408 146.788 155.092 1.00 19.10 1245 VAL E O 1
ATOM 19898 N N . LYS D 4 1246 ? 132.049 145.825 153.893 1.00 21.46 1246 LYS E N 1
ATOM 19899 C CA . LYS D 4 1246 ? 132.369 147.062 153.185 1.00 21.46 1246 LYS E CA 1
ATOM 19900 C C . LYS D 4 1246 ? 131.183 147.610 152.404 1.00 21.46 1246 LYS E C 1
ATOM 19901 O O . LYS D 4 1246 ? 131.076 148.825 152.213 1.00 21.46 1246 LYS E O 1
ATOM 19920 N N . LEU D 4 1247 ? 130.298 146.741 151.929 1.00 21.26 1247 LEU E N 1
ATOM 19921 C CA . LEU D 4 1247 ? 129.163 147.176 151.132 1.00 21.26 1247 LEU E CA 1
ATOM 19922 C C . LEU D 4 1247 ? 127.945 147.546 151.966 1.00 21.26 1247 LEU E C 1
ATOM 19923 O O . LEU D 4 1247 ? 127.031 148.186 151.440 1.00 21.26 1247 LEU E O 1
ATOM 19939 N N . VAL D 4 1248 ? 127.901 147.156 153.235 1.00 20.17 1248 VAL E N 1
ATOM 19940 C CA . VAL D 4 1248 ? 126.796 147.489 154.133 1.00 20.17 1248 VAL E CA 1
ATOM 19941 C C . VAL D 4 1248 ? 126.520 148.988 154.229 1.00 20.17 1248 VAL E C 1
ATOM 19942 O O . VAL D 4 1248 ? 125.342 149.365 154.202 1.00 20.17 1248 VAL E O 1
ATOM 19955 N N . PRO D 4 1249 ? 127.515 149.878 154.377 1.00 21.58 1249 PRO E N 1
ATOM 19956 C CA . PRO D 4 1249 ? 127.174 151.298 154.589 1.00 21.58 1249 PRO E CA 1
ATOM 19957 C C . PRO D 4 1249 ? 126.322 151.921 153.506 1.00 21.58 1249 PRO E C 1
ATOM 19958 O O . PRO D 4 1249 ? 125.505 152.794 153.818 1.00 21.58 1249 PRO E O 1
ATOM 19969 N N . LEU D 4 1250 ? 126.467 151.496 152.252 1.00 22.52 1250 LEU E N 1
ATOM 19970 C CA . LEU D 4 1250 ? 125.674 152.032 151.153 1.00 22.52 1250 LEU E CA 1
ATOM 19971 C C . LEU D 4 1250 ? 124.578 151.071 150.712 1.00 22.52 1250 LEU E C 1
ATOM 19972 O O . LEU D 4 1250 ? 124.120 151.142 149.569 1.00 22.52 1250 LEU E O 1
ATOM 19988 N N . GLU D 4 1251 ? 124.167 150.155 151.587 1.00 22.42 1251 GLU E N 1
ATOM 19989 C CA . GLU D 4 1251 ? 123.046 149.278 151.271 1.00 22.42 1251 GLU E CA 1
ATOM 19990 C C . GLU D 4 1251 ? 121.717 149.992 151.464 1.00 22.42 1251 GLU E C 1
ATOM 19991 O O . GLU D 4 1251 ? 120.797 149.829 150.656 1.00 22.42 1251 GLU E O 1
ATOM 20003 N N . ALA D 4 1252 ? 121.593 150.764 152.546 1.00 24.03 1252 ALA E N 1
ATOM 20004 C CA . ALA D 4 1252 ? 120.280 151.168 153.045 1.00 24.03 1252 ALA E CA 1
ATOM 20005 C C . ALA D 4 1252 ? 119.469 151.941 152.012 1.00 24.03 1252 ALA E C 1
ATOM 20006 O O . ALA D 4 1252 ? 118.235 151.886 152.028 1.00 24.03 1252 ALA E O 1
ATOM 20013 N N . GLY D 4 1253 ? 120.132 152.656 151.109 1.00 24.76 1253 GLY E N 1
ATOM 20014 C CA . GLY D 4 1253 ? 119.438 153.408 150.086 1.00 24.76 1253 GLY E CA 1
ATOM 20015 C C . GLY D 4 1253 ? 119.056 152.635 148.847 1.00 24.76 1253 GLY E C 1
ATOM 20016 O O . GLY D 4 1253 ? 118.353 153.177 147.992 1.00 24.76 1253 GLY E O 1
ATOM 20020 N N . ILE D 4 1254 ? 119.488 151.388 148.724 1.00 23.97 1254 ILE E N 1
ATOM 20021 C CA . ILE D 4 1254 ? 119.219 150.619 147.504 1.00 23.97 1254 ILE E CA 1
ATOM 20022 C C . ILE D 4 1254 ? 117.722 150.336 147.412 1.00 23.97 1254 ILE E C 1
ATOM 20023 O O . ILE D 4 1254 ? 117.131 149.858 148.396 1.00 23.97 1254 ILE E O 1
ATOM 20039 N N . PRO D 4 1255 ? 117.057 150.600 146.282 1.00 27.19 1255 PRO E N 1
ATOM 20040 C CA . PRO D 4 1255 ? 115.645 150.220 146.178 1.00 27.19 1255 PRO E CA 1
ATOM 20041 C C . PRO D 4 1255 ? 115.486 148.710 146.219 1.00 27.19 1255 PRO E C 1
ATOM 20042 O O . PRO D 4 1255 ? 116.420 147.960 145.928 1.00 27.19 1255 PRO E O 1
ATOM 20053 N N . ASP D 4 1256 ? 114.292 148.271 146.612 1.00 28.42 1256 ASP E N 1
ATOM 20054 C CA . ASP D 4 1256 ? 114.060 146.853 146.846 1.00 28.42 1256 ASP E CA 1
ATOM 20055 C C . ASP D 4 1256 ? 114.327 146.056 145.569 1.00 28.42 1256 ASP E C 1
ATOM 20056 O O . ASP D 4 1256 ? 114.075 146.558 144.467 1.00 28.42 1256 ASP E O 1
ATOM 20065 N N . PRO D 4 1257 ? 114.855 144.836 145.667 1.00 28.21 1257 PRO E N 1
ATOM 20066 C CA . PRO D 4 1257 ? 114.970 143.992 144.475 1.00 28.21 1257 PRO E CA 1
ATOM 20067 C C . PRO D 4 1257 ? 113.596 143.730 143.884 1.00 28.21 1257 PRO E C 1
ATOM 20068 O O . PRO D 4 1257 ? 112.688 143.319 144.620 1.00 28.21 1257 PRO E O 1
ATOM 20079 N N . PRO D 4 1258 ? 113.391 143.960 142.575 1.00 29.42 1258 PRO E N 1
ATOM 20080 C CA . PRO D 4 1258 ? 112.004 144.065 142.073 1.00 29.42 1258 PRO E CA 1
ATOM 20081 C C . PRO D 4 1258 ? 111.142 142.835 142.313 1.00 29.42 1258 PRO E C 1
ATOM 20082 O O . PRO D 4 1258 ? 110.001 142.971 142.768 1.00 29.42 1258 PRO E O 1
ATOM 20093 N N . GLY D 4 1259 ? 111.654 141.640 142.047 1.00 29.12 1259 GLY E N 1
ATOM 20094 C CA . GLY D 4 1259 ? 110.847 140.444 142.122 1.00 29.12 1259 GLY E CA 1
ATOM 20095 C C . GLY D 4 1259 ? 110.785 139.751 143.462 1.00 29.12 1259 GLY E C 1
ATOM 20096 O O . GLY D 4 1259 ? 110.107 138.725 143.574 1.00 29.12 1259 GLY E O 1
ATOM 20100 N N . LEU D 4 1260 ? 111.455 140.264 144.488 1.00 29.23 1260 LEU E N 1
ATOM 20101 C CA . LEU D 4 1260 ? 111.635 139.492 145.710 1.00 29.23 1260 LEU E CA 1
ATOM 20102 C C . LEU D 4 1260 ? 110.333 139.382 146.494 1.00 29.23 1260 LEU E C 1
ATOM 20103 O O . LEU D 4 1260 ? 109.521 140.311 146.523 1.00 29.23 1260 LEU E O 1
ATOM 20119 N N . SER D 4 1261 ? 110.147 138.227 147.128 1.00 31.64 1261 SER E N 1
ATOM 20120 C CA . SER D 4 1261 ? 108.914 137.925 147.840 1.00 31.64 1261 SER E CA 1
ATOM 20121 C C . SER D 4 1261 ? 108.665 138.921 148.967 1.00 31.64 1261 SER E C 1
ATOM 20122 O O . SER D 4 1261 ? 109.577 139.598 149.446 1.00 31.64 1261 SER E O 1
ATOM 20130 N N . GLU D 4 1262 ? 107.397 139.013 149.378 1.00 35.18 1262 GLU E N 1
ATOM 20131 C CA . GLU D 4 1262 ? 107.007 139.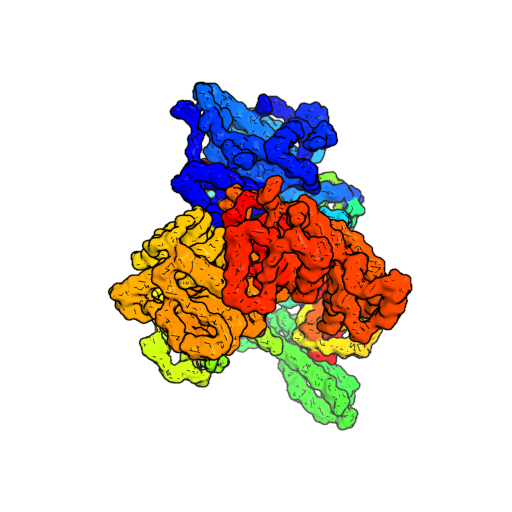971 150.410 1.00 35.18 1262 GLU E CA 1
ATOM 20132 C C . GLU D 4 1262 ? 107.622 139.633 151.762 1.00 35.18 1262 GLU E C 1
ATOM 20133 O O . GLU D 4 1262 ? 108.091 140.526 152.475 1.00 35.18 1262 GLU E O 1
ATOM 20145 N N . GLU D 4 1263 ? 107.599 138.355 152.147 1.00 34.13 1263 GLU E N 1
ATOM 20146 C CA . GLU D 4 1263 ? 108.107 137.971 153.462 1.00 34.13 1263 GLU E CA 1
ATOM 20147 C C . GLU D 4 1263 ? 109.587 138.301 153.597 1.00 34.13 1263 GLU E C 1
ATOM 20148 O O . GLU D 4 1263 ? 110.040 138.729 154.664 1.00 34.13 1263 GLU E O 1
ATOM 20160 N N . LEU D 4 1264 ? 110.355 138.107 152.525 1.00 29.50 1264 LEU E N 1
ATOM 20161 C CA . LEU D 4 1264 ? 111.792 138.345 152.590 1.00 29.50 1264 LEU E CA 1
ATOM 20162 C C . LEU D 4 1264 ? 112.118 139.814 152.823 1.00 29.50 1264 LEU E C 1
ATOM 20163 O O . LEU D 4 1264 ? 113.122 140.121 153.469 1.00 29.50 1264 LEU E O 1
ATOM 20179 N N . LEU D 4 1265 ? 111.310 140.732 152.295 1.00 29.77 1265 LEU E N 1
ATOM 20180 C CA . LEU D 4 1265 ? 111.536 142.149 152.565 1.00 29.77 1265 LEU E CA 1
ATOM 20181 C C . LEU D 4 1265 ? 111.337 142.462 154.043 1.00 29.77 1265 LEU E C 1
ATOM 20182 O O . LEU D 4 1265 ? 112.094 143.241 154.634 1.00 29.77 1265 LEU E O 1
ATOM 20198 N N . LYS D 4 1266 ? 110.306 141.880 154.652 1.00 31.05 1266 LYS E N 1
ATOM 20199 C CA . LYS D 4 1266 ? 110.107 142.057 156.084 1.00 31.05 1266 LYS E CA 1
ATOM 20200 C C . LYS D 4 1266 ? 111.281 141.487 156.865 1.00 31.05 1266 LYS E C 1
ATOM 20201 O O . LYS D 4 1266 ? 111.741 142.089 157.842 1.00 31.05 1266 LYS E O 1
ATOM 20220 N N . GLY D 4 1267 ? 111.800 140.340 156.429 1.00 27.98 1267 GLY E N 1
ATOM 20221 C CA . GLY D 4 1267 ? 112.981 139.785 157.068 1.00 27.98 1267 GLY E CA 1
ATOM 20222 C C . GLY D 4 1267 ? 114.194 140.684 156.927 1.00 27.98 1267 GLY E C 1
ATOM 20223 O O . GLY D 4 1267 ? 115.002 140.800 157.849 1.00 27.98 1267 GLY E O 1
ATOM 20227 N N . ARG D 4 1268 ? 114.353 141.306 155.759 1.00 26.49 1268 ARG E N 1
ATOM 20228 C CA . ARG D 4 1268 ? 115.429 142.271 155.573 1.00 26.49 1268 ARG E CA 1
ATOM 20229 C C . ARG D 4 1268 ? 115.292 143.409 156.565 1.00 26.49 1268 ARG E C 1
ATOM 20230 O O . ARG D 4 1268 ? 116.198 143.657 157.366 1.00 26.49 1268 ARG E O 1
ATOM 20251 N N . ASP D 4 1269 ? 114.120 144.046 156.581 1.00 27.31 1269 ASP E N 1
ATOM 20252 C CA . ASP D 4 1269 ? 113.879 145.180 157.466 1.00 27.31 1269 ASP E CA 1
ATOM 20253 C C . ASP D 4 1269 ? 114.068 144.803 158.928 1.00 27.31 1269 ASP E C 1
ATOM 20254 O O . ASP D 4 1269 ? 114.423 145.653 159.750 1.00 27.31 1269 ASP E O 1
ATOM 20263 N N . ARG D 4 1270 ? 113.828 143.539 159.272 1.00 27.03 1270 ARG E N 1
ATOM 20264 C CA . ARG D 4 1270 ? 113.991 143.092 160.649 1.00 27.03 1270 ARG E CA 1
ATOM 20265 C C . ARG D 4 1270 ? 115.423 143.216 161.157 1.00 27.03 1270 ARG E C 1
ATOM 20266 O O . ARG D 4 1270 ? 115.613 143.411 162.361 1.00 27.03 1270 ARG E O 1
ATOM 20287 N N . GLU D 4 1271 ? 116.429 143.112 160.279 1.00 24.04 1271 GLU E N 1
ATOM 20288 C CA . GLU D 4 1271 ? 117.828 143.037 160.695 1.00 24.04 1271 GLU E CA 1
ATOM 20289 C C . GLU D 4 1271 ? 118.730 144.062 160.030 1.00 24.04 1271 GLU E C 1
ATOM 20290 O O . GLU D 4 1271 ? 119.909 144.155 160.400 1.00 24.04 1271 GLU E O 1
ATOM 20302 N N . ARG D 4 1272 ? 118.229 144.815 159.054 1.00 23.08 1272 ARG E N 1
ATOM 20303 C CA . ARG D 4 1272 ? 118.919 146.019 158.618 1.00 23.08 1272 ARG E CA 1
ATOM 20304 C C . ARG D 4 1272 ? 119.182 146.925 159.813 1.00 23.08 1272 ARG E C 1
ATOM 20305 O O . ARG D 4 1272 ? 120.279 147.476 159.969 1.00 23.08 1272 ARG E O 1
ATOM 20326 N N . THR D 4 1273 ? 118.179 147.068 160.683 1.00 21.63 1273 THR E N 1
ATOM 20327 C CA . THR D 4 1273 ? 118.362 147.822 161.917 1.00 21.63 1273 THR E CA 1
ATOM 20328 C C . THR D 4 1273 ? 119.447 147.207 162.790 1.00 21.63 1273 THR E C 1
ATOM 20329 O O . THR D 4 1273 ? 120.243 147.934 163.394 1.00 21.63 1273 THR E O 1
ATOM 20340 N N . PHE D 4 1274 ? 119.501 145.877 162.876 1.00 19.57 1274 PHE E N 1
ATOM 20341 C CA . PHE D 4 1274 ? 120.523 145.246 163.703 1.00 19.57 1274 PHE E CA 1
ATOM 20342 C C . PHE D 4 1274 ? 121.917 145.583 163.204 1.00 19.57 1274 PHE E C 1
ATOM 20343 O O . PHE D 4 1274 ? 122.787 145.969 163.987 1.00 19.57 1274 PHE E O 1
ATOM 20360 N N . ILE D 4 1275 ? 122.160 145.407 161.906 1.00 19.86 1275 ILE E N 1
ATOM 20361 C CA . ILE D 4 1275 ? 123.513 145.656 161.413 1.00 19.86 1275 ILE E CA 1
ATOM 20362 C C . ILE D 4 1275 ? 123.847 147.142 161.515 1.00 19.86 1275 ILE E C 1
ATOM 20363 O O . ILE D 4 1275 ? 124.989 147.510 161.840 1.00 19.86 1275 ILE E O 1
ATOM 20379 N N . ALA D 4 1276 ? 122.864 148.019 161.291 1.00 19.18 1276 ALA E N 1
ATOM 20380 C CA . ALA D 4 1276 ? 123.131 149.448 161.409 1.00 19.18 1276 ALA E CA 1
ATOM 20381 C C . ALA D 4 1276 ? 123.471 149.829 162.842 1.00 19.18 1276 ALA E C 1
ATOM 20382 O O . ALA D 4 1276 ? 124.302 150.711 163.071 1.00 19.18 1276 ALA E O 1
ATOM 20389 N N . GLN D 4 1277 ? 122.833 149.188 163.820 1.00 18.54 1277 GLN E N 1
ATOM 20390 C CA . GLN D 4 1277 ? 123.198 149.433 165.208 1.00 18.54 1277 GLN E CA 1
ATOM 20391 C C . GLN D 4 1277 ? 124.574 148.868 165.519 1.00 18.54 1277 GLN E C 1
ATOM 20392 O O . GLN D 4 1277 ? 125.356 149.489 166.245 1.00 18.54 1277 GLN E O 1
ATOM 20406 N N . LEU D 4 1278 ? 124.882 147.684 164.990 1.00 19.09 1278 LEU E N 1
ATOM 20407 C CA . LEU D 4 1278 ? 126.145 147.031 165.312 1.00 19.09 1278 LEU E CA 1
ATOM 20408 C C . LEU D 4 1278 ? 127.329 147.857 164.847 1.00 19.09 1278 LEU E C 1
ATOM 20409 O O . LEU D 4 1278 ? 128.319 147.992 165.573 1.00 19.09 1278 LEU E O 1
ATOM 20425 N N . LEU D 4 1279 ? 127.255 148.417 163.640 1.00 20.18 1279 LEU E N 1
ATOM 20426 C CA . LEU D 4 1279 ? 128.427 149.119 163.124 1.00 20.18 1279 LEU E CA 1
ATOM 20427 C C . LEU D 4 1279 ? 128.654 150.460 163.821 1.00 20.18 1279 LEU E C 1
ATOM 20428 O O . LEU D 4 1279 ? 129.804 150.869 164.005 1.00 20.18 1279 LEU E O 1
ATOM 20444 N N . ASP D 4 1280 ? 127.582 151.155 164.215 1.00 21.51 1280 ASP E N 1
ATOM 20445 C CA . ASP D 4 1280 ? 127.650 152.501 164.797 1.00 21.51 1280 ASP E CA 1
ATOM 20446 C C . ASP D 4 1280 ? 126.848 152.544 166.094 1.00 21.51 1280 ASP E C 1
ATOM 20447 O O . ASP D 4 1280 ? 125.648 152.846 166.071 1.00 21.51 1280 ASP E O 1
ATOM 20456 N N . PRO D 4 1281 ? 127.475 152.273 167.246 1.00 20.85 1281 PRO E N 1
ATOM 20457 C CA . PRO D 4 1281 ? 126.682 152.024 168.462 1.00 20.85 1281 PRO E CA 1
ATOM 20458 C C . PRO D 4 1281 ? 125.838 153.197 168.925 1.00 20.85 1281 PRO E C 1
ATOM 20459 O O . PRO D 4 1281 ? 124.890 152.983 169.687 1.00 20.85 1281 PRO E O 1
ATOM 20470 N N . LYS D 4 1282 ? 126.138 154.426 168.503 1.00 20.98 1282 LYS E N 1
ATOM 20471 C CA . LYS D 4 1282 ? 125.345 155.565 168.958 1.00 20.98 1282 LYS E CA 1
ATOM 20472 C C . LYS D 4 1282 ? 123.893 155.486 168.509 1.00 20.98 1282 LYS E C 1
ATOM 20473 O O . LYS D 4 1282 ? 123.046 156.186 169.071 1.00 20.98 1282 LYS E O 1
ATOM 20492 N N . LYS D 4 1283 ? 123.585 154.661 167.515 1.00 20.07 1283 LYS E N 1
ATOM 20493 C CA . LYS D 4 1283 ? 122.220 154.517 167.042 1.00 20.07 1283 LYS E CA 1
ATOM 20494 C C . LYS D 4 1283 ? 121.387 153.568 167.897 1.00 20.07 1283 LYS E C 1
ATOM 20495 O O . LYS D 4 1283 ? 120.192 153.416 167.624 1.00 20.07 1283 LYS E O 1
ATOM 20514 N N . ILE D 4 1284 ? 121.980 152.937 168.917 1.00 19.57 1284 ILE E N 1
ATOM 20515 C CA . ILE D 4 1284 ? 121.302 151.876 169.657 1.00 19.57 1284 ILE E CA 1
ATOM 20516 C C . ILE D 4 1284 ? 120.057 152.410 170.354 1.00 19.57 1284 ILE E C 1
ATOM 20517 O O . ILE D 4 1284 ? 120.051 153.518 170.903 1.00 19.57 1284 ILE E O 1
ATOM 20533 N N . GLU D 4 1285 ? 118.996 151.607 170.347 1.00 21.89 1285 GLU E N 1
ATOM 20534 C CA . GLU D 4 1285 ? 117.726 152.031 170.916 1.00 21.89 1285 GLU E CA 1
ATOM 20535 C C . GLU D 4 1285 ? 117.814 152.070 172.445 1.00 21.89 1285 GLU E C 1
ATOM 20536 O O . GLU D 4 1285 ? 118.541 151.279 173.047 1.00 21.89 1285 GLU E O 1
ATOM 20548 N N . PRO D 4 1286 ? 117.081 152.972 173.103 1.00 21.75 1286 PRO E N 1
ATOM 20549 C CA . PRO D 4 1286 ? 117.025 152.927 174.570 1.00 21.75 1286 PRO E CA 1
ATOM 20550 C C . PRO D 4 1286 ? 116.378 151.647 175.081 1.00 21.75 1286 PRO E C 1
ATOM 20551 O O . PRO D 4 1286 ? 115.458 151.106 174.465 1.00 21.75 1286 PRO E O 1
ATOM 20562 N N . PHE D 4 1287 ? 116.877 151.166 176.224 1.00 23.35 1287 PHE E N 1
ATOM 20563 C CA . PHE D 4 1287 ? 116.374 149.968 176.897 1.00 23.35 1287 PHE E CA 1
ATOM 20564 C C . PHE D 4 1287 ? 115.824 150.368 178.260 1.00 23.35 1287 PHE E C 1
ATOM 20565 O O . PHE D 4 1287 ? 116.584 150.766 179.147 1.00 23.35 1287 PHE E O 1
ATOM 20582 N N . LYS D 4 1288 ? 114.511 150.249 178.427 1.00 25.62 1288 LYS E N 1
ATOM 20583 C CA . LYS D 4 1288 ? 113.845 150.631 179.669 1.00 25.62 1288 LYS E CA 1
ATOM 20584 C C . LYS D 4 1288 ? 114.030 149.504 180.675 1.00 25.62 1288 LYS E C 1
ATOM 20585 O O . LYS D 4 1288 ? 113.426 148.437 180.546 1.00 25.62 1288 LYS E O 1
ATOM 20604 N N . ILE D 4 1289 ? 114.867 149.738 181.681 1.00 25.38 1289 ILE E N 1
ATOM 20605 C CA . ILE D 4 1289 ? 115.190 148.724 182.681 1.00 25.38 1289 ILE E CA 1
ATOM 20606 C C . ILE D 4 1289 ? 113.915 148.382 183.447 1.00 25.38 1289 ILE E C 1
ATOM 20607 O O . ILE D 4 1289 ? 113.351 149.270 184.103 1.00 25.38 1289 ILE E O 1
ATOM 20623 N N . PRO D 4 1290 ? 113.422 147.136 183.427 1.00 26.48 1290 PRO E N 1
ATOM 20624 C CA . PRO D 4 1290 ? 112.126 146.875 184.065 1.00 26.48 1290 PRO E CA 1
ATOM 20625 C C . PRO D 4 1290 ? 112.172 146.893 185.585 1.00 26.48 1290 PRO E C 1
ATOM 20626 O O . PRO D 4 1290 ? 111.276 147.444 186.229 1.00 26.48 1290 PRO E O 1
ATOM 20637 N N . VAL D 4 1291 ? 113.207 146.315 186.167 1.00 26.28 1291 VAL E N 1
ATOM 20638 C CA . VAL D 4 1291 ? 113.264 146.149 187.615 1.00 26.28 1291 VAL E CA 1
ATOM 20639 C C . VAL D 4 1291 ? 113.552 147.485 188.283 1.00 26.28 1291 VAL E C 1
ATOM 20640 O O . VAL D 4 1291 ? 114.083 148.414 187.667 1.00 26.28 1291 VAL E O 1
ATOM 20653 N N . ALA D 4 1292 ? 113.186 147.584 189.562 1.00 26.39 1292 ALA E N 1
ATOM 20654 C CA . ALA D 4 1292 ? 113.350 148.811 190.345 1.00 26.39 1292 ALA E CA 1
ATOM 20655 C C . ALA D 4 1292 ? 114.764 148.884 190.925 1.00 26.39 1292 ALA E C 1
ATOM 20656 O O . ALA D 4 1292 ? 115.007 148.636 192.107 1.00 26.39 1292 ALA E O 1
ATOM 20663 N N . ILE D 4 1293 ? 115.714 149.238 190.058 1.00 25.57 1293 ILE E N 1
ATOM 20664 C CA . ILE D 4 1293 ? 117.080 149.464 190.511 1.00 25.57 1293 ILE E CA 1
ATOM 20665 C C . ILE D 4 1293 ? 117.078 150.606 191.512 1.00 25.57 1293 ILE E C 1
ATOM 20666 O O . ILE D 4 1293 ? 116.422 151.634 191.305 1.00 25.57 1293 ILE E O 1
ATOM 20682 N N . LYS D 4 1294 ? 117.806 150.430 192.612 1.00 26.46 1294 LYS E N 1
ATOM 20683 C CA . LYS D 4 1294 ? 117.750 151.357 193.737 1.00 26.46 1294 LYS E CA 1
ATOM 20684 C C . LYS D 4 1294 ? 118.622 152.595 193.551 1.00 26.46 1294 LYS E C 1
ATOM 20685 O O . LYS D 4 1294 ? 118.852 153.310 194.528 1.00 26.46 1294 LYS E O 1
ATOM 20704 N N . ALA D 4 1295 ? 119.120 152.865 192.347 1.00 26.31 1295 ALA E N 1
ATOM 20705 C CA . ALA D 4 1295 ? 119.889 154.076 192.100 1.00 26.31 1295 ALA E CA 1
ATOM 20706 C C . ALA D 4 1295 ? 119.713 154.485 190.646 1.00 26.31 1295 ALA E C 1
ATOM 20707 O O . ALA D 4 1295 ? 119.649 153.635 189.756 1.00 26.31 1295 ALA E O 1
ATOM 20714 N N . GLU D 4 1296 ? 119.641 155.795 190.410 1.00 27.29 1296 GLU E N 1
ATOM 20715 C CA . GLU D 4 1296 ? 119.429 156.299 189.061 1.00 27.29 1296 GLU E CA 1
ATOM 20716 C C . GLU D 4 1296 ? 120.740 156.340 188.292 1.00 27.29 1296 GLU E C 1
ATOM 20717 O O . GLU D 4 1296 ? 121.766 156.790 188.807 1.00 27.29 1296 GLU E O 1
ATOM 20729 N N . LEU D 4 1297 ? 120.695 155.877 187.048 1.00 25.81 1297 LEU E N 1
ATOM 20730 C CA . LEU D 4 1297 ? 121.879 155.841 186.206 1.00 25.81 1297 LEU E CA 1
ATOM 20731 C C . LEU D 4 1297 ? 122.170 157.214 185.620 1.00 25.81 1297 LEU E C 1
ATOM 20732 O O . LEU D 4 1297 ? 121.257 157.939 185.218 1.00 25.81 1297 LEU E O 1
ATOM 20748 N N . ARG D 4 1298 ? 123.453 157.565 185.568 1.00 27.61 1298 ARG E N 1
ATOM 20749 C CA . ARG D 4 1298 ? 123.878 158.730 184.808 1.00 27.61 1298 ARG E CA 1
ATOM 20750 C C . ARG D 4 1298 ? 123.638 158.491 183.321 1.00 27.61 1298 ARG E C 1
ATOM 20751 O O . ARG D 4 1298 ? 123.307 157.385 182.889 1.00 27.61 1298 ARG E O 1
ATOM 20772 N N . SER D 4 1299 ? 123.796 159.558 182.536 1.00 27.25 1299 SER E N 1
ATOM 20773 C CA . SER D 4 1299 ? 123.511 159.502 181.105 1.00 27.25 1299 SER E CA 1
ATOM 20774 C C . SER D 4 1299 ? 124.320 158.415 180.408 1.00 27.25 1299 SER E C 1
ATOM 20775 O O . SER D 4 1299 ? 123.761 157.487 179.806 1.00 27.25 1299 SER E O 1
ATOM 20783 N N . TYR D 4 1300 ? 125.648 158.525 180.469 1.00 27.21 1300 TYR E N 1
ATOM 20784 C CA . TYR D 4 1300 ? 126.487 157.552 179.782 1.00 27.21 1300 TYR E CA 1
ATOM 20785 C C . TYR D 4 1300 ? 126.268 156.150 180.330 1.00 27.21 1300 TYR E C 1
ATOM 20786 O O . TYR D 4 1300 ? 126.398 155.172 179.590 1.00 27.21 1300 TYR E O 1
ATOM 20804 N N . GLN D 4 1301 ? 125.925 156.026 181.612 1.00 25.84 1301 GLN E N 1
ATOM 20805 C CA . GLN D 4 1301 ? 125.597 154.710 182.144 1.00 25.84 1301 GLN E CA 1
ATOM 20806 C C . GLN D 4 1301 ? 124.340 154.161 181.492 1.00 25.84 1301 GLN E C 1
ATOM 20807 O O . GLN D 4 1301 ? 124.276 152.975 181.157 1.00 25.84 1301 GLN E O 1
ATOM 20821 N N . GLN D 4 1302 ? 123.319 155.000 181.315 1.00 24.20 1302 GLN E N 1
ATOM 20822 C CA . GLN D 4 1302 ? 122.114 154.523 180.647 1.00 24.20 1302 GLN E CA 1
ATOM 20823 C C . GLN D 4 1302 ? 122.425 154.089 179.222 1.00 24.20 1302 GLN E C 1
ATOM 20824 O O . GLN D 4 1302 ? 121.904 153.075 178.744 1.00 24.20 1302 GLN E O 1
ATOM 20838 N N . GLU D 4 1303 ? 123.282 154.840 178.528 1.00 26.12 1303 GLU E N 1
ATOM 20839 C CA . GLU D 4 1303 ? 123.641 154.457 177.164 1.00 26.12 1303 GLU E CA 1
ATOM 20840 C C . GLU D 4 1303 ? 124.448 153.162 177.133 1.00 26.12 1303 GLU E C 1
ATOM 20841 O O . GLU D 4 1303 ? 124.238 152.313 176.256 1.00 26.12 1303 GLU E O 1
ATOM 20853 N N . GLY D 4 1304 ? 125.356 152.976 178.088 1.00 23.58 1304 GLY E N 1
ATOM 20854 C CA . GLY D 4 1304 ? 126.097 151.730 178.147 1.00 23.58 1304 GLY E CA 1
ATOM 20855 C C . GLY D 4 1304 ? 125.198 150.552 178.458 1.00 23.58 1304 GLY E C 1
ATOM 20856 O O . GLY D 4 1304 ? 125.416 149.444 177.965 1.00 23.58 1304 GLY E O 1
ATOM 20860 N N . VAL D 4 1305 ? 124.173 150.772 179.277 1.00 23.34 1305 VAL E N 1
ATOM 20861 C CA . VAL D 4 1305 ? 123.219 149.704 179.533 1.00 23.34 1305 VAL E CA 1
ATOM 20862 C C . VAL D 4 1305 ? 122.396 149.414 178.291 1.00 23.34 1305 VAL E C 1
ATOM 20863 O O . VAL D 4 1305 ? 122.017 148.263 178.051 1.00 23.34 1305 VAL E O 1
ATOM 20876 N N . ASN D 4 1306 ? 122.082 150.439 177.492 1.00 22.35 1306 ASN E N 1
ATOM 20877 C CA . ASN D 4 1306 ? 121.435 150.186 176.206 1.00 22.35 1306 ASN E CA 1
ATOM 20878 C C . ASN D 4 1306 ? 122.314 149.304 175.334 1.00 22.35 1306 ASN E C 1
ATOM 20879 O O . ASN D 4 1306 ? 121.822 148.390 174.666 1.00 22.35 1306 ASN E O 1
ATOM 20890 N N . TRP D 4 1307 ? 123.624 149.558 175.341 1.00 21.35 1307 TRP E N 1
ATOM 20891 C CA . TRP D 4 1307 ? 124.554 148.726 174.580 1.00 21.35 1307 TRP E CA 1
ATOM 20892 C C . TRP D 4 1307 ? 124.565 147.287 175.085 1.00 21.35 1307 TRP E C 1
ATOM 20893 O O . TRP D 4 1307 ? 124.519 146.338 174.290 1.00 21.35 1307 TRP E O 1
ATOM 20914 N N . LEU D 4 1308 ? 124.636 147.104 176.404 1.00 21.82 1308 LEU E N 1
ATOM 20915 C CA . LEU D 4 1308 ? 124.653 145.753 176.960 1.00 21.82 1308 LEU E CA 1
ATOM 20916 C C . LEU D 4 1308 ? 123.361 145.018 176.645 1.00 21.82 1308 LEU E C 1
ATOM 20917 O O . LEU D 4 1308 ? 123.381 143.826 176.325 1.00 21.82 1308 LEU E O 1
ATOM 20933 N N . ALA D 4 1309 ? 122.226 145.705 176.732 1.00 21.22 1309 ALA E N 1
ATOM 20934 C CA . ALA D 4 1309 ? 120.967 145.073 176.371 1.00 21.22 1309 ALA E CA 1
ATOM 20935 C C . ALA D 4 1309 ? 120.907 144.756 174.885 1.00 21.22 1309 ALA E C 1
ATOM 20936 O O . ALA D 4 1309 ? 120.289 143.764 174.489 1.00 21.22 1309 ALA E O 1
ATOM 20943 N N . PHE D 4 1310 ? 121.521 145.590 174.046 1.00 18.90 1310 PHE E N 1
ATOM 20944 C CA . PHE D 4 1310 ? 121.599 145.278 172.625 1.00 18.90 1310 PHE E CA 1
ATOM 20945 C C . PHE D 4 1310 ? 122.358 143.982 172.394 1.00 18.90 1310 PHE E C 1
ATOM 20946 O O . PHE D 4 1310 ? 121.910 143.118 171.634 1.00 18.90 1310 PHE E O 1
ATOM 20963 N N . LEU D 4 1311 ? 123.523 143.831 173.030 1.00 20.15 1311 LEU E N 1
ATOM 20964 C CA . LEU D 4 1311 ? 124.263 142.579 172.893 1.00 20.15 1311 LEU E CA 1
ATOM 20965 C C . LEU D 4 1311 ? 123.448 141.399 173.400 1.00 20.15 1311 LEU E C 1
ATOM 20966 O O . LEU D 4 1311 ? 123.419 140.338 172.768 1.00 20.15 1311 LEU E O 1
ATOM 20982 N N . ASN D 4 1312 ? 122.780 141.563 174.539 1.00 21.43 1312 ASN E N 1
ATOM 20983 C CA . ASN D 4 1312 ? 121.989 140.475 175.100 1.00 21.43 1312 ASN E CA 1
ATOM 20984 C C . ASN D 4 1312 ? 120.862 140.049 174.172 1.00 21.43 1312 ASN E C 1
ATOM 20985 O O . ASN D 4 1312 ? 120.443 138.888 174.202 1.00 21.43 1312 ASN E O 1
ATOM 20996 N N . LYS D 4 1313 ? 120.358 140.964 173.347 1.00 19.77 1313 LYS E N 1
ATOM 20997 C CA . LYS D 4 1313 ? 119.180 140.665 172.544 1.00 19.77 1313 LYS E CA 1
ATOM 20998 C C . LYS D 4 1313 ? 119.524 139.885 171.286 1.00 19.77 1313 LYS E C 1
ATOM 20999 O O . LYS D 4 1313 ? 118.694 139.107 170.805 1.00 19.77 1313 LYS E O 1
ATOM 21018 N N . TYR D 4 1314 ? 120.727 140.068 170.746 1.00 19.04 1314 TYR E N 1
ATOM 21019 C CA . TYR D 4 1314 ? 121.166 139.373 169.544 1.00 19.04 1314 TYR E CA 1
ATOM 21020 C C . TYR D 4 1314 ? 122.209 138.300 169.833 1.00 19.04 1314 TYR E C 1
ATOM 21021 O O . TYR D 4 1314 ? 122.827 137.783 168.899 1.00 19.04 1314 TYR E O 1
ATOM 21039 N N . HIS D 4 1315 ? 122.407 137.939 171.101 1.00 20.26 1315 HIS E N 1
ATOM 21040 C CA . HIS D 4 1315 ? 123.309 136.860 171.492 1.00 20.26 1315 HIS E CA 1
ATOM 21041 C C . HIS D 4 1315 ? 124.739 137.095 171.020 1.00 20.26 1315 HIS E C 1
ATOM 21042 O O . HIS D 4 1315 ? 125.451 136.150 170.679 1.00 20.26 1315 HIS E O 1
ATOM 21056 N N . LEU D 4 1316 ? 125.170 138.349 170.987 1.00 19.71 1316 LEU E N 1
ATOM 21057 C CA . LEU D 4 1316 ? 126.584 138.674 170.934 1.00 19.71 1316 LEU E CA 1
ATOM 21058 C C . LEU D 4 1316 ? 127.134 138.793 172.350 1.00 19.71 1316 LEU E C 1
ATOM 21059 O O . LEU D 4 1316 ? 126.389 138.819 173.329 1.00 19.71 1316 LEU E O 1
ATOM 21075 N N . HIS D 4 1317 ? 128.460 138.816 172.452 1.00 21.34 1317 HIS E N 1
ATOM 21076 C CA . HIS D 4 1317 ? 129.159 138.974 173.719 1.00 21.34 1317 HIS E CA 1
ATOM 21077 C C . HIS D 4 1317 ? 130.308 139.954 173.532 1.00 21.34 1317 HIS E C 1
ATOM 21078 O O . HIS D 4 1317 ? 130.988 139.920 172.504 1.00 21.34 1317 HIS E O 1
ATOM 21092 N N . GLY D 4 1318 ? 130.528 140.827 174.522 1.00 21.19 1318 GLY E N 1
ATOM 21093 C CA . GLY D 4 1318 ? 131.427 141.951 174.360 1.00 21.19 1318 GLY E CA 1
ATOM 21094 C C . GLY D 4 1318 ? 132.216 142.249 175.620 1.00 21.19 1318 GLY E C 1
ATOM 21095 O O . GLY D 4 1318 ? 132.085 141.564 176.632 1.00 21.19 1318 GLY E O 1
ATOM 21099 N N . ILE D 4 1319 ? 133.033 143.300 175.534 1.00 22.61 1319 ILE E N 1
ATOM 21100 C CA . ILE D 4 1319 ? 133.909 143.748 176.613 1.00 22.61 1319 ILE E CA 1
ATOM 21101 C C . ILE D 4 1319 ? 133.438 145.131 177.033 1.00 22.61 1319 ILE E C 1
ATOM 21102 O O . ILE D 4 1319 ? 133.514 146.079 176.244 1.00 22.61 1319 ILE E O 1
ATOM 21118 N N . LEU D 4 1320 ? 132.974 145.260 178.276 1.00 23.46 1320 LEU E N 1
ATOM 21119 C CA . LEU D 4 1320 ? 132.611 146.566 178.827 1.00 23.46 1320 LEU E CA 1
ATOM 21120 C C . LEU D 4 1320 ? 133.877 147.223 179.361 1.00 23.46 1320 LEU E C 1
ATOM 21121 O O . LEU D 4 1320 ? 134.157 147.242 180.559 1.00 23.46 1320 LEU E O 1
ATOM 21137 N N . CYS D 4 1321 ? 134.646 147.794 178.439 1.00 24.50 1321 CYS E N 1
ATOM 21138 C CA . CYS D 4 1321 ? 135.982 148.300 178.713 1.00 24.50 1321 CYS E CA 1
ATOM 21139 C C . CYS D 4 1321 ? 135.990 149.730 179.243 1.00 24.50 1321 CYS E C 1
ATOM 21140 O O . CYS D 4 1321 ? 136.985 150.433 179.048 1.00 24.50 1321 CYS E O 1
ATOM 21148 N N . ASP D 4 1322 ? 134.907 150.185 179.874 1.00 26.86 1322 ASP E N 1
ATOM 21149 C CA . ASP D 4 1322 ? 134.840 151.553 180.377 1.00 26.86 1322 ASP E CA 1
ATOM 21150 C C . ASP D 4 1322 ? 136.011 151.856 181.299 1.00 26.86 1322 ASP E C 1
ATOM 21151 O O . ASP D 4 1322 ? 136.484 150.987 182.032 1.00 26.86 1322 ASP E O 1
ATOM 21160 N N . ASP D 4 1323 ? 136.478 153.100 181.249 1.00 29.52 1323 ASP E N 1
ATOM 21161 C CA . ASP D 4 1323 ? 137.638 153.504 182.024 1.00 29.52 1323 ASP E CA 1
ATOM 21162 C C . ASP D 4 1323 ? 137.381 153.319 183.512 1.00 29.52 1323 ASP E C 1
ATOM 21163 O O . ASP D 4 1323 ? 136.242 153.293 183.977 1.00 29.52 1323 ASP E O 1
ATOM 21172 N N . MET D 4 1324 ? 138.472 153.204 184.256 1.00 30.59 1324 MET E N 1
ATOM 21173 C CA . MET D 4 1324 ? 138.416 152.813 185.657 1.00 30.59 1324 MET E CA 1
ATOM 21174 C C . MET D 4 1324 ? 137.623 153.818 186.474 1.00 30.59 1324 MET E C 1
ATOM 21175 O O . MET D 4 1324 ? 137.948 155.007 186.494 1.00 30.59 1324 MET E O 1
ATOM 21189 N N . GLY D 4 1325 ? 136.586 153.339 187.152 1.00 29.79 1325 GLY E N 1
ATOM 21190 C CA . GLY D 4 1325 ? 135.839 154.151 188.085 1.00 29.79 1325 GLY E CA 1
ATOM 21191 C C . GLY D 4 1325 ? 134.592 154.806 187.535 1.00 29.79 1325 GLY E C 1
ATOM 21192 O O . GLY D 4 1325 ? 133.945 155.563 188.265 1.00 29.79 1325 GLY E O 1
ATOM 21196 N N . LEU D 4 1326 ? 134.228 154.548 186.282 1.00 27.83 1326 LEU E N 1
ATOM 21197 C CA . LEU D 4 1326 ? 132.996 155.119 185.765 1.00 27.83 1326 LEU E CA 1
ATOM 21198 C C . LEU D 4 1326 ? 131.749 154.450 186.317 1.00 27.83 1326 LEU E C 1
ATOM 21199 O O . LEU D 4 1326 ? 130.652 154.972 186.102 1.00 27.83 1326 LEU E O 1
ATOM 21215 N N . GLY D 4 1327 ? 131.879 153.326 187.020 1.00 27.57 1327 GLY E N 1
ATOM 21216 C CA . GLY D 4 1327 ? 130.732 152.647 187.595 1.00 27.57 1327 GLY E CA 1
ATOM 21217 C C . GLY D 4 1327 ? 130.240 151.469 186.778 1.00 27.57 1327 GLY E C 1
ATOM 21218 O O . GLY D 4 1327 ? 129.036 151.324 186.556 1.00 27.57 1327 GLY E O 1
ATOM 21222 N N . LYS D 4 1328 ? 131.162 150.623 186.316 1.00 25.82 1328 LYS E N 1
ATOM 21223 C CA . LYS D 4 1328 ? 130.777 149.430 185.575 1.00 25.82 1328 LYS E CA 1
ATOM 21224 C C . LYS D 4 1328 ? 129.936 148.472 186.408 1.00 25.82 1328 LYS E C 1
ATOM 21225 O O . LYS D 4 1328 ? 129.139 147.712 185.844 1.00 25.82 1328 LYS E O 1
ATOM 21244 N N . THR D 4 1329 ? 130.089 148.487 187.732 1.00 26.04 1329 THR E N 1
ATOM 21245 C CA . THR D 4 1329 ? 129.347 147.553 188.570 1.00 26.04 1329 THR E CA 1
ATOM 21246 C C . THR D 4 1329 ? 127.850 147.788 188.459 1.00 26.04 1329 THR E C 1
ATOM 21247 O O . THR D 4 1329 ? 127.073 146.836 188.356 1.00 26.04 1329 THR E O 1
ATOM 21258 N N . LEU D 4 1330 ? 127.418 149.047 188.496 1.00 25.40 1330 LEU E N 1
ATOM 21259 C CA . LEU D 4 1330 ? 125.986 149.303 188.423 1.00 25.40 1330 LEU E CA 1
ATOM 21260 C C . LEU D 4 1330 ? 125.426 148.924 187.060 1.00 25.40 1330 LEU E C 1
ATOM 21261 O O . LEU D 4 1330 ? 124.331 148.355 186.976 1.00 25.40 1330 LEU E O 1
ATOM 21277 N N . GLN D 4 1331 ? 126.160 149.219 185.981 1.00 24.80 1331 GLN E N 1
ATOM 21278 C CA . GLN D 4 1331 ? 125.710 148.810 184.654 1.00 24.80 1331 GLN E CA 1
ATOM 21279 C C . GLN D 4 1331 ? 125.531 147.299 184.591 1.00 24.80 1331 GLN E C 1
ATOM 21280 O O . GLN D 4 1331 ? 124.487 146.798 184.148 1.00 24.80 1331 GLN E O 1
ATOM 21294 N N . THR D 4 1332 ? 126.527 146.560 185.079 1.00 24.97 1332 THR E N 1
ATOM 21295 C CA . THR D 4 1332 ? 126.476 145.106 185.019 1.00 24.97 1332 THR E CA 1
ATOM 21296 C C . THR D 4 1332 ? 125.343 144.556 185.871 1.00 24.97 1332 THR E C 1
ATOM 21297 O O . THR D 4 1332 ? 124.638 143.627 185.462 1.00 24.97 1332 THR E O 1
ATOM 21308 N N . ILE D 4 1333 ? 125.162 145.100 187.073 1.00 25.62 1333 ILE E N 1
ATOM 21309 C CA . ILE D 4 1333 ? 124.122 144.587 187.954 1.00 25.62 1333 ILE E CA 1
ATOM 21310 C C . ILE D 4 1333 ? 122.751 144.851 187.363 1.00 25.62 1333 ILE E C 1
ATOM 21311 O O . ILE D 4 1333 ? 121.869 143.988 187.412 1.00 25.62 1333 ILE E O 1
ATOM 21327 N N . CYS D 4 1334 ? 122.537 146.038 186.799 1.00 25.22 1334 CYS E N 1
ATOM 21328 C CA . CYS D 4 1334 ? 121.208 146.323 186.285 1.00 25.22 1334 CYS E CA 1
ATOM 21329 C C . CYS D 4 1334 ? 120.908 145.483 185.051 1.00 25.22 1334 CYS E C 1
ATOM 21330 O O . CYS D 4 1334 ? 119.783 144.991 184.901 1.00 25.22 1334 CYS E O 1
ATOM 21338 N N . ILE D 4 1335 ? 121.894 145.261 184.172 1.00 23.94 1335 ILE E N 1
ATOM 21339 C CA . ILE D 4 1335 ? 121.624 144.404 183.014 1.00 23.94 1335 ILE E CA 1
ATOM 21340 C C . ILE D 4 1335 ? 121.379 142.965 183.457 1.00 23.94 1335 ILE E C 1
ATOM 21341 O O . ILE D 4 1335 ? 120.500 142.283 182.922 1.00 23.94 1335 ILE E O 1
ATOM 21357 N N . VAL D 4 1336 ? 122.156 142.470 184.424 1.00 25.07 1336 VAL E N 1
ATOM 21358 C CA . VAL D 4 1336 ? 121.965 141.095 184.882 1.00 25.07 1336 VAL E CA 1
ATOM 21359 C C . VAL D 4 1336 ? 120.585 140.929 185.506 1.00 25.07 1336 VAL E C 1
ATOM 21360 O O . VAL D 4 1336 ? 119.873 139.952 185.236 1.00 25.07 1336 VAL E O 1
ATOM 21373 N N . ALA D 4 1337 ? 120.192 141.870 186.365 1.00 26.24 1337 ALA E N 1
ATOM 21374 C CA . ALA D 4 1337 ? 118.882 141.790 186.999 1.00 26.24 1337 ALA E CA 1
ATOM 21375 C C . ALA D 4 1337 ? 117.768 141.862 185.965 1.00 26.24 1337 ALA E C 1
ATOM 21376 O O . ALA D 4 1337 ? 116.789 141.110 186.038 1.00 26.24 1337 ALA E O 1
ATOM 21383 N N . SER D 4 1338 ? 117.896 142.764 184.989 1.00 25.90 1338 SER E N 1
ATOM 21384 C CA . SER D 4 1338 ? 116.867 142.872 183.966 1.00 25.90 1338 SER E CA 1
ATOM 21385 C C . SER D 4 1338 ? 116.779 141.598 183.142 1.00 25.90 1338 SER E C 1
ATOM 21386 O O . SER D 4 1338 ? 115.682 141.170 182.768 1.00 25.90 1338 SER E O 1
ATOM 21394 N N . ASP D 4 1339 ? 117.920 140.978 182.841 1.00 26.71 1339 ASP E N 1
ATOM 21395 C CA . ASP D 4 1339 ? 117.888 139.737 182.081 1.00 26.71 1339 ASP E CA 1
ATOM 21396 C C . ASP D 4 1339 ? 117.210 138.626 182.868 1.00 26.71 1339 ASP E C 1
ATOM 21397 O O . ASP D 4 1339 ? 116.420 137.855 182.307 1.00 26.71 1339 ASP E O 1
ATOM 21406 N N . HIS D 4 1340 ? 117.521 138.511 184.162 1.00 26.98 1340 HIS E N 1
ATOM 21407 C CA . HIS D 4 1340 ? 116.854 137.504 184.981 1.00 26.98 1340 HIS E CA 1
ATOM 21408 C C . HIS D 4 1340 ? 115.353 137.739 185.001 1.00 26.98 1340 HIS E C 1
ATOM 21409 O O . HIS D 4 1340 ? 114.562 136.800 184.848 1.00 26.98 1340 HIS E O 1
ATOM 21423 N N . HIS D 4 1341 ? 114.947 138.997 185.164 1.00 27.82 1341 HIS E N 1
ATOM 21424 C CA . HIS D 4 1341 ? 113.529 139.331 185.186 1.00 27.82 1341 HIS E CA 1
ATOM 21425 C C . HIS D 4 1341 ? 112.851 138.934 183.882 1.00 27.82 1341 HIS E C 1
ATOM 21426 O O . HIS D 4 1341 ? 111.800 138.280 183.885 1.00 27.82 1341 HIS E O 1
ATOM 21440 N N . GLN D 4 1342 ? 113.461 139.295 182.751 1.00 30.33 1342 GLN E N 1
ATOM 21441 C CA . GLN D 4 1342 ? 112.849 139.013 181.457 1.00 30.33 1342 GLN E CA 1
ATOM 21442 C C . GLN D 4 1342 ? 112.751 137.517 181.200 1.00 30.33 1342 GLN E C 1
ATOM 21443 O O . GLN D 4 1342 ? 111.723 137.028 180.719 1.00 30.33 1342 GLN E O 1
ATOM 21457 N N . ARG D 4 1343 ? 113.816 136.767 181.485 1.00 29.42 1343 ARG E N 1
ATOM 21458 C CA . ARG D 4 1343 ? 113.755 135.347 181.169 1.00 29.42 1343 ARG E CA 1
ATOM 21459 C C . ARG D 4 1343 ? 112.822 134.609 182.116 1.00 29.42 1343 ARG E C 1
ATOM 21460 O O . ARG D 4 1343 ? 112.171 133.648 181.701 1.00 29.42 1343 ARG E O 1
ATOM 21481 N N . ALA D 4 1344 ? 112.712 135.042 183.374 1.00 30.64 1344 ALA E N 1
ATOM 21482 C CA . ALA D 4 1344 ? 111.703 134.449 184.247 1.00 30.64 1344 ALA E CA 1
ATOM 21483 C C . ALA D 4 1344 ? 110.297 134.723 183.723 1.00 30.64 1344 ALA E C 1
ATOM 21484 O O . ALA D 4 1344 ? 109.443 133.822 183.705 1.00 30.64 1344 ALA E O 1
ATOM 21491 N N . GLU D 4 1345 ? 110.045 135.956 183.271 1.00 32.26 1345 GLU E N 1
ATOM 21492 C CA . GLU D 4 1345 ? 108.744 136.274 182.694 1.00 32.26 1345 GLU E CA 1
ATOM 21493 C C . GLU D 4 1345 ? 108.461 135.388 181.490 1.00 32.26 1345 GLU E C 1
ATOM 21494 O O . GLU D 4 1345 ? 107.372 134.821 181.364 1.00 32.26 1345 GLU E O 1
ATOM 21506 N N . GLU D 4 1346 ? 109.441 135.245 180.600 1.00 32.78 1346 GLU E N 1
ATOM 21507 C CA . GLU D 4 1346 ? 109.217 134.461 179.393 1.00 32.78 1346 GLU E CA 1
ATOM 21508 C C . GLU D 4 1346 ? 109.011 132.989 179.717 1.00 32.78 1346 GLU E C 1
ATOM 21509 O O . GLU D 4 1346 ? 108.206 132.318 179.066 1.00 32.78 1346 GLU E O 1
ATOM 21521 N N . PHE D 4 1347 ? 109.742 132.455 180.698 1.00 31.84 1347 PHE E N 1
ATOM 21522 C CA . PHE D 4 1347 ? 109.546 131.053 181.043 1.00 31.84 1347 PHE E CA 1
ATOM 21523 C C . PHE D 4 1347 ? 108.158 130.822 181.611 1.00 31.84 1347 PHE E C 1
ATOM 21524 O O . PHE D 4 1347 ? 107.523 129.806 181.311 1.00 31.84 1347 PHE E O 1
ATOM 21541 N N . ALA D 4 1348 ? 107.676 131.738 182.452 1.00 33.14 1348 ALA E N 1
ATOM 21542 C CA . ALA D 4 1348 ? 106.292 131.632 182.899 1.00 33.14 1348 ALA E CA 1
ATOM 21543 C C . ALA D 4 1348 ? 105.333 131.732 181.720 1.00 33.14 1348 ALA E C 1
ATOM 21544 O O . ALA D 4 1348 ? 104.302 131.052 181.686 1.00 33.14 1348 ALA E O 1
ATOM 21551 N N . ARG D 4 1349 ? 105.666 132.565 180.737 1.00 33.85 1349 ARG E N 1
ATOM 21552 C CA . ARG D 4 1349 ? 104.744 132.822 179.638 1.00 33.85 1349 ARG E CA 1
ATOM 21553 C C . ARG D 4 1349 ? 104.658 131.654 178.660 1.00 33.85 1349 ARG E C 1
ATOM 21554 O O . ARG D 4 1349 ? 103.575 131.378 178.134 1.00 33.85 1349 ARG E O 1
ATOM 21575 N N . THR D 4 1350 ? 105.768 130.948 178.417 1.00 33.76 1350 THR E N 1
ATOM 21576 C CA . THR D 4 1350 ? 105.852 129.990 177.310 1.00 33.76 1350 THR E CA 1
ATOM 21577 C C . THR D 4 1350 ? 106.370 128.614 177.691 1.00 33.76 1350 THR E C 1
ATOM 21578 O O . THR D 4 1350 ? 106.116 127.665 176.943 1.00 33.76 1350 THR E O 1
ATOM 21589 N N . GLY D 4 1351 ? 107.094 128.452 178.793 1.00 34.65 1351 GLY E N 1
ATOM 21590 C CA . GLY D 4 1351 ? 107.652 127.155 179.115 1.00 34.65 1351 GLY E CA 1
ATOM 21591 C C . GLY D 4 1351 ? 108.804 126.709 178.241 1.00 34.65 1351 GLY E C 1
ATOM 21592 O O . GLY D 4 1351 ? 109.191 125.538 178.310 1.00 34.65 1351 GLY E O 1
ATOM 21596 N N . ALA D 4 1352 ? 109.356 127.591 177.419 1.00 33.21 1352 ALA E N 1
ATOM 21597 C CA . ALA D 4 1352 ? 110.480 127.232 176.558 1.00 33.21 1352 ALA E CA 1
ATOM 21598 C C . ALA D 4 1352 ? 111.710 126.909 177.406 1.00 33.21 1352 ALA E C 1
ATOM 21599 O O . ALA D 4 1352 ? 112.057 127.705 178.286 1.00 33.21 1352 ALA E O 1
ATOM 21606 N N . PRO D 4 1353 ? 112.383 125.766 177.210 1.00 33.00 1353 PRO E N 1
ATOM 21607 C CA . PRO D 4 1353 ? 113.560 125.480 178.049 1.00 33.00 1353 PRO E CA 1
ATOM 21608 C C . PRO D 4 1353 ? 114.679 126.498 177.932 1.00 33.00 1353 PRO E C 1
ATOM 21609 O O . PRO D 4 1353 ? 115.373 126.748 178.924 1.00 33.00 1353 PRO E O 1
ATOM 21620 N N . GLU D 4 1354 ? 114.885 127.091 176.756 1.00 32.64 1354 GLU E N 1
ATOM 21621 C CA . GLU D 4 1354 ? 116.029 127.979 176.569 1.00 32.64 1354 GLU E CA 1
ATOM 21622 C C . GLU D 4 1354 ? 115.943 129.251 177.404 1.00 32.64 1354 GLU E C 1
ATOM 21623 O O . GLU D 4 1354 ? 116.958 129.940 177.545 1.00 32.64 1354 GLU E O 1
ATOM 21635 N N . VAL D 4 1355 ? 114.765 129.588 177.940 1.00 31.23 1355 VAL E N 1
ATOM 21636 C CA . VAL D 4 1355 ? 114.601 130.757 178.804 1.00 31.23 1355 VAL E CA 1
ATOM 21637 C C . VAL D 4 1355 ? 114.385 130.386 180.265 1.00 31.23 1355 VAL E C 1
ATOM 21638 O O . VAL D 4 1355 ? 114.032 131.262 181.064 1.00 31.23 1355 VAL E O 1
ATOM 21651 N N . ARG D 4 1356 ? 114.577 129.124 180.640 1.00 30.18 1356 ARG E N 1
ATOM 21652 C CA . ARG D 4 1356 ? 114.324 128.703 182.012 1.00 30.18 1356 ARG E CA 1
ATOM 21653 C C . ARG D 4 1356 ? 115.263 129.403 182.989 1.00 30.18 1356 ARG E C 1
ATOM 21654 O O . ARG D 4 1356 ? 116.370 129.815 182.638 1.00 30.18 1356 ARG E O 1
ATOM 21675 N N . LYS D 4 1357 ? 114.800 129.530 184.230 1.00 28.85 1357 LYS E N 1
ATOM 21676 C CA . LYS D 4 1357 ? 115.579 130.182 185.274 1.00 28.85 1357 LYS E CA 1
ATOM 21677 C C . LYS D 4 1357 ? 116.874 129.424 185.531 1.00 28.85 1357 LYS E C 1
ATOM 21678 O O . LYS D 4 1357 ? 116.866 128.203 185.701 1.00 28.85 1357 LYS E O 1
ATOM 21697 N N . LEU D 4 1358 ? 117.988 130.151 185.560 1.00 28.78 1358 LEU E N 1
ATOM 21698 C CA . LEU D 4 1358 ? 119.297 129.570 185.817 1.00 28.78 1358 LEU E CA 1
ATOM 21699 C C . LEU D 4 1358 ? 120.134 130.579 186.588 1.00 28.78 1358 LEU E C 1
ATOM 21700 O O . LEU D 4 1358 ? 119.929 131.786 186.433 1.00 28.78 1358 LEU E O 1
ATOM 21716 N N . PRO D 4 1359 ? 121.081 130.131 187.410 1.00 26.92 1359 PRO E N 1
ATOM 21717 C CA . PRO D 4 1359 ? 121.890 131.085 188.170 1.00 26.92 1359 PRO E CA 1
ATOM 21718 C C . PRO D 4 1359 ? 122.922 131.753 187.283 1.00 26.92 1359 PRO E C 1
ATOM 21719 O O . PRO D 4 1359 ? 123.389 131.170 186.305 1.00 26.92 1359 PRO E O 1
ATOM 21730 N N . SER D 4 1360 ? 123.275 132.984 187.634 1.00 26.00 1360 SER E N 1
ATOM 21731 C CA . SER D 4 1360 ? 124.365 133.707 186.995 1.00 26.00 1360 SER E CA 1
ATOM 21732 C C . SER D 4 1360 ? 125.605 133.659 187.874 1.00 26.00 1360 SER E C 1
ATOM 21733 O O . SER D 4 1360 ? 125.526 133.425 189.079 1.00 26.00 1360 SER E O 1
ATOM 21741 N N . LEU D 4 1361 ? 126.758 133.889 187.251 1.00 26.30 1361 LEU E N 1
ATOM 21742 C CA . LEU D 4 1361 ? 128.055 133.788 187.908 1.00 26.30 1361 LEU E CA 1
ATOM 21743 C C . LEU D 4 1361 ? 128.838 135.067 187.680 1.00 26.30 1361 LEU E C 1
ATOM 21744 O O . LEU D 4 1361 ? 128.846 135.603 186.571 1.00 26.30 1361 LEU E O 1
ATOM 21760 N N . ILE D 4 1362 ? 129.497 135.552 188.730 1.00 25.85 1362 ILE E N 1
ATOM 21761 C CA . ILE D 4 1362 ? 130.321 136.754 188.671 1.00 25.85 1362 ILE E CA 1
ATOM 21762 C C . ILE D 4 1362 ? 131.681 136.390 189.241 1.00 25.85 1362 ILE E C 1
ATOM 21763 O O . ILE D 4 1362 ? 131.810 136.177 190.453 1.00 25.85 1362 ILE E O 1
ATOM 21779 N N . ILE D 4 1363 ? 132.695 136.344 188.384 1.00 26.43 1363 ILE E N 1
ATOM 21780 C CA . ILE D 4 1363 ? 134.042 135.944 188.768 1.00 26.43 1363 ILE E CA 1
ATOM 21781 C C . ILE D 4 1363 ? 134.878 137.208 188.897 1.00 26.43 1363 ILE E C 1
ATOM 21782 O O . ILE D 4 1363 ? 134.897 138.042 187.984 1.00 26.43 1363 ILE E O 1
ATOM 21798 N N . CYS D 4 1364 ? 135.563 137.353 190.025 1.00 28.20 1364 CYS E N 1
ATOM 21799 C CA . CYS D 4 1364 ? 136.338 138.546 190.328 1.00 28.20 1364 CYS E CA 1
ATOM 21800 C C . CYS D 4 1364 ? 137.594 138.124 191.070 1.00 28.20 1364 CYS E C 1
ATOM 21801 O O . CYS D 4 1364 ? 137.657 137.009 191.590 1.00 28.20 1364 CYS E O 1
ATOM 21809 N N . PRO D 4 1365 ? 138.612 138.983 191.132 1.00 28.76 1365 PRO E N 1
ATOM 21810 C CA . PRO D 4 1365 ? 139.757 138.672 191.980 1.00 28.76 1365 PRO E CA 1
ATOM 21811 C C . PRO D 4 1365 ? 139.327 138.524 193.408 1.00 28.76 1365 PRO E C 1
ATOM 21812 O O . PRO D 4 1365 ? 138.265 139.040 193.820 1.00 28.76 1365 PRO E O 1
ATOM 21823 N N . PRO D 4 1366 ? 140.102 137.807 194.239 1.00 30.78 1366 PRO E N 1
ATOM 21824 C CA . PRO D 4 1366 ? 139.603 137.418 195.570 1.00 30.78 1366 PRO E CA 1
ATOM 21825 C C . PRO D 4 1366 ? 139.172 138.571 196.455 1.00 30.78 1366 PRO E C 1
ATOM 21826 O O . PRO D 4 1366 ? 138.197 138.438 197.200 1.00 30.78 1366 PRO E O 1
ATOM 21837 N N . THR D 4 1367 ? 139.864 139.704 196.394 1.00 31.60 1367 THR E N 1
ATOM 21838 C CA . THR D 4 1367 ? 139.574 140.803 197.307 1.00 31.60 1367 THR E CA 1
ATOM 21839 C C . THR D 4 1367 ? 138.259 141.514 197.009 1.00 31.60 1367 THR E C 1
ATOM 21840 O O . THR D 4 1367 ? 137.794 142.273 197.864 1.00 31.60 1367 THR E O 1
ATOM 21851 N N . LEU D 4 1368 ? 137.655 141.306 195.839 1.00 29.30 1368 LEU E N 1
ATOM 21852 C CA . LEU D 4 1368 ? 136.405 141.965 195.476 1.00 29.30 1368 LEU E CA 1
ATOM 21853 C C . LEU D 4 1368 ? 135.173 141.099 195.710 1.00 29.30 1368 LEU E C 1
ATOM 21854 O O . LEU D 4 1368 ? 134.064 141.515 195.351 1.00 29.30 1368 LEU E O 1
ATOM 21870 N N . SER D 4 1369 ? 135.334 139.903 196.280 1.00 30.36 1369 SER E N 1
ATOM 21871 C CA . SER D 4 1369 ? 134.173 139.081 196.593 1.00 30.36 1369 SER E CA 1
ATOM 21872 C C . SER D 4 1369 ? 133.231 139.813 197.535 1.00 30.36 1369 SER E C 1
ATOM 21873 O O . SER D 4 1369 ? 132.009 139.767 197.364 1.00 30.36 1369 SER E O 1
ATOM 21881 N N . GLY D 4 1370 ? 133.779 140.495 198.538 1.00 29.59 1370 GLY E N 1
ATOM 21882 C CA . GLY D 4 1370 ? 132.943 141.299 199.411 1.00 29.59 1370 GLY E CA 1
ATOM 21883 C C . GLY D 4 1370 ? 132.368 142.512 198.708 1.00 29.59 1370 GLY E C 1
ATOM 21884 O O . GLY D 4 1370 ? 131.219 142.898 198.953 1.00 29.59 1370 GLY E O 1
ATOM 21888 N N . HIS D 4 1371 ? 133.160 143.138 197.836 1.00 27.54 1371 HIS E N 1
ATOM 21889 C CA . HIS D 4 1371 ? 132.710 144.344 197.155 1.00 27.54 1371 HIS E CA 1
ATOM 21890 C C . HIS D 4 1371 ? 131.482 144.066 196.305 1.00 27.54 1371 HIS E C 1
ATOM 21891 O O . HIS D 4 1371 ? 130.529 144.853 196.294 1.00 27.54 1371 HIS E O 1
ATOM 21905 N N . TRP D 4 1372 ? 131.495 142.959 195.565 1.00 25.98 1372 TRP E N 1
ATOM 21906 C CA . TRP D 4 1372 ? 130.364 142.661 194.693 1.00 25.98 1372 TRP E CA 1
ATOM 21907 C C . TRP D 4 1372 ? 129.096 142.412 195.495 1.00 25.98 1372 TRP E C 1
ATOM 21908 O O . TRP D 4 1372 ? 128.012 142.858 195.105 1.00 25.98 1372 TRP E O 1
ATOM 21929 N N . GLN D 4 1373 ? 129.208 141.699 196.615 1.00 27.31 1373 GLN E N 1
ATOM 21930 C CA . GLN D 4 1373 ? 128.039 141.486 197.458 1.00 27.31 1373 GLN E CA 1
ATOM 21931 C C . GLN D 4 1373 ? 127.515 142.804 198.000 1.00 27.31 1373 GLN E C 1
ATOM 21932 O O . GLN D 4 1373 ? 126.300 143.021 198.056 1.00 27.31 1373 GLN E O 1
ATOM 21946 N N . GLN D 4 1374 ? 128.417 143.695 198.412 1.00 27.96 1374 GLN E N 1
ATOM 21947 C CA . GLN D 4 1374 ? 127.978 144.988 198.924 1.00 27.96 1374 GLN E CA 1
ATOM 21948 C C . GLN D 4 1374 ? 127.261 145.790 197.844 1.00 27.96 1374 GLN E C 1
ATOM 21949 O O . GLN D 4 1374 ? 126.213 146.394 198.101 1.00 27.96 1374 GLN E O 1
ATOM 21963 N N . GLU D 4 1375 ? 127.801 145.801 196.625 1.00 28.16 1375 GLU E N 1
ATOM 21964 C CA . GLU D 4 1375 ? 127.156 146.553 195.553 1.00 28.16 1375 GLU E CA 1
ATOM 21965 C C . GLU D 4 1375 ? 125.798 145.957 195.197 1.00 28.16 1375 GLU E C 1
ATOM 21966 O O . GLU D 4 1375 ? 124.834 146.697 194.956 1.00 28.16 1375 GLU E O 1
ATOM 21978 N N . ILE D 4 1376 ? 125.697 144.626 195.160 1.00 26.45 1376 ILE E N 1
ATOM 21979 C CA . ILE D 4 1376 ? 124.411 143.992 194.885 1.00 26.45 1376 ILE E CA 1
ATOM 21980 C C . ILE D 4 1376 ? 123.402 144.368 195.958 1.00 26.45 1376 ILE E C 1
ATOM 21981 O O . ILE D 4 1376 ? 122.275 144.775 195.658 1.00 26.45 1376 ILE E O 1
ATOM 21997 N N . LYS D 4 1377 ? 123.788 144.241 197.227 1.00 27.30 1377 LYS E N 1
ATOM 21998 C CA . LYS D 4 1377 ? 122.869 144.582 198.302 1.00 27.30 1377 LYS E CA 1
ATOM 21999 C C . LYS D 4 1377 ? 122.507 146.056 198.294 1.00 27.30 1377 LYS E C 1
ATOM 22000 O O . LYS D 4 1377 ? 121.445 146.422 198.805 1.00 27.30 1377 LYS E O 1
ATOM 22019 N N . THR D 4 1378 ? 123.353 146.909 197.725 1.00 27.41 1378 THR E N 1
ATOM 22020 C CA . THR D 4 1378 ? 122.988 148.314 197.623 1.00 27.41 1378 THR E CA 1
ATOM 22021 C C . THR D 4 1378 ? 121.949 148.527 196.528 1.00 27.41 1378 THR E C 1
ATOM 22022 O O . THR D 4 1378 ? 120.894 149.121 196.770 1.00 27.41 1378 THR E O 1
ATOM 22033 N N . TYR D 4 1379 ? 122.217 148.029 195.323 1.00 26.54 1379 TYR E N 1
ATOM 22034 C CA . TYR D 4 1379 ? 121.427 148.415 194.159 1.00 26.54 1379 TYR E CA 1
ATOM 22035 C C . TYR D 4 1379 ? 120.277 147.470 193.831 1.00 26.54 1379 TYR E C 1
ATOM 22036 O O . TYR D 4 1379 ? 119.261 147.932 193.303 1.00 26.54 1379 TYR E O 1
ATOM 22054 N N . ALA D 4 1380 ? 120.388 146.175 194.120 1.00 26.89 1380 ALA E N 1
ATOM 22055 C CA . ALA D 4 1380 ? 119.344 145.200 193.789 1.00 26.89 1380 ALA E CA 1
ATOM 22056 C C . ALA D 4 1380 ? 119.161 144.240 194.954 1.00 26.89 1380 ALA E C 1
ATOM 22057 O O . ALA D 4 1380 ? 119.561 143.073 194.885 1.00 26.89 1380 ALA E O 1
ATOM 22064 N N . PRO D 4 1381 ? 118.561 144.700 196.055 1.00 26.91 1381 PRO E N 1
ATOM 22065 C CA . PRO D 4 1381 ? 118.419 143.817 197.223 1.00 26.91 1381 PRO E CA 1
ATOM 22066 C C . PRO D 4 1381 ? 117.563 142.589 196.969 1.00 26.91 1381 PRO E C 1
ATOM 22067 O O . PRO D 4 1381 ? 117.711 141.595 197.689 1.00 26.91 1381 PRO E O 1
ATOM 22078 N N . PHE D 4 1382 ? 116.684 142.613 195.967 1.00 27.47 1382 PHE E N 1
ATOM 22079 C CA . PHE D 4 1382 ? 115.766 141.499 195.737 1.00 27.47 1382 PHE E CA 1
ATOM 22080 C C . PHE D 4 1382 ? 116.430 140.298 195.071 1.00 27.47 1382 PHE E C 1
ATOM 22081 O O . PHE D 4 1382 ? 115.780 139.256 194.941 1.00 27.47 1382 PHE E O 1
ATOM 22098 N N . LEU D 4 1383 ? 117.679 140.419 194.622 1.00 27.89 1383 LEU E N 1
ATOM 22099 C CA . LEU D 4 1383 ? 118.421 139.272 194.111 1.00 27.89 1383 LEU E CA 1
ATOM 22100 C C . LEU D 4 1383 ? 119.164 138.576 195.242 1.00 27.89 1383 LEU E C 1
ATOM 22101 O O . LEU D 4 1383 ? 119.894 139.217 196.002 1.00 27.89 1383 LEU E O 1
ATOM 22117 N N . THR D 4 1384 ? 118.981 137.265 195.351 1.00 28.75 1384 THR E N 1
ATOM 22118 C CA . THR D 4 1384 ? 119.768 136.468 196.279 1.00 28.75 1384 THR E CA 1
ATOM 22119 C C . THR D 4 1384 ? 121.157 136.250 195.695 1.00 28.75 1384 THR E C 1
ATOM 22120 O O . THR D 4 1384 ? 121.287 135.885 194.522 1.00 28.75 1384 THR E O 1
ATOM 22131 N N . VAL D 4 1385 ? 122.190 136.461 196.510 1.00 27.61 1385 VAL E N 1
ATOM 22132 C CA . VAL D 4 1385 ? 123.581 136.346 196.080 1.00 27.61 1385 VAL E CA 1
ATOM 22133 C C . VAL D 4 1385 ? 124.289 135.361 196.995 1.00 27.61 1385 VAL E C 1
ATOM 22134 O O . VAL D 4 1385 ? 124.193 135.470 198.222 1.00 27.61 1385 VAL E O 1
ATOM 22147 N N . THR D 4 1386 ? 124.993 134.400 196.399 1.00 29.06 1386 THR E N 1
ATOM 22148 C CA . THR D 4 1386 ? 125.692 133.348 197.129 1.00 29.06 1386 THR E CA 1
ATOM 22149 C C . THR D 4 1386 ? 127.190 133.522 196.945 1.00 29.06 1386 THR E C 1
ATOM 22150 O O . THR D 4 1386 ? 127.690 133.488 195.816 1.00 29.06 1386 THR E O 1
ATOM 22161 N N . ALA D 4 1387 ? 127.904 133.694 198.053 1.00 30.47 1387 ALA E N 1
ATOM 22162 C CA . ALA D 4 1387 ? 129.350 133.902 198.032 1.00 30.47 1387 ALA E CA 1
ATOM 22163 C C . ALA D 4 1387 ? 130.037 132.547 198.093 1.00 30.47 1387 ALA E C 1
ATOM 22164 O O . ALA D 4 1387 ? 130.248 131.984 199.165 1.00 30.47 1387 ALA E O 1
ATOM 22171 N N . TYR D 4 1388 ? 130.398 132.014 196.927 1.00 31.60 1388 TYR E N 1
ATOM 22172 C CA . TYR D 4 1388 ? 131.122 130.747 196.857 1.00 31.60 1388 TYR E CA 1
ATOM 22173 C C . TYR D 4 1388 ? 132.613 130.988 197.088 1.00 31.60 1388 TYR E C 1
ATOM 22174 O O . TYR D 4 1388 ? 133.450 130.819 196.205 1.00 31.60 1388 TYR E O 1
ATOM 22192 N N . VAL D 4 1389 ? 132.929 131.409 198.311 1.00 32.13 1389 VAL E N 1
ATOM 22193 C CA . VAL D 4 1389 ? 134.294 131.716 198.717 1.00 32.13 1389 VAL E CA 1
ATOM 22194 C C . VAL D 4 1389 ? 134.483 131.268 200.159 1.00 32.13 1389 VAL E C 1
ATOM 22195 O O . VAL D 4 1389 ? 133.558 131.332 200.974 1.00 32.13 1389 VAL E O 1
ATOM 22208 N N . GLY D 4 1390 ? 135.694 130.815 200.468 1.00 35.59 1390 GLY E N 1
ATOM 22209 C CA . GLY D 4 1390 ? 136.070 130.377 201.795 1.00 35.59 1390 GLY E CA 1
ATOM 22210 C C . GLY D 4 1390 ? 136.937 129.140 201.745 1.00 35.59 1390 GLY E C 1
ATOM 22211 O O . GLY D 4 1390 ? 137.368 128.684 200.687 1.00 35.59 1390 GLY E O 1
ATOM 22215 N N . SER D 4 1391 ? 137.194 128.591 202.931 1.00 39.99 1391 SER E N 1
ATOM 22216 C CA . SER D 4 1391 ? 137.994 127.383 203.031 1.00 39.99 1391 SER E CA 1
ATOM 22217 C C . SER D 4 1391 ? 137.285 126.233 202.314 1.00 39.99 1391 SER E C 1
ATOM 22218 O O . SER D 4 1391 ? 136.062 126.263 202.154 1.00 39.99 1391 SER E O 1
ATOM 22226 N N . PRO D 4 1392 ? 138.023 125.213 201.862 1.00 41.46 1392 PRO E N 1
ATOM 22227 C CA . PRO D 4 1392 ? 137.381 124.134 201.092 1.00 41.46 1392 PRO E CA 1
ATOM 22228 C C . PRO D 4 1392 ? 136.230 123.449 201.801 1.00 41.46 1392 PRO E C 1
ATOM 22229 O O . PRO D 4 1392 ? 135.299 122.997 201.130 1.00 41.46 1392 PRO E O 1
ATOM 22240 N N . ALA D 4 1393 ? 136.261 123.341 203.129 1.00 38.57 1393 ALA E N 1
ATOM 22241 C CA . ALA D 4 1393 ? 135.152 122.703 203.828 1.00 38.57 1393 ALA E CA 1
ATOM 22242 C C . ALA D 4 1393 ? 133.858 123.474 203.616 1.00 38.57 1393 ALA E C 1
ATOM 22243 O O . ALA D 4 1393 ? 132.802 122.879 203.369 1.00 38.57 1393 ALA E O 1
ATOM 22250 N N . GLU D 4 1394 ? 133.921 124.801 203.679 1.00 38.56 1394 GLU E N 1
ATOM 22251 C CA . GLU D 4 1394 ? 132.710 125.583 203.480 1.00 38.56 1394 GLU E CA 1
ATOM 22252 C C . GLU D 4 1394 ? 132.225 125.478 202.041 1.00 38.56 1394 GLU E C 1
ATOM 22253 O O . GLU D 4 1394 ? 131.017 125.427 201.792 1.00 38.56 1394 GLU E O 1
ATOM 22265 N N . ARG D 4 1395 ? 133.146 125.453 201.081 1.00 38.21 1395 ARG E N 1
ATOM 22266 C CA . ARG D 4 1395 ? 132.741 125.298 199.690 1.00 38.21 1395 ARG E CA 1
ATOM 22267 C C . ARG D 4 1395 ? 132.109 123.933 199.451 1.00 38.21 1395 ARG E C 1
ATOM 22268 O O . ARG D 4 1395 ? 131.144 123.814 198.690 1.00 38.21 1395 ARG E O 1
ATOM 22289 N N . ARG D 4 1396 ? 132.644 122.889 200.089 1.00 38.37 1396 ARG E N 1
ATOM 22290 C CA . ARG D 4 1396 ? 132.008 121.576 200.030 1.00 38.37 1396 ARG E CA 1
ATOM 22291 C C . ARG D 4 1396 ? 130.613 121.616 200.633 1.00 38.37 1396 ARG E C 1
ATOM 22292 O O . ARG D 4 1396 ? 129.696 120.962 200.125 1.00 38.37 1396 ARG E O 1
ATOM 22313 N N . ALA D 4 1397 ? 130.430 122.377 201.710 1.00 36.98 1397 ALA E N 1
ATOM 22314 C CA . ALA D 4 1397 ? 129.094 122.513 202.276 1.00 36.98 1397 ALA E CA 1
ATOM 22315 C C . ALA D 4 1397 ? 128.163 123.223 201.301 1.00 36.98 1397 ALA E C 1
ATOM 22316 O O . ALA D 4 1397 ? 126.988 122.863 201.183 1.00 36.98 1397 ALA E O 1
ATOM 22323 N N . MET D 4 1398 ? 128.677 124.227 200.588 1.00 35.93 1398 MET E N 1
ATOM 22324 C CA . MET D 4 1398 ? 127.916 124.951 199.576 1.00 35.93 1398 MET E CA 1
ATOM 22325 C C . MET D 4 1398 ? 127.839 124.218 198.241 1.00 35.93 1398 MET E C 1
ATOM 22326 O O . MET D 4 1398 ? 127.283 124.779 197.292 1.00 35.93 1398 MET E O 1
ATOM 22340 N N . LYS D 4 1399 ? 128.396 123.003 198.145 1.00 35.32 1399 LYS E N 1
ATOM 22341 C CA . LYS D 4 1399 ? 128.610 122.329 196.864 1.00 35.32 1399 LYS E CA 1
ATOM 22342 C C . LYS D 4 1399 ? 127.372 122.286 195.974 1.00 35.32 1399 LYS E C 1
ATOM 22343 O O . LYS D 4 1399 ? 127.447 122.594 194.781 1.00 35.32 1399 LYS E O 1
ATOM 22362 N N . ASP D 4 1400 ? 126.227 121.902 196.534 1.00 34.29 1400 ASP E N 1
ATOM 22363 C CA . ASP D 4 1400 ? 125.028 121.675 195.734 1.00 34.29 1400 ASP E CA 1
ATOM 22364 C C . ASP D 4 1400 ? 124.067 122.853 195.726 1.00 34.29 1400 ASP E C 1
ATOM 22365 O O . ASP D 4 1400 ? 123.136 122.866 194.915 1.00 34.29 1400 ASP E O 1
ATOM 22374 N N . SER D 4 1401 ? 124.263 123.834 196.605 1.00 32.48 1401 SER E N 1
ATOM 22375 C CA . SER D 4 1401 ? 123.286 124.900 196.774 1.00 32.48 1401 SER E CA 1
ATOM 22376 C C . SER D 4 1401 ? 123.285 125.908 195.630 1.00 32.48 1401 SER E C 1
ATOM 22377 O O . SER D 4 1401 ? 122.385 126.753 195.581 1.00 32.48 1401 SER E O 1
ATOM 22385 N N . LEU D 4 1402 ? 124.265 125.854 194.725 1.00 29.98 1402 LEU E N 1
ATOM 22386 C CA . LEU D 4 1402 ? 124.455 126.946 193.772 1.00 29.98 1402 LEU E CA 1
ATOM 22387 C C . LEU D 4 1402 ? 123.255 127.131 192.857 1.00 29.98 1402 LEU E C 1
ATOM 22388 O O . LEU D 4 1402 ? 122.950 128.260 192.460 1.00 29.98 1402 LEU E O 1
ATOM 22404 N N . ASP D 4 1403 ? 122.558 126.049 192.519 1.00 31.14 1403 ASP E N 1
ATOM 22405 C CA . ASP D 4 1403 ? 121.447 126.145 191.582 1.00 31.14 1403 ASP E CA 1
ATOM 22406 C C . ASP D 4 1403 ? 120.312 127.018 192.102 1.00 31.14 1403 ASP E C 1
ATOM 22407 O O . ASP D 4 1403 ? 119.539 127.550 191.297 1.00 31.14 1403 ASP E O 1
ATOM 22416 N N . LYS D 4 1404 ? 120.202 127.197 193.419 1.00 31.58 1404 LYS E N 1
ATOM 22417 C CA . LYS D 4 1404 ? 119.028 127.796 194.040 1.00 31.58 1404 LYS E CA 1
ATOM 22418 C C . LYS D 4 1404 ? 119.237 129.263 194.415 1.00 31.58 1404 LYS E C 1
ATOM 22419 O O . LYS D 4 1404 ? 118.674 129.729 195.411 1.00 31.58 1404 LYS E O 1
ATOM 22438 N N . THR D 4 1405 ? 120.031 130.001 193.639 1.00 30.09 1405 THR E N 1
ATOM 22439 C CA . THR D 4 1405 ? 120.277 131.409 193.920 1.00 30.09 1405 THR E CA 1
ATOM 22440 C C . THR D 4 1405 ? 120.433 132.162 192.606 1.00 30.09 1405 THR E C 1
ATOM 22441 O O . THR D 4 1405 ? 120.729 131.574 191.563 1.00 30.09 1405 THR E O 1
ATOM 22452 N N . ASP D 4 1406 ? 120.231 133.478 192.665 1.00 29.36 1406 ASP E N 1
ATOM 22453 C CA . ASP D 4 1406 ? 120.237 134.277 191.445 1.00 29.36 1406 ASP E CA 1
ATOM 22454 C C . ASP D 4 1406 ? 121.649 134.563 190.953 1.00 29.36 1406 ASP E C 1
ATOM 22455 O O . ASP D 4 1406 ? 121.911 134.487 189.749 1.00 29.36 1406 ASP E O 1
ATOM 22464 N N . ILE D 4 1407 ? 122.563 134.902 191.857 1.00 26.98 1407 ILE E N 1
ATOM 22465 C CA . ILE D 4 1407 ? 123.926 135.277 191.504 1.00 26.98 1407 ILE E CA 1
ATOM 22466 C C . ILE D 4 1407 ? 124.887 134.502 192.391 1.00 26.98 1407 ILE E C 1
ATOM 22467 O O . ILE D 4 1407 ? 124.660 134.369 193.598 1.00 26.98 1407 ILE E O 1
ATOM 22483 N N . VAL D 4 1408 ? 125.960 133.990 191.790 1.00 27.34 1408 VAL E N 1
ATOM 22484 C CA . VAL D 4 1408 ? 127.053 133.344 192.506 1.00 27.34 1408 VAL E CA 1
ATOM 22485 C C . VAL D 4 1408 ? 128.306 134.187 192.320 1.00 27.34 1408 VAL E C 1
ATOM 22486 O O . VAL D 4 1408 ? 128.667 134.526 191.187 1.00 27.34 1408 VAL E O 1
ATOM 22499 N N . ILE D 4 1409 ? 128.968 134.528 193.426 1.00 27.27 1409 ILE E N 1
ATOM 22500 C CA . ILE D 4 1409 ? 130.242 135.243 193.407 1.00 27.27 1409 ILE E CA 1
ATOM 22501 C C . ILE D 4 1409 ? 131.356 134.228 193.591 1.00 27.27 1409 ILE E C 1
ATOM 22502 O O . ILE D 4 1409 ? 131.213 133.277 194.368 1.00 27.27 1409 ILE E O 1
ATOM 22518 N N . THR D 4 1410 ? 132.467 134.422 192.885 1.00 28.40 1410 THR E N 1
ATOM 22519 C CA . THR D 4 1410 ? 133.540 133.439 192.894 1.00 28.40 1410 THR E CA 1
ATOM 22520 C C . THR D 4 1410 ? 134.884 134.111 192.657 1.00 28.40 1410 THR E C 1
ATOM 22521 O O . THR D 4 1410 ? 135.010 134.980 191.793 1.00 28.40 1410 THR E O 1
ATOM 22532 N N . SER D 4 1411 ? 135.882 133.702 193.428 1.00 30.54 1411 SER E N 1
ATOM 22533 C CA . SER D 4 1411 ? 137.243 134.159 193.195 1.00 30.54 1411 SER E CA 1
ATOM 22534 C C . SER D 4 1411 ? 137.864 133.382 192.043 1.00 30.54 1411 SER E C 1
ATOM 22535 O O . SER D 4 1411 ? 137.419 132.283 191.714 1.00 30.54 1411 SER E O 1
ATOM 22543 N N . TYR D 4 1412 ? 138.880 133.967 191.404 1.00 29.61 1412 TYR E N 1
ATOM 22544 C CA . TYR D 4 1412 ? 139.556 133.271 190.313 1.00 29.61 1412 TYR E CA 1
ATOM 22545 C C . TYR D 4 1412 ? 140.198 131.970 190.778 1.00 29.61 1412 TYR E C 1
ATOM 22546 O O . TYR D 4 1412 ? 140.052 130.929 190.127 1.00 29.61 1412 TYR E O 1
ATOM 22564 N N . ASP D 4 1413 ? 140.918 132.004 191.900 1.00 38.96 1413 ASP E N 1
ATOM 22565 C CA . ASP D 4 1413 ? 141.589 130.796 192.362 1.00 38.96 1413 ASP E CA 1
ATOM 22566 C C . ASP D 4 1413 ? 140.590 129.727 192.784 1.00 38.96 1413 ASP E C 1
ATOM 22567 O O . ASP D 4 1413 ? 140.824 128.535 192.554 1.00 38.96 1413 ASP E O 1
ATOM 22576 N N . VAL D 4 1414 ? 139.476 130.126 193.393 1.00 34.63 1414 VAL E N 1
ATOM 22577 C CA . VAL D 4 1414 ? 138.452 129.151 193.739 1.00 34.63 1414 VAL E CA 1
ATOM 22578 C C . VAL D 4 1414 ? 137.860 128.545 192.477 1.00 34.63 1414 VAL E C 1
ATOM 22579 O O . VAL D 4 1414 ? 137.548 127.351 192.435 1.00 34.63 1414 VAL E O 1
ATOM 22592 N N . CYS D 4 1415 ? 137.690 129.357 191.433 1.00 32.98 1415 CYS E N 1
ATOM 22593 C CA . CYS D 4 1415 ? 137.210 128.835 190.160 1.00 32.98 1415 CYS E CA 1
ATOM 22594 C C . CYS D 4 1415 ? 138.171 127.796 189.601 1.00 32.98 1415 CYS E C 1
ATOM 22595 O O . CYS D 4 1415 ? 137.746 126.742 189.115 1.00 32.98 1415 CYS E O 1
ATOM 22603 N N . ARG D 4 1416 ? 139.476 128.079 189.651 1.00 38.54 1416 ARG E N 1
ATOM 22604 C CA . ARG D 4 1416 ? 140.461 127.106 189.179 1.00 38.54 1416 ARG E CA 1
ATOM 22605 C C . ARG D 4 1416 ? 140.389 125.809 189.975 1.00 38.54 1416 ARG E C 1
ATOM 22606 O O . ARG D 4 1416 ? 140.235 124.725 189.403 1.00 38.54 1416 ARG E O 1
ATOM 22627 N N . ASN D 4 1417 ? 140.506 125.897 191.301 1.00 40.05 1417 ASN E N 1
ATOM 22628 C CA . ASN D 4 1417 ? 140.619 124.682 192.101 1.00 40.05 1417 ASN E CA 1
ATOM 22629 C C . ASN D 4 1417 ? 139.321 123.886 192.096 1.00 40.05 1417 ASN E C 1
ATOM 22630 O O . ASN D 4 1417 ? 139.347 122.653 192.009 1.00 40.05 1417 ASN E O 1
ATOM 22641 N N . ASP D 4 1418 ? 138.178 124.568 192.169 1.00 35.49 1418 ASP E N 1
ATOM 22642 C CA . ASP D 4 1418 ? 136.876 123.919 192.219 1.00 35.49 1418 ASP E CA 1
ATOM 22643 C C . ASP D 4 1418 ? 136.174 123.931 190.873 1.00 35.49 1418 ASP E C 1
ATOM 22644 O O . ASP D 4 1418 ? 134.941 123.960 190.827 1.00 35.49 1418 ASP E O 1
ATOM 22653 N N . ILE D 4 1419 ? 136.931 123.921 189.774 1.00 32.14 1419 ILE E N 1
ATOM 22654 C CA . ILE D 4 1419 ? 136.308 123.849 188.456 1.00 32.14 1419 ILE E CA 1
ATOM 22655 C C . ILE D 4 1419 ? 135.472 122.589 188.309 1.00 32.14 1419 ILE E C 1
ATOM 22656 O O . ILE D 4 1419 ? 134.471 122.584 187.585 1.00 32.14 1419 ILE E O 1
ATOM 22672 N N . ASP D 4 1420 ? 135.852 121.508 188.994 1.00 32.64 1420 ASP E N 1
ATOM 22673 C CA . ASP D 4 1420 ? 135.134 120.249 188.848 1.00 32.64 1420 ASP E CA 1
ATOM 22674 C C . ASP D 4 1420 ? 133.670 120.346 189.260 1.00 32.64 1420 ASP E C 1
ATOM 22675 O O . ASP D 4 1420 ? 132.877 119.489 188.856 1.00 32.64 1420 ASP E O 1
ATOM 22684 N N . VAL D 4 1421 ? 133.294 121.351 190.049 1.00 32.80 1421 VAL E N 1
ATOM 22685 C CA . VAL D 4 1421 ? 131.909 121.573 190.438 1.00 32.80 1421 VAL E CA 1
ATOM 22686 C C . VAL D 4 1421 ? 131.339 122.828 189.791 1.00 32.80 1421 VAL E C 1
ATOM 22687 O O . VAL D 4 1421 ? 130.157 122.867 189.448 1.00 32.80 1421 VAL E O 1
ATOM 22700 N N . ILE D 4 1422 ? 132.159 123.864 189.620 1.00 29.96 1422 ILE E N 1
ATOM 22701 C CA . ILE D 4 1422 ? 131.689 125.078 188.964 1.00 29.96 1422 ILE E CA 1
ATOM 22702 C C . ILE D 4 1422 ? 131.307 124.802 187.519 1.00 29.96 1422 ILE E C 1
ATOM 22703 O O . ILE D 4 1422 ? 130.414 125.456 186.973 1.00 29.96 1422 ILE E O 1
ATOM 22719 N N . GLU D 4 1423 ? 131.974 123.850 186.872 1.00 31.12 1423 GLU E N 1
ATOM 22720 C CA . GLU D 4 1423 ? 131.703 123.550 185.474 1.00 31.12 1423 GLU E CA 1
ATOM 22721 C C . GLU D 4 1423 ? 130.409 122.777 185.265 1.00 31.12 1423 GLU E C 1
ATOM 22722 O O . GLU D 4 1423 ? 129.902 122.750 184.140 1.00 31.12 1423 GLU E O 1
ATOM 22734 N N . LYS D 4 1424 ? 129.857 122.159 186.305 1.00 31.66 1424 LYS E N 1
ATOM 22735 C CA . LYS D 4 1424 ? 128.716 121.271 186.135 1.00 31.66 1424 LYS E CA 1
ATOM 22736 C C . LYS D 4 1424 ? 127.388 121.997 185.953 1.00 31.66 1424 LYS E C 1
ATOM 22737 O O . LYS D 4 1424 ? 126.405 121.348 185.582 1.00 31.66 1424 LYS E O 1
ATOM 22756 N N . TYR D 4 1425 ? 127.324 123.302 186.194 1.00 30.47 1425 TYR E N 1
ATOM 22757 C CA . TYR D 4 1425 ? 126.073 124.046 186.172 1.00 30.47 1425 TYR E CA 1
ATOM 22758 C C . TYR D 4 1425 ? 125.988 124.940 184.942 1.00 30.47 1425 TYR E C 1
ATOM 22759 O O . TYR D 4 1425 ? 126.982 125.544 184.532 1.00 30.47 1425 TYR E O 1
ATOM 22777 N N . ASN D 4 1426 ? 124.798 125.009 184.348 1.00 28.68 1426 ASN E N 1
ATOM 22778 C CA . ASN D 4 1426 ? 124.548 125.984 183.292 1.00 28.68 1426 ASN E CA 1
ATOM 22779 C C . ASN D 4 1426 ? 124.408 127.362 183.921 1.00 28.68 1426 ASN E C 1
ATOM 22780 O O . ASN D 4 1426 ? 123.614 127.544 184.848 1.00 28.68 1426 ASN E O 1
ATOM 22791 N N . TRP D 4 1427 ? 125.159 128.338 183.414 1.00 26.57 1427 TRP E N 1
ATOM 22792 C CA . TRP D 4 1427 ? 125.436 129.542 184.182 1.00 26.57 1427 TRP E CA 1
ATOM 22793 C C . TRP D 4 1427 ? 124.762 130.816 183.689 1.00 26.57 1427 TRP E C 1
ATOM 22794 O O . TRP D 4 1427 ? 124.925 131.844 184.343 1.00 26.57 1427 TRP E O 1
ATOM 22815 N N . ASN D 4 1428 ? 124.027 130.804 182.583 1.00 25.72 1428 ASN E N 1
ATOM 22816 C CA . ASN D 4 1428 ? 123.345 132.022 182.095 1.00 25.72 1428 ASN E CA 1
ATOM 22817 C C . ASN D 4 1428 ? 124.406 133.113 181.925 1.00 25.72 1428 ASN E C 1
ATOM 22818 O O . ASN D 4 1428 ? 125.400 132.880 181.221 1.00 25.72 1428 ASN E O 1
ATOM 22829 N N . TYR D 4 1429 ? 124.272 134.284 182.550 1.00 24.15 1429 TYR E N 1
ATOM 22830 C CA . TYR D 4 1429 ? 125.330 135.288 182.475 1.00 24.15 1429 TYR E CA 1
ATOM 22831 C C . TYR D 4 1429 ? 126.551 134.824 183.254 1.00 24.15 1429 TYR E C 1
ATOM 22832 O O . TYR D 4 1429 ? 126.430 134.232 184.328 1.00 24.15 1429 TYR E O 1
ATOM 22850 N N . CYS D 4 1430 ? 127.735 135.108 182.714 1.00 23.97 1430 CYS E N 1
ATOM 22851 C CA . CYS D 4 1430 ? 129.010 134.757 183.339 1.00 23.97 1430 CYS E CA 1
ATOM 22852 C C . CYS D 4 1430 ? 129.943 135.953 183.199 1.00 23.97 1430 CYS E C 1
ATOM 22853 O O . CYS D 4 1430 ? 130.653 136.072 182.199 1.00 23.97 1430 CYS E O 1
ATOM 22861 N N . VAL D 4 1431 ? 129.965 136.817 184.206 1.00 23.77 1431 VAL E N 1
ATOM 22862 C CA . VAL D 4 1431 ? 130.681 138.085 184.148 1.00 23.77 1431 VAL E CA 1
ATOM 22863 C C . VAL D 4 1431 ? 132.070 137.887 184.731 1.00 23.77 1431 VAL E C 1
ATOM 22864 O O . VAL D 4 1431 ? 132.212 137.535 185.906 1.00 23.77 1431 VAL E O 1
ATOM 22877 N N . LEU D 4 1432 ? 133.093 138.145 183.922 1.00 25.26 1432 LEU E N 1
ATOM 22878 C CA . LEU D 4 1432 ? 134.476 138.163 184.390 1.00 25.26 1432 LEU E CA 1
ATOM 22879 C C . LEU D 4 1432 ? 134.834 139.579 184.802 1.00 25.26 1432 LEU E C 1
ATOM 22880 O O . LEU D 4 1432 ? 135.252 140.387 183.973 1.00 25.26 1432 LEU E O 1
ATOM 22896 N N . ASP D 4 1433 ? 134.702 139.886 186.083 1.00 26.46 1433 ASP E N 1
ATOM 22897 C CA . ASP D 4 1433 ? 135.228 141.142 186.582 1.00 26.46 1433 ASP E CA 1
ATOM 22898 C C . ASP D 4 1433 ? 136.746 141.086 186.569 1.00 26.46 1433 ASP E C 1
ATOM 22899 O O . ASP D 4 1433 ? 137.342 140.057 186.890 1.00 26.46 1433 ASP E O 1
ATOM 22908 N N . GLU D 4 1434 ? 137.367 142.202 186.206 1.00 27.52 1434 GLU E N 1
ATOM 22909 C CA . GLU D 4 1434 ? 138.811 142.274 186.003 1.00 27.52 1434 GLU E CA 1
ATOM 22910 C C . GLU D 4 1434 ? 139.266 141.160 185.068 1.00 27.52 1434 GLU E C 1
ATOM 22911 O O . GLU D 4 1434 ? 140.037 140.273 185.430 1.00 27.52 1434 GLU E O 1
ATOM 22923 N N . GLY D 4 1435 ? 138.749 141.214 183.847 1.00 26.59 1435 GLY E N 1
ATOM 22924 C CA . GLY D 4 1435 ? 139.031 140.178 182.883 1.00 26.59 1435 GLY E CA 1
ATOM 22925 C C . GLY D 4 1435 ? 140.423 140.212 182.302 1.00 26.59 1435 GLY E C 1
ATOM 22926 O O . GLY D 4 1435 ? 140.807 139.250 181.634 1.00 26.59 1435 GLY E O 1
ATOM 22930 N N . HIS D 4 1436 ? 141.190 141.278 182.521 1.00 28.20 1436 HIS E N 1
ATOM 22931 C CA . HIS D 4 1436 ? 142.528 141.299 181.945 1.00 28.20 1436 HIS E CA 1
ATOM 22932 C C . HIS D 4 1436 ? 143.477 140.320 182.622 1.00 28.20 1436 HIS E C 1
ATOM 22933 O O . HIS D 4 1436 ? 144.575 140.100 182.102 1.00 28.20 1436 HIS E O 1
ATOM 22947 N N . LEU D 4 1437 ? 143.101 139.729 183.760 1.00 28.61 1437 LEU E N 1
ATOM 22948 C CA . LEU D 4 1437 ? 143.946 138.703 184.357 1.00 28.61 1437 LEU E CA 1
ATOM 22949 C C . LEU D 4 1437 ? 143.977 137.415 183.549 1.00 28.61 1437 LEU E C 1
ATOM 22950 O O . LEU D 4 1437 ? 144.860 136.588 183.795 1.00 28.61 1437 LEU E O 1
ATOM 22966 N N . ILE D 4 1438 ? 143.055 137.220 182.607 1.00 28.10 1438 ILE E N 1
ATOM 22967 C CA . ILE D 4 1438 ? 143.062 136.033 181.766 1.00 28.10 1438 ILE E CA 1
ATOM 22968 C C . ILE D 4 1438 ? 143.728 136.305 180.417 1.00 28.10 1438 ILE E C 1
ATOM 22969 O O . ILE D 4 1438 ? 143.466 135.596 179.449 1.00 28.10 1438 ILE E O 1
ATOM 22985 N N . LYS D 4 1439 ? 144.588 137.324 180.337 1.00 30.27 1439 LYS E N 1
ATOM 22986 C CA . LYS D 4 1439 ? 145.264 137.614 179.077 1.00 30.27 1439 LYS E CA 1
ATOM 22987 C C . LYS D 4 1439 ? 146.187 136.473 178.669 1.00 30.27 1439 LYS E C 1
ATOM 22988 O O . LYS D 4 1439 ? 146.389 136.230 177.476 1.00 30.27 1439 LYS E O 1
ATOM 23007 N N . ASN D 4 1440 ? 146.763 135.772 179.639 1.00 33.77 1440 ASN E N 1
ATOM 23008 C CA . ASN D 4 1440 ? 147.652 134.662 179.324 1.00 33.77 1440 ASN E CA 1
ATOM 23009 C C . ASN D 4 1440 ? 146.849 133.534 178.683 1.00 33.77 1440 ASN E C 1
ATOM 23010 O O . ASN D 4 1440 ? 145.809 133.147 179.220 1.00 33.77 1440 ASN E O 1
ATOM 23021 N N . PRO D 4 1441 ? 147.285 132.975 177.550 1.00 32.54 1441 PRO E N 1
ATOM 23022 C CA . PRO D 4 1441 ? 146.444 131.973 176.881 1.00 32.54 1441 PRO E CA 1
ATOM 23023 C C . PRO D 4 1441 ? 146.457 130.611 177.547 1.00 32.54 1441 PRO E C 1
ATOM 23024 O O . PRO D 4 1441 ? 145.532 129.826 177.308 1.00 32.54 1441 PRO E O 1
ATOM 23035 N N . LYS D 4 1442 ? 147.461 130.307 178.375 1.00 34.49 1442 LYS E N 1
ATOM 23036 C CA . LYS D 4 1442 ? 147.638 128.981 178.952 1.00 34.49 1442 LYS E CA 1
ATOM 23037 C C . LYS D 4 1442 ? 147.593 128.942 180.469 1.00 34.49 1442 LYS E C 1
ATOM 23038 O O . LYS D 4 1442 ? 147.505 127.845 181.026 1.00 34.49 1442 LYS E O 1
ATOM 23057 N N . ALA D 4 1443 ? 147.675 130.087 181.148 1.00 36.95 1443 ALA E N 1
ATOM 23058 C CA . ALA D 4 1443 ? 147.655 130.112 182.606 1.00 36.95 1443 ALA E CA 1
ATOM 23059 C C . ALA D 4 1443 ? 146.417 129.407 183.141 1.00 36.95 1443 ALA E C 1
ATOM 23060 O O . ALA D 4 1443 ? 145.363 129.400 182.502 1.00 36.95 1443 ALA E O 1
ATOM 23067 N N . LYS D 4 1444 ? 146.563 128.800 184.319 1.00 41.84 1444 LYS E N 1
ATOM 23068 C CA . LYS D 4 1444 ? 145.584 127.822 184.783 1.00 41.84 1444 LYS E CA 1
ATOM 23069 C C . LYS D 4 1444 ? 144.197 128.427 184.958 1.00 41.84 1444 LYS E C 1
ATOM 23070 O O . LYS D 4 1444 ? 143.195 127.783 184.627 1.00 41.84 1444 LYS E O 1
ATOM 23089 N N . ILE D 4 1445 ? 144.105 129.647 185.495 1.00 34.35 1445 ILE E N 1
ATOM 23090 C CA . ILE D 4 1445 ? 142.784 130.243 185.686 1.00 34.35 1445 ILE E CA 1
ATOM 23091 C C . ILE D 4 1445 ? 142.108 130.482 184.346 1.00 34.35 1445 ILE E C 1
ATOM 23092 O O . ILE D 4 1445 ? 140.878 130.415 184.242 1.00 34.35 1445 ILE E O 1
ATOM 23108 N N . THR D 4 1446 ? 142.887 130.750 183.299 1.00 32.75 1446 THR E N 1
ATOM 23109 C CA . THR D 4 1446 ? 142.295 130.944 181.982 1.00 32.75 1446 THR E CA 1
ATOM 23110 C C . THR D 4 1446 ? 141.852 129.620 181.391 1.00 32.75 1446 THR E C 1
ATOM 23111 O O . THR D 4 1446 ? 140.783 129.534 180.783 1.00 32.75 1446 THR E O 1
ATOM 23122 N N . LEU D 4 1447 ? 142.661 128.579 181.559 1.00 32.20 1447 LEU E N 1
ATOM 23123 C CA . LEU D 4 1447 ? 142.252 127.262 181.099 1.00 32.20 1447 LEU E CA 1
ATOM 23124 C C . LEU D 4 1447 ? 141.028 126.775 181.856 1.00 32.20 1447 LEU E C 1
ATOM 23125 O O . LEU D 4 1447 ? 140.267 125.954 181.337 1.00 32.20 1447 LEU E O 1
ATOM 23141 N N . ALA D 4 1448 ? 140.823 127.267 183.078 1.00 31.57 1448 ALA E N 1
ATOM 23142 C CA . ALA D 4 1448 ? 139.638 126.905 183.845 1.00 31.57 1448 ALA E CA 1
ATOM 23143 C C . ALA D 4 1448 ? 138.412 127.675 183.370 1.00 31.57 1448 ALA E C 1
ATOM 23144 O O . ALA D 4 1448 ? 137.359 127.087 183.102 1.00 31.57 1448 ALA E O 1
ATOM 23151 N N . VAL D 4 1449 ? 138.524 129.003 183.287 1.00 28.14 1449 VAL E N 1
ATOM 23152 C CA . VAL D 4 1449 ? 137.377 129.842 182.946 1.00 28.14 1449 VAL E CA 1
ATOM 23153 C C . VAL D 4 1449 ? 136.824 129.480 181.577 1.00 28.14 1449 VAL E C 1
ATOM 23154 O O . VAL D 4 1449 ? 135.607 129.471 181.367 1.00 28.14 1449 VAL E O 1
ATOM 23167 N N . LYS D 4 1450 ? 137.700 129.192 180.619 1.00 27.86 1450 LYS E N 1
ATOM 23168 C CA . LYS D 4 1450 ? 137.238 128.897 179.270 1.00 27.86 1450 LYS E CA 1
ATOM 23169 C C . LYS D 4 1450 ? 136.449 127.598 179.180 1.00 27.86 1450 LYS E C 1
ATOM 23170 O O . LYS D 4 1450 ? 135.826 127.349 178.144 1.00 27.86 1450 LYS E O 1
ATOM 23189 N N . ARG D 4 1451 ? 136.465 126.765 180.218 1.00 29.92 1451 ARG E N 1
ATOM 23190 C CA . ARG D 4 1451 ? 135.679 125.541 180.217 1.00 29.92 1451 ARG E CA 1
ATOM 23191 C C . ARG D 4 1451 ? 134.227 125.763 180.622 1.00 29.92 1451 ARG E C 1
ATOM 23192 O O . ARG D 4 1451 ? 133.390 124.893 180.366 1.00 29.92 1451 ARG E O 1
ATOM 23213 N N . LEU D 4 1452 ? 133.909 126.892 181.248 1.00 27.71 1452 LEU E N 1
ATOM 23214 C CA . LEU D 4 1452 ? 132.563 127.119 181.759 1.00 27.71 1452 LEU E CA 1
ATOM 23215 C C . LEU D 4 1452 ? 131.568 127.300 180.622 1.00 27.71 1452 LEU E C 1
ATOM 23216 O O . LEU D 4 1452 ? 131.805 128.076 179.693 1.00 27.71 1452 LEU E O 1
ATOM 23232 N N . THR D 4 1453 ? 130.454 126.577 180.698 1.00 26.44 1453 THR E N 1
ATOM 23233 C CA . THR D 4 1453 ? 129.329 126.831 179.807 1.00 26.44 1453 THR E CA 1
ATOM 23234 C C . THR D 4 1453 ? 128.512 128.015 180.306 1.00 26.44 1453 THR E C 1
ATOM 23235 O O . THR D 4 1453 ? 128.317 128.186 181.510 1.00 26.44 1453 THR E O 1
ATOM 23246 N N . SER D 4 1454 ? 128.026 128.833 179.377 1.00 23.14 1454 SER E N 1
ATOM 23247 C CA . SER D 4 1454 ? 127.234 129.993 179.756 1.00 23.14 1454 SER E CA 1
ATOM 23248 C C . SER D 4 1454 ? 126.497 130.522 178.533 1.00 23.14 1454 SER E C 1
ATOM 23249 O O . SER D 4 1454 ? 126.943 130.351 177.396 1.00 23.14 1454 SER E O 1
ATOM 23257 N N . ASN D 4 1455 ? 125.358 131.174 178.786 1.00 22.90 1455 ASN E N 1
ATOM 23258 C CA . ASN D 4 1455 ? 124.553 131.722 177.699 1.00 22.90 1455 ASN E CA 1
ATOM 23259 C C . ASN D 4 1455 ? 125.076 133.073 177.233 1.00 22.90 1455 ASN E C 1
ATOM 23260 O O . ASN D 4 1455 ? 125.097 133.346 176.029 1.00 22.90 1455 ASN E O 1
ATOM 23271 N N . HIS D 4 1456 ? 125.483 133.931 178.164 1.00 22.42 1456 HIS E N 1
ATOM 23272 C CA . HIS D 4 1456 ? 126.038 135.236 177.840 1.00 22.42 1456 HIS E CA 1
ATOM 23273 C C . HIS D 4 1456 ? 127.295 135.457 178.661 1.00 22.42 1456 HIS E C 1
ATOM 23274 O O . HIS D 4 1456 ? 127.345 135.103 179.840 1.00 22.42 1456 HIS E O 1
ATOM 23288 N N . ARG D 4 1457 ? 128.307 136.031 178.027 1.00 21.29 1457 ARG E N 1
ATOM 23289 C CA . ARG D 4 1457 ? 129.601 136.262 178.640 1.00 21.29 1457 ARG E CA 1
ATOM 23290 C C . ARG D 4 1457 ? 129.936 137.737 178.518 1.00 21.29 1457 ARG E C 1
ATOM 23291 O O . ARG D 4 1457 ? 129.513 138.404 177.573 1.00 21.29 1457 ARG E O 1
ATOM 23312 N N . LEU D 4 1458 ? 130.685 138.251 179.487 1.00 21.77 1458 LEU E N 1
ATOM 23313 C CA . LEU D 4 1458 ? 130.910 139.689 179.575 1.00 21.77 1458 LEU E CA 1
ATOM 23314 C C . LEU D 4 1458 ? 132.136 139.952 180.428 1.00 21.77 1458 LEU E C 1
ATOM 23315 O O . LEU D 4 1458 ? 132.128 139.661 181.625 1.00 21.77 1458 LEU E O 1
ATOM 23331 N N . ILE D 4 1459 ? 133.167 140.499 179.829 1.00 23.15 1459 ILE E N 1
ATOM 23332 C CA . ILE D 4 1459 ? 134.375 140.885 180.544 1.00 23.15 1459 ILE E CA 1
ATOM 23333 C C . ILE D 4 1459 ? 134.246 142.337 180.977 1.00 23.15 1459 ILE E C 1
ATOM 23334 O O . ILE D 4 1459 ? 133.711 143.168 180.238 1.00 23.15 1459 ILE E O 1
ATOM 23350 N N . LEU D 4 1460 ? 134.724 142.644 182.184 1.00 23.56 1460 LEU E N 1
ATOM 23351 C CA . LEU D 4 1460 ? 134.920 144.012 182.648 1.00 23.56 1460 LEU E CA 1
ATOM 23352 C C . LEU D 4 1460 ? 136.398 144.221 182.937 1.00 23.56 1460 LEU E C 1
ATOM 23353 O O . LEU D 4 1460 ? 137.024 143.393 183.602 1.00 23.56 1460 LEU E O 1
ATOM 23369 N N . THR D 4 1461 ? 136.959 145.322 182.441 1.00 25.09 1461 THR E N 1
ATOM 23370 C CA . THR D 4 1461 ? 138.366 145.625 182.658 1.00 25.09 1461 THR E CA 1
ATOM 23371 C C . THR D 4 1461 ? 138.548 147.116 182.860 1.00 25.09 1461 THR E C 1
ATOM 23372 O O . THR D 4 1461 ? 137.714 147.928 182.458 1.00 25.09 1461 THR E O 1
ATOM 23383 N N . GLY D 4 1462 ? 139.666 147.468 183.478 1.00 27.53 1462 GLY E N 1
ATOM 23384 C CA . GLY D 4 1462 ? 140.099 148.846 183.502 1.00 27.53 1462 GLY E CA 1
ATOM 23385 C C . GLY D 4 1462 ? 140.841 149.170 182.227 1.00 27.53 1462 GLY E C 1
ATOM 23386 O O . GLY D 4 1462 ? 140.588 150.194 181.590 1.00 27.53 1462 GLY E O 1
ATOM 23390 N N . THR D 4 1463 ? 141.761 148.284 181.849 1.00 30.39 1463 THR E N 1
ATOM 23391 C CA . THR D 4 1463 ? 142.581 148.424 180.662 1.00 30.39 1463 THR E CA 1
ATOM 23392 C C . THR D 4 1463 ? 142.640 147.072 179.960 1.00 30.39 1463 THR E C 1
ATOM 23393 O O . THR D 4 1463 ? 142.962 146.064 180.605 1.00 30.39 1463 THR E O 1
ATOM 23404 N N . PRO D 4 1464 ? 142.361 147.003 178.653 1.00 28.93 1464 PRO E N 1
ATOM 23405 C CA . PRO D 4 1464 ? 142.305 145.689 178.007 1.00 28.93 1464 PRO E CA 1
ATOM 23406 C C . PRO D 4 1464 ? 143.671 145.171 177.595 1.00 28.93 1464 PRO E C 1
ATOM 23407 O O . PRO D 4 1464 ? 143.883 143.956 177.541 1.00 28.93 1464 PRO E O 1
ATOM 23418 N N . ILE D 4 1465 ? 144.603 146.082 177.307 1.00 32.33 1465 ILE E N 1
ATOM 23419 C CA . ILE D 4 1465 ? 145.925 145.738 176.796 1.00 32.33 1465 ILE E CA 1
ATOM 23420 C C . ILE D 4 1465 ? 146.964 146.578 177.515 1.00 32.33 1465 ILE E C 1
ATOM 23421 O O . ILE D 4 1465 ? 146.660 147.641 178.063 1.00 32.33 1465 ILE E O 1
ATOM 23437 N N . GLN D 4 1466 ? 148.203 146.095 177.503 1.00 34.51 1466 GLN E N 1
ATOM 23438 C CA . GLN D 4 1466 ? 149.335 146.822 178.061 1.00 34.51 1466 GLN E CA 1
ATOM 23439 C C . GLN D 4 1466 ? 150.190 147.499 176.999 1.00 34.51 1466 GLN E C 1
ATOM 23440 O O . GLN D 4 1466 ? 150.558 148.666 177.166 1.00 34.51 1466 GLN E O 1
ATOM 23454 N N . ASN D 4 1467 ? 150.524 146.790 175.916 1.00 36.56 1467 ASN E N 1
ATOM 23455 C CA . ASN D 4 1467 ? 151.389 147.329 174.872 1.00 36.56 1467 ASN E CA 1
ATOM 23456 C C . ASN D 4 1467 ? 150.781 147.213 173.481 1.00 36.56 1467 ASN E C 1
ATOM 23457 O O . ASN D 4 1467 ? 150.941 148.121 172.660 1.00 36.56 1467 ASN E O 1
ATOM 23468 N N . ASN D 4 1468 ? 150.075 146.116 173.208 1.00 36.76 1468 ASN E N 1
ATOM 23469 C CA . ASN D 4 1468 ? 149.718 145.750 171.845 1.00 36.76 1468 ASN E CA 1
ATOM 23470 C C . ASN D 4 1468 ? 148.305 145.193 171.791 1.00 36.76 1468 ASN E C 1
ATOM 23471 O O . ASN D 4 1468 ? 147.852 144.528 172.726 1.00 36.76 1468 ASN E O 1
ATOM 23482 N N . VAL D 4 1469 ? 147.616 145.465 170.681 1.00 32.93 1469 VAL E N 1
ATOM 23483 C CA . VAL D 4 1469 ? 146.271 144.944 170.480 1.00 32.93 1469 VAL E CA 1
ATOM 23484 C C . VAL D 4 1469 ? 146.251 143.426 170.413 1.00 32.93 1469 VAL E C 1
ATOM 23485 O O . VAL D 4 1469 ? 145.200 142.816 170.630 1.00 32.93 1469 VAL E O 1
ATOM 23498 N N . LEU D 4 1470 ? 147.385 142.790 170.108 1.00 35.02 1470 LEU E N 1
ATOM 23499 C CA . LEU D 4 1470 ? 147.421 141.334 170.028 1.00 35.02 1470 LEU E CA 1
ATOM 23500 C C . LEU D 4 1470 ? 147.181 140.658 171.371 1.00 35.02 1470 LEU E C 1
ATOM 23501 O O . LEU D 4 1470 ? 146.930 139.450 171.396 1.00 35.02 1470 LEU E O 1
ATOM 23517 N N . GLU D 4 1471 ? 147.252 141.393 172.482 1.00 34.16 1471 GLU E N 1
ATOM 23518 C CA . GLU D 4 1471 ? 146.929 140.811 173.778 1.00 34.16 1471 GLU E CA 1
ATOM 23519 C C . GLU D 4 1471 ? 145.448 140.482 173.910 1.00 34.16 1471 GLU E C 1
ATOM 23520 O O . GLU D 4 1471 ? 145.070 139.766 174.840 1.00 34.16 1471 GLU E O 1
ATOM 23532 N N . LEU D 4 1472 ? 144.604 140.984 173.007 1.00 28.73 1472 LEU E N 1
ATOM 23533 C CA . LEU D 4 1472 ? 143.171 140.759 173.118 1.00 28.73 1472 LEU E CA 1
ATOM 23534 C C . LEU D 4 1472 ? 142.769 139.316 172.869 1.00 28.73 1472 LEU E C 1
ATOM 23535 O O . LEU D 4 1472 ? 141.626 138.961 173.167 1.00 28.73 1472 LEU E O 1
ATOM 23551 N N . TRP D 4 1473 ? 143.659 138.484 172.322 1.00 29.73 1473 TRP E N 1
ATOM 23552 C CA . TRP D 4 1473 ? 143.221 137.206 171.768 1.00 29.73 1473 TRP E CA 1
ATOM 23553 C C . TRP D 4 1473 ? 142.572 136.322 172.821 1.00 29.73 1473 TRP E C 1
ATOM 23554 O O . TRP D 4 1473 ? 141.547 135.690 172.557 1.00 29.73 1473 TRP E O 1
ATOM 23575 N N . SER D 4 1474 ? 143.160 136.242 174.013 1.00 28.61 1474 SER E N 1
ATOM 23576 C CA . SER D 4 1474 ? 142.613 135.332 175.012 1.00 28.61 1474 SER E CA 1
ATOM 23577 C C . SER D 4 1474 ? 141.232 135.774 175.476 1.00 28.61 1474 SER E C 1
ATOM 23578 O O . SER D 4 1474 ? 140.350 134.934 175.702 1.00 28.61 1474 SER E O 1
ATOM 23586 N N . LEU D 4 1475 ? 141.011 137.084 175.591 1.00 25.05 1475 LEU E N 1
ATOM 23587 C CA . LEU D 4 1475 ? 139.715 137.566 176.047 1.00 25.05 1475 LEU E CA 1
ATOM 23588 C C . LEU D 4 1475 ? 138.625 137.168 175.065 1.00 25.05 1475 LEU E C 1
ATOM 23589 O O . LEU D 4 1475 ? 137.568 136.665 175.462 1.00 25.05 1475 LEU E O 1
ATOM 23605 N N . PHE D 4 1476 ? 138.877 137.360 173.771 1.00 23.85 1476 PHE E N 1
ATOM 23606 C CA . PHE D 4 1476 ? 137.865 137.030 172.776 1.00 23.85 1476 PHE E CA 1
ATOM 23607 C C . PHE D 4 1476 ? 137.764 135.532 172.538 1.00 23.85 1476 PHE E C 1
ATOM 23608 O O . PHE D 4 1476 ? 136.719 135.052 172.092 1.00 23.85 1476 PHE E O 1
ATOM 23625 N N . ASP D 4 1477 ? 138.827 134.779 172.806 1.00 25.90 1477 ASP E N 1
ATOM 23626 C CA . ASP D 4 1477 ? 138.690 133.331 172.826 1.00 25.90 1477 ASP E CA 1
ATOM 23627 C C . ASP D 4 1477 ? 137.811 132.865 173.976 1.00 25.90 1477 ASP E C 1
ATOM 23628 O O . ASP D 4 1477 ? 137.175 131.813 173.866 1.00 25.90 1477 ASP E O 1
ATOM 23637 N N . PHE D 4 1478 ? 137.762 133.616 175.079 1.00 24.09 1478 PHE E N 1
ATOM 23638 C CA . PHE D 4 1478 ? 136.807 133.284 176.136 1.00 24.09 1478 PHE E CA 1
ATOM 23639 C C . PHE D 4 1478 ? 135.394 133.688 175.745 1.00 24.09 1478 PHE E C 1
ATOM 23640 O O . PHE D 4 1478 ? 134.466 132.880 175.834 1.00 24.09 1478 PHE E O 1
ATOM 23657 N N . LEU D 4 1479 ? 135.214 134.936 175.311 1.00 22.71 1479 LEU E N 1
ATOM 23658 C CA . LEU D 4 1479 ? 133.870 135.448 175.053 1.00 22.71 1479 LEU E CA 1
ATOM 23659 C C . LEU D 4 1479 ? 133.188 134.700 173.919 1.00 22.71 1479 LEU E C 1
ATOM 23660 O O . LEU D 4 1479 ? 132.062 134.214 174.070 1.00 22.71 1479 LEU E O 1
ATOM 23676 N N . MET D 4 1480 ? 133.860 134.592 172.777 1.00 22.45 1480 MET E N 1
ATOM 23677 C CA . MET D 4 1480 ? 133.274 134.035 171.561 1.00 22.45 1480 MET E CA 1
ATOM 23678 C C . MET D 4 1480 ? 134.282 133.039 171.011 1.00 22.45 1480 MET E C 1
ATOM 23679 O O . MET D 4 1480 ? 135.222 133.427 170.307 1.00 22.45 1480 MET E O 1
ATOM 23693 N N . PRO D 4 1481 ? 134.143 131.736 171.344 1.00 21.75 1481 PRO E N 1
ATOM 23694 C CA . PRO D 4 1481 ? 135.181 130.768 170.967 1.00 21.75 1481 PRO E CA 1
ATOM 23695 C C . PRO D 4 1481 ? 135.527 130.785 169.492 1.00 21.75 1481 PRO E C 1
ATOM 23696 O O . PRO D 4 1481 ? 134.666 130.589 168.633 1.00 21.75 1481 PRO E O 1
ATOM 23707 N N . GLY D 4 1482 ? 136.794 131.044 169.199 1.00 23.69 1482 GLY E N 1
ATOM 23708 C CA . GLY D 4 1482 ? 137.253 131.061 167.832 1.00 23.69 1482 GLY E CA 1
ATOM 23709 C C . GLY D 4 1482 ? 136.855 132.269 167.022 1.00 23.69 1482 GLY E C 1
ATOM 23710 O O . GLY D 4 1482 ? 137.024 132.244 165.803 1.00 23.69 1482 GLY E O 1
ATOM 23714 N N . PHE D 4 1483 ? 136.348 133.336 167.641 1.00 22.40 1483 PHE E N 1
ATOM 23715 C CA . PHE D 4 1483 ? 135.953 134.500 166.855 1.00 22.40 1483 PHE E CA 1
ATOM 23716 C C . PHE D 4 1483 ? 137.137 135.082 166.102 1.00 22.40 1483 PHE E C 1
ATOM 23717 O O . PHE D 4 1483 ? 137.009 135.464 164.935 1.00 22.40 1483 PHE E O 1
ATOM 23734 N N . LEU D 4 1484 ? 138.297 135.150 166.749 1.00 26.76 1484 LEU E N 1
ATOM 23735 C CA . LEU D 4 1484 ? 139.535 135.561 166.107 1.00 26.76 1484 LEU E CA 1
ATOM 23736 C C . LEU D 4 1484 ? 140.379 134.374 165.661 1.00 26.76 1484 LEU E C 1
ATOM 23737 O O . LEU D 4 1484 ? 141.539 134.559 165.288 1.00 26.76 1484 LEU E O 1
ATOM 23753 N N . GLY D 4 1485 ? 139.822 133.169 165.680 1.00 28.37 1485 GLY E N 1
ATOM 23754 C CA . GLY D 4 1485 ? 140.521 131.974 165.262 1.00 28.37 1485 GLY E CA 1
ATOM 23755 C C . GLY D 4 1485 ? 141.301 131.319 166.389 1.00 28.37 1485 GLY E C 1
ATOM 23756 O O . GLY D 4 1485 ? 141.544 131.897 167.445 1.00 28.37 1485 GLY E O 1
ATOM 23760 N N . ALA D 4 1486 ? 141.690 130.070 166.148 1.00 31.30 1486 ALA E N 1
ATOM 23761 C CA . ALA D 4 1486 ? 142.563 129.370 167.073 1.00 31.30 1486 ALA E CA 1
ATOM 23762 C C . ALA D 4 1486 ? 143.924 130.053 167.108 1.00 31.30 1486 ALA E C 1
ATOM 23763 O O . ALA D 4 1486 ? 144.258 130.866 166.243 1.00 31.30 1486 ALA E O 1
ATOM 23770 N N . GLU D 4 1487 ? 144.714 129.712 168.128 1.00 33.43 1487 GLU E N 1
ATOM 23771 C CA . GLU D 4 1487 ? 145.872 130.531 168.471 1.00 33.43 1487 GLU E CA 1
ATOM 23772 C C . GLU D 4 1487 ? 146.876 130.587 167.331 1.00 33.43 1487 GLU E C 1
ATOM 23773 O O . GLU D 4 1487 ? 147.409 131.654 167.017 1.00 33.43 1487 GLU E O 1
ATOM 23785 N N . LYS D 4 1488 ? 147.154 129.449 166.699 1.00 35.24 1488 LYS E N 1
ATOM 23786 C CA . LYS D 4 1488 ? 148.072 129.463 165.565 1.00 35.24 1488 LYS E CA 1
ATOM 23787 C C . LYS D 4 1488 ? 147.504 130.278 164.407 1.00 35.24 1488 LYS E C 1
ATOM 23788 O O . LYS D 4 1488 ? 148.243 130.998 163.725 1.00 35.24 1488 LYS E O 1
ATOM 23807 N N . VAL D 4 1489 ? 146.193 130.179 164.171 1.00 32.39 1489 VAL E N 1
ATOM 23808 C CA . VAL D 4 1489 ? 145.589 130.899 163.055 1.00 32.39 1489 VAL E CA 1
ATOM 23809 C C . VAL D 4 1489 ? 145.616 132.399 163.314 1.00 32.39 1489 VAL E C 1
ATOM 23810 O O . VAL D 4 1489 ? 145.923 133.194 162.418 1.00 32.39 1489 VAL E O 1
ATOM 23823 N N . PHE D 4 1490 ? 145.301 132.814 164.540 1.00 32.71 1490 PHE E N 1
ATOM 23824 C CA . PHE D 4 1490 ? 145.409 134.228 164.875 1.00 32.71 1490 PHE E CA 1
ATOM 23825 C C . PHE D 4 1490 ? 146.851 134.705 164.800 1.00 32.71 1490 PHE E C 1
ATOM 23826 O O . PHE D 4 1490 ? 147.116 135.831 164.368 1.00 32.71 1490 PHE E O 1
ATOM 23843 N N . LEU D 4 1491 ? 147.797 133.877 165.245 1.00 35.89 1491 LEU E N 1
ATOM 23844 C CA . LEU D 4 1491 ? 149.191 134.301 165.258 1.00 35.89 1491 LEU E CA 1
ATOM 23845 C C . LEU D 4 1491 ? 149.721 134.502 163.848 1.00 35.89 1491 LEU E C 1
ATOM 23846 O O . LEU D 4 1491 ? 150.277 135.560 163.531 1.00 35.89 1491 LEU E O 1
ATOM 23862 N N . ASP D 4 1492 ? 149.556 133.506 162.979 1.00 36.97 1492 ASP E N 1
ATOM 23863 C CA . ASP D 4 1492 ? 150.127 133.642 161.645 1.00 36.97 1492 ASP E CA 1
ATOM 23864 C C . ASP D 4 1492 ? 149.319 134.595 160.778 1.00 36.97 1492 ASP E C 1
ATOM 23865 O O . ASP D 4 1492 ? 149.874 135.194 159.851 1.00 36.97 1492 ASP E O 1
ATOM 23874 N N . ARG D 4 1493 ? 148.021 134.753 161.046 1.00 35.88 1493 ARG E N 1
ATOM 23875 C CA . ARG D 4 1493 ? 147.244 135.705 160.262 1.00 35.88 1493 ARG E CA 1
ATOM 23876 C C . ARG D 4 1493 ? 147.589 137.144 160.631 1.00 35.88 1493 ARG E C 1
ATOM 23877 O O . ARG D 4 1493 ? 147.821 137.972 159.743 1.00 35.88 1493 ARG E O 1
ATOM 23898 N N . PHE D 4 1494 ? 147.653 137.455 161.930 1.00 36.44 1494 PHE E N 1
ATOM 23899 C CA . PHE D 4 1494 ? 147.847 138.821 162.411 1.00 36.44 1494 PHE E CA 1
ATOM 23900 C C . PHE D 4 1494 ? 149.153 139.016 163.159 1.00 36.44 1494 PHE E C 1
ATOM 23901 O O . PHE D 4 1494 ? 149.909 139.939 162.836 1.00 36.44 1494 PHE E O 1
ATOM 23918 N N . ALA D 4 1495 ? 149.434 138.187 164.165 1.00 39.42 1495 ALA E N 1
ATOM 23919 C CA . ALA D 4 1495 ? 150.497 138.513 165.112 1.00 39.42 1495 ALA E CA 1
ATOM 23920 C C . ALA D 4 1495 ? 151.864 138.517 164.443 1.00 39.42 1495 ALA E C 1
ATOM 23921 O O . ALA D 4 1495 ? 152.645 139.457 164.617 1.00 39.42 1495 ALA E O 1
ATOM 23928 N N . LYS D 4 1496 ? 152.189 137.462 163.703 1.00 42.05 1496 LYS E N 1
ATOM 23929 C CA . LYS D 4 1496 ? 153.514 137.402 163.091 1.00 42.05 1496 LYS E CA 1
ATOM 23930 C C . LYS D 4 1496 ? 153.731 138.503 162.062 1.00 42.05 1496 LYS E C 1
ATOM 23931 O O . LYS D 4 1496 ? 154.803 139.130 162.087 1.00 42.05 1496 LYS E O 1
ATOM 23950 N N . PRO D 4 1497 ? 152.802 138.787 161.142 1.00 43.02 1497 PRO E N 1
ATOM 23951 C CA . PRO D 4 1497 ? 152.984 139.962 160.268 1.00 43.02 1497 PRO E CA 1
ATOM 23952 C C . PRO D 4 1497 ? 153.178 141.273 161.018 1.00 43.02 1497 PRO E C 1
ATOM 23953 O O . PRO D 4 1497 ? 154.077 142.053 160.673 1.00 43.02 1497 PRO E O 1
ATOM 23964 N N . ILE D 4 1498 ? 152.377 141.525 162.054 1.00 42.82 1498 ILE E N 1
ATOM 23965 C CA . ILE D 4 1498 ? 152.490 142.779 162.790 1.00 42.82 1498 ILE E CA 1
ATOM 23966 C C . ILE D 4 1498 ? 153.844 142.867 163.479 1.00 42.82 1498 ILE E C 1
ATOM 23967 O O . ILE D 4 1498 ? 154.545 143.878 163.371 1.00 42.82 1498 ILE E O 1
ATOM 23983 N N . ALA D 4 1499 ? 154.235 141.807 164.189 1.00 47.27 1499 ALA E N 1
ATOM 23984 C CA . ALA D 4 1499 ? 155.508 141.812 164.901 1.00 47.27 1499 ALA E CA 1
ATOM 23985 C C . ALA D 4 1499 ? 156.675 141.964 163.936 1.00 47.27 1499 ALA E C 1
ATOM 23986 O O . ALA D 4 1499 ? 157.611 142.730 164.192 1.00 47.27 1499 ALA E O 1
ATOM 23993 N N . ASN D 4 1500 ? 156.640 141.234 162.819 1.00 51.42 1500 ASN E N 1
ATOM 23994 C CA . ASN D 4 1500 ? 157.711 141.333 161.837 1.00 51.42 1500 ASN E CA 1
ATOM 23995 C C . ASN D 4 1500 ? 157.806 142.740 161.267 1.00 51.42 1500 ASN E C 1
ATOM 23996 O O . ASN D 4 1500 ? 158.906 143.238 161.003 1.00 51.42 1500 ASN E O 1
ATOM 24007 N N . SER D 4 1501 ? 156.665 143.403 161.079 1.00 52.46 1501 SER E N 1
ATOM 24008 C CA . SER D 4 1501 ? 156.671 144.728 160.474 1.00 52.46 1501 SER E CA 1
ATOM 24009 C C . SER D 4 1501 ? 157.192 145.818 161.404 1.00 52.46 1501 SER E C 1
ATOM 24010 O O . SER D 4 1501 ? 157.425 146.937 160.937 1.00 52.46 1501 SER E O 1
ATOM 24018 N N . ARG D 4 1502 ? 157.379 145.535 162.696 1.00 50.48 1502 ARG E N 1
ATOM 24019 C CA . ARG D 4 1502 ? 157.831 146.584 163.605 1.00 50.48 1502 ARG E CA 1
ATOM 24020 C C . ARG D 4 1502 ? 159.302 146.917 163.400 1.00 50.48 1502 ARG E C 1
ATOM 24021 O O . ARG D 4 1502 ? 159.709 148.066 163.608 1.00 50.48 1502 ARG E O 1
ATOM 24042 N N . TYR D 4 1503 ? 160.108 145.944 162.986 1.00 58.20 1503 TYR E N 1
ATOM 24043 C CA . TYR D 4 1503 ? 161.546 146.146 162.889 1.00 58.20 1503 TYR E CA 1
ATOM 24044 C C . TYR D 4 1503 ? 161.909 146.884 161.607 1.00 58.20 1503 TYR E C 1
ATOM 24045 O O . TYR D 4 1503 ? 161.160 146.879 160.625 1.00 58.20 1503 TYR E O 1
ATOM 24063 N N . SER D 4 1504 ? 163.078 147.528 161.627 1.00 61.01 1504 SER E N 1
ATOM 24064 C CA . SER D 4 1504 ? 163.667 148.060 160.406 1.00 61.01 1504 SER E CA 1
ATOM 24065 C C . SER D 4 1504 ? 164.094 146.960 159.443 1.00 61.01 1504 SER E C 1
ATOM 24066 O O . SER D 4 1504 ? 164.342 147.249 158.267 1.00 61.01 1504 SER E O 1
ATOM 24074 N N . LYS D 4 1505 ? 164.190 145.716 159.917 1.00 58.86 1505 LYS E N 1
ATOM 24075 C CA . LYS D 4 1505 ? 164.537 144.598 159.047 1.00 58.86 1505 LYS E CA 1
ATOM 24076 C C . LYS D 4 1505 ? 163.497 144.412 157.948 1.00 58.86 1505 LYS E C 1
ATOM 24077 O O . LYS D 4 1505 ? 163.833 144.020 156.824 1.00 58.86 1505 LYS E O 1
ATOM 24096 N N . ALA D 4 1506 ? 162.232 144.700 158.250 1.00 58.08 1506 ALA E N 1
ATOM 24097 C CA . ALA D 4 1506 ? 161.147 144.433 157.316 1.00 58.08 1506 ALA E CA 1
ATOM 24098 C C . ALA D 4 1506 ? 161.270 145.290 156.062 1.00 58.08 1506 ALA E C 1
ATOM 24099 O O . ALA D 4 1506 ? 161.566 146.486 156.137 1.00 58.08 1506 ALA E O 1
ATOM 24106 N N . SER D 4 1507 ? 161.049 144.670 154.905 1.00 57.44 1507 SER E N 1
ATOM 24107 C CA . SER D 4 1507 ? 160.919 145.418 153.665 1.00 57.44 1507 SER E CA 1
ATOM 24108 C C . SER D 4 1507 ? 159.614 146.208 153.668 1.00 57.44 1507 SER E C 1
ATOM 24109 O O . SER D 4 1507 ? 158.726 145.986 154.493 1.00 57.44 1507 SER E O 1
ATOM 24117 N N . SER D 4 1508 ? 159.505 147.146 152.723 1.00 56.10 1508 SER E N 1
ATOM 24118 C CA . SER D 4 1508 ? 158.305 147.973 152.647 1.00 56.10 1508 SER E CA 1
ATOM 24119 C C . SER D 4 1508 ? 157.059 147.130 152.417 1.00 56.10 1508 SER E C 1
ATOM 24120 O O . SER D 4 1508 ? 155.984 147.463 152.928 1.00 56.10 1508 SER E O 1
ATOM 24128 N N . LYS D 4 1509 ? 157.180 146.037 151.656 1.00 56.17 1509 LYS E N 1
ATOM 24129 C CA . LYS D 4 1509 ? 156.043 145.138 151.476 1.00 56.17 1509 LYS E CA 1
ATOM 24130 C C . LYS D 4 1509 ? 155.613 144.543 152.807 1.00 56.17 1509 LYS E C 1
ATOM 24131 O O . LYS D 4 1509 ? 154.416 144.459 153.103 1.00 56.17 1509 LYS E O 1
ATOM 24150 N N . GLU D 4 1510 ? 156.579 144.152 153.636 1.00 56.19 1510 GLU E N 1
ATOM 24151 C CA . GLU D 4 1510 ? 156.256 143.612 154.950 1.00 56.19 1510 GLU E CA 1
ATOM 24152 C C . GLU D 4 1510 ? 155.646 144.685 155.846 1.00 56.19 1510 GLU E C 1
ATOM 24153 O O . GLU D 4 1510 ? 154.713 144.413 156.610 1.00 56.19 1510 GLU E O 1
ATOM 24165 N N . GLN D 4 1511 ? 156.169 145.910 155.774 1.00 55.75 1511 GLN E N 1
ATOM 24166 C CA . GLN D 4 1511 ? 155.617 147.010 156.561 1.00 55.75 1511 GLN E CA 1
ATOM 24167 C C . GLN D 4 1511 ? 154.157 147.278 156.208 1.00 55.75 1511 GLN E C 1
ATOM 24168 O O . GLN D 4 1511 ? 153.294 147.377 157.091 1.00 55.75 1511 GLN E O 1
ATOM 24182 N N . GLU D 4 1512 ? 153.858 147.407 154.914 1.00 53.02 1512 GLU E N 1
ATOM 24183 C CA . GLU D 4 1512 ? 152.480 147.681 154.529 1.00 53.02 1512 GLU E CA 1
ATOM 24184 C C . GLU D 4 1512 ? 151.587 146.480 154.798 1.00 53.02 1512 GLU E C 1
ATOM 24185 O O . GLU D 4 1512 ? 150.405 146.652 155.120 1.00 53.02 1512 GLU E O 1
ATOM 24197 N N . ALA D 4 1513 ? 152.128 145.262 154.698 1.00 51.66 1513 ALA E N 1
ATOM 24198 C CA . ALA D 4 1513 ? 151.352 144.086 155.073 1.00 51.66 1513 ALA E CA 1
ATOM 24199 C C . ALA D 4 1513 ? 150.994 144.121 156.550 1.00 51.66 1513 ALA E C 1
ATOM 24200 O O . ALA D 4 1513 ? 149.866 143.790 156.929 1.00 51.66 1513 ALA E O 1
ATOM 24207 N N . GLY D 4 1514 ? 151.941 144.519 157.399 1.00 48.29 1514 GLY E N 1
ATOM 24208 C CA . GLY D 4 1514 ? 151.643 144.638 158.816 1.00 48.29 1514 GLY E CA 1
ATOM 24209 C C . GLY D 4 1514 ? 150.585 145.686 159.092 1.00 48.29 1514 GLY E C 1
ATOM 24210 O O . GLY D 4 1514 ? 149.692 145.488 159.921 1.00 48.29 1514 GLY E O 1
ATOM 24214 N N . ALA D 4 1515 ? 150.684 146.829 158.412 1.00 45.13 1515 ALA E N 1
ATOM 24215 C CA . ALA D 4 1515 ? 149.685 147.871 158.617 1.00 45.13 1515 ALA E CA 1
ATOM 24216 C C . ALA D 4 1515 ? 148.302 147.395 158.185 1.00 45.13 1515 ALA E C 1
ATOM 24217 O O . ALA D 4 1515 ? 147.310 147.608 158.894 1.00 45.13 1515 ALA E O 1
ATOM 24224 N N . LEU D 4 1516 ? 148.222 146.710 157.044 1.00 42.93 1516 LEU E N 1
ATOM 24225 C CA . LEU D 4 1516 ? 146.940 146.183 156.593 1.00 42.93 1516 LEU E CA 1
ATOM 24226 C C . LEU D 4 1516 ? 146.406 145.138 157.567 1.00 42.93 1516 LEU E C 1
ATOM 24227 O O . LEU D 4 1516 ? 145.208 145.116 157.870 1.00 42.93 1516 LEU E O 1
ATOM 24243 N N . ALA D 4 1517 ? 147.280 144.265 158.074 1.00 40.64 1517 ALA E N 1
ATOM 24244 C CA . ALA D 4 1517 ? 146.833 143.220 158.990 1.00 40.64 1517 ALA E CA 1
ATOM 24245 C C . ALA D 4 1517 ? 146.305 143.807 160.293 1.00 40.64 1517 ALA E C 1
ATOM 24246 O O . ALA D 4 1517 ? 145.248 143.389 160.788 1.00 40.64 1517 ALA E O 1
ATOM 24253 N N . ILE D 4 1518 ? 147.027 144.766 160.876 1.00 40.23 1518 ILE E N 1
ATOM 24254 C CA . ILE D 4 1518 ? 146.565 145.334 162.136 1.00 40.23 1518 ILE E CA 1
ATOM 24255 C C . ILE D 4 1518 ? 145.286 146.123 161.921 1.00 40.23 1518 ILE E C 1
ATOM 24256 O O . ILE D 4 1518 ? 144.399 146.126 162.780 1.00 40.23 1518 ILE E O 1
ATOM 24272 N N . GLU D 4 1519 ? 145.156 146.800 160.777 1.00 36.78 1519 GLU E N 1
ATOM 24273 C CA . GLU D 4 1519 ? 143.898 147.480 160.503 1.00 36.78 1519 GLU E CA 1
ATOM 24274 C C . GLU D 4 1519 ? 142.759 146.477 160.366 1.00 36.78 1519 GLU E C 1
ATOM 24275 O O . GLU D 4 1519 ? 141.638 146.741 160.815 1.00 36.78 1519 GLU E O 1
ATOM 24287 N N . ALA D 4 1520 ? 143.028 145.321 159.757 1.00 34.95 1520 ALA E N 1
ATOM 24288 C CA . ALA D 4 1520 ? 141.998 144.294 159.638 1.00 34.95 1520 ALA E CA 1
ATOM 24289 C C . ALA D 4 1520 ? 141.548 143.811 161.010 1.00 34.95 1520 ALA E C 1
ATOM 24290 O O . ALA D 4 1520 ? 140.346 143.703 161.281 1.00 34.95 1520 ALA E O 1
ATOM 24297 N N . LEU D 4 1521 ? 142.504 143.535 161.899 1.00 32.90 1521 LEU E N 1
ATOM 24298 C CA . LEU D 4 1521 ? 142.151 143.100 163.250 1.00 32.90 1521 LEU E CA 1
ATOM 24299 C C . LEU D 4 1521 ? 141.359 144.177 163.981 1.00 32.90 1521 LEU E C 1
ATOM 24300 O O . LEU D 4 1521 ? 140.348 143.890 164.634 1.00 32.90 1521 LEU E O 1
ATOM 24316 N N . HIS D 4 1522 ? 141.814 145.426 163.886 1.00 32.47 1522 HIS E N 1
ATOM 24317 C CA . HIS D 4 1522 ? 141.154 146.517 164.591 1.00 32.47 1522 HIS E CA 1
ATOM 24318 C C . HIS D 4 1522 ? 139.718 146.680 164.119 1.00 32.47 1522 HIS E C 1
ATOM 24319 O O . HIS D 4 1522 ? 138.801 146.834 164.930 1.00 32.47 1522 HIS E O 1
ATOM 24333 N N . LYS D 4 1523 ? 139.496 146.638 162.805 1.00 29.53 1523 LYS E N 1
ATOM 24334 C CA . LYS D 4 1523 ? 138.131 146.706 162.306 1.00 29.53 1523 LYS E CA 1
ATOM 24335 C C . LYS D 4 1523 ? 137.318 145.489 162.709 1.00 29.53 1523 LYS E C 1
ATOM 24336 O O . LYS D 4 1523 ? 136.104 145.604 162.891 1.00 29.53 1523 LYS E O 1
ATOM 24355 N N . GLN D 4 1524 ? 137.953 144.328 162.858 1.00 26.88 1524 GLN E N 1
ATOM 24356 C CA . GLN D 4 1524 ? 137.198 143.134 163.212 1.00 26.88 1524 GLN E CA 1
ATOM 24357 C C . GLN D 4 1524 ? 136.742 143.164 164.661 1.00 26.88 1524 GLN E C 1
ATOM 24358 O O . GLN D 4 1524 ? 135.654 142.668 164.970 1.00 26.88 1524 GLN E O 1
ATOM 24372 N N . VAL D 4 1525 ? 137.542 143.748 165.549 1.00 26.34 1525 VAL E N 1
ATOM 24373 C CA . VAL D 4 1525 ? 137.306 143.651 166.985 1.00 26.34 1525 VAL E CA 1
ATOM 24374 C C . VAL D 4 1525 ? 136.592 144.884 167.522 1.00 26.34 1525 VAL E C 1
ATOM 24375 O O . VAL D 4 1525 ? 135.955 144.823 168.575 1.00 26.34 1525 VAL E O 1
ATOM 24388 N N . LEU D 4 1526 ? 136.705 146.005 166.818 1.00 27.24 1526 LEU E N 1
ATOM 24389 C CA . LEU D 4 1526 ? 136.209 147.279 167.334 1.00 27.24 1526 LEU E CA 1
ATOM 24390 C C . LEU D 4 1526 ? 134.732 147.301 167.722 1.00 27.24 1526 LEU E C 1
ATOM 24391 O O . LEU D 4 1526 ? 134.413 147.924 168.746 1.00 27.24 1526 LEU E O 1
ATOM 24407 N N . PRO D 4 1527 ? 133.795 146.699 166.981 1.00 23.25 1527 PRO E N 1
ATOM 24408 C CA . PRO D 4 1527 ? 132.375 146.856 167.345 1.00 23.25 1527 PRO E CA 1
ATOM 24409 C C . PRO D 4 1527 ? 131.997 146.301 168.709 1.00 23.25 1527 PRO E C 1
ATOM 24410 O O . PRO D 4 1527 ? 130.944 146.682 169.231 1.00 23.25 1527 PRO E O 1
ATOM 24421 N N . PHE D 4 1528 ? 132.807 145.426 169.306 1.00 21.78 1528 PHE E N 1
ATOM 24422 C CA . PHE D 4 1528 ? 132.453 144.768 170.557 1.00 21.78 1528 PHE E CA 1
ATOM 24423 C C . PHE D 4 1528 ? 133.039 145.442 171.790 1.00 21.78 1528 PHE E C 1
ATOM 24424 O O . PHE D 4 1528 ? 132.502 145.256 172.883 1.00 21.78 1528 PHE E O 1
ATOM 24441 N N . LEU D 4 1529 ? 134.112 146.211 171.656 1.00 25.30 1529 LEU E N 1
ATOM 24442 C CA . LEU D 4 1529 ? 134.624 146.982 172.777 1.00 25.30 1529 LEU E CA 1
ATOM 24443 C C . LEU D 4 1529 ? 133.753 148.205 172.998 1.00 25.30 1529 LEU E C 1
ATOM 24444 O O . LEU D 4 1529 ? 133.291 148.830 172.041 1.00 25.30 1529 LEU E O 1
ATOM 24460 N N . LEU D 4 1530 ? 133.519 148.538 174.263 1.00 23.58 1530 LEU E N 1
ATOM 24461 C CA . LEU D 4 1530 ? 132.891 149.794 174.648 1.00 23.58 1530 LEU E CA 1
ATOM 24462 C C . LEU D 4 1530 ? 133.849 150.520 175.570 1.00 23.58 1530 LEU E C 1
ATOM 24463 O O . LEU D 4 1530 ? 134.068 150.083 176.703 1.00 23.58 1530 LEU E O 1
ATOM 24479 N N . ARG D 4 1531 ? 134.413 151.624 175.088 1.00 28.22 1531 ARG E N 1
ATOM 24480 C CA . ARG D 4 1531 ? 135.458 152.354 175.795 1.00 28.22 1531 ARG E CA 1
ATOM 24481 C C . ARG D 4 1531 ? 135.060 153.818 175.857 1.00 28.22 1531 ARG E C 1
ATOM 24482 O O . ARG D 4 1531 ? 134.883 154.456 174.814 1.00 28.22 1531 ARG E O 1
ATOM 24503 N N . ARG D 4 1532 ? 134.917 154.343 177.070 1.00 26.91 1532 ARG E N 1
ATOM 24504 C CA . ARG D 4 1532 ? 134.663 155.759 177.283 1.00 26.91 1532 ARG E CA 1
ATOM 24505 C C . ARG D 4 1532 ? 135.575 156.259 178.388 1.00 26.91 1532 ARG E C 1
ATOM 24506 O O . ARG D 4 1532 ? 135.534 155.749 179.510 1.00 26.91 1532 ARG E O 1
ATOM 24527 N N . LEU D 4 1533 ? 136.381 157.263 178.078 1.00 29.48 1533 LEU E N 1
ATOM 24528 C CA . LEU D 4 1533 ? 137.380 157.722 179.024 1.00 29.48 1533 LEU E CA 1
ATOM 24529 C C . LEU D 4 1533 ? 136.713 158.481 180.158 1.00 29.48 1533 LEU E C 1
ATOM 24530 O O . LEU D 4 1533 ? 135.577 158.943 180.041 1.00 29.48 1533 LEU E O 1
ATOM 24546 N N . LYS D 4 1534 ? 137.420 158.563 181.284 1.00 30.84 1534 LYS E N 1
ATOM 24547 C CA . LYS D 4 1534 ? 136.864 159.200 182.470 1.00 30.84 1534 LYS E CA 1
ATOM 24548 C C . LYS D 4 1534 ? 136.544 160.668 182.223 1.00 30.84 1534 LYS E C 1
ATOM 24549 O O . LYS D 4 1534 ? 135.431 161.125 182.502 1.00 30.84 1534 LYS E O 1
ATOM 24568 N N . GLU D 4 1535 ? 137.509 161.430 181.704 1.00 29.95 1535 GLU E N 1
ATOM 24569 C CA . GLU D 4 1535 ? 137.327 162.873 181.608 1.00 29.95 1535 GLU E CA 1
ATOM 24570 C C . GLU D 4 1535 ? 136.247 163.283 180.617 1.00 29.95 1535 GLU E C 1
ATOM 24571 O O . GLU D 4 1535 ? 135.815 164.438 180.649 1.00 29.95 1535 GLU E O 1
ATOM 24583 N N . GLU D 4 1536 ? 135.800 162.386 179.747 1.00 30.84 1536 GLU E N 1
ATOM 24584 C CA . GLU D 4 1536 ? 134.812 162.764 178.751 1.00 30.84 1536 GLU E CA 1
ATOM 24585 C C . GLU D 4 1536 ? 133.412 162.887 179.328 1.00 30.84 1536 GLU E C 1
ATOM 24586 O O . GLU D 4 1536 ? 132.605 163.643 178.782 1.00 30.84 1536 GLU E O 1
ATOM 24598 N N . VAL D 4 1537 ? 133.114 162.187 180.420 1.00 28.60 1537 VAL E N 1
ATOM 24599 C CA . VAL D 4 1537 ? 131.738 162.026 180.875 1.00 28.60 1537 VAL E CA 1
ATOM 24600 C C . VAL D 4 1537 ? 131.568 162.426 182.334 1.00 28.60 1537 VAL E C 1
ATOM 24601 O O . VAL D 4 1537 ? 130.444 162.682 182.780 1.00 28.60 1537 VAL E O 1
ATOM 24614 N N . LEU D 4 1538 ? 132.665 162.489 183.087 1.00 30.84 1538 LEU E N 1
ATOM 24615 C CA . LEU D 4 1538 ? 132.645 162.962 184.468 1.00 30.84 1538 LEU E CA 1
ATOM 24616 C C . LEU D 4 1538 ? 133.108 164.411 184.493 1.00 30.84 1538 LEU E C 1
ATOM 24617 O O . LEU D 4 1538 ? 134.242 164.709 184.103 1.00 30.84 1538 LEU E O 1
ATOM 24633 N N . ASN D 4 1539 ? 132.229 165.305 184.954 1.00 31.78 1539 ASN E N 1
ATOM 24634 C CA . ASN D 4 1539 ? 132.543 166.720 185.088 1.00 31.78 1539 ASN E CA 1
ATOM 24635 C C . ASN D 4 1539 ? 132.595 167.192 186.530 1.00 31.78 1539 ASN E C 1
ATOM 24636 O O . ASN D 4 1539 ? 133.309 168.155 186.819 1.00 31.78 1539 ASN E O 1
ATOM 24647 N N . ASP D 4 1540 ? 131.886 166.529 187.441 1.00 32.33 1540 ASP E N 1
ATOM 24648 C CA . ASP D 4 1540 ? 131.955 166.908 188.844 1.00 32.33 1540 ASP E CA 1
ATOM 24649 C C . ASP D 4 1540 ? 133.273 166.495 189.482 1.00 32.33 1540 ASP E C 1
ATOM 24650 O O . ASP D 4 1540 ? 133.689 167.101 190.475 1.00 32.33 1540 ASP E O 1
ATOM 24659 N N . LEU D 4 1541 ? 133.935 165.488 188.938 1.00 32.55 1541 LEU E N 1
ATOM 24660 C CA . LEU D 4 1541 ? 135.112 164.918 189.581 1.00 32.55 1541 LEU E CA 1
ATOM 24661 C C . LEU D 4 1541 ? 136.285 165.890 189.501 1.00 32.55 1541 LEU E C 1
ATOM 24662 O O . LEU D 4 1541 ? 136.678 166.265 188.390 1.00 32.55 1541 LEU E O 1
ATOM 24678 N N . PRO D 4 1542 ? 136.878 166.322 190.616 1.00 33.08 1542 PRO E N 1
ATOM 24679 C CA . PRO D 4 1542 ? 138.023 167.233 190.525 1.00 33.08 1542 PRO E CA 1
ATOM 24680 C C . PRO D 4 1542 ? 139.217 166.552 189.884 1.00 33.08 1542 PRO E C 1
ATOM 24681 O O . PRO D 4 1542 ? 139.269 165.318 189.807 1.00 33.08 1542 PRO E O 1
ATOM 24692 N N . PRO D 4 1543 ? 140.197 167.318 189.415 1.00 33.55 1543 PRO E N 1
ATOM 24693 C CA . PRO D 4 1543 ? 141.319 166.722 188.685 1.00 33.55 1543 PRO E CA 1
ATOM 24694 C C . PRO D 4 1543 ? 142.246 165.939 189.600 1.00 33.55 1543 PRO E C 1
ATOM 24695 O O . PRO D 4 1543 ? 142.092 165.908 190.821 1.00 33.55 1543 PRO E O 1
ATOM 24706 N N . LYS D 4 1544 ? 143.219 165.281 188.970 1.00 34.47 1544 LYS E N 1
ATOM 24707 C CA . LYS D 4 1544 ? 144.325 164.618 189.645 1.00 34.47 1544 LYS E CA 1
ATOM 24708 C C . LYS D 4 1544 ? 145.639 165.146 189.088 1.00 34.47 1544 LYS E C 1
ATOM 24709 O O . LYS D 4 1544 ? 145.707 165.581 187.936 1.00 34.47 1544 LYS E O 1
ATOM 24728 N N . ILE D 4 1545 ? 146.678 165.112 189.916 1.00 36.18 1545 ILE E N 1
ATOM 24729 C CA . ILE D 4 1545 ? 148.017 165.533 189.532 1.00 36.18 1545 ILE E CA 1
ATOM 24730 C C . ILE D 4 1545 ? 148.981 164.417 189.891 1.00 36.18 1545 ILE E C 1
ATOM 24731 O O . ILE D 4 1545 ? 148.825 163.770 190.932 1.00 36.18 1545 ILE E O 1
ATOM 24747 N N . LEU D 4 1546 ? 149.974 164.193 189.037 1.00 38.32 1546 LEU E N 1
ATOM 24748 C CA . LEU D 4 1546 ? 150.907 163.074 189.175 1.00 38.32 1546 LEU E CA 1
ATOM 24749 C C . LEU D 4 1546 ? 152.329 163.616 189.324 1.00 38.32 1546 LEU E C 1
ATOM 24750 O O . LEU D 4 1546 ? 153.092 163.667 188.359 1.00 38.32 1546 LEU E O 1
ATOM 24766 N N . GLN D 4 1547 ? 152.694 163.979 190.550 1.00 37.77 1547 GLN E N 1
ATOM 24767 C CA . GLN D 4 1547 ? 154.016 164.526 190.818 1.00 37.77 1547 GLN E CA 1
ATOM 24768 C C . GLN D 4 1547 ? 155.046 163.421 190.995 1.00 37.77 1547 GLN E C 1
ATOM 24769 O O . GLN D 4 1547 ? 154.710 162.266 191.254 1.00 37.77 1547 GLN E O 1
ATOM 24783 N N . ASN D 4 1548 ? 156.312 163.784 190.824 1.00 41.32 1548 ASN E N 1
ATOM 24784 C CA . ASN D 4 1548 ? 157.428 162.994 191.321 1.00 41.32 1548 ASN E CA 1
ATOM 24785 C C . ASN D 4 1548 ? 158.016 163.640 192.568 1.00 41.32 1548 ASN E C 1
ATOM 24786 O O . ASN D 4 1548 ? 157.891 164.848 192.780 1.00 41.32 1548 ASN E O 1
ATOM 24797 N N . TYR D 4 1549 ? 158.653 162.818 193.401 1.00 43.14 1549 TYR E N 1
ATOM 24798 C CA . TYR D 4 1549 ? 159.393 163.290 194.565 1.00 43.14 1549 TYR E CA 1
ATOM 24799 C C . TYR D 4 1549 ? 160.733 162.574 194.613 1.00 43.14 1549 TYR E C 1
ATOM 24800 O O . TYR D 4 1549 ? 160.777 161.341 194.612 1.00 43.14 1549 TYR E O 1
ATOM 24818 N N . TYR D 4 1550 ? 161.816 163.342 194.676 1.00 45.55 1550 TYR E N 1
ATOM 24819 C CA . TYR D 4 1550 ? 163.167 162.829 194.482 1.00 45.55 1550 TYR E CA 1
ATOM 24820 C C . TYR D 4 1550 ? 163.937 162.811 195.796 1.00 45.55 1550 TYR E C 1
ATOM 24821 O O . TYR D 4 1550 ? 163.941 163.802 196.532 1.00 45.55 1550 TYR E O 1
ATOM 24839 N N . CYS D 4 1551 ? 164.595 161.686 196.075 1.00 49.89 1551 CYS E N 1
ATOM 24840 C CA . CYS D 4 1551 ? 165.447 161.531 197.246 1.00 49.89 1551 CYS E CA 1
ATOM 24841 C C . CYS D 4 1551 ? 166.791 160.947 196.832 1.00 49.89 1551 CYS E C 1
ATOM 24842 O O . CYS D 4 1551 ? 166.855 160.074 195.964 1.00 49.89 1551 CYS E O 1
ATOM 24850 N N . ASP D 4 1552 ? 167.862 161.436 197.449 1.00 54.95 1552 ASP E N 1
ATOM 24851 C CA . ASP D 4 1552 ? 169.204 160.985 197.102 1.00 54.95 1552 ASP E CA 1
ATOM 24852 C C . ASP D 4 1552 ? 169.458 159.559 197.581 1.00 54.95 1552 ASP E C 1
ATOM 24853 O O . ASP D 4 1552 ? 168.951 159.124 198.616 1.00 54.95 1552 ASP E O 1
ATOM 24862 N N . LEU D 4 1553 ? 170.261 158.833 196.808 1.00 55.11 1553 LEU E N 1
ATOM 24863 C CA . LEU D 4 1553 ? 170.670 157.490 197.187 1.00 55.11 1553 LEU E CA 1
ATOM 24864 C C . LEU D 4 1553 ? 171.457 157.511 198.491 1.00 55.11 1553 LEU E C 1
ATOM 24865 O O . LEU D 4 1553 ? 172.084 158.509 198.849 1.00 55.11 1553 LEU E O 1
ATOM 24881 N N . SER D 4 1554 ? 171.405 156.395 199.212 1.00 59.22 1554 SER E N 1
ATOM 24882 C CA . SER D 4 1554 ? 172.209 156.215 200.413 1.00 59.22 1554 SER E CA 1
ATOM 24883 C C . SER D 4 1554 ? 173.601 155.695 200.068 1.00 59.22 1554 SER E C 1
ATOM 24884 O O . SER D 4 1554 ? 173.844 155.180 198.973 1.00 59.22 1554 SER E O 1
ATOM 24892 N N . ASP D 4 1555 ? 174.527 155.871 201.013 1.00 63.05 1555 ASP E N 1
ATOM 24893 C CA . ASP D 4 1555 ? 175.884 155.348 200.885 1.00 63.05 1555 ASP E CA 1
ATOM 24894 C C . ASP D 4 1555 ? 175.911 153.863 200.522 1.00 63.05 1555 ASP E C 1
ATOM 24895 O O . ASP D 4 1555 ? 176.575 153.458 199.559 1.00 63.05 1555 ASP E O 1
ATOM 24904 N N . LEU D 4 1556 ? 175.203 153.035 201.295 1.00 62.93 1556 LEU E N 1
ATOM 24905 C CA . LEU D 4 1556 ? 175.252 151.597 201.064 1.00 62.93 1556 LEU E CA 1
ATOM 24906 C C . LEU D 4 1556 ? 174.690 151.232 199.705 1.00 62.93 1556 LEU E C 1
ATOM 24907 O O . LEU D 4 1556 ? 175.180 150.297 199.066 1.00 62.93 1556 LEU E O 1
ATOM 24923 N N . GLN D 4 1557 ? 173.664 151.946 199.247 1.00 60.81 1557 GLN E N 1
ATOM 24924 C CA . GLN D 4 1557 ? 173.117 151.653 197.929 1.00 60.81 1557 GLN E CA 1
ATOM 24925 C C . GLN D 4 1557 ? 174.149 151.923 196.843 1.00 60.81 1557 GLN E C 1
ATOM 24926 O O . GLN D 4 1557 ? 174.299 151.124 195.914 1.00 60.81 1557 GLN E O 1
ATOM 24940 N N . ARG D 4 1558 ? 174.883 153.031 196.954 1.00 62.66 1558 ARG E N 1
ATOM 24941 C CA . ARG D 4 1558 ? 175.960 153.306 196.008 1.00 62.66 1558 ARG E CA 1
ATOM 24942 C C . ARG D 4 1558 ? 177.024 152.216 196.056 1.00 62.66 1558 ARG E C 1
ATOM 24943 O O . ARG D 4 1558 ? 177.482 151.731 195.011 1.00 62.66 1558 ARG E O 1
ATOM 24964 N N . LYS D 4 1559 ? 177.436 151.825 197.265 1.00 64.30 1559 LYS E N 1
ATOM 24965 C CA . LYS D 4 1559 ? 178.464 150.800 197.395 1.00 64.30 1559 LYS E CA 1
ATOM 24966 C C . LYS D 4 1559 ? 178.021 149.502 196.738 1.00 64.30 1559 LYS E C 1
ATOM 24967 O O . LYS D 4 1559 ? 178.760 148.903 195.949 1.00 64.30 1559 LYS E O 1
ATOM 24986 N N . LEU D 4 1560 ? 176.804 149.059 197.040 1.00 65.00 1560 LEU E N 1
ATOM 24987 C CA . LEU D 4 1560 ? 176.340 147.789 196.505 1.00 65.00 1560 LEU E CA 1
ATOM 24988 C C . LEU D 4 1560 ? 176.072 147.874 195.007 1.00 65.00 1560 LEU E C 1
ATOM 24989 O O . LEU D 4 1560 ? 176.283 146.889 194.294 1.00 65.00 1560 LEU E O 1
ATOM 25005 N N . PHE D 4 1561 ? 175.643 149.034 194.500 1.00 63.89 1561 PHE E N 1
ATOM 25006 C CA . PHE D 4 1561 ? 175.495 149.178 193.057 1.00 63.89 1561 PHE E CA 1
ATOM 25007 C C . PHE D 4 1561 ? 176.839 149.034 192.364 1.00 63.89 1561 PHE E C 1
ATOM 25008 O O . PHE D 4 1561 ? 176.966 148.291 191.381 1.00 63.89 1561 PHE E O 1
ATOM 25025 N N . GLU D 4 1562 ? 177.861 149.742 192.856 1.00 68.31 1562 GLU E N 1
ATOM 25026 C CA . GLU D 4 1562 ? 179.159 149.654 192.198 1.00 68.31 1562 GLU E CA 1
ATOM 25027 C C . GLU D 4 1562 ? 179.724 148.248 192.318 1.00 68.31 1562 GLU E C 1
ATOM 25028 O O . GLU D 4 1562 ? 180.346 147.747 191.381 1.00 68.31 1562 GLU E O 1
ATOM 25040 N N . ASP D 4 1563 ? 179.496 147.587 193.454 1.00 70.60 1563 ASP E N 1
ATOM 25041 C CA . ASP D 4 1563 ? 179.972 146.218 193.617 1.00 70.60 1563 ASP E CA 1
ATOM 25042 C C . ASP D 4 1563 ? 179.304 145.280 192.619 1.00 70.60 1563 ASP E C 1
ATOM 25043 O O . ASP D 4 1563 ? 179.977 144.503 191.928 1.00 70.60 1563 ASP E O 1
ATOM 25052 N N . PHE D 4 1564 ? 177.973 145.339 192.535 1.00 69.95 1564 PHE E N 1
ATOM 25053 C CA . PHE D 4 1564 ? 177.243 144.464 191.628 1.00 69.95 1564 PHE E CA 1
ATOM 25054 C C . PHE D 4 1564 ? 177.656 144.705 190.187 1.00 69.95 1564 PHE E C 1
ATOM 25055 O O . PHE D 4 1564 ? 177.740 143.763 189.393 1.00 69.95 1564 PHE E O 1
ATOM 25072 N N . THR D 4 1565 ? 177.919 145.963 189.828 1.00 71.85 1565 THR E N 1
ATOM 25073 C CA . THR D 4 1565 ? 178.326 146.247 188.457 1.00 71.85 1565 THR E CA 1
ATOM 25074 C C . THR D 4 1565 ? 179.778 145.855 188.194 1.00 71.85 1565 THR E C 1
ATOM 25075 O O . THR D 4 1565 ? 180.105 145.426 187.082 1.00 71.85 1565 THR E O 1
ATOM 25086 N N . LYS D 4 1566 ? 180.664 145.985 189.184 1.00 73.06 1566 LYS E N 1
ATOM 25087 C CA . LYS D 4 1566 ? 182.075 145.707 188.944 1.00 73.06 1566 LYS E CA 1
ATOM 25088 C C . LYS D 4 1566 ? 182.398 144.226 188.995 1.00 73.06 1566 LYS E C 1
ATOM 25089 O O . LYS D 4 1566 ? 183.393 143.807 188.397 1.00 73.06 1566 LYS E O 1
ATOM 25108 N N . ARG D 4 1567 ? 181.593 143.429 189.696 1.00 76.66 1567 ARG E N 1
ATOM 25109 C CA . ARG D 4 1567 ? 181.833 141.995 189.806 1.00 76.66 1567 ARG E CA 1
ATOM 25110 C C . ARG D 4 1567 ? 180.981 141.237 188.794 1.00 76.66 1567 ARG E C 1
ATOM 25111 O O . ARG D 4 1567 ? 181.519 140.488 187.976 1.00 76.66 1567 ARG E O 1
ATOM 25132 N N . GLU D 4 1568 ? 179.664 141.419 188.821 1.00 77.32 1568 GLU E N 1
ATOM 25133 C CA . GLU D 4 1568 ? 178.757 140.707 187.934 1.00 77.32 1568 GLU E CA 1
ATOM 25134 C C . GLU D 4 1568 ? 178.264 141.555 186.770 1.00 77.32 1568 GLU E C 1
ATOM 25135 O O . GLU D 4 1568 ? 177.665 141.005 185.843 1.00 77.32 1568 GLU E O 1
ATOM 25147 N N . GLY D 4 1569 ? 178.493 142.868 186.787 1.00 78.00 1569 GLY E N 1
ATOM 25148 C CA . GLY D 4 1569 ? 177.942 143.711 185.738 1.00 78.00 1569 GLY E CA 1
ATOM 25149 C C . GLY D 4 1569 ? 178.492 143.376 184.367 1.00 78.00 1569 GLY E C 1
ATOM 25150 O O . GLY D 4 1569 ? 177.769 143.421 183.369 1.00 78.00 1569 GLY E O 1
ATOM 25154 N N . LYS D 4 1570 ? 179.780 143.046 184.297 1.00 80.59 1570 LYS E N 1
ATOM 25155 C CA . LYS D 4 1570 ? 180.391 142.733 183.012 1.00 80.59 1570 LYS E CA 1
ATOM 25156 C C . LYS D 4 1570 ? 179.781 141.471 182.415 1.00 80.59 1570 LYS E C 1
ATOM 25157 O O . LYS D 4 1570 ? 179.460 141.429 181.222 1.00 80.59 1570 LYS E O 1
ATOM 25176 N N . LYS D 4 1571 ? 179.592 140.437 183.239 1.00 82.08 1571 LYS E N 1
ATOM 25177 C CA . LYS D 4 1571 ? 179.000 139.199 182.745 1.00 82.08 1571 LYS E CA 1
ATOM 25178 C C . LYS D 4 1571 ? 177.573 139.422 182.259 1.00 82.08 1571 LYS E C 1
ATOM 25179 O O . LYS D 4 1571 ? 177.184 138.908 181.207 1.00 82.08 1571 LYS E O 1
ATOM 25198 N N . ILE D 4 1572 ? 176.779 140.185 183.012 1.00 79.57 1572 ILE E N 1
ATOM 25199 C CA . ILE D 4 1572 ? 175.402 140.468 182.608 1.00 79.57 1572 ILE E CA 1
ATOM 25200 C C . ILE D 4 1572 ? 175.386 141.254 181.302 1.00 79.57 1572 ILE E C 1
ATOM 25201 O O . ILE D 4 1572 ? 174.597 140.972 180.391 1.00 79.57 1572 ILE E O 1
ATOM 25217 N N . THR D 4 1573 ? 176.253 142.259 181.193 1.00 83.15 1573 THR E N 1
ATOM 25218 C CA . THR D 4 1573 ? 176.232 143.105 180.009 1.00 83.15 1573 THR E CA 1
ATOM 25219 C C . THR D 4 1573 ? 176.720 142.354 178.781 1.00 83.15 1573 THR E C 1
ATOM 25220 O O . THR D 4 1573 ? 176.295 142.662 177.662 1.00 83.15 1573 THR E O 1
ATOM 25231 N N . GLU D 4 1574 ? 177.617 141.383 178.961 1.00 87.02 1574 GLU E N 1
ATOM 25232 C CA . GLU D 4 1574 ? 178.021 140.546 177.837 1.00 87.02 1574 GLU E CA 1
ATOM 25233 C C . GLU D 4 1574 ? 176.953 139.511 177.508 1.00 87.02 1574 GLU E C 1
ATOM 25234 O O . GLU D 4 1574 ? 176.780 139.145 176.340 1.00 87.02 1574 GLU E O 1
ATOM 25246 N N . THR D 4 1575 ? 176.232 139.029 178.523 1.00 88.36 1575 THR E N 1
ATOM 25247 C CA . THR D 4 1575 ? 175.094 138.149 178.307 1.00 88.36 1575 THR E CA 1
ATOM 25248 C C . THR D 4 1575 ? 173.975 138.852 177.556 1.00 88.36 1575 THR E C 1
ATOM 25249 O O . THR D 4 1575 ? 173.182 138.190 176.877 1.00 88.36 1575 THR E O 1
ATOM 25260 N N . ALA D 4 1576 ? 173.903 140.180 177.660 1.00 88.86 1576 ALA E N 1
ATOM 25261 C CA . ALA D 4 1576 ? 172.960 140.944 176.854 1.00 88.86 1576 ALA E CA 1
ATOM 25262 C C . ALA D 4 1576 ? 173.217 140.787 175.360 1.00 88.86 1576 ALA E C 1
ATOM 25263 O O . ALA D 4 1576 ? 172.311 141.055 174.562 1.00 88.86 1576 ALA E O 1
ATOM 25270 N N . GLY D 4 1577 ? 174.416 140.352 174.963 1.00 92.15 1577 GLY E N 1
ATOM 25271 C CA . GLY D 4 1577 ? 174.687 139.986 173.588 1.00 92.15 1577 GLY E CA 1
ATOM 25272 C C . GLY D 4 1577 ? 174.116 138.651 173.158 1.00 92.15 1577 GLY E C 1
ATOM 25273 O O . GLY D 4 1577 ? 174.310 138.264 172.001 1.00 92.15 1577 GLY E O 1
ATOM 25277 N N . ARG D 4 1578 ? 173.422 137.943 174.050 1.00 91.39 1578 ARG E N 1
ATOM 25278 C CA . ARG D 4 1578 ? 172.781 136.673 173.748 1.00 91.39 1578 ARG E CA 1
ATOM 25279 C C . ARG D 4 1578 ? 171.271 136.846 173.843 1.00 91.39 1578 ARG E C 1
ATOM 25280 O O . ARG D 4 1578 ? 170.774 137.685 174.603 1.00 91.39 1578 ARG E O 1
ATOM 25301 N N . ASP D 4 1579 ? 170.548 136.038 173.065 1.00 90.84 1579 ASP E N 1
ATOM 25302 C CA . ASP D 4 1579 ? 169.113 136.199 172.869 1.00 90.84 1579 ASP E CA 1
ATOM 25303 C C . ASP D 4 1579 ? 168.292 135.047 173.433 1.00 90.84 1579 ASP E C 1
ATOM 25304 O O . ASP D 4 1579 ? 167.062 135.065 173.310 1.00 90.84 1579 ASP E O 1
ATOM 25313 N N . ASP D 4 1580 ? 168.923 134.059 174.061 1.00 88.52 1580 ASP E N 1
ATOM 25314 C CA . ASP D 4 1580 ? 168.204 132.894 174.549 1.00 88.52 1580 ASP E CA 1
ATOM 25315 C C . ASP D 4 1580 ? 167.420 133.229 175.815 1.00 88.52 1580 ASP E C 1
ATOM 25316 O O . ASP D 4 1580 ? 167.565 134.301 176.408 1.00 88.52 1580 ASP E O 1
ATOM 25325 N N . LYS D 4 1581 ? 166.571 132.281 176.220 1.00 85.84 1581 LYS E N 1
ATOM 25326 C CA . LYS D 4 1581 ? 165.770 132.448 177.428 1.00 85.84 1581 LYS E CA 1
ATOM 25327 C C . LYS D 4 1581 ? 166.648 132.720 178.640 1.00 85.84 1581 LYS E C 1
ATOM 25328 O O . LYS D 4 1581 ? 166.338 133.591 179.458 1.00 85.84 1581 LYS E O 1
ATOM 25347 N N . GLU D 4 1582 ? 167.757 131.988 178.770 1.00 85.59 1582 GLU E N 1
ATOM 25348 C CA . GLU D 4 1582 ? 168.590 132.140 179.959 1.00 85.59 1582 GLU E CA 1
ATOM 25349 C C . GLU D 4 1582 ? 169.275 133.502 179.993 1.00 85.59 1582 GLU E C 1
ATOM 25350 O O . GLU D 4 1582 ? 169.459 134.080 181.069 1.00 85.59 1582 GLU E O 1
ATOM 25362 N N . ALA D 4 1583 ? 169.661 134.038 178.835 1.00 86.32 1583 ALA E N 1
ATOM 25363 C CA . ALA D 4 1583 ? 170.376 135.311 178.825 1.00 86.32 1583 ALA E CA 1
ATOM 25364 C C . ALA D 4 1583 ? 169.474 136.458 179.271 1.00 86.32 1583 ALA E C 1
ATOM 25365 O O . ALA D 4 1583 ? 169.790 137.192 180.218 1.00 86.32 1583 ALA E O 1
ATOM 25372 N N . LYS D 4 1584 ? 168.341 136.638 178.593 1.00 83.57 1584 LYS E N 1
ATOM 25373 C CA . LYS D 4 1584 ? 167.412 137.667 179.039 1.00 83.57 1584 LYS E CA 1
ATOM 25374 C C . LYS D 4 1584 ? 166.847 137.341 180.414 1.00 83.57 1584 LYS E C 1
ATOM 25375 O O . LYS D 4 1584 ? 166.402 138.248 181.118 1.00 83.57 1584 LYS E O 1
ATOM 25394 N N . GLN D 4 1585 ? 166.869 136.072 180.830 1.00 80.15 1585 GLN E N 1
ATOM 25395 C CA . GLN D 4 1585 ? 166.537 135.768 182.218 1.00 80.15 1585 GLN E CA 1
ATOM 25396 C C . GLN D 4 1585 ? 167.565 136.365 183.165 1.00 80.15 1585 GLN E C 1
ATOM 25397 O O . GLN D 4 1585 ? 167.208 136.884 184.224 1.00 80.15 1585 GLN E O 1
ATOM 25411 N N . HIS D 4 1586 ? 168.848 136.277 182.816 1.00 76.92 1586 HIS E N 1
ATOM 25412 C CA . HIS D 4 1586 ? 169.865 136.930 183.633 1.00 76.92 1586 HIS E CA 1
ATOM 25413 C C . HIS D 4 1586 ? 169.648 138.434 183.659 1.00 76.92 1586 HIS E C 1
ATOM 25414 O O . HIS D 4 1586 ? 169.801 139.073 184.706 1.00 76.92 1586 HIS E O 1
ATOM 25428 N N . ILE D 4 1587 ? 169.287 139.015 182.514 1.00 74.78 1587 ILE E N 1
ATOM 25429 C CA . ILE D 4 1587 ? 169.017 140.454 182.471 1.00 74.78 1587 ILE E CA 1
ATOM 25430 C C . ILE D 4 1587 ? 167.853 140.800 183.394 1.00 74.78 1587 ILE E C 1
ATOM 25431 O O . ILE D 4 1587 ? 167.927 141.736 184.200 1.00 74.78 1587 ILE E O 1
ATOM 25447 N N . PHE D 4 1588 ? 166.757 140.046 183.280 1.00 66.14 1588 PHE E N 1
ATOM 25448 C CA . PHE D 4 1588 ? 165.572 140.297 184.089 1.00 66.14 1588 PHE E CA 1
ATOM 25449 C C . PHE D 4 1588 ? 165.872 140.123 185.567 1.00 66.14 1588 PHE E C 1
ATOM 25450 O O . PHE D 4 1588 ? 165.423 140.919 186.397 1.00 66.14 1588 PHE E O 1
ATOM 25467 N N . GLN D 4 1589 ? 166.628 139.085 185.916 1.00 66.69 1589 GLN E N 1
ATOM 25468 C CA . GLN D 4 1589 ? 166.997 138.861 187.306 1.00 66.69 1589 GLN E CA 1
ATOM 25469 C C . GLN D 4 1589 ? 167.840 140.011 187.832 1.00 66.69 1589 GLN E C 1
ATOM 25470 O O . GLN D 4 1589 ? 167.646 140.472 188.962 1.00 66.69 1589 GLN E O 1
ATOM 25484 N N . ALA D 4 1590 ? 168.794 140.481 187.029 1.00 66.41 1590 ALA E N 1
ATOM 25485 C CA . ALA D 4 1590 ? 169.636 141.588 187.463 1.00 66.41 1590 ALA E CA 1
ATOM 25486 C C . ALA D 4 1590 ? 168.803 142.839 187.696 1.00 66.41 1590 ALA E C 1
ATOM 25487 O O . ALA D 4 1590 ? 168.979 143.539 188.701 1.00 66.41 1590 ALA E O 1
ATOM 25494 N N . LEU D 4 1591 ? 167.882 143.134 186.779 1.00 58.38 1591 LEU E N 1
ATOM 25495 C CA . LEU D 4 1591 ? 167.023 144.297 186.960 1.00 58.38 1591 LEU E CA 1
ATOM 25496 C C . LEU D 4 1591 ? 166.175 144.151 188.217 1.00 58.38 1591 LEU E C 1
ATOM 25497 O O . LEU D 4 1591 ? 166.097 145.071 189.039 1.00 58.38 1591 LEU E O 1
ATOM 25513 N N . GLN D 4 1592 ? 165.553 142.985 188.395 1.00 56.20 1592 GLN E N 1
ATOM 25514 C CA . GLN D 4 1592 ? 164.726 142.758 189.573 1.00 56.20 1592 GLN E CA 1
ATOM 25515 C C . GLN D 4 1592 ? 165.566 142.809 190.840 1.00 56.20 1592 GLN E C 1
ATOM 25516 O O . GLN D 4 1592 ? 165.135 143.363 191.857 1.00 56.20 1592 GLN E O 1
ATOM 25530 N N . TYR D 4 1593 ? 166.765 142.228 190.804 1.00 30.00 1593 TYR E N 1
ATOM 25531 C CA . TYR D 4 1593 ? 167.673 142.360 191.936 1.00 30.00 1593 TYR E CA 1
ATOM 25532 C C . TYR D 4 1593 ? 168.025 143.818 192.169 1.00 30.00 1593 TYR E C 1
ATOM 25533 O O . TYR D 4 1593 ? 168.108 144.274 193.313 1.00 30.00 1593 TYR E O 1
ATOM 25551 N N . MET D 4 1594 ? 168.251 144.562 191.088 1.00 55.49 1594 MET E N 1
ATOM 25552 C CA . MET D 4 1594 ? 168.649 145.956 191.225 1.00 55.49 1594 MET E CA 1
ATOM 25553 C C . MET D 4 1594 ? 167.567 146.784 191.911 1.00 55.49 1594 MET E C 1
ATOM 25554 O O . MET D 4 1594 ? 167.873 147.655 192.731 1.00 55.49 1594 MET E O 1
ATOM 25568 N N . ARG D 4 1595 ? 166.297 146.535 191.586 1.00 49.99 1595 ARG E N 1
ATOM 25569 C CA . ARG D 4 1595 ? 165.216 147.328 192.166 1.00 49.99 1595 ARG E CA 1
ATOM 25570 C C . ARG D 4 1595 ? 165.093 147.093 193.667 1.00 49.99 1595 ARG E C 1
ATOM 25571 O O . ARG D 4 1595 ? 164.881 148.041 194.436 1.00 49.99 1595 ARG E O 1
ATOM 25592 N N . LYS D 4 1596 ? 165.212 145.837 194.101 1.00 54.87 1596 LYS E N 1
ATOM 25593 C CA . LYS D 4 1596 ? 165.160 145.539 195.527 1.00 54.87 1596 LYS E CA 1
ATOM 25594 C C . LYS D 4 1596 ? 166.260 146.284 196.266 1.00 54.87 1596 LYS E C 1
ATOM 25595 O O . LYS D 4 1596 ? 166.045 146.807 197.364 1.00 54.87 1596 LYS E O 1
ATOM 25614 N N . LEU D 4 1597 ? 167.453 146.336 195.674 1.00 60.20 1597 LEU E N 1
ATOM 25615 C CA . LEU D 4 1597 ? 168.526 147.147 196.234 1.00 60.20 1597 LEU E CA 1
ATOM 25616 C C . LEU D 4 1597 ? 168.146 148.620 196.246 1.00 60.20 1597 LEU E C 1
ATOM 25617 O O . LEU D 4 1597 ? 168.432 149.333 197.213 1.00 60.20 1597 LEU E O 1
ATOM 25633 N N . CYS D 4 1598 ? 167.520 149.095 195.170 1.00 55.13 1598 CYS E N 1
ATOM 25634 C CA . CYS D 4 1598 ? 167.168 150.505 195.075 1.00 55.13 1598 CYS E CA 1
ATOM 25635 C C . CYS D 4 1598 ? 166.241 150.924 196.201 1.00 55.13 1598 CYS E C 1
ATOM 25636 O O . CYS D 4 1598 ? 166.404 152.010 196.766 1.00 55.13 1598 CYS E O 1
ATOM 25644 N N . ASN D 4 1599 ? 165.288 150.068 196.564 1.00 52.32 1599 ASN E N 1
ATOM 25645 C CA . ASN D 4 1599 ? 164.365 150.422 197.638 1.00 52.32 1599 ASN E CA 1
ATOM 25646 C C . ASN D 4 1599 ? 165.092 150.518 198.971 1.00 52.32 1599 ASN E C 1
ATOM 25647 O O . ASN D 4 1599 ? 165.016 151.539 199.662 1.00 52.32 1599 ASN E O 1
ATOM 25658 N N . SER D 4 1600 ? 165.799 149.459 199.359 1.00 55.88 1600 SER E N 1
ATOM 25659 C CA . SER D 4 1600 ? 166.563 149.479 200.585 1.00 55.88 1600 SER E CA 1
ATOM 25660 C C . SER D 4 1600 ? 167.598 148.365 200.537 1.00 55.88 1600 SER E C 1
ATOM 25661 O O . SER D 4 1600 ? 167.328 147.315 199.941 1.00 55.88 1600 SER E O 1
ATOM 25669 N N . PRO D 4 1601 ? 168.779 148.552 201.129 1.00 59.94 1601 PRO E N 1
ATOM 25670 C CA . PRO D 4 1601 ? 169.747 147.452 201.144 1.00 59.94 1601 PRO E CA 1
ATOM 25671 C C . PRO D 4 1601 ? 169.322 146.303 202.029 1.00 59.94 1601 PRO E C 1
ATOM 25672 O O . PRO D 4 1601 ? 169.711 145.159 201.767 1.00 59.94 1601 PRO E O 1
ATOM 25683 N N . ALA D 4 1602 ? 168.539 146.570 203.075 1.00 60.84 1602 ALA E N 1
ATOM 25684 C CA . ALA D 4 1602 ? 168.160 145.514 204.005 1.00 60.84 1602 ALA E CA 1
ATOM 25685 C C . ALA D 4 1602 ? 167.359 144.404 203.336 1.00 60.84 1602 ALA E C 1
ATOM 25686 O O . ALA D 4 1602 ? 167.347 143.277 203.841 1.00 60.84 1602 ALA E O 1
ATOM 25693 N N . LEU D 4 1603 ? 166.698 144.687 202.213 1.00 57.62 1603 LEU E N 1
ATOM 25694 C CA . LEU D 4 1603 ? 165.920 143.652 201.545 1.00 57.62 1603 LEU E CA 1
ATOM 25695 C C . LEU D 4 1603 ? 166.818 142.554 200.989 1.00 57.62 1603 LEU E C 1
ATOM 25696 O O . LEU D 4 1603 ? 166.475 141.370 201.068 1.00 57.62 1603 LEU E O 1
ATOM 25712 N N . VAL D 4 1604 ? 167.976 142.923 200.443 1.00 61.03 1604 VAL E N 1
ATOM 25713 C CA . VAL D 4 1604 ? 168.810 141.984 199.698 1.00 61.03 1604 VAL E CA 1
ATOM 25714 C C . VAL D 4 1604 ? 169.905 141.400 200.579 1.00 61.03 1604 VAL E C 1
ATOM 25715 O O . VAL D 4 1604 ? 170.350 140.268 200.356 1.00 61.03 1604 VAL E O 1
ATOM 25728 N N . MET D 4 1605 ? 170.345 142.150 201.591 1.00 68.71 1605 MET E N 1
ATOM 25729 C CA . MET D 4 1605 ? 171.537 141.768 202.341 1.00 68.71 1605 MET E CA 1
ATOM 25730 C C . MET D 4 1605 ? 171.244 140.675 203.363 1.00 68.71 1605 MET E C 1
ATOM 25731 O O . MET D 4 1605 ? 171.449 140.866 204.566 1.00 68.71 1605 MET E O 1
ATOM 25745 N N . LYS D 4 1606 ? 170.761 139.532 202.892 1.00 70.17 1606 LYS E N 1
ATOM 25746 C CA . LYS D 4 1606 ? 170.544 138.372 203.734 1.00 70.17 1606 LYS E CA 1
ATOM 25747 C C . LYS D 4 1606 ? 171.842 137.576 203.859 1.00 70.17 1606 LYS E C 1
ATOM 25748 O O . LYS D 4 1606 ? 172.779 137.789 203.087 1.00 70.17 1606 LYS E O 1
ATOM 25767 N N . PRO D 4 1607 ? 171.943 136.684 204.849 1.00 74.12 1607 PRO E N 1
ATOM 25768 C CA . PRO D 4 1607 ? 173.203 135.955 205.054 1.00 74.12 1607 PRO E CA 1
ATOM 25769 C C . PRO D 4 1607 ? 173.630 135.153 203.833 1.00 74.12 1607 PRO E C 1
ATOM 25770 O O . PRO D 4 1607 ? 172.806 134.589 203.111 1.00 74.12 1607 PRO E O 1
ATOM 25781 N N . GLY D 4 1608 ? 174.944 135.100 203.620 1.00 77.34 1608 GLY E N 1
ATOM 25782 C CA . GLY D 4 1608 ? 175.529 134.386 202.506 1.00 77.34 1608 GLY E CA 1
ATOM 25783 C C . GLY D 4 1608 ? 175.606 135.165 201.214 1.00 77.34 1608 GLY E C 1
ATOM 25784 O O . GLY D 4 1608 ? 176.127 134.636 200.225 1.00 77.34 1608 GLY E O 1
ATOM 25788 N N . HIS D 4 1609 ? 175.118 136.401 201.187 1.00 75.60 1609 HIS E N 1
ATOM 25789 C CA . HIS D 4 1609 ? 175.221 137.209 199.985 1.00 75.60 1609 HIS E CA 1
ATOM 25790 C C . HIS D 4 1609 ? 176.686 137.500 199.688 1.00 75.60 1609 HIS E C 1
ATOM 25791 O O . HIS D 4 1609 ? 177.548 137.435 200.568 1.00 75.60 1609 HIS E O 1
ATOM 25805 N N . LYS D 4 1610 ? 176.961 137.795 198.414 1.00 78.37 1610 LYS E N 1
ATOM 25806 C CA . LYS D 4 1610 ? 178.321 138.101 197.977 1.00 78.37 1610 LYS E CA 1
ATOM 25807 C C . LYS D 4 1610 ? 178.962 139.182 198.834 1.00 78.37 1610 LYS E C 1
ATOM 25808 O O . LYS D 4 1610 ? 180.137 139.080 199.203 1.00 78.37 1610 LYS E O 1
ATOM 25827 N N . ALA D 4 1611 ? 178.204 140.220 199.167 1.00 76.70 1611 ALA E N 1
ATOM 25828 C CA . ALA D 4 1611 ? 178.728 141.376 199.877 1.00 76.70 1611 ALA E CA 1
ATOM 25829 C C . ALA D 4 1611 ? 178.549 141.284 201.385 1.00 76.70 1611 ALA E C 1
ATOM 25830 O O . ALA D 4 1611 ? 178.750 142.290 202.071 1.00 76.70 1611 ALA E O 1
ATOM 25837 N N . TYR D 4 1612 ? 178.184 140.116 201.919 1.00 74.53 1612 TYR E N 1
ATOM 25838 C CA . TYR D 4 1612 ? 177.700 140.054 203.294 1.00 74.53 1612 TYR E CA 1
ATOM 25839 C C . TYR D 4 1612 ? 178.782 140.448 204.295 1.00 74.53 1612 TYR E C 1
ATOM 25840 O O . TYR D 4 1612 ? 178.609 141.396 205.063 1.00 74.53 1612 TYR E O 1
ATOM 25858 N N . GLU D 4 1613 ? 179.910 139.737 204.297 1.00 77.98 1613 GLU E N 1
ATOM 25859 C CA . GLU D 4 1613 ? 180.882 139.901 205.378 1.00 77.98 1613 GLU E CA 1
ATOM 25860 C C . GLU D 4 1613 ? 181.558 141.268 205.313 1.00 77.98 1613 GLU E C 1
ATOM 25861 O O . GLU D 4 1613 ? 181.744 141.939 206.343 1.00 77.98 1613 GLU E O 1
ATOM 25873 N N . ASP D 4 1614 ? 181.948 141.691 204.108 1.00 75.95 1614 ASP E N 1
ATOM 25874 C CA . ASP D 4 1614 ? 182.473 143.040 203.950 1.00 75.95 1614 ASP E CA 1
ATOM 25875 C C . ASP D 4 1614 ? 181.433 144.073 204.356 1.00 75.95 1614 ASP E C 1
ATOM 25876 O O . ASP D 4 1614 ? 181.777 145.110 204.935 1.00 75.95 1614 ASP E O 1
ATOM 25885 N N . THR D 4 1615 ? 180.157 143.798 204.082 1.00 73.53 1615 THR E N 1
ATOM 25886 C CA . THR D 4 1615 ? 179.109 144.712 204.515 1.00 73.53 1615 THR E CA 1
ATOM 25887 C C . THR D 4 1615 ? 179.037 144.775 206.035 1.00 73.53 1615 THR E C 1
ATOM 25888 O O . THR D 4 1615 ? 178.846 145.855 206.604 1.00 73.53 1615 THR E O 1
ATOM 25899 N N . GLN D 4 1616 ? 179.189 143.632 206.710 1.00 74.55 1616 GLN E N 1
ATOM 25900 C CA . GLN D 4 1616 ? 179.144 143.629 208.168 1.00 74.55 1616 GLN E CA 1
ATOM 25901 C C . GLN D 4 1616 ? 180.269 144.475 208.739 1.00 74.55 1616 GLN E C 1
ATOM 25902 O O . GLN D 4 1616 ? 180.050 145.315 209.621 1.00 74.55 1616 GLN E O 1
ATOM 25916 N N . LYS D 4 1617 ? 181.490 144.268 208.249 1.00 74.62 1617 LYS E N 1
ATOM 25917 C CA . LYS D 4 1617 ? 182.594 145.042 208.805 1.00 74.62 1617 LYS E CA 1
ATOM 25918 C C . LYS D 4 1617 ? 182.474 146.517 208.440 1.00 74.62 1617 LYS E C 1
ATOM 25919 O O . LYS D 4 1617 ? 182.873 147.381 209.228 1.00 74.62 1617 LYS E O 1
ATOM 25938 N N . TYR D 4 1618 ? 181.915 146.838 207.273 1.00 70.11 1618 TYR E N 1
ATOM 25939 C CA . TYR D 4 1618 ? 181.735 148.247 206.943 1.00 70.11 1618 TYR E CA 1
ATOM 25940 C C . TYR D 4 1618 ? 180.675 148.889 207.829 1.00 70.11 1618 TYR E C 1
ATOM 25941 O O . TYR D 4 1618 ? 180.804 150.058 208.217 1.00 70.11 1618 TYR E O 1
ATOM 25959 N N . LEU D 4 1619 ? 179.613 148.148 208.148 1.00 72.06 1619 LEU E N 1
ATOM 25960 C CA . LEU D 4 1619 ? 178.635 148.644 209.107 1.00 72.06 1619 LEU E CA 1
ATOM 25961 C C . LEU D 4 1619 ? 179.284 148.855 210.467 1.00 72.06 1619 LEU E C 1
ATOM 25962 O O . LEU D 4 1619 ? 178.951 149.805 211.185 1.00 72.06 1619 LEU E O 1
ATOM 25978 N N . ALA D 4 1620 ? 180.218 147.976 210.835 1.00 72.25 1620 ALA E N 1
ATOM 25979 C CA . ALA D 4 1620 ? 180.981 148.193 212.057 1.00 72.25 1620 ALA E CA 1
ATOM 25980 C C . ALA D 4 1620 ? 181.807 149.467 211.968 1.00 72.25 1620 ALA E C 1
ATOM 25981 O O . ALA D 4 1620 ? 181.962 150.179 212.966 1.00 72.25 1620 ALA E O 1
ATOM 25988 N N . LYS D 4 1621 ? 182.349 149.766 210.787 1.00 70.44 1621 LYS E N 1
ATOM 25989 C CA . LYS D 4 1621 ? 183.080 151.016 210.616 1.00 70.44 1621 LYS E CA 1
ATOM 25990 C C . LYS D 4 1621 ? 182.162 152.213 210.822 1.00 70.44 1621 LYS E C 1
ATOM 25991 O O . LYS D 4 1621 ? 182.530 153.180 211.497 1.00 70.44 1621 LYS E O 1
ATOM 26010 N N . HIS D 4 1622 ? 180.957 152.166 210.255 1.00 70.00 1622 HIS E N 1
ATOM 26011 C CA . HIS D 4 1622 ? 179.981 153.211 210.543 1.00 70.00 1622 HIS E CA 1
ATOM 26012 C C . HIS D 4 1622 ? 179.520 153.182 211.991 1.00 70.00 1622 HIS E C 1
ATOM 26013 O O . HIS D 4 1622 ? 179.122 154.223 212.522 1.00 70.00 1622 HIS E O 1
ATOM 26027 N N . GLY D 4 1623 ? 179.564 152.021 212.637 1.00 71.26 1623 GLY E N 1
ATOM 26028 C CA . GLY D 4 1623 ? 179.056 151.901 213.987 1.00 71.26 1623 GLY E CA 1
ATOM 26029 C C . GLY D 4 1623 ? 177.548 151.873 214.081 1.00 71.26 1623 GLY E C 1
ATOM 26030 O O . GLY D 4 1623 ? 176.989 152.365 215.067 1.00 71.26 1623 GLY E O 1
ATOM 26034 N N . THR D 4 1624 ? 176.868 151.318 213.077 1.00 69.02 1624 THR E N 1
ATOM 26035 C CA . THR D 4 1624 ? 175.417 151.199 213.114 1.00 69.02 1624 THR E CA 1
ATOM 26036 C C . THR D 4 1624 ? 174.993 149.924 212.402 1.00 69.02 1624 THR E C 1
ATOM 26037 O O . THR D 4 1624 ? 175.742 149.350 211.608 1.00 69.02 1624 THR E O 1
ATOM 26048 N N . THR D 4 1625 ? 173.769 149.499 212.696 1.00 69.06 1625 THR E N 1
ATOM 26049 C CA . THR D 4 1625 ? 173.227 148.261 212.158 1.00 69.06 1625 THR E CA 1
ATOM 26050 C C . THR D 4 1625 ? 172.723 148.456 210.732 1.00 69.06 1625 THR E C 1
ATOM 26051 O O . THR D 4 1625 ? 172.565 149.577 210.245 1.00 69.06 1625 THR E O 1
ATOM 26062 N N . LEU D 4 1626 ? 172.494 147.327 210.058 1.00 67.05 1626 LEU E N 1
ATOM 26063 C CA . LEU D 4 1626 ? 171.989 147.349 208.689 1.00 67.05 1626 LEU E CA 1
ATOM 26064 C C . LEU D 4 1626 ? 170.665 148.096 208.583 1.00 67.05 1626 LEU E C 1
ATOM 26065 O O . LEU D 4 1626 ? 170.401 148.767 207.579 1.00 67.05 1626 LEU E O 1
ATOM 26081 N N . GLU D 4 1627 ? 169.816 147.987 209.605 1.00 68.19 1627 GLU E N 1
ATOM 26082 C CA . GLU D 4 1627 ? 168.453 148.503 209.537 1.00 68.19 1627 GLU E CA 1
ATOM 26083 C C . GLU D 4 1627 ? 168.342 149.999 209.812 1.00 68.19 1627 GLU E C 1
ATOM 26084 O O . GLU D 4 1627 ? 167.223 150.524 209.784 1.00 68.19 1627 GLU E O 1
ATOM 26096 N N . ASP D 4 1628 ? 169.442 150.689 210.089 1.00 64.92 1628 ASP E N 1
ATOM 26097 C CA . ASP D 4 1628 ? 169.394 152.126 210.325 1.00 64.92 1628 ASP E CA 1
ATOM 26098 C C . ASP D 4 1628 ? 168.826 152.823 209.088 1.00 64.92 1628 ASP E C 1
ATOM 26099 O O . ASP D 4 1628 ? 169.414 152.696 208.003 1.00 64.92 1628 ASP E O 1
ATOM 26108 N N . PRO D 4 1629 ? 167.713 153.564 209.189 1.00 59.40 1629 PRO E N 1
ATOM 26109 C CA . PRO D 4 1629 ? 167.075 154.083 207.965 1.00 59.40 1629 PRO E CA 1
ATOM 26110 C C . PRO D 4 1629 ? 167.912 155.077 207.181 1.00 59.40 1629 PRO E C 1
ATOM 26111 O O . PRO D 4 1629 ? 167.513 155.429 206.064 1.00 59.40 1629 PRO E O 1
ATOM 26122 N N . ILE D 4 1630 ? 169.041 155.553 207.713 1.00 62.89 1630 ILE E N 1
ATOM 26123 C CA . ILE D 4 1630 ? 169.930 156.394 206.917 1.00 62.89 1630 ILE E CA 1
ATOM 26124 C C . ILE D 4 1630 ? 170.442 155.651 205.693 1.00 62.89 1630 ILE E C 1
ATOM 26125 O O . ILE D 4 1630 ? 170.806 156.280 204.695 1.00 62.89 1630 ILE E O 1
ATOM 26141 N N . HIS D 4 1631 ? 170.485 154.322 205.745 1.00 62.55 1631 HIS E N 1
ATOM 26142 C CA . HIS D 4 1631 ? 170.862 153.511 204.600 1.00 62.55 1631 HIS E CA 1
ATOM 26143 C C . HIS D 4 1631 ? 169.689 153.194 203.680 1.00 62.55 1631 HIS E C 1
ATOM 26144 O O . HIS D 4 1631 ? 169.891 152.525 202.662 1.00 62.55 1631 HIS E O 1
ATOM 26158 N N . ALA D 4 1632 ? 168.480 153.657 204.009 1.00 55.57 1632 ALA E N 1
ATOM 26159 C CA . ALA D 4 1632 ? 167.269 153.420 203.220 1.00 55.57 1632 ALA E CA 1
ATOM 26160 C C . ALA D 4 1632 ? 166.618 154.773 202.953 1.00 55.57 1632 ALA E C 1
ATOM 26161 O O . ALA D 4 1632 ? 165.869 155.283 203.795 1.00 55.57 1632 ALA E O 1
ATOM 26168 N N . PRO D 4 1633 ? 166.895 155.400 201.805 1.00 53.06 1633 PRO E N 1
ATOM 26169 C CA . PRO D 4 1633 ? 166.437 156.783 201.629 1.00 53.06 1633 PRO E CA 1
ATOM 26170 C C . PRO D 4 1633 ? 164.932 156.931 201.500 1.00 53.06 1633 PRO E C 1
ATOM 26171 O O . PRO D 4 1633 ? 164.390 157.944 201.957 1.00 53.06 1633 PRO E O 1
ATOM 26182 N N . LYS D 4 1634 ? 164.234 155.963 200.900 1.00 48.01 1634 LYS E N 1
ATOM 26183 C CA . LYS D 4 1634 ? 162.805 156.143 200.659 1.00 48.01 1634 LYS E CA 1
ATOM 26184 C C . LYS D 4 1634 ? 162.029 156.258 201.960 1.00 48.01 1634 LYS E C 1
ATOM 26185 O O . LYS D 4 1634 ? 161.032 156.984 202.023 1.00 48.01 1634 LYS E O 1
ATOM 26204 N N . LEU D 4 1635 ? 162.465 155.559 203.005 1.00 49.30 1635 LEU E N 1
ATOM 26205 C CA . LEU D 4 1635 ? 161.873 155.778 204.316 1.00 49.30 1635 LEU E CA 1
ATOM 26206 C C . LEU D 4 1635 ? 162.108 157.210 204.769 1.00 49.30 1635 LEU E C 1
ATOM 26207 O O . LEU D 4 1635 ? 161.230 157.832 205.376 1.00 49.30 1635 LEU E O 1
ATOM 26223 N N . GLY D 4 1636 ? 163.292 157.750 204.477 1.00 49.53 1636 GLY E N 1
ATOM 26224 C CA . GLY D 4 1636 ? 163.585 159.128 204.831 1.00 49.53 1636 GLY E CA 1
ATOM 26225 C C . GLY D 4 1636 ? 162.792 160.138 204.030 1.00 49.53 1636 GLY E C 1
ATOM 26226 O O . GLY D 4 1636 ? 162.657 161.292 204.443 1.00 49.53 1636 GLY E O 1
ATOM 26230 N N . ALA D 4 1637 ? 162.300 159.737 202.859 1.00 48.43 1637 ALA E N 1
ATOM 26231 C CA . ALA D 4 1637 ? 161.479 160.625 202.045 1.00 48.43 1637 ALA E CA 1
ATOM 26232 C C . ALA D 4 1637 ? 160.017 160.571 202.470 1.00 48.43 1637 ALA E C 1
ATOM 26233 O O . ALA D 4 1637 ? 159.347 161.607 202.538 1.00 48.43 1637 ALA E O 1
ATOM 26240 N N . LEU D 4 1638 ? 159.512 159.366 202.753 1.00 45.96 1638 LEU E N 1
ATOM 26241 C CA . LEU D 4 1638 ? 158.090 159.188 203.038 1.00 45.96 1638 LEU E CA 1
ATOM 26242 C C . LEU D 4 1638 ? 157.643 160.047 204.213 1.00 45.96 1638 LEU E C 1
ATOM 26243 O O . LEU D 4 1638 ? 156.529 160.586 204.209 1.00 45.96 1638 LEU E O 1
ATOM 26259 N N . ARG D 4 1639 ? 158.489 160.165 205.238 1.00 49.95 1639 ARG E N 1
ATOM 26260 C CA . ARG D 4 1639 ? 158.185 161.041 206.365 1.00 49.95 1639 ARG E CA 1
ATOM 26261 C C . ARG D 4 1639 ? 157.953 162.473 205.911 1.00 49.95 1639 ARG E C 1
ATOM 26262 O O . ARG D 4 1639 ? 157.103 163.173 206.468 1.00 49.95 1639 ARG E O 1
ATOM 26283 N N . ASP D 4 1640 ? 158.692 162.929 204.898 1.00 49.28 1640 ASP E N 1
ATOM 26284 C CA . ASP D 4 1640 ? 158.524 164.302 204.433 1.00 49.28 1640 ASP E CA 1
ATOM 26285 C C . ASP D 4 1640 ? 157.120 164.523 203.887 1.00 49.28 1640 ASP E C 1
ATOM 26286 O O . ASP D 4 1640 ? 156.422 165.461 204.292 1.00 49.28 1640 ASP E O 1
ATOM 26295 N N . LEU D 4 1641 ? 156.678 163.653 202.979 1.00 45.42 1641 LEU E N 1
ATOM 26296 C CA . LEU D 4 1641 ? 155.358 163.828 202.392 1.00 45.42 1641 LEU E CA 1
ATOM 26297 C C . LEU D 4 1641 ? 154.254 163.590 203.406 1.00 45.42 1641 LEU E C 1
ATOM 26298 O O . LEU D 4 1641 ? 153.208 164.241 203.336 1.00 45.42 1641 LEU E O 1
ATOM 26314 N N . LEU D 4 1642 ? 154.447 162.663 204.341 1.00 47.17 1642 LEU E N 1
ATOM 26315 C CA . LEU D 4 1642 ? 153.452 162.485 205.390 1.00 47.17 1642 LEU E CA 1
ATOM 26316 C C . LEU D 4 1642 ? 153.332 163.743 206.245 1.00 47.17 1642 LEU E C 1
ATOM 26317 O O . LEU D 4 1642 ? 152.224 164.204 206.536 1.00 47.17 1642 LEU E O 1
ATOM 26333 N N . VAL D 4 1643 ? 154.466 164.319 206.654 1.00 48.53 1643 VAL E N 1
ATOM 26334 C CA . VAL D 4 1643 ? 154.432 165.467 207.556 1.00 48.53 1643 VAL E CA 1
ATOM 26335 C C . VAL D 4 1643 ? 153.861 166.698 206.861 1.00 48.53 1643 VAL E C 1
ATOM 26336 O O . VAL D 4 1643 ? 152.976 167.370 207.402 1.00 48.53 1643 VAL E O 1
ATOM 26349 N N . ASP D 4 1644 ? 154.349 167.020 205.658 1.00 48.48 1644 ASP E N 1
ATOM 26350 C CA . ASP D 4 1644 ? 153.899 168.256 205.018 1.00 48.48 1644 ASP E CA 1
ATOM 26351 C C . ASP D 4 1644 ? 152.430 168.202 204.621 1.00 48.48 1644 ASP E C 1
ATOM 26352 O O . ASP D 4 1644 ? 151.826 169.255 204.395 1.00 48.48 1644 ASP E O 1
ATOM 26361 N N . CYS D 4 1645 ? 151.851 167.011 204.526 1.00 47.65 1645 CYS E N 1
ATOM 26362 C CA . CYS D 4 1645 ? 150.417 166.847 204.356 1.00 47.65 1645 CYS E CA 1
ATOM 26363 C C . CYS D 4 1645 ? 149.671 166.795 205.684 1.00 47.65 1645 CYS E C 1
ATOM 26364 O O . CYS D 4 1645 ? 148.458 166.565 205.688 1.00 47.65 1645 CYS E O 1
ATOM 26372 N N . GLY D 4 1646 ? 150.356 167.003 206.805 1.00 47.32 1646 GLY E N 1
ATOM 26373 C CA . GLY D 4 1646 ? 149.701 167.027 208.093 1.00 47.32 1646 GLY E CA 1
ATOM 26374 C C . GLY D 4 1646 ? 149.445 165.672 208.707 1.00 47.32 1646 GLY E C 1
ATOM 26375 O O . GLY D 4 1646 ? 148.940 165.609 209.834 1.00 47.32 1646 GLY E O 1
ATOM 26379 N N . ILE D 4 1647 ? 149.777 164.586 208.015 1.00 45.36 1647 ILE E N 1
ATOM 26380 C CA . ILE D 4 1647 ? 149.622 163.260 208.598 1.00 45.36 1647 ILE E CA 1
ATOM 26381 C C . ILE D 4 1647 ? 150.666 163.094 209.692 1.00 45.36 1647 ILE E C 1
ATOM 26382 O O . ILE D 4 1647 ? 151.873 163.142 209.431 1.00 45.36 1647 ILE E O 1
ATOM 26398 N N . GLY D 4 1648 ? 150.203 162.899 210.922 1.00 51.32 1648 GLY E N 1
ATOM 26399 C CA . GLY D 4 1648 ? 151.084 162.723 212.054 1.00 51.32 1648 GLY E CA 1
ATOM 26400 C C . GLY D 4 1648 ? 151.604 164.000 212.675 1.00 51.32 1648 GLY E C 1
ATOM 26401 O O . GLY D 4 1648 ? 152.389 163.925 213.629 1.00 51.32 1648 GLY E O 1
ATOM 26405 N N . VAL D 4 1649 ? 151.203 165.164 212.174 1.00 53.86 1649 VAL E N 1
ATOM 26406 C CA . VAL D 4 1649 ? 151.610 166.433 212.766 1.00 53.86 1649 VAL E CA 1
ATOM 26407 C C . VAL D 4 1649 ? 150.776 166.698 214.010 1.00 53.86 1649 VAL E C 1
ATOM 26408 O O . VAL D 4 1649 ? 149.564 166.450 214.031 1.00 53.86 1649 VAL E O 1
ATOM 26421 N N . GLU D 4 1650 ? 151.430 167.214 215.050 1.00 58.69 1650 GLU E N 1
ATOM 26422 C CA . GLU D 4 1650 ? 150.785 167.586 216.309 1.00 58.69 1650 GLU E CA 1
ATOM 26423 C C . GLU D 4 1650 ? 150.046 166.397 216.924 1.00 58.69 1650 GLU E C 1
ATOM 26424 O O . GLU D 4 1650 ? 148.833 166.419 217.138 1.00 58.69 1650 GLU E O 1
ATOM 26436 N N . GLY D 4 1651 ? 150.811 165.349 217.213 1.00 59.29 1651 GLY E N 1
ATOM 26437 C CA . GLY D 4 1651 ? 150.259 164.152 217.818 1.00 59.29 1651 GLY E CA 1
ATOM 26438 C C . GLY D 4 1651 ? 149.848 164.367 219.261 1.00 59.29 1651 GLY E C 1
ATOM 26439 O O . GLY D 4 1651 ? 150.615 164.905 220.059 1.00 59.29 1651 GLY E O 1
ATOM 26443 N N . THR D 4 1660 ? 143.270 173.335 214.240 1.00 62.29 1660 THR E N 1
ATOM 26444 C CA . THR D 4 1660 ? 142.014 172.603 214.142 1.00 62.29 1660 THR E CA 1
ATOM 26445 C C . THR D 4 1660 ? 142.264 171.186 213.607 1.00 62.29 1660 THR E C 1
ATOM 26446 O O . THR D 4 1660 ? 143.194 170.983 212.825 1.00 62.29 1660 THR E O 1
ATOM 26457 N N . PRO D 4 1661 ? 141.451 170.193 214.027 1.00 61.24 1661 PRO E N 1
ATOM 26458 C CA . PRO D 4 1661 ? 141.640 168.833 213.499 1.00 61.24 1661 PRO E CA 1
ATOM 26459 C C . PRO D 4 1661 ? 140.979 168.616 212.139 1.00 61.24 1661 PRO E C 1
ATOM 26460 O O . PRO D 4 1661 ? 140.313 167.598 211.921 1.00 61.24 1661 PRO E O 1
ATOM 26471 N N . ILE D 4 1662 ? 141.171 169.549 211.203 1.00 55.71 1662 ILE E N 1
ATOM 26472 C CA . ILE D 4 1662 ? 140.525 169.426 209.898 1.00 55.71 1662 ILE E CA 1
ATOM 26473 C C . ILE D 4 1662 ? 141.120 168.267 209.107 1.00 55.71 1662 ILE E C 1
ATOM 26474 O O . ILE D 4 1662 ? 140.414 167.621 208.323 1.00 55.71 1662 ILE E O 1
ATOM 26490 N N . LYS D 4 1663 ? 142.406 167.960 209.323 1.00 46.86 1663 LYS E N 1
ATOM 26491 C CA . LYS D 4 1663 ? 143.074 166.838 208.672 1.00 46.86 1663 LYS E CA 1
ATOM 26492 C C . LYS D 4 1663 ? 142.957 166.951 207.155 1.00 46.86 1663 LYS E C 1
ATOM 26493 O O . LYS D 4 1663 ? 142.186 166.210 206.533 1.00 46.86 1663 LYS E O 1
ATOM 26512 N N . PRO D 4 1664 ? 143.688 167.874 206.527 1.00 46.78 1664 PRO E N 1
ATOM 26513 C CA . PRO D 4 1664 ? 143.450 168.152 205.100 1.00 46.78 1664 PRO E CA 1
ATOM 26514 C C . PRO D 4 1664 ? 143.692 166.976 204.167 1.00 46.78 1664 PRO E C 1
ATOM 26515 O O . PRO D 4 1664 ? 143.201 167.015 203.032 1.00 46.78 1664 PRO E O 1
ATOM 26526 N N . HIS D 4 1665 ? 144.424 165.945 204.589 1.00 42.93 1665 HIS E N 1
ATOM 26527 C CA . HIS D 4 1665 ? 144.795 164.850 203.701 1.00 42.93 1665 HIS E CA 1
ATOM 26528 C C . HIS D 4 1665 ? 144.623 163.511 204.401 1.00 42.93 1665 HIS E C 1
ATOM 26529 O O . HIS D 4 1665 ? 144.833 163.386 205.610 1.00 42.93 1665 HIS E O 1
ATOM 26543 N N . ARG D 4 1666 ? 144.235 162.510 203.613 1.00 40.09 1666 ARG E N 1
ATOM 26544 C CA . ARG D 4 1666 ? 144.262 161.110 204.011 1.00 40.09 1666 ARG E CA 1
ATOM 26545 C C . ARG D 4 1666 ? 144.888 160.329 202.868 1.00 40.09 1666 ARG E C 1
ATOM 26546 O O . ARG D 4 1666 ? 144.508 160.516 201.708 1.00 40.09 1666 ARG E O 1
ATOM 26567 N N . ALA D 4 1667 ? 145.838 159.460 203.193 1.00 38.56 1667 ALA E N 1
ATOM 26568 C CA . ALA D 4 1667 ? 146.741 158.885 202.209 1.00 38.56 1667 ALA E CA 1
ATOM 26569 C C . ALA D 4 1667 ? 146.522 157.390 202.024 1.00 38.56 1667 ALA E C 1
ATOM 26570 O O . ALA D 4 1667 ? 146.043 156.694 202.921 1.00 38.56 1667 ALA E O 1
ATOM 26577 N N . LEU D 4 1668 ? 146.848 156.916 200.827 1.00 35.98 1668 LEU E N 1
ATOM 26578 C CA . LEU D 4 1668 ? 147.168 155.519 200.575 1.00 35.98 1668 LEU E CA 1
ATOM 26579 C C . LEU D 4 1668 ? 148.657 155.453 200.284 1.00 35.98 1668 LEU E C 1
ATOM 26580 O O . LEU D 4 1668 ? 149.207 156.389 199.700 1.00 35.98 1668 LEU E O 1
ATOM 26596 N N . ILE D 4 1669 ? 149.324 154.393 200.726 1.00 37.68 1669 ILE E N 1
ATOM 26597 C CA . ILE D 4 1669 ? 150.719 154.166 200.378 1.00 37.68 1669 ILE E CA 1
ATOM 26598 C C . ILE D 4 1669 ? 150.861 152.735 199.883 1.00 37.68 1669 ILE E C 1
ATOM 26599 O O . ILE D 4 1669 ? 150.478 151.789 200.579 1.00 37.68 1669 ILE E O 1
ATOM 26615 N N . PHE D 4 1670 ? 151.403 152.583 198.677 1.00 35.86 1670 PHE E N 1
ATOM 26616 C CA . PHE D 4 1670 ? 151.417 151.321 197.954 1.00 35.86 1670 PHE E CA 1
ATOM 26617 C C . PHE D 4 1670 ? 152.808 150.702 197.975 1.00 35.86 1670 PHE E C 1
ATOM 26618 O O . PHE D 4 1670 ? 153.810 151.407 197.847 1.00 35.86 1670 PHE E O 1
ATOM 26635 N N . CYS D 4 1671 ? 152.863 149.382 198.136 1.00 41.55 1671 CYS E N 1
ATOM 26636 C CA . CYS D 4 1671 ? 154.096 148.618 198.013 1.00 41.55 1671 CYS E CA 1
ATOM 26637 C C . CYS D 4 1671 ? 153.827 147.359 197.205 1.00 41.55 1671 CYS E C 1
ATOM 26638 O O . CYS D 4 1671 ? 152.722 146.816 197.234 1.00 41.55 1671 CYS E O 1
ATOM 26646 N N . GLN D 4 1672 ? 154.839 146.905 196.465 1.00 43.26 1672 GLN E N 1
ATOM 26647 C CA . GLN D 4 1672 ? 154.668 145.706 195.652 1.00 43.26 1672 GLN E CA 1
ATOM 26648 C C . GLN D 4 1672 ? 154.801 144.414 196.451 1.00 43.26 1672 GLN E C 1
ATOM 26649 O O . GLN D 4 1672 ? 154.304 143.378 195.998 1.00 43.26 1672 GLN E O 1
ATOM 26663 N N . MET D 4 1673 ? 155.452 144.441 197.616 1.00 49.08 1673 MET E N 1
ATOM 26664 C CA . MET D 4 1673 ? 155.816 143.213 198.314 1.00 49.08 1673 MET E CA 1
ATOM 26665 C C . MET D 4 1673 ? 155.725 143.411 199.819 1.00 49.08 1673 MET E C 1
ATOM 26666 O O . MET D 4 1673 ? 155.901 144.519 200.328 1.00 49.08 1673 MET E O 1
ATOM 26680 N N . LYS D 4 1674 ? 155.456 142.309 200.526 1.00 49.46 1674 LYS E N 1
ATOM 26681 C CA . LYS D 4 1674 ? 155.161 142.393 201.952 1.00 49.46 1674 LYS E CA 1
ATOM 26682 C C . LYS D 4 1674 ? 156.367 142.838 202.767 1.00 49.46 1674 LYS E C 1
ATOM 26683 O O . LYS D 4 1674 ? 156.198 143.468 203.814 1.00 49.46 1674 LYS E O 1
ATOM 26702 N N . GLU D 4 1675 ? 157.584 142.505 202.334 1.00 51.96 1675 GLU E N 1
ATOM 26703 C CA . GLU D 4 1675 ? 158.762 142.933 203.085 1.00 51.96 1675 GLU E CA 1
ATOM 26704 C C . GLU D 4 1675 ? 158.859 144.454 203.131 1.00 51.96 1675 GLU E C 1
ATOM 26705 O O . GLU D 4 1675 ? 159.096 145.040 204.195 1.00 51.96 1675 GLU E O 1
ATOM 26717 N N . MET D 4 1676 ? 158.633 145.114 201.993 1.00 51.15 1676 MET E N 1
ATOM 26718 C CA . MET D 4 1676 ? 158.697 146.570 201.944 1.00 51.15 1676 MET E CA 1
ATOM 26719 C C . MET D 4 1676 ? 157.587 147.191 202.779 1.00 51.15 1676 MET E C 1
ATOM 26720 O O . MET D 4 1676 ? 157.810 148.189 203.473 1.00 51.15 1676 MET E O 1
ATOM 26734 N N . LEU D 4 1677 ? 156.387 146.613 202.723 1.00 44.50 1677 LEU E N 1
ATOM 26735 C CA . LEU D 4 1677 ? 155.276 147.150 203.499 1.00 44.50 1677 LEU E CA 1
ATOM 26736 C C . LEU D 4 1677 ? 155.520 147.001 204.992 1.00 44.50 1677 LEU E C 1
ATOM 26737 O O . LEU D 4 1677 ? 155.221 147.914 205.764 1.00 44.50 1677 LEU E O 1
ATOM 26753 N N . ASP D 4 1678 ? 156.054 145.859 205.422 1.00 47.59 1678 ASP E N 1
ATOM 26754 C CA . ASP D 4 1678 ? 156.380 145.691 206.833 1.00 47.59 1678 ASP E CA 1
ATOM 26755 C C . ASP D 4 1678 ? 157.469 146.665 207.259 1.00 47.59 1678 ASP E C 1
ATOM 26756 O O . ASP D 4 1678 ? 157.422 147.216 208.365 1.00 47.59 1678 ASP E O 1
ATOM 26765 N N . MET D 4 1679 ? 158.460 146.892 206.391 1.00 50.42 1679 MET E N 1
ATOM 26766 C CA . MET D 4 1679 ? 159.520 147.841 206.715 1.00 50.42 1679 MET E CA 1
ATOM 26767 C C . MET D 4 1679 ? 158.960 149.247 206.886 1.00 50.42 1679 MET E C 1
ATOM 26768 O O . MET D 4 1679 ? 159.344 149.969 207.811 1.00 50.42 1679 MET E O 1
ATOM 26782 N N . VAL D 4 1680 ? 158.055 149.655 205.995 1.00 46.60 1680 VAL E N 1
ATOM 26783 C CA . VAL D 4 1680 ? 157.434 150.973 206.114 1.00 46.60 1680 VAL E CA 1
ATOM 26784 C C . VAL D 4 1680 ? 156.574 151.047 207.369 1.00 46.60 1680 VAL E C 1
ATOM 26785 O O . VAL D 4 1680 ? 156.590 152.048 208.093 1.00 46.60 1680 VAL E O 1
ATOM 26798 N N . GLN D 4 1681 ? 155.788 150.003 207.631 1.00 45.33 1681 GLN E N 1
ATOM 26799 C CA . GLN D 4 1681 ? 154.885 150.028 208.775 1.00 45.33 1681 GLN E CA 1
ATOM 26800 C C . GLN D 4 1681 ? 155.653 150.065 210.087 1.00 45.33 1681 GLN E C 1
ATOM 26801 O O . GLN D 4 1681 ? 155.168 150.616 211.081 1.00 45.33 1681 GLN E O 1
ATOM 26815 N N . ASN D 4 1682 ? 156.844 149.466 210.120 1.00 47.95 1682 ASN E N 1
ATOM 26816 C CA . ASN D 4 1682 ? 157.635 149.459 211.345 1.00 47.95 1682 ASN E CA 1
ATOM 26817 C C . ASN D 4 1682 ? 158.416 150.760 211.513 1.00 47.95 1682 ASN E C 1
ATOM 26818 O O . ASN D 4 1682 ? 158.275 151.449 212.526 1.00 47.95 1682 ASN E O 1
ATOM 26829 N N . THR D 4 1683 ? 159.257 151.110 210.539 1.00 49.09 1683 THR E N 1
ATOM 26830 C CA . THR D 4 1683 ? 160.152 152.249 210.715 1.00 49.09 1683 THR E CA 1
ATOM 26831 C C . THR D 4 1683 ? 159.422 153.584 210.735 1.00 49.09 1683 THR E C 1
ATOM 26832 O O . THR D 4 1683 ? 159.437 154.284 211.749 1.00 49.09 1683 THR E O 1
ATOM 26843 N N . VAL D 4 1684 ? 158.780 153.957 209.630 1.00 48.37 1684 VAL E N 1
ATOM 26844 C CA . VAL D 4 1684 ? 158.225 155.303 209.538 1.00 48.37 1684 VAL E CA 1
ATOM 26845 C C . VAL D 4 1684 ? 157.004 155.445 210.438 1.00 48.37 1684 VAL E C 1
ATOM 26846 O O . VAL D 4 1684 ? 156.863 156.433 211.165 1.00 48.37 1684 VAL E O 1
ATOM 26859 N N . LEU D 4 1685 ? 156.104 154.466 210.403 1.00 46.64 1685 LEU E N 1
ATOM 26860 C CA . LEU D 4 1685 ? 154.811 154.620 211.054 1.00 46.64 1685 LEU E CA 1
ATOM 26861 C C . LEU D 4 1685 ? 154.854 154.401 212.561 1.00 46.64 1685 LEU E C 1
ATOM 26862 O O . LEU D 4 1685 ? 153.935 154.855 213.250 1.00 46.64 1685 LEU E O 1
ATOM 26878 N N . LYS D 4 1686 ? 155.875 153.719 213.090 1.00 48.63 1686 LYS E N 1
ATOM 26879 C CA . LYS D 4 1686 ? 155.929 153.424 214.520 1.00 48.63 1686 LYS E CA 1
ATOM 26880 C C . LYS D 4 1686 ? 157.191 153.947 215.194 1.00 48.63 1686 LYS E C 1
ATOM 26881 O O . LYS D 4 1686 ? 157.111 154.511 216.290 1.00 48.63 1686 LYS E O 1
ATOM 26900 N N . GLN D 4 1687 ? 158.361 153.780 214.572 1.00 50.84 1687 GLN E N 1
ATOM 26901 C CA . GLN D 4 1687 ? 159.582 154.235 215.229 1.00 50.84 1687 GLN E CA 1
ATOM 26902 C C . GLN D 4 1687 ? 159.684 155.753 215.197 1.00 50.84 1687 GLN E C 1
ATOM 26903 O O . GLN D 4 1687 ? 160.059 156.374 216.197 1.00 50.84 1687 GLN E O 1
ATOM 26917 N N . MET D 4 1688 ? 159.350 156.369 214.063 1.00 50.41 1688 MET E N 1
ATOM 26918 C CA . MET D 4 1688 ? 159.463 157.816 213.914 1.00 50.41 1688 MET E CA 1
ATOM 26919 C C . MET D 4 1688 ? 158.186 158.547 214.324 1.00 50.41 1688 MET E C 1
ATOM 26920 O O . MET D 4 1688 ? 158.252 159.530 215.069 1.00 50.41 1688 MET E O 1
ATOM 26934 N N . LEU D 4 1689 ? 157.024 158.091 213.853 1.00 49.27 1689 LEU E N 1
ATOM 26935 C CA . LEU D 4 1689 ? 155.770 158.839 213.956 1.00 49.27 1689 LEU E CA 1
ATOM 26936 C C . LEU D 4 1689 ? 154.670 158.022 214.630 1.00 49.27 1689 LEU E C 1
ATOM 26937 O O . LEU D 4 1689 ? 153.733 157.561 213.968 1.00 49.27 1689 LEU E O 1
ATOM 26953 N N . PRO D 4 1690 ? 154.739 157.834 215.954 1.00 50.35 1690 PRO E N 1
ATOM 26954 C CA . PRO D 4 1690 ? 153.607 157.219 216.667 1.00 50.35 1690 PRO E CA 1
ATOM 26955 C C . PRO D 4 1690 ? 152.303 157.991 216.528 1.00 50.35 1690 PRO E C 1
ATOM 26956 O O . PRO D 4 1690 ? 151.221 157.428 216.721 1.00 50.35 1690 PRO E O 1
ATOM 26967 N N . SER D 4 1691 ? 152.393 159.282 216.203 1.00 52.05 1691 SER E N 1
ATOM 26968 C CA . SER D 4 1691 ? 151.202 160.110 216.062 1.00 52.05 1691 SER E CA 1
ATOM 26969 C C . SER D 4 1691 ? 150.276 159.635 214.947 1.00 52.05 1691 SER E C 1
ATOM 26970 O O . SER D 4 1691 ? 149.074 159.913 214.998 1.00 52.05 1691 SER E O 1
ATOM 26978 N N . VAL D 4 1692 ? 150.796 158.926 213.949 1.00 46.70 1692 VAL E N 1
ATOM 26979 C CA . VAL D 4 1692 ? 149.983 158.484 212.821 1.00 46.70 1692 VAL E CA 1
ATOM 26980 C C . VAL D 4 1692 ? 149.158 157.274 213.225 1.00 46.70 1692 VAL E C 1
ATOM 26981 O O . VAL D 4 1692 ? 149.663 156.340 213.858 1.00 46.70 1692 VAL E O 1
ATOM 26994 N N . SER D 4 1693 ? 147.883 157.286 212.851 1.00 43.58 1693 SER E N 1
ATOM 26995 C CA . SER D 4 1693 ? 147.002 156.130 212.961 1.00 43.58 1693 SER E CA 1
ATOM 26996 C C . SER D 4 1693 ? 146.788 155.552 211.569 1.00 43.58 1693 SER E C 1
ATOM 26997 O O . SER D 4 1693 ? 146.529 156.301 210.623 1.00 43.58 1693 SER E O 1
ATOM 27005 N N . TYR D 4 1694 ? 146.899 154.228 211.442 1.00 42.88 1694 TYR E N 1
ATOM 27006 C CA . TYR D 4 1694 ? 146.923 153.578 210.138 1.00 42.88 1694 TYR E CA 1
ATOM 27007 C C . TYR D 4 1694 ? 146.196 152.241 210.182 1.00 42.88 1694 TYR E C 1
ATOM 27008 O O . TYR D 4 1694 ? 145.979 151.664 211.247 1.00 42.88 1694 TYR E O 1
ATOM 27026 N N . LEU D 4 1695 ? 145.843 151.747 208.992 1.00 40.06 1695 LEU E N 1
ATOM 27027 C CA . LEU D 4 1695 ? 145.144 150.481 208.813 1.00 40.06 1695 LEU E CA 1
ATOM 27028 C C . LEU D 4 1695 ? 145.913 149.571 207.862 1.00 40.06 1695 LEU E C 1
ATOM 27029 O O . LEU D 4 1695 ? 146.720 150.031 207.051 1.00 40.06 1695 LEU E O 1
ATOM 27045 N N . ARG D 4 1696 ? 145.649 148.273 207.976 1.00 40.29 1696 ARG E N 1
ATOM 27046 C CA . ARG D 4 1696 ? 146.384 147.228 207.272 1.00 40.29 1696 ARG E CA 1
ATOM 27047 C C . ARG D 4 1696 ? 145.533 146.645 206.153 1.00 40.29 1696 ARG E C 1
ATOM 27048 O O . ARG D 4 1696 ? 144.348 146.368 206.359 1.00 40.29 1696 ARG E O 1
ATOM 27069 N N . LEU D 4 1697 ? 146.127 146.456 204.972 1.00 37.67 1697 LEU E N 1
ATOM 27070 C CA . LEU D 4 1697 ? 145.459 145.708 203.898 1.00 37.67 1697 LEU E CA 1
ATOM 27071 C C . LEU D 4 1697 ? 146.507 145.033 203.014 1.00 37.67 1697 LEU E C 1
ATOM 27072 O O . LEU D 4 1697 ? 147.126 145.674 202.162 1.00 37.67 1697 LEU E O 1
ATOM 27088 N N . ASP D 4 1698 ? 146.689 143.733 203.220 1.00 40.50 1698 ASP E N 1
ATOM 27089 C CA . ASP D 4 1698 ? 147.565 142.908 202.397 1.00 40.50 1698 ASP E CA 1
ATOM 27090 C C . ASP D 4 1698 ? 147.180 141.451 202.628 1.00 40.50 1698 ASP E C 1
ATOM 27091 O O . ASP D 4 1698 ? 146.165 141.153 203.261 1.00 40.50 1698 ASP E O 1
ATOM 27100 N N . GLY D 4 1699 ? 148.005 140.536 202.115 1.00 41.27 1699 GLY E N 1
ATOM 27101 C CA . GLY D 4 1699 ? 147.674 139.117 202.152 1.00 41.27 1699 GLY E CA 1
ATOM 27102 C C . GLY D 4 1699 ? 147.508 138.535 203.544 1.00 41.27 1699 GLY E C 1
ATOM 27103 O O . GLY D 4 1699 ? 146.920 137.455 203.674 1.00 41.27 1699 GLY E O 1
ATOM 27107 N N . SER D 4 1700 ? 148.001 139.213 204.580 1.00 41.53 1700 SER E N 1
ATOM 27108 C CA . SER D 4 1700 ? 147.871 138.688 205.932 1.00 41.53 1700 SER E CA 1
ATOM 27109 C C . SER D 4 1700 ? 146.427 138.648 206.408 1.00 41.53 1700 SER E C 1
ATOM 27110 O O . SER D 4 1700 ? 146.111 137.853 207.298 1.00 41.53 1700 SER E O 1
ATOM 27118 N N . VAL D 4 1701 ? 145.550 139.476 205.845 1.00 38.50 1701 VAL E N 1
ATOM 27119 C CA . VAL D 4 1701 ? 144.144 139.526 206.240 1.00 38.50 1701 VAL E CA 1
ATOM 27120 C C . VAL D 4 1701 ? 143.330 138.722 205.241 1.00 38.50 1701 VAL E C 1
ATOM 27121 O O . VAL D 4 1701 ? 143.519 138.843 204.026 1.00 38.50 1701 VAL E O 1
ATOM 27134 N N . GLU D 4 1702 ? 142.422 137.896 205.752 1.00 40.75 1702 GLU E N 1
ATOM 27135 C CA . GLU D 4 1702 ? 141.635 137.026 204.895 1.00 40.75 1702 GLU E CA 1
ATOM 27136 C C . GLU D 4 1702 ? 140.740 137.855 203.980 1.00 40.75 1702 GLU E C 1
ATOM 27137 O O . GLU D 4 1702 ? 140.388 138.994 204.288 1.00 40.75 1702 GLU E O 1
ATOM 27149 N N . ALA D 4 1703 ? 140.387 137.267 202.832 1.00 39.35 1703 ALA E N 1
ATOM 27150 C CA . ALA D 4 1703 ? 139.642 137.988 201.801 1.00 39.35 1703 ALA E CA 1
ATOM 27151 C C . ALA D 4 1703 ? 138.317 138.540 202.312 1.00 39.35 1703 ALA E C 1
ATOM 27152 O O . ALA D 4 1703 ? 137.835 139.557 201.801 1.00 39.35 1703 ALA E O 1
ATOM 27159 N N . ASN D 4 1704 ? 137.703 137.888 203.301 1.00 39.87 1704 ASN E N 1
ATOM 27160 C CA . ASN D 4 1704 ? 136.438 138.393 203.826 1.00 39.87 1704 ASN E CA 1
ATOM 27161 C C . ASN D 4 1704 ? 136.636 139.623 204.703 1.00 39.87 1704 ASN E C 1
ATOM 27162 O O . ASN D 4 1704 ? 135.712 140.428 204.847 1.00 39.87 1704 ASN E O 1
ATOM 27173 N N . LYS D 4 1705 ? 137.816 139.782 205.306 1.00 39.33 1705 LYS E N 1
ATOM 27174 C CA . LYS D 4 1705 ? 138.071 140.943 206.154 1.00 39.33 1705 LYS E CA 1
ATOM 27175 C C . LYS D 4 1705 ? 138.446 142.185 205.354 1.00 39.33 1705 LYS E C 1
ATOM 27176 O O . LYS D 4 1705 ? 138.308 143.302 205.865 1.00 39.33 1705 LYS E O 1
ATOM 27195 N N . ARG D 4 1706 ? 138.970 142.012 204.138 1.00 36.99 1706 ARG E N 1
ATOM 27196 C CA . ARG D 4 1706 ? 139.485 143.149 203.384 1.00 36.99 1706 ARG E CA 1
ATOM 27197 C C . ARG D 4 1706 ? 138.376 144.137 203.048 1.00 36.99 1706 ARG E C 1
ATOM 27198 O O . ARG D 4 1706 ? 138.582 145.356 203.106 1.00 36.99 1706 ARG E O 1
ATOM 27219 N N . GLN D 4 1707 ? 137.190 143.636 202.698 1.00 34.69 1707 GLN E N 1
ATOM 27220 C CA . GLN D 4 1707 ? 136.074 144.536 202.433 1.00 34.69 1707 GLN E CA 1
ATOM 27221 C C . GLN D 4 1707 ? 135.734 145.343 203.674 1.00 34.69 1707 GLN E C 1
ATOM 27222 O O . GLN D 4 1707 ? 135.486 146.552 203.593 1.00 34.69 1707 GLN E O 1
ATOM 27236 N N . ASP D 4 1708 ? 135.735 144.693 204.836 1.00 37.42 1708 ASP E N 1
ATOM 27237 C CA . ASP D 4 1708 ? 135.411 145.387 206.074 1.00 37.42 1708 ASP E CA 1
ATOM 27238 C C . ASP D 4 1708 ? 136.449 146.450 206.401 1.00 37.42 1708 ASP E C 1
ATOM 27239 O O . ASP D 4 1708 ? 136.103 147.547 206.847 1.00 37.42 1708 ASP E O 1
ATOM 27248 N N . ILE D 4 1709 ? 137.733 146.139 206.209 1.00 36.83 1709 ILE E N 1
ATOM 27249 C CA . ILE D 4 1709 ? 138.771 147.109 206.557 1.00 36.83 1709 ILE E CA 1
ATOM 27250 C C . ILE D 4 1709 ? 138.726 148.296 205.603 1.00 36.83 1709 ILE E C 1
ATOM 27251 O O . ILE D 4 1709 ? 138.928 149.449 206.010 1.00 36.83 1709 ILE E O 1
ATOM 27267 N N . VAL D 4 1710 ? 138.440 148.042 204.325 1.00 36.23 1710 VAL E N 1
ATOM 27268 C CA . VAL D 4 1710 ? 138.277 149.140 203.380 1.00 36.23 1710 VAL E CA 1
ATOM 27269 C C . VAL D 4 1710 ? 137.087 149.995 203.783 1.00 36.23 1710 VAL E C 1
ATOM 27270 O O . VAL D 4 1710 ? 137.136 151.225 203.703 1.00 36.23 1710 VAL E O 1
ATOM 27283 N N . ASN D 4 1711 ? 135.993 149.359 204.206 1.00 36.53 1711 ASN E N 1
ATOM 27284 C CA . ASN D 4 1711 ? 134.836 150.132 204.644 1.00 36.53 1711 ASN E CA 1
ATOM 27285 C C . ASN D 4 1711 ? 135.167 150.963 205.878 1.00 36.53 1711 ASN E C 1
ATOM 27286 O O . ASN D 4 1711 ? 134.736 152.117 205.992 1.00 36.53 1711 ASN E O 1
ATOM 27297 N N . LYS D 4 1712 ? 135.929 150.392 206.812 1.00 36.77 1712 LYS E N 1
ATOM 27298 C CA . LYS D 4 1712 ? 136.322 151.126 208.010 1.00 36.77 1712 LYS E CA 1
ATOM 27299 C C . LYS D 4 1712 ? 137.129 152.360 207.643 1.00 36.77 1712 LYS E C 1
ATOM 27300 O O . LYS D 4 1712 ? 136.891 153.453 208.167 1.00 36.77 1712 LYS E O 1
ATOM 27319 N N . PHE D 4 1713 ? 138.105 152.202 206.752 1.00 37.24 1713 PHE E N 1
ATOM 27320 C CA . PHE D 4 1713 ? 138.874 153.360 206.315 1.00 37.24 1713 PHE E CA 1
ATOM 27321 C C . PHE D 4 1713 ? 137.992 154.375 205.604 1.00 37.24 1713 PHE E C 1
ATOM 27322 O O . PHE D 4 1713 ? 138.130 155.584 205.816 1.00 37.24 1713 PHE E O 1
ATOM 27339 N N . ASN D 4 1714 ? 137.088 153.902 204.745 1.00 38.07 1714 ASN E N 1
ATOM 27340 C CA . ASN D 4 1714 ? 136.341 154.806 203.881 1.00 38.07 1714 ASN E CA 1
ATOM 27341 C C . ASN D 4 1714 ? 135.310 155.612 204.654 1.00 38.07 1714 ASN E C 1
ATOM 27342 O O . ASN D 4 1714 ? 135.083 156.783 204.337 1.00 38.07 1714 ASN E O 1
ATOM 27353 N N . SER D 4 1715 ? 134.684 155.015 205.664 1.00 38.51 1715 SER E N 1
ATOM 27354 C CA . SER D 4 1715 ? 133.642 155.702 206.413 1.00 38.51 1715 SER E CA 1
ATOM 27355 C C . SER D 4 1715 ? 134.174 156.515 207.582 1.00 38.51 1715 SER E C 1
ATOM 27356 O O . SER D 4 1715 ? 133.590 157.552 207.914 1.00 38.51 1715 SER E O 1
ATOM 27364 N N . ASP D 4 1716 ? 135.262 156.083 208.209 1.00 40.48 1716 ASP E N 1
ATOM 27365 C CA . ASP D 4 1716 ? 135.718 156.673 209.463 1.00 40.48 1716 ASP E CA 1
ATOM 27366 C C . ASP D 4 1716 ? 136.904 157.596 209.205 1.00 40.48 1716 ASP E C 1
ATOM 27367 O O . ASP D 4 1716 ? 137.978 157.106 208.819 1.00 40.48 1716 ASP E O 1
ATOM 27376 N N . PRO D 4 1717 ? 136.792 158.917 209.392 1.00 41.46 1717 PRO E N 1
ATOM 27377 C CA . PRO D 4 1717 ? 137.956 159.786 209.157 1.00 41.46 1717 PRO E CA 1
ATOM 27378 C C . PRO D 4 1717 ? 139.002 159.751 210.258 1.00 41.46 1717 PRO E C 1
ATOM 27379 O O . PRO D 4 1717 ? 139.991 160.484 210.162 1.00 41.46 1717 PRO E O 1
ATOM 27390 N N . SER D 4 1718 ? 138.819 158.947 211.305 1.00 42.40 1718 SER E N 1
ATOM 27391 C CA . SER D 4 1718 ? 139.797 158.910 212.387 1.00 42.40 1718 SER E CA 1
ATOM 27392 C C . SER D 4 1718 ? 141.157 158.438 211.884 1.00 42.40 1718 SER E C 1
ATOM 27393 O O . SER D 4 1718 ? 142.192 159.026 212.217 1.00 42.40 1718 SER E O 1
ATOM 27401 N N . TYR D 4 1719 ? 141.176 157.382 211.077 1.00 41.27 1719 TYR E N 1
ATOM 27402 C CA . TYR D 4 1719 ? 142.433 156.862 210.558 1.00 41.27 1719 TYR E CA 1
ATOM 27403 C C . TYR D 4 1719 ? 142.998 157.786 209.487 1.00 41.27 1719 TYR E C 1
ATOM 27404 O O . TYR D 4 1719 ? 142.259 158.346 208.675 1.00 41.27 1719 TYR E O 1
ATOM 27422 N N . ASP D 4 1720 ? 144.322 157.938 209.487 1.00 42.27 1720 ASP E N 1
ATOM 27423 C CA . ASP D 4 1720 ? 144.984 158.910 208.627 1.00 42.27 1720 ASP E CA 1
ATOM 27424 C C . ASP D 4 1720 ? 145.467 158.324 207.311 1.00 42.27 1720 ASP E C 1
ATOM 27425 O O . ASP D 4 1720 ? 145.437 159.021 206.292 1.00 42.27 1720 ASP E O 1
ATOM 27434 N N . VAL D 4 1721 ? 145.913 157.069 207.300 1.00 40.56 1721 VAL E N 1
ATOM 27435 C CA . VAL D 4 1721 ? 146.550 156.483 206.128 1.00 40.56 1721 VAL E CA 1
ATOM 27436 C C . VAL D 4 1721 ? 146.220 155.000 206.093 1.00 40.56 1721 VAL E C 1
ATOM 27437 O O . VAL D 4 1721 ? 145.930 154.393 207.124 1.00 40.56 1721 VAL E O 1
ATOM 27450 N N . LEU D 4 1722 ? 146.244 154.420 204.895 1.00 37.63 1722 LEU E N 1
ATOM 27451 C CA . LEU D 4 1722 ? 146.027 152.992 204.707 1.00 37.63 1722 LEU E CA 1
ATOM 27452 C C . LEU D 4 1722 ? 147.161 152.403 203.885 1.00 37.63 1722 LEU E C 1
ATOM 27453 O O . LEU D 4 1722 ? 147.544 152.963 202.856 1.00 37.63 1722 LEU E O 1
ATOM 27469 N N . LEU D 4 1723 ? 147.676 151.262 204.332 1.00 39.88 1723 LEU E N 1
ATOM 27470 C CA . LEU D 4 1723 ? 148.818 150.604 203.710 1.00 39.88 1723 LEU E CA 1
ATOM 27471 C C . LEU D 4 1723 ? 148.325 149.498 202.789 1.00 39.88 1723 LEU E C 1
ATOM 27472 O O . LEU D 4 1723 ? 147.531 148.651 203.208 1.00 39.88 1723 LEU E O 1
ATOM 27488 N N . LEU D 4 1724 ? 148.806 149.494 201.550 1.00 36.95 1724 LEU E N 1
ATOM 27489 C CA . LEU D 4 1724 ? 148.312 148.596 200.518 1.00 36.95 1724 LEU E CA 1
ATOM 27490 C C . LEU D 4 1724 ? 149.457 147.817 199.897 1.00 36.95 1724 LEU E C 1
ATOM 27491 O O . LEU D 4 1724 ? 150.508 148.390 199.598 1.00 36.95 1724 LEU E O 1
ATOM 27507 N N . THR D 4 1725 ? 149.257 146.516 199.720 1.00 39.30 1725 THR E N 1
ATOM 27508 C CA . THR D 4 1725 ? 150.061 145.751 198.778 1.00 39.30 1725 THR E CA 1
ATOM 27509 C C . THR D 4 1725 ? 149.392 145.842 197.412 1.00 39.30 1725 THR E C 1
ATOM 27510 O O . THR D 4 1725 ? 148.198 145.555 197.287 1.00 39.30 1725 THR E O 1
ATOM 27521 N N . THR D 4 1726 ? 150.149 146.258 196.397 1.00 38.01 1726 THR E N 1
ATOM 27522 C CA . THR D 4 1726 ? 149.561 146.501 195.084 1.00 38.01 1726 THR E CA 1
ATOM 27523 C C . THR D 4 1726 ? 148.913 145.247 194.518 1.00 38.01 1726 THR E C 1
ATOM 27524 O O . THR D 4 1726 ? 147.877 145.326 193.851 1.00 38.01 1726 THR E O 1
ATOM 27535 N N . SER D 4 1727 ? 149.520 144.083 194.748 1.00 41.64 1727 SER E N 1
ATOM 27536 C CA . SER D 4 1727 ? 148.915 142.845 194.274 1.00 41.64 1727 SER E CA 1
ATOM 27537 C C . SER D 4 1727 ? 147.535 142.634 194.877 1.00 41.64 1727 SER E C 1
ATOM 27538 O O . SER D 4 1727 ? 146.626 142.161 194.189 1.00 41.64 1727 SER E O 1
ATOM 27546 N N . VAL D 4 1728 ? 147.354 142.993 196.145 1.00 37.73 1728 VAL E N 1
ATOM 27547 C CA . VAL D 4 1728 ? 146.095 142.756 196.838 1.00 37.73 1728 VAL E CA 1
ATOM 27548 C C . VAL D 4 1728 ? 145.129 143.900 196.579 1.00 37.73 1728 VAL E C 1
ATOM 27549 O O . VAL D 4 1728 ? 144.078 143.710 195.959 1.00 37.73 1728 VAL E O 1
ATOM 27562 N N . GLY D 4 1729 ? 145.476 145.094 197.041 1.00 36.73 1729 GLY E N 1
ATOM 27563 C CA . GLY D 4 1729 ? 144.557 146.212 196.967 1.00 36.73 1729 GLY E CA 1
ATOM 27564 C C . GLY D 4 1729 ? 144.502 146.924 195.636 1.00 36.73 1729 GLY E C 1
ATOM 27565 O O . GLY D 4 1729 ? 143.763 147.901 195.508 1.00 36.73 1729 GLY E O 1
ATOM 27569 N N . GLY D 4 1730 ? 145.266 146.473 194.642 1.00 35.12 1730 GLY E N 1
ATOM 27570 C CA . GLY D 4 1730 ? 145.468 147.276 193.451 1.00 35.12 1730 GLY E CA 1
ATOM 27571 C C . GLY D 4 1730 ? 144.273 147.394 192.526 1.00 35.12 1730 GLY E C 1
ATOM 27572 O O . GLY D 4 1730 ? 144.171 148.394 191.812 1.00 35.12 1730 GLY E O 1
ATOM 27576 N N . LEU D 4 1731 ? 143.363 146.422 192.527 1.00 32.56 1731 LEU E N 1
ATOM 27577 C CA . LEU D 4 1731 ? 142.373 146.287 191.461 1.00 32.56 1731 LEU E CA 1
ATOM 27578 C C . LEU D 4 1731 ? 140.960 146.496 191.990 1.00 32.56 1731 LEU E C 1
ATOM 27579 O O . LEU D 4 1731 ? 140.481 145.716 192.820 1.00 32.56 1731 LEU E O 1
ATOM 27595 N N . GLY D 4 1732 ? 140.300 147.547 191.506 1.00 32.39 1732 GLY E N 1
ATOM 27596 C CA . GLY D 4 1732 ? 138.854 147.663 191.560 1.00 32.39 1732 GLY E CA 1
ATOM 27597 C C . GLY D 4 1732 ? 138.216 148.005 192.891 1.00 32.39 1732 GLY E C 1
ATOM 27598 O O . GLY D 4 1732 ? 137.096 148.518 192.924 1.00 32.39 1732 GLY E O 1
ATOM 27602 N N . LEU D 4 1733 ? 138.901 147.737 193.993 1.00 33.26 1733 LEU E N 1
ATOM 27603 C CA . LEU D 4 1733 ? 138.306 147.887 195.315 1.00 33.26 1733 LEU E CA 1
ATOM 27604 C C . LEU D 4 1733 ? 138.150 149.370 195.623 1.00 33.26 1733 LEU E C 1
ATOM 27605 O O . LEU D 4 1733 ? 139.132 150.068 195.878 1.00 33.26 1733 LEU E O 1
ATOM 27621 N N . ASN D 4 1734 ? 136.907 149.854 195.595 1.00 32.21 1734 ASN E N 1
ATOM 27622 C CA . ASN D 4 1734 ? 136.626 151.277 195.769 1.00 32.21 1734 ASN E CA 1
ATOM 27623 C C . ASN D 4 1734 ? 137.122 151.771 197.121 1.00 32.21 1734 ASN E C 1
ATOM 27624 O O . ASN D 4 1734 ? 136.691 151.279 198.167 1.00 32.21 1734 ASN E O 1
ATOM 27635 N N . LEU D 4 1735 ? 138.015 152.757 197.088 1.00 35.58 1735 LEU E N 1
ATOM 27636 C CA . LEU D 4 1735 ? 138.600 153.375 198.271 1.00 35.58 1735 LEU E CA 1
ATOM 27637 C C . LEU D 4 1735 ? 138.553 154.886 198.143 1.00 35.58 1735 LEU E C 1
ATOM 27638 O O . LEU D 4 1735 ? 139.546 155.583 198.362 1.00 35.58 1735 LEU E O 1
ATOM 27654 N N . THR D 4 1736 ? 137.378 155.405 197.784 1.00 35.57 1736 THR E N 1
ATOM 27655 C CA . THR D 4 1736 ? 137.222 156.809 197.417 1.00 35.57 1736 THR E CA 1
ATOM 27656 C C . THR D 4 1736 ? 137.614 157.778 198.523 1.00 35.57 1736 THR E C 1
ATOM 27657 O O . THR D 4 1736 ? 137.889 158.947 198.233 1.00 35.57 1736 THR E O 1
ATOM 27668 N N . GLY D 4 1737 ? 137.627 157.339 199.782 1.00 36.19 1737 GLY E N 1
ATOM 27669 C CA . GLY D 4 1737 ? 137.831 158.270 200.878 1.00 36.19 1737 GLY E CA 1
ATOM 27670 C C . GLY D 4 1737 ? 139.180 158.954 200.876 1.00 36.19 1737 GLY E C 1
ATOM 27671 O O . GLY D 4 1737 ? 139.308 160.044 201.441 1.00 36.19 1737 GLY E O 1
ATOM 27675 N N . ALA D 4 1738 ? 140.180 158.357 200.244 1.00 37.07 1738 ALA E N 1
ATOM 27676 C CA . ALA D 4 1738 ? 141.501 158.955 200.225 1.00 37.07 1738 ALA E CA 1
ATOM 27677 C C . ALA D 4 1738 ? 141.546 160.127 199.252 1.00 37.07 1738 ALA E C 1
ATOM 27678 O O . ALA D 4 1738 ? 140.675 160.289 198.393 1.00 37.07 1738 ALA E O 1
ATOM 27685 N N . ASP D 4 1739 ? 142.578 160.960 199.411 1.00 37.12 1739 ASP E N 1
ATOM 27686 C CA . ASP D 4 1739 ? 142.808 162.091 198.521 1.00 37.12 1739 ASP E CA 1
ATOM 27687 C C . ASP D 4 1739 ? 144.256 162.262 198.103 1.00 37.12 1739 ASP E C 1
ATOM 27688 O O . ASP D 4 1739 ? 144.540 163.193 197.347 1.00 37.12 1739 ASP E O 1
ATOM 27697 N N . THR D 4 1740 ? 145.182 161.436 198.578 1.00 37.53 1740 THR E N 1
ATOM 27698 C CA . THR D 4 1740 ? 146.547 161.412 198.074 1.00 37.53 1740 THR E CA 1
ATOM 27699 C C . THR D 4 1740 ? 147.061 159.983 198.112 1.00 37.53 1740 THR E C 1
ATOM 27700 O O . THR D 4 1740 ? 146.617 159.182 198.936 1.00 37.53 1740 THR E O 1
ATOM 27711 N N . VAL D 4 1741 ? 147.980 159.654 197.207 1.00 36.01 1741 VAL E N 1
ATOM 27712 C CA . VAL D 4 1741 ? 148.577 158.325 197.158 1.00 36.01 1741 VAL E CA 1
ATOM 27713 C C . VAL D 4 1741 ? 150.082 158.460 196.960 1.00 36.01 1741 VAL E C 1
ATOM 27714 O O . VAL D 4 1741 ? 150.541 159.310 196.188 1.00 36.01 1741 VAL E O 1
ATOM 27727 N N . ILE D 4 1742 ? 150.848 157.630 197.669 1.00 38.15 1742 ILE E N 1
ATOM 27728 C CA . ILE D 4 1742 ? 152.308 157.633 197.619 1.00 38.15 1742 ILE E CA 1
ATOM 27729 C C . ILE D 4 1742 ? 152.762 156.256 197.162 1.00 38.15 1742 ILE E C 1
ATOM 27730 O O . ILE D 4 1742 ? 152.456 155.253 197.814 1.00 38.15 1742 ILE E O 1
ATOM 27746 N N . PHE D 4 1743 ? 153.505 156.201 196.062 1.00 36.87 1743 PHE E N 1
ATOM 27747 C CA . PHE D 4 1743 ? 154.030 154.937 195.545 1.00 36.87 1743 PHE E CA 1
ATOM 27748 C C . PHE D 4 1743 ? 155.482 154.799 195.977 1.00 36.87 1743 PHE E C 1
ATOM 27749 O O . PHE D 4 1743 ? 156.382 155.325 195.321 1.00 36.87 1743 PHE E O 1
ATOM 27766 N N . VAL D 4 1744 ? 155.728 154.063 197.060 1.00 40.75 1744 VAL E N 1
ATOM 27767 C CA . VAL D 4 1744 ? 157.106 153.919 197.517 1.00 40.75 1744 VAL E CA 1
ATOM 27768 C C . VAL D 4 1744 ? 157.848 152.860 196.710 1.00 40.75 1744 VAL E C 1
ATOM 27769 O O . VAL D 4 1744 ? 159.081 152.867 196.671 1.00 40.75 1744 VAL E O 1
ATOM 27782 N N . GLU D 4 1745 ? 157.133 151.931 196.079 1.00 43.41 1745 GLU E N 1
ATOM 27783 C CA . GLU D 4 1745 ? 157.739 150.882 195.269 1.00 43.41 1745 GLU E CA 1
ATOM 27784 C C . GLU D 4 1745 ? 156.846 150.649 194.059 1.00 43.41 1745 GLU E C 1
ATOM 27785 O O . GLU D 4 1745 ? 155.619 150.695 194.175 1.00 43.41 1745 GLU E O 1
ATOM 27797 N N . HIS D 4 1746 ? 157.462 150.402 192.902 1.00 42.10 1746 HIS E N 1
ATOM 27798 C CA . HIS D 4 1746 ? 156.788 150.499 191.612 1.00 42.10 1746 HIS E CA 1
ATOM 27799 C C . HIS D 4 1746 ? 156.851 149.193 190.832 1.00 42.10 1746 HIS E C 1
ATOM 27800 O O . HIS D 4 1746 ? 157.829 148.445 190.912 1.00 42.10 1746 HIS E O 1
ATOM 27814 N N . ASP D 4 1747 ? 155.796 148.938 190.061 1.00 41.41 1747 ASP E N 1
ATOM 27815 C CA . ASP D 4 1747 ? 155.745 147.787 189.174 1.00 41.41 1747 ASP E CA 1
ATOM 27816 C C . ASP D 4 1747 ? 156.370 148.119 187.820 1.00 41.41 1747 ASP E C 1
ATOM 27817 O O . ASP D 4 1747 ? 156.485 149.282 187.430 1.00 41.41 1747 ASP E O 1
ATOM 27826 N N . TRP D 4 1748 ? 156.774 147.070 187.095 1.00 45.26 1748 TRP E N 1
ATOM 27827 C CA . TRP D 4 1748 ? 157.179 147.260 185.707 1.00 45.26 1748 TRP E CA 1
ATOM 27828 C C . TRP D 4 1748 ? 155.998 147.708 184.864 1.00 45.26 1748 TRP E C 1
ATOM 27829 O O . TRP D 4 1748 ? 156.120 148.621 184.041 1.00 45.26 1748 TRP E O 1
ATOM 27850 N N . ASN D 4 1749 ? 154.853 147.074 185.062 1.00 37.85 1749 ASN E N 1
ATOM 27851 C CA . ASN D 4 1749 ? 153.708 147.271 184.194 1.00 37.85 1749 ASN E CA 1
ATOM 27852 C C . ASN D 4 1749 ? 153.034 148.597 184.529 1.00 37.85 1749 ASN E C 1
ATOM 27853 O O . ASN D 4 1749 ? 152.543 148.756 185.651 1.00 37.85 1749 ASN E O 1
ATOM 27864 N N . PRO D 4 1750 ? 152.983 149.568 183.611 1.00 38.64 1750 PRO E N 1
ATOM 27865 C CA . PRO D 4 1750 ? 152.384 150.857 183.978 1.00 38.64 1750 PRO E CA 1
ATOM 27866 C C . PRO D 4 1750 ? 150.904 150.776 184.283 1.00 38.64 1750 PRO E C 1
ATOM 27867 O O . PRO D 4 1750 ? 150.396 151.636 185.010 1.00 38.64 1750 PRO E O 1
ATOM 27878 N N . GLN D 4 1751 ? 150.190 149.783 183.749 1.00 35.64 1751 GLN E N 1
ATOM 27879 C CA . GLN D 4 1751 ? 148.738 149.771 183.904 1.00 35.64 1751 GLN E CA 1
ATOM 27880 C C . GLN D 4 1751 ? 148.334 149.467 185.337 1.00 35.64 1751 GLN E C 1
ATOM 27881 O O . GLN D 4 1751 ? 147.372 150.048 185.845 1.00 35.64 1751 GLN E O 1
ATOM 27895 N N . LYS D 4 1752 ? 149.045 148.563 186.009 1.00 36.30 1752 LYS E N 1
ATOM 27896 C CA . LYS D 4 1752 ? 148.754 148.333 187.418 1.00 36.30 1752 LYS E CA 1
ATOM 27897 C C . LYS D 4 1752 ? 149.044 149.579 188.242 1.00 36.30 1752 LYS E C 1
ATOM 27898 O O . LYS D 4 1752 ? 148.284 149.915 189.157 1.00 36.30 1752 LYS E O 1
ATOM 27917 N N . ASP D 4 1753 ? 150.124 150.290 187.918 1.00 37.17 1753 ASP E N 1
ATOM 27918 C CA . ASP D 4 1753 ? 150.426 151.531 188.620 1.00 37.17 1753 ASP E CA 1
ATOM 27919 C C . ASP D 4 1753 ? 149.311 152.548 188.432 1.00 37.17 1753 ASP E C 1
ATOM 27920 O O . ASP D 4 1753 ? 148.838 153.150 189.398 1.00 37.17 1753 ASP E O 1
ATOM 27929 N N . LEU D 4 1754 ? 148.870 152.743 187.190 1.00 35.85 1754 LEU E N 1
ATOM 27930 C CA . LEU D 4 1754 ? 147.811 153.707 186.917 1.00 35.85 1754 LEU E CA 1
ATOM 27931 C C . LEU D 4 1754 ? 146.503 153.299 187.588 1.00 35.85 1754 LEU E C 1
ATOM 27932 O O . LEU D 4 1754 ? 145.767 154.148 188.105 1.00 35.85 1754 LEU E O 1
ATOM 27948 N N . GLN D 4 1755 ? 146.186 152.000 187.579 1.00 33.56 1755 GLN E N 1
ATOM 27949 C CA . GLN D 4 1755 ? 144.953 151.529 188.201 1.00 33.56 1755 GLN E CA 1
ATOM 27950 C C . GLN D 4 1755 ? 144.989 151.704 189.711 1.00 33.56 1755 GLN E C 1
ATOM 27951 O O . GLN D 4 1755 ? 143.955 151.978 190.333 1.00 33.56 1755 GLN E O 1
ATOM 27965 N N . ALA D 4 1756 ? 146.169 151.566 190.317 1.00 34.12 1756 ALA E N 1
ATOM 27966 C CA . ALA D 4 1756 ? 146.296 151.829 191.743 1.00 34.12 1756 ALA E CA 1
ATOM 27967 C C . ALA D 4 1756 ? 146.022 153.288 192.067 1.00 34.12 1756 ALA E C 1
ATOM 27968 O O . ALA D 4 1756 ? 145.541 153.598 193.161 1.00 34.12 1756 ALA E O 1
ATOM 27975 N N . MET D 4 1757 ? 146.323 154.198 191.143 1.00 36.72 1757 MET E N 1
ATOM 27976 C CA . MET D 4 1757 ? 145.946 155.590 191.342 1.00 36.72 1757 MET E CA 1
ATOM 27977 C C . MET D 4 1757 ? 144.451 155.763 191.163 1.00 36.72 1757 MET E C 1
ATOM 27978 O O . MET D 4 1757 ? 143.781 156.383 191.993 1.00 36.72 1757 MET E O 1
ATOM 27992 N N . ASP D 4 1758 ? 143.916 155.193 190.084 1.00 34.89 1758 ASP E N 1
ATOM 27993 C CA . ASP D 4 1758 ? 142.544 155.457 189.676 1.00 34.89 1758 ASP E CA 1
ATOM 27994 C C . ASP D 4 1758 ? 141.516 154.815 190.591 1.00 34.89 1758 ASP E C 1
ATOM 27995 O O . ASP D 4 1758 ? 140.358 155.240 190.573 1.00 34.89 1758 ASP E O 1
ATOM 28004 N N . ARG D 4 1759 ? 141.895 153.814 191.387 1.00 33.26 1759 ARG E N 1
ATOM 28005 C CA . ARG D 4 1759 ? 140.963 153.320 192.392 1.00 33.26 1759 ARG E CA 1
ATOM 28006 C C . ARG D 4 1759 ? 140.821 154.270 193.573 1.00 33.26 1759 ARG E C 1
ATOM 28007 O O . ARG D 4 1759 ? 140.034 153.979 194.476 1.00 33.26 1759 ARG E O 1
ATOM 28028 N N . ALA D 4 1760 ? 141.581 155.364 193.610 1.00 35.17 1760 ALA E N 1
ATOM 28029 C CA . ALA D 4 1760 ? 141.403 156.431 194.586 1.00 35.17 1760 ALA E CA 1
ATOM 28030 C C . ALA D 4 1760 ? 140.633 157.617 194.024 1.00 35.17 1760 ALA E C 1
ATOM 28031 O O . ALA D 4 1760 ? 139.907 158.284 194.766 1.00 35.17 1760 ALA E O 1
ATOM 28038 N N . HIS D 4 1761 ? 140.792 157.897 192.728 1.00 32.81 1761 HIS E N 1
ATOM 28039 C CA . HIS D 4 1761 ? 140.172 159.038 192.048 1.00 32.81 1761 HIS E CA 1
ATOM 28040 C C . HIS D 4 1761 ? 139.054 158.528 191.141 1.00 32.81 1761 HIS E C 1
ATOM 28041 O O . HIS D 4 1761 ? 139.320 157.980 190.070 1.00 32.81 1761 HIS E O 1
ATOM 28055 N N . ARG D 4 1762 ? 137.803 158.712 191.561 1.00 31.67 1762 ARG E N 1
ATOM 28056 C CA . ARG D 4 1762 ? 136.672 158.118 190.859 1.00 31.67 1762 ARG E CA 1
ATOM 28057 C C . ARG D 4 1762 ? 135.385 158.803 191.305 1.00 31.67 1762 ARG E C 1
ATOM 28058 O O . ARG D 4 1762 ? 135.410 159.801 192.029 1.00 31.67 1762 ARG E O 1
ATOM 28079 N N . ILE D 4 1763 ? 134.250 158.261 190.849 1.00 29.35 1763 ILE E N 1
ATOM 28080 C CA . ILE D 4 1763 ? 132.942 158.819 191.180 1.00 29.35 1763 ILE E CA 1
ATOM 28081 C C . ILE D 4 1763 ? 132.752 158.828 192.685 1.00 29.35 1763 ILE E C 1
ATOM 28082 O O . ILE D 4 1763 ? 133.045 157.842 193.370 1.00 29.35 1763 ILE E O 1
ATOM 28098 N N . GLY D 4 1764 ? 132.239 159.941 193.203 1.00 31.49 1764 GLY E N 1
ATOM 28099 C CA . GLY D 4 1764 ? 132.036 160.127 194.619 1.00 31.49 1764 GLY E CA 1
ATOM 28100 C C . GLY D 4 1764 ? 133.175 160.827 195.324 1.00 31.49 1764 GLY E C 1
ATOM 28101 O O . GLY D 4 1764 ? 132.990 161.300 196.448 1.00 31.49 1764 GLY E O 1
ATOM 28105 N N . GLN D 4 1765 ? 134.344 160.898 194.697 1.00 33.54 1765 GLN E N 1
ATOM 28106 C CA . GLN D 4 1765 ? 135.484 161.599 195.262 1.00 33.54 1765 GLN E CA 1
ATOM 28107 C C . GLN D 4 1765 ? 135.343 163.094 195.005 1.00 33.54 1765 GLN E C 1
ATOM 28108 O O . GLN D 4 1765 ? 134.944 163.509 193.914 1.00 33.54 1765 GLN E O 1
ATOM 28122 N N . LYS D 4 1766 ? 135.682 163.907 196.020 1.00 32.15 1766 LYS E N 1
ATOM 28123 C CA . LYS D 4 1766 ? 135.349 165.330 196.026 1.00 32.15 1766 LYS E CA 1
ATOM 28124 C C . LYS D 4 1766 ? 136.530 166.216 196.409 1.00 32.15 1766 LYS E C 1
ATOM 28125 O O . LYS D 4 1766 ? 136.324 167.295 196.968 1.00 32.15 1766 LYS E O 1
ATOM 28144 N N . LYS D 4 1767 ? 137.759 165.788 196.135 1.00 34.73 1767 LYS E N 1
ATOM 28145 C CA . LYS D 4 1767 ? 138.936 166.596 196.418 1.00 34.73 1767 LYS E CA 1
ATOM 28146 C C . LYS D 4 1767 ? 139.963 166.403 195.316 1.00 34.73 1767 LYS E C 1
ATOM 28147 O O . LYS D 4 1767 ? 140.076 165.322 194.734 1.00 34.73 1767 LYS E O 1
ATOM 28166 N N . VAL D 4 1768 ? 140.713 167.468 195.033 1.00 34.06 1768 VAL E N 1
ATOM 28167 C CA . VAL D 4 1768 ? 141.824 167.357 194.099 1.00 34.06 1768 VAL E CA 1
ATOM 28168 C C . VAL D 4 1768 ? 142.816 166.341 194.639 1.00 34.06 1768 VAL E C 1
ATOM 28169 O O . VAL D 4 1768 ? 143.196 166.386 195.816 1.00 34.06 1768 VAL E O 1
ATOM 28182 N N . VAL D 4 1769 ? 143.218 165.396 193.789 1.00 35.53 1769 VAL E N 1
ATOM 28183 C CA . VAL D 4 1769 ? 144.074 164.281 194.183 1.00 35.53 1769 VAL E CA 1
ATOM 28184 C C . VAL D 4 1769 ? 145.507 164.575 193.773 1.00 35.53 1769 VAL E C 1
ATOM 28185 O O . VAL D 4 1769 ? 145.759 165.035 192.654 1.00 35.53 1769 VAL E O 1
ATOM 28198 N N . ASN D 4 1770 ? 146.440 164.316 194.681 1.00 36.36 1770 ASN E N 1
ATOM 28199 C CA . ASN D 4 1770 ? 147.866 164.370 194.400 1.00 36.36 1770 ASN E CA 1
ATOM 28200 C C . ASN D 4 1770 ? 148.432 162.960 194.440 1.00 36.36 1770 ASN E C 1
ATOM 28201 O O . ASN D 4 1770 ? 148.252 162.249 195.432 1.00 36.36 1770 ASN E O 1
ATOM 28212 N N . VAL D 4 1771 ? 149.117 162.561 193.373 1.00 36.23 1771 VAL E N 1
ATOM 28213 C CA . VAL D 4 1771 ? 149.800 161.275 193.305 1.00 36.23 1771 VAL E CA 1
ATOM 28214 C C . VAL D 4 1771 ? 151.295 161.538 193.336 1.00 36.23 1771 VAL E C 1
ATOM 28215 O O . VAL D 4 1771 ? 151.837 162.180 192.429 1.00 36.23 1771 VAL E O 1
ATOM 28228 N N . TYR D 4 1772 ? 151.960 161.039 194.370 1.00 38.47 1772 TYR E N 1
ATOM 28229 C CA . TYR D 4 1772 ? 153.404 161.145 194.511 1.00 38.47 1772 TYR E CA 1
ATOM 28230 C C . TYR D 4 1772 ? 154.035 159.789 194.244 1.00 38.47 1772 TYR E C 1
ATOM 28231 O O . TYR D 4 1772 ? 153.571 158.773 194.767 1.00 38.47 1772 TYR E O 1
ATOM 28249 N N . ARG D 4 1773 ? 155.065 159.772 193.410 1.00 40.03 1773 ARG E N 1
ATOM 28250 C CA . ARG D 4 1773 ? 155.942 158.620 193.262 1.00 40.03 1773 ARG E CA 1
ATOM 28251 C C . ARG D 4 1773 ? 157.249 158.925 193.980 1.00 40.03 1773 ARG E C 1
ATOM 28252 O O . ARG D 4 1773 ? 157.909 159.920 193.668 1.00 40.03 1773 ARG E O 1
ATOM 28273 N N . ILE D 4 1774 ? 157.621 158.088 194.941 1.00 42.81 1774 ILE E N 1
ATOM 28274 C CA . ILE D 4 1774 ? 158.921 158.218 195.587 1.00 42.81 1774 ILE E CA 1
ATOM 28275 C C . ILE D 4 1774 ? 159.972 157.637 194.652 1.00 42.81 1774 ILE E C 1
ATOM 28276 O O . ILE D 4 1774 ? 159.943 156.442 194.341 1.00 42.81 1774 ILE E O 1
ATOM 28292 N N . ILE D 4 1775 ? 160.913 158.475 194.218 1.00 45.00 1775 ILE E N 1
ATOM 28293 C CA . ILE D 4 1775 ? 161.928 158.107 193.235 1.00 45.00 1775 ILE E CA 1
ATOM 28294 C C . ILE D 4 1775 ? 163.305 158.427 193.801 1.00 45.00 1775 ILE E C 1
ATOM 28295 O O . ILE D 4 1775 ? 163.540 159.541 194.279 1.00 45.00 1775 ILE E O 1
ATOM 28311 N N . THR D 4 1776 ? 164.203 157.445 193.764 1.00 49.76 1776 THR E N 1
ATOM 28312 C CA . THR D 4 1776 ? 165.614 157.711 193.999 1.00 49.76 1776 THR E CA 1
ATOM 28313 C C . THR D 4 1776 ? 166.237 158.318 192.748 1.00 49.76 1776 THR E C 1
ATOM 28314 O O . THR D 4 1776 ? 165.789 158.074 191.628 1.00 49.76 1776 THR E O 1
ATOM 28325 N N . ARG D 4 1777 ? 167.295 159.108 192.944 1.00 51.75 1777 ARG E N 1
ATOM 28326 C CA . ARG D 4 1777 ? 167.772 159.965 191.862 1.00 51.75 1777 ARG E CA 1
ATOM 28327 C C . ARG D 4 1777 ? 168.285 159.150 190.680 1.00 51.75 1777 ARG E C 1
ATOM 28328 O O . ARG D 4 1777 ? 168.007 159.488 189.524 1.00 51.75 1777 ARG E O 1
ATOM 28349 N N . GLY D 4 1778 ? 168.999 158.056 190.944 1.00 50.50 1778 GLY E N 1
ATOM 28350 C CA . GLY D 4 1778 ? 169.635 157.277 189.916 1.00 50.50 1778 GLY E CA 1
ATOM 28351 C C . GLY D 4 1778 ? 168.880 156.006 189.595 1.00 50.50 1778 GLY E C 1
ATOM 28352 O O . GLY D 4 1778 ? 167.662 155.906 189.787 1.00 50.50 1778 GLY E O 1
ATOM 28356 N N . THR D 4 1779 ? 169.601 155.053 189.005 1.00 110.98 1779 THR E N 1
ATOM 28357 C CA . THR D 4 1779 ? 169.198 153.653 188.881 1.00 110.98 1779 THR E CA 1
ATOM 28358 C C . THR D 4 1779 ? 167.930 153.514 188.048 1.00 110.98 1779 THR E C 1
ATOM 28359 O O . THR D 4 1779 ? 167.576 154.423 187.294 1.00 110.98 1779 THR E O 1
ATOM 28370 N N . LEU D 4 1780 ? 167.227 152.388 188.199 1.00 109.34 1780 LEU E N 1
ATOM 28371 C CA . LEU D 4 1780 ? 166.166 152.034 187.268 1.00 109.34 1780 LEU E CA 1
ATOM 28372 C C . LEU D 4 1780 ? 164.952 152.939 187.371 1.00 109.34 1780 LEU E C 1
ATOM 28373 O O . LEU D 4 1780 ? 164.057 152.833 186.529 1.00 109.34 1780 LEU E O 1
ATOM 28389 N N . GLU D 4 1781 ? 164.877 153.802 188.380 1.00 106.68 1781 GLU E N 1
ATOM 28390 C CA . GLU D 4 1781 ? 163.772 154.746 188.487 1.00 106.68 1781 GLU E CA 1
ATOM 28391 C C . GLU D 4 1781 ? 163.639 155.611 187.238 1.00 106.68 1781 GLU E C 1
ATOM 28392 O O . GLU D 4 1781 ? 162.544 156.081 186.917 1.00 106.68 1781 GLU E O 1
ATOM 28404 N N . GLU D 4 1782 ? 164.752 155.855 186.548 1.00 104.95 1782 GLU E N 1
ATOM 28405 C CA . GLU D 4 1782 ? 164.723 156.676 185.345 1.00 104.95 1782 GLU E CA 1
ATOM 28406 C C . GLU D 4 1782 ? 163.942 156.024 184.211 1.00 104.95 1782 GLU E C 1
ATOM 28407 O O . GLU D 4 1782 ? 163.417 156.732 183.346 1.00 104.95 1782 GLU E O 1
ATOM 28419 N N . LYS D 4 1783 ? 163.868 154.693 184.175 1.00 106.96 1783 LYS E N 1
ATOM 28420 C CA . LYS D 4 1783 ? 163.239 153.994 183.057 1.00 106.96 1783 LYS E CA 1
ATOM 28421 C C . LYS D 4 1783 ? 161.735 153.807 183.222 1.00 106.96 1783 LYS E C 1
ATOM 28422 O O . LYS D 4 1783 ? 161.123 153.155 182.369 1.00 106.96 1783 LYS E O 1
ATOM 28441 N N . ILE D 4 1784 ? 161.134 154.326 184.295 1.00 106.19 1784 ILE E N 1
ATOM 28442 C CA . ILE D 4 1784 ? 159.733 154.103 184.627 1.00 106.19 1784 ILE E CA 1
ATOM 28443 C C . ILE D 4 1784 ? 158.982 155.413 184.846 1.00 106.19 1784 ILE E C 1
ATOM 28444 O O . ILE D 4 1784 ? 157.977 155.433 185.554 1.00 106.19 1784 ILE E O 1
ATOM 28460 N N . LEU D 4 1785 ? 159.461 156.521 184.280 1.00 101.65 1785 LEU E N 1
ATOM 28461 C CA . LEU D 4 1785 ? 158.922 157.817 184.681 1.00 101.65 1785 LEU E CA 1
ATOM 28462 C C . LEU D 4 1785 ? 157.677 158.208 183.882 1.00 101.65 1785 LEU E C 1
ATOM 28463 O O . LEU D 4 1785 ? 156.745 158.796 184.443 1.00 101.65 1785 LEU E O 1
ATOM 28479 N N . SER D 4 1786 ? 157.622 157.890 182.587 1.00 30.00 1786 SER E N 1
ATOM 28480 C CA . SER D 4 1786 ? 156.543 158.380 181.735 1.00 30.00 1786 SER E CA 1
ATOM 28481 C C . SER D 4 1786 ? 155.627 157.292 181.197 1.00 30.00 1786 SER E C 1
ATOM 28482 O O . SER D 4 1786 ? 154.665 157.618 180.494 1.00 30.00 1786 SER E O 1
ATOM 28485 N N . LEU D 4 1787 ? 155.918 156.020 181.470 1.00 30.00 1787 LEU E N 1
ATOM 28486 C CA . LEU D 4 1787 ? 155.053 154.930 181.031 1.00 30.00 1787 LEU E CA 1
ATOM 28487 C C . LEU D 4 1787 ? 153.610 155.150 181.474 1.00 30.00 1787 LEU E C 1
ATOM 28488 O O . LEU D 4 1787 ? 152.697 155.239 180.648 1.00 30.00 1787 LEU E O 1
ATOM 28493 N N . GLN D 4 1788 ? 153.392 155.244 182.788 1.00 30.00 1788 GLN E N 1
ATOM 28494 C CA . GLN D 4 1788 ? 152.053 155.368 183.352 1.00 30.00 1788 GLN E CA 1
ATOM 28495 C C . GLN D 4 1788 ? 151.516 156.788 183.313 1.00 30.00 1788 GLN E C 1
ATOM 28496 O O . GLN D 4 1788 ? 150.327 156.990 183.581 1.00 30.00 1788 GLN E O 1
ATOM 28502 N N . ARG D 4 1789 ? 152.358 157.770 183.004 1.00 30.00 1789 ARG E N 1
ATOM 28503 C CA . ARG D 4 1789 ? 151.932 159.161 183.082 1.00 30.00 1789 ARG E CA 1
ATOM 28504 C C . ARG D 4 1789 ? 150.830 159.463 182.072 1.00 30.00 1789 ARG E C 1
ATOM 28505 O O . ARG D 4 1789 ? 149.761 159.961 182.438 1.00 30.00 1789 ARG E O 1
ATOM 28513 N N . PHE D 4 1790 ? 151.059 159.146 180.797 1.00 30.00 1790 PHE E N 1
ATOM 28514 C CA . PHE D 4 1790 ? 150.170 159.660 179.763 1.00 30.00 1790 PHE E CA 1
ATOM 28515 C C . PHE D 4 1790 ? 149.885 158.681 178.629 1.00 30.00 1790 PHE E C 1
ATOM 28516 O O . PHE D 4 1790 ? 149.320 159.095 177.609 1.00 30.00 1790 PHE E O 1
ATOM 28524 N N . LYS D 4 1791 ? 150.238 157.407 178.758 1.00 30.00 1791 LYS E N 1
ATOM 28525 C CA . LYS D 4 1791 ? 149.968 156.424 177.716 1.00 30.00 1791 LYS E CA 1
ATOM 28526 C C . LYS D 4 1791 ? 148.714 155.640 178.078 1.00 30.00 1791 LYS E C 1
ATOM 28527 O O . LYS D 4 1791 ? 148.693 154.925 179.086 1.00 30.00 1791 LYS E O 1
ATOM 28533 N N . ILE D 4 1792 ? 147.674 155.771 177.252 1.00 30.00 1792 ILE E N 1
ATOM 28534 C CA . ILE D 4 1792 ? 146.441 155.015 177.451 1.00 30.00 1792 ILE E CA 1
ATOM 28535 C C . ILE D 4 1792 ? 146.320 153.830 176.501 1.00 30.00 1792 ILE E C 1
ATOM 28536 O O . ILE D 4 1792 ? 145.432 152.984 176.697 1.00 30.00 1792 ILE E O 1
ATOM 28541 N N . ASP D 4 1793 ? 147.193 153.723 175.503 1.00 30.00 1793 ASP E N 1
ATOM 28542 C CA . ASP D 4 1793 ? 147.162 152.616 174.553 1.00 30.00 1793 ASP E CA 1
ATOM 28543 C C . ASP D 4 1793 ? 145.821 152.548 173.829 1.00 30.00 1793 ASP E C 1
ATOM 28544 O O . ASP D 4 1793 ? 145.165 151.506 173.775 1.00 30.00 1793 ASP E O 1
ATOM 28549 N N . VAL D 4 1794 ? 145.408 153.683 173.276 1.00 30.00 1794 VAL E N 1
ATOM 28550 C CA . VAL D 4 1794 ? 144.156 153.764 172.532 1.00 30.00 1794 VAL E CA 1
ATOM 28551 C C . VAL D 4 1794 ? 144.418 153.622 171.036 1.00 30.00 1794 VAL E C 1
ATOM 28552 O O . VAL D 4 1794 ? 143.643 152.991 170.316 1.00 30.00 1794 VAL E O 1
ATOM 28556 N N . ASP D 4 1841 ? 164.887 135.465 137.777 1.00 50.77 1841 ASP E N 1
ATOM 28557 C CA . ASP D 4 1841 ? 164.233 136.378 136.852 1.00 50.77 1841 ASP E CA 1
ATOM 28558 C C . ASP D 4 1841 ? 165.262 137.220 136.110 1.00 50.77 1841 ASP E C 1
ATOM 28559 O O . ASP D 4 1841 ? 166.429 137.273 136.492 1.00 50.77 1841 ASP E O 1
ATOM 28568 N N . MET D 4 1842 ? 164.819 137.866 135.036 1.00 46.97 1842 MET E N 1
ATOM 28569 C CA . MET D 4 1842 ? 165.682 138.749 134.262 1.00 46.97 1842 MET E CA 1
ATOM 28570 C C . MET D 4 1842 ? 165.846 140.064 135.008 1.00 46.97 1842 MET E C 1
ATOM 28571 O O . MET D 4 1842 ? 164.947 140.910 134.984 1.00 46.97 1842 MET E O 1
ATOM 28585 N N . VAL D 4 1843 ? 166.992 140.246 135.665 1.00 47.70 1843 VAL E N 1
ATOM 28586 C CA . VAL D 4 1843 ? 167.284 141.481 136.386 1.00 47.70 1843 VAL E CA 1
ATOM 28587 C C . VAL D 4 1843 ? 168.752 141.846 136.208 1.00 47.70 1843 VAL E C 1
ATOM 28588 O O . VAL D 4 1843 ? 169.640 141.162 136.727 1.00 47.70 1843 VAL E O 1
ATOM 28601 N N . ASP D 4 1844 ? 169.008 142.942 135.489 1.00 45.43 1844 ASP E N 1
ATOM 28602 C CA . ASP D 4 1844 ? 170.343 143.492 135.285 1.00 45.43 1844 ASP E CA 1
ATOM 28603 C C . ASP D 4 1844 ? 170.305 144.992 135.550 1.00 45.43 1844 ASP E C 1
ATOM 28604 O O . ASP D 4 1844 ? 169.247 145.621 135.491 1.00 45.43 1844 ASP E O 1
ATOM 28613 N N . ILE D 4 1845 ? 171.470 145.570 135.840 1.00 47.77 1845 ILE E N 1
ATOM 28614 C CA . ILE D 4 1845 ? 171.556 147.022 135.967 1.00 47.77 1845 ILE E CA 1
ATOM 28615 C C . ILE D 4 1845 ? 171.473 147.627 134.572 1.00 47.77 1845 ILE E C 1
ATOM 28616 O O . ILE D 4 1845 ? 172.237 147.261 133.671 1.00 47.77 1845 ILE E O 1
ATOM 28632 N N . GLU D 4 1846 ? 170.540 148.564 134.392 1.00 42.08 1846 GLU E N 1
ATOM 28633 C CA . GLU D 4 1846 ? 170.333 149.163 133.080 1.00 42.08 1846 GLU E CA 1
ATOM 28634 C C . GLU D 4 1846 ? 171.490 150.079 132.700 1.00 42.08 1846 GLU E C 1
ATOM 28635 O O . GLU D 4 1846 ? 171.976 150.035 131.564 1.00 42.08 1846 GLU E O 1
ATOM 28647 N N . THR D 4 1847 ? 171.951 150.909 133.638 1.00 47.15 1847 THR E N 1
ATOM 28648 C CA . THR D 4 1847 ? 172.983 151.892 133.323 1.00 47.15 1847 THR E CA 1
ATOM 28649 C C . THR D 4 1847 ? 174.306 151.234 132.947 1.00 47.15 1847 THR E C 1
ATOM 28650 O O . THR D 4 1847 ? 175.132 151.851 132.265 1.00 47.15 1847 THR E O 1
ATOM 28661 N N . GLY D 4 1848 ? 174.530 149.996 133.380 1.00 48.55 1848 GLY E N 1
ATOM 28662 C CA . GLY D 4 1848 ? 175.762 149.293 133.084 1.00 48.55 1848 GLY E CA 1
ATOM 28663 C C . GLY D 4 1848 ? 175.640 147.827 133.437 1.00 48.55 1848 GLY E C 1
ATOM 28664 O O . GLY D 4 1848 ? 175.249 147.492 134.557 1.00 48.55 1848 GLY E O 1
ATOM 28668 N N . ASP D 4 1849 ? 175.986 146.941 132.509 1.00 47.57 1849 ASP E N 1
ATOM 28669 C CA . ASP D 4 1849 ? 175.643 145.533 132.668 1.00 47.57 1849 ASP E CA 1
ATOM 28670 C C . ASP D 4 1849 ? 176.462 144.885 133.777 1.00 47.57 1849 ASP E C 1
ATOM 28671 O O . ASP D 4 1849 ? 177.695 144.864 133.726 1.00 47.57 1849 ASP E O 1
ATOM 28680 N N . VAL D 4 1850 ? 175.763 144.345 134.775 1.00 49.15 1850 VAL E N 1
ATOM 28681 C CA . VAL D 4 1850 ? 176.359 143.491 135.792 1.00 49.15 1850 VAL E CA 1
ATOM 28682 C C . VAL D 4 1850 ? 175.307 142.491 136.250 1.00 49.15 1850 VAL E C 1
ATOM 28683 O O . VAL D 4 1850 ? 174.106 142.778 136.249 1.00 49.15 1850 VAL E O 1
ATOM 28696 N N . ARG D 4 1851 ? 175.768 141.310 136.640 1.00 48.35 1851 ARG E N 1
ATOM 28697 C CA . ARG D 4 1851 ? 174.892 140.340 137.278 1.00 48.35 1851 ARG E CA 1
ATOM 28698 C C . ARG D 4 1851 ? 174.360 140.890 138.596 1.00 48.35 1851 ARG E C 1
ATOM 28699 O O . ARG D 4 1851 ? 174.973 141.761 139.220 1.00 48.35 1851 ARG E O 1
ATOM 28720 N N . ARG D 4 1852 ? 173.201 140.361 139.013 1.00 48.87 1852 ARG E N 1
ATOM 28721 C CA . ARG D 4 1852 ? 172.693 140.408 140.382 1.00 48.87 1852 ARG E CA 1
ATOM 28722 C C . ARG D 4 1852 ? 172.830 141.766 141.063 1.00 48.87 1852 ARG E C 1
ATOM 28723 O O . ARG D 4 1852 ? 173.685 141.936 141.941 1.00 48.87 1852 ARG E O 1
ATOM 28744 N N . PRO D 4 1853 ? 172.063 142.772 140.658 1.00 48.66 1853 PRO E N 1
ATOM 28745 C CA . PRO D 4 1853 ? 171.984 143.982 141.480 1.00 48.66 1853 PRO E CA 1
ATOM 28746 C C . PRO D 4 1853 ? 171.324 143.692 142.817 1.00 48.66 1853 PRO E C 1
ATOM 28747 O O . PRO D 4 1853 ? 170.312 142.992 142.893 1.00 48.66 1853 PRO E O 1
ATOM 28758 N N . GLY D 4 1854 ? 171.909 144.247 143.881 1.00 47.51 1854 GLY E N 1
ATOM 28759 C CA . GLY D 4 1854 ? 171.257 144.222 145.176 1.00 47.51 1854 GLY E CA 1
ATOM 28760 C C . GLY D 4 1854 ? 170.233 145.316 145.364 1.00 47.51 1854 GLY E C 1
ATOM 28761 O O . GLY D 4 1854 ? 169.356 145.186 146.225 1.00 47.51 1854 GLY E O 1
ATOM 28765 N N . LYS D 4 1855 ? 170.322 146.387 144.576 1.00 45.83 1855 LYS E N 1
ATOM 28766 C CA . LYS D 4 1855 ? 169.440 147.536 144.707 1.00 45.83 1855 LYS E CA 1
ATOM 28767 C C . LYS D 4 1855 ? 169.198 148.128 143.324 1.00 45.83 1855 LYS E C 1
ATOM 28768 O O . LYS D 4 1855 ? 170.147 148.367 142.572 1.00 45.83 1855 LYS E O 1
ATOM 28787 N N . LYS D 4 1856 ? 167.925 148.355 142.996 1.00 42.70 1856 LYS E N 1
ATOM 28788 C CA . LYS D 4 1856 ? 167.524 148.925 141.712 1.00 42.70 1856 LYS E CA 1
ATOM 28789 C C . LYS D 4 1856 ? 167.286 150.423 141.856 1.00 42.70 1856 LYS E C 1
ATOM 28790 O O . LYS D 4 1856 ? 166.142 150.877 141.773 1.00 42.70 1856 LYS E O 1
ATOM 28809 N N . ALA D 4 1857 ? 168.371 151.179 142.071 1.00 39.60 1857 ALA E N 1
ATOM 28810 C CA . ALA D 4 1857 ? 168.315 152.555 142.569 1.00 39.60 1857 ALA E CA 1
ATOM 28811 C C . ALA D 4 1857 ? 167.274 153.440 141.892 1.00 39.60 1857 ALA E C 1
ATOM 28812 O O . ALA D 4 1857 ? 166.384 153.981 142.554 1.00 39.60 1857 ALA E O 1
ATOM 28819 N N . ALA D 4 1858 ? 167.357 153.594 140.571 1.00 38.00 1858 ALA E N 1
ATOM 28820 C CA . ALA D 4 1858 ? 166.523 154.586 139.901 1.00 38.00 1858 ALA E CA 1
ATOM 28821 C C . ALA D 4 1858 ? 165.048 154.209 139.856 1.00 38.00 1858 ALA E C 1
ATOM 28822 O O . ALA D 4 1858 ? 164.229 155.058 139.490 1.00 38.00 1858 ALA E O 1
ATOM 28829 N N . TRP D 4 1859 ? 164.689 152.976 140.214 1.00 39.29 1859 TRP E N 1
ATOM 28830 C CA . TRP D 4 1859 ? 163.315 152.495 140.136 1.00 39.29 1859 TRP E CA 1
ATOM 28831 C C . TRP D 4 1859 ? 162.827 151.943 141.467 1.00 39.29 1859 TRP E C 1
ATOM 28832 O O . TRP D 4 1859 ? 161.833 151.211 141.491 1.00 39.29 1859 TRP E O 1
ATOM 28853 N N . LEU D 4 1860 ? 163.501 152.273 142.574 1.00 40.79 1860 LEU E N 1
ATOM 28854 C CA . LEU D 4 1860 ? 163.124 151.724 143.873 1.00 40.79 1860 LEU E CA 1
ATOM 28855 C C . LEU D 4 1860 ? 161.711 152.123 144.265 1.00 40.79 1860 LEU E C 1
ATOM 28856 O O . LEU D 4 1860 ? 161.034 151.380 144.984 1.00 40.79 1860 LEU E O 1
ATOM 28872 N N . GLU D 4 1861 ? 161.247 153.285 143.809 1.00 39.42 1861 GLU E N 1
ATOM 28873 C CA . GLU D 4 1861 ? 159.857 153.665 144.020 1.00 39.42 1861 GLU E CA 1
ATOM 28874 C C . GLU D 4 1861 ? 158.884 152.741 143.309 1.00 39.42 1861 GLU E C 1
ATOM 28875 O O . GLU D 4 1861 ? 157.701 152.721 143.666 1.00 39.42 1861 GLU E O 1
ATOM 28887 N N . GLY D 4 1862 ? 159.344 151.989 142.313 1.00 38.36 1862 GLY E N 1
ATOM 28888 C CA . GLY D 4 1862 ? 158.458 151.289 141.415 1.00 38.36 1862 GLY E CA 1
ATOM 28889 C C . GLY D 4 1862 ? 157.770 152.173 140.403 1.00 38.36 1862 GLY E C 1
ATOM 28890 O O . GLY D 4 1862 ? 157.022 151.658 139.566 1.00 38.36 1862 GLY E O 1
ATOM 28894 N N . LEU D 4 1863 ? 157.988 153.488 140.456 1.00 36.38 1863 LEU E N 1
ATOM 28895 C CA . LEU D 4 1863 ? 157.373 154.446 139.547 1.00 36.38 1863 LEU E CA 1
ATOM 28896 C C . LEU D 4 1863 ? 155.852 154.352 139.551 1.00 36.38 1863 LEU E C 1
ATOM 28897 O O . LEU D 4 1863 ? 155.202 154.822 138.615 1.00 36.38 1863 LEU E O 1
ATOM 28913 N N . GLY D 4 1864 ? 155.275 153.783 140.605 1.00 39.52 1864 GLY E N 1
ATOM 28914 C CA . GLY D 4 1864 ? 153.861 153.461 140.587 1.00 39.52 1864 GLY E CA 1
ATOM 28915 C C . GLY D 4 1864 ? 153.563 152.585 139.388 1.00 39.52 1864 GLY E C 1
ATOM 28916 O O . GLY D 4 1864 ? 154.094 151.478 139.242 1.00 39.52 1864 GLY E O 1
ATOM 28920 N N . GLU D 4 1865 ? 152.705 153.096 138.511 1.00 35.90 1865 GLU E N 1
ATOM 28921 C CA . GLU D 4 1865 ? 152.434 152.485 137.222 1.00 35.90 1865 GLU E CA 1
ATOM 28922 C C . GLU D 4 1865 ? 151.916 153.590 136.316 1.00 35.90 1865 GLU E C 1
ATOM 28923 O O . GLU D 4 1865 ? 151.416 154.612 136.790 1.00 35.90 1865 GLU E O 1
ATOM 28935 N N . LEU D 4 1866 ? 152.048 153.396 135.008 1.00 31.01 1866 LEU E N 1
ATOM 28936 C CA . LEU D 4 1866 ? 151.636 154.444 134.085 1.00 31.01 1866 LEU E CA 1
ATOM 28937 C C . LEU D 4 1866 ? 150.113 154.545 134.053 1.00 31.01 1866 LEU E C 1
ATOM 28938 O O . LEU D 4 1866 ? 149.415 153.563 133.784 1.00 31.01 1866 LEU E O 1
ATOM 28954 N N . TRP D 4 1867 ? 149.613 155.744 134.338 1.00 29.93 1867 TRP E N 1
ATOM 28955 C CA . TRP D 4 1867 ? 148.176 155.995 134.429 1.00 29.93 1867 TRP E CA 1
ATOM 28956 C C . TRP D 4 1867 ? 147.462 155.707 133.114 1.00 29.93 1867 TRP E C 1
ATOM 28957 O O . TRP D 4 1867 ? 148.008 155.894 132.026 1.00 29.93 1867 TRP E O 1
ATOM 28978 N N . ASP D 4 1868 ? 146.215 155.258 133.235 1.00 31.08 1868 ASP E N 1
ATOM 28979 C CA . ASP D 4 1868 ? 145.405 154.901 132.078 1.00 31.08 1868 ASP E CA 1
ATOM 28980 C C . ASP D 4 1868 ? 144.917 156.149 131.352 1.00 31.08 1868 ASP E C 1
ATOM 28981 O O . ASP D 4 1868 ? 144.476 157.112 131.983 1.00 31.08 1868 ASP E O 1
ATOM 28990 N N . ASN D 4 1869 ? 144.998 156.130 130.020 1.00 31.54 1869 ASN E N 1
ATOM 28991 C CA . ASN D 4 1869 ? 144.546 157.268 129.224 1.00 31.54 1869 ASN E CA 1
ATOM 28992 C C . ASN D 4 1869 ? 143.035 157.462 129.275 1.00 31.54 1869 ASN E C 1
ATOM 28993 O O . ASN D 4 1869 ? 142.543 158.534 128.895 1.00 31.54 1869 ASN E O 1
ATOM 29004 N N . ALA D 4 1870 ? 142.284 156.452 129.719 1.00 32.76 1870 ALA E N 1
ATOM 29005 C CA . ALA D 4 1870 ? 140.839 156.608 129.843 1.00 32.76 1870 ALA E CA 1
ATOM 29006 C C . ALA D 4 1870 ? 140.474 157.732 130.802 1.00 32.76 1870 ALA E C 1
ATOM 29007 O O . ALA D 4 1870 ? 139.376 158.290 130.708 1.00 32.76 1870 ALA E O 1
ATOM 29014 N N . GLN D 4 1871 ? 141.367 158.068 131.735 1.00 32.01 1871 GLN E N 1
ATOM 29015 C CA . GLN D 4 1871 ? 141.127 159.208 132.611 1.00 32.01 1871 GLN E CA 1
ATOM 29016 C C . GLN D 4 1871 ? 140.955 160.491 131.808 1.00 32.01 1871 GLN E C 1
ATOM 29017 O O . GLN D 4 1871 ? 140.038 161.277 132.069 1.00 32.01 1871 GLN E O 1
ATOM 29031 N N . TYR D 4 1872 ? 141.821 160.718 130.821 1.00 30.92 1872 TYR E N 1
ATOM 29032 C CA . TYR D 4 1872 ? 141.690 161.899 129.977 1.00 30.92 1872 TYR E CA 1
ATOM 29033 C C . TYR D 4 1872 ? 140.554 161.739 128.978 1.00 30.92 1872 TYR E C 1
ATOM 29034 O O . TYR D 4 1872 ? 139.786 162.677 128.748 1.00 30.92 1872 TYR E O 1
ATOM 29052 N N . GLU D 4 1873 ? 140.441 160.557 128.367 1.00 35.34 1873 GLU E N 1
ATOM 29053 C CA . GLU D 4 1873 ? 139.504 160.389 127.259 1.00 35.34 1873 GLU E CA 1
ATOM 29054 C C . GLU D 4 1873 ? 138.055 160.552 127.708 1.00 35.34 1873 GLU E C 1
ATOM 29055 O O . GLU D 4 1873 ? 137.257 161.195 127.017 1.00 35.34 1873 GLU E O 1
ATOM 29067 N N . GLU D 4 1874 ? 137.692 159.984 128.861 1.00 35.41 1874 GLU E N 1
ATOM 29068 C CA . GLU D 4 1874 ? 136.306 160.034 129.313 1.00 35.41 1874 GLU E CA 1
ATOM 29069 C C . GLU D 4 1874 ? 135.971 161.313 130.063 1.00 35.41 1874 GLU E C 1
ATOM 29070 O O . GLU D 4 1874 ? 134.787 161.633 130.202 1.00 35.41 1874 GLU E O 1
ATOM 29082 N N . SER D 4 1875 ? 136.971 162.045 130.548 1.00 32.82 1875 SER E N 1
ATOM 29083 C CA . SER D 4 1875 ? 136.718 163.213 131.380 1.00 32.82 1875 SER E CA 1
ATOM 29084 C C . SER D 4 1875 ? 136.629 164.500 130.570 1.00 32.82 1875 SER E C 1
ATOM 29085 O O . SER D 4 1875 ? 135.750 165.328 130.831 1.00 32.82 1875 SER E O 1
ATOM 29093 N N . PHE D 4 1876 ? 137.505 164.683 129.585 1.00 31.40 1876 PHE E N 1
ATOM 29094 C CA . PHE D 4 1876 ? 137.536 165.900 128.783 1.00 31.40 1876 PHE E CA 1
ATOM 29095 C C . PHE D 4 1876 ? 136.669 165.819 127.533 1.00 31.40 1876 PHE E C 1
ATOM 29096 O O . PHE D 4 1876 ? 136.741 166.722 126.695 1.00 31.40 1876 PHE E O 1
ATOM 29113 N N . ASP D 4 1877 ? 135.867 164.769 127.377 1.00 33.62 1877 ASP E N 1
ATOM 29114 C CA . ASP D 4 1877 ? 135.001 164.657 126.211 1.00 33.62 1877 ASP E CA 1
ATOM 29115 C C . ASP D 4 1877 ? 134.005 165.807 126.191 1.00 33.62 1877 ASP E C 1
ATOM 29116 O O . ASP D 4 1877 ? 133.241 165.991 127.142 1.00 33.62 1877 ASP E O 1
ATOM 29125 N N . LEU D 4 1878 ? 134.022 166.590 125.109 1.00 33.75 1878 LEU E N 1
ATOM 29126 C CA . LEU D 4 1878 ? 133.105 167.721 125.003 1.00 33.75 1878 LEU E CA 1
ATOM 29127 C C . LEU D 4 1878 ? 131.652 167.268 124.959 1.00 33.75 1878 LEU E C 1
ATOM 29128 O O . LEU D 4 1878 ? 130.773 167.949 125.503 1.00 33.75 1878 LEU E O 1
ATOM 29144 N N . ASP D 4 1879 ? 131.372 166.133 124.313 1.00 34.98 1879 ASP E N 1
ATOM 29145 C CA . ASP D 4 1879 ? 130.004 165.633 124.278 1.00 34.98 1879 ASP E CA 1
ATOM 29146 C C . ASP D 4 1879 ? 129.517 165.214 125.655 1.00 34.98 1879 ASP E C 1
ATOM 29147 O O . ASP D 4 1879 ? 128.316 165.302 125.928 1.00 34.98 1879 ASP E O 1
ATOM 29156 N N . GLY D 4 1880 ? 130.417 164.757 126.524 1.00 35.68 1880 GLY E N 1
ATOM 29157 C CA . GLY D 4 1880 ? 130.039 164.528 127.907 1.00 35.68 1880 GLY E CA 1
ATOM 29158 C C . GLY D 4 1880 ? 129.773 165.827 128.642 1.00 35.68 1880 GLY E C 1
ATOM 29159 O O . GLY D 4 1880 ? 128.832 165.927 129.431 1.00 35.68 1880 GLY E O 1
ATOM 29163 N N . PHE D 4 1881 ? 130.608 166.839 128.393 1.00 34.37 1881 PHE E N 1
ATOM 29164 C CA . PHE D 4 1881 ? 130.448 168.127 129.061 1.00 34.37 1881 PHE E CA 1
ATOM 29165 C C . PHE D 4 1881 ? 129.104 168.762 128.729 1.00 34.37 1881 PHE E C 1
ATOM 29166 O O . PHE D 4 1881 ? 128.371 169.186 129.629 1.00 34.37 1881 PHE E O 1
ATOM 29183 N N . LEU D 4 1882 ? 128.764 168.845 127.439 1.00 35.92 1882 LEU E N 1
ATOM 29184 C CA . LEU D 4 1882 ? 127.501 169.477 127.060 1.00 35.92 1882 LEU E CA 1
ATOM 29185 C C . LEU D 4 1882 ? 126.300 168.709 127.594 1.00 35.92 1882 LEU E C 1
ATOM 29186 O O . LEU D 4 1882 ? 125.249 169.305 127.851 1.00 35.92 1882 LEU E O 1
ATOM 29202 N N . LYS D 4 1883 ? 126.432 167.390 127.758 1.00 38.69 1883 LYS E N 1
ATOM 29203 C CA . LYS D 4 1883 ? 125.338 166.586 128.296 1.00 38.69 1883 LYS E CA 1
ATOM 29204 C C . LYS D 4 1883 ? 124.931 167.034 129.695 1.00 38.69 1883 LYS E C 1
ATOM 29205 O O . LYS D 4 1883 ? 123.780 166.834 130.097 1.00 38.69 1883 LYS E O 1
ATOM 29224 N N . THR D 4 1884 ? 125.850 167.637 130.448 1.00 36.72 1884 THR E N 1
ATOM 29225 C CA . THR D 4 1884 ? 125.595 168.024 131.829 1.00 36.72 1884 THR E CA 1
ATOM 29226 C C . THR D 4 1884 ? 124.950 169.398 131.962 1.00 36.72 1884 THR E C 1
ATOM 29227 O O . THR D 4 1884 ? 124.737 169.850 133.091 1.00 36.72 1884 THR E O 1
ATOM 29238 N N . MET D 4 1885 ? 124.647 170.078 130.853 1.00 39.42 1885 MET E N 1
ATOM 29239 C CA . MET D 4 1885 ? 123.948 171.357 130.939 1.00 39.42 1885 MET E CA 1
ATOM 29240 C C . MET D 4 1885 ? 122.602 171.193 131.637 1.00 39.42 1885 MET E C 1
ATOM 29241 O O . MET D 4 1885 ? 122.272 171.946 132.562 1.00 39.42 1885 MET E O 1
ATOM 29255 N N . GLN D 4 1886 ? 121.813 170.211 131.210 1.00 46.24 1886 GLN E N 1
ATOM 29256 C CA . GLN D 4 1886 ? 120.477 169.997 131.760 1.00 46.24 1886 GLN E CA 1
ATOM 29257 C C . GLN D 4 1886 ? 120.014 168.572 131.472 1.00 46.24 1886 GLN E C 1
ATOM 29258 O O . GLN D 4 1886 ? 120.075 168.108 130.333 1.00 46.24 1886 GLN E O 1
#

Sequence (1801 aa):
SGITPTLQNIVATVNLDCRLDLKTIALHARNAEYNPKRFAAVIMRIREPKTTALIFASGKMVVTGAKSEDDSKLASRKYARIIQKLGFNAKFTDFKIQNIVGSCDIKFPIRLEGLASKHHNFSSYEPELFPGLIYRMIKPKIVLLIFVSGKIVLTGAKVREEIYQAFEMIYPVLQDFRATRLDRLVTILETGSTRLIRDTAVNQLADWQKQHPEELFNLLSRVVPYLRHKDWETRTTAAKAIGKIIENAPLYDPNANFFRLESLDVATIVKYGRPLLRGGPVDYNLAALDPQKRLAHLKKTLNGRLGLLGRVFEDEEMPVEEIEADDGAEWPFERLCEFLKVDLFDPQWETRHGAAMGLREVIRVHGAGAGRRRGKTRKENNDLNRQWLDDLAYRLLCVLMLDKFTDYSSDTSVAPIRETVGQTLGAVLRHISVESVHAIYRLLYCMVTQEDLPSEQNMWAVCHGGMVGLRYVVAVRKDLLLQDGDMIDGVVRCVMQGLGDIDDDVRSVSAATLIPMAKEFVMMRRSALDSLINIVWESLSNLGDDLSASTGKIMDLLATLCSFPEVLEAMKVSASQDEERSFTLLVPRLYPFLRHTITSVRLAVLKALMTFANLGGETSQGWLNGRILRLIFQNIIVERDQDTLNMSLELWTTLVRRLAARDPAILADEFEAHAEPMMQLALHPIGVPRHPIPMNPALFQKPSGGHDVDGHMIQGEVDLVGVDVLIRSRISAAKAMGLIMSFIPTPRLASYDTAVLQALSSPYASTQLAAAMVIDEYAKNCSTPEVASRFIEPLQKIIDLERPSHYRDLVTYVQRVRSASQQLINLFRDHGKVSQGKLPTLAVVVQGEPEAGPGAFSIANAEKVVNEDFERLKRLMAPGQRLIALPQLNEAREQTVEVIEEAKAAKEARDARIKAAAACALVAMKVLPKKPSPLIKAIMDSIKTEENQELQSRSAATIARLVQLFTESGRRGPAEKVVANLVKFSCVEVAETPEFPIHAHKTNVILSMQKAVKYAREAKAARITRRGAKEALEILSKNFGAELLERVPTLRTFMEEPLVRAFSGDLPPEARDPENAFGQEIVDAMSVIRTMTPTLHPALHPFVMQQVPLVIKALRSDLSVFRYMAAKCMATICSVITVDGMTALVEKVLPSINNPLDLSFRQGAIEVIYHLIAVMGDAILPYVIFLIVPVLGRMSDSDNQIRLIATTSFATLVKLVPLEAGIPDPPGLSEELLKGRDRERTFIAQLLDPKKIEPFKIPVAIKAELRSYQQEGVNWLAFLNKYHLHGILCDDMGLGKTLQTICIVASDHHQRAEEFARTGAPEVRKLPSLIICPPTLSGHWQQEIKTYAPFLTVTAYVGSPAERRAMKDSLDKTDIVITSYDVCRNDIDVIEKYNWNYCVLDEGHLIKNPKAKITLAVKRLTSNHRLILTGTPIQNNVLELWSLFDFLMPGFLGAEKVFLDRFAKPIANSRYSKASSKEQEAGALAIEALHKQVLPFLLRRLKEEVLNDLPPKILQNYYCDLSDLQRKLFEDFTKREGKKITETAGRDDKEAKQHIFQALQYMRKLCNSPALVMKPGHKAYEDTQKYLAKHGTTLEDPIHAPKLGALRDLLVDCGIGVEGTPIKPHRALIFCQMKEMLDMVQNTVLKQMLPSVSYLRLDGSVEANKRQDIVNKFNSDPSYDVLLLTTSVGGLGLNLTGADTVIFVEHDWNPQKDLQAMDRAHRIGQKKVVNVYRIITRGTLEEKILSLQRFKIDVDMVDIETGDVRRPGKKAAWLEGLGELWDNAQYEESFDLDGFLKTMQ

Nearest PDB structures (foldseek):
  7zke-assembly1_E  TM=1.001E+00  e=0.000E+00  Thermochaetoides thermophila
  6g7e-assembly1_B  TM=5.969E-01  e=0.000E+00  Thermochaetoides thermophila DSM 1495
  7z7n-assembly1_E  TM=7.769E-01  e=0.000E+00  Thermochaetoides thermophila
  9fd2-assembly1_e  TM=7.665E-01  e=5.732E-21  Homo sapiens
  5gn1-assembly3_C  TM=7.010E-01  e=1.821E-08  Saccharomyces cerevisiae S288C

Radius of gyration: 43.91 Å; Cα contacts (8 Å, |Δi|>4): 2759; chains: 2; bounding box: 83×102×133 Å

Secondary structure (DSSP, 8-state):
---PPEEEEEEEEEEBSS---HHHHHHHBSS----TTT-SSEEEEETTTTEEEEE-TTSEEEEEEESSHHHHHHHHHHHHHHHHHTT----B---EEEEEEEEEE-SS---HHHHHHH--TTEE--TTT-SSEEEE-SSS--EEEE-TTSEEEEEEESSHHHHHHHHHHHHHHHTT--/--HHHHHHHHHHS-SSHHHHHHHHHHHHHHHHHSGGGHHHHHHHHGGGGG-SSHHHHHHHHHHHHHHHHHSPP--TT--PPPGGG--HHHHHHSSPPB-S--S--HHHHTS-HHHHHHHHHHHHHHHTTTTSS---GGGS-----TT----B-TTHHHHHHHHHHTT-SSHHHHHHHHHHHHHHHHHHGGGTT-BSSS-HHHHHHHHHHHHHHHHHHHHHHHHHB--BB-SSSS-B-HHHHHHHHHHHHHHHHS-HHHHHHHHHHHHHHHH-SSS-SSTTHHHHHHHHHHHHHHHHHH-HHHHTT-HHHHHHHHHHHHHHHT-SSHHHHHHHHHHHGGGHHHHTTS-HHHHHHHHHHHHHHHHS---TT-TTHHHHHHHHHHHTTSHHHHHHHHHHHTT-GGG-HHHHGGGGGGGTT-SSHHHHHHHHHHHHHHHSS-HHHHTTT-SHHHHHHHHHHHHS--SHHHHHHHHHHHHHHHHHHHHH-HHHHHHHHHTTHHHHHHHHT---EETTEE-PPPGGGSPPTT-------TTTTT-TTTS-HHHHHHHHHHHHHHHHHHHHHS-GGGGHHHHHHHHHHHT-SSHHHHHHHHHHHHHHHHHSS-HHHHGGGHHHHHHHHHSPPPS--GGGHHHHHHHHHHHHHHHHHHHHTS-PPTTSS----SSBTTSTT--TTSB-HHHHHHIIIIIHHHHHHHSPTTTHHHHHHHHHHHHHHHHHHHHHHHHHHHHHHHHHHHHHHHHHHHTT---SS-HHHHHHHHHHHHH--SHHHHHHHHHHHHHHHHHHHHHT-HHHHHHHHHHHHHHHT--TTTS--HHHHTT-BS--HHHH--HHHHHHHHHHHHHHHHHHHHHHHHHHHHGGGHHHH-HHHHHHHHHHHHHHHSSSPPGGGG-TTSTHHHHHHHHHHHHHHHTTTS-GGGHHHHHHHHHHHHHHHT-SBHHHHHHHHHHHHHHHHH-HHHHHHHHHHHTGGGTT-SS-HHHHHHHHHHHHHHHHHHTTTTGGGHHHHHHHHHTTTT-SSHHHHHHHHHHHHHHGGGGGGTTTSPPPTT--HHHHHHHHHHHHHHHHHH-GGGPPP----S--SSPPPHHHHHHHHHHHHHHHHT--EEE-PPTTS-HHHHHHHHHHHHHHHHHHHHHHH--GGG----EEEEE-GGGHHHHHHHHHHH-TTS-EEEE-SSHHHHHHTTTGGGGSSEEEEEHHHHHHTHHHHTTS--SEEEEETGGGG-SSSSHHHHHHTT---SEEEEE-S-S-SS-GGGGHHHHHHHSTTTT--HHHHIIIIIHHHHHHHSTTS-HHHHHHHHHHHHHHHHHHGGGEE---HHHH--SS--EEEEEEEEPPPHHHHHHHHHHIIIIIHHHHHHTT--SHHHHHHHHHHHHHHHHHHH-HHHH--TT-TTHHHHHHHHHHHTS-TT-GGG-HHHHHHHHHHHHTTTT----TT----EEEEESSHHHHHHHHHIIIIII-TT--EEEESTTS-HHHHHHHHHHHHH-TT--EEEEEHHHHTSS---TT--EEEESS--SSHHHHHHHHHTTSSTT--S-EEEEEEEESSGGGGGGSSHHHH---------SSS--S--S--GGGTTTT--PPPTHHHHHHS-HHHHHHT--

Solvent-accessible surface area: 77386 Å² total; per-residue (Å²): 84,17,102,37,3,72,18,68,10,0,2,0,17,0,66,2,83,24,177,9,87,12,119,39,0,8,46,39,0,27,0,2,64,56,46,82,199,130,38,72,0,0,7,0,26,5,50,94,23,150,4,28,0,0,0,36,37,73,0,103,0,8,0,9,28,6,118,8,53,41,39,0,85,21,0,0,31,8,0,5,53,6,0,101,39,19,48,41,102,0,90,65,73,55,44,107,26,84,4,0,1,0,11,14,112,15,157,32,61,6,128,4,88,12,0,29,75,141,26,141,140,60,14,56,74,21,85,156,113,15,80,0,0,3,11,115,15,124,159,12,144,0,29,0,2,0,20,89,89,0,53,0,4,0,11,26,0,105,74,31,116,48,0,12,59,0,6,65,83,1,48,64,37,0,16,88,36,159,83,57,64,19,44,60,1,5,59,16,0,63,86,26,76,58,103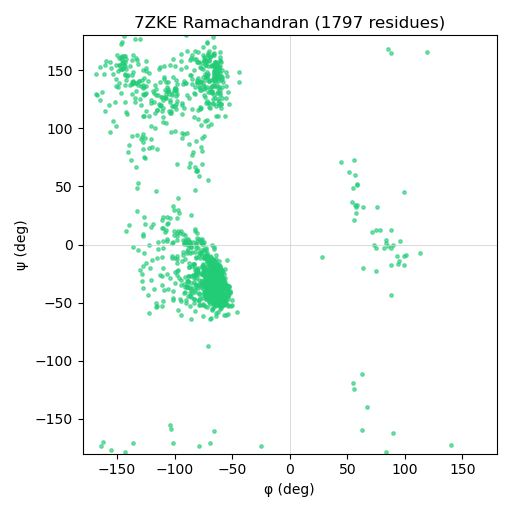,93,4,34,48,15,0,2,58,10,0,11,59,68,1,129,125,94,78,162,50,17,34,73,0,0,23,101,0,7,74,35,4,102,51,153,60,11,33,2,1,21,2,0,0,74,0,0,3,72,0,0,91,51,4,103,128,32,57,35,46,113,188,85,38,141,5,125,53,10,66,7,28,37,0,30,124,69,10,60,57,6,24,54,17,43,139,84,80,168,72,28,48,88,27,82,59,96,130,82,13,53,24,25,80,124,12,4,66,3,23,0,0,68,77,40,111,95,6,97,76,152,77,62,102,36,167,204,115,25,6,32,119,84,55,70,1,42,2,38,102,1,0,48,34,4,7,6,10,0,3,19,67,47,15,15,10,0,0,1,0,0,2,0,0,28,12,0,0,33,27,4,0,43,4,0,9,28,103,152,73,64,82,105,171,74,0,70,66,28,18,96,79,2,1,24,2,0,0,5,23,0,0,0,0,0,1,8,0,49,0,1,2,7,0,23,20,29,22,23,3,0,0,3,19,0,0,0,5,0,0,0,0,0,0,42,59,4,52,72,118,2,0,36,18,0,20,148,21,0,45,36,0,5,19,17,143,94,14,50,118,118,100,28,79,26,2,0,7,12,0,0,0,0,0,0,33,0,0,0,5,17,37,70,98,3,3,103,109,61,34,94,0,8,46,0,0,5,127,0,0,49,95,2,3,55,33,162,27,16,6,0,36,12,6,0,0,24,0,0,57,34,0,4,149,31,0,16,116,31,185,122,63,18,1,61,46,0,13,66,45,0,1,70,26,2,49,94,102,35,110,45,11,4,1,2,10,2,69,3,0,48,0,1,10,48,1,0,68,50,87,61,0,23,111,12,4,93,80,29,29,98,140,71,106,101,46,10,13,43,81,3,0,28,48,0,3,44,2,1,61,18,22,3,38,43,0,27,48,6,0,0,93,1,0,35,49,0,0,93,26,49,33,111,18,1,89,38,3,5,48,5,75,0,0,26,2,0,0,8,2,0,0,6,2,97,55,78,87,0,5,65,36,0,31,94,0,0,38,37,0,0,126,85,0,10,87,110,62,57,41,58,0,3,83,55,0,81,76,24,2,69,26,0,3,106,1,0,13,32,12,12,7,14,55,85,97,43,40,74,2,82,84,88,29,31,43,124,23,89,41,69,161,38,120,47,16,47,3,36,81,1,47,10,43,42,5,36,75,79,24,1,10,35,0,6,9,4,0,0,80,0,0,0,16,0,0,28,55,5,52,72,110,94,2,67,32,5,21,71,31,0,73,134,7,10,88,16,58,46,1,15,11,7,9,1,0,0,6,0,0,4,2,2,5,113,63,16,108,58,34,137,71,0,47,86,2,25,106,42,0,61,118,12,12,79,100,171,24,59,71,66,5,66,5,6,29,28,49,19,66,38,0,53,57,19,0,58,114,1,2,47,33,1,89,83,98,1,136,13,54,146,59,129,26,46,132,17,33,132,51,0,42,6,46,99,173,32,40,151,66,8,3,20,37,69,72,0,48,116,6,1,66,96,2,20,92,100,1,55,168,67,7,55,121,49,49,88,122,104,0,42,84,77,0,78,67,10,61,92,47,1,47,96,24,2,104,60,3,92,48,13,46,102,40,45,10,14,37,1,66,8,8,0,0,21,0,1,3,14,7,104,47,36,30,180,148,16,74,44,1,28,124,6,1,11,48,2,0,103,61,7,100,19,73,69,11,0,33,44,7,0,44,7,0,0,112,0,0,34,24,0,12,109,67,55,66,98,27,22,2,80,138,2,0,34,36,1,3,130,18,0,14,49,38,68,68,17,3,0,51,1,72,103,16,5,138,46,54,70,38,1,2,23,91,104,104,111,73,135,180,65,150,106,32,117,50,6,122,22,8,16,77,0,0,74,36,0,2,65,51,1,3,159,53,16,18,51,83,1,8,142,68,4,63,28,0,84,68,70,2,40,70,10,0,70,106,0,6,80,40,125,34,32,119,81,0,114,68,54,161,51,68,9,0,47,79,0,0,33,2,0,0,1,2,53,8,1,2,75,44,8,74,91,55,16,40,92,13,2,45,90,0,2,62,27,0,5,90,0,4,68,10,49,2,1,0,0,1,13,0,0,0,30,0,0,4,10,0,0,37,49,8,43,57,60,0,0,26,9,0,20,78,98,3,8,83,25,0,99,42,109,160,66,45,8,55,17,0,0,1,2,1,1,0,71,24,0,21,72,70,15,36,23,53,1,8,28,7,0,2,9,0,0,38,26,0,14,36,33,2,41,4,92,21,63,57,0,33,32,1,0,20,64,3,27,52,63,0,20,113,21,12,6,0,2,46,40,30,110,73,6,131,52,14,44,129,102,17,31,116,25,13,77,182,39,54,59,9,3,37,6,11,34,8,62,175,126,22,78,118,44,182,21,60,21,72,31,136,36,169,33,91,85,8,10,54,105,0,0,13,9,3,8,10,9,22,127,63,125,18,22,0,0,0,2,0,13,9,8,0,24,29,22,17,0,0,0,0,0,0,1,1,10,13,65,86,20,45,79,66,84,91,157,82,44,29,91,127,30,89,130,20,3,0,0,0,0,0,7,50,5,3,7,16,19,1,50,84,23,0,124,57,46,0,66,103,12,77,27,26,26,3,37,33,73,71,70,83,21,175,74,48,119,100,42,0,80,165,13,16,0,0,0,0,3,4,64,16,0,78,91,25,15,101,24,0,66,147,47,67,1,0,8,0,0,0,14,12,0,12,52,0,62,70,44,156,40,142,28,0,101,5,0,56,128,12,67,11,63,10,41,3,0,3,1,2,8,20,21,42,130,41,25,33,42,4,27,2,0,0,35,7,0,15,78,10,4,9,10,47,64,163,31,4,73,85,82,9,9,140,39,2,42,54,20,155,137,119,183,6,59,77,149,68,85,91,50,2,61,133,10,47,94,44,0,81,113,24,1,96,36,6,41,23,62,41,34,12,115,124,41,10,137,96,22,34,92,60,72,33,56,41,64,112,29,94,32,9,51,5,0,144,71,9,28,97,27,33,76,152,94,28,9,152,128,36,90,128,24,63,74,170,120,67,147,124,3,102,102,95,47,106,115,9,39,69,39,39,23,37,0,1,0,0,1,27,7,19,6,112,112,70,48,139,1,58,118,67,11,66,148,56,10,76,153,71,65,37,81,28,110,39,40,113,0,7,10,3,4,28,1,1,52,60,9,2,62,103,12,34,4,16,74,167,97,155,132,130,67,81,50,16,0,0,1,3,1,42,38,110,73,1,1,66,37,1,38,77,15,0,0,114,125,81,19,96,46,8,42,52,14,67,0,1,41,81,37,109,12,101,114,27,30,79,34,6,73,86,0,54,79,56,88,68,52,12,0,0,0,0,7,8,87,25,0,2,15,14,1,47,0,27,22,1,3,1,0,4,5,2,4,3,21,66,32,27,8,73,6,27,7,1,1,9,2,0,12,31,49,40,9,170,94,77,1,25,0,40,1,0,9,0,152,24,25,20,7,114,112,8,86,55,61,3,74,183,124,64,54,142,129,60,58,15,62,39,73,36,61,81,103,114,17,74,148,117,40,4,56,79,86,46,32,69,148,29,45,92,54,43,37,9,118,102,27,20,67,20,102,33,10,58,166,64,95,205

B-factor: mean 36.26, std 15.23, range [17.86, 110.98]

Organism: Chaetomium thermophilum (strain DSM 1495 / CBS 144.50 / IMI 039719) (NCBI:txid759272)

InterPro domains:
  IPR000814 TATA-box binding protein [MF_00408] (76-255)
  IPR000814 TATA-box binding protein [PF00352] (80-161)
  IPR000814 TATA-box binding protein [PF00352] (169-252)
  IPR000814 TATA-box binding protein [PR00686] (82-97)
  IPR000814 TATA-box binding protein [PR00686] (106-125)
  IPR000814 TATA-box binding protein [PR00686] (125-143)
  IPR000814 TATA-box binding protein [PR00686] (172-188)
  IPR000814 TATA-box binding protein [PR00686] (196-211)
  IPR000814 TATA-box binding protein [PR00686] (215-231)
  IPR000814 TATA-box binding protein [PTHR10126] (52-254)
  IPR012295 TBP domain superfamily [G3DSA:3.30.310.10] (83-252)
  IPR012295 TBP domain superfamily [G3DSA:3.30.310.10] (87-172)
  IPR030491 TATA-box binding protein, conserved site [PS00351] (200-249)
  IPR033710 TATA-box binding protein, eukaryotic [cd04516] (79-252)

Foldseek 3Di:
DDDFWAWWKWKKKFAWDDFDPQVVVVVPDVQWDDDCVVPQFIWGFDPPQTWTWTQHRRRMIIIMGGRDPVSSVVVVVVVQVVSVVSPDPTDRPDMFTFKIKIKDADQAFFPQVCVCPVDDPFWHQDCPVANFIWGADDPQRWIWTAHRRRMIMIMGGRDCVSVRVVCVVCCVVRVVGD/DALLLLLLVCLVPDDDPVSLVLSLLVLLVVCLVPVVCLLVNCLSLLVQLLPPDLSSNVSSLVSNLSNVLNHDAADQQCVFDALLPDDPQQQQVAADFAEQADDDPVLLVPDDVVVSLVQLVVCVCQRSRPVVHHDDPVVRDSPVDQQAANQADTRQSVLSSLLSLCRPNHPSSVLSSLSNLLSCLLRHLLRHQAGHPDHPVVSVVRSLRVLSSSVNSLLSNQLRYDYWDPPDLAIGRNNLLSSLLSLLSSVLNHDPVVLVSLLVVLLCLLVVPPHDPDPSNVSSNLSSLSNLLSSCQNCVVNCVPDPPSVVSLLVSLLVQCPDLDLNSNLSSLVSCLSCLVVPLVDDLVSLLVVLVSLLVSLVDDHPLSRLSNLSSLVSVLSNVLDVSSQVSLVVVCVPPVCSHQLNSLLSLLQQCQRPHVSSNLSSLVSLLSVLPDPCVRHVSNLFLLVLLSLLVQCQLDQDPSSNVSSLVSLLSSLVSQLVVPLVRSCVRCVVLLPLLLCSLLDAQADQPDGDAADCVSRARSVGRVDDSCCRRGSNCNVPPSLSNVSSNLSSLLSLLSNLQRRPVVSCVVVVVSLLVQCPDLALSSVLSSLSNLLNNLQPHPALVSSCVCVVSLVCLLVPDDDQHHLSLQVLQVVLVVLLVVLVVLCVPQLVFDPPPADDADPAAPNPPPDDPSHDDLVVSCCCLPPVLVVSVVRRDPVRNVRSVVPSVVSSVVSVVSSVVSVVVVVVSSLLSQLSSLLSNLSSLDDDPPCVSSLVSLLSCLLAPPNPVSLLSSLLSLLSVLVSCLVVVVCVVNLVSVVVLLVLLQQQCQQQPQCLVQLPPFPDQCVVVRPVVVVVSNSSSVSNNSSSLSSLLSNQVVVALCSCVSHVSLVCQLPVLLCQQQVPDGDPLCSHSVRCSVVSLSSSLSSLLSNVLRHHVNCLVVVLVCLVSLLRLCLDGRNSSLLSSLLSLLSNCLRVVLRSVLCCLVPQLVCLPPPPGSSSVSSNLSNLLSNCVPNPPVCLQPLLSVAPSLLVQCLPPRFVSVVSSLVSNLVSVSSLSSNPPDPHDVNHDPVVVVVSVVCNVVSSCLQPVVSQDFDDQPDQWQDDDDDVLSSVLSVVVSCVVSLAAFEAQEAFFACVLSSVLSSLVSLQVVLCVVCVVPVDVVSDHFAAEEEEALLCLVVSVVVCCNTPVPFFEAECDDDVVVNVVCQPVRGPGHYYYYYLVRLLVVLVRQQPGEHAEYEYEQPLVLLDQDDRSLVRLLSHHYRYYYYYHNANDQADPLSNVSVCCSGRNQSCHDPVSNCVQQVVLLVLLVDPVDDPVSVVSNVVRVVSVCSSRVSRYDYDYDVVRDDQFAAEAEDEDEWAAAPVLVVVVVVCCVPVVVVLVVLVVPDDPVNVVSVVVVQVLNQLSRQAVVSPQDPPDPCNPVVVVVCVVVPHDRLPCSNGTLLVVVLVVCVVQPALPPLVPPSNFAEEEEDQDDVSLVSSCPPNCVVPRVSAAEEEDDPVDRSVCNLVRLVCVQPDVPHRYYYYHLVGPQPNNANQNGAEYEYSGDDPRLVSVLSSVVSHRHPPRRDHHYYYYYAYPDGCSVVRDCSNPDDSPPPDDAAPVDGDPDDPDNPVCNVVPPDDDDCCSVVVPSDVVVSVVSSD